Protein 8XAC (pdb70)

Nearest PDB structures (foldseek):
  8xac-assembly1_C  TM=1.002E+00  e=5.240E-97  Pseudonocardia acaciae
  5h6t-assembly1_A  TM=9.909E-01  e=1.345E-63  Microbacterium sp. HM58-2
  4wj3-assembly2_D  TM=8.767E-01  e=6.379E-31  Pseudomonas aeruginosa PAO1
  8wdw-assembly2_B  TM=7.937E-01  e=4.573E-30  uncultured bacterium
  8wv2-assembly1_D  TM=8.446E-01  e=4.466E-23  Candida parapsilosis

Foldseek 3Di:
DLLFDAQCRQLVCQLVVVDALLVSLVVLVVLCVAFCVLFLFFQWFPSVPLSVLSVVCCVPQRSHQQALAASFEEEEALQWADAQAFNQLLFPVRRVHGHHDGWPLRVLNVVRRYGYGHHTAFANLLAFFWRAGPRRGGGAQLAGSQFGQTGGNSSRLNCCQQSSGQKYKTKCLFLRFQGNLQQNLWKKKHAFWQFFAGDGPDHSDDVPVLCLQQMGMAMIHQALVSRVSSSVRRTAADPVGPRHDRDAFDADDLAAEEEDECLQPADADPLLVVVLVLLVVLLVVLVHHYYYPQDHRCNCLLLLSLLLVLLCCVVPVCVVCVVRHDPLVNVLSCQQSVVNHPHDPVVSNVVSLVVLVVSLVVRVVSCVVRFKYKYAQFRDHGHGSCQSGNPGNVSSNVRSSRRSVGNNCSSNRWMWMHHSNRIIMIGHHSHSVNRSVSCNSSQVVHDGRGHGHSSD/DLLFDALVRQLQCQLVVVAFLLRNLVVLVVLCVAFCVLQLFFQWFPNVPLSVVRVVVCVVQPSHFLASNASFEEEEELQWADAQAFNCLLFVVSVPHHHNHGWPLRCLCVSRNYRYGHYTAFANLQPFQFRAGPVRGGGAQLQDSQFGLTTGSSSRLSCCQASSGQKYKWKPLFLHFQSSLQQNLWKKKFAFWQFFAGGGPDHSDPPDVSCNQQMGMAMIHQALVSRVSSSVRRTDADPVRVRRDHDAQDADDQFAEEEDECLLPAQADVLLVVVLVLLLVLLVVLPHHYYYPLAHRCNCLLLLLLLLVLQCCLVPVCVPCVVRHDPLVSVLSCQQSVVSRPYDPVVVSVVSLVVLVVSLVVVVVSCVRRFKYKYAAQSDHRHGNCQSGVPGNVSSNNSSSSRSRGNNCSSNSWMWMHHSNRIIMIGHHSNSVVSSVSCNSSQVSDDHRGHGHNVD/DLLFAALVRVLVCQLVVVDFLLRSLVVLVVLCVPFCVLFLWFPWFDSVNLSVLRVVCCVVQGSHQQASAASFEEEEALQWADAQAFNCLLFVVRVPHGDNDGWVLVVLNVNRNYGHGHYTAFANLQPWQFRAGPRSGGGAALFGRLFGLTARNSSRLRCQQQSSGQKYKDKCLFLRFQSSLQQNLWKKKFAFWQFFAGGHPDGSDPPDVSCNQQMGMAMIHRDLVSRCSSSVRRTAHDPVRPRHDRDAQDADDAFAEEEDECLLPAAADPLQVVLLVLLQVLLVVLPHHYYYPQDHRNNCLLLLSLLQVLLCCVPPNCVPCVVSHDPLSNVLSCQQSVVSRPHDPVVSNVVSLVVLVVSLVVVLVVCVVHFKYKYAQQSDHRHRSCQSGVCGNVSSPNSSRRRSGTNSCSSNRWMWIRHSNRMIMIGHHSNVVHRSVSNNSSQVVDDHRGRGHD/DLLFDAQVGQLVCQLVVVDALLRLLVVLVVLCVVQCVLQLFFQFWPSVPLSVVSVVCCVPQRSHQQASRASFEEEEALQFADAQAWVCLLFPVGRVRGGHDGWVLQVLCVNRHHSYTGHTAFANLLAAFARAGPRRGGGAQLQGRQFGQTRGNSSRLSCCQQSSGQKYKFKPLFLSFQGSLLQNLWKKKFAFWQFFATDHPPHRDDPDVLCLHQMGMAMIHQALVSRVSSSVRRTDADPVRPRHDRDAFDADPQAAAEEDECLQQAQADVLVVVLLVLLQVLLVVVVHNYDYPLDHRPNCLLLLSLQLVLLCCVVPNCVPSVVRHPPLVVLLSCQQSVVSNLDPDVVSSVVSLVVLCVVLVVNQVSCVVRFKYKYAAQSDHRHGSCQRGNDHHVSSNNSCRSRRVRRSCSSRSWMWIHHSNRIIMTGHRSNNVNRSVSSNSVCVVDDRRGHRDSD

Sequence (1821 aa):
EPCHATIAELQAGIASGAYSREDVVAAHLGRTERINPVTNSYCELRGDQVLAEARAADREYGRELSGPLDGVPMSIKDSFAVRGLRRTDGLPVHADRVADEDDEVVARLRDAGGLVLGHANVPDICIRWNTISGLYGIARNPRDPSRTAGGSSGGDAANVAAGMATVGMGQDLGGSIRVPASFCGVYGLRPGAGTVPNLSVIPPFPASPTLDAMGTSGPFARSAADLRTMFSVIAGAHPHDPVSVPAPLAGTASPRVAVLRGETGAVLDAEIEARLDATVDALRRAGFEVAEDVVPDLRRAPEVWAAINGTELINIALPEVGAEMTGSGRQHIEDMFGIFDLGLDLRAYHAVWLERRALQDALVRFLEDYPIIVAPVAGMPAPPLDFDHLIGREASARLFDRMRCVPWVNLFGLPGLALPNGIQLVTRRFHEPDLLATAEAIEPLLPAVEVADPVLEPCHATIAELQAGIASGAYSREDVVAAHLGRTERINPVTNSYCELRGDQVLAEARAADREYGRELSGPLDGVPMSIKDSFAVRGLRRTDGLPVHADRVADEDDEVVARLRDAGGLVLGHANVPDICIRWNTISGLYGIARNPRDPSRTAGGSSGGDAANVAAGMATVGMGQDLGGSIRVPASFCGVYGLRPGAGTVPNLSVIPPFPASPTLDAMGTSGPFARSAADLRTMFSVIAGAHPHDPVSVPAPLAGTASPRVAVLRGETGAVLDAEIEARLDATVDALRRAGFEVAEDVVPDLRRAPEVWAAINGTELINIALPEVGAEMTGSGRQHIEDMFGIFDLGLDLRAYHAVWLERRALQDALVRFLEDYPIIVAPVAGMPAPPLDFDHLIGREASARLFDRMRCVPWVNLFGLPGLALPNGIQLVTRRFHEPDLLATAEAIEPLLPAVEVADPVLEPCHATIAELQAGIASGAYSREDVVAAHLGRTERINPVTNSYCELRGDQVLAEARAADREYGRELSGPLDGVPMSIKDSFAVRGLRRTDGLPVHADRVADEDDEVVARLRDAGGLVLGHANVPDICIRWNTISGLYGIARNPRDPSRTAGGSSGGDAANVAAGMATVGMGQDLGGSIRVPASFCGVYGLRPGAGTVPNLSVIPPFPASPTLDAMGTSGPFARSAADLRTMFSVIAGAHPHDPVSVPAPLAGTASPRVAVLRGETGAVLDAEIEARLDATVDALRRAGFEVAEDVVPDLRRAPEVWAAINGTELINIALPEVGAEMTGSGRQHIEDMFGIFDLGLDLRAYHAVWLERRALQDALVRFLEDYPIIVAPVAGMPAPPLDFDHLIGREASARLFDRMRCVPWVNLFGLPGLALPNGIQLVTRRFHEPDLLATAEAIEPLLPAVEVADPEPCHATIAELQAGIASGAYSREDVVAAHLGRTERINPVTNSYCELRGDQVLAEARAADREYGRELSGPLDGVPMSIKDSFAVRGLRRTDGLPVHADRVADEDDEVVARLRDAGGLVLGHANVPDICIRWNTISGLYGIARNPRDPSRTAGGSSGGDAANVAAGMATVGMGQDLGGSIRVPASFCGVYGLRPGAGTVPNLSVIPPFPASPTLDAMGTSGPFARSAADLRTMFSVIAGAHPHDPVSVPAPLAGTASPRVAVLRGETGAVLDAEIEARLDATVDALRRAGFEVAEDVVPDLRRAPEVWAAINGTELINIALPEVGAEMTGSGRQHIEDMFGIFDLGLDLRAYHAVWLERRALQDALVRFLEDYPIIVAPVAGMPAPPLDFDHLIGREASARLFDRMRCVPWVNLFGLPGLALPNGIQLVTRRFHEPDLLATAEAIEPLLPAVEVADPV

Solvent-accessible surface area: 56773 Å² total; per-residue (Å²): 160,16,7,98,8,40,7,69,94,0,29,53,8,4,43,90,42,74,55,35,0,54,69,0,0,48,35,0,30,39,23,4,142,83,0,24,101,38,0,40,0,7,21,33,65,6,16,122,91,0,38,44,41,0,98,43,19,38,174,139,92,15,155,123,54,72,12,70,0,8,0,0,0,0,0,0,4,1,1,3,0,0,121,47,5,78,0,0,15,0,4,60,86,50,22,113,67,79,6,122,98,31,6,43,6,1,30,41,0,39,125,10,21,4,8,0,0,0,0,0,0,1,1,4,21,15,44,13,12,0,0,23,4,42,60,48,26,63,0,84,3,3,100,66,35,64,65,0,0,0,0,1,0,0,0,0,0,0,0,0,0,0,0,0,0,1,0,0,1,0,21,0,39,7,0,12,0,0,0,0,0,14,11,0,15,0,4,0,0,0,0,1,8,6,10,16,1,39,42,28,56,33,65,28,36,77,17,6,31,4,20,29,18,0,20,18,7,0,0,0,0,27,16,0,53,5,0,86,36,0,4,72,23,0,18,38,41,45,62,61,6,19,42,10,6,66,21,76,71,36,55,41,93,108,15,101,0,0,2,0,23,40,35,0,31,13,39,7,6,27,70,3,17,45,66,0,51,45,0,4,87,7,0,115,201,39,69,33,90,12,15,60,109,49,13,40,82,1,128,93,0,0,40,0,10,0,4,0,6,0,0,17,18,29,21,36,24,1,88,130,34,12,113,70,13,30,50,20,2,63,74,7,0,66,18,1,7,20,71,30,49,55,28,66,55,0,103,37,11,10,53,13,17,50,55,22,21,54,26,14,43,29,0,18,120,22,1,66,88,44,9,0,0,0,0,0,0,2,0,8,58,15,7,48,37,95,24,1,98,103,53,28,122,98,23,0,29,62,14,2,45,16,0,23,0,0,0,0,0,0,0,4,4,7,0,0,0,0,2,28,19,3,0,0,0,0,0,40,59,6,33,0,29,7,0,5,44,2,0,61,37,0,58,106,84,24,105,87,34,126,27,13,40,38,65,162,116,12,2,98,10,43,15,59,95,0,22,62,9,3,35,69,42,73,80,30,2,50,74,0,0,45,30,0,29,41,20,5,141,87,0,22,101,39,0,36,0,5,24,29,66,2,13,119,88,0,49,57,45,0,105,45,21,28,170,132,92,27,158,102,63,45,20,59,0,2,0,0,0,0,0,0,1,1,1,1,0,0,114,42,6,94,0,0,15,0,5,50,90,44,24,120,62,75,1,113,102,38,1,39,0,0,43,40,0,40,128,9,12,4,8,0,0,0,0,0,0,1,0,4,21,5,27,14,12,0,0,21,3,45,58,55,26,66,0,88,2,2,97,66,37,60,63,0,0,0,0,1,0,0,0,0,0,0,0,0,0,0,0,0,0,2,0,0,0,0,20,0,23,7,0,10,0,0,0,0,0,12,14,0,14,0,7,0,0,0,0,2,9,8,9,16,0,49,39,36,47,35,72,20,31,73,31,9,27,4,29,30,22,0,17,13,4,0,0,0,0,30,16,0,46,5,0,91,24,0,4,69,25,0,18,39,47,47,63,55,8,20,41,10,11,65,18,80,75,30,60,46,95,105,12,102,0,0,1,0,20,40,32,0,27,15,39,8,9,28,72,4,20,44,67,0,56,46,0,3,71,1,0,117,157,38,65,32,99,12,18,56,102,48,13,44,86,2,126,98,0,0,39,0,10,0,6,0,8,0,0,18,16,37,24,41,32,14,94,150,36,14,108,64,16,31,29,15,2,93,47,6,0,66,15,5,6,19,110,35,49,58,24,56,49,0,125,33,8,12,52,9,12,48,49,20,18,61,28,6,41,47,0,18,88,24,1,57,80,45,8,0,0,0,0,0,0,3,0,8,53,13,7,49,37,97,27,1,96,90,50,29,98,105,22,0,42,66,14,3,48,16,2,24,0,0,0,0,0,0,0,3,0,9,0,0,0,0,3,28,22,4,0,0,0,0,0,37,58,3,30,0,30,8,0,4,50,2,0,53,43,1,58,115,73,26,106,86,36,126,28,16,39,38,65,168,154,18,11,70,9,42,22,63,99,8,22,54,14,7,30,76,52,61,113,31,0,57,64,2,0,47,36,0,25,25,28,2,137,130,4,27,105,51,0,36,0,7,20,32,68,9,17,128,85,0,34,45,53,0,93,37,15,33,178,134,99,23,156,111,69,51,15,75,0,1,0,0,0,0,0,0,0,1,1,2,0,0,148,31,2,90,1,1,11,0,3,56,77,43,27,119,64,82,3,116,110,34,6,48,2,0,31,42,0,62,124,9,14,6,6,0,0,0,0,0,1,1,0,6,26,4,34,16,15,1,0,35,2,40,64,56,21,68,0,81,2,3,102,63,34,63,87,0,0,0,0,0,0,0,0,0,0,0,0,0,0,0,0,0,0,1,0,0,0,0,16,0,25,6,0,11,0,0,0,0,0,13,14,0,15,0,5,0,0,0,0,1,7,6,6,14,0,52,42,32,60,58,77,18,22,66,39,3,31,3,24,30,19,0,17,15,3,0,0,0,0,30,13,0,50,4,0,79,26,0,4,74,24,0,15,36,40,38,68,57,5,18,40,9,8,63,16,81,67,31,56,38,114,100,16,97,0,0,0,0,55,38,30,0,26,17,70,34,46,86,94,4,61,58,73,0,58,40,0,3,67,0,0,113,140,39,72,34,106,13,21,66,138,44,11,46,83,2,124,93,0,0,36,0,11,0,4,0,7,0,0,16,18,36,28,42,28,5,93,143,33,8,105,84,15,28,51,20,5,82,73,9,3,50,14,4,9,17,108,35,38,64,25,65,50,0,114,31,11,10,52,7,13,46,54,26,19,64,26,12,40,40,1,21,132,22,2,66,88,48,10,1,0,0,0,0,0,4,0,20,45,18,6,57,31,97,26,2,102,106,55,26,131,132,23,1,41,156,13,4,41,57,2,25,0,0,1,0,0,0,0,5,2,8,0,0,0,0,3,27,22,4,0,0,0,0,1,44,66,4,26,0,34,10,0,3,50,4,0,63,41,2,62,109,70,22,105,90,36,126,30,8,86,63,116,23,0,85,10,48,6,72,92,0,19,55,7,4,40,88,28,73,52,37,0,58,66,0,0,43,42,0,28,21,11,8,132,152,14,16,103,52,0,41,0,6,27,33,64,13,16,122,88,0,40,52,54,0,112,37,20,31,166,126,94,22,160,111,67,53,16,74,0,2,0,0,0,0,0,0,2,1,2,4,0,0,126,46,4,81,0,1,13,1,11,75,78,42,28,121,61,81,3,117,101,16,4,49,2,0,37,44,0,52,124,10,10,6,8,0,0,0,0,0,1,1,0,1,13,5,30,11,11,0,0,25,4,45,61,62,13,75,0,88,2,1,104,64,38,57,79,0,0,0,0,0,0,0,0,0,0,0,0,0,1,0,0,0,0,0,0,0,0,0,21,0,26,8,0,11,0,0,0,0,0,16,11,0,13,0,2,0,0,0,0,2,11,5,7,16,0,71,33,33,66,48,74,15,67,62,35,3,28,6,32,26,23,0,20,14,4,0,0,0,0,24,13,2,56,5,0,79,35,0,4,78,24,0,18,36,41,41,71,52,9,20,44,12,10,64,16,78,72,36,54,42,108,82,9,88,0,0,3,0,63,46,30,0,17,19,58,28,58,75,89,2,61,58,82,0,67,50,0,1,70,3,0,108,183,38,61,27,81,11,25,64,143,56,11,56,101,2,137,93,0,0,38,0,10,0,4,0,12,0,0,18,16,37,20,48,32,12,103,140,39,19,86,84,17,23,40,22,0,75,46,13,1,54,10,0,10,34,125,28,44,52,25,79,47,0,121,30,8,12,59,6,18,45,53,26,27,62,25,16,41,33,2,20,126,20,1,58,88,30,8,1,0,0,0,0,0,4,0,24,37,25,2,54,26,89,25,5,99,112,56,40,158,138,47,4,30,107,10,4,33,63,2,28,0,0,0,0,0,0,0,5,4,7,0,0,1,0,0,26,22,4,0,0,0,0,0,41,62,2,31,0,30,9,0,2,48,5,0,64,36,2,49,105,79,21,107,80,24,130,33,4,101,27,179

Structure (mmCIF, N/CA/C/O backbone):
data_8XAC
#
_entry.id   8XAC
#
_cell.length_a   165.280
_cell.length_b   165.280
_cell.length_c   160.612
_cell.angle_alpha   90.000
_cell.angle_beta   90.000
_cell.angle_gamma   90.000
#
_symmetry.space_group_name_H-M   'I 41'
#
loop_
_entity.id
_entity.type
_entity.pdbx_description
1 polymer 'Amidase family protein'
2 water water
#
loop_
_atom_site.group_PDB
_atom_site.id
_atom_site.type_symbol
_atom_site.label_atom_id
_atom_site.label_alt_id
_atom_site.label_comp_id
_atom_site.label_asym_id
_atom_site.label_entity_id
_atom_site.label_seq_id
_atom_site.pdbx_PDB_ins_code
_atom_site.Cartn_x
_atom_site.Cartn_y
_atom_site.Cartn_z
_atom_site.occupancy
_atom_site.B_iso_or_equiv
_atom_site.auth_seq_id
_atom_site.auth_comp_id
_atom_site.auth_asym_id
_atom_site.auth_atom_id
_atom_site.pdbx_PDB_model_num
ATOM 1 N N . GLU A 1 5 ? -46.172 15.748 48.027 1.000 69.268 3 GLU A N 1
ATOM 2 C CA . GLU A 1 5 ? -45.520 14.759 47.130 1.000 68.529 3 GLU A CA 1
ATOM 3 C C . GLU A 1 5 ? -44.013 14.798 47.350 1.000 62.756 3 GLU A C 1
ATOM 4 O O . GLU A 1 5 ? -43.450 15.849 47.642 1.000 62.504 3 GLU A O 1
ATOM 10 N N . PRO A 1 6 ? -43.312 13.654 47.197 1.000 59.090 4 PRO A N 1
ATOM 11 C CA . PRO A 1 6 ? -41.850 13.641 47.258 1.000 57.427 4 PRO A CA 1
ATOM 12 C C . PRO A 1 6 ? -41.192 14.693 46.370 1.000 53.912 4 PRO A C 1
ATOM 13 O O . PRO A 1 6 ? -40.205 15.308 46.756 1.000 59.258 4 PRO A O 1
ATOM 17 N N . CYS A 1 7 ? -41.758 14.913 45.183 1.000 52.870 5 CYS A N 1
ATOM 18 C CA . CYS A 1 7 ? -41.157 15.809 44.212 1.000 53.291 5 CYS A CA 1
ATOM 19 C C . CYS A 1 7 ? -41.179 17.252 44.702 1.000 51.844 5 CYS A C 1
ATOM 20 O O . CYS A 1 7 ? -40.410 18.064 44.206 1.000 51.585 5 CYS A O 1
ATOM 23 N N . HIS A 1 8 ? -42.056 17.567 45.663 1.000 53.040 6 HIS A N 1
ATOM 24 C CA . HIS A 1 8 ? -42.111 18.901 46.240 1.000 55.065 6 HIS A CA 1
ATOM 25 C C . HIS A 1 8 ? -41.495 18.925 47.635 1.000 52.063 6 HIS A C 1
ATOM 26 O O . HIS A 1 8 ? -41.536 19.951 48.300 1.000 53.642 6 HIS A O 1
ATOM 33 N N . ALA A 1 9 ? -40.918 17.808 48.080 1.000 52.251 7 ALA A N 1
ATOM 34 C CA . ALA A 1 9 ? -40.530 17.671 49.476 1.000 52.818 7 ALA A CA 1
ATOM 35 C C . ALA A 1 9 ? -39.099 18.159 49.695 1.000 48.717 7 ALA A C 1
ATOM 36 O O . ALA A 1 9 ? -38.295 18.137 48.760 1.000 50.633 7 ALA A O 1
ATOM 38 N N . THR A 1 10 ? -38.800 18.574 50.940 1.000 42.884 8 THR A N 1
ATOM 39 C CA . THR A 1 10 ? -37.436 18.872 51.357 1.000 42.112 8 THR A CA 1
ATOM 40 C C . THR A 1 10 ? -36.795 17.589 51.877 1.000 42.579 8 THR A C 1
ATOM 41 O O . THR A 1 10 ? -37.473 16.588 52.107 1.000 40.479 8 THR A O 1
ATOM 45 N N . ILE A 1 11 ? -35.479 17.649 52.099 1.000 43.419 9 ILE A N 1
ATOM 46 C CA . ILE A 1 11 ? -34.742 16.485 52.557 1.000 42.564 9 ILE A CA 1
ATOM 47 C C . ILE A 1 11 ? -35.390 15.992 53.848 1.000 45.849 9 ILE A C 1
ATOM 48 O O . ILE A 1 11 ? -35.677 14.810 53.992 1.000 51.971 9 ILE A O 1
ATOM 53 N N . ALA A 1 12 ? -35.653 16.917 54.772 1.000 47.175 10 ALA A N 1
ATOM 54 C CA . ALA A 1 12 ? -36.223 16.564 56.060 1.000 47.811 10 ALA A CA 1
ATOM 55 C C . ALA A 1 12 ? -37.542 15.819 55.874 1.000 50.718 10 ALA A C 1
ATOM 56 O O . ALA A 1 12 ? -37.800 14.827 56.556 1.000 55.549 10 ALA A O 1
ATOM 58 N N . GLU A 1 13 ? -38.361 16.302 54.936 1.000 49.394 11 GLU A N 1
ATOM 59 C CA . GLU A 1 13 ? -39.686 15.747 54.704 1.000 48.750 11 GLU A CA 1
ATOM 60 C C . GLU A 1 13 ? -39.569 14.368 54.053 1.000 48.926 11 GLU A C 1
ATOM 61 O O . GLU A 1 13 ? -40.339 13.462 54.372 1.000 49.822 11 GLU A O 1
ATOM 67 N N . LEU A 1 14 ? -38.608 14.219 53.132 1.000 48.789 12 LEU A N 1
ATOM 68 C CA . LEU A 1 14 ? -38.354 12.940 52.490 1.000 51.385 12 LEU A CA 1
ATOM 69 C C . LEU A 1 14 ? -37.911 11.940 53.548 1.000 49.117 12 LEU A C 1
ATOM 70 O O . LEU A 1 14 ? -38.497 10.871 53.689 1.000 50.485 12 LEU A O 1
ATOM 75 N N . GLN A 1 15 ? -36.867 12.326 54.285 1.000 50.155 13 GLN A N 1
ATOM 76 C CA . GLN A 1 15 ? -36.263 11.479 55.297 1.000 50.425 13 GLN A CA 1
ATOM 77 C C . GLN A 1 15 ? -37.313 11.101 56.339 1.000 52.289 13 GLN A C 1
ATOM 78 O O . GLN A 1 15 ? -37.391 9.943 56.741 1.000 51.640 13 GLN A O 1
ATOM 84 N N . ALA A 1 16 ? -38.121 12.088 56.748 1.000 54.597 14 ALA A N 1
ATOM 85 C CA . ALA A 1 16 ? -39.226 11.867 57.669 1.000 56.459 14 ALA A CA 1
ATOM 86 C C . ALA A 1 16 ? -40.203 10.833 57.111 1.000 59.641 14 ALA A C 1
ATOM 87 O O . ALA A 1 16 ? -40.574 9.899 57.814 1.000 64.357 14 ALA A O 1
ATOM 89 N N . GLY A 1 17 ? -40.607 11.013 55.847 1.000 58.064 15 GLY A N 1
ATOM 90 C CA . GLY A 1 17 ? -41.513 10.093 55.181 1.000 58.169 15 GLY A CA 1
ATOM 91 C C . GLY A 1 17 ? -40.958 8.670 55.128 1.000 57.914 15 GLY A C 1
ATOM 92 O O . GLY A 1 17 ? -41.694 7.710 55.356 1.000 64.467 15 GLY A O 1
ATOM 93 N N . ILE A 1 18 ? -39.663 8.541 54.822 1.000 53.849 16 ILE A N 1
ATOM 94 C CA . ILE A 1 18 ? -39.030 7.235 54.741 1.000 53.491 16 ILE A CA 1
ATOM 95 C C . ILE A 1 18 ? -39.069 6.573 56.115 1.000 54.347 16 ILE A C 1
ATOM 96 O O . ILE A 1 18 ? -39.422 5.404 56.210 1.000 57.585 16 ILE A O 1
ATOM 101 N N . ALA A 1 19 ? -38.738 7.335 57.166 1.000 57.774 17 ALA A N 1
ATOM 102 C CA . ALA A 1 19 ? -38.683 6.829 58.532 1.000 58.520 17 ALA A CA 1
ATOM 103 C C . ALA A 1 19 ? -40.075 6.478 59.062 1.000 62.459 17 ALA A C 1
ATOM 104 O O . ALA A 1 19 ? -40.242 5.467 59.744 1.000 63.140 17 ALA A O 1
ATOM 106 N N . SER A 1 20 ? -41.075 7.318 58.754 1.000 65.362 18 SER A N 1
ATOM 107 C CA . SER A 1 20 ? -42.432 7.109 59.240 1.000 66.569 18 SER A CA 1
ATOM 108 C C . SER A 1 20 ? -43.038 5.881 58.572 1.000 64.151 18 SER A C 1
ATOM 109 O O . SER A 1 20 ? -44.010 5.322 59.066 1.000 64.202 18 SER A O 1
ATOM 112 N N . GLY A 1 21 ? -42.468 5.478 57.435 1.000 65.297 19 GLY A N 1
ATOM 113 C CA . GLY A 1 21 ? -43.052 4.421 56.632 1.000 66.878 19 GLY A CA 1
ATOM 114 C C . GLY A 1 21 ? -44.148 4.972 55.725 1.000 64.566 19 GLY A C 1
ATOM 115 O O . GLY A 1 21 ? -44.898 4.205 55.126 1.000 66.106 19 GLY A O 1
ATOM 116 N N . ALA A 1 22 ? -44.232 6.305 55.627 1.000 61.785 20 ALA A N 1
ATOM 117 C CA . ALA A 1 22 ? -45.152 6.932 54.695 1.000 61.509 20 ALA A CA 1
ATOM 118 C C . ALA A 1 22 ? -44.819 6.481 53.276 1.000 59.365 20 ALA A C 1
ATOM 119 O O . ALA A 1 22 ? -45.724 6.109 52.532 1.000 59.424 20 ALA A O 1
ATOM 121 N N . TYR A 1 23 ? -43.527 6.496 52.912 1.000 55.593 21 TYR A N 1
ATOM 122 C CA . TYR A 1 23 ? -43.120 5.989 51.609 1.000 56.548 21 TYR A CA 1
ATOM 123 C C . TYR A 1 23 ? -41.734 5.341 51.688 1.000 52.576 21 TYR A C 1
ATOM 124 O O . TYR A 1 23 ? -41.053 5.441 52.705 1.000 50.886 21 TYR A O 1
ATOM 133 N N . SER A 1 24 ? -41.378 4.617 50.614 1.000 50.335 22 SER A N 1
ATOM 134 C CA . SER A 1 24 ? -40.098 3.938 50.475 1.000 51.665 22 SER A CA 1
ATOM 135 C C . SER A 1 24 ? -39.125 4.839 49.725 1.000 50.541 22 SER A C 1
ATOM 136 O O . SER A 1 24 ? -39.541 5.797 49.094 1.000 54.341 22 SER A O 1
ATOM 139 N N . ARG A 1 25 ? -37.835 4.506 49.757 1.000 50.307 23 ARG A N 1
ATOM 140 C CA . ARG A 1 25 ? -36.847 5.258 48.999 1.000 54.678 23 ARG A CA 1
ATOM 141 C C . ARG A 1 25 ? -37.076 5.050 47.505 1.000 52.695 23 ARG A C 1
ATOM 142 O O . ARG A 1 25 ? -36.915 5.965 46.703 1.000 53.960 23 ARG A O 1
ATOM 150 N N . GLU A 1 26 ? -37.446 3.828 47.137 1.000 52.171 24 GLU A N 1
ATOM 151 C CA . GLU A 1 26 ? -37.760 3.517 45.756 1.000 55.299 24 GLU A CA 1
ATOM 152 C C . GLU A 1 26 ? -38.960 4.334 45.281 1.000 50.627 24 GLU A C 1
ATOM 153 O O . GLU A 1 26 ? -39.064 4.668 44.102 1.000 48.689 24 GLU A O 1
ATOM 159 N N . ASP A 1 27 ? -39.887 4.610 46.200 1.000 47.074 25 ASP A N 1
ATOM 160 C CA . ASP A 1 27 ? -41.051 5.417 45.886 1.000 48.642 25 ASP A CA 1
ATOM 161 C C . ASP A 1 27 ? -40.588 6.808 45.456 1.000 48.981 25 ASP A C 1
ATOM 162 O O . ASP A 1 27 ? -41.047 7.335 44.445 1.000 51.617 25 ASP A O 1
ATOM 167 N N . VAL A 1 28 ? -39.641 7.378 46.207 1.000 47.583 26 VAL A N 1
ATOM 168 C CA . VAL A 1 28 ? -39.179 8.732 45.961 1.000 45.397 26 VAL A CA 1
ATOM 169 C C . VAL A 1 28 ? -38.487 8.788 44.601 1.000 43.416 26 VAL A C 1
ATOM 170 O O . VAL A 1 28 ? -38.804 9.652 43.787 1.000 41.944 26 VAL A O 1
ATOM 174 N N . VAL A 1 29 ? -37.552 7.864 44.352 1.000 42.958 27 VAL A N 1
ATOM 175 C CA . VAL A 1 29 ? -36.819 7.853 43.093 1.000 44.304 27 VAL A CA 1
ATOM 176 C C . VAL A 1 29 ? -37.812 7.781 41.932 1.000 45.953 27 VAL A C 1
ATOM 177 O O . VAL A 1 29 ? -37.735 8.589 41.006 1.000 46.539 27 VAL A O 1
ATOM 181 N N . ALA A 1 30 ? -38.756 6.833 42.016 1.000 46.942 28 ALA A N 1
ATOM 182 C CA . ALA A 1 30 ? -39.679 6.527 40.932 1.000 45.456 28 ALA A CA 1
ATOM 183 C C . ALA A 1 30 ? -40.547 7.728 40.584 1.000 44.284 28 ALA A C 1
ATOM 184 O O . ALA A 1 30 ? -40.803 7.972 39.405 1.000 45.685 28 ALA A O 1
ATOM 186 N N . ALA A 1 31 ? -41.027 8.431 41.617 1.000 43.480 29 ALA A N 1
ATOM 187 C CA . ALA A 1 31 ? -41.778 9.663 41.425 1.000 45.496 29 ALA A CA 1
ATOM 188 C C . ALA A 1 31 ? -40.963 10.632 40.580 1.000 46.679 29 ALA A C 1
ATOM 189 O O . ALA A 1 31 ? -41.441 11.100 39.547 1.000 50.708 29 ALA A O 1
ATOM 191 N N . HIS A 1 32 ? -39.728 10.902 41.021 1.000 45.346 30 HIS A N 1
ATOM 192 C CA . HIS A 1 32 ? -38.869 11.865 40.353 1.000 46.812 30 HIS A CA 1
ATOM 193 C C . HIS A 1 32 ? -38.689 11.478 38.886 1.000 45.819 30 HIS A C 1
ATOM 194 O O . HIS A 1 32 ? -38.831 12.323 38.003 1.000 46.610 30 HIS A O 1
ATOM 201 N N . LEU A 1 33 ? -38.399 10.198 38.628 1.000 44.359 31 LEU A N 1
ATOM 202 C CA . LEU A 1 33 ? -38.190 9.716 37.270 1.000 42.304 31 LEU A CA 1
ATOM 203 C C . LEU A 1 33 ? -39.478 9.843 36.460 1.000 43.424 31 LEU A C 1
ATOM 204 O O . LEU A 1 33 ? -39.426 10.054 35.247 1.000 45.176 31 LEU A O 1
ATOM 209 N N . GLY A 1 34 ? -40.627 9.697 37.135 1.000 42.178 32 GLY A N 1
ATOM 210 C CA . GLY A 1 34 ? -41.925 9.900 36.510 1.000 40.895 32 GLY A CA 1
ATOM 211 C C . GLY A 1 34 ? -42.086 11.334 36.018 1.000 40.293 32 GLY A C 1
ATOM 212 O O . GLY A 1 34 ? -42.357 11.559 34.842 1.000 40.958 32 GLY A O 1
ATOM 213 N N . ARG A 1 35 ? -41.883 12.286 36.934 1.000 40.056 33 ARG A N 1
ATOM 214 C CA . ARG A 1 35 ? -41.884 13.705 36.619 1.000 39.299 33 ARG A CA 1
ATOM 215 C C . ARG A 1 35 ? -40.872 13.994 35.508 1.000 39.327 33 ARG A C 1
ATOM 216 O O . ARG A 1 35 ? -41.204 14.679 34.546 1.000 41.056 33 ARG A O 1
ATOM 224 N N . THR A 1 36 ? -39.647 13.461 35.650 1.000 38.980 34 THR A N 1
ATOM 225 C CA . THR A 1 36 ? -38.591 13.644 34.664 1.000 40.055 34 THR A CA 1
ATOM 226 C C . THR A 1 36 ? -39.130 13.263 33.287 1.000 43.001 34 THR A C 1
ATOM 227 O O . THR A 1 36 ? -38.940 13.997 32.316 1.000 43.423 34 THR A O 1
ATOM 231 N N . GLU A 1 37 ? -39.843 12.131 33.238 1.000 46.242 35 GLU A N 1
ATOM 232 C CA . GLU A 1 37 ? -40.394 11.611 31.998 1.000 46.765 35 GLU A CA 1
ATOM 233 C C . GLU A 1 37 ? -41.261 12.673 31.330 1.000 42.096 35 GLU A C 1
ATOM 234 O O . GLU A 1 37 ? -41.139 12.868 30.124 1.000 40.178 35 GLU A O 1
ATOM 240 N N . ARG A 1 38 ? -42.113 13.352 32.116 1.000 38.892 36 ARG A N 1
ATOM 241 C CA . ARG A 1 38 ? -43.041 14.340 31.584 1.000 39.247 36 ARG A CA 1
ATOM 242 C C . ARG A 1 38 ? -42.316 15.647 31.253 1.000 39.551 36 ARG A C 1
ATOM 243 O O . ARG A 1 38 ? -42.472 16.166 30.150 1.000 41.925 36 ARG A O 1
ATOM 251 N N . ILE A 1 39 ? -41.532 16.183 32.197 1.000 38.620 37 ILE A N 1
ATOM 252 C CA . ILE A 1 39 ? -41.032 17.545 32.079 1.000 38.472 37 ILE A CA 1
ATOM 253 C C . ILE A 1 39 ? -39.751 17.577 31.248 1.000 36.965 37 ILE A C 1
ATOM 254 O O . ILE A 1 39 ? -39.575 18.512 30.470 1.000 35.998 37 ILE A O 1
ATOM 259 N N . ASN A 1 40 ? -38.881 16.563 31.378 1.000 34.959 38 ASN A N 1
ATOM 260 C CA . ASN A 1 40 ? -37.560 16.652 30.769 1.000 35.284 38 ASN A CA 1
ATOM 261 C C . ASN A 1 40 ? -37.644 16.779 29.247 1.000 36.793 38 ASN A C 1
ATOM 262 O O . ASN A 1 40 ? -36.752 17.388 28.668 1.000 40.177 38 ASN A O 1
ATOM 267 N N . PRO A 1 41 ? -38.652 16.215 28.533 1.000 39.233 39 PRO A N 1
ATOM 268 C CA . PRO A 1 41 ? -38.878 16.548 27.119 1.000 38.562 39 PRO A CA 1
ATOM 269 C C . PRO A 1 41 ? -38.949 18.040 26.800 1.000 36.502 39 PRO A C 1
ATOM 270 O O . PRO A 1 41 ? -38.508 18.456 25.730 1.000 35.112 39 PRO A O 1
ATOM 274 N N . VAL A 1 42 ? -39.526 18.826 27.720 1.000 34.900 40 VAL A N 1
ATOM 275 C CA . VAL A 1 42 ? -39.599 20.267 27.553 1.000 35.230 40 VAL A CA 1
ATOM 276 C C . VAL A 1 42 ? -38.262 20.889 27.961 1.000 36.087 40 VAL A C 1
ATOM 277 O O . VAL A 1 42 ? -37.605 21.508 27.132 1.000 38.873 40 VAL A O 1
ATOM 281 N N . THR A 1 43 ? -37.838 20.686 29.217 1.000 36.157 41 THR A N 1
ATOM 282 C CA . THR A 1 43 ? -36.687 21.388 29.774 1.000 32.445 41 THR A CA 1
ATOM 283 C C . THR A 1 43 ? -35.377 20.990 29.096 1.000 31.115 41 THR A C 1
ATOM 284 O O . THR A 1 43 ? -34.541 21.866 28.905 1.000 31.204 41 THR A O 1
ATOM 288 N N . ASN A 1 44 ? -35.187 19.694 28.785 1.000 30.562 42 ASN A N 1
ATOM 289 C CA . ASN A 1 44 ? -33.926 19.172 28.260 1.000 31.118 42 ASN A CA 1
ATOM 290 C C . ASN A 1 44 ? -32.815 19.415 29.283 1.000 31.245 42 ASN A C 1
ATOM 291 O O . ASN A 1 44 ? -31.671 19.694 28.920 1.000 30.413 42 ASN A O 1
ATOM 296 N N . SER A 1 45 ? -33.174 19.286 30.568 1.000 31.312 43 SER A N 1
ATOM 297 C CA . SER A 1 45 ? -32.294 19.633 31.672 1.000 31.020 43 SER A CA 1
ATOM 298 C C . SER A 1 45 ? -31.431 18.439 32.097 1.000 32.282 43 SER A C 1
ATOM 299 O O . SER A 1 45 ? -30.317 18.630 32.583 1.000 31.590 43 SER A O 1
ATOM 302 N N . TYR A 1 46 ? -31.929 17.209 31.899 1.000 33.703 44 TYR A N 1
ATOM 303 C CA . TYR A 1 46 ? -31.158 15.997 32.158 1.000 34.969 44 TYR A CA 1
ATOM 304 C C . TYR A 1 46 ? -30.599 15.470 30.831 1.000 37.389 44 TYR A C 1
ATOM 305 O O . TYR A 1 46 ? -31.376 15.127 29.947 1.000 36.025 44 TYR A O 1
ATOM 314 N N . CYS A 1 47 ? -29.263 15.383 30.694 1.000 41.576 45 CYS A N 1
ATOM 315 C CA . CYS A 1 47 ? -28.620 14.932 29.459 1.000 43.058 45 CYS A CA 1
ATOM 316 C C . CYS A 1 47 ? -28.479 13.399 29.415 1.000 44.426 45 CYS A C 1
ATOM 317 O O . CYS A 1 47 ? -28.579 12.791 28.346 1.000 44.586 45 CYS A O 1
ATOM 320 N N . GLU A 1 48 ? -28.220 12.777 30.575 1.000 43.441 46 GLU A N 1
ATOM 321 C CA . GLU A 1 48 ? -28.058 11.335 30.696 1.000 43.173 46 GLU A CA 1
ATOM 322 C C . GLU A 1 48 ? -28.679 10.901 32.021 1.000 44.269 46 GLU A C 1
ATOM 323 O O . GLU A 1 48 ? -28.374 11.469 33.063 1.000 48.379 46 GLU A O 1
ATOM 329 N N . LEU A 1 49 ? -29.550 9.895 31.996 1.000 44.731 47 LEU A N 1
ATOM 330 C CA . LEU A 1 49 ? -30.252 9.472 33.200 1.000 44.763 47 LEU A CA 1
ATOM 331 C C . LEU A 1 49 ? -29.882 8.024 33.522 1.000 46.129 47 LEU A C 1
ATOM 332 O O . LEU A 1 49 ? -29.817 7.180 32.632 1.000 51.753 47 LEU A O 1
ATOM 337 N N . ARG A 1 50 ? -29.631 7.748 34.804 1.000 47.450 48 ARG A N 1
ATOM 338 C CA . ARG A 1 50 ? -29.306 6.407 35.272 1.000 48.874 48 ARG A CA 1
ATOM 339 C C . ARG A 1 50 ? -30.493 5.852 36.060 1.000 51.250 48 ARG A C 1
ATOM 340 O O . ARG A 1 50 ? -30.335 5.455 37.214 1.000 55.579 48 ARG A O 1
ATOM 348 N N . GLY A 1 51 ? -31.671 5.819 35.423 1.000 49.600 49 GLY A N 1
ATOM 349 C CA . GLY A 1 51 ? -32.925 5.527 36.101 1.000 52.157 49 GLY A CA 1
ATOM 350 C C . GLY A 1 51 ? -33.013 4.093 36.633 1.000 56.915 49 GLY A C 1
ATOM 351 O O . GLY A 1 51 ? -33.480 3.878 37.754 1.000 60.317 49 GLY A O 1
ATOM 352 N N . ASP A 1 52 ? -32.600 3.111 35.819 1.000 57.738 50 ASP A N 1
ATOM 353 C CA . ASP A 1 52 ? -32.689 1.709 36.206 1.000 58.039 50 ASP A CA 1
ATOM 354 C C . ASP A 1 52 ? -31.750 1.443 37.380 1.000 53.494 50 ASP A C 1
ATOM 355 O O . ASP A 1 52 ? -32.126 0.749 38.325 1.000 50.884 50 ASP A O 1
ATOM 360 N N . GLN A 1 53 ? -30.548 2.035 37.307 1.000 51.014 51 GLN A N 1
ATOM 361 C CA . GLN A 1 53 ? -29.494 1.851 38.297 1.000 48.195 51 GLN A CA 1
ATOM 362 C C . GLN A 1 53 ? -29.904 2.497 39.624 1.000 42.122 51 GLN A C 1
ATOM 363 O O . GLN A 1 53 ? -29.848 1.857 40.662 1.000 39.657 51 GLN A O 1
ATOM 369 N N . VAL A 1 54 ? -30.361 3.749 39.590 1.000 40.908 52 VAL A N 1
ATOM 370 C CA . VAL A 1 54 ? -30.708 4.475 40.803 1.000 43.461 52 VAL A CA 1
ATOM 371 C C . VAL A 1 54 ? -31.815 3.746 41.567 1.000 45.572 52 VAL A C 1
ATOM 372 O O . VAL A 1 54 ? -31.855 3.783 42.797 1.000 47.996 52 VAL A O 1
ATOM 376 N N . LEU A 1 55 ? -32.752 3.126 40.842 1.000 46.964 53 LEU A N 1
ATOM 377 C CA . LEU A 1 55 ? -33.859 2.426 41.480 1.000 47.351 53 LEU A CA 1
ATOM 378 C C . LEU A 1 55 ? -33.349 1.192 42.233 1.000 47.189 53 LEU A C 1
ATOM 379 O O . LEU A 1 55 ? -33.827 0.894 43.326 1.000 47.473 53 LEU A O 1
ATOM 384 N N . ALA A 1 56 ? -32.364 0.488 41.657 1.000 44.570 54 ALA A N 1
ATOM 385 C CA . ALA A 1 56 ? -31.703 -0.621 42.331 1.000 44.140 54 ALA A CA 1
ATOM 386 C C . ALA A 1 56 ? -31.050 -0.174 43.642 1.000 47.874 54 ALA A C 1
ATOM 387 O O . ALA A 1 56 ? -31.164 -0.868 44.655 1.000 53.413 54 ALA A O 1
ATOM 389 N N . GLU A 1 57 ? -30.357 0.975 43.595 1.000 45.337 55 GLU A N 1
ATOM 390 C CA . GLU A 1 57 ? -29.658 1.540 44.738 1.000 42.858 55 GLU A CA 1
ATOM 391 C C . GLU A 1 57 ? -30.647 1.904 45.843 1.000 43.972 55 GLU A C 1
ATOM 392 O O . GLU A 1 57 ? -30.374 1.655 47.012 1.000 46.366 55 GLU A O 1
ATOM 398 N N . ALA A 1 58 ? -31.784 2.509 45.480 1.000 46.118 56 ALA A N 1
ATOM 399 C CA . ALA A 1 58 ? -32.786 2.897 46.466 1.000 52.600 56 ALA A CA 1
ATOM 400 C C . ALA A 1 58 ? -33.517 1.666 47.010 1.000 53.806 56 ALA A C 1
ATOM 401 O O . ALA A 1 58 ? -33.967 1.659 48.156 1.000 53.858 56 ALA A O 1
ATOM 403 N N . ARG A 1 59 ? -33.661 0.639 46.164 1.000 53.319 57 ARG A N 1
ATOM 404 C CA . ARG A 1 59 ? -34.234 -0.628 46.584 1.000 54.335 57 ARG A CA 1
ATOM 405 C C . ARG A 1 59 ? -33.306 -1.267 47.609 1.000 51.557 57 ARG A C 1
ATOM 406 O O . ARG A 1 59 ? -33.748 -1.681 48.678 1.000 52.909 57 ARG A O 1
ATOM 414 N N . ALA A 1 60 ? -32.017 -1.327 47.264 1.000 48.387 58 ALA A N 1
ATOM 415 C CA . ALA A 1 60 ? -31.004 -1.896 48.134 1.000 46.750 58 ALA A CA 1
ATOM 41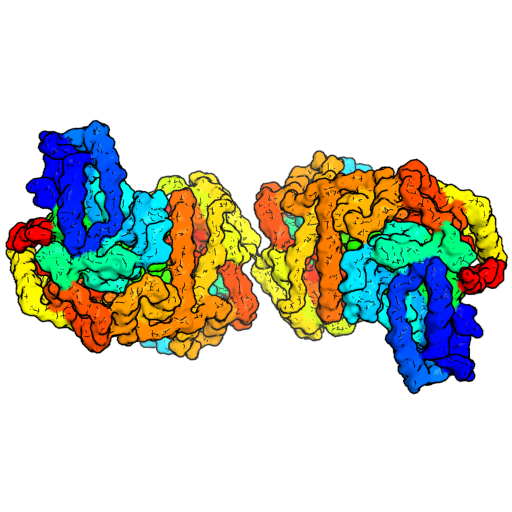6 C C . ALA A 1 60 ? -31.076 -1.265 49.522 1.000 48.576 58 ALA A C 1
ATOM 417 O O . ALA A 1 60 ? -31.127 -1.980 50.519 1.000 52.331 58 ALA A O 1
ATOM 419 N N . ALA A 1 61 ? -31.078 0.072 49.577 1.000 49.690 59 ALA A N 1
ATOM 420 C CA . ALA A 1 61 ? -31.078 0.799 50.838 1.000 53.114 59 ALA A CA 1
ATOM 421 C C . ALA A 1 61 ? -32.306 0.438 51.664 1.000 56.448 59 ALA A C 1
ATOM 422 O O . ALA A 1 61 ? -32.182 0.173 52.860 1.000 55.551 59 ALA A O 1
ATOM 424 N N . ASP A 1 62 ? -33.479 0.464 51.011 1.000 60.404 60 ASP A N 1
ATOM 425 C CA . ASP A 1 62 ? -34.726 0.017 51.615 1.000 62.058 60 ASP A CA 1
ATOM 426 C C . ASP A 1 62 ? -34.521 -1.351 52.268 1.000 62.707 60 ASP A C 1
ATOM 427 O O . ASP A 1 62 ? -35.007 -1.593 53.372 1.000 60.610 60 ASP A O 1
ATOM 432 N N . ARG A 1 63 ? -33.788 -2.236 51.580 1.000 61.614 61 ARG A N 1
ATOM 433 C CA . ARG A 1 63 ? -33.464 -3.545 52.123 1.000 62.123 61 ARG A CA 1
ATOM 434 C C . ARG A 1 63 ? -32.629 -3.405 53.394 1.000 61.781 61 ARG A C 1
ATOM 435 O O . ARG A 1 63 ? -33.072 -3.845 54.452 1.000 65.314 61 ARG A O 1
ATOM 443 N N . GLU A 1 64 ? -31.435 -2.802 53.292 1.000 59.744 62 GLU A N 1
ATOM 444 C CA . GLU A 1 64 ? -30.551 -2.678 54.444 1.000 62.435 62 GLU A CA 1
ATOM 445 C C . GLU A 1 64 ? -31.183 -1.792 55.526 1.000 62.483 62 GLU A C 1
ATOM 446 O O . GLU A 1 64 ? -31.551 -2.287 56.590 1.000 61.023 62 GLU A O 1
ATOM 452 N N . TYR A 1 65 ? -31.313 -0.484 55.263 1.000 61.978 63 TYR A N 1
ATOM 453 C CA . TYR A 1 65 ? -31.568 0.486 56.322 1.000 61.471 63 TYR A CA 1
ATOM 454 C C . TYR A 1 65 ? -33.060 0.653 56.617 1.000 58.151 63 TYR A C 1
ATOM 455 O O . TYR A 1 65 ? -33.414 1.129 57.692 1.000 58.420 63 TYR A O 1
ATOM 464 N N . GLY A 1 66 ? -33.937 0.288 55.676 1.000 55.524 64 GLY A N 1
ATOM 465 C CA . GLY A 1 66 ? -35.375 0.369 55.904 1.000 56.321 64 GLY A CA 1
ATOM 466 C C . GLY A 1 66 ? -35.830 1.756 56.371 1.000 57.440 64 GLY A C 1
ATOM 467 O O . GLY A 1 66 ? -35.620 2.749 55.678 1.000 63.437 64 GLY A O 1
ATOM 468 N N . ARG A 1 67 ? -36.492 1.815 57.534 1.000 57.770 65 ARG A N 1
ATOM 469 C CA . ARG A 1 67 ? -36.984 3.069 58.095 1.000 61.852 65 ARG A CA 1
ATOM 470 C C . ARG A 1 67 ? -35.864 3.789 58.849 1.000 62.898 65 ARG A C 1
ATOM 471 O O . ARG A 1 67 ? -36.001 4.961 59.204 1.000 63.479 65 ARG A O 1
ATOM 479 N N . GLU A 1 68 ? -34.762 3.079 59.110 1.000 62.170 66 GLU A N 1
ATOM 480 C CA . GLU A 1 68 ? -33.578 3.712 59.663 1.000 67.070 66 GLU A CA 1
ATOM 481 C C . GLU A 1 68 ? -32.819 4.407 58.529 1.000 65.390 66 GLU A C 1
ATOM 482 O O . GLU A 1 68 ? -32.543 3.796 57.496 1.000 60.114 66 GLU A O 1
ATOM 488 N N . LEU A 1 69 ? -32.483 5.690 58.740 1.000 64.252 67 LEU A N 1
ATOM 489 C CA . LEU A 1 69 ? -31.731 6.489 57.779 1.000 60.180 67 LEU A CA 1
ATOM 490 C C . LEU A 1 69 ? -30.283 6.555 58.246 1.000 57.520 67 LEU A C 1
ATOM 491 O O . LEU A 1 69 ? -30.046 6.919 59.392 1.000 56.472 67 LEU A O 1
ATOM 496 N N . SER A 1 70 ? -29.323 6.191 57.388 1.000 60.145 68 SER A N 1
ATOM 497 C CA . SER A 1 70 ? -27.929 6.201 57.814 1.000 67.729 68 SER A CA 1
ATOM 498 C C . SER A 1 70 ? -27.124 7.262 57.070 1.000 60.053 68 SER A C 1
ATOM 499 O O . SER A 1 70 ? -25.897 7.195 57.042 1.000 62.071 68 SER A O 1
ATOM 502 N N . GLY A 1 71 ? -27.807 8.252 56.494 1.000 50.318 69 GLY A N 1
ATOM 503 C CA . GLY A 1 71 ? -27.107 9.326 55.821 1.000 43.956 69 GLY A CA 1
ATOM 504 C C . GLY A 1 71 ? -27.845 10.642 55.990 1.000 39.986 69 GLY A C 1
ATOM 505 O O . GLY A 1 71 ? -29.062 10.642 56.161 1.000 38.347 69 GLY A O 1
ATOM 506 N N . PRO A 1 72 ? -27.137 11.794 55.939 1.000 36.804 70 PRO A N 1
ATOM 507 C CA . PRO A 1 72 ? -27.801 13.096 55.938 1.000 35.941 70 PRO A CA 1
ATOM 508 C C . PRO A 1 72 ? -28.632 13.243 54.664 1.000 38.545 70 PRO A C 1
ATOM 509 O O . PRO A 1 72 ? -29.677 13.899 54.678 1.000 36.704 70 PRO A O 1
ATOM 513 N N . LEU A 1 73 ? -28.145 12.616 53.573 1.000 38.814 71 LEU A N 1
ATOM 514 C CA . LEU A 1 73 ? -28.758 12.728 52.259 1.000 39.088 71 LEU A CA 1
ATOM 515 C C . LEU A 1 73 ? -29.392 11.412 51.813 1.000 39.512 71 LEU A C 1
ATOM 516 O O . LEU A 1 73 ? -29.614 11.207 50.627 1.000 41.593 71 LEU A O 1
ATOM 521 N N . ASP A 1 74 ? -29.706 10.523 52.752 1.000 38.990 72 ASP A N 1
ATOM 522 C CA . ASP A 1 74 ? -30.328 9.259 52.411 1.000 39.741 72 ASP A CA 1
ATOM 523 C C . ASP A 1 74 ? -31.741 9.517 51.896 1.000 38.534 72 ASP A C 1
ATOM 524 O O . ASP A 1 74 ? -32.493 10.260 52.512 1.000 38.101 72 ASP A O 1
ATOM 529 N N . GLY A 1 75 ? -32.093 8.898 50.764 1.000 40.680 73 GLY A N 1
ATOM 530 C CA . GLY A 1 75 ? -33.432 8.993 50.201 1.000 40.071 73 GLY A CA 1
ATOM 531 C C . GLY A 1 75 ? -33.633 10.256 49.366 1.000 41.029 73 GLY A C 1
ATOM 532 O O . GLY A 1 75 ? -34.773 10.602 49.054 1.000 42.607 73 GLY A O 1
ATOM 533 N N . VAL A 1 76 ? -32.528 10.934 49.014 1.000 39.824 74 VAL A N 1
ATOM 534 C CA . VAL A 1 76 ? -32.585 12.203 48.304 1.000 38.196 74 VAL A CA 1
ATOM 535 C C . VAL A 1 76 ? -32.109 11.997 46.862 1.000 39.466 74 VAL A C 1
ATOM 536 O O . VAL A 1 76 ? -30.944 11.682 46.611 1.000 34.549 74 VAL A O 1
ATOM 540 N N . PRO A 1 77 ? -33.003 12.186 45.862 1.000 41.660 75 PRO A N 1
ATOM 541 C CA . PRO A 1 77 ? -32.606 12.153 44.456 1.000 41.455 75 PRO A CA 1
ATOM 542 C C . PRO A 1 77 ? -31.852 13.438 44.110 1.000 39.655 75 PRO A C 1
ATOM 543 O O . PRO A 1 77 ? -32.240 14.536 44.527 1.000 34.133 75 PRO A O 1
ATOM 547 N N . MET A 1 78 ? -30.784 13.275 43.320 1.000 40.534 76 MET A N 1
ATOM 548 C CA . MET A 1 78 ? -29.838 14.343 43.049 1.000 40.525 76 MET A CA 1
ATOM 549 C C . MET A 1 78 ? -29.511 14.458 41.557 1.000 39.560 76 MET A C 1
ATOM 550 O O . MET A 1 78 ? -29.194 13.480 40.881 1.000 36.931 76 MET A O 1
ATOM 555 N N . SER A 1 79 ? -29.529 15.701 41.071 1.000 39.447 77 SER A N 1
ATOM 556 C CA . SER A 1 79 ? -29.034 16.048 39.748 1.000 38.269 77 SER A CA 1
ATOM 557 C C . SER A 1 79 ? -27.552 16.419 39.856 1.000 36.936 77 SER A C 1
ATOM 558 O O . SER A 1 79 ? -27.165 17.096 40.810 1.000 34.485 77 SER A O 1
ATOM 561 N N . ILE A 1 80 ? -26.732 15.948 38.901 1.000 35.876 78 ILE A N 1
ATOM 562 C CA . ILE A 1 80 ? -25.297 16.207 38.901 1.000 37.459 78 ILE A CA 1
ATOM 563 C C . ILE A 1 80 ? -24.887 16.744 37.529 1.000 38.364 78 ILE A C 1
ATOM 564 O O . ILE A 1 80 ? -25.289 16.199 36.509 1.000 41.795 78 ILE A O 1
ATOM 569 N N . LYS A 1 81 ? -24.070 17.805 37.508 1.000 38.557 79 LYS A N 1
ATOM 570 C CA . LYS A 1 81 ? -23.585 18.402 36.271 1.000 40.134 79 LYS A CA 1
ATOM 571 C C . LYS A 1 81 ? -22.639 17.433 35.554 1.000 40.149 79 LYS A C 1
ATOM 572 O O . LYS A 1 81 ? -21.841 16.752 36.202 1.000 38.216 79 LYS A O 1
ATOM 578 N N . ASP A 1 82 ? -22.716 17.417 34.211 1.000 39.014 80 ASP A N 1
ATOM 579 C CA . ASP A 1 82 ? -21.887 16.572 33.368 1.000 37.652 80 ASP A CA 1
ATOM 580 C C . ASP A 1 82 ? -20.421 16.796 33.728 1.000 38.794 80 ASP A C 1
ATOM 581 O O . ASP A 1 82 ? -19.596 15.916 33.539 1.000 41.065 80 ASP A O 1
ATOM 586 N N . SER A 1 83 ? -20.106 17.961 34.297 1.000 40.933 81 SER A N 1
ATOM 587 C CA . SER A 1 83 ? -18.735 18.320 34.619 1.000 41.086 81 SER A CA 1
ATOM 588 C C . SER A 1 83 ? -18.186 17.433 35.736 1.000 39.018 81 SER A C 1
ATOM 589 O O . SER A 1 83 ? -16.974 17.374 35.924 1.000 42.151 81 SER A O 1
ATOM 592 N N . PHE A 1 84 ? -19.080 16.743 36.459 1.000 38.457 82 PHE A N 1
ATOM 593 C CA . PHE A 1 84 ? -18.702 15.876 37.569 1.000 37.274 82 PHE A CA 1
ATOM 594 C C . PHE A 1 84 ? -18.776 14.418 37.124 1.000 35.753 82 PHE A C 1
ATOM 595 O O . PHE A 1 84 ? -19.833 13.942 36.717 1.000 36.153 82 PHE A O 1
ATOM 603 N N . ALA A 1 85 ? -17.656 13.706 37.238 1.000 36.138 83 ALA A N 1
ATOM 604 C CA . ALA A 1 85 ? -17.595 12.297 36.891 1.000 38.922 83 ALA A CA 1
ATOM 605 C C . ALA A 1 85 ? -18.510 11.476 37.793 1.000 43.480 83 ALA A C 1
ATOM 606 O O . ALA A 1 85 ? -18.341 11.471 39.014 1.000 44.310 83 ALA A O 1
ATOM 608 N N . VAL A 1 86 ? -19.470 10.780 37.169 1.000 46.437 84 VAL A N 1
ATOM 609 C CA . VAL A 1 86 ? -20.267 9.762 37.833 1.000 46.824 84 VAL A CA 1
ATOM 610 C C . VAL A 1 86 ? -19.949 8.458 37.116 1.000 47.793 84 VAL A C 1
ATOM 611 O O . VAL A 1 86 ? -19.815 8.469 35.899 1.000 50.696 84 VAL A O 1
ATOM 615 N N . ARG A 1 87 ? -19.782 7.360 37.862 1.000 49.274 85 ARG A N 1
ATOM 616 C CA . ARG A 1 87 ? -19.360 6.094 37.280 1.000 51.518 85 ARG A CA 1
ATOM 617 C C . ARG A 1 87 ? -20.444 5.565 36.347 1.000 46.015 85 ARG A C 1
ATOM 618 O O . ARG A 1 87 ? -21.591 5.413 36.754 1.000 43.710 85 ARG A O 1
ATOM 626 N N . GLY A 1 88 ? -20.068 5.303 35.090 1.000 45.446 86 GLY A N 1
ATOM 627 C CA . GLY A 1 88 ? -20.985 4.757 34.101 1.000 46.926 86 GLY A CA 1
ATOM 628 C C . GLY A 1 88 ? -21.750 5.839 33.339 1.000 46.462 86 GLY A C 1
ATOM 629 O O . GLY A 1 88 ? -22.521 5.525 32.442 1.000 46.572 86 GLY A O 1
ATOM 630 N N . LEU A 1 89 ? -21.529 7.107 33.700 1.000 47.174 87 LEU A N 1
ATOM 631 C CA . LEU A 1 89 ? -22.102 8.240 32.996 1.000 44.938 87 LEU A CA 1
ATOM 632 C C . LEU A 1 89 ? -20.975 8.947 32.252 1.000 46.728 87 LEU A C 1
ATOM 633 O O . LEU A 1 89 ? -19.849 9.013 32.738 1.000 48.487 87 LEU A O 1
ATOM 638 N N . ARG A 1 90 ? -21.292 9.464 31.062 1.000 47.722 88 ARG A N 1
ATOM 639 C CA . ARG A 1 90 ? -20.288 10.041 30.191 1.000 47.943 88 ARG A CA 1
ATOM 640 C C . ARG A 1 90 ? -19.946 11.460 30.635 1.000 43.297 88 ARG A C 1
ATOM 641 O O . ARG A 1 90 ? -20.807 12.215 31.089 1.000 39.863 88 ARG A O 1
ATOM 649 N N . ARG A 1 91 ? -18.663 11.796 30.487 1.000 39.722 89 ARG A N 1
ATOM 650 C CA . ARG A 1 91 ? -18.162 13.126 30.760 1.000 39.289 89 ARG A CA 1
ATOM 651 C C . ARG A 1 91 ? -17.966 13.836 29.426 1.000 38.917 89 ARG A C 1
ATOM 652 O O . ARG A 1 91 ? -16.843 13.927 28.941 1.000 41.294 89 ARG A O 1
ATOM 660 N N . THR A 1 92 ? -19.070 14.334 28.855 1.000 36.925 90 THR A N 1
ATOM 661 C CA . THR A 1 92 ? -19.091 14.847 27.495 1.000 35.140 90 THR A CA 1
ATOM 662 C C . THR A 1 92 ? -18.503 16.250 27.441 1.000 35.311 90 THR A C 1
ATOM 663 O O . THR A 1 92 ? -17.841 16.600 26.473 1.000 35.246 90 THR A O 1
ATOM 667 N N . ASP A 1 93 ? -18.795 17.063 28.458 1.000 38.079 91 ASP A N 1
ATOM 668 C CA . ASP A 1 93 ? -18.516 18.491 28.415 1.000 39.694 91 ASP A CA 1
ATOM 669 C C . ASP A 1 93 ? -19.408 19.171 27.386 1.000 36.563 91 ASP A C 1
ATOM 670 O O . ASP A 1 93 ? -19.093 20.267 26.955 1.000 31.171 91 ASP A O 1
ATOM 675 N N . GLY A 1 94 ? -20.502 18.504 26.999 1.000 39.292 92 GLY A N 1
ATOM 676 C CA . GLY A 1 94 ? -21.470 19.057 26.067 1.000 43.035 92 GLY A CA 1
ATOM 677 C C . GLY A 1 94 ? -21.017 18.940 24.613 1.000 43.036 92 GLY A C 1
ATOM 678 O O . GLY A 1 94 ? -21.735 19.356 23.703 1.000 45.796 92 GLY A O 1
ATOM 679 N N . LEU A 1 95 ? -19.839 18.345 24.404 1.000 42.726 93 LEU A N 1
ATOM 680 C CA . LEU A 1 95 ? -19.233 18.279 23.088 1.000 42.157 93 LEU A CA 1
ATOM 681 C C . LEU A 1 95 ? -19.565 16.927 22.476 1.000 40.868 93 LEU A C 1
ATOM 682 O O . LEU A 1 95 ? -19.517 15.906 23.154 1.000 40.635 93 LEU A O 1
ATOM 687 N N . PRO A 1 96 ? -19.925 16.869 21.180 1.000 41.260 94 PRO A N 1
ATOM 688 C CA . PRO A 1 96 ? -20.160 15.580 20.531 1.000 40.579 94 PRO A CA 1
ATOM 689 C C . PRO A 1 96 ? -18.909 14.696 20.483 1.000 40.787 94 PRO A C 1
ATOM 690 O O . PRO A 1 96 ? -19.001 13.469 20.554 1.000 39.268 94 PRO A O 1
ATOM 694 N N . VAL A 1 97 ? -17.731 15.323 20.411 1.000 40.771 95 VAL A N 1
ATOM 695 C CA . VAL A 1 97 ? -16.477 14.585 20.356 1.000 43.722 95 VAL A CA 1
ATOM 696 C C . VAL A 1 97 ? -16.330 13.658 21.566 1.000 43.478 95 VAL A C 1
ATOM 697 O O . VAL A 1 97 ? -15.713 12.604 21.438 1.000 47.102 95 VAL A O 1
ATOM 701 N N . HIS A 1 98 ? -16.844 14.067 22.737 1.000 41.705 96 HIS A N 1
ATOM 702 C CA . HIS A 1 98 ? -16.640 13.323 23.973 1.000 42.369 96 HIS A CA 1
ATOM 703 C C . HIS A 1 98 ? -17.904 12.560 24.363 1.000 43.692 96 HIS A C 1
ATOM 704 O O . HIS A 1 98 ? -18.180 12.378 25.550 1.000 45.286 96 HIS A O 1
ATOM 711 N N . ALA A 1 99 ? -18.658 12.093 23.364 1.000 42.563 97 ALA A N 1
ATOM 712 C CA . ALA A 1 99 ? -19.983 11.552 23.618 1.000 43.064 97 ALA A CA 1
ATOM 713 C C . ALA A 1 99 ? -19.900 10.143 24.193 1.000 41.999 97 ALA A C 1
ATOM 714 O O . ALA A 1 99 ? -20.825 9.710 24.876 1.000 38.230 97 ALA A O 1
ATOM 716 N N . ASP A 1 100 ? -18.813 9.428 23.868 1.000 45.090 98 ASP A N 1
ATOM 717 C CA . ASP A 1 100 ? -18.637 8.050 24.301 1.000 47.792 98 ASP A CA 1
ATOM 718 C C . ASP A 1 100 ? -17.528 7.965 25.350 1.000 46.716 98 ASP A C 1
ATOM 719 O O . ASP A 1 100 ? -16.993 6.887 25.589 1.000 45.926 98 ASP A O 1
ATOM 724 N N . ARG A 1 101 ? -17.223 9.103 25.994 1.000 45.378 99 ARG A N 1
ATOM 725 C CA . ARG A 1 101 ? -16.218 9.176 27.042 1.000 42.240 99 ARG A CA 1
ATOM 726 C C . ARG A 1 101 ? -16.856 8.820 28.379 1.000 41.149 99 ARG A C 1
ATOM 727 O O . ARG A 1 101 ? -17.493 9.668 28.993 1.000 42.879 99 ARG A O 1
ATOM 735 N N . VAL A 1 102 ? -16.658 7.584 28.846 1.000 41.482 100 VAL A N 1
ATOM 736 C CA . VAL A 1 102 ? -17.361 7.090 30.021 1.000 43.191 100 VAL A CA 1
ATOM 737 C C . VAL A 1 102 ? -16.430 7.192 31.227 1.000 44.866 100 VAL A C 1
ATOM 738 O O . VAL A 1 102 ? -15.209 7.205 31.078 1.000 45.637 100 VAL A O 1
ATOM 742 N N . ALA A 1 103 ? -17.018 7.255 32.427 1.000 46.029 101 ALA A N 1
ATOM 743 C CA . ALA A 1 103 ? -16.248 7.427 33.647 1.000 44.709 101 ALA A CA 1
ATOM 744 C C . ALA A 1 103 ? -16.180 6.101 34.394 1.000 45.756 101 ALA A C 1
ATOM 745 O O . ALA A 1 103 ? -17.194 5.415 34.500 1.000 45.999 101 ALA A O 1
ATOM 747 N N . ASP A 1 104 ? -14.979 5.750 34.879 1.000 48.953 102 ASP A N 1
ATOM 748 C CA . ASP A 1 104 ? -14.803 4.584 35.735 1.000 51.284 102 ASP A CA 1
ATOM 749 C C . ASP A 1 104 ? -15.179 4.934 37.173 1.000 53.726 102 ASP A C 1
ATOM 750 O O . ASP A 1 104 ? -15.865 4.141 37.811 1.000 57.838 102 ASP A O 1
ATOM 755 N N . GLU A 1 105 ? -14.792 6.132 37.648 1.000 55.878 103 GLU A N 1
ATOM 756 C CA . GLU A 1 105 ? -14.829 6.459 39.070 1.000 58.845 103 GLU A CA 1
ATOM 757 C C . GLU A 1 105 ? -15.613 7.744 39.314 1.000 58.002 103 GLU A C 1
ATOM 758 O O . GLU A 1 105 ? -15.700 8.593 38.429 1.000 59.912 103 GLU A O 1
ATOM 764 N N . ASP A 1 106 ? -16.160 7.868 40.536 1.000 54.462 104 ASP A N 1
ATOM 765 C CA . ASP A 1 106 ? -16.899 9.048 40.964 1.000 50.716 104 ASP A CA 1
ATOM 766 C C . ASP A 1 106 ? -15.907 10.109 41.446 1.000 45.513 104 ASP A C 1
ATOM 767 O O . ASP A 1 106 ? -14.940 9.772 42.113 1.000 41.926 104 ASP A O 1
ATOM 772 N N . ASP A 1 107 ? -16.152 11.387 41.116 1.000 45.045 105 ASP A N 1
ATOM 773 C CA . ASP A 1 107 ? -15.368 12.490 41.661 1.000 44.816 105 ASP A CA 1
ATOM 774 C C . ASP A 1 107 ? -15.582 12.577 43.172 1.000 43.333 105 ASP A C 1
ATOM 775 O O . ASP A 1 107 ? -16.574 12.075 43.702 1.000 44.491 105 ASP A O 1
ATOM 780 N N . GLU A 1 108 ? -14.643 13.222 43.871 1.000 39.931 106 GLU A N 1
ATOM 781 C CA . GLU A 1 108 ? -14.654 13.196 45.323 1.000 39.984 106 GLU A CA 1
ATOM 782 C C . GLU A 1 108 ? -16.020 13.653 45.821 1.000 40.661 106 GLU A C 1
ATOM 783 O O . GLU A 1 108 ? -16.623 13.007 46.674 1.000 39.920 106 GLU A O 1
ATOM 789 N N . VAL A 1 109 ? -16.484 14.776 45.267 1.000 42.337 107 VAL A N 1
ATOM 790 C CA . VAL A 1 109 ? -17.727 15.404 45.684 1.000 42.559 107 VAL A CA 1
ATOM 791 C C . VAL A 1 109 ? -18.903 14.462 45.424 1.000 38.681 107 VAL A C 1
ATOM 792 O O . VAL A 1 109 ? -19.860 14.432 46.200 1.000 33.195 107 VAL A O 1
ATOM 796 N N . VAL A 1 110 ? -18.816 13.697 44.331 1.000 38.499 108 VAL A N 1
ATOM 797 C CA . VAL A 1 110 ? -19.855 12.745 43.973 1.000 41.523 108 VAL A CA 1
ATOM 798 C C . VAL A 1 110 ? -19.884 11.644 45.030 1.000 37.851 108 VAL A C 1
ATOM 799 O O . VAL A 1 110 ? -20.929 11.389 45.629 1.000 33.610 108 VAL A O 1
ATOM 803 N N . ALA A 1 111 ? -18.712 11.036 45.262 1.000 36.920 109 ALA A N 1
ATOM 804 C CA . ALA A 1 111 ? -18.538 9.969 46.233 1.000 37.081 109 ALA A CA 1
ATOM 805 C C . ALA A 1 111 ? -19.053 10.386 47.602 1.000 35.537 109 ALA A C 1
ATOM 806 O O . ALA A 1 111 ? -19.811 9.657 48.228 1.000 38.225 109 ALA A O 1
ATOM 808 N N . ARG A 1 112 ? -18.609 11.551 48.065 1.000 34.302 110 ARG A N 1
ATOM 809 C CA . ARG A 1 112 ? -19.009 12.057 49.364 1.000 34.892 110 ARG A CA 1
ATOM 810 C C . ARG A 1 112 ? -20.529 12.087 49.481 1.000 34.836 110 ARG A C 1
ATOM 811 O O . ARG A 1 112 ? -21.076 11.615 50.474 1.000 36.440 110 ARG A O 1
ATOM 819 N N . LEU A 1 113 ? -21.189 12.640 48.457 1.000 35.594 111 LEU A N 1
ATOM 820 C CA . LEU A 1 113 ? -22.637 12.794 48.449 1.000 36.944 111 LEU A CA 1
ATOM 821 C C . LEU A 1 113 ? -23.305 11.426 48.468 1.000 37.075 111 LEU A C 1
ATOM 822 O O . LEU A 1 113 ? -24.263 11.233 49.208 1.000 37.481 111 LEU A O 1
ATOM 827 N N . ARG A 1 114 ? -22.786 10.497 47.655 1.000 40.337 112 ARG A N 1
ATOM 828 C CA . ARG A 1 114 ? -23.320 9.143 47.551 1.000 42.751 112 ARG A CA 1
ATOM 829 C C . ARG A 1 114 ? -23.141 8.371 48.858 1.000 43.964 112 ARG A C 1
ATOM 830 O O . ARG A 1 114 ? -24.056 7.652 49.253 1.000 44.765 112 ARG A O 1
ATOM 838 N N . ASP A 1 115 ? -21.984 8.544 49.519 1.000 45.252 113 ASP A N 1
ATOM 839 C CA . ASP A 1 115 ? -21.688 7.900 50.792 1.000 47.470 113 ASP A CA 1
ATOM 840 C C . ASP A 1 115 ? -22.524 8.494 51.920 1.000 43.139 113 ASP A C 1
ATOM 841 O O . ASP A 1 115 ? -22.618 7.891 52.982 1.000 45.987 113 ASP A O 1
ATOM 846 N N . ALA A 1 116 ? -23.118 9.670 51.699 1.000 39.703 114 ALA A N 1
ATOM 847 C CA . ALA A 1 116 ? -24.042 10.254 52.657 1.000 39.631 114 ALA A CA 1
ATOM 848 C C . ALA A 1 116 ? -25.465 9.770 52.396 1.000 38.493 114 ALA A C 1
ATOM 849 O O . ALA A 1 116 ? -26.400 10.219 53.056 1.000 38.123 114 ALA A O 1
ATOM 851 N N . GLY A 1 117 ? -25.626 8.895 51.399 1.000 41.200 115 GLY A N 1
ATOM 852 C CA . GLY A 1 117 ? -26.914 8.291 51.097 1.000 44.996 115 GLY A CA 1
ATOM 853 C C . GLY A 1 117 ? -27.564 8.861 49.836 1.000 44.881 115 GLY A C 1
ATOM 854 O O . GLY A 1 117 ? -28.599 8.356 49.403 1.000 47.538 115 GLY A O 1
ATOM 855 N N . GLY A 1 118 ? -26.966 9.912 49.263 1.000 43.762 116 GLY A N 1
ATOM 856 C CA . GLY A 1 118 ? -27.548 10.596 48.120 1.000 44.008 116 GLY A CA 1
ATOM 857 C C . GLY A 1 118 ? -27.674 9.644 46.936 1.000 44.891 116 GLY A C 1
ATOM 858 O O . GLY A 1 118 ? -26.813 8.789 46.754 1.000 45.678 116 GLY A O 1
ATOM 859 N N . LEU A 1 119 ? -28.758 9.799 46.162 1.000 46.259 117 LEU A N 1
ATOM 860 C CA . LEU A 1 119 ? -29.067 8.921 45.042 1.000 47.483 117 LEU A CA 1
ATOM 861 C C . LEU A 1 119 ? -29.077 9.731 43.747 1.000 46.044 117 LEU A C 1
ATOM 862 O O . LEU A 1 119 ? -29.968 10.556 43.553 1.000 47.795 117 LEU A O 1
ATOM 867 N N . VAL A 1 120 ? -28.103 9.465 42.865 1.000 43.126 118 VAL A N 1
ATOM 868 C CA . VAL A 1 120 ? -27.930 10.211 41.622 1.000 42.774 118 VAL A CA 1
ATOM 869 C C . VAL A 1 120 ? -28.994 9.796 40.604 1.000 42.305 118 VAL A C 1
ATOM 870 O O . VAL A 1 120 ? -28.951 8.675 40.098 1.000 46.709 118 VAL A O 1
ATOM 874 N N . LEU A 1 121 ? -29.919 10.709 40.271 1.000 37.699 119 LEU A N 1
ATOM 875 C CA . LEU A 1 121 ? -30.894 10.441 39.227 1.000 36.739 119 LEU A CA 1
ATOM 876 C C . LEU A 1 121 ? -30.214 10.387 37.863 1.000 35.601 119 LEU A C 1
ATOM 877 O O . LEU A 1 121 ? -30.520 9.510 37.067 1.000 34.811 119 LEU A O 1
ATOM 882 N N . GLY A 1 122 ? -29.326 11.343 37.577 1.000 35.758 120 GLY A N 1
ATOM 883 C CA . GLY A 1 122 ? -28.661 11.396 36.285 1.000 34.776 120 GLY A CA 1
ATOM 884 C C . GLY A 1 122 ? -27.878 12.694 36.102 1.000 33.937 120 GLY A C 1
ATOM 885 O O . GLY A 1 122 ? -27.907 13.565 36.971 1.000 32.676 120 GLY A O 1
ATOM 886 N N . HIS A 1 123 ? -27.172 12.788 34.967 1.000 34.568 121 HIS A N 1
ATOM 887 C CA . HIS A 1 123 ? -26.362 13.951 34.619 1.000 36.596 121 HIS A CA 1
ATOM 888 C C . HIS A 1 123 ? -27.242 15.066 34.047 1.000 35.932 121 HIS A C 1
ATOM 889 O O . HIS A 1 123 ? -28.321 14.798 33.520 1.000 36.333 121 HIS A O 1
ATOM 896 N N . ALA A 1 124 ? -26.753 16.313 34.138 1.000 34.802 122 ALA A N 1
ATOM 897 C CA . ALA A 1 124 ? -27.516 17.489 33.745 1.000 33.345 122 ALA A CA 1
ATOM 898 C C . ALA A 1 124 ? -26.812 18.193 32.590 1.000 32.725 122 ALA A C 1
ATOM 899 O O . ALA A 1 124 ? -25.585 18.168 32.518 1.000 31.419 122 ALA A O 1
ATOM 901 N N . ASN A 1 125 ? -27.603 18.807 31.695 1.000 33.587 123 ASN A N 1
ATOM 902 C CA . ASN A 1 125 ? -27.077 19.420 30.482 1.000 33.925 123 ASN A CA 1
ATOM 903 C C . ASN A 1 125 ? -26.187 20.604 30.858 1.000 32.422 123 ASN A C 1
ATOM 904 O O . ASN A 1 125 ? -26.412 21.265 31.872 1.000 30.480 123 ASN A O 1
ATOM 909 N N . VAL A 1 126 ? -25.168 20.843 30.028 1.000 31.238 124 VAL A N 1
ATOM 910 C CA . VAL A 1 126 ? -24.206 21.899 30.270 1.000 32.961 124 VAL A CA 1
ATOM 911 C C . VAL A 1 126 ? -23.904 22.570 28.935 1.000 34.878 124 VAL A C 1
ATOM 912 O O . VAL A 1 126 ? -24.047 21.937 27.896 1.000 34.176 124 VAL A O 1
ATOM 916 N N . PRO A 1 127 ? -23.459 23.851 28.930 1.000 37.525 125 PRO A N 1
ATOM 917 C CA . PRO A 1 127 ? -22.895 24.488 27.737 1.000 38.280 125 PRO A CA 1
ATOM 918 C C . PRO A 1 127 ? -21.685 23.737 27.194 1.000 42.551 125 PRO A C 1
ATOM 919 O O . PRO A 1 127 ? -21.151 22.871 27.882 1.000 42.229 125 PRO A O 1
ATOM 923 N N . ASP A 1 128 ? -21.205 24.154 26.011 1.000 47.132 126 ASP A N 1
ATOM 924 C CA . ASP A 1 128 ? -20.242 23.370 25.254 1.000 48.747 126 ASP A CA 1
ATOM 925 C C . ASP A 1 128 ? -18.898 23.273 25.964 1.000 48.859 126 ASP A C 1
ATOM 926 O O . ASP A 1 128 ? -18.340 22.184 26.051 1.000 61.945 126 ASP A O 1
ATOM 931 N N . ILE A 1 129 ? -18.338 24.359 26.475 1.000 43.106 127 ILE A N 1
ATOM 932 C CA . ILE A 1 129 ? -17.091 24.145 27.195 1.000 43.214 127 ILE A CA 1
ATOM 933 C C . ILE A 1 129 ? -17.332 24.434 28.670 1.000 42.207 127 ILE A C 1
ATOM 934 O O . ILE A 1 129 ? -16.378 24.601 29.424 1.000 41.127 127 ILE A O 1
ATOM 939 N N . CYS A 1 130 ? -18.614 24.416 29.068 1.000 39.955 128 CYS A N 1
ATOM 940 C CA . CYS A 1 130 ? -19.037 24.860 30.387 1.000 40.210 128 CYS A CA 1
ATOM 941 C C . CYS A 1 130 ? -18.693 26.339 30.580 1.000 40.397 128 CYS A C 1
ATOM 942 O O . CYS A 1 130 ? -18.406 26.767 31.694 1.000 42.749 128 CYS A O 1
ATOM 945 N N . ILE A 1 131 ? -18.714 27.124 29.493 1.000 39.525 129 ILE A N 1
ATOM 946 C CA . ILE A 1 131 ? -18.341 28.530 29.546 1.000 37.558 129 ILE A CA 1
ATOM 947 C C . ILE A 1 131 ? -19.412 29.347 28.823 1.000 35.405 129 ILE A C 1
ATOM 948 O O . ILE A 1 131 ? -19.153 29.905 27.758 1.000 33.761 129 ILE A O 1
ATOM 953 N N . ARG A 1 132 ? -20.621 29.393 29.401 1.000 35.161 130 ARG A N 1
ATOM 954 C CA . ARG A 1 132 ? -21.705 30.202 28.862 1.000 36.873 130 ARG A CA 1
ATOM 955 C C . ARG A 1 132 ? -22.815 30.348 29.895 1.000 34.029 130 ARG A C 1
ATOM 956 O O . ARG A 1 132 ? -22.956 29.481 30.741 1.000 31.556 130 ARG A O 1
ATOM 964 N N . TRP A 1 133 ? -23.604 31.430 29.790 1.000 36.063 131 TRP A N 1
ATOM 965 C CA . TRP A 1 133 ? -24.727 31.664 30.686 1.000 37.059 131 TRP A CA 1
ATOM 966 C C . TRP A 1 133 ? -26.036 31.124 30.119 1.000 38.046 131 TRP A C 1
ATOM 967 O O . TRP A 1 133 ? -27.097 31.419 30.656 1.000 40.690 131 TRP A O 1
ATOM 978 N N . ASN A 1 134 ? -25.945 30.309 29.066 1.000 37.485 132 ASN A N 1
ATOM 979 C CA . ASN A 1 134 ? -27.096 29.654 28.476 1.000 35.408 132 ASN A CA 1
ATOM 980 C C . ASN A 1 134 ? -26.661 28.217 28.242 1.000 35.377 132 ASN A C 1
ATOM 981 O O . ASN A 1 134 ? -25.576 28.007 27.713 1.000 35.275 132 ASN A O 1
ATOM 986 N N . THR A 1 135 ? -27.472 27.251 28.685 1.000 36.314 133 THR A N 1
ATOM 987 C CA . THR A 1 135 ? -27.098 25.848 28.586 1.000 37.307 133 THR A CA 1
ATOM 988 C C . THR A 1 135 ? -27.505 25.319 27.210 1.000 36.737 133 THR A C 1
ATOM 989 O O . THR A 1 135 ? -28.583 24.753 27.055 1.000 35.963 133 THR A O 1
ATOM 993 N N . ILE A 1 136 ? -26.623 25.539 26.222 1.000 35.700 134 ILE A N 1
ATOM 994 C CA . ILE A 1 136 ? -26.782 25.048 24.864 1.000 34.758 134 ILE A CA 1
ATOM 995 C C . ILE A 1 136 ? -25.570 24.175 24.527 1.000 34.747 134 ILE A C 1
ATOM 996 O O . ILE A 1 136 ? -24.439 24.661 24.462 1.000 30.644 134 ILE A O 1
ATOM 1001 N N . SER A 1 137 ? -25.833 22.876 24.308 1.000 37.873 135 SER A N 1
ATOM 1002 C CA . SER A 1 137 ? -24.819 21.885 23.970 1.000 36.387 135 SER A CA 1
ATOM 1003 C C . SER A 1 137 ? -25.027 21.364 22.546 1.000 37.002 135 SER A C 1
ATOM 1004 O O . SER A 1 137 ? -26.164 21.196 22.111 1.000 39.450 135 SER A O 1
ATOM 1007 N N . GLY A 1 138 ? -23.926 21.100 21.829 1.000 35.230 136 GLY A N 1
ATOM 1008 C CA . GLY A 1 138 ? -23.985 20.495 20.508 1.000 35.582 136 GLY A CA 1
ATOM 1009 C C . GLY A 1 138 ? -24.478 19.050 20.566 1.000 36.215 136 GLY A C 1
ATOM 1010 O O . GLY A 1 138 ? -25.127 18.590 19.629 1.000 38.285 136 GLY A O 1
ATOM 1011 N N . LEU A 1 139 ? -24.168 18.346 21.663 1.000 34.249 137 LEU A N 1
ATOM 1012 C CA . LEU A 1 139 ? -24.667 17.000 21.873 1.000 36.114 137 LEU A CA 1
ATOM 1013 C C . LEU A 1 139 ? -26.129 16.992 22.314 1.000 36.695 137 LEU A C 1
ATOM 1014 O O . LEU A 1 139 ? -26.914 16.243 21.738 1.000 42.067 137 LEU A O 1
ATOM 1019 N N . TYR A 1 140 ? -26.491 17.760 23.353 1.000 36.154 138 TYR A N 1
ATOM 1020 C CA . TYR A 1 140 ? -27.780 17.561 24.012 1.000 37.629 138 TYR A CA 1
ATOM 1021 C C . TYR A 1 140 ? -28.769 18.707 23.776 1.000 38.190 138 TYR A C 1
ATOM 1022 O O . TYR A 1 140 ? -29.936 18.576 24.149 1.000 35.842 138 TYR A O 1
ATOM 1031 N N . GLY A 1 141 ? -28.332 19.826 23.182 1.000 38.839 139 GLY A N 1
ATOM 1032 C CA . GLY A 1 141 ? -29.246 20.909 22.844 1.000 36.527 139 GLY A CA 1
ATOM 1033 C C . GLY A 1 141 ? -29.363 21.936 23.970 1.000 35.711 139 GLY A C 1
ATOM 1034 O O . GLY A 1 141 ? -28.420 22.132 24.726 1.000 33.098 139 GLY A O 1
ATOM 1035 N N . ILE A 1 142 ? -30.534 22.584 24.056 1.000 36.955 140 ILE A N 1
ATOM 1036 C CA . ILE A 1 142 ? -30.761 23.718 24.939 1.000 36.966 140 ILE A CA 1
ATOM 1037 C C . ILE A 1 142 ? -31.652 23.283 26.097 1.000 35.364 140 ILE A C 1
ATOM 1038 O O . ILE A 1 142 ? -32.604 22.539 25.902 1.000 34.997 140 ILE A O 1
ATOM 1043 N N . ALA A 1 143 ? -31.370 23.828 27.282 1.000 34.529 141 ALA A N 1
ATOM 1044 C CA . ALA A 1 143 ? -32.182 23.598 28.459 1.000 33.548 141 ALA A CA 1
ATOM 1045 C C . ALA A 1 143 ? -33.026 24.837 28.684 1.000 33.455 141 ALA A C 1
ATOM 1046 O O . ALA A 1 143 ? -32.508 25.945 28.566 1.000 33.040 141 ALA A O 1
ATOM 1048 N N . ARG A 1 144 ? -34.304 24.637 29.024 1.000 33.674 142 ARG A N 1
ATOM 1049 C CA . ARG A 1 144 ? -35.238 25.743 29.118 1.000 32.278 142 ARG A CA 1
ATOM 1050 C C . ARG A 1 144 ? -35.766 25.827 30.546 1.000 31.987 142 ARG A C 1
ATOM 1051 O O . ARG A 1 144 ? -36.008 24.809 31.190 1.000 30.986 142 ARG A O 1
ATOM 1059 N N . ASN A 1 145 ? -35.918 27.069 31.014 1.000 31.964 143 ASN A N 1
ATOM 1060 C CA . ASN A 1 145 ? -36.434 27.371 32.336 1.000 32.704 143 ASN A CA 1
ATOM 1061 C C . ASN A 1 145 ? -37.807 26.707 32.506 1.000 32.223 143 ASN A C 1
ATOM 1062 O O . ASN A 1 145 ? -38.716 26.959 31.716 1.000 32.066 143 ASN A O 1
ATOM 1067 N N . PRO A 1 146 ? -38.019 25.833 33.522 1.000 31.224 144 PRO A N 1
ATOM 1068 C CA . PRO A 1 146 ? -39.334 25.222 33.740 1.000 31.566 144 PRO A CA 1
ATOM 1069 C C . PRO A 1 146 ? -40.444 26.235 34.009 1.000 31.149 144 PRO A C 1
ATOM 1070 O O . PRO A 1 146 ? -41.615 25.942 33.800 1.000 31.443 144 PRO A O 1
ATOM 1074 N N . ARG A 1 147 ? -40.063 27.414 34.503 1.000 31.573 145 ARG A N 1
ATOM 1075 C CA . ARG A 1 147 ? -41.027 28.427 34.893 1.000 32.591 145 ARG A CA 1
ATOM 1076 C C . ARG A 1 147 ? -41.517 29.141 33.639 1.000 35.350 145 ARG A C 1
ATOM 1077 O O . ARG A 1 147 ? -42.694 29.492 33.557 1.000 39.614 145 ARG A O 1
ATOM 1085 N N . ASP A 1 148 ? -40.601 29.356 32.685 1.000 35.706 146 ASP A N 1
ATOM 1086 C CA . ASP A 1 148 ? -40.966 29.818 31.358 1.000 35.888 146 ASP A CA 1
ATOM 1087 C C . ASP A 1 148 ? -39.994 29.236 30.334 1.000 36.149 146 ASP A C 1
ATOM 1088 O O . ASP A 1 148 ? -38.908 29.772 30.131 1.000 37.917 146 ASP A O 1
ATOM 1093 N N . PRO A 1 149 ? -40.343 28.134 29.632 1.000 35.472 147 PRO A N 1
ATOM 1094 C CA . PRO A 1 149 ? -39.441 27.541 28.637 1.000 33.420 147 PRO A CA 1
ATOM 1095 C C . PRO A 1 149 ? -39.048 28.486 27.504 1.000 31.943 147 PRO A C 1
ATOM 1096 O O . PRO A 1 149 ? -38.225 28.147 26.657 1.000 30.705 147 PRO A O 1
ATOM 1100 N N . SER A 1 150 ? -39.665 29.670 27.480 1.000 32.212 148 SER A N 1
ATOM 1101 C CA . SER A 1 150 ? -39.303 30.698 26.523 1.000 31.572 148 SER A CA 1
ATOM 1102 C C . SER A 1 150 ? -38.035 31.411 26.992 1.000 31.622 148 SER A C 1
ATOM 1103 O O . SER A 1 150 ? -37.480 32.241 26.273 1.000 32.671 148 SER A O 1
ATOM 1106 N N . ARG A 1 151 ? -37.560 31.050 28.189 1.000 30.722 149 ARG A N 1
ATOM 1107 C CA . ARG A 1 151 ? -36.469 31.754 28.832 1.000 31.290 149 ARG A CA 1
ATOM 1108 C C . ARG A 1 151 ? -35.301 30.802 29.065 1.000 29.575 149 ARG A C 1
ATOM 1109 O O . ARG A 1 151 ? -35.448 29.590 29.032 1.000 28.419 149 ARG A O 1
ATOM 1117 N N . THR A 1 152 ? -34.127 31.383 29.287 1.000 30.956 150 THR A N 1
ATOM 1118 C CA . THR A 1 152 ? -32.928 30.615 29.564 1.000 33.030 150 THR A CA 1
ATOM 1119 C C . THR A 1 152 ? -33.004 30.048 30.983 1.000 34.635 150 THR A C 1
ATOM 1120 O O . THR A 1 152 ? -33.644 30.613 31.873 1.000 34.451 150 THR A O 1
ATOM 1124 N N . ALA A 1 153 ? -32.337 28.908 31.168 1.000 36.199 151 ALA A N 1
ATOM 1125 C CA . ALA A 1 153 ? -32.249 28.268 32.466 1.000 37.781 151 ALA A CA 1
ATOM 1126 C C . ALA A 1 153 ? -31.007 28.751 33.206 1.000 38.134 151 ALA A C 1
ATOM 1127 O O . ALA A 1 153 ? -30.979 28.652 34.431 1.000 38.922 151 ALA A O 1
ATOM 1129 N N . GLY A 1 154 ? -29.967 29.206 32.479 1.000 36.535 152 GLY A N 1
ATOM 1130 C CA . GLY A 1 154 ? -28.788 29.753 33.139 1.000 36.763 152 GLY A CA 1
ATOM 1131 C C . GLY A 1 154 ? -27.450 29.134 32.710 1.000 35.167 152 GLY A C 1
ATOM 1132 O O . GLY A 1 154 ? -27.386 28.215 31.901 1.000 33.177 152 GLY A O 1
ATOM 1133 N N . GLY A 1 155 ? -26.377 29.656 33.317 1.000 34.706 153 GLY A N 1
ATOM 1134 C CA . GLY A 1 155 ? -25.037 29.587 32.773 1.000 35.868 153 GLY A CA 1
ATOM 1135 C C . GLY A 1 155 ? -24.134 28.547 33.410 1.000 37.552 153 GLY A C 1
ATOM 1136 O O . GLY A 1 155 ? -23.672 28.737 34.525 1.000 40.074 153 GLY A O 1
ATOM 1137 N N . SER A 1 156 ? -23.768 27.560 32.586 1.000 41.789 154 SER A N 1
ATOM 1138 C CA . SER A 1 156 ? -23.003 26.383 32.960 1.000 40.916 154 SER A CA 1
ATOM 1139 C C . SER A 1 156 ? -23.932 25.354 33.594 1.000 39.932 154 SER A C 1
ATOM 1140 O O . SER A 1 156 ? -24.237 24.352 32.960 1.000 45.376 154 SER A O 1
ATOM 1143 N N . SER A 1 157 ? -24.430 25.633 34.800 1.000 37.416 155 SER A N 1
ATOM 1144 C CA . SER A 1 157 ? -25.171 24.653 35.574 1.000 37.919 155 SER A CA 1
ATOM 1145 C C . SER A 1 157 ? -26.675 24.892 35.440 1.000 37.148 155 SER A C 1
ATOM 1146 O O . SER A 1 157 ? -27.413 24.857 36.428 1.000 37.862 155 SER A O 1
ATOM 1149 N N . GLY A 1 158 ? -27.124 25.125 34.203 1.000 35.024 156 GLY A N 1
ATOM 1150 C CA . GLY A 1 158 ? -28.511 25.478 33.954 1.000 35.329 156 GLY A CA 1
ATOM 1151 C C . GLY A 1 158 ? -29.407 24.252 34.059 1.000 34.708 156 GLY A C 1
ATOM 1152 O O . GLY A 1 158 ? -30.541 24.361 34.523 1.000 36.398 156 GLY A O 1
ATOM 1153 N N . GLY A 1 159 ? -28.866 23.098 33.640 1.000 32.887 157 GLY A N 1
ATOM 1154 C CA . GLY A 1 159 ? -29.542 21.821 33.787 1.000 32.259 157 GLY A CA 1
ATOM 1155 C C . GLY A 1 159 ? -29.888 21.541 35.247 1.000 32.740 157 GLY A C 1
ATOM 1156 O O . GLY A 1 159 ? -31.060 21.347 35.575 1.000 34.298 157 GLY A O 1
ATOM 1157 N N . ASP A 1 160 ? -28.865 21.573 36.113 1.000 31.602 158 ASP A N 1
ATOM 1158 C CA . ASP A 1 160 ? -29.036 21.242 37.518 1.000 32.773 158 ASP A CA 1
ATOM 1159 C C . ASP A 1 160 ? -30.090 22.164 38.139 1.000 32.130 158 ASP A C 1
ATOM 1160 O O . ASP A 1 160 ? -30.999 21.711 38.830 1.000 33.398 158 ASP A O 1
ATOM 1165 N N . ALA A 1 161 ? -29.988 23.460 37.863 1.000 30.787 159 ALA A N 1
ATOM 1166 C CA . ALA A 1 161 ? -30.944 24.420 38.383 1.000 31.494 159 ALA A CA 1
ATOM 1167 C C . ALA A 1 161 ? -32.351 24.117 37.871 1.000 30.328 159 ALA A C 1
ATOM 1168 O O . ALA A 1 161 ? -33.320 24.144 38.629 1.000 27.753 159 ALA A O 1
ATOM 1170 N N . ALA A 1 162 ? -32.443 23.829 36.572 1.000 30.767 160 ALA A N 1
ATOM 1171 C CA . ALA A 1 162 ? -33.718 23.541 35.946 1.000 32.486 160 ALA A CA 1
ATOM 1172 C C . ALA A 1 162 ? -34.334 22.288 36.562 1.000 34.587 160 ALA A C 1
ATOM 1173 O O . ALA A 1 162 ? -35.533 22.269 36.838 1.000 37.642 160 ALA A O 1
ATOM 1175 N N . ASN A 1 163 ? -33.511 21.258 36.794 1.000 33.964 161 ASN A N 1
ATOM 1176 C CA . ASN A 1 163 ? -33.993 20.016 37.382 1.000 35.684 161 ASN A CA 1
ATOM 1177 C C . ASN A 1 163 ? -34.613 20.274 38.762 1.000 37.685 161 ASN A C 1
ATOM 1178 O O . ASN A 1 163 ? -35.738 19.858 39.032 1.000 38.855 161 ASN A O 1
ATOM 1183 N N . VAL A 1 164 ? -33.889 20.991 39.629 1.000 39.980 162 VAL A N 1
ATOM 1184 C CA . VAL A 1 164 ? -34.319 21.232 41.000 1.000 41.875 162 VAL A CA 1
ATOM 1185 C C . VAL A 1 164 ? -35.559 22.124 41.037 1.000 41.089 162 VAL A C 1
ATOM 1186 O O . VAL A 1 164 ? -36.384 21.995 41.938 1.000 40.970 162 VAL A O 1
ATOM 1190 N N . ALA A 1 165 ? -35.666 23.049 40.079 1.000 40.934 163 ALA A N 1
ATOM 1191 C CA . ALA A 1 165 ? -36.777 23.986 40.032 1.000 39.844 163 ALA A CA 1
ATOM 1192 C C . ALA A 1 165 ? -38.066 23.300 39.589 1.000 38.204 163 ALA A C 1
ATOM 1193 O O . ALA A 1 165 ? -39.148 23.807 39.886 1.000 36.686 163 ALA A O 1
ATOM 1195 N N . ALA A 1 166 ? -37.935 22.182 38.855 1.000 36.554 164 ALA A N 1
ATOM 1196 C CA . ALA A 1 166 ? -39.080 21.480 38.300 1.000 36.772 164 ALA A CA 1
ATOM 1197 C C . ALA A 1 166 ? -39.389 20.218 39.101 1.000 35.266 164 ALA A C 1
ATOM 1198 O O . ALA A 1 166 ? -40.244 19.435 38.699 1.000 38.975 164 ALA A O 1
ATOM 1200 N N . GLY A 1 167 ? -38.686 20.008 40.217 1.000 32.399 165 GLY A N 1
ATOM 1201 C CA . GLY A 1 167 ? -38.981 18.884 41.086 1.000 32.353 165 GLY A CA 1
ATOM 1202 C C . GLY A 1 167 ? -38.558 17.549 40.476 1.000 32.247 165 GLY A C 1
ATOM 1203 O O . GLY A 1 167 ? -39.005 16.504 40.946 1.000 36.093 165 GLY A O 1
ATOM 1204 N N . MET A 1 168 ? -37.718 17.599 39.431 1.000 31.332 166 MET A N 1
ATOM 1205 C CA . MET A 1 168 ? -37.065 16.427 38.862 1.000 31.050 166 MET A CA 1
ATOM 1206 C C . MET A 1 168 ? -35.804 16.080 39.660 1.000 31.107 166 MET A C 1
ATOM 1207 O O . MET A 1 168 ? -35.154 15.063 39.419 1.000 29.401 166 MET A O 1
ATOM 1212 N N . ALA A 1 169 ? -35.454 16.947 40.613 1.000 32.253 167 ALA A N 1
ATOM 1213 C CA . ALA A 1 169 ? -34.458 16.616 41.616 1.000 34.454 167 ALA A CA 1
ATOM 1214 C C . ALA A 1 169 ? -34.664 17.503 42.839 1.000 36.521 167 ALA A C 1
ATOM 1215 O O . ALA A 1 169 ? -35.052 18.657 42.690 1.000 39.475 167 ALA A O 1
ATOM 1217 N N . THR A 1 170 ? -34.438 16.946 44.041 1.000 38.246 168 THR A N 1
ATOM 1218 C CA . THR A 1 170 ? -34.593 17.690 45.286 1.000 37.842 168 THR A CA 1
ATOM 1219 C C . THR A 1 170 ? -33.394 18.618 45.427 1.000 35.006 168 THR A C 1
ATOM 1220 O O . THR A 1 170 ? -33.489 19.728 45.941 1.000 33.409 168 THR A O 1
ATOM 1224 N N . VAL A 1 171 ? -32.268 18.127 44.922 1.000 36.047 169 VAL A N 1
ATOM 1225 C CA . VAL A 1 171 ? -30.983 18.763 45.087 1.000 35.463 169 VAL A CA 1
ATOM 1226 C C . VAL A 1 171 ? -30.219 18.616 43.773 1.000 35.592 169 VAL A C 1
ATOM 1227 O O . VAL A 1 171 ? -30.500 17.699 43.005 1.000 36.869 169 VAL A O 1
ATOM 1231 N N . GLY A 1 172 ? -29.298 19.551 43.508 1.000 35.455 170 GLY A N 1
ATOM 1232 C CA . GLY A 1 172 ? -28.419 19.494 42.353 1.000 35.480 170 GLY A CA 1
ATOM 1233 C C . GLY A 1 172 ? -27.033 19.987 42.738 1.000 36.531 170 GLY A C 1
ATOM 1234 O O . GLY A 1 172 ? -26.883 20.586 43.796 1.000 39.233 170 GLY A O 1
ATOM 1235 N N . MET A 1 173 ? -26.040 19.710 41.884 1.000 37.777 171 MET A N 1
ATOM 1236 C CA . MET A 1 173 ? -24.653 20.095 42.111 1.000 37.431 171 MET A CA 1
ATOM 1237 C C . MET A 1 173 ? -24.088 20.766 40.853 1.000 35.701 171 MET A C 1
ATOM 1238 O O . MET A 1 173 ? -24.302 20.270 39.751 1.000 34.388 171 MET A O 1
ATOM 1243 N N . GLY A 1 174 ? -23.357 21.885 41.020 1.000 33.952 172 GLY A N 1
ATOM 1244 C CA . GLY A 1 174 ? -22.774 22.614 39.900 1.000 32.729 172 GLY A CA 1
ATOM 1245 C C . GLY A 1 174 ? -21.405 23.208 40.237 1.000 33.434 172 GLY A C 1
ATOM 1246 O O . GLY A 1 174 ? -20.821 22.881 41.268 1.000 32.383 172 GLY A O 1
ATOM 1247 N N . GLN A 1 175 ? -20.905 24.079 39.343 1.000 34.071 173 GLN A N 1
ATOM 1248 C CA . GLN A 1 175 ? -19.624 24.759 39.497 1.000 33.844 173 GLN A CA 1
ATOM 1249 C C . GLN A 1 175 ? -19.779 26.233 39.109 1.000 33.513 173 GLN A C 1
ATOM 1250 O O . GLN A 1 175 ? -20.680 26.553 38.341 1.000 33.096 173 GLN A O 1
ATOM 1256 N N . ASP A 1 176 ? -18.911 27.124 39.628 1.000 33.894 174 ASP A N 1
ATOM 1257 C CA . ASP A 1 176 ? -19.073 28.569 39.462 1.000 34.053 174 ASP A CA 1
ATOM 1258 C C . ASP A 1 176 ? -17.726 29.277 39.219 1.000 35.531 174 ASP A C 1
ATOM 1259 O O . ASP A 1 176 ? -17.065 29.690 40.176 1.000 36.064 174 ASP A O 1
ATOM 1264 N N . LEU A 1 177 ? -17.316 29.447 37.945 1.000 34.764 175 LEU A N 1
ATOM 1265 C CA . LEU A 1 177 ? -16.125 30.232 37.624 1.000 34.123 175 LEU A CA 1
ATOM 1266 C C . LEU A 1 177 ? -16.530 31.672 37.312 1.000 34.105 175 LEU A C 1
ATOM 1267 O O . LEU A 1 177 ? -15.786 32.595 37.637 1.000 29.301 175 LEU A O 1
ATOM 1272 N N . GLY A 1 178 ? -17.680 31.822 36.624 1.000 37.904 176 GLY A N 1
ATOM 1273 C CA . GLY A 1 178 ? -18.324 33.105 36.365 1.000 37.672 176 GLY A CA 1
ATOM 1274 C C . GLY A 1 178 ? -19.499 33.261 37.318 1.000 37.941 176 GLY A C 1
ATOM 1275 O O . GLY A 1 178 ? -19.292 33.299 38.522 1.000 44.025 176 GLY A O 1
ATOM 1276 N N . GLY A 1 179 ? -20.729 33.263 36.810 1.000 35.474 177 GLY A N 1
ATOM 1277 C CA . GLY A 1 179 ? -21.873 33.148 37.702 1.000 34.657 177 GLY A CA 1
ATOM 1278 C C . GLY A 1 179 ? -22.463 31.738 37.710 1.000 32.545 177 GLY A C 1
ATOM 1279 O O . GLY A 1 179 ? -23.647 31.576 37.979 1.000 36.041 177 GLY A O 1
ATOM 1280 N N . SER A 1 180 ? -21.632 30.720 37.475 1.000 29.680 178 SER A N 1
ATOM 1281 C CA . SER A 1 180 ? -22.095 29.489 36.850 1.000 29.537 178 SER A CA 1
ATOM 1282 C C . SER A 1 180 ? -22.989 28.635 37.779 1.000 30.367 178 SER A C 1
ATOM 1283 O O . SER A 1 180 ? -23.667 27.721 37.316 1.000 30.915 178 SER A O 1
ATOM 1286 N N . ILE A 1 181 ? -23.043 28.919 39.092 1.000 31.500 179 ILE A N 1
ATOM 1287 C CA . ILE A 1 181 ? -24.092 28.383 39.961 1.000 29.679 179 ILE A CA 1
ATOM 1288 C C . ILE A 1 181 ? -25.139 29.464 40.220 1.000 28.876 179 ILE A C 1
ATOM 1289 O O . ILE A 1 181 ? -26.336 29.217 40.120 1.000 27.145 179 ILE A O 1
ATOM 1294 N N . ARG A 1 182 ? -24.674 30.673 40.548 1.000 29.468 180 ARG A N 1
ATOM 1295 C CA . ARG A 1 182 ? -25.549 31.719 41.042 1.000 28.975 180 ARG A CA 1
ATOM 1296 C C . ARG A 1 182 ? -26.478 32.212 39.938 1.000 29.020 180 ARG A C 1
ATOM 1297 O O . ARG A 1 182 ? -27.657 32.421 40.210 1.000 29.473 180 ARG A O 1
ATOM 1305 N N . VAL A 1 183 ? -25.945 32.384 38.717 1.000 28.536 181 VAL A N 1
ATOM 1306 C CA . VAL A 1 183 ? -26.732 32.842 37.582 1.000 29.009 181 VAL A CA 1
ATOM 1307 C C . VAL A 1 183 ? -27.872 31.850 37.304 1.000 31.087 181 VAL A C 1
ATOM 1308 O O . VAL A 1 183 ? -29.046 32.228 37.321 1.000 33.986 181 VAL A O 1
ATOM 1312 N N . PRO A 1 184 ? -27.607 30.551 37.048 1.000 30.451 182 PRO A N 1
ATOM 1313 C CA . PRO A 1 184 ? -28.687 29.568 36.897 1.000 30.657 182 PRO A CA 1
ATOM 1314 C C . PRO A 1 184 ? -29.779 29.538 37.964 1.000 30.195 182 PRO A C 1
ATOM 1315 O O . PRO A 1 184 ? -30.955 29.373 37.651 1.000 30.480 182 PRO A O 1
ATOM 1319 N N . ALA A 1 185 ? -29.364 29.618 39.231 1.000 28.390 183 ALA A N 1
ATOM 1320 C CA . ALA A 1 185 ? -30.289 29.528 40.350 1.000 27.325 183 ALA A CA 1
ATOM 1321 C C . ALA A 1 185 ? -31.235 30.723 40.356 1.000 26.925 183 ALA A C 1
ATOM 1322 O O . ALA A 1 185 ? -32.432 30.581 40.597 1.000 25.432 183 ALA A O 1
ATOM 1324 N N . SER A 1 186 ? -30.652 31.902 40.114 1.000 26.496 184 SER A N 1
ATOM 1325 C CA . SER A 1 186 ? -31.384 33.147 40.036 1.000 25.143 184 SER A CA 1
ATOM 1326 C C . SER A 1 186 ? -32.354 33.090 38.869 1.000 24.611 184 SER A C 1
ATOM 1327 O O . SER A 1 186 ? -33.512 33.467 39.014 1.000 25.792 184 SER A O 1
ATOM 1330 N N . PHE A 1 187 ? -31.866 32.619 37.717 1.000 23.754 185 PHE A N 1
ATOM 1331 C CA . PHE A 1 187 ? -32.696 32.559 36.523 1.000 23.812 185 PHE A CA 1
ATOM 1332 C C . PHE A 1 187 ? -33.816 31.548 36.738 1.000 24.571 185 PHE A C 1
ATOM 1333 O O . PHE A 1 187 ? -34.957 31.835 36.398 1.000 24.905 185 PHE A O 1
ATOM 1341 N N . CYS A 1 188 ? -33.482 30.393 37.333 1.000 26.407 186 CYS A N 1
ATOM 1342 C CA . CYS A 1 188 ? -34.412 29.284 37.491 1.000 27.431 186 CYS A CA 1
ATOM 1343 C C . CYS A 1 188 ? -35.200 29.383 38.798 1.000 27.824 186 CYS A C 1
ATOM 1344 O O . CYS A 1 188 ? -36.028 28.517 39.081 1.000 29.444 186 CYS A O 1
ATOM 1347 N N . GLY A 1 189 ? -34.955 30.431 39.594 1.000 27.527 187 GLY A N 1
ATOM 1348 C CA . GLY A 1 189 ? -35.704 30.653 40.824 1.000 27.253 187 GLY A CA 1
ATOM 1349 C C . GLY A 1 189 ? -35.492 29.565 41.879 1.000 26.766 187 GLY A C 1
ATOM 1350 O O . GLY A 1 189 ? -36.459 29.080 42.459 1.000 25.062 187 GLY A O 1
ATOM 1351 N N . VAL A 1 190 ? -34.221 29.231 42.150 1.000 28.001 188 VAL A N 1
ATOM 1352 C CA . VAL A 1 190 ? -33.847 28.233 43.144 1.000 27.690 188 VAL A CA 1
ATOM 1353 C C . VAL A 1 190 ? -32.648 28.751 43.939 1.000 26.816 188 VAL A C 1
ATOM 1354 O O . VAL A 1 190 ? -32.057 29.761 43.586 1.000 26.478 188 VAL A O 1
ATOM 1358 N N . TYR A 1 191 ? -32.316 28.069 45.037 1.000 27.613 189 TYR A N 1
ATOM 1359 C CA . TYR A 1 191 ? -31.130 28.376 45.827 1.000 29.307 189 TYR A CA 1
ATOM 1360 C C . TYR A 1 191 ? -29.882 27.788 45.159 1.000 28.961 189 TYR A C 1
ATOM 1361 O O . TYR A 1 191 ? -29.910 26.673 44.637 1.000 30.217 189 TYR A O 1
ATOM 1370 N N . GLY A 1 192 ? -28.765 28.524 45.210 1.000 28.143 190 GLY A N 1
ATOM 1371 C CA . GLY A 1 192 ? -27.476 27.969 44.810 1.000 28.249 190 GLY A CA 1
ATOM 1372 C C . GLY A 1 192 ? -26.327 28.560 45.628 1.000 26.388 190 GLY A C 1
ATOM 1373 O O . GLY A 1 192 ? -26.281 29.767 45.837 1.000 26.495 190 GLY A O 1
ATOM 1374 N N . LEU A 1 193 ? -25.393 27.719 46.082 1.000 24.746 191 LEU A N 1
ATOM 1375 C CA . LEU A 1 193 ? -24.298 28.196 46.912 1.000 25.993 191 LEU A CA 1
ATOM 1376 C C . LEU A 1 193 ? -22.976 28.005 46.176 1.000 26.277 191 LEU A C 1
ATOM 1377 O O . LEU A 1 193 ? -22.594 26.875 45.909 1.000 26.723 191 LEU A O 1
ATOM 1382 N N . ARG A 1 194 ? -22.277 29.106 45.877 1.000 26.333 192 ARG A N 1
ATOM 1383 C CA . ARG A 1 194 ? -20.898 29.032 45.429 1.000 27.108 192 ARG A CA 1
ATOM 1384 C C . ARG A 1 194 ? -20.020 29.006 46.672 1.000 27.820 192 ARG A C 1
ATOM 1385 O O . ARG A 1 194 ? -19.889 30.023 47.345 1.000 26.258 192 ARG A O 1
ATOM 1393 N N . PRO A 1 195 ? -19.401 27.856 47.025 1.000 30.439 193 PRO A N 1
ATOM 1394 C CA . PRO A 1 195 ? -18.455 27.816 48.137 1.000 30.739 193 PRO A CA 1
ATOM 1395 C C . PRO A 1 195 ? -17.280 28.726 47.807 1.000 30.745 193 PRO A C 1
ATOM 1396 O O . PRO A 1 195 ? -16.977 28.969 46.647 1.000 29.983 193 PRO A O 1
ATOM 1400 N N . GLY A 1 196 ? -16.645 29.269 48.837 1.000 34.214 194 GLY A N 1
ATOM 1401 C CA . GLY A 1 196 ? -15.428 30.038 48.642 1.000 36.278 194 GLY A CA 1
ATOM 1402 C C . GLY A 1 196 ? -14.251 29.111 48.354 1.000 35.610 194 GLY A C 1
ATOM 1403 O O . GLY A 1 196 ? -14.413 27.899 48.228 1.000 38.182 194 GLY A O 1
ATOM 1404 N N . ALA A 1 197 ? -13.059 29.682 48.257 1.000 34.336 195 ALA A N 1
ATOM 1405 C CA . ALA A 1 197 ? -11.904 28.891 47.881 1.000 36.641 195 ALA A CA 1
ATOM 1406 C C . ALA A 1 197 ? -11.393 28.076 49.069 1.000 36.562 195 ALA A C 1
ATOM 1407 O O . ALA A 1 197 ? -11.245 28.600 50.170 1.000 37.747 195 ALA A O 1
ATOM 1409 N N . GLY A 1 198 ? -11.155 26.778 48.840 1.000 36.999 196 GLY A N 1
ATOM 1410 C CA . GLY A 1 198 ? -10.524 25.926 49.839 1.000 37.289 196 GLY A CA 1
ATOM 1411 C C . GLY A 1 198 ? -11.497 25.009 50.579 1.000 38.031 196 GLY A C 1
ATOM 1412 O O . GLY A 1 198 ? -11.056 24.005 51.131 1.000 39.695 196 GLY A O 1
ATOM 1413 N N . THR A 1 199 ? -12.796 25.349 50.596 1.000 36.663 197 THR A N 1
ATOM 1414 C CA . THR A 1 199 ? -13.757 24.668 51.451 1.000 37.049 197 THR A CA 1
ATOM 1415 C C . THR A 1 199 ? -14.171 23.319 50.876 1.000 36.876 197 THR A C 1
ATOM 1416 O O . THR A 1 199 ? -14.446 22.403 51.642 1.000 36.520 197 THR A O 1
ATOM 1420 N N . VAL A 1 200 ? -14.302 23.223 49.550 1.000 37.066 198 VAL A N 1
ATOM 1421 C CA . VAL A 1 200 ? -14.810 22.012 48.925 1.000 37.714 198 VAL A CA 1
ATOM 1422 C C . VAL A 1 200 ? -13.739 21.538 47.949 1.000 40.515 198 VAL A C 1
ATOM 1423 O O . VAL A 1 200 ? -13.229 22.349 47.183 1.000 42.871 198 VAL A O 1
ATOM 1427 N N . PRO A 1 201 ? -13.351 20.241 47.945 1.000 41.196 199 PRO A N 1
ATOM 1428 C CA . PRO A 1 201 ? -12.229 19.782 47.124 1.000 40.025 199 PRO A CA 1
ATOM 1429 C C . PRO A 1 201 ? -12.620 19.538 45.672 1.000 42.452 199 PRO A C 1
ATOM 1430 O O . PRO A 1 201 ? -13.763 19.183 45.389 1.000 44.035 199 PRO A O 1
ATOM 1434 N N . ASN A 1 202 ? -11.663 19.761 44.763 1.000 45.541 200 ASN A N 1
ATOM 1435 C CA . ASN A 1 202 ? -11.856 19.496 43.346 1.000 47.781 200 ASN A CA 1
ATOM 1436 C C . ASN A 1 202 ? -10.882 18.413 42.895 1.000 47.749 200 ASN A C 1
ATOM 1437 O O . ASN A 1 202 ? -9.727 18.708 42.600 1.000 47.430 200 ASN A O 1
ATOM 1442 N N . LEU A 1 203 ? -11.370 17.166 42.859 1.000 49.096 201 LEU A N 1
ATOM 1443 C CA . LEU A 1 203 ? -10.594 16.025 42.399 1.000 50.138 201 LEU A CA 1
ATOM 1444 C C . LEU A 1 203 ? -11.309 15.421 41.190 1.000 56.369 201 LEU A C 1
ATOM 1445 O O . LEU A 1 203 ? -12.088 14.476 41.322 1.000 55.668 201 LEU A O 1
ATOM 1450 N N . SER A 1 204 ? -11.038 16.001 40.010 1.000 59.215 202 SER A N 1
ATOM 1451 C CA . SER A 1 204 ? -11.699 15.613 38.774 1.000 58.426 202 SER A CA 1
ATOM 1452 C C . SER A 1 204 ? -10.875 14.562 38.029 1.000 58.922 202 SER A C 1
ATOM 1453 O O . SER A 1 204 ? -9.715 14.798 37.700 1.000 61.815 202 SER A O 1
ATOM 1456 N N . VAL A 1 205 ? -11.491 13.404 37.759 1.000 59.419 203 VAL A N 1
ATOM 1457 C CA . VAL A 1 205 ? -10.850 12.333 37.008 1.000 57.431 203 VAL A CA 1
ATOM 1458 C C . VAL A 1 205 ? -10.747 12.747 35.538 1.000 51.916 203 VAL A C 1
ATOM 1459 O O . VAL A 1 205 ? -9.652 12.752 34.986 1.000 51.188 203 VAL A O 1
ATOM 1463 N N . ILE A 1 206 ? -11.869 13.134 34.910 1.000 50.036 204 ILE A N 1
ATOM 1464 C CA . ILE A 1 206 ? -11.830 13.690 33.563 1.000 51.718 204 ILE A CA 1
ATOM 1465 C C . ILE A 1 206 ? -12.178 15.177 33.659 1.000 55.464 204 ILE A C 1
ATOM 1466 O O . ILE A 1 206 ? -13.342 15.572 33.585 1.000 50.153 204 ILE A O 1
ATOM 1471 N N . PRO A 1 207 ? -11.170 16.061 33.826 1.000 61.551 205 PRO A N 1
ATOM 1472 C CA . PRO A 1 207 ? -11.439 17.468 34.126 1.000 62.619 205 PRO A CA 1
ATOM 1473 C C . PRO A 1 207 ? -12.038 18.253 32.958 1.000 67.628 205 PRO A C 1
ATOM 1474 O O . PRO A 1 207 ? -11.615 18.102 31.814 1.000 69.909 205 PRO A O 1
ATOM 1478 N N . PRO A 1 208 ? -13.035 19.132 33.210 1.000 71.768 206 PRO A N 1
ATOM 1479 C CA . PRO A 1 208 ? -13.527 20.053 32.184 1.000 70.877 206 PRO A CA 1
ATOM 1480 C C . PRO A 1 208 ? -12.665 21.307 32.012 1.000 71.748 206 PRO A C 1
ATOM 1481 O O . PRO A 1 208 ? -12.937 22.129 31.148 1.000 70.018 206 PRO A O 1
ATOM 1485 N N . PHE A 1 209 ? -11.600 21.412 32.818 1.000 81.988 207 PHE A N 1
ATOM 1486 C CA . PHE A 1 209 ? -10.745 22.589 32.947 1.000 90.891 207 PHE A CA 1
ATOM 1487 C C . PHE A 1 209 ? -9.316 22.060 33.063 1.000 79.800 207 PHE A C 1
ATOM 1488 O O . PHE A 1 209 ? -9.169 20.846 33.158 1.000 73.145 207 PHE A O 1
ATOM 1496 N N . PRO A 1 210 ? -8.209 22.847 33.071 1.000 72.405 208 PRO A N 1
ATOM 1497 C CA . PRO A 1 210 ? -6.905 22.237 33.314 1.000 73.439 208 PRO A CA 1
ATOM 1498 C C . PRO A 1 210 ? -6.215 22.600 34.628 1.000 71.168 208 PRO A C 1
ATOM 1499 O O . PRO A 1 210 ? -5.000 22.445 34.752 1.000 76.038 208 PRO A O 1
ATOM 1503 N N . ALA A 1 211 ? -6.989 23.021 35.634 1.000 61.261 209 ALA A N 1
ATOM 1504 C CA . ALA A 1 211 ? -6.388 23.369 36.909 1.000 55.370 209 ALA A CA 1
ATOM 1505 C C . ALA A 1 211 ? -5.462 24.560 36.700 1.000 56.321 209 ALA A C 1
ATOM 1506 O O . ALA A 1 211 ? -4.367 24.612 37.263 1.000 57.996 209 ALA A O 1
ATOM 1508 N N . SER A 1 212 ? -5.910 25.484 35.841 1.000 55.937 210 SER A N 1
ATOM 1509 C CA . SER A 1 212 ? -5.265 26.772 35.672 1.000 55.327 210 SER A CA 1
ATOM 1510 C C . SER A 1 212 ? -5.095 27.395 37.057 1.000 54.032 210 SER A C 1
ATOM 1511 O O . SER A 1 212 ? -5.907 27.145 37.949 1.000 54.583 210 SER A O 1
ATOM 1514 N N . PRO A 1 213 ? -4.036 28.193 37.323 1.000 50.047 211 PRO A N 1
ATOM 1515 C CA . PRO A 1 213 ? -3.978 28.952 38.570 1.000 47.492 211 PRO A CA 1
ATOM 1516 C C . PRO A 1 213 ? -5.217 29.838 38.757 1.000 44.414 211 PRO A C 1
ATOM 1517 O O . PRO A 1 213 ? -5.535 30.223 39.883 1.000 41.808 211 PRO A O 1
ATOM 1521 N N . THR A 1 214 ? -5.949 30.121 37.665 1.000 40.674 212 THR A N 1
ATOM 1522 C CA . THR A 1 214 ? -7.172 30.906 37.757 1.000 41.155 212 THR A CA 1
ATOM 1523 C C . THR A 1 214 ? -8.304 30.047 38.315 1.000 42.808 212 THR A C 1
ATOM 1524 O O . THR A 1 214 ? -8.976 30.488 39.237 1.000 54.597 212 THR A O 1
ATOM 1528 N N . LEU A 1 215 ? -8.536 28.846 37.769 1.000 40.843 213 LEU A N 1
ATOM 1529 C CA . LEU A 1 215 ? -9.597 27.983 38.277 1.000 41.427 213 LEU A CA 1
ATOM 1530 C C . LEU A 1 215 ? -9.369 27.709 39.765 1.000 39.434 213 LEU A C 1
ATOM 1531 O O . LEU A 1 215 ? -10.314 27.564 40.540 1.000 41.809 213 LEU A O 1
ATOM 1536 N N . ASP A 1 216 ? -8.093 27.627 40.146 1.000 37.187 214 ASP A N 1
ATOM 1537 C CA . ASP A 1 216 ? -7.691 27.431 41.528 1.000 35.822 214 ASP A CA 1
ATOM 1538 C C . ASP A 1 216 ? -8.153 28.598 42.400 1.000 34.142 214 ASP A C 1
ATOM 1539 O O . ASP A 1 216 ? -8.465 28.401 43.570 1.000 34.965 214 ASP A O 1
ATOM 1544 N N . ALA A 1 217 ? -8.196 29.809 41.838 1.000 33.044 215 ALA A N 1
ATOM 1545 C CA . ALA A 1 217 ? -8.650 30.982 42.570 1.000 33.925 215 ALA A CA 1
ATOM 1546 C C . ALA A 1 217 ? -10.161 31.197 42.450 1.000 35.930 215 ALA A C 1
ATOM 1547 O O . ALA A 1 217 ? -10.816 31.492 43.449 1.000 41.098 215 ALA A O 1
ATOM 1549 N N . MET A 1 218 ? -10.724 31.058 41.242 1.000 34.370 216 MET A N 1
ATOM 1550 C CA . MET A 1 218 ? -12.030 31.638 40.972 1.000 34.099 216 MET A CA 1
ATOM 1551 C C . MET A 1 218 ? -13.114 30.580 40.747 1.000 35.425 216 MET A C 1
ATOM 1552 O O . MET A 1 218 ? -14.282 30.942 40.594 1.000 37.335 216 MET A O 1
ATOM 1557 N N . GLY A 1 219 ? -12.750 29.289 40.740 1.000 35.498 217 GLY A N 1
ATOM 1558 C CA . GLY A 1 219 ? -13.694 28.225 40.413 1.000 35.136 217 GLY A CA 1
ATOM 1559 C C . GLY A 1 219 ? -13.941 27.282 41.596 1.000 36.535 217 GLY A C 1
ATOM 1560 O O . GLY A 1 219 ? -12.988 26.767 42.181 1.000 38.321 217 GLY A O 1
ATOM 1561 N N . THR A 1 220 ? -15.222 27.041 41.931 1.000 34.218 218 THR A N 1
ATOM 1562 C CA . THR A 1 220 ? -15.590 26.161 43.033 1.000 32.852 218 THR A CA 1
ATOM 1563 C C . THR A 1 220 ? -16.794 25.310 42.630 1.000 32.189 218 THR A C 1
ATOM 1564 O O . THR A 1 220 ? -17.441 25.588 41.627 1.000 31.290 218 THR A O 1
ATOM 1568 N N . SER A 1 221 ? -17.068 24.273 43.435 1.000 32.258 219 SER A N 1
ATOM 1569 C CA . SER A 1 221 ? -18.145 23.316 43.214 1.000 31.718 219 SER A CA 1
ATOM 1570 C C . SER A 1 221 ? -19.148 23.427 44.353 1.000 31.990 219 SER A C 1
ATOM 1571 O O . SER A 1 221 ? -18.718 23.447 45.499 1.000 33.278 219 SER A O 1
ATOM 1574 N N . GLY A 1 222 ? -20.461 23.444 44.063 1.000 31.181 220 GLY A N 1
ATOM 1575 C CA . GLY A 1 222 ? -21.436 23.726 45.111 1.000 29.454 220 GLY A CA 1
ATOM 1576 C C . GLY A 1 222 ? -22.863 23.263 44.807 1.000 29.285 220 GLY A C 1
ATOM 1577 O O . GLY A 1 222 ? -23.199 22.893 43.688 1.000 28.730 220 GLY A O 1
ATOM 1578 N N . PRO A 1 223 ? -23.762 23.318 45.814 1.000 30.489 221 PRO A N 1
ATOM 1579 C CA . PRO A 1 223 ? -25.134 22.818 45.683 1.000 30.014 221 PRO A CA 1
ATOM 1580 C C . PRO A 1 223 ? -26.222 23.759 45.161 1.000 29.527 221 PRO A C 1
ATOM 1581 O O . PRO A 1 223 ? -26.118 24.981 45.286 1.000 28.059 221 PRO A O 1
ATOM 1585 N N . PHE A 1 224 ? -27.279 23.138 44.610 1.000 30.104 222 PHE A N 1
ATOM 1586 C CA . PHE A 1 224 ? -28.536 23.774 44.232 1.000 29.905 222 PHE A CA 1
ATOM 1587 C C . PHE A 1 224 ? -29.629 23.216 45.145 1.000 31.095 222 PHE A C 1
ATOM 1588 O O . PHE A 1 224 ? -29.506 22.077 45.594 1.000 32.848 222 PHE A O 1
ATOM 1596 N N . ALA A 1 225 ? -30.682 23.990 45.448 1.000 30.778 223 ALA A N 1
ATOM 1597 C CA . ALA A 1 225 ? -31.736 23.474 46.320 1.000 31.029 223 ALA A CA 1
ATOM 1598 C C . ALA A 1 225 ? -32.959 24.392 46.364 1.000 30.334 223 ALA A C 1
ATOM 1599 O O . ALA A 1 225 ? -32.964 25.482 45.805 1.000 29.226 223 ALA A O 1
ATOM 1601 N N . ARG A 1 226 ? -34.012 23.933 47.047 1.000 31.467 224 ARG A N 1
ATOM 1602 C CA . ARG A 1 226 ? -35.228 24.721 47.179 1.000 32.836 224 ARG A CA 1
ATOM 1603 C C . ARG A 1 226 ? -35.393 25.243 48.604 1.000 33.558 224 ARG A C 1
ATOM 1604 O O . ARG A 1 226 ? -36.374 25.926 48.877 1.000 34.907 224 ARG A O 1
ATOM 1612 N N . SER A 1 227 ? -34.436 24.941 49.494 1.000 33.706 225 SER A N 1
ATOM 1613 C CA . SER A 1 227 ? -34.502 25.390 50.876 1.000 33.439 225 SER A CA 1
ATOM 1614 C C . SER A 1 227 ? -33.096 25.704 51.392 1.000 36.394 225 SER A C 1
ATOM 1615 O O . SER A 1 227 ? -32.101 25.149 50.908 1.000 38.278 225 SER A O 1
ATOM 1618 N N . ALA A 1 228 ? -33.019 26.588 52.396 1.000 35.950 226 ALA A N 1
ATOM 1619 C CA . ALA A 1 228 ? -31.743 26.979 52.976 1.000 35.832 226 ALA A CA 1
ATOM 1620 C C . ALA A 1 228 ? -31.139 25.828 53.782 1.000 36.718 226 ALA A C 1
ATOM 1621 O O . ALA A 1 228 ? -29.926 25.627 53.775 1.000 42.046 226 ALA A O 1
ATOM 1623 N N . ALA A 1 229 ? -31.993 25.072 54.475 1.000 36.571 227 ALA A N 1
ATOM 1624 C CA . ALA A 1 229 ? -31.551 23.905 55.223 1.000 35.723 227 ALA A CA 1
ATOM 1625 C C . ALA A 1 229 ? -30.985 22.850 54.276 1.000 35.899 227 ALA A C 1
ATOM 1626 O O . ALA A 1 229 ? -29.989 22.204 54.596 1.000 37.915 227 ALA A O 1
ATOM 1628 N N . ASP A 1 230 ? -31.629 22.682 53.114 1.000 35.051 228 ASP A N 1
ATOM 1629 C CA . ASP A 1 230 ? -31.203 21.689 52.144 1.000 35.890 228 ASP A CA 1
ATOM 1630 C C . ASP A 1 230 ? -29.847 22.095 51.568 1.000 36.809 228 ASP A C 1
ATOM 1631 O O . ASP A 1 230 ? -28.990 21.242 51.331 1.000 36.139 228 ASP A O 1
ATOM 1636 N N . LEU A 1 231 ? -29.649 23.404 51.365 1.000 36.365 229 LEU A N 1
ATOM 1637 C CA . LEU A 1 231 ? -28.351 23.906 50.945 1.000 37.448 229 LEU A CA 1
ATOM 1638 C C . LEU A 1 231 ? -27.310 23.616 52.016 1.000 36.503 229 LEU A C 1
ATOM 1639 O O . LEU A 1 231 ? -26.198 23.213 51.694 1.000 38.203 229 LEU A O 1
ATOM 1644 N N . ARG A 1 232 ? -27.686 23.836 53.278 1.000 35.937 230 ARG A N 1
ATOM 1645 C CA . ARG A 1 232 ? -26.809 23.567 54.407 1.000 39.133 230 ARG A CA 1
ATOM 1646 C C . ARG A 1 232 ? -26.388 22.093 54.431 1.000 39.543 230 ARG A C 1
ATOM 1647 O O . ARG A 1 232 ? -25.192 21.792 54.509 1.000 39.541 230 ARG A O 1
ATOM 1655 N N . THR A 1 233 ? -27.370 21.180 54.367 1.000 36.322 231 THR A N 1
ATOM 1656 C CA . THR A 1 233 ? -27.091 19.757 54.474 1.000 35.507 231 THR A CA 1
ATOM 1657 C C . THR A 1 233 ? -26.106 19.337 53.386 1.000 34.978 231 THR A C 1
ATOM 1658 O O . THR A 1 233 ? -25.149 18.611 53.644 1.000 34.673 231 THR A O 1
ATOM 1662 N N . MET A 1 234 ? -26.356 19.801 52.163 1.000 34.618 232 MET A N 1
ATOM 1663 C CA . MET A 1 234 ? -25.546 19.411 51.024 1.000 34.761 232 MET A CA 1
ATOM 1664 C C . MET A 1 234 ? -24.113 19.902 51.214 1.000 36.605 232 MET A C 1
ATOM 1665 O O . MET A 1 234 ? -23.162 19.153 50.988 1.000 39.181 232 MET A O 1
ATOM 1670 N N . PHE A 1 235 ? -23.969 21.157 51.649 1.000 35.592 233 PHE A N 1
ATOM 1671 C CA . PHE A 1 235 ? -22.658 21.758 51.817 1.000 33.836 233 PHE A CA 1
ATOM 1672 C C . PHE A 1 235 ? -21.877 20.972 52.860 1.000 34.198 233 PHE A C 1
ATOM 1673 O O . PHE A 1 235 ? -20.681 20.770 52.705 1.000 33.987 233 PHE A O 1
ATOM 1681 N N . SER A 1 236 ? -22.575 20.536 53.912 1.000 35.568 234 SER A N 1
ATOM 1682 C CA . SER A 1 236 ? -21.941 19.845 55.016 1.000 37.296 234 SER A CA 1
ATOM 1683 C C . SER A 1 236 ? -21.259 18.572 54.518 1.000 38.354 234 SER A C 1
ATOM 1684 O O . SER A 1 236 ? -20.209 18.216 55.044 1.000 44.226 234 SER A O 1
ATOM 1687 N N . VAL A 1 237 ? -21.841 17.903 53.505 1.000 34.483 235 VAL A N 1
ATOM 1688 C CA . VAL A 1 237 ? -21.323 16.634 53.012 1.000 32.361 235 VAL A CA 1
ATOM 1689 C C . VAL A 1 237 ? -20.094 16.837 52.121 1.000 31.701 235 VAL A C 1
ATOM 1690 O O . VAL A 1 237 ? -19.118 16.109 52.255 1.000 29.719 235 VAL A O 1
ATOM 1694 N N . ILE A 1 238 ? -20.186 17.775 51.167 1.000 32.943 236 ILE A N 1
ATOM 1695 C CA . ILE A 1 238 ? -19.165 17.988 50.149 1.000 31.846 236 ILE A CA 1
ATOM 1696 C C . ILE A 1 238 ? -18.000 18.754 50.762 1.000 31.812 236 ILE A C 1
ATOM 1697 O O . ILE A 1 238 ? -16.873 18.648 50.284 1.000 30.501 236 ILE A O 1
ATOM 1702 N N . ALA A 1 239 ? -18.298 19.544 51.802 1.000 33.255 237 ALA A N 1
ATOM 1703 C CA . ALA A 1 239 ? -17.296 20.367 52.461 1.000 34.514 237 ALA A CA 1
ATOM 1704 C C . ALA A 1 239 ? -16.282 19.462 53.148 1.000 35.286 237 ALA A C 1
ATOM 1705 O O . ALA A 1 239 ? -16.609 18.324 53.485 1.000 38.240 237 ALA A O 1
ATOM 1707 N N . GLY A 1 240 ? -15.082 20.005 53.393 1.000 34.837 238 GLY A N 1
ATOM 1708 C CA . GLY A 1 240 ? -13.975 19.222 53.916 1.000 34.744 238 GLY A CA 1
ATOM 1709 C C . GLY A 1 240 ? -12.833 19.204 52.913 1.000 34.963 238 GLY A C 1
ATOM 1710 O O . GLY A 1 240 ? -13.056 19.383 51.720 1.000 43.067 238 GLY A O 1
ATOM 1711 N N . ALA A 1 241 ? -11.618 18.953 53.391 1.000 34.476 239 ALA A N 1
ATOM 1712 C CA . ALA A 1 241 ? -10.444 19.108 52.551 1.000 33.841 239 ALA A CA 1
ATOM 1713 C C . ALA A 1 241 ? -9.905 17.733 52.169 1.000 33.091 239 ALA A C 1
ATOM 1714 O O . ALA A 1 241 ? -10.102 16.766 52.899 1.000 33.289 239 ALA A O 1
ATOM 1716 N N . HIS A 1 242 ? -9.255 17.648 51.009 1.000 32.389 240 HIS A N 1
ATOM 1717 C CA . HIS A 1 242 ? -8.577 16.425 50.641 1.000 34.167 240 HIS A CA 1
ATOM 1718 C C . HIS A 1 242 ? -7.112 16.766 50.406 1.000 35.292 240 HIS A C 1
ATOM 1719 O O . HIS A 1 242 ? -6.806 17.797 49.805 1.000 36.203 240 HIS A O 1
ATOM 1726 N N . PRO A 1 243 ? -6.186 15.914 50.901 1.000 35.825 241 PRO A N 1
ATOM 1727 C CA . PRO A 1 243 ? -4.756 16.041 50.607 1.000 35.913 241 PRO A CA 1
ATOM 1728 C C . PRO A 1 243 ? -4.384 16.153 49.136 1.000 35.205 241 PRO A C 1
ATOM 1729 O O . PRO A 1 243 ? -3.397 16.794 48.800 1.000 36.231 241 PRO A O 1
ATOM 1733 N N . HIS A 1 244 ? -5.154 15.463 48.293 1.000 35.391 242 HIS A N 1
ATOM 1734 C CA . HIS A 1 244 ? -4.865 15.339 46.879 1.000 38.705 242 HIS A CA 1
ATOM 1735 C C . HIS A 1 244 ? -5.332 16.577 46.131 1.000 40.612 242 HIS A C 1
ATOM 1736 O O . HIS A 1 244 ? -4.989 16.723 44.957 1.000 43.611 242 HIS A O 1
ATOM 1743 N N . ASP A 1 245 ? -6.161 17.413 46.781 1.000 40.341 243 ASP A N 1
ATOM 1744 C CA . ASP A 1 245 ? -6.460 18.735 46.249 1.000 40.017 243 ASP A CA 1
ATOM 1745 C C . ASP A 1 245 ? -5.587 19.737 46.986 1.000 39.308 243 ASP A C 1
ATOM 1746 O O . ASP A 1 245 ? -5.814 19.983 48.173 1.000 40.710 243 ASP A O 1
ATOM 1751 N N . PRO A 1 246 ? -4.576 20.331 46.308 1.000 38.077 244 PRO A N 1
ATOM 1752 C CA . PRO A 1 246 ? -3.701 21.316 46.943 1.000 36.973 244 PRO A CA 1
ATOM 1753 C C . PRO A 1 246 ? -4.452 22.611 47.239 1.000 34.986 244 PRO A C 1
ATOM 1754 O O . PRO A 1 246 ? -4.110 23.315 48.181 1.000 34.959 244 PRO A O 1
ATOM 1758 N N . VAL A 1 247 ? -5.498 22.902 46.458 1.000 33.849 245 VAL A N 1
ATOM 1759 C CA . VAL A 1 247 ? -6.257 24.127 46.641 1.000 34.366 245 VAL A CA 1
ATOM 1760 C C . VAL A 1 247 ? -7.173 24.002 47.857 1.000 33.841 245 VAL A C 1
ATOM 1761 O O . VAL A 1 247 ? -7.658 25.003 48.373 1.000 31.933 245 VAL A O 1
ATOM 1765 N N . SER A 1 248 ? -7.363 22.766 48.319 1.000 34.295 246 SER A N 1
ATOM 1766 C CA . SER A 1 248 ? -8.131 22.467 49.511 1.000 35.216 246 SER A CA 1
ATOM 1767 C C . SER A 1 248 ? -7.332 22.890 50.740 1.000 35.686 246 SER A C 1
ATOM 1768 O O . SER A 1 248 ? -6.160 22.554 50.827 1.000 41.520 246 SER A O 1
ATOM 1771 N N . VAL A 1 249 ? -7.941 23.597 51.696 1.000 34.430 247 VAL A N 1
ATOM 1772 C CA . VAL A 1 249 ? -7.221 23.988 52.902 1.000 36.638 247 VAL A CA 1
ATOM 1773 C C . VAL A 1 249 ? -7.871 23.289 54.096 1.000 38.848 247 VAL A C 1
ATOM 1774 O O . VAL A 1 249 ? -9.097 23.202 54.135 1.000 41.931 247 VAL A O 1
ATOM 1778 N N . PRO A 1 250 ? -7.092 22.767 55.085 1.000 38.361 248 PRO A N 1
ATOM 1779 C CA . PRO A 1 250 ? -7.647 22.148 56.296 1.000 36.555 248 PRO A CA 1
ATOM 1780 C C . PRO A 1 250 ? -8.150 23.147 57.336 1.000 38.124 248 PRO A C 1
ATOM 1781 O O . PRO A 1 250 ? -7.694 23.135 58.469 1.000 44.027 248 PRO A O 1
ATOM 1785 N N . ALA A 1 251 ? -9.102 24.001 56.970 1.000 37.900 249 ALA A N 1
ATOM 1786 C CA . ALA A 1 251 ? -9.496 25.097 57.838 1.000 37.695 249 ALA A CA 1
ATOM 1787 C C . ALA A 1 251 ? -10.897 24.842 58.370 1.000 35.679 249 ALA A C 1
ATOM 1788 O O . ALA A 1 251 ? -11.753 24.375 57.636 1.000 35.240 249 ALA A O 1
ATOM 1790 N N . PRO A 1 252 ? -11.192 25.165 59.643 1.000 35.442 250 PRO A N 1
ATOM 1791 C CA . PRO A 1 252 ? -12.553 25.045 60.155 1.000 34.788 250 PRO A CA 1
ATOM 1792 C C . PRO A 1 252 ? -13.462 26.056 59.465 1.000 36.848 250 PRO A C 1
ATOM 1793 O O . PRO A 1 252 ? -13.013 27.096 58.988 1.000 40.243 250 PRO A O 1
ATOM 1797 N N . LEU A 1 253 ? -14.743 25.712 59.368 1.000 37.730 251 LEU A N 1
ATOM 1798 C CA . LEU A 1 253 ? -15.742 26.642 58.880 1.000 37.422 251 LEU A CA 1
ATOM 1799 C C . LEU A 1 253 ? -16.170 27.538 60.039 1.000 37.768 251 LEU A C 1
ATOM 1800 O O . LEU A 1 253 ? -16.086 27.131 61.188 1.000 38.469 251 LEU A O 1
ATOM 1805 N N . ALA A 1 254 ? -16.628 28.751 59.733 1.000 38.676 252 ALA A N 1
ATOM 1806 C CA . ALA A 1 254 ? -16.744 29.788 60.743 1.000 40.255 252 ALA A CA 1
ATOM 1807 C C . ALA A 1 254 ? -18.032 30.574 60.555 1.000 41.616 252 ALA A C 1
ATOM 1808 O O . ALA A 1 254 ? -18.584 30.625 59.456 1.000 42.781 252 ALA A O 1
ATOM 1810 N N . GLY A 1 255 ? -18.485 31.182 61.658 1.000 42.549 253 GLY A N 1
ATOM 1811 C CA . GLY A 1 255 ? -19.693 31.986 61.675 1.000 42.119 253 GLY A CA 1
ATOM 1812 C C . GLY A 1 255 ? -19.570 33.133 62.677 1.000 41.908 253 GLY A C 1
ATOM 1813 O O . GLY A 1 255 ? -19.482 32.898 63.876 1.000 43.560 253 GLY A O 1
ATOM 1814 N N . THR A 1 256 ? -19.548 34.372 62.174 1.000 39.621 254 THR A N 1
ATOM 1815 C CA . THR A 1 256 ? -19.574 35.556 63.018 1.000 38.647 254 THR A CA 1
ATOM 1816 C C . THR A 1 256 ? -20.942 35.712 63.694 1.000 36.341 254 THR A C 1
ATOM 1817 O O . THR A 1 256 ? -21.955 35.201 63.226 1.000 37.790 254 THR A O 1
ATOM 1821 N N . ALA A 1 257 ? -20.958 36.467 64.797 1.000 34.056 255 ALA A N 1
ATOM 1822 C CA . ALA A 1 257 ? -22.173 36.774 65.537 1.000 32.532 255 ALA A CA 1
ATOM 1823 C C . ALA A 1 257 ? -22.724 38.115 65.069 1.000 33.152 255 ALA A C 1
ATOM 1824 O O . ALA A 1 257 ? -21.960 39.040 64.800 1.000 34.620 255 ALA A O 1
ATOM 1826 N N . SER A 1 258 ? -24.056 38.216 65.010 1.000 32.888 256 SER A N 1
ATOM 1827 C CA . SER A 1 258 ? -24.723 39.414 64.532 1.000 32.793 256 SER A CA 1
ATOM 1828 C C . SER A 1 258 ? -23.937 40.034 63.374 1.000 32.114 256 SER A C 1
ATOM 1829 O O . SER A 1 258 ? -23.545 41.193 63.426 1.000 32.705 256 SER A O 1
ATOM 1832 N N . PRO A 1 259 ? -23.699 39.293 62.270 1.000 31.948 257 PRO A N 1
ATOM 1833 C CA . PRO A 1 259 ? -22.977 39.823 61.114 1.000 30.656 257 PRO A CA 1
ATOM 1834 C C . PRO A 1 259 ? -23.637 41.101 60.616 1.000 30.303 257 PRO A C 1
ATOM 1835 O O . PRO A 1 259 ? -24.821 41.309 60.837 1.000 31.640 257 PRO A O 1
ATOM 1839 N N . ARG A 1 260 ? -22.863 41.941 59.932 1.000 30.885 258 ARG A N 1
ATOM 1840 C CA . ARG A 1 260 ? -23.361 43.186 59.366 1.000 32.556 258 ARG A CA 1
ATOM 1841 C C . ARG A 1 260 ? -23.435 43.086 57.845 1.000 31.645 258 ARG A C 1
ATOM 1842 O O . ARG A 1 260 ? -22.560 42.488 57.225 1.000 33.568 258 ARG A O 1
ATOM 1850 N N . VAL A 1 261 ? -24.440 43.727 57.242 1.000 29.850 259 VAL A N 1
ATOM 1851 C CA . VAL A 1 261 ? -24.671 43.585 55.813 1.000 29.285 259 VAL A CA 1
ATOM 1852 C C . VAL A 1 261 ? -24.548 44.952 55.139 1.000 27.960 259 VAL A C 1
ATOM 1853 O O . VAL A 1 261 ? -25.094 45.947 55.596 1.000 26.120 259 VAL A O 1
ATOM 1857 N N . ALA A 1 262 ? -23.827 44.977 54.022 1.000 28.488 260 ALA A N 1
ATOM 1858 C CA . ALA A 1 262 ? -23.692 46.160 53.196 1.000 28.677 260 ALA A CA 1
ATOM 1859 C C . ALA A 1 262 ? -24.410 45.909 51.873 1.000 28.391 260 ALA A C 1
ATOM 1860 O O . ALA A 1 262 ? -24.345 44.793 51.355 1.000 27.792 260 ALA A O 1
ATOM 1862 N N . VAL A 1 263 ? -25.088 46.934 51.337 1.000 27.088 261 VAL A N 1
ATOM 1863 C CA . VAL A 1 263 ? -25.855 46.773 50.112 1.000 26.526 261 VAL A CA 1
ATOM 1864 C C . VAL A 1 263 ? -24.968 47.206 48.951 1.000 27.566 261 VAL A C 1
ATOM 1865 O O . VAL A 1 263 ? -24.456 48.323 48.953 1.000 28.126 261 VAL A O 1
ATOM 1869 N N . LEU A 1 264 ? -24.776 46.296 47.988 1.000 28.502 262 LEU A N 1
ATOM 1870 C CA . LEU A 1 264 ? -23.987 46.573 46.805 1.000 30.605 262 LEU A CA 1
ATOM 1871 C C . LEU A 1 264 ? -24.943 46.736 45.633 1.000 32.523 262 LEU A C 1
ATOM 1872 O O . LEU A 1 264 ? -25.662 45.790 45.305 1.000 32.728 262 LEU A O 1
ATOM 1877 N N . ARG A 1 265 ? -24.930 47.933 45.021 1.000 34.256 263 ARG A N 1
ATOM 1878 C CA . ARG A 1 265 ? -25.690 48.201 43.810 1.000 36.029 263 ARG A CA 1
ATOM 1879 C C . ARG A 1 265 ? -24.723 48.436 42.645 1.000 40.363 263 ARG A C 1
ATOM 1880 O O . ARG A 1 265 ? -24.286 47.479 41.996 1.000 50.949 263 ARG A O 1
ATOM 1888 N N . GLY A 1 266 ? -24.367 49.700 42.377 1.000 37.607 264 GLY A N 1
ATOM 1889 C CA . GLY A 1 266 ? -23.613 50.018 41.174 1.000 37.212 264 GLY A CA 1
ATOM 1890 C C . GLY A 1 266 ? -22.106 50.084 41.413 1.000 36.806 264 GLY A C 1
ATOM 1891 O O . GLY A 1 266 ? -21.373 50.544 40.539 1.000 38.280 264 GLY A O 1
ATOM 1892 N N . GLU A 1 267 ? -21.638 49.582 42.565 1.000 35.497 265 GLU A N 1
ATOM 1893 C CA . GLU A 1 267 ? -20.232 49.664 42.931 1.000 33.315 265 GLU A CA 1
ATOM 1894 C C . GLU A 1 267 ? -19.349 48.802 42.022 1.000 33.999 265 GLU A C 1
ATOM 1895 O O . GLU A 1 267 ? -18.122 48.890 42.111 1.000 33.251 265 GLU A O 1
ATOM 1901 N N . THR A 1 268 ? -19.975 47.957 41.183 1.000 34.630 266 THR A N 1
ATOM 1902 C CA . THR A 1 268 ? -19.276 47.168 40.178 1.000 32.997 266 THR A CA 1
ATOM 1903 C C . THR A 1 268 ? -19.628 47.655 38.776 1.000 32.200 266 THR A C 1
ATOM 1904 O O . THR A 1 268 ? -19.102 47.122 37.804 1.000 31.562 266 THR A O 1
ATOM 1908 N N . GLY A 1 269 ? -20.532 48.640 38.680 1.000 31.420 267 GLY A N 1
ATOM 1909 C CA . GLY A 1 269 ? -20.929 49.212 37.402 1.000 31.371 267 GLY A CA 1
ATOM 1910 C C . GLY A 1 269 ? -22.135 48.510 36.779 1.000 31.811 267 GLY A C 1
ATOM 1911 O O . GLY A 1 269 ? -22.454 48.771 35.630 1.000 33.162 267 GLY A O 1
ATOM 1912 N N . ALA A 1 270 ? -22.835 47.663 37.544 1.000 32.945 268 ALA A N 1
ATOM 1913 C CA . ALA A 1 270 ? -23.888 46.819 36.996 1.000 31.255 268 ALA A CA 1
ATOM 1914 C C . ALA A 1 270 ? -25.067 47.657 36.502 1.000 30.615 268 ALA A C 1
ATOM 1915 O O . ALA A 1 270 ? -25.509 48.574 37.189 1.000 31.912 268 ALA A O 1
ATOM 1917 N N . VAL A 1 271 ? -25.582 47.323 35.311 1.000 29.182 269 VAL A N 1
ATOM 1918 C CA . VAL A 1 271 ? -26.839 47.866 34.837 1.000 27.528 269 VAL A CA 1
ATOM 1919 C C . VAL A 1 271 ? -27.943 46.956 35.353 1.000 28.880 269 VAL A C 1
ATOM 1920 O O . VAL A 1 271 ? -28.107 45.861 34.831 1.000 29.045 269 VAL A O 1
ATOM 1924 N N . LEU A 1 272 ? -28.679 47.415 36.375 1.000 30.920 270 LEU A N 1
ATOM 1925 C CA . LEU A 1 272 ? -29.700 46.607 37.030 1.000 31.236 270 LEU A CA 1
ATOM 1926 C C . LEU A 1 272 ? -31.094 47.009 36.540 1.000 31.589 270 LEU A C 1
ATOM 1927 O O . LEU A 1 272 ? -31.409 48.190 36.395 1.000 30.350 270 LEU A O 1
ATOM 1932 N N . ASP A 1 273 ? -31.936 46.007 36.272 1.000 33.033 271 ASP A N 1
ATOM 1933 C CA . ASP A 1 273 ? -33.328 46.256 35.929 1.000 34.583 271 ASP A CA 1
ATOM 1934 C C . ASP A 1 273 ? -34.075 46.674 37.194 1.000 35.500 271 ASP A C 1
ATOM 1935 O O . ASP A 1 273 ? -33.639 46.374 38.303 1.000 36.038 271 ASP A O 1
ATOM 1940 N N . ALA A 1 274 ? -35.228 47.326 37.020 1.000 36.302 272 ALA A N 1
ATOM 1941 C CA . ALA A 1 274 ? -35.972 47.886 38.140 1.000 36.328 272 ALA A CA 1
ATOM 1942 C C . ALA A 1 274 ? -36.517 46.811 39.085 1.000 36.655 272 ALA A C 1
ATOM 1943 O O . ALA A 1 274 ? -36.662 47.093 40.268 1.000 38.929 272 ALA A O 1
ATOM 1945 N N . GLU A 1 275 ? -36.830 45.607 38.576 1.000 37.779 273 GLU A N 1
ATOM 1946 C CA . GLU A 1 275 ? -37.362 44.524 39.398 1.000 39.658 273 GLU A CA 1
ATOM 1947 C C . GLU A 1 275 ? -36.270 43.942 40.292 1.000 39.194 273 GLU A C 1
ATOM 1948 O O . GLU A 1 275 ? -36.522 43.592 41.446 1.000 38.837 273 GLU A O 1
ATOM 1954 N N . ILE A 1 276 ? -35.059 43.816 39.742 1.000 38.477 274 ILE A N 1
ATOM 1955 C CA . ILE A 1 276 ? -33.945 43.267 40.496 1.000 38.019 274 ILE A CA 1
ATOM 1956 C C . ILE A 1 276 ? -33.600 44.208 41.647 1.000 34.909 274 ILE A C 1
ATOM 1957 O O . ILE A 1 276 ? -33.289 43.733 42.737 1.000 36.209 274 ILE A O 1
ATOM 1962 N N . GLU A 1 277 ? -33.670 45.524 41.402 1.000 32.337 275 GLU A N 1
ATOM 1963 C CA . GLU A 1 277 ? -33.384 46.507 42.439 1.000 33.258 275 GLU A CA 1
ATOM 1964 C C . GLU A 1 277 ? -34.488 46.476 43.496 1.000 31.424 275 GLU A C 1
ATOM 1965 O O . GLU A 1 277 ? -34.214 46.521 44.695 1.000 30.693 275 GLU A O 1
ATOM 1971 N N . ALA A 1 278 ? -35.738 46.370 43.038 1.000 29.550 276 ALA A N 1
ATOM 1972 C CA . ALA A 1 278 ? -36.882 46.213 43.921 1.000 27.902 276 ALA A CA 1
ATOM 1973 C C . ALA A 1 278 ? -36.726 44.968 44.801 1.000 27.229 276 ALA A C 1
ATOM 1974 O O . ALA A 1 278 ? -37.002 45.006 46.003 1.000 26.308 276 ALA A O 1
ATOM 1976 N N . ARG A 1 279 ? -36.302 43.857 44.189 1.000 26.311 277 ARG A N 1
ATOM 1977 C CA . ARG A 1 279 ? -36.093 42.619 44.916 1.000 27.104 277 ARG A CA 1
ATOM 1978 C C . ARG A 1 279 ? -34.948 42.784 45.908 1.000 27.719 277 ARG A C 1
ATOM 1979 O O . ARG A 1 279 ? -34.961 42.184 46.984 1.000 26.882 277 ARG A O 1
ATOM 1987 N N . LEU A 1 280 ? -33.950 43.586 45.517 1.000 28.752 278 LEU A N 1
ATOM 1988 C CA . LEU A 1 280 ? -32.824 43.877 46.386 1.000 29.635 278 LEU A CA 1
ATOM 1989 C C . LEU A 1 280 ? -33.352 44.601 47.617 1.000 28.498 278 LEU A C 1
ATOM 1990 O O . LEU A 1 280 ? -33.041 44.224 48.743 1.000 26.766 278 LEU A O 1
ATOM 1995 N N . ASP A 1 281 ? -34.194 45.605 47.371 1.000 29.082 279 ASP A N 1
ATOM 1996 C CA . ASP A 1 281 ? -34.793 46.372 48.446 1.000 32.328 279 ASP A CA 1
ATOM 1997 C C . ASP A 1 281 ? -35.620 45.456 49.353 1.000 33.505 279 ASP A C 1
ATOM 1998 O O . ASP A 1 281 ? -35.669 45.657 50.567 1.000 35.598 279 ASP A O 1
ATOM 2003 N N . ALA A 1 282 ? -36.241 44.426 48.772 1.000 34.007 280 ALA A N 1
ATOM 2004 C CA . ALA A 1 282 ? -37.023 43.468 49.542 1.000 34.105 280 ALA A CA 1
ATOM 2005 C C . ALA A 1 282 ? -36.133 42.616 50.438 1.000 34.948 280 ALA A C 1
ATOM 2006 O O . ALA A 1 282 ? -36.505 42.304 51.569 1.000 37.969 280 ALA A O 1
ATOM 2008 N N . THR A 1 283 ? -34.986 42.188 49.904 1.000 34.268 281 THR A N 1
ATOM 2009 C CA . THR A 1 283 ? -34.109 41.314 50.660 1.000 32.721 281 THR A CA 1
ATOM 2010 C C . THR A 1 283 ? -33.482 42.113 51.804 1.000 33.603 281 THR A C 1
ATOM 2011 O O . THR A 1 283 ? -33.390 41.604 52.921 1.000 34.705 281 THR A O 1
ATOM 2015 N N . VAL A 1 284 ? -33.108 43.375 51.532 1.000 33.306 282 VAL A N 1
ATOM 2016 C CA . VAL A 1 284 ? -32.625 44.293 52.557 1.000 34.202 282 VAL A CA 1
ATOM 2017 C C . VAL A 1 284 ? -33.648 44.370 53.686 1.000 36.464 282 VAL A C 1
ATOM 2018 O O . VAL A 1 284 ? -33.282 44.255 54.854 1.000 38.102 282 VAL A O 1
ATOM 2022 N N . ASP A 1 285 ? -34.921 44.586 53.330 1.000 37.342 283 ASP A N 1
ATOM 2023 C CA . ASP A 1 285 ? -35.945 44.843 54.329 1.000 40.984 283 ASP A CA 1
ATOM 2024 C C . ASP A 1 285 ? -36.180 43.569 55.135 1.000 36.698 283 ASP A C 1
ATOM 2025 O O . ASP A 1 285 ? -36.371 43.635 56.345 1.000 39.437 283 ASP A O 1
ATOM 2030 N N . ALA A 1 286 ? -36.113 42.412 54.476 1.000 33.912 284 ALA A N 1
ATOM 2031 C CA . ALA A 1 286 ? -36.278 41.143 55.167 1.000 35.350 284 ALA A CA 1
ATOM 2032 C C . ALA A 1 286 ? -35.171 40.960 56.195 1.000 34.289 284 ALA A C 1
ATOM 2033 O O . ALA A 1 286 ? -35.414 40.504 57.308 1.000 34.944 284 ALA A O 1
ATOM 2035 N N . LEU A 1 287 ? -33.951 41.307 55.780 1.000 32.762 285 LEU A N 1
ATOM 2036 C CA . LEU A 1 287 ? -32.792 41.236 56.646 1.000 31.271 285 LEU A CA 1
ATOM 2037 C C . LEU A 1 287 ? -33.033 42.116 57.870 1.000 29.975 285 LEU A C 1
ATOM 2038 O O . LEU A 1 287 ? -32.965 41.624 58.992 1.000 29.148 285 LEU A O 1
ATOM 2043 N N . ARG A 1 288 ? -33.356 43.396 57.633 1.000 30.042 286 ARG A N 1
ATOM 2044 C CA . ARG A 1 288 ? -33.554 44.372 58.697 1.000 31.606 286 ARG A CA 1
ATOM 2045 C C . ARG A 1 288 ? -34.614 43.892 59.692 1.000 33.280 286 ARG A C 1
ATOM 2046 O O . ARG A 1 288 ? -34.476 44.090 60.901 1.000 31.262 286 ARG A O 1
ATOM 2054 N N . ARG A 1 289 ? -35.659 43.243 59.171 1.000 36.008 287 ARG A N 1
ATOM 2055 C CA . ARG A 1 289 ? -36.716 42.682 59.991 1.000 39.693 287 ARG A CA 1
ATOM 2056 C C . ARG A 1 289 ? -36.178 41.512 60.820 1.000 37.634 287 ARG A C 1
ATOM 2057 O O . ARG A 1 289 ? -36.577 41.339 61.967 1.000 39.998 287 ARG A O 1
ATOM 2065 N N . ALA A 1 290 ? -35.259 40.723 60.255 1.000 35.002 288 ALA A N 1
ATOM 2066 C CA . ALA A 1 290 ? -34.672 39.589 60.955 1.000 33.135 288 ALA A CA 1
ATOM 2067 C C . ALA A 1 290 ? -33.505 40.012 61.857 1.000 33.740 288 ALA A C 1
ATOM 2068 O O . ALA A 1 290 ? -32.780 39.149 62.367 1.000 36.875 288 ALA A O 1
ATOM 2070 N N . GLY A 1 291 ? -33.304 41.327 62.046 1.000 30.351 289 GLY A N 1
ATOM 2071 C CA . GLY A 1 291 ? -32.379 41.810 63.055 1.000 28.733 289 GLY A CA 1
ATOM 2072 C C . GLY A 1 291 ? -30.990 42.123 62.513 1.000 27.447 289 GLY A C 1
ATOM 2073 O O . GLY A 1 291 ? -30.116 42.482 63.294 1.000 28.292 289 GLY A O 1
ATOM 2074 N N . PHE A 1 292 ? -30.798 42.009 61.196 1.000 27.090 290 PHE A N 1
ATOM 2075 C CA . PHE A 1 292 ? -29.506 42.288 60.585 1.000 26.926 290 PHE A CA 1
ATOM 2076 C C . PHE A 1 292 ? -29.328 43.799 60.473 1.000 27.476 290 PHE A C 1
ATOM 2077 O O . PHE A 1 292 ? -30.298 44.546 60.347 1.000 27.033 290 PHE A O 1
ATOM 2085 N N . GLU A 1 293 ? -28.071 44.238 60.554 1.000 29.032 291 GLU A N 1
ATOM 2086 C CA . GLU A 1 293 ? -27.739 45.636 60.339 1.000 30.419 291 GLU A CA 1
ATOM 2087 C C . GLU A 1 293 ? -27.342 45.783 58.873 1.000 31.042 291 GLU A C 1
ATOM 2088 O O . GLU A 1 293 ? -26.435 45.091 58.410 1.000 32.350 291 GLU A O 1
ATOM 2094 N N . VAL A 1 294 ? -28.045 46.653 58.141 1.000 29.489 292 VAL A N 1
ATOM 2095 C CA . VAL A 1 294 ? -27.755 46.812 56.729 1.000 29.669 292 VAL A CA 1
ATOM 2096 C C . VAL A 1 294 ? -27.370 48.271 56.476 1.000 29.931 292 VAL A C 1
ATOM 2097 O O . VAL A 1 294 ? -27.999 49.198 56.972 1.000 30.212 292 VAL A O 1
ATOM 2101 N N . ALA A 1 295 ? -26.286 48.468 55.729 1.000 30.723 293 ALA A N 1
ATOM 2102 C CA . ALA A 1 295 ? -25.786 49.797 55.427 1.000 31.291 293 ALA A CA 1
ATOM 2103 C C . ALA A 1 295 ? -25.704 49.973 53.915 1.000 31.725 293 ALA A C 1
ATOM 2104 O O . ALA A 1 295 ? -25.446 49.019 53.185 1.000 31.483 293 ALA A O 1
ATOM 2106 N N . GLU A 1 296 ? -25.887 51.211 53.459 1.000 32.173 294 GLU A N 1
ATOM 2107 C CA . GLU A 1 296 ? -25.850 51.509 52.041 1.000 32.559 294 GLU A CA 1
ATOM 2108 C C . GLU A 1 296 ? -24.739 52.516 51.779 1.000 32.640 294 GLU A C 1
ATOM 2109 O O . GLU A 1 296 ? -24.330 53.221 52.687 1.000 32.103 294 GLU A O 1
ATOM 2115 N N . ASP A 1 297 ? -24.249 52.557 50.537 1.000 35.811 295 ASP A N 1
ATOM 2116 C CA . ASP A 1 297 ? -23.248 53.528 50.121 1.000 38.087 295 ASP A CA 1
ATOM 2117 C C . ASP A 1 297 ? -21.965 53.355 50.932 1.000 38.411 295 ASP A C 1
ATOM 2118 O O . ASP A 1 297 ? -21.274 54.338 51.188 1.000 40.862 295 ASP A O 1
ATOM 2123 N N . VAL A 1 298 ? -21.651 52.109 51.315 1.000 37.165 296 VAL A N 1
ATOM 2124 C CA . VAL A 1 298 ? -20.477 51.818 52.128 1.000 36.873 296 VAL A CA 1
ATOM 2125 C C . VAL A 1 298 ? -19.449 51.003 51.337 1.000 36.166 296 VAL A C 1
ATOM 2126 O O . VAL A 1 298 ? -18.279 50.980 51.711 1.000 35.025 296 VAL A O 1
ATOM 2130 N N . VAL A 1 299 ? -19.877 50.325 50.263 1.000 35.397 297 VAL A N 1
ATOM 2131 C CA . VAL A 1 299 ? -19.017 49.375 49.569 1.000 34.246 297 VAL A CA 1
ATOM 2132 C C . VAL A 1 299 ? -17.998 50.164 48.746 1.000 31.728 297 VAL A C 1
ATOM 2133 O O . VAL A 1 299 ? -18.375 51.127 48.090 1.000 30.205 297 VAL A O 1
ATOM 2137 N N . PRO A 1 300 ? -16.688 49.803 48.769 1.000 31.226 298 PRO A N 1
ATOM 2138 C CA . PRO A 1 300 ? -15.656 50.461 47.956 1.000 30.136 298 PRO A CA 1
ATOM 2139 C C . PRO A 1 300 ? -15.941 50.365 46.463 1.000 30.604 298 PRO A C 1
ATOM 2140 O O . PRO A 1 300 ? -16.947 49.780 46.066 1.000 32.554 298 PRO A O 1
ATOM 2144 N N . ASP A 1 301 ? -15.033 50.903 45.640 1.000 30.895 299 ASP A N 1
ATOM 2145 C CA . ASP A 1 301 ? -15.277 50.980 44.208 1.000 33.235 299 ASP A CA 1
ATOM 2146 C C . ASP A 1 301 ? -14.668 49.789 43.470 1.000 36.353 299 ASP A C 1
ATOM 2147 O O . ASP A 1 301 ? -13.475 49.809 43.137 1.000 34.114 299 ASP A O 1
ATOM 2152 N N . LEU A 1 302 ? -15.519 48.800 43.140 1.000 36.635 300 LEU A N 1
ATOM 2153 C CA . LEU A 1 302 ? -15.036 47.525 42.635 1.000 35.876 300 LEU A CA 1
ATOM 2154 C C . LEU A 1 302 ? -15.364 47.408 41.152 1.000 34.919 300 LEU A C 1
ATOM 2155 O O . LEU A 1 302 ? -15.435 46.312 40.609 1.000 36.510 300 LEU A O 1
ATOM 2160 N N . ARG A 1 303 ? -15.477 48.560 40.487 1.000 33.748 301 ARG A N 1
ATOM 2161 C CA . ARG A 1 303 ? -15.870 48.603 39.091 1.000 32.299 301 ARG A CA 1
ATOM 2162 C C . ARG A 1 303 ? -14.864 47.881 38.212 1.000 32.350 301 ARG A C 1
ATOM 2163 O O . ARG A 1 303 ? -15.255 47.385 37.165 1.000 34.575 301 ARG A O 1
ATOM 2171 N N . ARG A 1 304 ? -13.590 47.849 38.620 1.000 33.214 302 ARG A N 1
ATOM 2172 C CA . ARG A 1 304 ? -12.552 47.225 37.810 1.000 34.419 302 ARG A CA 1
ATOM 2173 C C . ARG A 1 304 ? -12.504 45.715 38.027 1.000 32.524 302 ARG A C 1
ATOM 2174 O O . ARG A 1 304 ? -11.927 44.998 37.216 1.000 32.500 302 ARG A O 1
ATOM 2182 N N . ALA A 1 305 ? -13.084 45.245 39.131 1.000 31.140 303 ALA A N 1
ATOM 2183 C CA . ALA A 1 305 ? -12.995 43.841 39.491 1.000 32.723 303 ALA A CA 1
ATOM 2184 C C . ALA A 1 305 ? -13.652 42.968 38.424 1.000 32.999 303 ALA A C 1
ATOM 2185 O O . ALA A 1 305 ? -13.038 42.017 37.948 1.000 32.740 303 ALA A O 1
ATOM 2187 N N . PRO A 1 306 ? -14.908 43.235 37.997 1.000 34.640 304 PRO A N 1
ATOM 2188 C CA . PRO A 1 306 ? -15.501 42.460 36.911 1.000 35.159 304 PRO A CA 1
ATOM 2189 C C . PRO A 1 306 ? -14.561 42.437 35.704 1.000 34.817 304 PRO A C 1
ATOM 2190 O O . PRO A 1 306 ? -14.321 41.378 35.136 1.000 35.405 304 PRO A O 1
ATOM 2194 N N . GLU A 1 307 ? -13.966 43.589 35.377 1.000 34.287 305 GLU A N 1
ATOM 2195 C CA . GLU A 1 307 ? -13.164 43.740 34.171 1.000 35.893 305 GLU A CA 1
ATOM 2196 C C . GLU A 1 307 ? -11.817 43.010 34.281 1.000 34.842 305 GLU A C 1
ATOM 2197 O O . GLU A 1 307 ? -11.279 42.553 33.272 1.000 35.295 305 GLU A O 1
ATOM 2203 N N . VAL A 1 308 ? -11.251 42.937 35.491 1.000 32.527 306 VAL A N 1
ATOM 2204 C CA . VAL A 1 308 ? -10.037 42.177 35.731 1.000 30.600 306 VAL A CA 1
ATOM 2205 C C . VAL A 1 308 ? -10.300 40.679 35.589 1.000 30.851 306 VAL A C 1
ATOM 2206 O O . VAL A 1 308 ? -9.446 39.934 35.109 1.000 31.011 306 VAL A O 1
ATOM 2210 N N . TRP A 1 309 ? -11.473 40.236 36.047 1.000 30.135 307 TRP A N 1
ATOM 2211 C CA . TRP A 1 309 ? -11.903 38.863 35.847 1.000 30.436 307 TRP A CA 1
ATOM 2212 C C . TRP A 1 309 ? -12.038 38.578 34.355 1.000 29.606 307 TRP A C 1
ATOM 2213 O O . TRP A 1 309 ? -11.596 37.542 33.877 1.000 31.770 307 TRP A O 1
ATOM 2224 N N . ALA A 1 310 ? -12.655 39.497 33.616 1.000 29.964 308 ALA A N 1
ATOM 2225 C CA . ALA A 1 310 ? -12.893 39.277 32.200 1.000 32.488 308 ALA A CA 1
ATOM 2226 C C . ALA A 1 310 ? -11.565 39.174 31.449 1.000 35.661 308 ALA A C 1
ATOM 2227 O O . ALA A 1 310 ? -11.396 38.336 30.561 1.000 35.736 308 ALA A O 1
ATOM 2229 N N . ALA A 1 311 ? -10.611 40.023 31.832 1.000 36.491 309 ALA A N 1
ATOM 2230 C CA . ALA A 1 311 ? -9.318 40.052 31.177 1.000 37.271 309 ALA A CA 1
ATOM 2231 C C . ALA A 1 311 ? -8.575 38.736 31.386 1.000 36.196 309 ALA A C 1
ATOM 2232 O O . ALA A 1 311 ? -8.057 38.167 30.431 1.000 41.040 309 ALA A O 1
ATOM 2234 N N . ILE A 1 312 ? -8.521 38.269 32.636 1.000 32.592 310 ILE A N 1
ATOM 2235 C CA . ILE A 1 312 ? -7.815 37.042 32.956 1.000 30.947 310 ILE A CA 1
ATOM 2236 C C . ILE A 1 312 ? -8.476 35.860 32.254 1.000 29.772 310 ILE A C 1
ATOM 2237 O O . ILE A 1 312 ? -7.785 35.084 31.605 1.000 30.914 310 ILE A O 1
ATOM 2242 N N . ASN A 1 313 ? -9.798 35.729 32.385 1.000 28.912 311 ASN A N 1
ATOM 2243 C CA . ASN A 1 313 ? -10.508 34.577 31.859 1.000 31.273 311 ASN A CA 1
ATOM 2244 C C . ASN A 1 313 ? -10.561 34.646 30.330 1.000 33.889 311 ASN A C 1
ATOM 2245 O O . ASN A 1 313 ? -10.374 33.633 29.648 1.000 32.924 311 ASN A O 1
ATOM 2250 N N . GLY A 1 314 ? -10.803 35.855 29.805 1.000 36.768 312 GLY A N 1
ATOM 2251 C CA . GLY A 1 314 ? -10.975 36.070 28.375 1.000 38.414 312 GLY A CA 1
ATOM 2252 C C . GLY A 1 314 ? -9.676 35.862 27.603 1.000 40.318 312 GLY A C 1
ATOM 2253 O O . GLY A 1 314 ? -9.680 35.169 26.584 1.000 42.142 312 GLY A O 1
ATOM 2254 N N . THR A 1 315 ? -8.582 36.460 28.103 1.000 39.566 313 THR A N 1
ATOM 2255 C CA . THR A 1 315 ? -7.272 36.312 27.490 1.000 38.907 313 THR A CA 1
ATOM 2256 C C . THR A 1 315 ? -6.994 34.828 27.285 1.000 36.599 313 THR A C 1
ATOM 2257 O O . THR A 1 315 ? -6.545 34.423 26.215 1.000 35.444 313 THR A O 1
ATOM 2261 N N . GLU A 1 316 ? -7.293 34.035 28.316 1.000 35.402 314 GLU A N 1
ATOM 2262 C CA . GLU A 1 316 ? -6.993 32.615 28.301 1.000 36.130 314 GLU A CA 1
ATOM 2263 C C . GLU A 1 316 ? -7.971 31.858 27.411 1.000 35.642 314 GLU A C 1
ATOM 2264 O O . GLU A 1 316 ? -7.564 30.975 26.668 1.000 38.317 314 GLU A O 1
ATOM 2270 N N . LEU A 1 317 ? -9.262 32.166 27.496 1.000 36.055 315 LEU A N 1
ATOM 2271 C CA . LEU A 1 317 ? -10.221 31.468 26.655 1.000 37.440 315 LEU A CA 1
ATOM 2272 C C . LEU A 1 317 ? -9.857 31.649 25.181 1.000 38.900 315 LEU A C 1
ATOM 2273 O O . LEU A 1 317 ? -9.671 30.673 24.460 1.000 39.271 315 LEU A O 1
ATOM 2278 N N . ILE A 1 318 ? -9.723 32.909 24.757 1.000 39.402 316 ILE A N 1
ATOM 2279 C CA . ILE A 1 318 ? -9.511 33.258 23.362 1.000 38.511 316 ILE A CA 1
ATOM 2280 C C . ILE A 1 318 ? -8.174 32.725 22.860 1.000 39.621 316 ILE A C 1
ATOM 2281 O O . ILE A 1 318 ? -8.123 32.183 21.762 1.000 41.942 316 ILE A O 1
ATOM 2286 N N . ASN A 1 319 ? -7.101 32.921 23.638 1.000 41.382 317 ASN A N 1
ATOM 2287 C CA . ASN A 1 319 ? -5.747 32.626 23.178 1.000 42.236 317 ASN A CA 1
ATOM 2288 C C . ASN A 1 319 ? -5.303 31.186 23.474 1.000 42.587 317 ASN A C 1
ATOM 2289 O O . ASN A 1 319 ? -4.471 30.650 22.733 1.000 41.029 317 ASN A O 1
ATOM 2294 N N . ILE A 1 320 ? -5.804 30.580 24.566 1.000 40.973 318 ILE A N 1
ATOM 2295 C CA . ILE A 1 320 ? -5.390 29.235 24.951 1.000 40.213 318 ILE A CA 1
ATOM 2296 C C . ILE A 1 320 ? -6.482 28.211 24.622 1.000 39.244 318 ILE A C 1
ATOM 2297 O O . ILE A 1 320 ? -6.240 27.292 23.843 1.000 39.929 318 ILE A O 1
ATOM 2302 N N . ALA A 1 321 ? -7.672 28.346 25.221 1.000 39.130 319 ALA A N 1
ATOM 2303 C CA . ALA A 1 321 ? -8.698 27.311 25.153 1.000 37.532 319 ALA A CA 1
ATOM 2304 C C . ALA A 1 321 ? -9.344 27.237 23.767 1.000 37.927 319 ALA A C 1
ATOM 2305 O O . ALA A 1 321 ? -9.340 26.183 23.143 1.000 35.558 319 ALA A O 1
ATOM 2307 N N . LEU A 1 322 ? -9.920 28.353 23.299 1.000 39.426 320 LEU A N 1
ATOM 2308 C CA . LEU A 1 322 ? -10.669 28.381 22.052 1.000 38.720 320 LEU A CA 1
ATOM 2309 C C . LEU A 1 322 ? -9.858 27.767 20.912 1.000 42.102 320 LEU A C 1
ATOM 2310 O O . LEU A 1 322 ? -10.418 27.033 20.101 1.000 45.124 320 LEU A O 1
ATOM 2315 N N . PRO A 1 323 ? -8.541 28.054 20.775 1.000 43.757 321 PRO A N 1
ATOM 2316 C CA . PRO A 1 323 ? -7.697 27.376 19.782 1.000 44.474 321 PRO A CA 1
ATOM 2317 C C . PRO A 1 323 ? -7.553 25.857 19.835 1.000 45.356 321 PRO A C 1
ATOM 2318 O O . PRO A 1 323 ? -7.242 25.260 18.811 1.000 45.640 321 PRO A O 1
ATOM 2322 N N . GLU A 1 324 ? -7.744 25.242 21.012 1.000 50.340 322 GLU A N 1
ATOM 2323 C CA . GLU A 1 324 ? -7.649 23.793 21.127 1.000 54.451 322 GLU A CA 1
ATOM 2324 C C . GLU A 1 324 ? -9.002 23.143 20.820 1.000 56.109 322 GLU A C 1
ATOM 2325 O O . GLU A 1 324 ? -9.031 22.070 20.231 1.000 59.897 322 GLU A O 1
ATOM 2331 N N . VAL A 1 325 ? -10.121 23.790 21.181 1.000 61.234 323 VAL A N 1
ATOM 2332 C CA . VAL A 1 325 ? -11.435 23.159 21.113 1.000 64.953 323 VAL A CA 1
ATOM 2333 C C . VAL A 1 325 ? -12.396 23.974 20.257 1.000 67.318 323 VAL A C 1
ATOM 2334 O O . VAL A 1 325 ? -13.591 23.968 20.543 1.000 67.816 323 VAL A O 1
ATOM 2338 N N . GLY A 1 326 ? -11.883 24.666 19.232 1.000 70.878 324 GLY A N 1
ATOM 2339 C CA . GLY A 1 326 ? -12.660 25.679 18.528 1.000 71.059 324 GLY A CA 1
ATOM 2340 C C . GLY A 1 326 ? -13.717 25.097 17.587 1.000 68.184 324 GLY A C 1
ATOM 2341 O O . GLY A 1 326 ? -14.861 25.570 17.570 1.000 63.994 324 GLY A O 1
ATOM 2342 N N . ALA A 1 327 ? -13.311 24.100 16.786 1.000 62.154 325 ALA A N 1
ATOM 2343 C CA . ALA A 1 327 ? -14.177 23.500 15.776 1.000 61.074 325 ALA A CA 1
ATOM 2344 C C . ALA A 1 327 ? -15.242 22.602 16.403 1.000 59.180 325 ALA A C 1
ATOM 2345 O O . ALA A 1 327 ? -16.287 22.379 15.795 1.000 54.457 325 ALA A O 1
ATOM 2347 N N . GLU A 1 328 ? -14.948 22.059 17.593 1.000 60.630 326 GLU A N 1
ATOM 2348 C CA . GLU A 1 328 ? -15.841 21.124 18.258 1.000 61.473 326 GLU A CA 1
ATOM 2349 C C . GLU A 1 328 ? -16.953 21.847 19.018 1.000 54.764 326 GLU A C 1
ATOM 2350 O O . GLU A 1 328 ? -17.989 21.255 19.317 1.000 54.626 326 GLU A O 1
ATOM 2356 N N . MET A 1 329 ? -16.765 23.122 19.348 1.000 50.821 327 MET A N 1
ATOM 2357 C CA . MET A 1 329 ? -17.796 23.781 20.127 1.000 50.625 327 MET A CA 1
ATOM 2358 C C . MET A 1 329 ? -18.818 24.388 19.163 1.000 46.997 327 MET A C 1
ATOM 2359 O O . MET A 1 329 ? -18.538 24.546 17.979 1.000 49.963 327 MET A O 1
ATOM 2364 N N . THR A 1 330 ? -20.033 24.652 19.656 1.000 42.390 328 THR A N 1
ATOM 2365 C CA . THR A 1 330 ? -21.055 25.337 18.875 1.000 39.533 328 THR A CA 1
ATOM 2366 C C . THR A 1 330 ? -20.510 26.682 18.403 1.000 38.845 328 THR A C 1
ATOM 2367 O O . THR A 1 330 ? -19.676 27.287 19.075 1.000 41.768 328 THR A O 1
ATOM 2371 N N . GLY A 1 331 ? -21.014 27.162 17.263 1.000 36.926 329 GLY A N 1
ATOM 2372 C CA . GLY A 1 331 ? -20.642 28.476 16.762 1.000 36.850 329 GLY A CA 1
ATOM 2373 C C . GLY A 1 331 ? -21.257 29.590 17.605 1.000 37.304 329 GLY A C 1
ATOM 2374 O O . GLY A 1 331 ? -20.634 30.633 17.808 1.000 38.602 329 GLY A O 1
ATOM 2375 N N . SER A 1 332 ? -22.483 29.337 18.083 1.000 37.700 330 SER A N 1
ATOM 2376 C CA . SER A 1 332 ? -23.201 30.224 18.985 1.000 37.728 330 SER A CA 1
ATOM 2377 C C . SER A 1 332 ? -22.382 30.484 20.247 1.000 40.988 330 SER A C 1
ATOM 2378 O O . SER A 1 332 ? -22.225 31.638 20.658 1.000 47.055 330 SER A O 1
ATOM 2381 N N . GLY A 1 333 ? -21.895 29.394 20.858 1.000 38.661 331 GLY A N 1
ATOM 2382 C CA . GLY A 1 333 ? -21.071 29.465 22.052 1.000 40.431 331 GLY A CA 1
ATOM 2383 C C . GLY A 1 333 ? -19.711 30.096 21.772 1.000 40.819 331 GLY A C 1
ATOM 2384 O O . GLY A 1 333 ? -19.231 30.890 22.576 1.000 43.179 331 GLY A O 1
ATOM 2385 N N . ARG A 1 334 ? -19.095 29.717 20.646 1.000 42.334 332 ARG A N 1
ATOM 2386 C CA . ARG A 1 334 ? -17.785 30.225 20.264 1.000 45.050 332 ARG A CA 1
ATOM 2387 C C . ARG A 1 334 ? -17.852 31.733 20.025 1.000 43.255 332 ARG A C 1
ATOM 2388 O O . ARG A 1 334 ? -16.950 32.468 20.430 1.000 42.054 332 ARG A O 1
ATOM 2396 N N . GLN A 1 335 ? -18.913 32.182 19.346 1.000 42.459 333 GLN A N 1
ATOM 2397 C CA . GLN A 1 335 ? -19.057 33.588 19.003 1.000 45.866 333 GLN A CA 1
ATOM 2398 C C . GLN A 1 335 ? -19.430 34.407 20.242 1.000 45.693 333 GLN A C 1
ATOM 2399 O O . GLN A 1 335 ? -19.061 35.579 20.325 1.000 48.700 333 GLN A O 1
ATOM 2405 N N . HIS A 1 336 ? -20.153 33.806 21.201 1.000 41.471 334 HIS A N 1
ATOM 2406 C CA . HIS A 1 336 ? -20.421 34.476 22.467 1.000 37.189 334 HIS A CA 1
ATOM 2407 C C . HIS A 1 336 ? -19.108 34.853 23.151 1.000 35.305 334 HIS A C 1
ATOM 2408 O O . HIS A 1 336 ? -18.966 35.968 23.637 1.000 34.992 334 HIS A O 1
ATOM 2415 N N . ILE A 1 337 ? -18.155 33.921 23.191 1.000 35.495 335 ILE A N 1
ATOM 2416 C CA . ILE A 1 337 ? -16.900 34.165 23.876 1.000 38.987 335 ILE A CA 1
ATOM 2417 C C . ILE A 1 337 ? -16.113 35.236 23.124 1.000 41.468 335 ILE A C 1
ATOM 2418 O O . ILE A 1 337 ? -15.557 36.157 23.725 1.000 42.200 335 ILE A O 1
ATOM 2423 N N . GLU A 1 338 ? -16.090 35.123 21.797 1.000 44.382 336 GLU A N 1
ATOM 2424 C CA . GLU A 1 338 ? -15.340 36.062 20.976 1.000 47.973 336 GLU A CA 1
ATOM 2425 C C . GLU A 1 338 ? -15.947 37.459 21.070 1.000 41.874 336 GLU A C 1
ATOM 2426 O O . GLU A 1 338 ? -15.209 38.433 21.199 1.000 38.317 336 GLU A O 1
ATOM 2432 N N . ASP A 1 339 ? -17.282 37.532 21.020 1.000 39.142 337 ASP A N 1
ATOM 2433 C CA . ASP A 1 339 ? -17.999 38.799 21.034 1.000 39.808 337 ASP A CA 1
ATOM 2434 C C . ASP A 1 339 ? -17.794 39.524 22.371 1.000 39.836 337 ASP A C 1
ATOM 2435 O O . ASP A 1 339 ? -17.368 40.676 22.389 1.000 43.100 337 ASP A O 1
ATOM 2440 N N . MET A 1 340 ? -18.077 38.848 23.490 1.000 38.273 338 MET A N 1
ATOM 2441 C CA . MET A 1 340 ? -17.993 39.455 24.810 1.000 35.983 338 MET A CA 1
ATOM 2442 C C . MET A 1 340 ? -16.548 39.593 25.273 1.000 35.418 338 MET A C 1
ATOM 2443 O O . MET A 1 340 ? -16.136 40.690 25.642 1.000 39.236 338 MET A O 1
ATOM 2448 N N . PHE A 1 341 ? -15.803 38.478 25.309 1.000 33.859 339 PHE A N 1
ATOM 2449 C CA . PHE A 1 341 ? -14.480 38.475 25.922 1.000 33.048 339 PHE A CA 1
ATOM 2450 C C . PHE A 1 341 ? -13.454 39.103 24.980 1.000 35.885 339 PHE A C 1
ATOM 2451 O O . PHE A 1 341 ? -12.328 39.388 25.387 1.000 35.994 339 PHE A O 1
ATOM 2459 N N . GLY A 1 342 ? -13.845 39.333 23.721 1.000 38.044 340 GLY A N 1
ATOM 2460 C CA . GLY A 1 342 ? -12.977 40.001 22.769 1.000 39.533 340 GLY A CA 1
ATOM 2461 C C . GLY A 1 342 ? -12.584 41.399 23.236 1.000 42.498 340 GLY A C 1
ATOM 2462 O O . GLY A 1 342 ? -11.538 41.891 22.830 1.000 46.821 340 GLY A O 1
ATOM 2463 N N . ILE A 1 343 ? -13.419 42.010 24.093 1.000 44.239 341 ILE A N 1
ATOM 2464 C CA . ILE A 1 343 ? -13.233 43.383 24.541 1.000 45.436 341 ILE A CA 1
ATOM 2465 C C . ILE A 1 343 ? -12.074 43.441 25.527 1.000 41.966 341 ILE A C 1
ATOM 2466 O O . ILE A 1 343 ? -11.303 44.394 25.492 1.000 42.674 341 ILE A O 1
ATOM 2471 N N . PHE A 1 344 ? -11.989 42.439 26.410 1.000 39.459 342 PHE A N 1
ATOM 2472 C CA . PHE A 1 344 ? -11.027 42.441 27.501 1.000 40.732 342 PHE A CA 1
ATOM 2473 C C . PHE A 1 344 ? -9.807 41.579 27.166 1.000 40.388 342 PHE A C 1
ATOM 2474 O O . PHE A 1 344 ? -8.968 41.359 28.042 1.000 40.112 342 PHE A O 1
ATOM 2482 N N . ASP A 1 345 ? -9.703 41.100 25.914 1.000 39.402 343 ASP A N 1
ATOM 2483 C CA . ASP A 1 345 ? -8.556 40.307 25.493 1.000 40.459 343 ASP A CA 1
ATOM 2484 C C . ASP A 1 345 ? -7.299 41.171 25.577 1.000 39.267 343 ASP A C 1
ATOM 2485 O O . ASP A 1 345 ? -7.229 42.203 24.918 1.000 39.016 343 ASP A O 1
ATOM 2490 N N . LEU A 1 346 ? -6.313 40.738 26.378 1.000 37.724 344 LEU A N 1
ATOM 2491 C CA . LEU A 1 346 ? -5.097 41.507 26.580 1.000 38.929 344 LEU A CA 1
ATOM 2492 C C . LEU A 1 346 ? -4.026 41.090 25.571 1.000 39.266 344 LEU A C 1
ATOM 2493 O O . LEU A 1 346 ? -2.943 41.675 25.554 1.000 37.433 344 LEU A O 1
ATOM 2498 N N . GLY A 1 347 ? -4.329 40.076 24.743 1.000 37.707 345 GLY A N 1
ATOM 2499 C CA . GLY A 1 347 ? -3.355 39.494 23.835 1.000 37.327 345 GLY A CA 1
ATOM 2500 C C . GLY A 1 347 ? -2.325 38.634 24.572 1.000 39.490 345 GLY A C 1
ATOM 2501 O O . GLY A 1 347 ? -2.434 38.396 25.778 1.000 42.301 345 GLY A O 1
ATOM 2502 N N . LEU A 1 348 ? -1.267 38.236 23.853 1.000 39.692 346 LEU A N 1
ATOM 2503 C CA . LEU A 1 348 ? -0.368 37.195 24.330 1.000 39.827 346 LEU A CA 1
ATOM 2504 C C . LEU A 1 348 ? 0.785 37.736 25.170 1.000 39.361 346 LEU A C 1
ATOM 2505 O O . LEU A 1 348 ? 1.521 36.945 25.752 1.000 38.728 346 LEU A O 1
ATOM 2510 N N . ASP A 1 349 ? 0.921 39.064 25.269 1.000 40.751 347 ASP A N 1
ATOM 2511 C CA . ASP A 1 349 ? 1.989 39.660 26.052 1.000 41.566 347 ASP A CA 1
ATOM 2512 C C . ASP A 1 349 ? 1.769 39.351 27.529 1.000 45.056 347 ASP A C 1
ATOM 2513 O O . ASP A 1 349 ? 0.802 39.824 28.126 1.000 49.692 347 ASP A O 1
ATOM 2518 N N . LEU A 1 350 ? 2.697 38.578 28.104 1.000 45.224 348 LEU A N 1
ATOM 2519 C CA . LEU A 1 350 ? 2.649 38.198 29.506 1.000 44.913 348 LEU A CA 1
ATOM 2520 C C . LEU A 1 350 ? 2.611 39.443 30.397 1.000 46.186 348 LEU A C 1
ATOM 2521 O O . LEU A 1 350 ? 1.990 39.425 31.457 1.000 51.617 348 LEU A O 1
ATOM 2526 N N . ARG A 1 351 ? 3.279 40.521 29.978 1.000 45.568 349 ARG A N 1
ATOM 2527 C CA . ARG A 1 351 ? 3.437 41.692 30.828 1.000 46.197 349 ARG A CA 1
ATOM 2528 C C . ARG A 1 351 ? 2.086 42.310 31.175 1.000 44.208 349 ARG A C 1
ATOM 2529 O O . ARG A 1 351 ? 1.904 42.789 32.291 1.000 42.550 349 ARG A O 1
ATOM 2537 N N . ALA A 1 352 ? 1.149 42.292 30.218 1.000 43.042 350 ALA A N 1
ATOM 2538 C CA . ALA A 1 352 ? -0.201 42.789 30.444 1.000 39.019 350 ALA A CA 1
ATOM 2539 C C . ALA A 1 352 ? -0.931 41.943 31.487 1.000 39.444 350 ALA A C 1
ATOM 2540 O O . ALA A 1 352 ? -1.433 42.488 32.465 1.000 43.046 350 ALA A O 1
ATOM 2542 N N . TYR A 1 353 ? -0.960 40.617 31.264 1.000 37.758 351 TYR A N 1
ATOM 2543 C CA . TYR A 1 353 ? -1.678 39.649 32.086 1.000 35.528 351 TYR A CA 1
ATOM 2544 C C . TYR A 1 353 ? -1.195 39.705 33.534 1.000 33.297 351 TYR A C 1
ATOM 2545 O O . TYR A 1 353 ? -2.007 39.740 34.454 1.000 32.340 351 TYR A O 1
ATOM 2554 N N . HIS A 1 354 ? 0.128 39.719 33.724 1.000 32.767 352 HIS A N 1
ATOM 2555 C CA . HIS A 1 354 ? 0.723 39.835 35.046 1.000 34.129 352 HIS A CA 1
ATOM 2556 C C . HIS A 1 354 ? 0.100 41.003 35.812 1.000 33.170 352 HIS A C 1
ATOM 2557 O O . HIS A 1 354 ? -0.267 40.881 36.976 1.000 33.175 352 HIS A O 1
ATOM 2564 N N . ALA A 1 355 ? -0.014 42.141 35.134 1.000 32.552 353 ALA A N 1
ATOM 2565 C CA . ALA A 1 355 ? -0.459 43.369 35.757 1.000 33.699 353 ALA A CA 1
ATOM 2566 C C . ALA A 1 355 ? -1.914 43.242 36.200 1.000 34.184 353 ALA A C 1
ATOM 2567 O O . ALA A 1 355 ? -2.286 43.661 37.303 1.000 35.434 353 ALA A O 1
ATOM 2569 N N . VAL A 1 356 ? -2.731 42.650 35.331 1.000 32.828 354 VAL A N 1
ATOM 2570 C CA . VAL A 1 356 ? -4.140 42.508 35.632 1.000 34.636 354 VAL A CA 1
ATOM 2571 C C . VAL A 1 356 ? -4.293 41.659 36.896 1.000 32.463 354 VAL A C 1
ATOM 2572 O O . VAL A 1 356 ? -5.225 41.871 37.669 1.000 32.739 354 VAL A O 1
ATOM 2576 N N . TRP A 1 357 ? -3.360 40.728 37.121 1.000 30.479 355 TRP A N 1
ATOM 2577 C CA . TRP A 1 357 ? -3.377 39.895 38.314 1.000 31.140 355 TRP A CA 1
ATOM 2578 C C . TRP A 1 357 ? -2.996 40.695 39.557 1.000 30.417 355 TRP A C 1
ATOM 2579 O O . TRP A 1 357 ? -3.483 40.403 40.649 1.000 28.812 355 TRP A O 1
ATOM 2590 N N . LEU A 1 358 ? -2.113 41.683 39.377 1.000 31.946 356 LEU A N 1
ATOM 2591 C CA . LEU A 1 358 ? -1.683 42.556 40.458 1.000 35.537 356 LEU A CA 1
ATOM 2592 C C . LEU A 1 358 ? -2.794 43.535 40.823 1.000 36.237 356 LEU A C 1
ATOM 2593 O O . LEU A 1 358 ? -2.903 43.924 41.987 1.000 35.872 356 LEU A O 1
ATOM 2598 N N . GLU A 1 359 ? -3.588 43.931 39.819 1.000 35.621 357 GLU A N 1
ATOM 2599 C CA . GLU A 1 359 ? -4.742 44.791 40.035 1.000 35.570 357 GLU A CA 1
ATOM 2600 C C . GLU A 1 359 ? -5.798 44.080 40.879 1.000 34.682 357 GLU A C 1
ATOM 2601 O O . GLU A 1 359 ? -6.472 44.709 41.688 1.000 34.918 357 GLU A O 1
ATOM 2607 N N . ARG A 1 360 ? -5.941 42.767 40.670 1.000 33.658 358 ARG A N 1
ATOM 2608 C CA . ARG A 1 360 ? -6.820 41.953 41.486 1.000 33.060 358 ARG A CA 1
ATOM 2609 C C . ARG A 1 360 ? -6.404 42.108 42.946 1.000 34.895 358 ARG A C 1
ATOM 2610 O O . ARG A 1 360 ? -7.222 42.492 43.778 1.000 37.886 358 ARG A O 1
ATOM 2618 N N . ARG A 1 361 ? -5.128 41.835 43.245 1.000 35.015 359 ARG A N 1
ATOM 2619 C CA . ARG A 1 361 ? -4.680 41.761 44.627 1.000 37.344 359 ARG A CA 1
ATOM 2620 C C . ARG A 1 361 ? -4.857 43.118 45.291 1.000 38.549 359 ARG A C 1
ATOM 2621 O O . ARG A 1 361 ? -5.092 43.187 46.495 1.000 45.653 359 ARG A O 1
ATOM 2629 N N . ALA A 1 362 ? -4.726 44.178 44.489 1.000 36.836 360 ALA A N 1
ATOM 2630 C CA . ALA A 1 362 ? -5.002 45.532 44.935 1.000 35.396 360 ALA A CA 1
ATOM 2631 C C . ALA A 1 362 ? -6.456 45.656 45.374 1.000 34.962 360 ALA A C 1
ATOM 2632 O O . ALA A 1 362 ? -6.727 46.094 46.487 1.000 37.870 360 ALA A O 1
ATOM 2634 N N . LEU A 1 363 ? -7.382 45.268 44.493 1.000 33.197 361 LEU A N 1
ATOM 2635 C CA . LEU A 1 363 ? -8.803 45.341 44.794 1.000 33.126 361 LEU A CA 1
ATOM 2636 C C . LEU A 1 363 ? -9.151 44.379 45.921 1.000 32.417 361 LEU A C 1
ATOM 2637 O O . LEU A 1 363 ? -9.999 44.705 46.745 1.000 33.353 361 LEU A O 1
ATOM 2642 N N . GLN A 1 364 ? -8.498 43.210 45.930 1.000 32.326 362 GLN A N 1
ATOM 2643 C CA . GLN A 1 364 ? -8.757 42.178 46.917 1.000 33.567 362 GLN A CA 1
ATOM 2644 C C . GLN A 1 364 ? -8.353 42.667 48.307 1.000 35.410 362 GLN A C 1
ATOM 2645 O O . GLN A 1 364 ? -9.055 42.415 49.286 1.000 35.150 362 GLN A O 1
ATOM 2651 N N . ASP A 1 365 ? -7.227 43.376 48.405 1.000 37.595 363 ASP A N 1
ATOM 2652 C CA . ASP A 1 365 ? -6.739 43.746 49.722 1.000 44.642 363 ASP A CA 1
ATOM 2653 C C . ASP A 1 365 ? -7.628 44.852 50.313 1.000 41.964 363 ASP A C 1
ATOM 2654 O O . ASP A 1 365 ? -7.643 45.041 51.526 1.000 39.599 363 ASP A O 1
ATOM 2659 N N . ALA A 1 366 ? -8.403 45.554 49.467 1.000 40.664 364 ALA A N 1
ATOM 2660 C CA . ALA A 1 366 ? -9.394 46.532 49.917 1.000 38.248 364 ALA A CA 1
ATOM 2661 C C . ALA A 1 366 ? -10.665 45.852 50.427 1.000 37.420 364 ALA A C 1
ATOM 2662 O O . ALA A 1 366 ? -11.239 46.275 51.427 1.000 38.692 364 ALA A O 1
ATOM 2664 N N . LEU A 1 367 ? -11.138 44.843 49.689 1.000 35.843 365 LEU A N 1
ATOM 2665 C CA . LEU A 1 367 ? -12.367 44.150 50.029 1.000 35.324 365 LEU A CA 1
ATOM 2666 C C . LEU A 1 367 ? -12.188 43.390 51.334 1.000 35.382 365 LEU A C 1
ATOM 2667 O O . LEU A 1 367 ? -13.116 43.304 52.130 1.000 35.271 365 LEU A O 1
ATOM 2672 N N . VAL A 1 368 ? -11.007 42.802 51.526 1.000 35.436 366 VAL A N 1
ATOM 2673 C CA . VAL A 1 368 ? -10.796 41.971 52.698 1.000 36.997 366 VAL A CA 1
ATOM 2674 C C . VAL A 1 368 ? -10.795 42.870 53.934 1.000 36.799 366 VAL A C 1
ATOM 2675 O O . VAL A 1 368 ? -11.266 42.469 54.998 1.000 34.919 366 VAL A O 1
ATOM 2679 N N . ARG A 1 369 ? -10.303 44.103 53.765 1.000 37.700 367 ARG A N 1
ATOM 2680 C CA . ARG A 1 369 ? -10.280 45.083 54.837 1.000 37.952 367 ARG A CA 1
ATOM 2681 C C . ARG A 1 369 ? -11.698 45.551 55.162 1.000 36.747 367 ARG A C 1
ATOM 2682 O O . ARG A 1 369 ? -12.040 45.663 56.340 1.000 40.683 367 ARG A O 1
ATOM 2690 N N . PHE A 1 370 ? -12.496 45.835 54.122 1.000 33.780 368 PHE A N 1
ATOM 2691 C CA . PHE A 1 370 ? -13.869 46.301 54.272 1.000 35.586 368 PHE A CA 1
ATOM 2692 C C . PHE A 1 370 ? -14.772 45.219 54.874 1.000 36.813 368 PHE A C 1
ATOM 2693 O O . PHE A 1 370 ? -15.645 45.518 55.691 1.000 35.772 368 PHE A O 1
ATOM 2701 N N . LEU A 1 371 ? -14.562 43.962 54.462 1.000 36.615 369 LEU A N 1
ATOM 2702 C CA . LEU A 1 371 ? -15.364 42.844 54.934 1.000 36.036 369 LEU A CA 1
ATOM 2703 C C . LEU A 1 371 ? -15.231 42.670 56.442 1.000 34.291 369 LEU A C 1
ATOM 2704 O O . LEU A 1 371 ? -16.103 42.085 57.071 1.000 33.524 369 LEU A O 1
ATOM 2709 N N . GLU A 1 372 ? -14.135 43.167 57.015 1.000 34.313 370 GLU A N 1
ATOM 2710 C CA . GLU A 1 372 ? -13.945 43.107 58.453 1.000 34.072 370 GLU A CA 1
ATOM 2711 C C . GLU A 1 372 ? -14.953 44.026 59.131 1.000 31.843 370 GLU A C 1
ATOM 2712 O O . GLU A 1 372 ? -15.460 43.691 60.195 1.000 35.632 370 GLU A O 1
ATOM 2718 N N . ASP A 1 373 ? -15.233 45.173 58.509 1.000 28.483 371 ASP A N 1
ATOM 2719 C CA . ASP A 1 373 ? -16.262 46.080 58.982 1.000 28.039 371 ASP A CA 1
ATOM 2720 C C . ASP A 1 373 ? -17.634 45.464 58.696 1.000 27.864 371 ASP A C 1
ATOM 2721 O O . ASP A 1 373 ? -18.390 45.180 59.620 1.000 26.192 371 ASP A O 1
ATOM 2726 N N . TYR A 1 374 ? -17.927 45.243 57.407 1.000 29.632 372 TYR A N 1
ATOM 2727 C CA . TYR A 1 374 ? -19.203 44.720 56.943 1.000 30.491 372 TYR A CA 1
ATOM 2728 C C . TYR A 1 374 ? -18.997 43.317 56.378 1.000 28.580 372 TYR A C 1
ATOM 2729 O O . TYR A 1 374 ? -18.841 43.138 55.182 1.000 28.455 372 TYR A O 1
ATOM 2738 N N . PRO A 1 375 ? -19.052 42.255 57.200 1.000 31.085 373 PRO A N 1
ATOM 2739 C CA . PRO A 1 375 ? -18.726 40.899 56.742 1.000 33.120 373 PRO A CA 1
ATOM 2740 C C . PRO A 1 375 ? -19.537 40.315 55.587 1.000 34.174 373 PRO A C 1
ATOM 2741 O O . PRO A 1 375 ? -19.035 39.446 54.870 1.000 34.345 373 PRO A O 1
ATOM 2745 N N . ILE A 1 376 ? -20.809 40.726 55.482 1.000 32.446 374 ILE A N 1
ATOM 2746 C CA . ILE A 1 376 ? -21.731 40.159 54.511 1.000 30.224 374 ILE A CA 1
ATOM 2747 C C . ILE A 1 376 ? -22.116 41.272 53.546 1.000 29.868 374 ILE A C 1
ATOM 2748 O O . ILE A 1 376 ? -22.412 42.382 53.972 1.000 29.864 374 ILE A O 1
ATOM 2753 N N . ILE A 1 377 ? -22.085 40.960 52.247 1.000 30.095 375 ILE A N 1
ATOM 2754 C CA . ILE A 1 377 ? -22.540 41.871 51.213 1.000 30.158 375 ILE A CA 1
ATOM 2755 C C . ILE A 1 377 ? -23.794 41.269 50.584 1.000 30.562 375 ILE A C 1
ATOM 2756 O O . ILE A 1 377 ? -23.773 40.125 50.143 1.000 29.271 375 ILE A O 1
ATOM 2761 N N . VAL A 1 378 ? -24.885 42.041 50.558 1.000 31.033 376 VAL A N 1
ATOM 2762 C CA . VAL A 1 378 ? -26.069 41.649 49.816 1.000 31.225 376 VAL A CA 1
ATOM 2763 C C . VAL A 1 378 ? -25.992 42.387 48.485 1.000 31.685 376 VAL A C 1
ATOM 2764 O O . VAL A 1 378 ? -25.664 43.569 48.450 1.000 30.648 376 VAL A O 1
ATOM 2768 N N . ALA A 1 379 ? -26.236 41.663 47.387 1.000 34.139 377 ALA A N 1
ATOM 2769 C CA . ALA A 1 379 ? -26.087 42.230 46.056 1.000 32.746 377 ALA A CA 1
ATOM 2770 C C . ALA A 1 379 ? -26.935 41.453 45.063 1.000 29.699 377 ALA A C 1
ATOM 2771 O O . ALA A 1 379 ? -27.291 40.315 45.312 1.000 29.534 377 ALA A O 1
ATOM 2773 N N . PRO A 1 380 ? -27.289 42.041 43.910 1.000 29.790 378 PRO A N 1
ATOM 2774 C CA . PRO A 1 380 ? -27.936 41.285 42.842 1.000 30.793 378 PRO A CA 1
ATOM 2775 C C . PRO A 1 380 ? -26.951 40.269 42.279 1.000 30.316 378 PRO A C 1
ATOM 2776 O O . PRO A 1 380 ? -25.744 40.479 42.345 1.000 31.429 378 PRO A O 1
ATOM 2780 N N . VAL A 1 381 ? -27.468 39.153 41.763 1.000 31.222 379 VAL A N 1
ATOM 2781 C CA . VAL A 1 381 ? -26.655 38.255 40.966 1.000 32.625 379 VAL A CA 1
ATOM 2782 C C . VAL A 1 381 ? -26.624 38.842 39.555 1.000 31.908 379 VAL A C 1
ATOM 2783 O O . VAL A 1 381 ? -25.682 39.517 39.160 1.000 30.366 379 VAL A O 1
ATOM 2787 N N . ALA A 1 382 ? -27.706 38.626 38.818 1.000 32.942 380 ALA A N 1
ATOM 2788 C CA . ALA A 1 382 ? -27.840 39.161 37.480 1.000 33.083 380 ALA A CA 1
ATOM 2789 C C . ALA A 1 382 ? -28.698 40.408 37.573 1.000 34.177 380 ALA A C 1
ATOM 2790 O O . ALA A 1 382 ? -29.508 40.521 38.489 1.000 35.228 380 ALA A O 1
ATOM 2792 N N . GLY A 1 383 ? -28.526 41.330 36.627 1.000 35.672 381 GLY A N 1
ATOM 2793 C CA . GLY A 1 383 ? -29.282 42.573 36.666 1.000 37.445 381 GLY A CA 1
ATOM 2794 C C . GLY A 1 383 ? -30.683 42.406 36.084 1.000 36.319 381 GLY A C 1
ATOM 2795 O O . GLY A 1 383 ? -31.472 43.347 36.115 1.000 34.862 381 GLY A O 1
ATOM 2796 N N . MET A 1 384 ? -30.975 41.204 35.569 1.000 35.497 382 MET A N 1
ATOM 2797 C CA . MET A 1 384 ? -32.187 40.965 34.810 1.000 33.865 382 MET A CA 1
ATOM 2798 C C . MET A 1 384 ? -32.831 39.663 35.277 1.000 32.614 382 MET A C 1
ATOM 2799 O O . MET A 1 384 ? -32.145 38.712 35.656 1.000 32.265 382 MET A O 1
ATOM 2804 N N . PRO A 1 385 ? -34.176 39.571 35.254 1.000 32.019 383 PRO A N 1
ATOM 2805 C CA . PRO A 1 385 ? -34.850 38.278 35.324 1.000 31.269 383 PRO A CA 1
ATOM 2806 C C . PRO A 1 385 ? -34.372 37.436 34.147 1.000 31.320 383 PRO A C 1
ATOM 2807 O O . PRO A 1 385 ? -33.774 37.961 33.209 1.000 32.708 383 PRO A O 1
ATOM 2811 N N . ALA A 1 386 ? -34.653 36.133 34.191 1.000 30.722 384 ALA A N 1
ATOM 2812 C CA . ALA A 1 386 ? -34.206 35.230 33.146 1.000 31.162 384 ALA A CA 1
ATOM 2813 C C . ALA A 1 386 ? -34.457 35.853 31.776 1.000 30.861 384 ALA A C 1
ATOM 2814 O O . ALA A 1 386 ? -35.612 36.045 31.390 1.000 28.252 384 ALA A O 1
ATOM 2816 N N . PRO A 1 387 ? -33.387 36.166 31.004 1.000 31.741 385 PRO A N 1
ATOM 2817 C CA . PRO A 1 387 ? -33.535 36.669 29.635 1.000 31.197 385 PRO A CA 1
ATOM 2818 C C . PRO A 1 387 ? -34.161 35.643 28.693 1.000 30.456 385 PRO A C 1
ATOM 2819 O O . PRO A 1 387 ? -34.353 34.501 29.079 1.000 30.900 385 PRO A O 1
ATOM 2823 N N . PRO A 1 388 ? -34.513 36.014 27.442 1.000 31.178 386 PRO A N 1
ATOM 2824 C CA . PRO A 1 388 ? -34.982 35.057 26.432 1.000 31.533 386 PRO A CA 1
ATOM 2825 C C . PRO A 1 388 ? -33.902 34.068 26.006 1.000 31.917 386 PRO A C 1
ATOM 2826 O O . PRO A 1 388 ? -32.719 34.354 26.150 1.000 34.795 386 PRO A O 1
ATOM 2830 N N . LEU A 1 389 ? -34.319 32.947 25.410 1.000 30.879 387 LEU A N 1
ATOM 2831 C CA . LEU A 1 389 ? -33.402 31.885 25.028 1.000 31.489 387 LEU A CA 1
ATOM 2832 C C . LEU A 1 389 ? -32.361 32.356 24.018 1.000 33.300 387 LEU A C 1
ATOM 2833 O O . LEU A 1 389 ? -31.335 31.701 23.880 1.000 34.164 387 LEU A O 1
ATOM 2838 N N . ASP A 1 390 ? -32.619 33.473 23.322 1.000 35.826 388 ASP A N 1
ATOM 2839 C CA . ASP A 1 390 ? -31.749 33.958 22.258 1.000 36.983 388 ASP A CA 1
ATOM 2840 C C . ASP A 1 390 ? -30.826 35.066 22.772 1.000 35.639 388 ASP A C 1
ATOM 2841 O O . ASP A 1 390 ? -30.238 35.797 21.978 1.000 37.899 388 ASP A O 1
ATOM 2846 N N . PHE A 1 391 ? -30.671 35.192 24.094 1.000 32.757 389 PHE A N 1
ATOM 2847 C CA . PHE A 1 391 ? -30.072 36.394 24.640 1.000 32.076 389 PHE A CA 1
ATOM 2848 C C . PHE A 1 391 ? -28.613 36.460 24.195 1.000 34.325 389 PHE A C 1
ATOM 2849 O O . PHE A 1 391 ? -28.115 37.549 23.954 1.000 35.514 389 PHE A O 1
ATOM 2857 N N . ASP A 1 392 ? -27.944 35.312 24.029 1.000 36.952 390 ASP A N 1
ATOM 2858 C CA . ASP A 1 392 ? -26.542 35.311 23.626 1.000 38.713 390 ASP A CA 1
ATOM 2859 C C . ASP A 1 392 ? -26.360 34.837 22.179 1.000 38.587 390 ASP A C 1
ATOM 2860 O O . ASP A 1 392 ? -25.228 34.681 21.713 1.000 39.005 390 ASP A O 1
ATOM 2865 N N . HIS A 1 393 ? -27.458 34.624 21.444 1.000 37.690 391 HIS A N 1
ATOM 2866 C CA . HIS A 1 393 ? -27.343 34.112 20.085 1.000 37.934 391 HIS A CA 1
ATOM 2867 C C . HIS A 1 393 ? -26.816 35.166 19.106 1.000 38.631 391 HIS A C 1
ATOM 2868 O O . HIS A 1 393 ? -27.560 36.015 18.612 1.000 39.083 391 HIS A O 1
ATOM 2875 N N . LEU A 1 394 ? -25.524 35.070 18.783 1.000 39.888 392 LEU A N 1
ATOM 2876 C CA . LEU A 1 394 ? -24.922 35.925 17.773 1.000 41.048 392 LEU A CA 1
ATOM 2877 C C . LEU A 1 394 ? -25.388 37.373 17.920 1.000 40.496 392 LEU A C 1
ATOM 2878 O O . LEU A 1 394 ? -25.934 37.934 16.975 1.000 41.575 392 LEU A O 1
ATOM 2883 N N . ILE A 1 395 ? -25.176 37.970 19.099 1.000 38.664 393 ILE A N 1
ATOM 2884 C CA . ILE A 1 395 ? -25.702 39.298 19.378 1.000 38.492 393 ILE A CA 1
ATOM 2885 C C . ILE A 1 395 ? -24.713 40.379 18.937 1.000 39.594 393 ILE A C 1
ATOM 2886 O O . ILE A 1 395 ? -25.108 41.537 18.805 1.000 43.121 393 ILE A O 1
ATOM 2891 N N . GLY A 1 396 ? -23.439 40.023 18.721 1.000 38.016 394 GLY A N 1
ATOM 2892 C CA . GLY A 1 396 ? -22.429 41.009 18.362 1.000 38.519 394 GLY A CA 1
ATOM 2893 C C . GLY A 1 396 ? -21.714 41.600 19.579 1.000 40.891 394 GLY A C 1
ATOM 2894 O O . GLY A 1 396 ? -22.153 41.466 20.718 1.000 41.775 394 GLY A O 1
ATOM 2895 N N . ARG A 1 397 ? -20.606 42.292 19.313 1.000 44.142 395 ARG A N 1
ATOM 2896 C CA . ARG A 1 397 ? -19.745 42.817 20.355 1.000 49.175 395 ARG A CA 1
ATOM 2897 C C . ARG A 1 397 ? -20.475 43.853 21.214 1.000 48.754 395 ARG A C 1
ATOM 2898 O O . ARG A 1 397 ? -20.339 43.859 22.437 1.000 47.132 395 ARG A O 1
ATOM 2906 N N . GLU A 1 398 ? -21.215 44.755 20.563 1.000 50.603 396 GLU A N 1
ATOM 2907 C CA . GLU A 1 398 ? -21.841 45.879 21.244 1.000 50.882 396 GLU A CA 1
ATOM 2908 C C . GLU A 1 398 ? -22.914 45.393 22.215 1.000 44.945 396 GLU A C 1
ATOM 2909 O O . GLU A 1 398 ? -22.967 45.858 23.346 1.000 46.838 396 GLU A O 1
ATOM 2915 N N . ALA A 1 399 ? -23.757 44.457 21.775 1.000 40.762 397 ALA A N 1
ATOM 2916 C CA . ALA A 1 399 ? -24.804 43.898 22.619 1.000 38.012 397 ALA A CA 1
ATOM 2917 C C . ALA A 1 399 ? -24.227 43.002 23.712 1.000 37.006 397 ALA A C 1
ATOM 2918 O O . ALA A 1 399 ? -24.829 42.875 24.778 1.000 35.416 397 ALA A O 1
ATOM 2920 N N . SER A 1 400 ? -23.107 42.331 23.401 1.000 37.139 398 SER A N 1
ATOM 2921 C CA . SER A 1 400 ? -22.417 41.469 24.348 1.000 36.368 398 SER A CA 1
ATOM 2922 C C . SER A 1 400 ? -21.794 42.306 25.464 1.000 36.654 398 SER A C 1
ATOM 2923 O O . SER A 1 400 ? -21.772 41.882 26.618 1.000 39.603 398 SER A O 1
ATOM 2926 N N . ALA A 1 401 ? -21.295 43.498 25.110 1.000 34.467 399 ALA A N 1
ATOM 2927 C CA . ALA A 1 401 ? -20.800 44.449 26.093 1.000 31.735 399 ALA A CA 1
ATOM 2928 C C . ALA A 1 401 ? -21.940 44.899 27.002 1.000 29.873 399 ALA A C 1
ATOM 2929 O O . ALA A 1 401 ? -21.801 44.921 28.218 1.000 29.852 399 ALA A O 1
ATOM 2931 N N . ARG A 1 402 ? -23.075 45.250 26.401 1.000 28.697 400 ARG A N 1
ATOM 2932 C CA . ARG A 1 402 ? -24.235 45.661 27.167 1.000 29.496 400 ARG A CA 1
ATOM 2933 C C . ARG A 1 402 ? -24.641 44.562 28.146 1.000 30.401 400 ARG A C 1
ATOM 2934 O O . ARG A 1 402 ? -24.951 44.841 29.300 1.000 34.703 400 ARG A O 1
ATOM 2942 N N . LEU A 1 403 ? -24.623 43.311 27.691 1.000 30.365 401 LEU A N 1
ATOM 2943 C CA . LEU A 1 403 ? -24.989 42.195 28.546 1.000 32.378 401 LEU A CA 1
ATOM 2944 C C . LEU A 1 403 ? -23.980 42.050 29.694 1.000 33.403 401 LEU A C 1
ATOM 2945 O O . LEU A 1 403 ? -24.378 41.887 30.851 1.000 34.790 401 LEU A O 1
ATOM 2950 N N . PHE A 1 404 ? -22.679 42.149 29.386 1.000 31.822 402 PHE A N 1
ATOM 2951 C CA . PHE A 1 404 ? -21.642 42.024 30.399 1.000 32.485 402 PHE A CA 1
ATOM 2952 C C . PHE A 1 404 ? -21.922 42.999 31.539 1.000 35.107 402 PHE A C 1
ATOM 2953 O O . PHE A 1 404 ? -21.727 42.662 32.713 1.000 36.574 402 PHE A O 1
ATOM 2961 N N . ASP A 1 405 ? -22.386 44.202 31.168 1.000 34.525 403 ASP A N 1
ATOM 2962 C CA . ASP A 1 405 ? -22.618 45.266 32.126 1.000 34.166 403 ASP A CA 1
ATOM 2963 C C . ASP A 1 405 ? -23.754 44.846 33.052 1.000 32.333 403 ASP A C 1
ATOM 2964 O O . ASP A 1 405 ? -23.729 45.153 34.239 1.000 31.631 403 ASP A O 1
ATOM 2969 N N . ARG A 1 406 ? -24.709 44.080 32.523 1.000 31.219 404 ARG A N 1
ATOM 2970 C CA . ARG A 1 406 ? -25.843 43.647 33.324 1.000 34.152 404 ARG A CA 1
ATOM 2971 C C . ARG A 1 406 ? -25.441 42.568 34.337 1.000 32.489 404 ARG A C 1
ATOM 2972 O O . ARG A 1 406 ? -26.160 42.315 35.307 1.000 29.795 404 ARG A O 1
ATOM 2980 N N . MET A 1 407 ? -24.299 41.914 34.104 1.000 30.953 405 MET A N 1
ATOM 2981 C CA . MET A 1 407 ? -23.918 40.770 34.907 1.000 31.284 405 MET A CA 1
ATOM 2982 C C . MET A 1 407 ? -22.667 41.094 35.725 1.000 30.376 405 MET A C 1
ATOM 2983 O O . MET A 1 407 ? -21.949 40.206 36.168 1.000 30.258 405 MET A O 1
ATOM 2988 N N . ARG A 1 408 ? -22.447 42.377 35.999 1.000 30.782 406 ARG A N 1
ATOM 2989 C CA . ARG A 1 408 ? -21.235 42.824 36.669 1.000 31.364 406 ARG A CA 1
ATOM 2990 C C . ARG A 1 408 ? -21.254 42.535 38.170 1.000 30.486 406 ARG A C 1
ATOM 2991 O O . ARG A 1 408 ? -20.275 42.787 38.858 1.000 33.335 406 ARG A O 1
ATOM 2999 N N . CYS A 1 409 ? -22.351 42.022 38.714 1.000 30.922 407 CYS A N 1
ATOM 3000 C CA . CYS A 1 409 ? -22.355 41.707 40.132 1.000 33.529 407 CYS A CA 1
ATOM 3001 C C . CYS A 1 409 ? -22.028 40.233 40.369 1.000 34.603 407 CYS A C 1
ATOM 3002 O O . CYS A 1 409 ? -21.971 39.804 41.523 1.000 34.560 407 CYS A O 1
ATOM 3005 N N . VAL A 1 410 ? -21.842 39.445 39.297 1.000 34.584 408 VAL A N 1
ATOM 3006 C CA . VAL A 1 410 ? -21.574 38.025 39.481 1.000 35.489 408 VAL A CA 1
ATOM 3007 C C . VAL A 1 410 ? -20.055 37.785 39.546 1.000 35.130 408 VAL A C 1
ATOM 3008 O O . VAL A 1 410 ? -19.597 37.185 40.513 1.000 35.092 408 VAL A O 1
ATOM 3012 N N . PRO A 1 411 ? -19.202 38.284 38.611 1.000 34.994 409 PRO A N 1
ATOM 3013 C CA . PRO A 1 411 ? -17.796 37.859 38.516 1.000 33.445 409 PRO A CA 1
ATOM 3014 C C . PRO A 1 411 ? -16.813 38.232 39.629 1.000 31.886 409 PRO A C 1
ATOM 3015 O O . PRO A 1 411 ? -15.745 37.631 39.731 1.000 33.595 409 PRO A O 1
ATOM 3019 N N . TRP A 1 412 ? -17.133 39.241 40.442 1.000 29.735 410 TRP A N 1
ATOM 3020 C CA . TRP A 1 412 ? -16.182 39.723 41.433 1.000 29.663 410 TRP A CA 1
ATOM 3021 C C . TRP A 1 412 ? -16.026 38.716 42.572 1.000 30.912 410 TRP A C 1
ATOM 3022 O O . TRP A 1 412 ? -14.960 38.657 43.186 1.000 33.369 410 TRP A O 1
ATOM 3033 N N . VAL A 1 413 ? -17.092 37.940 42.841 1.000 30.376 411 VAL A N 1
ATOM 3034 C CA . VAL A 1 413 ? -17.113 36.934 43.896 1.000 29.174 411 VAL A CA 1
ATOM 3035 C C . VAL A 1 413 ? -16.071 35.865 43.572 1.000 27.786 411 VAL A C 1
ATOM 3036 O O . VAL A 1 413 ? -15.369 35.377 44.452 1.000 28.774 411 VAL A O 1
ATOM 3040 N N . ASN A 1 414 ? -15.966 35.531 42.288 1.000 27.278 412 ASN A N 1
ATOM 3041 C CA . ASN A 1 414 ? -15.009 34.544 41.822 1.000 28.081 412 ASN A CA 1
ATOM 3042 C C . ASN A 1 414 ? -13.598 35.115 41.884 1.000 28.109 412 ASN A C 1
ATOM 3043 O O . ASN A 1 414 ? -12.679 34.437 42.342 1.000 29.176 412 ASN A O 1
ATOM 3048 N N . LEU A 1 415 ? -13.428 36.367 41.441 1.000 27.158 413 LEU A N 1
ATOM 3049 C CA . LEU A 1 415 ? -12.100 36.945 41.355 1.000 27.505 413 LEU A CA 1
ATOM 3050 C C . LEU A 1 415 ? -11.403 36.883 42.706 1.000 26.924 413 LEU A C 1
ATOM 3051 O O . LEU A 1 415 ? -10.194 36.710 42.728 1.000 26.763 413 LEU A O 1
ATOM 3056 N N . PHE A 1 416 ? -12.167 37.011 43.802 1.000 27.565 414 PHE A N 1
ATOM 3057 C CA . PHE A 1 416 ? -11.600 37.157 45.133 1.000 28.266 414 PHE A CA 1
ATOM 3058 C C . PHE A 1 416 ? -11.762 35.898 45.977 1.000 28.215 414 PHE A C 1
ATOM 3059 O O . PHE A 1 416 ? -11.435 35.912 47.159 1.000 29.594 414 PHE A O 1
ATOM 3067 N N . GLY A 1 417 ? -12.242 34.814 45.370 1.000 28.888 415 GLY A N 1
ATOM 3068 C CA . GLY A 1 417 ? -12.296 33.521 46.039 1.000 30.686 415 GLY A CA 1
ATOM 3069 C C . GLY A 1 417 ? -13.320 33.467 47.173 1.000 29.988 415 GLY A C 1
ATOM 3070 O O . GLY A 1 417 ? -13.142 32.701 48.120 1.000 28.348 415 GLY A O 1
ATOM 3071 N N . LEU A 1 418 ? -14.407 34.238 47.028 1.000 30.210 416 LEU A N 1
ATOM 3072 C CA . LEU A 1 418 ? -15.332 34.501 48.119 1.000 30.532 416 LEU A CA 1
ATOM 3073 C C . LEU A 1 418 ? -16.544 33.592 47.965 1.000 29.925 416 LEU A C 1
ATOM 3074 O O . LEU A 1 418 ? -16.920 33.236 46.854 1.000 29.007 416 LEU A O 1
ATOM 3079 N N . PRO A 1 419 ? -17.161 33.151 49.079 1.000 29.394 417 PRO A N 1
ATOM 3080 C CA . PRO A 1 419 ? -18.428 32.429 48.984 1.000 29.188 417 PRO A CA 1
ATOM 3081 C C . PRO A 1 419 ? -19.601 33.338 48.596 1.000 29.573 417 PRO A C 1
ATOM 3082 O O . PRO A 1 419 ? -19.711 34.476 49.049 1.000 27.816 417 PRO A O 1
ATOM 3086 N N . GLY A 1 420 ? -20.476 32.825 47.726 1.000 30.606 418 GLY A N 1
ATOM 3087 C CA . GLY A 1 420 ? -21.688 33.527 47.341 1.000 31.210 418 GLY A CA 1
ATOM 3088 C C . GLY A 1 420 ? -22.901 32.600 47.363 1.000 31.321 418 GLY A C 1
ATOM 3089 O O . GLY A 1 420 ? -22.935 31.604 46.648 1.000 31.405 418 GLY A O 1
ATOM 3090 N N . LEU A 1 421 ? -23.895 32.938 48.190 1.000 31.482 419 LEU A N 1
ATOM 3091 C CA . LEU A 1 421 ? -25.142 32.195 48.239 1.000 31.375 419 LEU A CA 1
ATOM 3092 C C . LEU A 1 421 ? -26.209 32.957 47.455 1.000 29.877 419 LEU A C 1
ATOM 3093 O O . LEU A 1 421 ? -26.571 34.076 47.797 1.000 29.544 419 LEU A O 1
ATOM 3098 N N . ALA A 1 422 ? -26.729 32.322 46.405 1.000 30.032 420 ALA A N 1
ATOM 3099 C CA . ALA A 1 422 ? -27.777 32.908 45.589 1.000 30.128 420 ALA A CA 1
ATOM 3100 C C . ALA A 1 422 ? -29.132 32.528 46.161 1.000 28.740 420 ALA A C 1
ATOM 3101 O O . ALA A 1 422 ? -29.424 31.341 46.272 1.000 27.553 420 ALA A O 1
ATOM 3103 N N . LEU A 1 423 ? -29.931 33.541 46.518 1.000 29.720 421 LEU A N 1
ATOM 3104 C CA . LEU A 1 423 ? -31.293 33.322 46.984 1.000 29.488 421 LEU A CA 1
ATOM 3105 C C . LEU A 1 423 ? -32.154 33.076 45.752 1.000 29.289 421 LEU A C 1
ATOM 3106 O O . LEU A 1 423 ? -31.784 33.493 44.661 1.000 28.837 421 LEU A O 1
ATOM 3111 N N . PRO A 1 424 ? -33.323 32.414 45.886 1.000 30.592 422 PRO A N 1
ATOM 3112 C CA . PRO A 1 424 ? -34.217 32.207 44.749 1.000 29.542 422 PRO A CA 1
ATOM 3113 C C . PRO A 1 424 ? -34.733 33.472 44.063 1.000 28.964 422 PRO A C 1
ATOM 3114 O O . PRO A 1 424 ? -35.249 33.364 42.962 1.000 28.088 422 PRO A O 1
ATOM 3118 N N . ASN A 1 425 ? -34.586 34.659 44.681 1.000 30.313 423 ASN A N 1
ATOM 3119 C CA . ASN A 1 425 ? -35.086 35.899 44.088 1.000 31.254 423 ASN A CA 1
ATOM 3120 C C . ASN A 1 425 ? -34.051 36.520 43.141 1.000 29.684 423 ASN A C 1
ATOM 3121 O O . ASN A 1 425 ? -34.317 37.562 42.548 1.000 30.541 423 ASN A O 1
ATOM 3126 N N . GLY A 1 426 ? -32.868 35.908 43.013 1.000 27.160 424 GLY A N 1
ATOM 3127 C CA . GLY A 1 426 ? -31.800 36.484 42.216 1.000 27.712 424 GLY A CA 1
ATOM 3128 C C . GLY A 1 426 ? -31.023 37.566 42.966 1.000 29.085 424 GLY A C 1
ATOM 3129 O O . GLY A 1 426 ? -30.348 38.380 42.334 1.000 28.110 424 GLY A O 1
ATOM 3130 N N . ILE A 1 427 ? -31.122 37.549 44.306 1.000 30.372 425 ILE A N 1
ATOM 3131 C CA . ILE A 1 427 ? -30.313 38.377 45.189 1.000 30.231 425 ILE A CA 1
ATOM 3132 C C . ILE A 1 427 ? -29.331 37.435 45.877 1.000 31.468 425 ILE A C 1
ATOM 3133 O O . ILE A 1 427 ? -29.687 36.300 46.184 1.000 32.995 425 ILE A O 1
ATOM 3138 N N . GLN A 1 428 ? -28.084 37.886 46.063 1.000 31.874 426 GLN A N 1
ATOM 3139 C CA . GLN A 1 428 ? -27.038 37.021 46.586 1.000 30.941 426 GLN A CA 1
ATOM 3140 C C . GLN A 1 428 ? -26.517 37.598 47.900 1.000 30.457 426 GLN A C 1
ATOM 3141 O O . GLN A 1 428 ? -26.550 38.807 48.122 1.000 28.088 426 GLN A O 1
ATOM 3147 N N . LEU A 1 429 ? -26.058 36.690 48.767 1.000 31.532 427 LEU A N 1
ATOM 3148 C CA . LEU A 1 429 ? -25.293 37.030 49.953 1.000 31.821 427 LEU A CA 1
ATOM 3149 C C . LEU A 1 429 ? -23.853 36.570 49.732 1.000 31.106 427 LEU A C 1
ATOM 3150 O O . LEU A 1 429 ? -23.632 35.462 49.251 1.000 29.201 427 LEU A O 1
ATOM 3155 N N . VAL A 1 430 ? -22.887 37.444 50.045 1.000 31.549 428 VAL A N 1
ATOM 3156 C CA . VAL A 1 430 ? -21.475 37.183 49.801 1.000 32.127 428 VAL A CA 1
ATOM 3157 C C . VAL A 1 430 ? -20.760 37.417 51.129 1.000 34.757 428 VAL A C 1
ATOM 3158 O O . VAL A 1 430 ? -21.146 38.338 51.849 1.000 35.421 428 VAL A O 1
ATOM 3162 N N . THR A 1 431 ? -19.754 36.581 51.458 1.000 35.342 429 THR A N 1
ATOM 3163 C CA . THR A 1 431 ? -19.026 36.720 52.716 1.000 35.493 429 THR A CA 1
ATOM 3164 C C . THR A 1 431 ? -17.532 36.467 52.512 1.000 33.371 429 THR A C 1
ATOM 3165 O O . THR A 1 431 ? -17.025 36.445 51.395 1.000 31.214 429 THR A O 1
ATOM 3169 N N . ARG A 1 432 ? -16.816 36.332 53.629 1.000 33.736 430 ARG A N 1
ATOM 3170 C CA . ARG A 1 432 ? -15.391 36.058 53.626 1.000 32.019 430 ARG A CA 1
ATOM 3171 C C . ARG A 1 432 ? -15.179 34.555 53.463 1.000 31.027 430 ARG A C 1
ATOM 3172 O O . ARG A 1 432 ? -16.060 33.746 53.737 1.000 27.692 430 ARG A O 1
ATOM 3180 N N . ARG A 1 433 ? -13.978 34.190 53.027 1.000 32.965 431 ARG A N 1
ATOM 3181 C CA . ARG A 1 433 ? -13.643 32.794 52.827 1.000 33.966 431 ARG A CA 1
ATOM 3182 C C . ARG A 1 433 ? -13.791 32.056 54.152 1.000 33.008 431 ARG A C 1
ATOM 3183 O O . ARG A 1 433 ? -13.410 32.584 55.192 1.000 33.018 431 ARG A O 1
ATOM 3191 N N . PHE A 1 434 ? -14.367 30.850 54.093 1.000 32.576 432 PHE A N 1
ATOM 3192 C CA . PHE A 1 434 ? -14.486 29.968 55.244 1.000 31.272 432 PHE A CA 1
ATOM 3193 C C . PHE A 1 434 ? -15.625 30.415 56.147 1.000 30.844 432 PHE A C 1
ATOM 3194 O O . PHE A 1 434 ? -15.775 29.854 57.220 1.000 30.468 432 PHE A O 1
ATOM 3202 N N . HIS A 1 435 ? -16.417 31.402 55.708 1.000 33.470 433 HIS A N 1
ATOM 3203 C CA . HIS A 1 435 ? -17.543 31.912 56.482 1.000 35.404 433 HIS A CA 1
ATOM 3204 C C . HIS A 1 435 ? -18.856 31.521 55.799 1.000 34.509 433 HIS A C 1
ATOM 3205 O O . HIS A 1 435 ? -19.901 32.106 56.079 1.000 31.891 433 HIS A O 1
ATOM 3212 N N . GLU A 1 436 ? -18.796 30.498 54.931 1.000 33.836 434 GLU A N 1
ATOM 3213 C CA . GLU A 1 436 ? -19.976 29.990 54.248 1.000 34.761 434 GLU A CA 1
ATOM 3214 C C . GLU A 1 436 ? -21.118 29.774 55.244 1.000 35.476 434 GLU A C 1
ATOM 3215 O O . GLU A 1 436 ? -22.270 30.058 54.918 1.000 36.299 434 GLU A O 1
ATOM 3221 N N . PRO A 1 437 ? -20.856 29.245 56.468 1.000 34.509 435 PRO A N 1
ATOM 3222 C CA . PRO A 1 437 ? -21.899 29.082 57.485 1.000 32.439 435 PRO A CA 1
ATOM 3223 C C . PRO A 1 437 ? -22.743 30.316 57.781 1.000 33.006 435 PRO A C 1
ATOM 3224 O O . PRO A 1 437 ? -23.933 30.189 58.052 1.000 36.157 435 PRO A O 1
ATOM 3228 N N . ASP A 1 438 ? -22.124 31.501 57.735 1.000 31.983 436 ASP A N 1
ATOM 3229 C CA . ASP A 1 438 ? -22.842 32.746 57.964 1.000 31.786 436 ASP A CA 1
ATOM 3230 C C . ASP A 1 438 ? -23.847 33.032 56.849 1.000 33.646 436 ASP A C 1
ATOM 3231 O O . ASP A 1 438 ? -24.908 33.601 57.095 1.000 35.465 436 ASP A O 1
ATOM 3236 N N . LEU A 1 439 ? -23.505 32.669 55.611 1.000 34.693 437 LEU A N 1
ATOM 3237 C CA . LEU A 1 439 ? -24.420 32.849 54.494 1.000 34.349 437 LEU A CA 1
ATOM 3238 C C . LEU A 1 439 ? -25.657 31.976 54.681 1.000 35.504 437 LEU A C 1
ATOM 3239 O O . LEU A 1 439 ? -26.789 32.463 54.555 1.000 33.593 437 LEU A O 1
ATOM 3244 N N . LEU A 1 440 ? -25.408 30.695 55.007 1.000 35.065 438 LEU A N 1
ATOM 3245 C CA . LEU A 1 440 ? -26.456 29.705 55.193 1.000 34.095 438 LEU A CA 1
ATOM 3246 C C . LEU A 1 440 ? -27.440 30.134 56.283 1.000 37.550 438 LEU A C 1
ATOM 3247 O O . LEU A 1 440 ? -28.650 30.011 56.101 1.000 40.885 438 LEU A O 1
ATOM 3252 N N . ALA A 1 441 ? -26.920 30.676 57.391 1.000 36.702 439 ALA A N 1
ATOM 3253 C CA . ALA A 1 441 ? -27.751 31.167 58.478 1.000 34.402 439 ALA A CA 1
ATOM 3254 C C . ALA A 1 441 ? -28.525 32.423 58.082 1.000 36.226 439 ALA A C 1
ATOM 3255 O O . ALA A 1 441 ? -29.692 32.542 58.443 1.000 42.246 439 ALA A O 1
ATOM 3257 N N . THR A 1 442 ? -27.883 33.377 57.392 1.000 34.520 440 THR A N 1
ATOM 3258 C CA . THR A 1 442 ? -28.553 34.628 57.052 1.000 35.790 440 THR A CA 1
ATOM 3259 C C . THR A 1 442 ? -29.720 34.326 56.106 1.000 36.695 440 THR A C 1
ATOM 3260 O O . THR A 1 442 ? -30.809 34.890 56.227 1.000 34.638 440 THR A O 1
ATOM 3264 N N . ALA A 1 443 ? -29.480 33.410 55.163 1.000 37.016 441 ALA A N 1
ATOM 3265 C CA . ALA A 1 443 ? -30.483 33.023 54.187 1.000 37.379 441 ALA A CA 1
ATOM 3266 C C . ALA A 1 443 ? -31.688 32.373 54.864 1.000 37.131 441 ALA A C 1
ATOM 3267 O O . ALA A 1 443 ? -32.818 32.648 54.475 1.000 38.651 441 ALA A O 1
ATOM 3269 N N . GLU A 1 444 ? -31.431 31.507 55.855 1.000 36.367 442 GLU A N 1
ATOM 3270 C CA . GLU A 1 444 ? -32.468 30.839 56.623 1.000 37.801 442 GLU A CA 1
ATOM 3271 C C . GLU A 1 444 ? -33.350 31.830 57.377 1.000 37.952 442 GLU A C 1
ATOM 3272 O O . GLU A 1 444 ? -34.550 31.614 57.514 1.000 40.966 442 GLU A O 1
ATOM 3278 N N . ALA A 1 445 ? -32.746 32.897 57.896 1.000 38.347 443 ALA A N 1
ATOM 3279 C CA . ALA A 1 445 ? -33.472 33.920 58.634 1.000 39.045 443 ALA A CA 1
ATOM 3280 C C . ALA A 1 445 ? -34.447 34.687 57.740 1.000 39.628 443 ALA A C 1
ATOM 3281 O O . ALA A 1 445 ? -35.570 34.954 58.157 1.000 41.730 443 ALA A O 1
ATOM 3283 N N . ILE A 1 446 ? -34.009 35.079 56.535 1.000 37.840 444 ILE A N 1
ATOM 3284 C CA . ILE A 1 446 ? -34.856 35.856 55.638 1.000 37.357 444 ILE A CA 1
ATOM 3285 C C . ILE A 1 446 ? -35.755 34.947 54.800 1.000 35.361 444 ILE A C 1
ATOM 3286 O O . ILE A 1 446 ? -36.629 35.451 54.103 1.000 36.351 444 ILE A O 1
ATOM 3291 N N . GLU A 1 447 ? -35.545 33.625 54.863 1.000 34.051 445 GLU A N 1
ATOM 3292 C CA . GLU A 1 447 ? -36.291 32.679 54.042 1.000 33.673 445 GLU A CA 1
ATOM 3293 C C . GLU A 1 447 ? -37.798 32.807 54.290 1.000 35.792 445 GLU A C 1
ATOM 3294 O O . GLU A 1 447 ? -38.584 32.860 53.341 1.000 34.218 445 GLU A O 1
ATOM 3300 N N . PRO A 1 448 ? -38.258 32.855 55.562 1.000 37.671 446 PRO A N 1
ATOM 3301 C CA . PRO A 1 448 ? -39.682 33.021 55.859 1.000 37.012 446 PRO A CA 1
ATOM 3302 C C . PRO A 1 448 ? -40.310 34.312 55.356 1.000 36.885 446 PRO A C 1
ATOM 3303 O O . PRO A 1 448 ? -41.519 34.356 55.151 1.000 37.791 446 PRO A O 1
ATOM 3307 N N . LEU A 1 449 ? -39.494 35.353 55.175 1.000 38.357 447 LEU A N 1
ATOM 3308 C CA . LEU A 1 449 ? -40.023 36.690 54.953 1.000 43.805 447 LEU A CA 1
ATOM 3309 C C . LEU A 1 449 ? -39.940 37.069 53.478 1.000 43.888 447 LEU A C 1
ATOM 3310 O O . LEU A 1 449 ? -40.267 38.195 53.110 1.000 49.186 447 LEU A O 1
ATOM 3315 N N . LEU A 1 450 ? -39.488 36.139 52.639 1.000 41.693 448 LEU A N 1
ATOM 3316 C CA . LEU A 1 450 ? -39.361 36.399 51.217 1.000 37.962 448 LEU A CA 1
ATOM 3317 C C . LEU A 1 450 ? -40.219 35.374 50.487 1.000 41.435 448 LEU A C 1
ATOM 3318 O O . LEU A 1 450 ? -40.584 34.350 51.072 1.000 41.772 448 LEU A O 1
ATOM 3323 N N . PRO A 1 451 ? -40.554 35.602 49.195 1.000 40.885 449 PRO A N 1
ATOM 3324 C CA . PRO A 1 451 ? -41.458 34.705 48.483 1.000 37.303 449 PRO A CA 1
ATOM 3325 C C . PRO A 1 451 ? -40.900 33.289 48.575 1.000 36.579 449 PRO A C 1
ATOM 3326 O O . PRO A 1 451 ? -39.688 33.096 48.624 1.000 34.846 449 PRO A O 1
ATOM 3330 N N . ALA A 1 452 ? -41.803 32.307 48.588 1.000 37.739 450 ALA A N 1
ATOM 3331 C CA . ALA A 1 452 ? -41.437 30.908 48.758 1.000 40.422 450 ALA A CA 1
ATOM 3332 C C . ALA A 1 452 ? -41.050 30.253 47.429 1.000 40.159 450 ALA A C 1
ATOM 3333 O O . ALA A 1 452 ? -41.479 30.685 46.360 1.000 42.873 450 ALA A O 1
ATOM 3335 N N . VAL A 1 453 ? -40.255 29.179 47.520 1.000 37.131 451 VAL A N 1
ATOM 3336 C CA . VAL A 1 453 ? -39.835 28.415 46.357 1.000 36.578 451 VAL A CA 1
ATOM 3337 C C . VAL A 1 453 ? -40.881 27.336 46.107 1.000 36.286 451 VAL A C 1
ATOM 3338 O O . VAL A 1 453 ? -41.216 26.592 47.016 1.000 35.899 451 VAL A O 1
ATOM 3342 N N . GLU A 1 454 ? -41.352 27.224 44.865 1.000 38.382 452 GLU A N 1
ATOM 3343 C CA . GLU A 1 454 ? -42.273 26.167 44.486 1.000 40.602 452 GLU A CA 1
ATOM 3344 C C . GLU A 1 454 ? -41.709 25.446 43.266 1.000 38.222 452 GLU A C 1
ATOM 3345 O O . GLU A 1 454 ? -40.976 26.051 42.489 1.000 38.062 452 GLU A O 1
ATOM 3351 N N . VAL A 1 455 ? -42.044 24.158 43.101 1.000 38.667 453 VAL A N 1
ATOM 3352 C CA . VAL A 1 455 ? -41.595 23.395 41.941 1.000 40.561 453 VAL A CA 1
ATOM 3353 C C . VAL A 1 455 ? -42.460 23.812 40.750 1.000 39.627 453 VAL A C 1
ATOM 3354 O O . VAL A 1 455 ? -43.517 24.400 40.940 1.000 41.351 453 VAL A O 1
ATOM 3358 N N . ALA A 1 456 ? -42.033 23.490 39.524 1.000 39.977 454 ALA A N 1
ATOM 3359 C CA . ALA A 1 456 ? -42.679 24.016 38.327 1.000 41.027 454 ALA A CA 1
ATOM 3360 C C . ALA A 1 456 ? -42.912 22.923 37.285 1.000 42.307 454 ALA A C 1
ATOM 3361 O O . ALA A 1 456 ? -42.056 22.063 37.069 1.000 41.721 454 ALA A O 1
ATOM 3363 N N . ASP A 1 457 ? -44.072 22.993 36.618 1.000 41.636 455 ASP A N 1
ATOM 3364 C CA . ASP A 1 457 ? -44.447 22.014 35.610 1.000 39.319 455 ASP A CA 1
ATOM 3365 C C . ASP A 1 457 ? -44.801 22.753 34.322 1.000 37.846 455 ASP A C 1
ATOM 3366 O O . ASP A 1 457 ? -45.883 23.318 34.206 1.000 37.576 455 ASP A O 1
ATOM 3371 N N . PRO A 1 458 ? -43.914 22.764 33.303 1.000 38.203 456 PRO A N 1
ATOM 3372 C CA . PRO A 1 458 ? -44.230 23.405 32.026 1.000 38.426 456 PRO A CA 1
ATOM 3373 C C . PRO A 1 458 ? -45.337 22.678 31.266 1.000 40.020 456 PRO A C 1
ATOM 3374 O O . PRO A 1 458 ? -46.106 23.305 30.548 1.000 42.290 456 PRO A O 1
ATOM 3378 N N . VAL A 1 459 ? -45.413 21.354 31.450 1.000 41.800 457 VAL A N 1
ATOM 3379 C CA . VAL A 1 459 ? -46.352 20.500 30.738 1.000 41.580 457 VAL A CA 1
ATOM 3380 C C . VAL A 1 459 ? -47.776 20.778 31.222 1.000 44.349 457 VAL A C 1
ATOM 3381 O O . VAL A 1 459 ? -48.712 20.703 30.432 1.000 49.150 457 VAL A O 1
ATOM 3385 N N . LEU A 1 460 ? -47.941 21.085 32.517 1.000 44.117 458 LEU A N 1
ATOM 3386 C CA . LEU A 1 460 ? -49.259 21.245 33.116 1.000 43.268 458 LEU A CA 1
ATOM 3387 C C . LEU A 1 460 ? -49.287 22.578 33.885 1.000 41.395 458 LEU A C 1
ATOM 3388 O O . LEU A 1 460 ? -50.326 22.858 34.508 1.000 38.370 458 LEU A O 1
ATOM 3393 N N . GLU B 1 5 ? -67.485 46.238 18.812 1.000 67.641 3 GLU B N 1
ATOM 3394 C CA . GLU B 1 5 ? -68.024 47.010 19.966 1.000 72.070 3 GLU B CA 1
ATOM 3395 C C . GLU B 1 5 ? -67.421 48.417 19.946 1.000 71.620 3 GLU B C 1
ATOM 3396 O O . GLU B 1 5 ? -66.227 48.569 19.692 1.000 76.385 3 GLU B O 1
ATOM 3402 N N . PRO B 1 6 ? -68.213 49.489 20.201 1.000 66.630 4 PRO B N 1
ATOM 3403 C CA . PRO B 1 6 ? -67.712 50.870 20.145 1.000 64.729 4 PRO B CA 1
ATOM 3404 C C . PRO B 1 6 ? -66.455 51.169 20.955 1.000 67.013 4 PRO B C 1
ATOM 3405 O O . PRO B 1 6 ? -65.607 51.962 20.547 1.000 68.409 4 PRO B O 1
ATOM 3409 N N . CYS B 1 7 ? -66.380 50.560 22.140 1.000 70.591 5 CYS B N 1
ATOM 3410 C CA . CYS B 1 7 ? -65.326 50.865 23.092 1.000 69.429 5 CYS B CA 1
ATOM 3411 C C . CYS B 1 7 ? -63.983 50.348 22.587 1.000 71.407 5 CYS B C 1
ATOM 3412 O O . CYS B 1 7 ? -62.948 50.863 23.012 1.000 71.988 5 CYS B O 1
ATOM 3415 N N . HIS B 1 8 ? -64.025 49.361 21.671 1.000 68.863 6 HIS B N 1
ATOM 3416 C CA . HIS B 1 8 ? -62.828 48.746 21.111 1.000 65.510 6 HIS B CA 1
ATOM 3417 C C . HIS B 1 8 ? -62.538 49.274 19.703 1.000 62.201 6 HIS B C 1
ATOM 3418 O O . HIS B 1 8 ? -61.692 48.723 19.000 1.000 65.855 6 HIS B O 1
ATOM 3425 N N . ALA B 1 9 ? -63.182 50.376 19.307 1.000 60.753 7 ALA B N 1
ATOM 3426 C CA . ALA B 1 9 ? -63.187 50.773 17.908 1.000 62.679 7 ALA B CA 1
ATOM 3427 C C . ALA B 1 9 ? -62.348 52.033 17.690 1.000 63.302 7 ALA B C 1
ATOM 3428 O O . ALA B 1 9 ? -62.275 52.896 18.567 1.000 65.426 7 ALA B O 1
ATOM 3430 N N . THR B 1 10 ? -61.739 52.124 16.497 1.000 58.673 8 THR B N 1
ATOM 3431 C CA . THR B 1 10 ? -60.953 53.280 16.091 1.000 58.798 8 THR B CA 1
ATOM 3432 C C . THR B 1 10 ? -61.907 54.443 15.823 1.000 59.436 8 THR B C 1
ATOM 3433 O O . THR B 1 10 ? -63.115 54.241 15.803 1.000 58.489 8 THR B O 1
ATOM 3437 N N . ILE B 1 11 ? -61.362 55.647 15.588 1.000 62.159 9 ILE B N 1
ATOM 3438 C CA . ILE B 1 11 ? -62.176 56.800 15.227 1.000 67.596 9 ILE B CA 1
ATOM 3439 C C . ILE B 1 11 ? -62.856 56.520 13.889 1.000 69.635 9 ILE B C 1
ATOM 3440 O O . ILE B 1 11 ? -63.933 57.047 13.618 1.000 73.643 9 ILE B O 1
ATOM 3445 N N . ALA B 1 12 ? -62.187 55.717 13.051 1.000 69.248 10 ALA B N 1
ATOM 3446 C CA . ALA B 1 12 ? -62.696 55.353 11.739 1.000 70.177 10 ALA B CA 1
ATOM 3447 C C . ALA B 1 12 ? -63.793 54.294 11.855 1.000 69.966 10 ALA B C 1
ATOM 3448 O O . ALA B 1 12 ? -64.808 54.386 11.170 1.000 77.560 10 ALA B O 1
ATOM 3450 N N . GLU B 1 13 ? -63.584 53.290 12.714 1.000 65.581 11 GLU B N 1
ATOM 3451 C CA . GLU B 1 13 ? -64.549 52.213 12.882 1.000 63.523 11 GLU B CA 1
ATOM 3452 C C . GLU B 1 13 ? -65.853 52.767 13.460 1.000 66.508 11 GLU B C 1
ATOM 3453 O O . GLU B 1 13 ? -66.929 52.253 13.156 1.000 73.763 11 GLU B O 1
ATOM 3459 N N . LEU B 1 14 ? -65.749 53.814 14.294 1.000 66.605 12 LEU B N 1
ATOM 3460 C CA . LEU B 1 14 ? -66.906 54.467 14.893 1.000 65.041 12 LEU B CA 1
ATOM 3461 C C . LEU B 1 14 ? -67.675 55.246 13.829 1.000 66.204 12 LEU B C 1
ATOM 3462 O O . LEU B 1 14 ? -68.897 55.130 13.744 1.000 71.541 12 LEU B O 1
ATOM 3467 N N . GLN B 1 15 ? -66.945 56.038 13.031 1.000 66.259 13 GLN B N 1
ATOM 3468 C CA . GLN B 1 15 ? -67.541 56.885 12.006 1.000 66.274 13 GLN B CA 1
ATOM 3469 C C . GLN B 1 15 ? -68.170 56.050 10.885 1.000 69.415 13 GLN B C 1
ATOM 3470 O O . GLN B 1 15 ? -69.114 56.497 10.228 1.000 66.053 13 GLN B O 1
ATOM 3476 N N . ALA B 1 16 ? -67.623 54.847 10.657 1.000 70.842 14 ALA B N 1
ATOM 3477 C CA . ALA B 1 16 ? -68.189 53.887 9.720 1.000 73.070 14 ALA B CA 1
ATOM 3478 C C . ALA B 1 16 ? -69.562 53.415 10.190 1.000 79.106 14 ALA B C 1
ATOM 3479 O O . ALA B 1 16 ? -70.541 53.544 9.460 1.000 90.332 14 ALA B O 1
ATOM 3481 N N . GLY B 1 17 ? -69.615 52.852 11.404 1.000 79.066 15 GLY B N 1
ATOM 3482 C CA . GLY B 1 17 ? -70.828 52.258 11.945 1.000 78.465 15 GLY B CA 1
ATOM 3483 C C . GLY B 1 17 ? -71.891 53.294 12.317 1.000 76.503 15 GLY B C 1
ATOM 3484 O O . GLY B 1 17 ? -73.076 52.962 12.361 1.000 74.082 15 GLY B O 1
ATOM 3485 N N . ILE B 1 18 ? -71.472 54.532 12.621 1.000 73.004 16 ILE B N 1
ATOM 3486 C CA . ILE B 1 18 ? -72.419 55.620 12.813 1.000 75.599 16 ILE B CA 1
ATOM 3487 C C . ILE B 1 18 ? -73.159 55.859 11.499 1.000 82.869 16 ILE B C 1
ATOM 3488 O O . ILE B 1 18 ? -74.380 56.019 11.493 1.000 85.311 16 ILE B O 1
ATOM 3493 N N . ALA B 1 19 ? -72.396 55.867 10.395 1.000 87.769 17 ALA B N 1
ATOM 3494 C CA . ALA B 1 19 ? -72.919 56.086 9.053 1.000 82.393 17 ALA B CA 1
ATOM 3495 C C . ALA B 1 19 ? -73.725 54.885 8.553 1.000 78.041 17 ALA B C 1
ATOM 3496 O O . ALA B 1 19 ? -74.728 55.061 7.866 1.000 77.207 17 ALA B O 1
ATOM 3498 N N . SER B 1 20 ? -73.278 53.669 8.892 1.000 74.687 18 SER B N 1
ATOM 3499 C CA . SER B 1 20 ? -73.985 52.447 8.539 1.000 73.847 18 SER B CA 1
ATOM 3500 C C . SER B 1 20 ? -75.293 52.322 9.324 1.000 76.401 18 SER B C 1
ATOM 3501 O O . SER B 1 20 ? -76.103 51.449 9.018 1.000 78.920 18 SER B O 1
ATOM 3504 N N . GLY B 1 21 ? -75.463 53.148 10.370 1.000 77.869 19 GLY B N 1
ATOM 3505 C CA . GLY B 1 21 ? -76.666 53.150 11.187 1.000 75.339 19 GLY B CA 1
ATOM 3506 C C . GLY B 1 21 ? -76.706 52.000 12.198 1.000 76.190 19 GLY B C 1
ATOM 3507 O O . GLY B 1 21 ? -77.694 51.865 12.917 1.000 75.790 19 GLY B O 1
ATOM 3508 N N . ALA B 1 22 ? -75.640 51.180 12.252 1.000 76.987 20 ALA B N 1
ATOM 3509 C CA . ALA B 1 22 ? -75.551 50.067 13.190 1.000 75.132 20 ALA B CA 1
ATOM 3510 C C . ALA B 1 22 ? -75.315 50.566 14.619 1.000 75.854 20 ALA B C 1
ATOM 3511 O O . ALA B 1 22 ? -75.650 49.866 15.573 1.000 73.674 20 ALA B O 1
ATOM 3513 N N . TYR B 1 23 ? -74.720 51.762 14.759 1.000 77.057 21 TYR B N 1
ATOM 3514 C CA . TYR B 1 23 ? -74.555 52.424 16.046 1.000 77.340 21 TYR B CA 1
ATOM 3515 C C . TYR B 1 23 ? -75.018 53.875 15.900 1.000 69.113 21 TYR B C 1
ATOM 3516 O O . TYR B 1 23 ? -75.308 54.327 14.798 1.000 66.135 21 TYR B O 1
ATOM 3525 N N . SER B 1 24 ? -75.084 54.600 17.020 1.000 64.501 22 SER B N 1
ATOM 3526 C CA . SER B 1 24 ? -75.337 56.031 17.013 1.000 62.379 22 SER B CA 1
ATOM 3527 C C . SER B 1 24 ? -74.309 56.697 17.921 1.000 64.217 22 SER B C 1
ATOM 3528 O O . SER B 1 24 ? -73.626 56.009 18.666 1.000 64.189 22 SER B O 1
ATOM 3531 N N . ARG B 1 25 ? -74.211 58.030 17.871 1.000 69.288 23 ARG B N 1
ATOM 3532 C CA . ARG B 1 25 ? -73.319 58.766 18.757 1.000 74.759 23 ARG B CA 1
ATOM 3533 C C . ARG B 1 25 ? -73.702 58.512 20.216 1.000 72.809 23 ARG B C 1
ATOM 3534 O O . ARG B 1 25 ? -72.834 58.364 21.076 1.000 74.290 23 ARG B O 1
ATOM 3542 N N . GLU B 1 26 ? -75.011 58.479 20.481 1.000 69.980 24 GLU B N 1
ATOM 3543 C CA . GLU B 1 26 ? -75.525 58.217 21.811 1.000 72.790 24 GLU B CA 1
ATOM 3544 C C . GLU B 1 26 ? -75.082 56.834 22.276 1.000 71.565 24 GLU B C 1
ATOM 3545 O O . GLU B 1 26 ? -74.630 56.689 23.409 1.000 71.658 24 GLU B O 1
ATOM 3551 N N . ASP B 1 27 ? -75.218 55.828 21.399 1.000 70.264 25 ASP B N 1
ATOM 3552 C CA . ASP B 1 27 ? -74.869 54.454 21.739 1.000 72.760 25 ASP B CA 1
ATOM 3553 C C . ASP B 1 27 ? -73.386 54.366 22.098 1.000 77.518 25 ASP B C 1
ATOM 3554 O O . ASP B 1 27 ? -73.011 53.649 23.027 1.000 77.868 25 ASP B O 1
ATOM 3559 N N . VAL B 1 28 ? -72.556 55.104 21.343 1.000 79.729 26 VAL B N 1
ATOM 3560 C CA . VAL B 1 28 ? -71.126 55.192 21.589 1.000 74.875 26 VAL B CA 1
ATOM 3561 C C . VAL B 1 28 ? -70.895 55.851 22.949 1.000 71.539 26 VAL B C 1
ATOM 3562 O O . VAL B 1 28 ? -70.254 55.252 23.812 1.000 73.540 26 VAL B O 1
ATOM 3566 N N . VAL B 1 29 ? -71.442 57.059 23.154 1.000 64.993 27 VAL B N 1
ATOM 3567 C CA . VAL B 1 29 ? -71.244 57.781 24.405 1.000 63.618 27 VAL B CA 1
ATOM 3568 C C . VAL B 1 29 ? -71.706 56.938 25.600 1.000 61.928 27 VAL B C 1
ATOM 3569 O O . VAL B 1 29 ? -71.072 56.956 26.651 1.000 62.457 27 VAL B O 1
ATOM 3573 N N . ALA B 1 30 ? -72.821 56.220 25.451 1.000 60.902 28 ALA B N 1
ATOM 3574 C CA . ALA B 1 30 ? -73.378 55.438 26.544 1.000 63.202 28 ALA B CA 1
ATOM 3575 C C . ALA B 1 30 ? -72.523 54.206 26.830 1.000 61.180 28 ALA B C 1
ATOM 3576 O O . ALA B 1 30 ? -72.294 53.865 27.987 1.000 66.545 28 ALA B O 1
ATOM 3578 N N . ALA B 1 31 ? -72.078 53.524 25.771 1.000 56.914 29 ALA B N 1
ATOM 3579 C CA . ALA B 1 31 ? -71.201 52.375 25.925 1.000 55.155 29 ALA B CA 1
ATOM 3580 C C . ALA B 1 31 ? -70.007 52.744 26.800 1.000 53.083 29 ALA B C 1
ATOM 3581 O O . ALA B 1 31 ? -69.663 52.008 27.715 1.000 52.866 29 ALA B O 1
ATOM 3583 N N . HIS B 1 32 ? -69.379 53.887 26.504 1.000 53.514 30 HIS B N 1
ATOM 3584 C CA . HIS B 1 32 ? -68.205 54.336 27.235 1.000 56.861 30 HIS B CA 1
ATOM 3585 C C . HIS B 1 32 ? -68.586 54.676 28.676 1.000 57.384 30 HIS B C 1
ATOM 3586 O O . HIS B 1 32 ? -67.937 54.205 29.612 1.000 57.589 30 HIS B O 1
ATOM 3593 N N . LEU B 1 33 ? -69.657 55.467 28.841 1.000 56.127 31 LEU B N 1
ATOM 3594 C CA . LEU B 1 33 ? -70.107 55.914 30.153 1.000 53.742 31 LEU B CA 1
ATOM 3595 C C . LEU B 1 33 ? -70.448 54.717 31.036 1.000 53.856 31 LEU B C 1
ATOM 3596 O O . LEU B 1 33 ? -70.304 54.790 32.255 1.000 55.134 31 LEU B O 1
ATOM 3601 N N . GLY B 1 34 ? -70.912 53.626 30.418 1.000 53.435 32 GLY B N 1
ATOM 3602 C CA . GLY B 1 34 ? -71.133 52.374 31.123 1.000 53.977 32 GLY B CA 1
ATOM 3603 C C . GLY B 1 34 ? -69.825 51.769 31.631 1.000 56.763 32 GLY B C 1
ATOM 3604 O O . GLY B 1 34 ? -69.662 51.517 32.825 1.000 61.935 32 GLY B O 1
ATOM 3605 N N . ARG B 1 35 ? -68.889 51.550 30.705 1.000 58.206 33 ARG B N 1
ATOM 3606 C CA . ARG B 1 35 ? -67.589 50.983 31.027 1.000 59.477 33 ARG B CA 1
ATOM 3607 C C . ARG B 1 35 ? -66.896 51.841 32.085 1.000 58.080 33 ARG B C 1
ATOM 3608 O O . ARG B 1 35 ? -66.301 51.311 33.021 1.000 55.912 33 ARG B O 1
ATOM 3616 N N . THR B 1 36 ? -66.986 53.169 31.925 1.000 53.688 34 THR B N 1
ATOM 3617 C CA . THR B 1 36 ? -66.422 54.097 32.890 1.000 53.154 34 THR B CA 1
ATOM 3618 C C . THR B 1 36 ? -66.933 53.731 34.280 1.000 55.866 34 THR B C 1
ATOM 3619 O O . THR B 1 36 ? -66.154 53.692 35.230 1.000 57.841 34 THR B O 1
ATOM 3623 N N . GLU B 1 37 ? -68.233 53.424 34.378 1.000 58.447 35 GLU B N 1
ATOM 3624 C CA . GLU B 1 37 ? -68.875 53.176 35.661 1.000 61.855 35 GLU B CA 1
ATOM 3625 C C . GLU B 1 37 ? -68.324 51.900 36.293 1.000 55.750 35 GLU B C 1
ATOM 3626 O O . GLU B 1 37 ? -68.264 51.800 37.519 1.000 51.790 35 GLU B O 1
ATOM 3632 N N . ARG B 1 38 ? -67.944 50.935 35.446 1.000 51.860 36 ARG B N 1
ATOM 3633 C CA . ARG B 1 38 ? -67.357 49.689 35.909 1.000 50.953 36 ARG B CA 1
ATOM 3634 C C . ARG B 1 38 ? -65.886 49.888 36.283 1.000 47.407 36 ARG B C 1
ATOM 3635 O O . ARG B 1 38 ? -65.488 49.568 37.398 1.000 46.550 36 ARG B O 1
ATOM 3643 N N . ILE B 1 39 ? -65.080 50.411 35.354 1.000 46.868 37 ILE B N 1
ATOM 3644 C CA . ILE B 1 39 ? -63.634 50.381 35.504 1.000 46.508 37 ILE B CA 1
ATOM 3645 C C . ILE B 1 39 ? -63.152 51.567 36.339 1.000 46.727 37 ILE B C 1
ATOM 3646 O O . ILE B 1 39 ? -62.211 51.403 37.113 1.000 50.475 37 ILE B O 1
ATOM 3651 N N . ASN B 1 40 ? -63.794 52.741 36.230 1.000 43.879 38 ASN B N 1
ATOM 3652 C CA . ASN B 1 40 ? -63.213 53.943 36.816 1.000 44.908 38 ASN B CA 1
ATOM 3653 C C . ASN B 1 40 ? -63.093 53.836 38.337 1.000 46.787 38 ASN B C 1
ATOM 3654 O O . ASN B 1 40 ? -62.217 54.469 38.917 1.000 49.408 38 ASN B O 1
ATOM 3659 N N . PRO B 1 41 ? -63.957 53.084 39.059 1.000 49.696 39 PRO B N 1
ATOM 3660 C CA . PRO B 1 41 ? -63.694 52.767 40.467 1.000 48.455 39 PRO B CA 1
ATOM 3661 C C . PRO B 1 41 ? -62.304 52.202 40.743 1.000 45.851 39 PRO B C 1
ATOM 3662 O O . PRO B 1 41 ? -61.715 52.488 41.784 1.000 46.727 39 PRO B O 1
ATOM 3666 N N . VAL B 1 42 ? -61.811 51.361 39.828 1.000 42.026 40 VAL B N 1
ATOM 3667 C CA . VAL B 1 42 ? -60.500 50.763 39.987 1.000 40.759 40 VAL B CA 1
ATOM 3668 C C . VAL B 1 42 ? -59.440 51.767 39.538 1.000 38.550 40 VAL B C 1
ATOM 3669 O O . VAL B 1 42 ? -58.556 52.092 40.316 1.000 40.298 40 VAL B O 1
ATOM 3673 N N . THR B 1 43 ? -59.530 52.265 38.302 1.000 37.703 41 THR B N 1
ATOM 3674 C CA . THR B 1 43 ? -58.444 53.043 37.719 1.000 38.774 41 THR B CA 1
ATOM 3675 C C . THR B 1 43 ? -58.362 54.439 38.332 1.000 39.630 41 THR B C 1
ATOM 3676 O O . THR B 1 43 ? -57.279 55.015 38.365 1.000 41.023 41 THR B O 1
ATOM 3680 N N . ASN B 1 44 ? -59.498 54.997 38.763 1.000 40.281 42 ASN B N 1
ATOM 3681 C CA . ASN B 1 44 ? -59.546 56.378 39.227 1.000 41.187 42 ASN B CA 1
ATOM 3682 C C . ASN B 1 44 ? -58.964 57.286 38.143 1.000 41.498 42 ASN B C 1
ATOM 3683 O O . ASN B 1 44 ? -58.410 58.336 38.457 1.000 45.555 42 ASN B O 1
ATOM 3688 N N . SER B 1 45 ? -59.099 56.879 36.871 1.000 41.095 43 SER B N 1
ATOM 3689 C CA . SER B 1 45 ? -58.515 57.607 35.752 1.000 40.329 43 SER B CA 1
ATOM 3690 C C . SER B 1 45 ? -59.282 58.897 35.437 1.000 39.667 43 SER B C 1
ATOM 3691 O O . SER B 1 45 ? -58.659 59.880 35.048 1.000 39.545 43 SER B O 1
ATOM 3694 N N . TYR B 1 46 ? -60.610 58.913 35.642 1.000 40.247 44 TYR B N 1
ATOM 3695 C CA . TYR B 1 46 ? -61.452 60.071 35.353 1.000 43.411 44 TYR B CA 1
ATOM 3696 C C . TYR B 1 46 ? -61.833 60.797 36.647 1.000 44.990 44 TYR B C 1
ATOM 3697 O O . TYR B 1 46 ? -62.489 60.202 37.490 1.000 48.604 44 TYR B O 1
ATOM 3706 N N . CYS B 1 47 ? -61.484 62.086 36.787 1.000 44.975 45 CYS B N 1
ATOM 3707 C CA . CYS B 1 47 ? -61.848 62.852 37.971 1.000 45.549 45 CYS B CA 1
ATOM 3708 C C . CYS B 1 47 ? -63.255 63.444 37.886 1.000 45.662 45 CYS B C 1
ATOM 3709 O O . CYS B 1 47 ? -63.978 63.409 38.877 1.000 46.708 45 CYS B O 1
ATOM 3712 N N . GLU B 1 48 ? -63.613 64.051 36.748 1.000 48.151 46 GLU B N 1
ATOM 3713 C CA . GLU B 1 48 ? -64.916 64.687 36.580 1.000 51.167 46 GLU B CA 1
ATOM 3714 C C . GLU B 1 48 ? -65.534 64.220 35.265 1.000 52.085 46 GLU B C 1
ATOM 3715 O O . GLU B 1 48 ? -64.863 64.262 34.238 1.000 52.813 46 GLU B O 1
ATOM 3721 N N . LEU B 1 49 ? -66.803 63.792 35.297 1.000 53.427 47 LEU B N 1
ATOM 3722 C CA . LEU B 1 49 ? -67.452 63.218 34.124 1.000 57.787 47 LEU B CA 1
ATOM 3723 C C . LEU B 1 49 ? -68.744 63.967 33.803 1.000 61.272 47 LEU B C 1
ATOM 3724 O O . LEU B 1 49 ? -69.700 63.907 34.569 1.000 62.411 47 LEU B O 1
ATOM 3729 N N . ARG B 1 50 ? -68.768 64.620 32.633 1.000 65.575 48 ARG B N 1
ATOM 3730 C CA . ARG B 1 50 ? -69.917 65.375 32.146 1.000 65.412 48 ARG B CA 1
ATOM 3731 C C . ARG B 1 50 ? -70.818 64.457 31.317 1.000 63.750 48 ARG B C 1
ATOM 3732 O O . ARG B 1 50 ? -71.024 64.694 30.127 1.000 63.556 48 ARG B O 1
ATOM 3740 N N . GLY B 1 51 ? -71.357 63.416 31.969 1.000 62.742 49 GLY B N 1
ATOM 3741 C CA . GLY B 1 51 ? -72.145 62.380 31.315 1.000 63.225 49 GLY B CA 1
ATOM 3742 C C . GLY B 1 51 ? -73.401 62.934 30.645 1.000 64.521 49 GLY B C 1
ATOM 3743 O O . GLY B 1 51 ? -73.468 62.988 29.420 1.000 70.986 49 GLY B O 1
ATOM 3744 N N . ASP B 1 52 ? -74.398 63.322 31.454 1.000 64.757 50 ASP B N 1
ATOM 3745 C CA . ASP B 1 52 ? -75.652 63.873 30.954 1.000 64.721 50 ASP B CA 1
ATOM 3746 C C . ASP B 1 52 ? -75.369 64.828 29.799 1.000 66.373 50 ASP B C 1
ATOM 3747 O O . ASP B 1 52 ? -75.906 64.654 28.707 1.000 72.268 50 ASP B O 1
ATOM 3752 N N . GLN B 1 53 ? -74.519 65.831 30.067 1.000 66.351 51 GLN B N 1
ATOM 3753 C CA . GLN B 1 53 ? -74.117 66.827 29.080 1.000 66.486 51 GLN B CA 1
ATOM 3754 C C . GLN B 1 53 ? -73.758 66.139 27.759 1.000 64.502 51 GLN B C 1
ATOM 3755 O O . GLN B 1 53 ? -74.482 66.267 26.773 1.000 62.072 51 GLN B O 1
ATOM 3761 N N . VAL B 1 54 ? -72.664 65.370 27.754 1.000 64.109 52 VAL B N 1
ATOM 3762 C CA . VAL B 1 54 ? -72.155 64.766 26.533 1.000 65.250 52 VAL B CA 1
ATOM 3763 C C . VAL B 1 54 ? -73.212 63.846 25.908 1.000 67.453 52 VAL B C 1
ATOM 3764 O O . VAL B 1 54 ? -73.306 63.764 24.683 1.000 68.235 52 VAL B O 1
ATOM 3768 N N . LEU B 1 55 ? -73.991 63.135 26.737 1.000 65.499 53 LEU B N 1
ATOM 3769 C CA . LEU B 1 55 ? -75.014 62.229 26.233 1.000 63.408 53 LEU B CA 1
ATOM 3770 C C . LEU B 1 55 ? -75.973 63.007 25.334 1.000 67.821 53 LEU B C 1
ATOM 3771 O O . LEU B 1 55 ? -76.284 62.548 24.240 1.000 71.850 53 LEU B O 1
ATOM 3776 N N . ALA B 1 56 ? -76.420 64.181 25.804 1.000 71.778 54 ALA B N 1
ATOM 3777 C CA . ALA B 1 56 ? -77.342 65.041 25.071 1.000 74.809 54 ALA B CA 1
ATOM 3778 C C . ALA B 1 56 ? -76.688 65.652 23.829 1.000 77.527 54 ALA B C 1
ATOM 3779 O O . ALA B 1 56 ? -77.376 65.936 22.846 1.000 82.991 54 ALA B O 1
ATOM 3781 N N . GLU B 1 57 ? -75.372 65.901 23.901 1.000 74.204 55 GLU B N 1
ATOM 3782 C CA . GLU B 1 57 ? -74.602 66.378 22.762 1.000 67.890 55 GLU B CA 1
ATOM 3783 C C . GLU B 1 57 ? -74.659 65.363 21.622 1.000 63.432 55 GLU B C 1
ATOM 3784 O O . GLU B 1 57 ? -74.744 65.744 20.459 1.000 62.104 55 GLU B O 1
ATOM 3790 N N . ALA B 1 58 ? -74.585 64.073 21.962 1.000 66.302 56 ALA B N 1
ATOM 3791 C CA . ALA B 1 58 ? -74.619 63.013 20.966 1.000 77.363 56 ALA B CA 1
ATOM 3792 C C . ALA B 1 58 ? -76.011 62.891 20.347 1.000 88.289 56 ALA B C 1
ATOM 3793 O O . ALA B 1 58 ? -76.125 62.642 19.150 1.000 94.005 56 ALA B O 1
ATOM 3795 N N . ARG B 1 59 ? -77.059 63.058 21.167 1.000 92.152 57 ARG B N 1
ATOM 3796 C CA . ARG B 1 59 ? -78.436 62.963 20.705 1.000 85.919 57 ARG B CA 1
ATOM 3797 C C . ARG B 1 59 ? -78.740 64.160 19.809 1.000 79.858 57 ARG B C 1
ATOM 3798 O O . ARG B 1 59 ? -79.384 64.008 18.775 1.000 81.777 57 ARG B O 1
ATOM 3806 N N . ALA B 1 60 ? -78.271 65.344 20.226 1.000 72.713 58 ALA B N 1
ATOM 3807 C CA . ALA B 1 60 ? -78.359 66.552 19.422 1.000 73.178 58 ALA B CA 1
ATOM 3808 C C . ALA B 1 60 ? -77.680 66.351 18.066 1.000 77.387 58 ALA B C 1
ATOM 3809 O O . ALA B 1 60 ? -78.284 66.584 17.017 1.000 86.340 58 ALA B O 1
ATOM 3811 N N . ALA B 1 61 ? -76.410 65.938 18.096 1.000 78.254 59 ALA B N 1
ATOM 3812 C CA . ALA B 1 61 ? -75.645 65.736 16.877 1.000 88.067 59 ALA B CA 1
ATOM 3813 C C . ALA B 1 61 ? -76.093 64.467 16.148 1.000 94.366 59 ALA B C 1
ATOM 3814 O O . ALA B 1 61 ? -75.912 64.371 14.935 1.000 105.019 59 ALA B O 1
ATOM 3816 N N . ASP B 1 62 ? -76.651 63.484 16.873 1.000 91.100 60 ASP B N 1
ATOM 3817 C CA . ASP B 1 62 ? -77.282 62.342 16.224 1.000 88.841 60 ASP B CA 1
ATOM 3818 C C . ASP B 1 62 ? -78.414 62.846 15.336 1.000 91.074 60 ASP B C 1
ATOM 3819 O O . ASP B 1 62 ? -78.589 62.370 14.215 1.000 90.807 60 ASP B O 1
ATOM 3824 N N . ARG B 1 63 ? -79.183 63.806 15.867 1.000 90.368 61 ARG B N 1
ATOM 3825 C CA . ARG B 1 63 ? -80.318 64.371 15.157 1.000 88.779 61 ARG B CA 1
ATOM 3826 C C . ARG B 1 63 ? -79.847 65.233 13.985 1.000 88.345 61 ARG B C 1
ATOM 3827 O O . ARG B 1 63 ? -80.298 65.016 12.865 1.000 94.034 61 ARG B O 1
ATOM 3835 N N . GLU B 1 64 ? -78.945 66.194 14.233 1.000 80.817 62 GLU B N 1
ATOM 3836 C CA . GLU B 1 64 ? -78.509 67.100 13.181 1.000 77.346 62 GLU B CA 1
ATOM 3837 C C . GLU B 1 64 ? -77.933 66.323 11.994 1.000 74.738 62 GLU B C 1
ATOM 3838 O O . GLU B 1 64 ? -78.526 66.331 10.922 1.000 80.630 62 GLU B O 1
ATOM 3844 N N . TYR B 1 65 ? -76.781 65.662 12.170 1.000 75.518 63 TYR B N 1
ATOM 3845 C CA . TYR B 1 65 ? -76.037 65.110 11.041 1.000 73.063 63 TYR B CA 1
ATOM 3846 C C . TYR B 1 65 ? -76.472 63.676 10.737 1.000 68.587 63 TYR B C 1
ATOM 3847 O O . TYR B 1 65 ? -76.227 63.187 9.639 1.000 69.473 63 TYR B O 1
ATOM 3856 N N . GLY B 1 66 ? -77.106 62.991 11.692 1.000 65.657 64 GLY B N 1
ATOM 3857 C CA . GLY B 1 66 ? -77.608 61.646 11.442 1.000 68.804 64 GLY B CA 1
ATOM 3858 C C . GLY B 1 66 ? -76.501 60.663 11.053 1.000 69.753 64 GLY B C 1
ATOM 3859 O O . GLY B 1 66 ? -75.564 60.438 11.817 1.000 79.905 64 GLY B O 1
ATOM 3860 N N . ARG B 1 67 ? -76.630 60.047 9.872 1.000 65.687 65 ARG B N 1
ATOM 3861 C CA . ARG B 1 67 ? -75.648 59.079 9.405 1.000 72.423 65 ARG B CA 1
ATOM 3862 C C . ARG B 1 67 ? -74.449 59.773 8.749 1.000 73.904 65 ARG B C 1
ATOM 3863 O O . ARG B 1 67 ? -73.436 59.131 8.474 1.000 70.457 65 ARG B O 1
ATOM 3871 N N . GLU B 1 68 ? -74.566 61.082 8.494 1.000 75.905 66 GLU B N 1
ATOM 3872 C CA . GLU B 1 68 ? -73.462 61.881 7.981 1.000 80.031 66 GLU B CA 1
ATOM 3873 C C . GLU B 1 68 ? -72.557 62.273 9.152 1.000 80.328 66 GLU B C 1
ATOM 3874 O O . GLU B 1 68 ? -72.972 62.184 10.305 1.000 87.126 66 GLU B O 1
ATOM 3880 N N . LEU B 1 69 ? -71.317 62.692 8.856 1.000 75.821 67 LEU B N 1
ATOM 3881 C CA . LEU B 1 69 ? -70.327 62.994 9.881 1.000 68.858 67 LEU B CA 1
ATOM 3882 C C . LEU B 1 69 ? -70.027 64.489 9.906 1.000 64.799 67 LEU B C 1
ATOM 3883 O O . LEU B 1 69 ? -69.687 65.062 8.879 1.000 62.029 67 LEU B O 1
ATOM 3888 N N . SER B 1 70 ? -70.157 65.113 11.084 1.000 67.839 68 SER B N 1
ATOM 3889 C CA . SER B 1 70 ? -69.842 66.525 11.267 1.000 67.479 68 SER B CA 1
ATOM 3890 C C . SER B 1 70 ? -68.432 66.811 10.758 1.000 69.158 68 SER B C 1
ATOM 3891 O O . SER B 1 70 ? -68.200 67.787 10.045 1.000 66.160 68 SER B O 1
ATOM 3894 N N . GLY B 1 71 ? -67.489 65.967 11.189 1.000 70.662 69 GLY B N 1
ATOM 3895 C CA . GLY B 1 71 ? -66.102 66.097 10.789 1.000 67.313 69 GLY B CA 1
ATOM 3896 C C . GLY B 1 71 ? -65.247 64.956 11.336 1.000 64.168 69 GLY B C 1
ATOM 3897 O O . GLY B 1 71 ? -65.757 63.864 11.594 1.000 57.411 69 GLY B O 1
ATOM 3898 N N . PRO B 1 72 ? -63.927 65.194 11.531 1.000 59.293 70 PRO B N 1
ATOM 3899 C CA . PRO B 1 72 ? -62.981 64.129 11.865 1.000 58.569 70 PRO B CA 1
ATOM 3900 C C . PRO B 1 72 ? -63.330 63.314 13.106 1.000 62.341 70 PRO B C 1
ATOM 3901 O O . PRO B 1 72 ? -63.172 62.096 13.098 1.000 68.731 70 PRO B O 1
ATOM 3905 N N . LEU B 1 73 ? -63.775 63.993 14.172 1.000 63.499 71 LEU B N 1
ATOM 3906 C CA . LEU B 1 73 ? -63.944 63.347 15.466 1.000 64.802 71 LEU B CA 1
ATOM 3907 C C . LEU B 1 73 ? -65.424 63.182 15.814 1.000 65.778 71 LEU B C 1
ATOM 3908 O O . LEU B 1 73 ? -65.747 63.000 16.986 1.000 67.352 71 LEU B O 1
ATOM 3913 N N . ASP B 1 74 ? -66.324 63.239 14.821 1.000 65.331 72 ASP B N 1
ATOM 3914 C CA . ASP B 1 74 ? -67.744 63.063 15.092 1.000 65.537 72 ASP B CA 1
ATOM 3915 C C . ASP B 1 74 ? -67.965 61.677 15.685 1.000 64.042 72 ASP B C 1
ATOM 3916 O O . ASP B 1 74 ? -67.507 60.689 15.117 1.000 60.543 72 ASP B O 1
ATOM 3921 N N . GLY B 1 75 ? -68.677 61.622 16.818 1.000 67.926 73 GLY B N 1
ATOM 3922 C CA . GLY B 1 75 ? -68.956 60.370 17.502 1.000 69.346 73 GLY B CA 1
ATOM 3923 C C . GLY B 1 75 ? -67.699 59.773 18.131 1.000 70.716 73 GLY B C 1
ATOM 3924 O O . GLY B 1 75 ? -67.586 58.554 18.250 1.000 72.436 73 GLY B O 1
ATOM 3925 N N . VAL B 1 76 ? -66.761 60.643 18.527 1.000 70.031 74 VAL B N 1
ATOM 3926 C CA . VAL B 1 76 ? -65.539 60.205 19.179 1.000 72.450 74 VAL B CA 1
ATOM 3927 C C . VAL B 1 76 ? -65.531 60.750 20.607 1.000 73.229 74 VAL B C 1
ATOM 3928 O O . VAL B 1 76 ? -65.389 61.955 20.829 1.000 67.645 74 VAL B O 1
ATOM 3932 N N . PRO B 1 77 ? -65.692 59.875 21.627 1.000 73.369 75 PRO B N 1
ATOM 3933 C CA . PRO B 1 77 ? -65.583 60.302 23.019 1.000 69.777 75 PRO B CA 1
ATOM 3934 C C . PRO B 1 77 ? -64.112 60.580 23.304 1.000 63.035 75 PRO B C 1
ATOM 3935 O O . PRO B 1 77 ? -63.248 59.862 22.797 1.000 58.094 75 PRO B O 1
ATOM 3939 N N . MET B 1 78 ? -63.847 61.611 24.121 1.000 58.085 76 MET B N 1
ATOM 3940 C CA . MET B 1 78 ? -62.486 62.037 24.399 1.000 53.780 76 MET B CA 1
ATOM 3941 C C . MET B 1 78 ? -62.274 62.257 25.893 1.000 47.820 76 MET B C 1
ATOM 3942 O O . MET B 1 78 ? -63.141 62.782 26.588 1.000 41.738 76 MET B O 1
ATOM 3947 N N . SER B 1 79 ? -61.077 61.876 26.350 1.000 45.738 77 SER B N 1
ATOM 3948 C CA . SER B 1 79 ? -60.618 62.160 27.698 1.000 44.198 77 SER B CA 1
ATOM 3949 C C . SER B 1 79 ? -59.720 63.390 27.643 1.000 42.751 77 SER B C 1
ATOM 3950 O O . SER B 1 79 ? -58.840 63.462 26.791 1.000 39.198 77 SER B O 1
ATOM 3953 N N . ILE B 1 80 ? -59.971 64.355 28.536 1.000 44.444 78 ILE B N 1
ATOM 3954 C CA . ILE B 1 80 ? -59.249 65.614 28.529 1.000 45.742 78 ILE B CA 1
ATOM 3955 C C . ILE B 1 80 ? -58.639 65.841 29.906 1.000 46.652 78 ILE B C 1
ATOM 3956 O O . ILE B 1 80 ? -59.363 65.855 30.895 1.000 51.874 78 ILE B O 1
ATOM 3961 N N . LYS B 1 81 ? -57.317 66.055 29.937 1.000 45.821 79 LYS B N 1
ATOM 3962 C CA . LYS B 1 81 ? -56.573 66.337 31.157 1.000 46.995 79 LYS B CA 1
ATOM 3963 C C . LYS B 1 81 ? -57.214 67.497 31.922 1.000 49.955 79 LYS B C 1
ATOM 3964 O O . LYS B 1 81 ? -57.717 68.435 31.307 1.000 52.934 79 LYS B O 1
ATOM 3970 N N . ASP B 1 82 ? -57.145 67.459 33.262 1.000 49.564 80 ASP B N 1
ATOM 3971 C CA . ASP B 1 82 ? -57.649 68.536 34.101 1.000 47.427 80 ASP B CA 1
ATOM 3972 C C . ASP B 1 82 ? -56.926 69.841 33.782 1.000 45.221 80 ASP B C 1
ATOM 3973 O O . ASP B 1 82 ? -57.434 70.905 34.100 1.000 49.005 80 ASP B O 1
ATOM 3978 N N . SER B 1 83 ? -55.749 69.754 33.156 1.000 46.717 81 SER B N 1
ATOM 3979 C CA . SER B 1 83 ? -54.950 70.925 32.823 1.000 50.301 81 SER B CA 1
ATOM 3980 C C . SER B 1 83 ? -55.552 71.697 31.642 1.000 51.329 81 SER B C 1
ATOM 3981 O O . SER B 1 83 ? -55.176 72.842 31.387 1.000 53.238 81 SER B O 1
ATOM 3984 N N . PHE B 1 84 ? -56.494 71.073 30.925 1.000 50.407 82 PHE B N 1
ATOM 3985 C CA . PHE B 1 84 ? -57.183 71.715 29.818 1.000 49.807 82 PHE B CA 1
ATOM 3986 C C . PHE B 1 84 ? -58.557 72.152 30.321 1.000 51.384 82 PHE B C 1
ATOM 3987 O O . PHE B 1 84 ? -59.362 71.323 30.735 1.000 55.044 82 PHE B O 1
ATOM 3995 N N . ALA B 1 85 ? -58.816 73.460 30.296 1.000 51.657 83 ALA B N 1
ATOM 3996 C CA . ALA B 1 85 ? -60.121 73.992 30.654 1.000 51.229 83 ALA B CA 1
ATOM 3997 C C . ALA B 1 85 ? -61.197 73.470 29.702 1.000 51.001 83 ALA B C 1
ATOM 3998 O O . ALA B 1 85 ? -61.120 73.714 28.505 1.000 46.683 83 ALA B O 1
ATOM 4000 N N . VAL B 1 86 ? -62.182 72.737 30.241 1.000 54.401 84 VAL B N 1
ATOM 4001 C CA . VAL B 1 86 ? -63.393 72.380 29.517 1.000 58.064 84 VAL B CA 1
ATOM 4002 C C . VAL B 1 86 ? -64.536 73.116 30.207 1.000 64.352 84 VAL B C 1
ATOM 4003 O O . VAL B 1 86 ? -64.478 73.317 31.419 1.000 65.646 84 VAL B O 1
ATOM 4007 N N . ARG B 1 87 ? -65.549 73.534 29.433 1.000 68.413 85 ARG B N 1
ATOM 4008 C CA . ARG B 1 87 ? -66.633 74.358 29.951 1.000 69.720 85 ARG B CA 1
ATOM 4009 C C . ARG B 1 87 ? -67.403 73.586 31.019 1.000 66.579 85 ARG B C 1
ATOM 4010 O O . ARG B 1 87 ? -67.960 72.523 30.739 1.000 60.538 85 ARG B O 1
ATOM 4018 N N . GLY B 1 88 ? -67.425 74.144 32.238 1.000 69.428 86 GLY B N 1
ATOM 4019 C CA . GLY B 1 88 ? -68.218 73.612 33.339 1.000 68.448 86 GLY B CA 1
ATOM 4020 C C . GLY B 1 88 ? -67.470 72.565 34.164 1.000 63.922 86 GLY B C 1
ATOM 4021 O O . GLY B 1 88 ? -68.018 72.022 35.118 1.000 68.096 86 GLY B O 1
ATOM 4022 N N . LEU B 1 89 ? -66.214 72.295 33.806 1.000 57.134 87 LEU B N 1
ATOM 4023 C CA . LEU B 1 89 ? -65.416 71.311 34.508 1.000 53.947 87 LEU B CA 1
ATOM 4024 C C . LEU B 1 89 ? -64.396 72.078 35.333 1.000 54.566 87 LEU B C 1
ATOM 4025 O O . LEU B 1 89 ? -63.910 73.117 34.894 1.000 56.887 87 LEU B O 1
ATOM 4030 N N . ARG B 1 90 ? -64.103 71.574 36.534 1.000 54.767 88 ARG B N 1
ATOM 4031 C CA . ARG B 1 90 ? -63.193 72.257 37.435 1.000 54.795 88 ARG B CA 1
ATOM 4032 C C . ARG B 1 90 ? -61.757 72.124 36.930 1.000 51.372 88 ARG B C 1
ATOM 4033 O O . ARG B 1 90 ? -61.364 71.087 36.386 1.000 46.715 88 ARG B O 1
ATOM 4041 N N . ARG B 1 91 ? -60.994 73.210 37.110 1.000 47.600 89 ARG B N 1
ATOM 4042 C CA . ARG B 1 91 ? -59.563 73.209 36.872 1.000 46.224 89 ARG B CA 1
ATOM 4043 C C . ARG B 1 91 ? -58.847 73.059 38.211 1.000 46.478 89 ARG B C 1
ATOM 4044 O O . ARG B 1 91 ? -58.381 74.046 38.773 1.000 43.515 89 ARG B O 1
ATOM 4052 N N . THR B 1 92 ? -58.750 71.812 38.700 1.000 47.265 90 THR B N 1
ATOM 4053 C CA . THR B 1 92 ? -58.309 71.532 40.061 1.000 45.143 90 THR B CA 1
ATOM 4054 C C . THR B 1 92 ? -56.789 71.671 40.168 1.000 45.572 90 THR B C 1
ATOM 4055 O O . THR B 1 92 ? -56.272 72.076 41.205 1.000 43.481 90 THR B O 1
ATOM 4059 N N . ASP B 1 93 ? -56.067 71.322 39.097 1.000 47.900 91 ASP B N 1
ATOM 4060 C CA . ASP B 1 93 ? -54.619 71.180 39.162 1.000 47.761 91 ASP B CA 1
ATOM 4061 C C . ASP B 1 93 ? -54.243 70.048 40.119 1.000 45.548 91 ASP B C 1
ATOM 4062 O O . ASP B 1 93 ? -53.067 69.871 40.410 1.000 39.052 91 ASP B O 1
ATOM 4067 N N . GLY B 1 94 ? -55.239 69.253 40.543 1.000 47.199 92 GLY B N 1
ATOM 4068 C CA . GLY B 1 94 ? -55.041 68.157 41.478 1.000 49.815 92 GLY B CA 1
ATOM 4069 C C . GLY B 1 94 ? -55.203 68.613 42.927 1.000 51.566 92 GLY B C 1
ATOM 4070 O O . GLY B 1 94 ? -55.523 67.807 43.805 1.000 49.380 92 GLY B O 1
ATOM 4071 N N . LEU B 1 95 ? -54.987 69.919 43.142 1.000 52.094 93 LEU B N 1
ATOM 4072 C CA . LEU B 1 95 ? -55.029 70.539 44.454 1.000 49.117 93 LEU B CA 1
ATOM 4073 C C . LEU B 1 95 ? -56.480 70.628 44.925 1.000 51.090 93 LEU B C 1
ATOM 4074 O O . LEU B 1 95 ? -57.377 70.914 44.139 1.000 49.822 93 LEU B O 1
ATOM 4079 N N . PRO B 1 96 ? -56.782 70.336 46.209 1.000 57.172 94 PRO B N 1
ATOM 4080 C CA . PRO B 1 96 ? -58.137 70.528 46.733 1.000 56.359 94 PRO B CA 1
ATOM 4081 C C . PRO B 1 96 ? -58.616 71.981 46.818 1.000 54.006 94 PRO B C 1
ATOM 4082 O O . PRO B 1 96 ? -59.817 72.245 46.744 1.000 48.472 94 PRO B O 1
ATOM 4086 N N . VAL B 1 97 ? -57.676 72.927 46.936 1.000 52.607 95 VAL B N 1
ATOM 4087 C CA . VAL B 1 97 ? -58.020 74.342 47.008 1.000 53.284 95 VAL B CA 1
ATOM 4088 C C . VAL B 1 97 ? -58.827 74.754 45.773 1.000 51.001 95 VAL B C 1
ATOM 4089 O O . VAL B 1 97 ? -59.757 75.551 45.891 1.000 53.282 95 VAL B O 1
ATOM 4093 N N . HIS B 1 98 ? -58.471 74.216 44.599 1.000 48.002 96 HIS B N 1
ATOM 4094 C CA . HIS B 1 98 ? -59.093 74.611 43.345 1.000 48.914 96 HIS B CA 1
ATOM 4095 C C . HIS B 1 98 ? -60.248 73.672 42.994 1.000 49.899 96 HIS B C 1
ATOM 4096 O O . HIS B 1 98 ? -60.567 73.496 41.820 1.000 47.543 96 HIS B O 1
ATOM 4103 N N . ALA B 1 99 ? -60.877 73.073 44.012 1.000 53.149 97 ALA B N 1
ATOM 4104 C CA . ALA B 1 99 ? -61.883 72.043 43.796 1.000 53.881 97 ALA B CA 1
ATOM 4105 C C . ALA B 1 99 ? -63.148 72.639 43.200 1.000 55.351 97 ALA B C 1
ATOM 4106 O O . ALA B 1 99 ? -63.873 71.935 42.505 1.000 56.833 97 ALA B O 1
ATOM 4108 N N . ASP B 1 100 ? -63.427 73.908 43.536 1.000 60.504 98 ASP B N 1
ATOM 4109 C CA . ASP B 1 100 ? -64.625 74.587 43.068 1.000 64.102 98 ASP B CA 1
ATOM 4110 C C . ASP B 1 100 ? -64.247 75.767 42.176 1.000 64.581 98 ASP B C 1
ATOM 4111 O O . ASP B 1 100 ? -65.009 76.723 42.070 1.000 68.491 98 ASP B O 1
ATOM 4116 N N . ARG B 1 101 ? -63.074 75.681 41.540 1.000 61.230 99 ARG B N 1
ATOM 4117 C CA . ARG B 1 101 ? -62.696 76.593 40.473 1.000 59.394 99 ARG B CA 1
ATOM 4118 C C . ARG B 1 101 ? -63.166 75.997 39.147 1.000 58.874 99 ARG B C 1
ATOM 4119 O O . ARG B 1 101 ? -62.570 75.051 38.636 1.000 53.417 99 ARG B O 1
ATOM 4127 N N . VAL B 1 102 ? -64.245 76.560 38.596 1.000 63.530 100 VAL B N 1
ATOM 4128 C CA . VAL B 1 102 ? -64.853 76.010 37.395 1.000 65.873 100 VAL B CA 1
ATOM 4129 C C . VAL B 1 102 ? -64.351 76.818 36.198 1.000 70.414 100 VAL B C 1
ATOM 4130 O O . VAL B 1 102 ? -63.934 77.967 36.345 1.000 67.616 100 VAL B O 1
ATOM 4134 N N . ALA B 1 103 ? -64.343 76.172 35.025 1.000 73.392 101 ALA B N 1
ATOM 4135 C CA . ALA B 1 103 ? -63.911 76.793 33.785 1.000 70.741 101 ALA B CA 1
ATOM 4136 C C . ALA B 1 103 ? -65.137 77.281 33.021 1.000 70.854 101 ALA B C 1
ATOM 4137 O O . ALA B 1 103 ? -66.011 76.486 32.675 1.000 65.248 101 ALA B O 1
ATOM 4139 N N . ASP B 1 104 ? -65.176 78.594 32.761 1.000 75.437 102 ASP B N 1
ATOM 4140 C CA . ASP B 1 104 ? -66.235 79.207 31.970 1.000 74.705 102 ASP B CA 1
ATOM 4141 C C . ASP B 1 104 ? -66.132 78.746 30.515 1.000 74.826 102 ASP B C 1
ATOM 4142 O O . ASP B 1 104 ? -67.144 78.385 29.918 1.000 72.792 102 ASP B O 1
ATOM 4147 N N . GLU B 1 105 ? -64.905 78.714 29.971 1.000 77.493 103 GLU B N 1
ATOM 4148 C CA . GLU B 1 105 ? -64.689 78.513 28.543 1.000 75.416 103 GLU B CA 1
ATOM 4149 C C . GLU B 1 105 ? -63.854 77.258 28.295 1.000 69.734 103 GLU B C 1
ATOM 4150 O O . GLU B 1 105 ? -63.202 76.741 29.207 1.000 67.288 103 GLU B O 1
ATOM 4156 N N . ASP B 1 106 ? -63.920 76.775 27.045 1.000 61.589 104 ASP B N 1
ATOM 4157 C CA . ASP B 1 106 ? -63.051 75.721 26.550 1.000 57.943 104 ASP B CA 1
ATOM 4158 C C . ASP B 1 106 ? -61.669 76.322 26.284 1.000 56.105 104 ASP B C 1
ATOM 4159 O O . ASP B 1 106 ? -61.561 77.512 26.008 1.000 55.628 104 ASP B O 1
ATOM 4164 N N . ASP B 1 107 ? -60.607 75.516 26.430 1.000 57.331 105 ASP B N 1
ATOM 4165 C CA . ASP B 1 107 ? -59.281 75.895 25.960 1.000 57.122 105 ASP B CA 1
ATOM 4166 C C . ASP B 1 107 ? -59.276 75.780 24.438 1.000 58.830 105 ASP B C 1
ATOM 4167 O O . ASP B 1 107 ? -60.104 75.071 23.864 1.000 54.608 105 ASP B O 1
ATOM 4172 N N . GLU B 1 108 ? -58.338 76.483 23.794 1.000 62.648 106 GLU B N 1
ATOM 4173 C CA . GLU B 1 108 ? -58.273 76.514 22.343 1.000 67.133 106 GLU B CA 1
ATOM 4174 C C . GLU B 1 108 ? -58.355 75.093 21.795 1.000 68.677 106 GLU B C 1
ATOM 4175 O O . GLU B 1 108 ? -59.206 74.795 20.959 1.000 72.544 106 GLU B O 1
ATOM 4181 N N . VAL B 1 109 ? -57.464 74.232 22.293 1.000 64.289 107 VAL B N 1
ATOM 4182 C CA . VAL B 1 109 ? -57.370 72.853 21.846 1.000 63.461 107 VAL B CA 1
ATOM 4183 C C . VAL B 1 109 ? -58.720 72.158 22.023 1.000 57.277 107 VAL B C 1
ATOM 4184 O O . VAL B 1 109 ? -59.147 71.435 21.127 1.000 54.266 107 VAL B O 1
ATOM 4188 N N . VAL B 1 110 ? -59.385 72.373 23.166 1.000 56.757 108 VAL B N 1
ATOM 4189 C CA . VAL B 1 110 ? -60.636 71.683 23.464 1.000 60.496 108 VAL B CA 1
ATOM 4190 C C . VAL B 1 110 ? -61.702 72.102 22.449 1.000 59.057 108 VAL B C 1
ATOM 4191 O O . VAL B 1 110 ? -62.443 71.264 21.936 1.000 58.490 108 VAL B O 1
ATOM 4195 N N . ALA B 1 111 ? -61.779 73.409 22.179 1.000 57.383 109 ALA B N 1
ATOM 4196 C CA . ALA B 1 111 ? -62.678 73.942 21.168 1.000 53.213 109 ALA B CA 1
ATOM 4197 C C . ALA B 1 111 ? -62.457 73.233 19.830 1.000 51.274 109 ALA B C 1
ATOM 4198 O O . ALA B 1 111 ? -63.413 72.718 19.241 1.000 48.072 109 ALA B O 1
ATOM 4200 N N . ARG B 1 112 ? -61.188 73.206 19.386 1.000 47.017 110 ARG B N 1
ATOM 4201 C CA . ARG B 1 112 ? -60.809 72.656 18.097 1.000 47.417 110 ARG B CA 1
ATOM 4202 C C . ARG B 1 112 ? -61.339 71.233 17.966 1.000 53.372 110 ARG B C 1
ATOM 4203 O O . ARG B 1 112 ? -61.945 70.890 16.950 1.000 57.491 110 ARG B O 1
ATOM 4211 N N . LEU B 1 113 ? -61.097 70.424 19.006 1.000 57.619 111 LEU B N 1
ATOM 4212 C CA . LEU B 1 113 ? -61.496 69.022 19.028 1.000 59.160 111 LEU B CA 1
ATOM 4213 C C . LEU B 1 113 ? -63.019 68.907 18.986 1.000 56.923 111 LEU B C 1
ATOM 4214 O O . LEU B 1 113 ? -63.571 68.138 18.204 1.000 52.914 111 LEU B O 1
ATOM 4219 N N . ARG B 1 114 ? -63.692 69.681 19.839 1.000 60.432 112 ARG B N 1
ATOM 4220 C CA . ARG B 1 114 ? -65.140 69.622 19.937 1.000 61.834 112 ARG B CA 1
ATOM 4221 C C . ARG B 1 114 ? -65.765 70.066 18.620 1.000 62.848 112 ARG B C 1
ATOM 4222 O O . ARG B 1 114 ? -66.738 69.465 18.174 1.000 57.349 112 ARG B O 1
ATOM 4230 N N . ASP B 1 115 ? -65.165 71.096 18.005 1.000 68.554 113 ASP B N 1
ATOM 4231 C CA . ASP B 1 115 ? -65.598 71.618 16.718 1.000 73.219 113 ASP B CA 1
ATOM 4232 C C . ASP B 1 115 ? -65.568 70.516 15.653 1.000 67.250 113 ASP B C 1
ATOM 4233 O O . ASP B 1 115 ? -66.408 70.514 14.759 1.000 69.868 113 ASP B O 1
ATOM 4238 N N . ALA B 1 116 ? -64.622 69.574 15.758 1.000 63.678 114 ALA B N 1
ATOM 4239 C CA . ALA B 1 116 ? -64.485 68.492 14.791 1.000 62.010 114 ALA B CA 1
ATOM 4240 C C . ALA B 1 116 ? -65.388 67.306 15.126 1.000 59.680 114 ALA B C 1
ATOM 4241 O O . ALA B 1 116 ? -65.177 66.222 14.582 1.000 55.563 114 ALA B O 1
ATOM 4243 N N . GLY B 1 117 ? -66.384 67.521 16.004 1.000 61.381 115 GLY B N 1
ATOM 4244 C CA . GLY B 1 117 ? -67.372 66.506 16.345 1.000 61.529 115 GLY B CA 1
ATOM 4245 C C . GLY B 1 117 ? -67.047 65.794 17.657 1.000 59.665 115 GLY B C 1
ATOM 4246 O O . GLY B 1 117 ? -67.792 64.911 18.083 1.000 56.751 115 GLY B O 1
ATOM 4247 N N . GLY B 1 118 ? -65.936 66.195 18.288 1.000 59.739 116 GLY B N 1
ATOM 4248 C CA . GLY B 1 118 ? -65.458 65.551 19.499 1.000 60.727 116 GLY B CA 1
ATOM 4249 C C . GLY B 1 118 ? -66.409 65.786 20.667 1.000 59.465 116 GLY B C 1
ATOM 4250 O O . GLY B 1 118 ? -66.807 66.923 20.928 1.000 59.603 116 GLY B O 1
ATOM 4251 N N . LEU B 1 119 ? -66.758 64.692 21.354 1.000 57.795 117 LEU B N 1
ATOM 4252 C CA . LEU B 1 119 ? -67.643 64.739 22.506 1.000 57.982 117 LEU B CA 1
ATOM 4253 C C . LEU B 1 119 ? -66.802 64.477 23.759 1.000 58.190 117 LEU B C 1
ATOM 4254 O O . LEU B 1 119 ? -66.276 63.377 23.933 1.000 60.620 117 LEU B O 1
ATOM 4259 N N . VAL B 1 120 ? -66.653 65.501 24.614 1.000 55.149 118 VAL B N 1
ATOM 4260 C CA . VAL B 1 120 ? -65.834 65.402 25.817 1.000 53.905 118 VAL B CA 1
ATOM 4261 C C . VAL B 1 120 ? -66.545 64.557 26.882 1.000 54.981 118 VAL B C 1
ATOM 4262 O O . VAL B 1 120 ? -67.473 65.046 27.527 1.000 55.311 118 VAL B O 1
ATOM 4266 N N . LEU B 1 121 ? -66.071 63.316 27.099 1.000 52.050 119 LEU B N 1
ATOM 4267 C CA . LEU B 1 121 ? -66.648 62.418 28.093 1.000 50.924 119 LEU B CA 1
ATOM 4268 C C . LEU B 1 121 ? -66.480 62.981 29.501 1.000 49.651 119 LEU B C 1
ATOM 4269 O O . LEU B 1 121 ? -67.407 62.927 30.305 1.000 49.226 119 LEU B O 1
ATOM 4274 N N . GLY B 1 122 ? -65.274 63.451 29.820 1.000 49.543 120 GLY B N 1
ATOM 4275 C CA . GLY B 1 122 ? -65.013 63.998 31.140 1.000 51.193 120 GLY B CA 1
ATOM 4276 C C . GLY B 1 122 ? -63.554 64.424 31.320 1.000 51.007 120 GLY B C 1
ATOM 4277 O O . GLY B 1 122 ? -62.728 64.288 30.413 1.000 49.374 120 GLY B O 1
ATOM 4278 N N . HIS B 1 123 ? -63.261 64.955 32.513 1.000 47.669 121 HIS B N 1
ATOM 4279 C CA . HIS B 1 123 ? -61.914 65.348 32.890 1.000 46.554 121 HIS B CA 1
ATOM 4280 C C . HIS B 1 123 ? -61.154 64.152 33.463 1.000 45.431 121 HIS B C 1
ATOM 4281 O O . HIS B 1 123 ? -61.743 63.283 34.099 1.000 42.911 121 HIS B O 1
ATOM 4288 N N . ALA B 1 124 ? -59.830 64.151 33.250 1.000 45.275 122 ALA B N 1
ATOM 4289 C CA . ALA B 1 124 ? -58.963 63.047 33.632 1.000 44.146 122 ALA B CA 1
ATOM 4290 C C . ALA B 1 124 ? -58.105 63.473 34.818 1.000 42.088 122 ALA B C 1
ATOM 4291 O O . ALA B 1 124 ? -57.781 64.656 34.946 1.000 40.321 122 ALA B O 1
ATOM 4293 N N . ASN B 1 125 ? -57.730 62.496 35.656 1.000 39.629 123 ASN B N 1
ATOM 4294 C CA . ASN B 1 125 ? -56.987 62.770 36.875 1.000 39.559 123 ASN B CA 1
ATOM 4295 C C . ASN B 1 125 ? -55.569 63.230 36.526 1.000 39.545 123 ASN B C 1
ATOM 4296 O O . ASN B 1 125 ? -55.029 62.875 35.482 1.000 39.563 123 ASN B O 1
ATOM 4301 N N . VAL B 1 126 ? -54.976 64.036 37.410 1.000 39.664 124 VAL B N 1
ATOM 4302 C CA . VAL B 1 126 ? -53.622 64.529 37.217 1.000 42.873 124 VAL B CA 1
ATOM 4303 C C . VAL B 1 126 ? -52.904 64.473 38.564 1.000 45.443 124 VAL B C 1
ATOM 4304 O O . VAL B 1 126 ? -53.557 64.373 39.598 1.000 42.330 124 VAL B O 1
ATOM 4308 N N . PRO B 1 127 ? -51.550 64.493 38.597 1.000 50.724 125 PRO B N 1
ATOM 4309 C CA . PRO B 1 127 ? -50.802 64.693 39.841 1.000 54.910 125 PRO B CA 1
ATOM 4310 C C . PRO B 1 127 ? -51.071 66.076 40.426 1.000 60.421 125 PRO B C 1
ATOM 4311 O O . PRO B 1 127 ? -51.654 66.924 39.749 1.000 64.863 125 PRO B O 1
ATOM 4315 N N . ASP B 1 128 ? -50.599 66.307 41.660 1.000 62.078 126 ASP B N 1
ATOM 4316 C CA . ASP B 1 128 ? -51.005 67.478 42.422 1.000 64.745 126 ASP B CA 1
ATOM 4317 C C . ASP B 1 128 ? -50.550 68.773 41.760 1.000 69.478 126 ASP B C 1
ATOM 4318 O O . ASP B 1 128 ? -51.269 69.765 41.815 1.000 86.590 126 ASP B O 1
ATOM 4323 N N . ILE B 1 129 ? -49.373 68.800 41.145 1.000 62.720 127 ILE B N 1
ATOM 4324 C CA . ILE B 1 129 ? -48.966 70.055 40.538 1.000 61.592 127 ILE B CA 1
ATOM 4325 C C . ILE B 1 129 ? -48.669 69.824 39.059 1.000 56.348 127 ILE B C 1
ATOM 4326 O O . ILE B 1 129 ? -48.049 70.669 38.423 1.000 50.611 127 ILE B O 1
ATOM 4331 N N . CYS B 1 130 ? -49.163 68.700 38.516 1.000 53.754 128 CYS B N 1
ATOM 4332 C CA . CYS B 1 130 ? -48.857 68.278 37.157 1.000 53.684 128 CYS B CA 1
ATOM 4333 C C . CYS B 1 130 ? -47.342 68.144 36.965 1.000 51.598 128 CYS B C 1
ATOM 4334 O O . CYS B 1 130 ? -46.851 68.216 35.836 1.000 51.821 128 CYS B O 1
ATOM 4337 N N . ILE B 1 131 ? -46.610 67.946 38.073 1.000 45.528 129 ILE B N 1
ATOM 4338 C CA . ILE B 1 131 ? -45.166 67.770 38.032 1.000 44.903 129 ILE B CA 1
ATOM 4339 C C . ILE B 1 131 ? -44.806 66.505 38.811 1.000 40.958 129 ILE B C 1
ATOM 4340 O O . ILE B 1 131 ? -44.255 66.573 39.915 1.000 39.582 129 ILE B O 1
ATOM 4345 N N . ARG B 1 132 ? -45.148 65.358 38.205 1.000 37.953 130 ARG B N 1
ATOM 4346 C CA . ARG B 1 132 ? -44.816 64.047 38.732 1.000 38.160 130 ARG B CA 1
ATOM 4347 C C . ARG B 1 132 ? -45.102 62.973 37.676 1.000 37.253 130 ARG B C 1
ATOM 4348 O O . ARG B 1 132 ? -45.975 63.141 36.831 1.000 35.185 130 ARG B O 1
ATOM 4356 N N . TRP B 1 133 ? -44.372 61.849 37.752 1.000 39.181 131 TRP B N 1
ATOM 4357 C CA . TRP B 1 133 ? -44.545 60.712 36.855 1.000 37.705 131 TRP B CA 1
ATOM 4358 C C . TRP B 1 133 ? -45.513 59.678 37.433 1.000 37.609 131 TRP B C 1
ATOM 4359 O O . TRP B 1 133 ? -45.594 58.558 36.939 1.000 36.374 131 TRP B O 1
ATOM 4370 N N . ASN B 1 134 ? -46.246 60.057 38.483 1.000 38.397 132 ASN B N 1
ATOM 4371 C CA . ASN B 1 134 ? -47.278 59.217 39.059 1.000 38.410 132 ASN B CA 1
ATOM 4372 C C . ASN B 1 134 ? -48.488 60.103 39.353 1.000 40.290 132 ASN B C 1
ATOM 4373 O O . ASN B 1 134 ? -48.357 61.144 40.004 1.000 38.093 132 ASN B O 1
ATOM 4378 N N . THR B 1 135 ? -49.657 59.691 38.847 1.000 41.083 133 THR B N 1
ATOM 4379 C CA . THR B 1 135 ? -50.861 60.500 38.922 1.000 41.774 133 THR B CA 1
ATOM 4380 C C . THR B 1 135 ? -51.516 60.268 40.280 1.000 41.246 133 THR B C 1
ATOM 4381 O O . THR B 1 135 ? -52.380 59.408 40.426 1.000 40.878 133 THR B O 1
ATOM 4385 N N . ILE B 1 136 ? -51.068 61.039 41.273 1.000 42.063 134 ILE B N 1
ATOM 4386 C CA . ILE B 1 136 ? -51.640 61.015 42.608 1.000 41.177 134 ILE B CA 1
ATOM 4387 C C . ILE B 1 136 ? -51.993 62.448 42.995 1.000 39.385 134 ILE B C 1
ATOM 4388 O O . ILE B 1 136 ? -51.097 63.285 43.118 1.000 35.330 134 ILE B O 1
ATOM 4393 N N . SER B 1 137 ? -53.300 62.705 43.174 1.000 39.645 135 SER B N 1
ATOM 4394 C CA . SER B 1 137 ? -53.804 64.013 43.568 1.000 40.982 135 SER B CA 1
ATOM 4395 C C . SER B 1 137 ? -54.402 63.930 44.967 1.000 40.547 135 SER B C 1
ATOM 4396 O O . SER B 1 137 ? -55.015 62.927 45.315 1.000 42.749 135 SER B O 1
ATOM 4399 N N . GLY B 1 138 ? -54.235 64.996 45.751 1.000 39.513 136 GLY B N 1
ATOM 4400 C CA . GLY B 1 138 ? -54.828 65.079 47.075 1.000 42.114 136 GLY B CA 1
ATOM 4401 C C . GLY B 1 138 ? -56.346 65.233 47.013 1.000 43.653 136 GLY B C 1
ATOM 4402 O O . GLY B 1 138 ? -57.036 64.956 47.996 1.000 44.356 136 GLY B O 1
ATOM 4403 N N . LEU B 1 139 ? -56.853 65.685 45.860 1.000 44.207 137 LEU B N 1
ATOM 4404 C CA . LEU B 1 139 ? -58.286 65.779 45.661 1.000 47.701 137 LEU B CA 1
ATOM 4405 C C . LEU B 1 139 ? -58.864 64.435 45.225 1.000 48.301 137 LEU B C 1
ATOM 4406 O O . LEU B 1 139 ? -59.810 63.960 45.848 1.000 53.833 137 LEU B O 1
ATOM 4411 N N . TYR B 1 140 ? -58.331 63.845 44.145 1.000 44.672 138 TYR B N 1
ATOM 4412 C CA . TYR B 1 140 ? -58.989 62.715 43.506 1.000 41.518 138 TYR B CA 1
ATOM 4413 C C . TYR B 1 140 ? -58.293 61.384 43.796 1.000 38.855 138 TYR B C 1
ATOM 4414 O O . TYR B 1 140 ? -58.865 60.327 43.539 1.000 34.787 138 TYR B O 1
ATOM 4423 N N . GLY B 1 141 ? -57.050 61.415 44.285 1.000 40.874 139 GLY B N 1
ATOM 4424 C CA . GLY B 1 141 ? -56.368 60.187 44.677 1.000 41.119 139 GLY B CA 1
ATOM 4425 C C . GLY B 1 141 ? -55.462 59.645 43.576 1.000 40.610 139 GLY B C 1
ATOM 4426 O O . GLY B 1 141 ? -55.053 60.389 42.690 1.000 42.947 139 GLY B O 1
ATOM 4427 N N . ILE B 1 142 ? -55.151 58.345 43.661 1.000 40.614 140 ILE B N 1
ATOM 4428 C CA . ILE B 1 142 ? -54.181 57.701 42.784 1.000 43.057 140 ILE B CA 1
ATOM 4429 C C . ILE B 1 142 ? -54.908 57.075 41.593 1.000 41.401 140 ILE B C 1
ATOM 4430 O O . ILE B 1 142 ? -55.948 56.433 41.752 1.000 37.447 140 ILE B O 1
ATOM 4435 N N . ALA B 1 143 ? -54.297 57.208 40.409 1.000 42.239 141 ALA B N 1
ATOM 4436 C CA . ALA B 1 143 ? -54.792 56.573 39.197 1.000 42.772 141 ALA B CA 1
ATOM 4437 C C . ALA B 1 143 ? -53.963 55.327 38.908 1.000 41.271 141 ALA B C 1
ATOM 4438 O O . ALA B 1 143 ? -52.734 55.390 38.924 1.000 39.589 141 ALA B O 1
ATOM 4440 N N . ARG B 1 144 ? -54.638 54.208 38.629 1.000 41.013 142 ARG B N 1
ATOM 4441 C CA . ARG B 1 144 ? -53.950 52.933 38.498 1.000 42.642 142 ARG B CA 1
ATOM 4442 C C . ARG B 1 144 ? -53.961 52.491 37.036 1.000 40.695 142 ARG B C 1
ATOM 4443 O O . ARG B 1 144 ? -54.795 52.917 36.241 1.000 37.563 142 ARG B O 1
ATOM 4451 N N . ASN B 1 145 ? -52.983 51.648 36.701 1.000 40.645 143 ASN B N 1
ATOM 4452 C CA . ASN B 1 145 ? -52.828 51.107 35.364 1.000 39.270 143 ASN B CA 1
ATOM 4453 C C . ASN B 1 145 ? -53.951 50.105 35.106 1.000 37.703 143 ASN B C 1
ATOM 4454 O O . ASN B 1 145 ? -54.094 49.136 35.848 1.000 36.766 143 ASN B O 1
ATOM 4459 N N . PRO B 1 146 ? -54.788 50.287 34.061 1.000 36.988 144 PRO B N 1
ATOM 4460 C CA . PRO B 1 146 ? -55.814 49.293 33.741 1.000 37.706 144 PRO B CA 1
ATOM 4461 C C . PRO B 1 146 ? -55.226 47.915 33.450 1.000 38.512 144 PRO B C 1
ATOM 4462 O O . PRO B 1 146 ? -55.846 46.890 33.728 1.000 37.366 144 PRO B O 1
ATOM 4466 N N . ARG B 1 147 ? -54.018 47.911 32.885 1.000 40.642 145 ARG B N 1
ATOM 4467 C CA . ARG B 1 147 ? -53.360 46.676 32.498 1.000 42.505 145 ARG B CA 1
ATOM 4468 C C . ARG B 1 147 ? -52.975 45.902 33.753 1.000 43.150 145 ARG B C 1
ATOM 4469 O O . ARG B 1 147 ? -53.200 44.694 33.809 1.000 43.437 145 ARG B O 1
ATOM 4477 N N . ASP B 1 148 ? -52.366 46.608 34.720 1.000 44.163 146 ASP B N 1
ATOM 4478 C CA . ASP B 1 148 ? -52.104 46.075 36.049 1.000 42.244 146 ASP B CA 1
ATOM 4479 C C . ASP B 1 148 ? -52.312 47.194 37.064 1.000 38.332 146 ASP B C 1
ATOM 4480 O O . ASP B 1 148 ? -51.465 48.072 37.204 1.000 37.361 146 ASP B O 1
ATOM 4485 N N . PRO B 1 149 ? -53.437 47.204 37.811 1.000 37.728 147 PRO B N 1
ATOM 4486 C CA . PRO B 1 149 ? -53.673 48.237 38.824 1.000 38.432 147 PRO B CA 1
ATOM 4487 C C . PRO B 1 149 ? -52.626 48.291 39.935 1.000 38.297 147 PRO B C 1
ATOM 4488 O O . PRO B 1 149 ? -52.657 49.202 40.763 1.000 39.748 147 PRO B O 1
ATOM 4492 N N . SER B 1 150 ? -51.737 47.286 39.964 1.000 36.272 148 SER B N 1
ATOM 4493 C CA . SER B 1 150 ? -50.616 47.262 40.889 1.000 35.075 148 SER B CA 1
ATOM 4494 C C . SER B 1 150 ? -49.542 48.259 40.461 1.000 34.078 148 SER B C 1
ATOM 4495 O O . SER B 1 150 ? -48.762 48.717 41.299 1.000 31.084 148 SER B O 1
ATOM 4498 N N . ARG B 1 151 ? -49.481 48.541 39.149 1.000 34.901 149 ARG B N 1
ATOM 4499 C CA . ARG B 1 151 ? -48.456 49.405 38.584 1.000 34.698 149 ARG B CA 1
ATOM 4500 C C . ARG B 1 151 ? -49.027 50.817 38.443 1.000 34.373 149 ARG B C 1
ATOM 4501 O O . ARG B 1 151 ? -50.235 51.014 38.578 1.000 32.120 149 ARG B O 1
ATOM 4509 N N . THR B 1 152 ? -48.138 51.792 38.205 1.000 35.498 150 THR B N 1
ATOM 4510 C CA . THR B 1 152 ? -48.528 53.182 38.010 1.000 38.440 150 THR B CA 1
ATOM 4511 C C . THR B 1 152 ? -49.158 53.378 36.628 1.000 42.550 150 THR B C 1
ATOM 4512 O O . THR B 1 152 ? -48.838 52.660 35.679 1.000 47.234 150 THR B O 1
ATOM 4516 N N . ALA B 1 153 ? -50.045 54.379 36.524 1.000 43.659 151 ALA B N 1
ATOM 4517 C CA . ALA B 1 153 ? -50.598 54.810 35.247 1.000 43.987 151 ALA B CA 1
ATOM 4518 C C . ALA B 1 153 ? -49.637 55.748 34.517 1.000 43.796 151 ALA B C 1
ATOM 4519 O O . ALA B 1 153 ? -49.711 55.879 33.294 1.000 42.704 151 ALA B O 1
ATOM 4521 N N . GLY B 1 154 ? -48.755 56.412 35.277 1.000 41.003 152 GLY B N 1
ATOM 4522 C CA . GLY B 1 154 ? -47.800 57.354 34.718 1.000 37.929 152 GLY B CA 1
ATOM 4523 C C . GLY B 1 154 ? -48.223 58.775 35.055 1.000 36.183 152 GLY B C 1
ATOM 4524 O O . GLY B 1 154 ? -49.342 58.988 35.510 1.000 37.585 152 GLY B O 1
ATOM 4525 N N . GLY B 1 155 ? -47.307 59.724 34.871 1.000 35.241 153 GLY B N 1
ATOM 4526 C CA . GLY B 1 155 ? -47.607 61.126 35.086 1.000 35.704 153 GLY B CA 1
ATOM 4527 C C . GLY B 1 155 ? -47.006 61.965 33.965 1.000 36.282 153 GLY B C 1
ATOM 4528 O O . GLY B 1 155 ? -46.060 61.521 33.317 1.000 34.817 153 GLY B O 1
ATOM 4529 N N . SER B 1 156 ? -47.546 63.172 33.740 1.000 38.116 154 SER B N 1
ATOM 4530 C CA . SER B 1 156 ? -48.629 63.751 34.523 1.000 38.127 154 SER B CA 1
ATOM 4531 C C . SER B 1 156 ? -49.977 63.342 33.935 1.000 37.819 154 SER B C 1
ATOM 4532 O O . SER B 1 156 ? -50.947 63.187 34.664 1.000 37.016 154 SER B O 1
ATOM 4535 N N . SER B 1 157 ? -50.027 63.157 32.611 1.000 40.505 155 SER B N 1
ATOM 4536 C CA . SER B 1 157 ? -51.262 62.855 31.898 1.000 40.920 155 SER B CA 1
ATOM 4537 C C . SER B 1 157 ? -51.591 61.357 31.984 1.000 39.770 155 SER B C 1
ATOM 4538 O O . SER B 1 157 ? -51.876 60.715 30.972 1.000 40.206 155 SER B O 1
ATOM 4541 N N . GLY B 1 158 ? -51.590 60.798 33.201 1.000 37.619 156 GLY B N 1
ATOM 4542 C CA . GLY B 1 158 ? -51.716 59.361 33.390 1.000 36.240 156 GLY B CA 1
ATOM 4543 C C . GLY B 1 158 ? -53.168 58.896 33.378 1.000 34.556 156 GLY B C 1
ATOM 4544 O O . GLY B 1 158 ? -53.434 57.727 33.085 1.000 31.559 156 GLY B O 1
ATOM 4545 N N . GLY B 1 159 ? -54.080 59.821 33.719 1.000 34.839 157 GLY B N 1
ATOM 4546 C CA . GLY B 1 159 ? -55.513 59.583 33.650 1.000 34.278 157 GLY B CA 1
ATOM 4547 C C . GLY B 1 159 ? -55.961 59.331 32.213 1.000 33.783 157 GLY B C 1
ATOM 4548 O O . GLY B 1 159 ? -56.569 58.304 31.925 1.000 33.326 157 GLY B O 1
ATOM 4549 N N . ASP B 1 160 ? -55.618 60.253 31.308 1.000 33.964 158 ASP B N 1
ATOM 4550 C CA . ASP B 1 160 ? -56.060 60.160 29.927 1.000 35.541 158 ASP B CA 1
ATOM 4551 C C . ASP B 1 160 ? -55.579 58.842 29.331 1.000 34.796 158 ASP B C 1
ATOM 4552 O O . ASP B 1 160 ? -56.360 58.112 28.730 1.000 35.936 158 ASP B O 1
ATOM 4557 N N . ALA B 1 161 ? -54.299 58.531 29.533 1.000 34.869 159 ALA B N 1
ATOM 4558 C CA . ALA B 1 161 ? -53.705 57.320 28.991 1.000 34.969 159 ALA B CA 1
ATOM 4559 C C . ALA B 1 161 ? -54.397 56.066 29.531 1.000 35.962 159 ALA B C 1
ATOM 4560 O O . ALA B 1 161 ? -54.656 55.128 28.777 1.000 34.697 159 ALA B O 1
ATOM 4562 N N . ALA B 1 162 ? -54.687 56.053 30.841 1.000 37.389 160 ALA B N 1
ATOM 4563 C CA . ALA B 1 162 ? -55.397 54.948 31.467 1.000 37.731 160 ALA B CA 1
ATOM 4564 C C . ALA B 1 162 ? -56.798 54.820 30.871 1.000 40.485 160 ALA B C 1
ATOM 4565 O O . ALA B 1 162 ? -57.247 53.704 30.612 1.000 39.870 160 ALA B O 1
ATOM 4567 N N . ASN B 1 163 ? -57.464 55.971 30.658 1.000 43.096 161 ASN B N 1
ATOM 4568 C CA . ASN B 1 163 ? -58.786 56.023 30.045 1.000 44.766 161 ASN B CA 1
ATOM 4569 C C . ASN B 1 163 ? -58.741 55.354 28.666 1.000 50.033 161 ASN B C 1
ATOM 4570 O O . ASN B 1 163 ? -59.512 54.428 28.389 1.000 52.666 161 ASN B O 1
ATOM 4575 N N . VAL B 1 164 ? -57.808 55.813 27.820 1.000 50.123 162 VAL B N 1
ATOM 4576 C CA . VAL B 1 164 ? -57.639 55.289 26.473 1.000 49.669 162 VAL B CA 1
ATOM 4577 C C . VAL B 1 164 ? -57.338 53.794 26.517 1.000 51.149 162 VAL B C 1
ATOM 4578 O O . VAL B 1 164 ? -57.888 53.021 25.736 1.000 54.247 162 VAL B O 1
ATOM 4582 N N . ALA B 1 165 ? -56.447 53.392 27.425 1.000 50.283 163 ALA B N 1
ATOM 4583 C CA . ALA B 1 165 ? -56.015 52.007 27.485 1.000 50.993 163 ALA B CA 1
ATOM 4584 C C . ALA B 1 165 ? -57.150 51.100 27.950 1.000 53.455 163 ALA B C 1
ATOM 4585 O O . ALA B 1 165 ? -57.102 49.896 27.713 1.000 55.783 163 ALA B O 1
ATOM 4587 N N . ALA B 1 166 ? -58.157 51.681 28.617 1.000 55.328 164 ALA B N 1
ATOM 4588 C CA . ALA B 1 166 ? -59.211 50.898 29.243 1.000 57.373 164 ALA B CA 1
ATOM 4589 C C . ALA B 1 166 ? -60.553 51.118 28.549 1.000 57.830 164 ALA B C 1
ATOM 4590 O O . ALA B 1 166 ? -61.602 50.904 29.156 1.000 61.462 164 ALA B O 1
ATOM 4592 N N . GLY B 1 167 ? -60.523 51.554 27.285 1.000 52.034 165 GLY B N 1
ATOM 4593 C CA . GLY B 1 167 ? -61.746 51.709 26.517 1.000 51.407 165 GLY B CA 1
ATOM 4594 C C . GLY B 1 167 ? -62.740 52.633 27.215 1.000 49.480 165 GLY B C 1
ATOM 4595 O O . GLY B 1 167 ? -63.943 52.419 27.132 1.000 51.077 165 GLY B O 1
ATOM 4596 N N . MET B 1 168 ? -62.228 53.638 27.930 1.000 49.693 166 MET B N 1
ATOM 4597 C CA . MET B 1 168 ? -63.078 54.665 28.511 1.000 53.874 166 MET B CA 1
ATOM 4598 C C . MET B 1 168 ? -62.971 55.958 27.700 1.000 50.491 166 MET B C 1
ATOM 4599 O O . MET B 1 168 ? -63.656 56.937 27.994 1.000 52.053 166 MET B O 1
ATOM 4604 N N . ALA B 1 169 ? -62.087 55.960 26.700 1.000 47.336 167 ALA B N 1
ATOM 4605 C CA . ALA B 1 169 ? -62.038 57.024 25.716 1.000 47.555 167 ALA B CA 1
ATOM 4606 C C . ALA B 1 169 ? -61.299 56.502 24.494 1.000 49.280 167 ALA B C 1
ATOM 4607 O O . ALA B 1 169 ? -60.293 55.814 24.632 1.000 51.390 167 ALA B O 1
ATOM 4609 N N . THR B 1 170 ? -61.808 56.805 23.300 1.000 50.534 168 THR B N 1
ATOM 4610 C CA . THR B 1 170 ? -61.115 56.389 22.094 1.000 50.343 168 THR B CA 1
ATOM 4611 C C . THR B 1 170 ? -59.792 57.151 22.023 1.000 44.085 168 THR B C 1
ATOM 4612 O O . THR B 1 170 ? -58.750 56.566 21.750 1.000 38.189 168 THR B O 1
ATOM 4616 N N . VAL B 1 171 ? -59.845 58.446 22.352 1.000 45.031 169 VAL B N 1
ATOM 4617 C CA . VAL B 1 171 ? -58.683 59.321 22.315 1.000 46.585 169 VAL B CA 1
ATOM 4618 C C . VAL B 1 171 ? -58.547 60.022 23.665 1.000 50.794 169 VAL B C 1
ATOM 4619 O O . VAL B 1 171 ? -59.434 59.917 24.514 1.000 48.802 169 VAL B O 1
ATOM 4623 N N . GLY B 1 172 ? -57.419 60.732 23.834 1.000 54.057 170 GLY B N 1
ATOM 4624 C CA . GLY B 1 172 ? -57.146 61.548 25.009 1.000 51.533 170 GLY B CA 1
ATOM 4625 C C . GLY B 1 172 ? -56.278 62.759 24.666 1.000 50.187 170 GLY B C 1
ATOM 4626 O O . GLY B 1 172 ? -55.704 62.850 23.589 1.000 58.379 170 GLY B O 1
ATOM 4627 N N . MET B 1 173 ? -56.172 63.695 25.600 1.000 47.494 171 MET B N 1
ATOM 4628 C CA . MET B 1 173 ? -55.374 64.888 25.392 1.000 48.815 171 MET B CA 1
ATOM 4629 C C . MET B 1 173 ? -54.469 65.092 26.616 1.000 51.005 171 MET B C 1
ATOM 4630 O O . MET B 1 173 ? -54.909 64.878 27.745 1.000 51.586 171 MET B O 1
ATOM 4635 N N . GLY B 1 174 ? -53.198 65.483 26.404 1.000 48.662 172 GLY B N 1
ATOM 4636 C CA . GLY B 1 174 ? -52.264 65.666 27.508 1.000 47.197 172 GLY B CA 1
ATOM 4637 C C . GLY B 1 174 ? -51.253 66.786 27.260 1.000 47.650 172 GLY B C 1
ATOM 4638 O O . GLY B 1 174 ? -51.322 67.469 26.246 1.000 50.268 172 GLY B O 1
ATOM 4639 N N . GLN B 1 175 ? -50.328 66.967 28.217 1.000 48.477 173 GLN B N 1
ATOM 4640 C CA . GLN B 1 175 ? -49.196 67.882 28.099 1.000 47.423 173 GLN B CA 1
ATOM 4641 C C . GLN B 1 175 ? -47.899 67.126 28.418 1.000 45.535 173 GLN B C 1
ATOM 4642 O O . GLN B 1 175 ? -47.932 66.074 29.063 1.000 42.277 173 GLN B O 1
ATOM 4648 N N . ASP B 1 176 ? -46.755 67.640 27.934 1.000 43.997 174 ASP B N 1
ATOM 4649 C CA . ASP B 1 176 ? -45.489 66.923 28.047 1.000 42.441 174 ASP B CA 1
ATOM 4650 C C . ASP B 1 176 ? -44.337 67.903 28.270 1.000 41.663 174 ASP B C 1
ATOM 4651 O O . ASP B 1 176 ? -43.598 68.230 27.342 1.000 40.497 174 ASP B O 1
ATOM 4656 N N . LEU B 1 177 ? -44.179 68.364 29.515 1.000 41.535 175 LEU B N 1
ATOM 4657 C CA . LEU B 1 177 ? -43.037 69.192 29.861 1.000 42.767 175 LEU B CA 1
ATOM 4658 C C . LEU B 1 177 ? -41.832 68.301 30.148 1.000 41.250 175 LEU B C 1
ATOM 4659 O O . LEU B 1 177 ? -40.794 68.456 29.523 1.000 36.682 175 LEU B O 1
ATOM 4664 N N . GLY B 1 178 ? -41.965 67.418 31.145 1.000 47.407 176 GLY B N 1
ATOM 4665 C CA . GLY B 1 178 ? -41.120 66.240 31.284 1.000 49.563 176 GLY B CA 1
ATOM 4666 C C . GLY B 1 178 ? -41.705 65.156 30.389 1.000 51.761 176 GLY B C 1
ATOM 4667 O O . GLY B 1 178 ? -42.417 65.484 29.445 1.000 66.473 176 GLY B O 1
ATOM 4668 N N . GLY B 1 179 ? -41.484 63.879 30.684 1.000 44.864 177 GLY B N 1
ATOM 4669 C CA . GLY B 1 179 ? -42.069 62.850 29.836 1.000 44.094 177 GLY B CA 1
ATOM 4670 C C . GLY B 1 179 ? -43.589 62.728 29.993 1.000 39.456 177 GLY B C 1
ATOM 4671 O O . GLY B 1 179 ? -44.130 61.630 29.948 1.000 38.471 177 GLY B O 1
ATOM 4672 N N . SER B 1 180 ? -44.296 63.852 30.096 1.000 39.055 178 SER B N 1
ATOM 4673 C CA . SER B 1 180 ? -45.626 63.860 30.694 1.000 40.686 178 SER B CA 1
ATOM 4674 C C . SER B 1 180 ? -46.735 63.338 29.752 1.000 42.119 178 SER B C 1
ATOM 4675 O O . SER B 1 180 ? -47.852 63.117 30.242 1.000 44.384 178 SER B O 1
ATOM 4678 N N . ILE B 1 181 ? -46.477 63.154 28.429 1.000 41.479 179 ILE B N 1
ATOM 4679 C CA . ILE B 1 181 ? -47.357 62.382 27.542 1.000 38.049 179 ILE B CA 1
ATOM 4680 C C . ILE B 1 181 ? -46.750 61.001 27.270 1.000 37.011 179 ILE B C 1
ATOM 4681 O O . ILE B 1 181 ? -47.421 59.975 27.418 1.000 34.731 179 ILE B O 1
ATOM 4686 N N . ARG B 1 182 ? -45.467 60.978 26.887 1.000 36.768 180 ARG B N 1
ATOM 4687 C CA . ARG B 1 182 ? -44.816 59.773 26.382 1.000 33.806 180 ARG B CA 1
ATOM 4688 C C . ARG B 1 182 ? -44.716 58.697 27.467 1.000 32.095 180 ARG B C 1
ATOM 4689 O O . ARG B 1 182 ? -44.964 57.532 27.178 1.000 31.444 180 ARG B O 1
ATOM 4697 N N . VAL B 1 183 ? -44.374 59.087 28.708 1.000 30.389 181 VAL B N 1
ATOM 4698 C CA . VAL B 1 183 ? -44.195 58.141 29.802 1.000 29.192 181 VAL B CA 1
ATOM 4699 C C . VAL B 1 183 ? -45.510 57.412 30.096 1.000 29.966 181 VAL B C 1
ATOM 4700 O O . VAL B 1 183 ? -45.562 56.179 30.071 1.000 29.055 181 VAL B O 1
ATOM 4704 N N . PRO B 1 184 ? -46.617 58.121 30.404 1.000 30.456 182 PRO B N 1
ATOM 4705 C CA . PRO B 1 184 ? -47.884 57.445 30.690 1.000 32.274 182 PRO B CA 1
ATOM 4706 C C . PRO B 1 184 ? -48.298 56.488 29.575 1.000 33.273 182 PRO B C 1
ATOM 4707 O O . PRO B 1 184 ? -48.744 55.373 29.828 1.000 31.198 182 PRO B O 1
ATOM 4711 N N . ALA B 1 185 ? -48.143 56.962 28.333 1.000 35.681 183 ALA B N 1
ATOM 4712 C CA . ALA B 1 185 ? -48.511 56.212 27.142 1.000 35.585 183 ALA B CA 1
ATOM 4713 C C . ALA B 1 185 ? -47.737 54.906 27.051 1.000 33.971 183 ALA B C 1
ATOM 4714 O O . ALA B 1 185 ? -48.304 53.873 26.708 1.000 33.180 183 ALA B O 1
ATOM 4716 N N . SER B 1 186 ? -46.430 55.006 27.307 1.000 33.499 184 SER B N 1
ATOM 4717 C CA . SER B 1 186 ? -45.545 53.858 27.362 1.000 35.229 184 SER B CA 1
ATOM 4718 C C . SER B 1 186 ? -45.957 52.910 28.487 1.000 34.169 184 SER B C 1
ATOM 4719 O O . SER B 1 186 ? -45.998 51.693 28.297 1.000 36.537 184 SER B O 1
ATOM 4722 N N . PHE B 1 187 ? -46.243 53.465 29.669 1.000 31.573 185 PHE B N 1
ATOM 4723 C CA . PHE B 1 187 ? -46.580 52.643 30.821 1.000 31.399 185 PHE B CA 1
ATOM 4724 C C . PHE B 1 187 ? -47.943 51.985 30.622 1.000 31.124 185 PHE B C 1
ATOM 4725 O O . PHE B 1 187 ? -48.137 50.844 31.030 1.000 32.208 185 PHE B O 1
ATOM 4733 N N . CYS B 1 188 ? -48.892 52.715 30.023 1.000 31.523 186 CYS B N 1
ATOM 4734 C CA . CYS B 1 188 ? -50.262 52.242 29.896 1.000 31.462 186 CYS B CA 1
ATOM 4735 C C . CYS B 1 188 ? -50.486 51.529 28.563 1.000 32.967 186 CYS B C 1
ATOM 4736 O O . CYS B 1 188 ? -51.604 51.102 28.281 1.000 35.180 186 CYS B O 1
ATOM 4739 N N . GLY B 1 189 ? -49.429 51.402 27.749 1.000 32.959 187 GLY B N 1
ATOM 4740 C CA . GLY B 1 189 ? -49.490 50.636 26.515 1.000 32.874 187 GLY B CA 1
ATOM 4741 C C . GLY B 1 189 ? -50.447 51.245 25.499 1.000 32.982 187 GLY B C 1
ATOM 4742 O O . GLY B 1 189 ? -51.312 50.552 24.973 1.000 32.173 187 GLY B O 1
ATOM 4743 N N . VAL B 1 190 ? -50.264 52.541 25.234 1.000 35.549 188 VAL B N 1
ATOM 4744 C CA . VAL B 1 190 ? -51.038 53.264 24.236 1.000 36.995 188 VAL B CA 1
ATOM 4745 C C . VAL B 1 190 ? -50.107 54.218 23.478 1.000 38.842 188 VAL B C 1
ATOM 4746 O O . VAL B 1 190 ? -48.956 54.422 23.861 1.000 40.355 188 VAL B O 1
ATOM 4750 N N . TYR B 1 191 ? -50.601 54.790 22.374 1.000 39.574 189 TYR B N 1
ATOM 4751 C CA . TYR B 1 191 ? -49.848 55.785 21.623 1.000 38.561 189 TYR B CA 1
ATOM 4752 C C . TYR B 1 191 ? -49.960 57.125 22.343 1.000 38.449 189 TYR B C 1
ATOM 4753 O O . TYR B 1 191 ? -50.958 57.406 23.004 1.000 40.215 189 TYR B O 1
ATOM 4762 N N . GLY B 1 192 ? -48.924 57.954 22.206 1.000 38.549 190 GLY B N 1
ATOM 4763 C CA . GLY B 1 192 ? -48.978 59.330 22.676 1.000 37.612 190 GLY B CA 1
ATOM 4764 C C . GLY B 1 192 ? -48.020 60.211 21.880 1.000 35.550 190 GLY B C 1
ATOM 4765 O O . GLY B 1 192 ? -46.919 59.784 21.562 1.000 35.877 190 GLY B O 1
ATOM 4766 N N . LEU B 1 193 ? -48.445 61.432 21.545 1.000 34.977 191 LEU B N 1
ATOM 4767 C CA . LEU B 1 193 ? -47.635 62.305 20.715 1.000 37.333 191 LEU B CA 1
ATOM 4768 C C . LEU B 1 193 ? -47.345 63.605 21.455 1.000 37.261 191 LEU B C 1
ATOM 4769 O O . LEU B 1 193 ? -48.272 64.324 21.803 1.000 37.567 191 LEU B O 1
ATOM 4774 N N . ARG B 1 194 ? -46.058 63.900 21.667 1.000 37.910 192 ARG B N 1
ATOM 4775 C CA . ARG B 1 194 ? -45.628 65.224 22.076 1.000 41.069 192 ARG B CA 1
ATOM 4776 C C . ARG B 1 194 ? -45.319 65.997 20.798 1.000 45.269 192 ARG B C 1
ATOM 4777 O O . ARG B 1 194 ? -44.377 65.650 20.081 1.000 48.279 192 ARG B O 1
ATOM 4785 N N . PRO B 1 195 ? -46.126 67.019 20.427 1.000 46.400 193 PRO B N 1
ATOM 4786 C CA . PRO B 1 195 ? -45.766 67.895 19.313 1.000 46.014 193 PRO B CA 1
ATOM 4787 C C . PRO B 1 195 ? -44.437 68.583 19.615 1.000 47.766 193 PRO B C 1
ATOM 4788 O O . PRO B 1 195 ? -43.943 68.528 20.739 1.000 46.918 193 PRO B O 1
ATOM 4792 N N . GLY B 1 196 ? -43.832 69.191 18.592 1.000 50.694 194 GLY B N 1
ATOM 4793 C CA . GLY B 1 196 ? -42.678 70.055 18.800 1.000 50.591 194 GLY B CA 1
ATOM 4794 C C . GLY B 1 196 ? -43.116 71.456 19.226 1.000 48.107 194 GLY B C 1
ATOM 4795 O O . GLY B 1 196 ? -44.291 71.703 19.496 1.000 47.703 194 GLY B O 1
ATOM 4796 N N . ALA B 1 197 ? -42.164 72.384 19.268 1.000 45.641 195 ALA B N 1
ATOM 4797 C CA . ALA B 1 197 ? -42.489 73.769 19.557 1.000 46.414 195 ALA B CA 1
ATOM 4798 C C . ALA B 1 197 ? -43.168 74.420 18.349 1.000 48.234 195 ALA B C 1
ATOM 4799 O O . ALA B 1 197 ? -42.702 74.277 17.225 1.000 52.271 195 ALA B O 1
ATOM 4801 N N . GLY B 1 198 ? -44.292 75.112 18.586 1.000 48.851 196 GLY B N 1
ATOM 4802 C CA . GLY B 1 198 ? -44.920 75.971 17.592 1.000 48.274 196 GLY B CA 1
ATOM 4803 C C . GLY B 1 198 ? -46.092 75.307 16.869 1.000 50.527 196 GLY B C 1
ATOM 4804 O O . GLY B 1 198 ? -46.958 75.997 16.336 1.000 51.434 196 GLY B O 1
ATOM 4805 N N . THR B 1 199 ? -46.126 73.973 16.843 1.000 51.131 197 THR B N 1
ATOM 4806 C CA . THR B 1 199 ? -47.059 73.266 15.980 1.000 53.520 197 THR B CA 1
ATOM 4807 C C . THR B 1 199 ? -48.492 73.297 16.524 1.000 54.066 197 THR B C 1
ATOM 4808 O O . THR B 1 199 ? -49.427 73.344 15.727 1.000 55.692 197 THR B O 1
ATOM 4812 N N . VAL B 1 200 ? -48.668 73.258 17.858 1.000 54.405 198 VAL B N 1
ATOM 4813 C CA . VAL B 1 200 ? -49.986 73.198 18.486 1.000 52.864 198 VAL B CA 1
ATOM 4814 C C . VAL B 1 200 ? -50.071 74.347 19.489 1.000 53.350 198 VAL B C 1
ATOM 4815 O O . VAL B 1 200 ? -49.205 74.488 20.349 1.000 52.346 198 VAL B O 1
ATOM 4819 N N . PRO B 1 201 ? -51.123 75.193 19.441 1.000 58.283 199 PRO B N 1
ATOM 4820 C CA . PRO B 1 201 ? -51.152 76.400 20.265 1.000 60.333 199 PRO B CA 1
ATOM 4821 C C . PRO B 1 201 ? -51.691 76.123 21.663 1.000 62.260 199 PRO B C 1
ATOM 4822 O O . PRO B 1 201 ? -52.570 75.274 21.828 1.000 60.815 199 PRO B O 1
ATOM 4826 N N . ASN B 1 202 ? -51.166 76.855 22.656 1.000 67.041 200 ASN B N 1
ATOM 4827 C CA . ASN B 1 202 ? -51.667 76.773 24.018 1.000 69.636 200 ASN B CA 1
ATOM 4828 C C . ASN B 1 202 ? -52.305 78.098 24.416 1.000 70.155 200 ASN B C 1
ATOM 4829 O O . ASN B 1 202 ? -51.598 79.078 24.650 1.000 67.337 200 ASN B O 1
ATOM 4834 N N . LEU B 1 203 ? -53.643 78.099 24.490 1.000 73.649 201 LEU B N 1
ATOM 4835 C CA . LEU B 1 203 ? -54.409 79.259 24.917 1.000 75.507 201 LEU B CA 1
ATOM 4836 C C . LEU B 1 203 ? -55.275 78.855 26.108 1.000 73.657 201 LEU B C 1
ATOM 4837 O O . LEU B 1 203 ? -56.440 78.495 25.935 1.000 67.442 201 LEU B O 1
ATOM 4842 N N . SER B 1 204 ? -54.676 78.912 27.308 1.000 75.454 202 SER B N 1
ATOM 4843 C CA . SER B 1 204 ? -55.300 78.417 28.527 1.000 75.121 202 SER B CA 1
ATOM 4844 C C . SER B 1 204 ? -56.136 79.507 29.199 1.000 68.374 202 SER B C 1
ATOM 4845 O O . SER B 1 204 ? -55.639 80.603 29.461 1.000 62.180 202 SER B O 1
ATOM 4848 N N . VAL B 1 205 ? -57.398 79.170 29.497 1.000 63.484 203 VAL B N 1
ATOM 4849 C CA . VAL B 1 205 ? -58.291 80.034 30.253 1.000 64.628 203 VAL B CA 1
ATOM 4850 C C . VAL B 1 205 ? -57.734 80.181 31.673 1.000 65.930 203 VAL B C 1
ATOM 4851 O O . VAL B 1 205 ? -57.440 81.286 32.119 1.000 63.960 203 VAL B O 1
ATOM 4855 N N . ILE B 1 206 ? -57.595 79.052 32.380 1.000 69.509 204 ILE B N 1
ATOM 4856 C CA . ILE B 1 206 ? -56.942 79.009 33.682 1.000 70.128 204 ILE B CA 1
ATOM 4857 C C . ILE B 1 206 ? -55.667 78.175 33.542 1.000 71.173 204 ILE B C 1
ATOM 4858 O O . ILE B 1 206 ? -55.732 76.958 33.372 1.000 60.606 204 ILE B O 1
ATOM 4863 N N . PRO B 1 207 ? -54.469 78.803 33.601 1.000 81.521 205 PRO B N 1
ATOM 4864 C CA . PRO B 1 207 ? -53.206 78.112 33.299 1.000 86.988 205 PRO B CA 1
ATOM 4865 C C . PRO B 1 207 ? -52.733 77.019 34.258 1.000 83.484 205 PRO B C 1
ATOM 4866 O O . PRO B 1 207 ? -52.689 77.246 35.461 1.000 85.328 205 PRO B O 1
ATOM 4870 N N . PRO B 1 208 ? -52.296 75.830 33.773 1.000 83.627 206 PRO B N 1
ATOM 4871 C CA . PRO B 1 208 ? -51.664 74.836 34.644 1.000 80.800 206 PRO B CA 1
ATOM 4872 C C . PRO B 1 208 ? -50.362 75.358 35.236 1.000 83.445 206 PRO B C 1
ATOM 4873 O O . PRO B 1 208 ? -50.073 75.098 36.404 1.000 79.879 206 PRO B O 1
ATOM 4877 N N . PHE B 1 209 ? -49.595 76.082 34.407 1.000 87.712 207 PHE B N 1
ATOM 4878 C CA . PHE B 1 209 ? -48.268 76.554 34.775 1.000 89.093 207 PHE B CA 1
ATOM 4879 C C . PHE B 1 209 ? -48.093 77.998 34.315 1.000 85.399 207 PHE B C 1
ATOM 4880 O O . PHE B 1 209 ? -48.815 78.462 33.434 1.000 79.750 207 PHE B O 1
ATOM 4888 N N . PRO B 1 210 ? -47.120 78.738 34.897 1.000 82.759 208 PRO B N 1
ATOM 4889 C CA . PRO B 1 210 ? -46.690 80.030 34.357 1.000 78.836 208 PRO B CA 1
ATOM 4890 C C . PRO B 1 210 ? -46.217 79.919 32.912 1.000 74.339 208 PRO B C 1
ATOM 4891 O O . PRO B 1 210 ? -45.691 78.878 32.517 1.000 74.716 208 PRO B O 1
ATOM 4895 N N . ALA B 1 211 ? -46.356 81.009 32.147 1.000 63.773 209 ALA B N 1
ATOM 4896 C CA . ALA B 1 211 ? -45.807 81.052 30.805 1.000 53.889 209 ALA B CA 1
ATOM 4897 C C . ALA B 1 211 ? -44.314 81.354 30.890 1.000 52.883 209 ALA B C 1
ATOM 4898 O O . ALA B 1 211 ? -43.848 82.383 30.404 1.000 51.173 209 ALA B O 1
ATOM 4900 N N . SER B 1 212 ? -43.577 80.439 31.529 1.000 54.121 210 SER B N 1
ATOM 4901 C CA . SER B 1 212 ? -42.133 80.549 31.643 1.000 55.054 210 SER B CA 1
ATOM 4902 C C . SER B 1 212 ? -41.501 80.350 30.271 1.000 55.292 210 SER B C 1
ATOM 4903 O O . SER B 1 212 ? -42.095 79.731 29.392 1.000 54.506 210 SER B O 1
ATOM 4906 N N . PRO B 1 213 ? -40.279 80.867 30.031 1.000 58.262 211 PRO B N 1
ATOM 4907 C CA . PRO B 1 213 ? -39.537 80.514 28.822 1.000 59.584 211 PRO B CA 1
ATOM 4908 C C . PRO B 1 213 ? -39.249 79.012 28.792 1.000 57.340 211 PRO B C 1
ATOM 4909 O O . PRO B 1 213 ? -39.088 78.431 27.720 1.000 56.819 211 PRO B O 1
ATOM 4913 N N . THR B 1 214 ? -39.195 78.391 29.978 1.000 54.232 212 THR B N 1
ATOM 4914 C CA . THR B 1 214 ? -39.087 76.947 30.094 1.000 54.215 212 THR B CA 1
ATOM 4915 C C . THR B 1 214 ? -40.308 76.279 29.467 1.000 55.900 212 THR B C 1
ATOM 4916 O O . THR B 1 214 ? -40.160 75.396 28.626 1.000 65.342 212 THR B O 1
ATOM 4920 N N . LEU B 1 215 ? -41.509 76.676 29.894 1.000 51.939 213 LEU B N 1
ATOM 4921 C CA . LEU B 1 215 ? -42.722 76.082 29.353 1.000 53.234 213 LEU B CA 1
ATOM 4922 C C . LEU B 1 215 ? -42.799 76.344 27.855 1.000 53.315 213 LEU B C 1
ATOM 4923 O O . LEU B 1 215 ? -43.158 75.458 27.084 1.000 54.706 213 LEU B O 1
ATOM 4928 N N . ASP B 1 216 ? -42.491 77.580 27.458 1.000 53.067 214 ASP B N 1
ATOM 4929 C CA . ASP B 1 216 ? -42.539 77.952 26.056 1.000 52.209 214 ASP B CA 1
ATOM 4930 C C . ASP B 1 216 ? -41.655 77.007 25.256 1.000 45.553 214 ASP B C 1
ATOM 4931 O O . ASP B 1 216 ? -42.120 76.397 24.299 1.000 43.576 214 ASP B O 1
ATOM 4936 N N . ALA B 1 217 ? -40.401 76.865 25.692 1.000 42.617 215 ALA B N 1
ATOM 4937 C CA . ALA B 1 217 ? -39.427 76.057 24.979 1.000 44.520 215 ALA B CA 1
ATOM 4938 C C . ALA B 1 217 ? -39.708 74.557 25.105 1.000 46.136 215 ALA B C 1
ATOM 4939 O O . ALA B 1 217 ? -39.635 73.853 24.097 1.000 49.560 215 ALA B O 1
ATOM 4941 N N . MET B 1 218 ? -40.033 74.066 26.316 1.000 42.073 216 MET B N 1
ATOM 4942 C CA . MET B 1 218 ? -39.958 72.634 26.572 1.000 38.332 216 MET B CA 1
ATOM 4943 C C . MET B 1 218 ? -41.328 71.961 26.696 1.000 37.997 216 MET B C 1
ATOM 4944 O O . MET B 1 218 ? -41.379 70.737 26.750 1.000 39.135 216 MET B O 1
ATOM 4949 N N . GLY B 1 219 ? -42.437 72.714 26.713 1.000 38.525 217 GLY B N 1
ATOM 4950 C CA . GLY B 1 219 ? -43.745 72.130 27.001 1.000 38.830 217 GLY B CA 1
ATOM 4951 C C . GLY B 1 219 ? -44.711 72.232 25.818 1.000 40.855 217 GLY B C 1
ATOM 4952 O O . GLY B 1 219 ? -44.875 73.311 25.251 1.000 45.204 217 GLY B O 1
ATOM 4953 N N . THR B 1 220 ? -45.351 71.108 25.451 1.000 40.313 218 THR B N 1
ATOM 4954 C CA . THR B 1 220 ? -46.332 71.084 24.373 1.000 39.993 218 THR B CA 1
ATOM 4955 C C . THR B 1 220 ? -47.539 70.242 24.796 1.000 43.633 218 THR B C 1
ATOM 4956 O O . THR B 1 220 ? -47.461 69.497 25.773 1.000 48.727 218 THR B O 1
ATOM 4960 N N . SER B 1 221 ? -48.650 70.377 24.049 1.000 42.668 219 SER B N 1
ATOM 4961 C CA . SER B 1 221 ? -49.905 69.676 24.307 1.000 38.824 219 SER B CA 1
ATOM 4962 C C . SER B 1 221 ? -50.179 68.679 23.182 1.000 37.736 219 SER B C 1
ATOM 4963 O O . SER B 1 221 ? -50.161 69.063 22.021 1.000 40.744 219 SER B O 1
ATOM 4966 N N . GLY B 1 222 ? -50.482 67.416 23.499 1.000 36.093 220 GLY B N 1
ATOM 4967 C CA . GLY B 1 222 ? -50.544 66.393 22.466 1.000 34.786 220 GLY B CA 1
ATOM 4968 C C . GLY B 1 222 ? -51.602 65.329 22.744 1.000 35.433 220 GLY B C 1
ATOM 4969 O O . GLY B 1 222 ? -52.182 65.286 23.823 1.000 35.561 220 GLY B O 1
ATOM 4970 N N . PRO B 1 223 ? -51.896 64.450 21.761 1.000 37.250 221 PRO B N 1
ATOM 4971 C CA . PRO B 1 223 ? -52.915 63.407 21.922 1.000 37.304 221 PRO B CA 1
ATOM 4972 C C . PRO B 1 223 ? -52.447 62.032 22.403 1.000 38.023 221 PRO B C 1
ATOM 4973 O O . PRO B 1 223 ? -51.270 61.696 22.304 1.000 39.254 221 PRO B O 1
ATOM 4977 N N . PHE B 1 224 ? -53.398 61.246 22.925 1.000 38.007 222 PHE B N 1
ATOM 4978 C CA . PHE B 1 224 ? -53.204 59.843 23.258 1.000 38.874 222 PHE B CA 1
ATOM 4979 C C . PHE B 1 224 ? -54.151 59.017 22.394 1.000 39.008 222 PHE B C 1
ATOM 4980 O O . PHE B 1 224 ? -55.268 59.466 22.151 1.000 40.155 222 PHE B O 1
ATOM 4988 N N . ALA B 1 225 ? -53.736 57.816 21.960 1.000 39.481 223 ALA B N 1
ATOM 4989 C CA . ALA B 1 225 ? -54.579 57.007 21.084 1.000 41.497 223 ALA B CA 1
ATOM 4990 C C . ALA B 1 225 ? -54.167 55.536 21.086 1.000 41.401 223 ALA B C 1
ATOM 4991 O O . ALA B 1 225 ? -53.131 55.177 21.638 1.000 38.862 223 ALA B O 1
ATOM 4993 N N . ARG B 1 226 ? -55.016 54.694 20.476 1.000 42.317 224 ARG B N 1
ATOM 4994 C CA . ARG B 1 226 ? -54.742 53.269 20.353 1.000 45.176 224 ARG B CA 1
ATOM 4995 C C . ARG B 1 226 ? -54.297 52.926 18.927 1.000 46.663 224 ARG B C 1
ATOM 4996 O O . ARG B 1 226 ? -53.964 51.779 18.638 1.000 43.335 224 ARG B O 1
ATOM 5004 N N . SER B 1 227 ? -54.264 53.927 18.040 1.000 50.499 225 SER B N 1
ATOM 5005 C CA . SER B 1 227 ? -53.906 53.712 16.645 1.000 51.061 225 SER B CA 1
ATOM 5006 C C . SER B 1 227 ? -53.086 54.899 16.139 1.000 51.515 225 SER B C 1
ATOM 5007 O O . SER B 1 227 ? -53.358 56.056 16.472 1.000 51.445 225 SER B O 1
ATOM 5010 N N . ALA B 1 228 ? -52.077 54.606 15.317 1.000 49.856 226 ALA B N 1
ATOM 5011 C CA . ALA B 1 228 ? -51.229 55.654 14.776 1.000 51.894 226 ALA B CA 1
ATOM 5012 C C . ALA B 1 228 ? -52.062 56.589 13.906 1.000 51.492 226 ALA B C 1
ATOM 5013 O O . ALA B 1 228 ? -51.781 57.783 13.819 1.000 57.364 226 ALA B O 1
ATOM 5015 N N . ALA B 1 229 ? -53.071 56.022 13.242 1.000 50.278 227 ALA B N 1
ATOM 5016 C CA . ALA B 1 229 ? -53.972 56.795 12.406 1.000 51.019 227 ALA B CA 1
ATOM 5017 C C . ALA B 1 229 ? -54.781 57.780 13.254 1.000 52.352 227 ALA B C 1
ATOM 5018 O O . ALA B 1 229 ? -54.909 58.960 12.905 1.000 50.294 227 ALA B O 1
ATOM 5020 N N . ASP B 1 230 ? -55.312 57.281 14.381 1.000 49.273 228 ASP B N 1
ATOM 5021 C CA . ASP B 1 230 ? -56.158 58.081 15.251 1.000 46.092 228 ASP B CA 1
ATOM 5022 C C . ASP B 1 230 ? -55.327 59.200 15.872 1.000 44.384 228 ASP B C 1
ATOM 5023 O O . ASP B 1 230 ? -55.853 60.267 16.180 1.000 43.133 228 ASP B O 1
ATOM 5028 N N . LEU B 1 231 ? -54.024 58.947 16.041 1.000 42.414 229 LEU B N 1
ATOM 5029 C CA . LEU B 1 231 ? -53.101 59.975 16.489 1.000 43.106 229 LEU B CA 1
ATOM 5030 C C . LEU B 1 231 ? -53.138 61.164 15.532 1.000 47.240 229 LEU B C 1
ATOM 5031 O O . LEU B 1 231 ? -53.291 62.303 15.974 1.000 48.480 229 LEU B O 1
ATOM 5036 N N . ARG B 1 232 ? -52.974 60.889 14.230 1.000 51.034 230 ARG B N 1
ATOM 5037 C CA . ARG B 1 232 ? -52.801 61.946 13.240 1.000 52.961 230 ARG B CA 1
ATOM 5038 C C . ARG B 1 232 ? -54.093 62.754 13.121 1.000 48.931 230 ARG B C 1
ATOM 5039 O O . ARG B 1 232 ? -54.037 63.980 13.025 1.000 41.594 230 ARG B O 1
ATOM 5047 N N . THR B 1 233 ? -55.243 62.058 13.148 1.000 47.564 231 THR B N 1
ATOM 5048 C CA . THR B 1 233 ? -56.540 62.714 13.102 1.00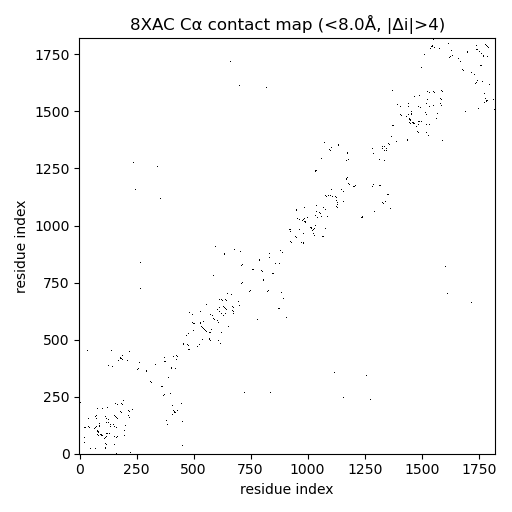0 48.552 231 THR B CA 1
ATOM 5049 C C . THR B 1 233 ? -56.594 63.780 14.193 1.000 50.184 231 THR B C 1
ATOM 5050 O O . THR B 1 233 ? -57.041 64.900 13.950 1.000 52.133 231 THR B O 1
ATOM 5054 N N . MET B 1 234 ? -56.129 63.405 15.390 1.000 50.508 232 MET B N 1
ATOM 5055 C CA . MET B 1 234 ? -56.139 64.272 16.555 1.000 49.927 232 MET B CA 1
ATOM 5056 C C . MET B 1 234 ? -55.084 65.364 16.419 1.000 49.565 232 MET B C 1
ATOM 5057 O O . MET B 1 234 ? -55.356 66.512 16.763 1.000 49.004 232 MET B O 1
ATOM 5062 N N . PHE B 1 235 ? -53.889 65.006 15.925 1.000 47.255 233 PHE B N 1
ATOM 5063 C CA . PHE B 1 235 ? -52.855 65.998 15.689 1.000 45.821 233 PHE B CA 1
ATOM 5064 C C . PHE B 1 235 ? -53.333 66.966 14.609 1.000 46.661 233 PHE B C 1
ATOM 5065 O O . PHE B 1 235 ? -53.052 68.156 14.694 1.000 46.241 233 PHE B O 1
ATOM 5073 N N . SER B 1 236 ? -54.057 66.444 13.606 1.000 48.184 234 SER B N 1
ATOM 5074 C CA . SER B 1 236 ? -54.585 67.259 12.521 1.000 48.583 234 SER B CA 1
ATOM 5075 C C . SER B 1 236 ? -55.450 68.386 13.078 1.000 49.385 234 SER B C 1
ATOM 5076 O O . SER B 1 236 ? -55.241 69.542 12.715 1.000 49.487 234 SER B O 1
ATOM 5079 N N . VAL B 1 237 ? -56.415 68.036 13.945 1.000 47.652 235 VAL B N 1
ATOM 5080 C CA . VAL B 1 237 ? -57.370 69.007 14.455 1.000 48.687 235 VAL B CA 1
ATOM 5081 C C . VAL B 1 237 ? -56.625 70.037 15.309 1.000 52.540 235 VAL B C 1
ATOM 5082 O O . VAL B 1 237 ? -56.713 71.236 15.049 1.000 54.960 235 VAL B O 1
ATOM 5086 N N . ILE B 1 238 ? -55.863 69.560 16.302 1.000 54.433 236 ILE B N 1
ATOM 5087 C CA . ILE B 1 238 ? -55.283 70.426 17.321 1.000 54.512 236 ILE B CA 1
ATOM 5088 C C . ILE B 1 238 ? -54.175 71.286 16.709 1.000 50.613 236 ILE B C 1
ATOM 5089 O O . ILE B 1 238 ? -53.908 72.384 17.194 1.000 43.318 236 ILE B O 1
ATOM 5094 N N . ALA B 1 239 ? -53.524 70.767 15.658 1.000 55.217 237 ALA B N 1
ATOM 5095 C CA . ALA B 1 239 ? -52.457 71.481 14.966 1.000 58.292 237 ALA B CA 1
ATOM 5096 C C . ALA B 1 239 ? -53.023 72.723 14.285 1.000 60.427 237 ALA B C 1
ATOM 5097 O O . ALA B 1 239 ? -54.230 72.817 14.059 1.000 65.730 237 ALA B O 1
ATOM 5099 N N . GLY B 1 240 ? -52.129 73.645 13.916 1.000 58.304 238 GLY B N 1
ATOM 5100 C CA . GLY B 1 240 ? -52.521 74.962 13.442 1.000 60.605 238 GLY B CA 1
ATOM 5101 C C . GLY B 1 240 ? -52.016 76.021 14.414 1.000 61.739 238 GLY B C 1
ATOM 5102 O O . GLY B 1 240 ? -51.696 75.696 15.553 1.000 72.408 238 GLY B O 1
ATOM 5103 N N . ALA B 1 241 ? -51.963 77.280 13.979 1.000 57.056 239 ALA B N 1
ATOM 5104 C CA . ALA B 1 241 ? -51.336 78.312 14.783 1.000 56.271 239 ALA B CA 1
ATOM 5105 C C . ALA B 1 241 ? -52.373 79.374 15.125 1.000 58.058 239 ALA B C 1
ATOM 5106 O O . ALA B 1 241 ? -53.262 79.639 14.323 1.000 60.093 239 ALA B O 1
ATOM 5108 N N . HIS B 1 242 ? -52.276 79.939 16.334 1.000 60.002 240 HIS B N 1
ATOM 5109 C CA . HIS B 1 242 ? -53.137 81.040 16.729 1.000 59.980 240 HIS B CA 1
ATOM 5110 C C . HIS B 1 242 ? -52.256 82.256 16.983 1.000 60.647 240 HIS B C 1
ATOM 5111 O O . HIS B 1 242 ? -51.195 82.121 17.592 1.000 56.980 240 HIS B O 1
ATOM 5118 N N . PRO B 1 243 ? -52.666 83.466 16.525 1.000 63.430 241 PRO B N 1
ATOM 5119 C CA . PRO B 1 243 ? -51.871 84.681 16.718 1.000 58.675 241 PRO B CA 1
ATOM 5120 C C . PRO B 1 243 ? -51.707 85.047 18.188 1.000 56.574 241 PRO B C 1
ATOM 5121 O O . PRO B 1 243 ? -50.740 85.712 18.551 1.000 54.143 241 PRO B O 1
ATOM 5125 N N . HIS B 1 244 ? -52.675 84.615 19.008 1.000 59.118 242 HIS B N 1
ATOM 5126 C CA . HIS B 1 244 ? -52.704 84.937 20.424 1.000 63.060 242 HIS B CA 1
ATOM 5127 C C . HIS B 1 244 ? -51.731 84.064 21.211 1.000 64.564 242 HIS B C 1
ATOM 5128 O O . HIS B 1 244 ? -51.412 84.422 22.338 1.000 71.658 242 HIS B O 1
ATOM 5135 N N . ASP B 1 245 ? -51.284 82.929 20.645 1.000 63.535 243 ASP B N 1
ATOM 5136 C CA . ASP B 1 245 ? -50.179 82.176 21.229 1.000 59.391 243 ASP B CA 1
ATOM 5137 C C . ASP B 1 245 ? -48.877 82.641 20.581 1.000 56.963 243 ASP B C 1
ATOM 5138 O O . ASP B 1 245 ? -48.601 82.304 19.431 1.000 57.133 243 ASP B O 1
ATOM 5143 N N . PRO B 1 246 ? -48.032 83.424 21.290 1.000 55.421 244 PRO B N 1
ATOM 5144 C CA . PRO B 1 246 ? -46.783 83.916 20.709 1.000 58.024 244 PRO B CA 1
ATOM 5145 C C . PRO B 1 246 ? -45.820 82.797 20.311 1.000 56.451 244 PRO B C 1
ATOM 5146 O O . PRO B 1 246 ? -45.044 82.946 19.375 1.000 55.786 244 PRO B O 1
ATOM 5150 N N . VAL B 1 247 ? -45.874 81.678 21.038 1.000 57.351 245 VAL B N 1
ATOM 5151 C CA . VAL B 1 247 ? -44.955 80.575 20.816 1.000 59.141 245 VAL B CA 1
ATOM 5152 C C . VAL B 1 247 ? -45.345 79.846 19.536 1.000 58.453 245 VAL B C 1
ATOM 5153 O O . VAL B 1 247 ? -44.487 79.267 18.874 1.000 57.389 245 VAL B O 1
ATOM 5157 N N . SER B 1 248 ? -46.650 79.849 19.240 1.000 58.233 246 SER B N 1
ATOM 5158 C CA . SER B 1 248 ? -47.196 79.171 18.078 1.000 57.894 246 SER B CA 1
ATOM 5159 C C . SER B 1 248 ? -46.587 79.807 16.837 1.000 61.318 246 SER B C 1
ATOM 5160 O O . SER B 1 248 ? -46.752 81.005 16.644 1.000 74.156 246 SER B O 1
ATOM 5163 N N . VAL B 1 249 ? -45.873 79.023 16.023 1.000 59.178 247 VAL B N 1
ATOM 5164 C CA . VAL B 1 249 ? -45.241 79.553 14.826 1.000 57.783 247 VAL B CA 1
ATOM 5165 C C . VAL B 1 249 ? -46.097 79.157 13.625 1.000 59.619 247 VAL B C 1
ATOM 5166 O O . VAL B 1 249 ? -46.581 78.030 13.580 1.000 59.649 247 VAL B O 1
ATOM 5170 N N . PRO B 1 250 ? -46.331 80.059 12.636 1.000 64.908 248 PRO B N 1
ATOM 5171 C CA . PRO B 1 250 ? -47.059 79.704 11.411 1.000 65.776 248 PRO B CA 1
ATOM 5172 C C . PRO B 1 250 ? -46.185 79.078 10.320 1.000 63.852 248 PRO B C 1
ATOM 5173 O O . PRO B 1 250 ? -45.995 79.671 9.260 1.000 62.032 248 PRO B O 1
ATOM 5177 N N . ALA B 1 251 ? -45.668 77.871 10.591 1.000 61.125 249 ALA B N 1
ATOM 5178 C CA . ALA B 1 251 ? -44.814 77.147 9.662 1.000 58.623 249 ALA B CA 1
ATOM 5179 C C . ALA B 1 251 ? -45.576 75.944 9.107 1.000 56.167 249 ALA B C 1
ATOM 5180 O O . ALA B 1 251 ? -46.345 75.320 9.831 1.000 52.904 249 ALA B O 1
ATOM 5182 N N . PRO B 1 252 ? -45.406 75.567 7.818 1.000 56.528 250 PRO B N 1
ATOM 5183 C CA . PRO B 1 252 ? -46.133 74.43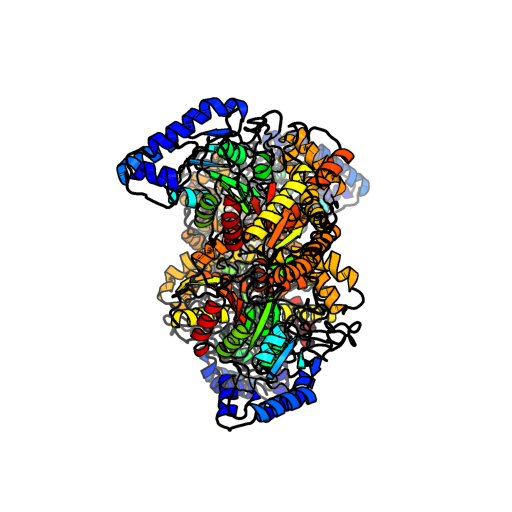3 7.255 1.000 55.445 250 PRO B CA 1
ATOM 5184 C C . PRO B 1 252 ? -45.548 73.203 7.931 1.000 57.576 250 PRO B C 1
ATOM 5185 O O . PRO B 1 252 ? -44.354 73.177 8.231 1.000 63.876 250 PRO B O 1
ATOM 5189 N N . LEU B 1 253 ? -46.405 72.219 8.215 1.000 54.057 251 LEU B N 1
ATOM 5190 C CA . LEU B 1 253 ? -45.931 70.936 8.699 1.000 50.206 251 LEU B CA 1
ATOM 5191 C C . LEU B 1 253 ? -45.127 70.267 7.598 1.000 44.745 251 LEU B C 1
ATOM 5192 O O . LEU B 1 253 ? -45.550 70.285 6.452 1.000 44.910 251 LEU B O 1
ATOM 5197 N N . ALA B 1 254 ? -44.011 69.635 7.960 1.000 43.517 252 ALA B N 1
ATOM 5198 C CA . ALA B 1 254 ? -43.071 69.141 6.967 1.000 43.710 252 ALA B CA 1
ATOM 5199 C C . ALA B 1 254 ? -42.992 67.609 6.955 1.000 46.236 252 ALA B C 1
ATOM 5200 O O . ALA B 1 254 ? -43.406 66.933 7.892 1.000 47.440 252 ALA B O 1
ATOM 5202 N N . GLY B 1 255 ? -42.454 67.065 5.858 1.000 49.188 253 GLY B N 1
ATOM 5203 C CA . GLY B 1 255 ? -42.208 65.638 5.717 1.000 49.484 253 GLY B CA 1
ATOM 5204 C C . GLY B 1 255 ? -40.908 65.392 4.955 1.000 49.659 253 GLY B C 1
ATOM 5205 O O . GLY B 1 255 ? -40.495 66.223 4.150 1.000 47.519 253 GLY B O 1
ATOM 5206 N N . THR B 1 256 ? -40.259 64.259 5.245 1.000 50.170 254 THR B N 1
ATOM 5207 C CA . THR B 1 256 ? -38.980 63.919 4.643 1.000 48.403 254 THR B CA 1
ATOM 5208 C C . THR B 1 256 ? -39.143 62.618 3.869 1.000 47.418 254 THR B C 1
ATOM 5209 O O . THR B 1 256 ? -39.900 61.743 4.278 1.000 52.589 254 THR B O 1
ATOM 5213 N N . ALA B 1 257 ? -38.406 62.496 2.762 1.000 45.939 255 ALA B N 1
ATOM 5214 C CA . ALA B 1 257 ? -38.420 61.290 1.951 1.000 43.442 255 ALA B CA 1
ATOM 5215 C C . ALA B 1 257 ? -37.379 60.312 2.481 1.000 40.909 255 ALA B C 1
ATOM 5216 O O . ALA B 1 257 ? -36.229 60.690 2.707 1.000 40.129 255 ALA B O 1
ATOM 5218 N N . SER B 1 258 ? -37.808 59.059 2.663 1.000 39.033 256 SER B N 1
ATOM 5219 C CA . SER B 1 258 ? -36.947 58.000 3.160 1.000 39.061 256 SER B CA 1
ATOM 5220 C C . SER B 1 258 ? -36.007 58.528 4.251 1.000 39.686 256 SER B C 1
ATOM 5221 O O . SER B 1 258 ? -34.784 58.540 4.090 1.000 40.574 256 SER B O 1
ATOM 5224 N N . PRO B 1 259 ? -36.543 58.958 5.418 1.000 38.377 257 PRO B N 1
ATOM 5225 C CA . PRO B 1 259 ? -35.717 59.490 6.500 1.000 38.254 257 PRO B CA 1
ATOM 5226 C C . PRO B 1 259 ? -34.836 58.396 7.100 1.000 41.362 257 PRO B C 1
ATOM 5227 O O . PRO B 1 259 ? -35.282 57.263 7.265 1.000 44.699 257 PRO B O 1
ATOM 5231 N N . ARG B 1 260 ? -33.582 58.734 7.418 1.000 41.470 258 ARG B N 1
ATOM 5232 C CA . ARG B 1 260 ? -32.721 57.825 8.158 1.000 41.361 258 ARG B CA 1
ATOM 5233 C C . ARG B 1 260 ? -33.099 57.818 9.641 1.000 42.464 258 ARG B C 1
ATOM 5234 O O . ARG B 1 260 ? -33.559 58.833 10.168 1.000 43.621 258 ARG B O 1
ATOM 5242 N N . VAL B 1 261 ? -32.879 56.662 10.300 1.000 40.672 259 VAL B N 1
ATOM 5243 C CA . VAL B 1 261 ? -33.172 56.463 11.714 1.000 37.325 259 VAL B CA 1
ATOM 5244 C C . VAL B 1 261 ? -31.860 56.159 12.440 1.000 35.812 259 VAL B C 1
ATOM 5245 O O . VAL B 1 261 ? -31.015 55.428 11.928 1.000 35.518 259 VAL B O 1
ATOM 5249 N N . ALA B 1 262 ? -31.694 56.748 13.631 1.000 34.642 260 ALA B N 1
ATOM 5250 C CA . ALA B 1 262 ? -30.528 56.524 14.468 1.000 33.460 260 ALA B CA 1
ATOM 5251 C C . ALA B 1 262 ? -30.973 55.958 15.819 1.000 34.009 260 ALA B C 1
ATOM 5252 O O . ALA B 1 262 ? -31.778 56.568 16.526 1.000 33.131 260 ALA B O 1
ATOM 5254 N N . VAL B 1 263 ? -30.451 54.774 16.168 1.000 33.850 261 VAL B N 1
ATOM 5255 C CA . VAL B 1 263 ? -30.789 54.115 17.421 1.000 33.250 261 VAL B CA 1
ATOM 5256 C C . VAL B 1 263 ? -29.998 54.773 18.551 1.000 35.263 261 VAL B C 1
ATOM 5257 O O . VAL B 1 263 ? -28.767 54.769 18.532 1.000 35.731 261 VAL B O 1
ATOM 5261 N N . LEU B 1 264 ? -30.724 55.313 19.539 1.000 37.898 262 LEU B N 1
ATOM 5262 C CA . LEU B 1 264 ? -30.127 55.873 20.741 1.000 38.630 262 LEU B CA 1
ATOM 5263 C C . LEU B 1 264 ? -30.389 54.927 21.908 1.000 37.811 262 LEU B C 1
ATOM 5264 O O . LEU B 1 264 ? -31.538 54.535 22.131 1.000 35.498 262 LEU B O 1
ATOM 5269 N N . ARG B 1 265 ? -29.314 54.579 22.637 1.000 36.602 263 ARG B N 1
ATOM 5270 C CA . ARG B 1 265 ? -29.426 53.752 23.829 1.000 35.798 263 ARG B CA 1
ATOM 5271 C C . ARG B 1 265 ? -28.905 54.518 25.036 1.000 34.182 263 ARG B C 1
ATOM 5272 O O . ARG B 1 265 ? -29.703 55.077 25.791 1.000 34.496 263 ARG B O 1
ATOM 5280 N N . GLY B 1 266 ? -27.573 54.549 25.186 1.000 33.634 264 GLY B N 1
ATOM 5281 C CA . GLY B 1 266 ? -26.952 55.089 26.383 1.000 35.697 264 GLY B CA 1
ATOM 5282 C C . GLY B 1 266 ? -26.390 56.496 26.180 1.000 36.743 264 GLY B C 1
ATOM 5283 O O . GLY B 1 266 ? -25.737 57.025 27.075 1.000 38.690 264 GLY B O 1
ATOM 5284 N N . GLU B 1 267 ? -26.687 57.128 25.041 1.000 37.675 265 GLU B N 1
ATOM 5285 C CA . GLU B 1 267 ? -26.106 58.423 24.717 1.000 38.926 265 GLU B CA 1
ATOM 5286 C C . GLU B 1 267 ? -26.683 59.546 25.581 1.000 40.360 265 GLU B C 1
ATOM 5287 O O . GLU B 1 267 ? -26.228 60.688 25.478 1.000 38.944 265 GLU B O 1
ATOM 5293 N N . THR B 1 268 ? -27.712 59.233 26.385 1.000 40.468 266 THR B N 1
ATOM 5294 C CA . THR B 1 268 ? -28.236 60.157 27.380 1.000 35.977 266 THR B CA 1
ATOM 5295 C C . THR B 1 268 ? -27.863 59.678 28.774 1.000 35.078 266 THR B C 1
ATOM 5296 O O . THR B 1 268 ? -28.206 60.335 29.744 1.000 36.946 266 THR B O 1
ATOM 5300 N N . GLY B 1 269 ? -27.195 58.523 28.867 1.000 34.428 267 GLY B N 1
ATOM 5301 C CA . GLY B 1 269 ? -26.790 57.960 30.146 1.000 33.617 267 GLY B CA 1
ATOM 5302 C C . GLY B 1 269 ? -27.905 57.154 30.814 1.000 32.877 267 GLY B C 1
ATOM 5303 O O . GLY B 1 269 ? -27.858 56.917 32.011 1.000 36.725 267 GLY B O 1
ATOM 5304 N N . ALA B 1 270 ? -28.896 56.695 30.049 1.000 31.294 268 ALA B N 1
ATOM 5305 C CA . ALA B 1 270 ? -30.043 56.026 30.641 1.000 30.838 268 ALA B CA 1
ATOM 5306 C C . ALA B 1 270 ? -29.690 54.612 31.098 1.000 30.431 268 ALA B C 1
ATOM 5307 O O . ALA B 1 270 ? -28.850 53.954 30.497 1.000 29.808 268 ALA B O 1
ATOM 5309 N N . VAL B 1 271 ? -30.367 54.158 32.160 1.000 31.725 269 VAL B N 1
ATOM 5310 C CA . VAL B 1 271 ? -30.316 52.777 32.601 1.000 32.706 269 VAL B CA 1
ATOM 5311 C C . VAL B 1 271 ? -31.573 52.088 32.074 1.000 34.894 269 VAL B C 1
ATOM 5312 O O . VAL B 1 271 ? -32.683 52.420 32.493 1.000 38.349 269 VAL B O 1
ATOM 5316 N N . LEU B 1 272 ? -31.387 51.120 31.167 1.000 33.679 270 LEU B N 1
ATOM 5317 C CA . LEU B 1 272 ? -32.506 50.496 30.485 1.000 32.666 270 LEU B CA 1
ATOM 5318 C C . LEU B 1 272 ? -32.688 49.070 31.008 1.000 34.047 270 LEU B C 1
ATOM 5319 O O . LEU B 1 272 ? -31.730 48.350 31.265 1.000 32.026 270 LEU B O 1
ATOM 5324 N N . ASP B 1 273 ? -33.946 48.686 31.230 1.000 37.649 271 ASP B N 1
ATOM 5325 C CA . ASP B 1 273 ? -34.278 47.301 31.499 1.000 37.088 271 ASP B CA 1
ATOM 5326 C C . ASP B 1 273 ? -34.067 46.539 30.197 1.000 35.822 271 ASP B C 1
ATOM 5327 O O . ASP B 1 273 ? -34.331 47.083 29.124 1.000 36.005 271 ASP B O 1
ATOM 5332 N N . ALA B 1 274 ? -33.612 45.287 30.318 1.000 34.609 272 ALA B N 1
ATOM 5333 C CA . ALA B 1 274 ? -33.436 44.387 29.191 1.000 35.784 272 ALA B CA 1
ATOM 5334 C C . ALA B 1 274 ? -34.663 44.336 28.279 1.000 38.306 272 ALA B C 1
ATOM 5335 O O . ALA B 1 274 ? -34.489 44.301 27.058 1.000 37.247 272 ALA B O 1
ATOM 5337 N N . GLU B 1 275 ? -35.873 44.282 28.875 1.000 39.876 273 GLU B N 1
ATOM 5338 C CA . GLU B 1 275 ? -37.126 44.220 28.133 1.000 41.401 273 GLU B CA 1
ATOM 5339 C C . GLU B 1 275 ? -37.227 45.454 27.245 1.000 40.783 273 GLU B C 1
ATOM 5340 O O . GLU B 1 275 ? -37.498 45.343 26.053 1.000 45.178 273 GLU B O 1
ATOM 5346 N N . ILE B 1 276 ? -36.978 46.630 27.821 1.000 39.684 274 ILE B N 1
ATOM 5347 C CA . ILE B 1 276 ? -37.190 47.857 27.076 1.000 41.019 274 ILE B CA 1
ATOM 5348 C C . ILE B 1 276 ? -36.128 47.942 25.988 1.000 38.285 274 ILE B C 1
ATOM 5349 O O . ILE B 1 276 ? -36.400 48.415 24.892 1.000 40.609 274 ILE B O 1
ATOM 5354 N N . GLU B 1 277 ? -34.936 47.435 26.286 1.000 36.473 275 GLU B N 1
ATOM 5355 C CA . GLU B 1 277 ? -33.906 47.299 25.274 1.000 36.856 275 GLU B CA 1
ATOM 5356 C C . GLU B 1 277 ? -34.308 46.278 24.212 1.000 36.582 275 GLU B C 1
ATOM 5357 O O . GLU B 1 277 ? -34.020 46.479 23.035 1.000 38.572 275 GLU B O 1
ATOM 5363 N N . ALA B 1 278 ? -34.955 45.182 24.628 1.000 35.305 276 ALA B N 1
ATOM 5364 C CA . ALA B 1 278 ? -35.419 44.159 23.698 1.000 33.678 276 ALA B CA 1
ATOM 5365 C C . ALA B 1 278 ? -36.463 44.741 22.746 1.000 35.253 276 ALA B C 1
ATOM 5366 O O . ALA B 1 278 ? -36.469 44.430 21.554 1.000 35.981 276 ALA B O 1
ATOM 5368 N N . ARG B 1 279 ? -37.342 45.595 23.285 1.000 34.466 277 ARG B N 1
ATOM 5369 C CA . ARG B 1 279 ? -38.387 46.223 22.496 1.000 34.179 277 ARG B CA 1
ATOM 5370 C C . ARG B 1 279 ? -37.777 47.246 21.539 1.000 34.293 277 ARG B C 1
ATOM 5371 O O . ARG B 1 279 ? -38.325 47.508 20.465 1.000 31.651 277 ARG B O 1
ATOM 5379 N N . LEU B 1 280 ? -36.658 47.857 21.951 1.000 34.357 278 LEU B N 1
ATOM 5380 C CA . LEU B 1 280 ? -35.966 48.796 21.089 1.000 35.498 278 LEU B CA 1
ATOM 5381 C C . LEU B 1 280 ? -35.465 48.022 19.870 1.000 37.636 278 LEU B C 1
ATOM 5382 O O . LEU B 1 280 ? -35.655 48.444 18.722 1.000 36.763 278 LEU B O 1
ATOM 5387 N N . ASP B 1 281 ? -34.876 46.853 20.146 1.000 36.659 279 ASP B N 1
ATOM 5388 C CA . ASP B 1 281 ? -34.327 46.008 19.105 1.000 38.246 279 ASP B CA 1
ATOM 5389 C C . ASP B 1 281 ? -35.460 45.549 18.191 1.000 37.585 279 ASP B C 1
ATOM 5390 O O . ASP B 1 281 ? -35.312 45.502 16.973 1.000 39.628 279 ASP B O 1
ATOM 5395 N N . ALA B 1 282 ? -36.607 45.231 18.782 1.000 36.685 280 ALA B N 1
ATOM 5396 C CA . ALA B 1 282 ? -37.734 44.743 18.008 1.000 38.084 280 ALA B CA 1
ATOM 5397 C C . ALA B 1 282 ? -38.281 45.834 17.089 1.000 40.348 280 ALA B C 1
ATOM 5398 O O . ALA B 1 282 ? -38.704 45.546 15.969 1.000 46.463 280 ALA B O 1
ATOM 5400 N N . THR B 1 283 ? -38.281 47.081 17.580 1.000 40.644 281 THR B N 1
ATOM 5401 C CA . THR B 1 283 ? -38.745 48.233 16.819 1.000 38.003 281 THR B CA 1
ATOM 5402 C C . THR B 1 283 ? -37.742 48.559 15.710 1.000 36.518 281 THR B C 1
ATOM 5403 O O . THR B 1 283 ? -38.136 48.881 14.590 1.000 35.730 281 THR B O 1
ATOM 5407 N N . VAL B 1 284 ? -36.444 48.469 16.026 1.000 33.743 282 VAL B N 1
ATOM 5408 C CA . VAL B 1 284 ? -35.412 48.686 15.029 1.000 33.933 282 VAL B CA 1
ATOM 5409 C C . VAL B 1 284 ? -35.595 47.684 13.897 1.000 35.225 282 VAL B C 1
ATOM 5410 O O . VAL B 1 284 ? -35.444 48.045 12.739 1.000 36.757 282 VAL B O 1
ATOM 5414 N N . ASP B 1 285 ? -35.928 46.436 14.234 1.000 38.166 283 ASP B N 1
ATOM 5415 C CA . ASP B 1 285 ? -36.060 45.386 13.236 1.000 44.244 283 ASP B CA 1
ATOM 5416 C C . ASP B 1 285 ? -37.254 45.680 12.339 1.000 40.038 283 ASP B C 1
ATOM 5417 O O . ASP B 1 285 ? -37.165 45.526 11.125 1.000 40.941 283 ASP B O 1
ATOM 5422 N N . ALA B 1 286 ? -38.359 46.121 12.941 1.000 37.076 284 ALA B N 1
ATOM 5423 C CA . ALA B 1 286 ? -39.565 46.396 12.181 1.000 37.968 284 ALA B CA 1
ATOM 5424 C C . ALA B 1 286 ? -39.340 47.579 11.239 1.000 37.470 284 ALA B C 1
ATOM 5425 O O . ALA B 1 286 ? -39.764 47.551 10.090 1.000 37.866 284 ALA B O 1
ATOM 5427 N N . LEU B 1 287 ? -38.660 48.616 11.731 1.000 36.640 285 LEU B N 1
ATOM 5428 C CA . LEU B 1 287 ? -38.248 49.730 10.892 1.000 36.736 285 LEU B CA 1
ATOM 5429 C C . LEU B 1 287 ? -37.458 49.210 9.689 1.000 34.144 285 LEU B C 1
ATOM 5430 O O . LEU B 1 287 ? -37.717 49.602 8.552 1.000 32.104 285 LEU B O 1
ATOM 5435 N N . ARG B 1 288 ? -36.485 48.332 9.948 1.000 34.474 286 ARG B N 1
ATOM 5436 C CA . ARG B 1 288 ? -35.609 47.840 8.896 1.000 37.922 286 ARG B CA 1
ATOM 5437 C C . ARG B 1 288 ? -36.398 47.012 7.876 1.000 42.137 286 ARG B C 1
ATOM 5438 O O . ARG B 1 288 ? -36.153 47.102 6.666 1.000 46.297 286 ARG B O 1
ATOM 5446 N N . ARG B 1 289 ? -37.352 46.210 8.363 1.000 40.079 287 ARG B N 1
ATOM 5447 C CA . ARG B 1 289 ? -38.231 45.469 7.473 1.000 39.801 287 ARG B CA 1
ATOM 5448 C C . ARG B 1 289 ? -39.174 46.430 6.748 1.000 37.287 287 ARG B C 1
ATOM 5449 O O . ARG B 1 289 ? -39.569 46.152 5.627 1.000 40.770 287 ARG B O 1
ATOM 5457 N N . ALA B 1 290 ? -39.539 47.558 7.369 1.000 35.154 288 ALA B N 1
ATOM 5458 C CA . ALA B 1 290 ? -40.407 48.531 6.723 1.000 33.683 288 ALA B CA 1
ATOM 5459 C C . ALA B 1 290 ? -39.617 49.407 5.748 1.000 35.697 288 ALA B C 1
ATOM 5460 O O . ALA B 1 290 ? -40.193 50.304 5.131 1.000 37.322 288 ALA B O 1
ATOM 5462 N N . GLY B 1 291 ? -38.311 49.126 5.590 1.000 35.173 289 GLY B N 1
ATOM 5463 C CA . GLY B 1 291 ? -37.492 49.760 4.571 1.000 33.955 289 GLY B CA 1
ATOM 5464 C C . GLY B 1 291 ? -36.871 51.057 5.066 1.000 33.654 289 GLY B C 1
ATOM 5465 O O . GLY B 1 291 ? -36.744 51.999 4.290 1.000 36.998 289 GLY B O 1
ATOM 5466 N N . PHE B 1 292 ? -36.470 51.088 6.343 1.000 31.736 290 PHE B N 1
ATOM 5467 C CA . PHE B 1 292 ? -35.793 52.254 6.889 1.000 31.487 290 PHE B CA 1
ATOM 5468 C C . PHE B 1 292 ? -34.295 51.977 7.030 1.000 32.474 290 PHE B C 1
ATOM 5469 O O . PHE B 1 292 ? -33.878 50.846 7.267 1.000 31.658 290 PHE B O 1
ATOM 5477 N N . GLU B 1 293 ? -33.487 53.028 6.864 1.000 34.965 291 GLU B N 1
ATOM 5478 C CA . GLU B 1 293 ? -32.066 52.946 7.144 1.000 37.738 291 GLU B CA 1
ATOM 5479 C C . GLU B 1 293 ? -31.872 53.239 8.631 1.000 40.503 291 GLU B C 1
ATOM 5480 O O . GLU B 1 293 ? -32.092 54.365 9.071 1.000 43.876 291 GLU B O 1
ATOM 5486 N N . VAL B 1 294 ? -31.507 52.215 9.412 1.000 40.275 292 VAL B N 1
ATOM 5487 C CA . VAL B 1 294 ? -31.355 52.387 10.847 1.000 39.210 292 VAL B CA 1
ATOM 5488 C C . VAL B 1 294 ? -29.881 52.166 11.182 1.000 39.104 292 VAL B C 1
ATOM 5489 O O . VAL B 1 294 ? -29.298 51.140 10.845 1.000 38.823 292 VAL B O 1
ATOM 5493 N N . ALA B 1 295 ? -29.269 53.165 11.816 1.000 39.867 293 ALA B N 1
ATOM 5494 C CA . ALA B 1 295 ? -27.861 53.101 12.163 1.000 41.443 293 ALA B CA 1
ATOM 5495 C C . ALA B 1 295 ? -27.718 53.111 13.678 1.000 42.851 293 ALA B C 1
ATOM 5496 O O . ALA B 1 295 ? -28.557 53.685 14.366 1.000 43.166 293 ALA B O 1
ATOM 5498 N N . GLU B 1 296 ? -26.621 52.525 14.171 1.000 44.274 294 GLU B N 1
ATOM 5499 C CA . GLU B 1 296 ? -26.349 52.456 15.599 1.000 44.358 294 GLU B CA 1
ATOM 5500 C C . GLU B 1 296 ? -25.109 53.288 15.909 1.000 43.559 294 GLU B C 1
ATOM 5501 O O . GLU B 1 296 ? -24.369 53.659 15.011 1.000 43.712 294 GLU B O 1
ATOM 5507 N N . ASP B 1 297 ? -24.924 53.637 17.180 1.000 47.095 295 ASP B N 1
ATOM 5508 C CA . ASP B 1 297 ? -23.677 54.233 17.633 1.000 48.630 295 ASP B CA 1
ATOM 5509 C C . ASP B 1 297 ? -23.348 55.491 16.832 1.000 45.304 295 ASP B C 1
ATOM 5510 O O . ASP B 1 297 ? -22.176 55.788 16.614 1.000 47.121 295 ASP B O 1
ATOM 5515 N N . VAL B 1 298 ? -24.376 56.236 16.420 1.000 41.995 296 VAL B N 1
ATOM 5516 C CA . VAL B 1 298 ? -24.163 57.433 15.622 1.000 41.635 296 VAL B CA 1
ATOM 5517 C C . VAL B 1 298 ? -24.457 58.698 16.438 1.000 43.232 296 VAL B C 1
ATOM 5518 O O . VAL B 1 298 ? -23.981 59.777 16.098 1.000 40.462 296 VAL B O 1
ATOM 5522 N N . VAL B 1 299 ? -25.223 58.562 17.529 1.000 45.748 297 VAL B N 1
ATOM 5523 C CA . VAL B 1 299 ? -25.791 59.703 18.234 1.000 43.173 297 VAL B CA 1
ATOM 5524 C C . VAL B 1 299 ? -24.680 60.320 19.074 1.000 41.241 297 VAL B C 1
ATOM 5525 O O . VAL B 1 299 ? -23.940 59.582 19.714 1.000 43.379 297 VAL B O 1
ATOM 5529 N N . PRO B 1 300 ? -24.529 61.666 19.119 1.000 39.174 298 PRO B N 1
ATOM 5530 C CA . PRO B 1 300 ? -23.468 62.301 19.913 1.000 36.443 298 PRO B CA 1
ATOM 5531 C C . PRO B 1 300 ? -23.732 62.200 21.414 1.000 36.140 298 PRO B C 1
ATOM 5532 O O . PRO B 1 300 ? -24.808 61.755 21.806 1.000 39.003 298 PRO B O 1
ATOM 5536 N N . ASP B 1 301 ? -22.773 62.645 22.240 1.000 34.507 299 ASP B N 1
ATOM 5537 C CA . ASP B 1 301 ? -22.895 62.562 23.691 1.000 34.673 299 ASP B CA 1
ATOM 5538 C C . ASP B 1 301 ? -23.883 63.598 24.226 1.000 35.458 299 ASP B C 1
ATOM 5539 O O . ASP B 1 301 ? -23.518 64.747 24.420 1.000 35.612 299 ASP B O 1
ATOM 5544 N N . LEU B 1 302 ? -25.120 63.177 24.514 1.000 36.677 300 LEU B N 1
ATOM 5545 C CA . LEU B 1 302 ? -26.147 64.074 25.016 1.000 37.473 300 LEU B CA 1
ATOM 5546 C C . LEU B 1 302 ? -26.443 63.733 26.472 1.000 37.661 300 LEU B C 1
ATOM 5547 O O . LEU B 1 302 ? -27.592 63.758 26.906 1.000 39.692 300 LEU B O 1
ATOM 5552 N N . ARG B 1 303 ? -25.392 63.434 27.239 1.000 36.443 301 ARG B N 1
ATOM 5553 C CA . ARG B 1 303 ? -25.588 62.949 28.595 1.000 36.061 301 ARG B CA 1
ATOM 5554 C C . ARG B 1 303 ? -25.885 64.103 29.547 1.000 34.296 301 ARG B C 1
ATOM 5555 O O . ARG B 1 303 ? -26.466 63.878 30.609 1.000 33.818 301 ARG B O 1
ATOM 5563 N N . ARG B 1 304 ? -25.465 65.320 29.177 1.000 33.566 302 ARG B N 1
ATOM 5564 C CA . ARG B 1 304 ? -25.737 66.499 29.985 1.000 34.508 302 ARG B CA 1
ATOM 5565 C C . ARG B 1 304 ? -27.160 66.991 29.723 1.000 33.581 302 ARG B C 1
ATOM 5566 O O . ARG B 1 304 ? -27.764 67.653 30.556 1.000 34.080 302 ARG B O 1
ATOM 5574 N N . ALA B 1 305 ? -27.714 66.628 28.572 1.000 33.111 303 ALA B N 1
ATOM 5575 C CA . ALA B 1 305 ? -29.003 67.145 28.165 1.000 34.557 303 ALA B CA 1
ATOM 5576 C C . ALA B 1 305 ? -30.066 66.840 29.215 1.000 35.941 303 ALA B C 1
ATOM 5577 O O . ALA B 1 305 ? -30.705 67.758 29.716 1.000 41.124 303 ALA B O 1
ATOM 5579 N N . PRO B 1 306 ? -30.323 65.569 29.592 1.000 35.764 304 PRO B N 1
ATOM 5580 C CA . PRO B 1 306 ? -31.322 65.307 30.625 1.000 35.176 304 PRO B CA 1
ATOM 5581 C C . PRO B 1 306 ? -30.950 66.102 31.875 1.000 34.304 304 PRO B C 1
ATOM 5582 O O . PRO B 1 306 ? -31.835 66.610 32.553 1.000 33.610 304 PRO B O 1
ATOM 5586 N N . GLU B 1 307 ? -29.641 66.257 32.128 1.000 34.881 305 GLU B N 1
ATOM 5587 C CA . GLU B 1 307 ? -29.151 66.936 33.323 1.000 37.713 305 GLU B CA 1
ATOM 5588 C C . GLU B 1 307 ? -29.505 68.426 33.292 1.000 38.991 305 GLU B C 1
ATOM 5589 O O . GLU B 1 307 ? -29.995 68.976 34.276 1.000 40.547 305 GLU B O 1
ATOM 5595 N N . VAL B 1 308 ? -29.273 69.080 32.154 1.000 39.090 306 VAL B N 1
ATOM 5596 C CA . VAL B 1 308 ? -29.522 70.505 32.028 1.000 37.580 306 VAL B CA 1
ATOM 5597 C C . VAL B 1 308 ? -31.024 70.785 32.130 1.000 36.731 306 VAL B C 1
ATOM 5598 O O . VAL B 1 308 ? -31.432 71.808 32.682 1.000 36.314 306 VAL B O 1
ATOM 5602 N N . TRP B 1 309 ? -31.847 69.855 31.635 1.000 36.415 307 TRP B N 1
ATOM 5603 C CA . TRP B 1 309 ? -33.294 69.956 31.776 1.000 38.011 307 TRP B CA 1
ATOM 5604 C C . TRP B 1 309 ? -33.679 69.893 33.256 1.000 38.286 307 TRP B C 1
ATOM 5605 O O . TRP B 1 309 ? -34.648 70.520 33.688 1.000 39.951 307 TRP B O 1
ATOM 5616 N N . ALA B 1 310 ? -32.926 69.109 34.030 1.000 35.650 308 ALA B N 1
ATOM 5617 C CA . ALA B 1 310 ? -33.230 68.947 35.436 1.000 36.572 308 ALA B CA 1
ATOM 5618 C C . ALA B 1 310 ? -32.833 70.197 36.213 1.000 39.047 308 ALA B C 1
ATOM 5619 O O . ALA B 1 310 ? -33.475 70.528 37.205 1.000 40.990 308 ALA B O 1
ATOM 5621 N N . ALA B 1 311 ? -31.775 70.881 35.760 1.000 40.371 309 ALA B N 1
ATOM 5622 C CA . ALA B 1 311 ? -31.270 72.061 36.445 1.000 40.612 309 ALA B CA 1
ATOM 5623 C C . ALA B 1 311 ? -32.201 73.247 36.216 1.000 43.330 309 ALA B C 1
ATOM 5624 O O . ALA B 1 311 ? -32.574 73.920 37.172 1.000 49.180 309 ALA B O 1
ATOM 5626 N N . ILE B 1 312 ? -32.563 73.494 34.949 1.000 42.141 310 ILE B N 1
ATOM 5627 C CA . ILE B 1 312 ? -33.499 74.555 34.615 1.000 41.532 310 ILE B CA 1
ATOM 5628 C C . ILE B 1 312 ? -34.807 74.334 35.376 1.000 42.200 310 ILE B C 1
ATOM 5629 O O . ILE B 1 312 ? -35.217 75.182 36.166 1.000 46.077 310 ILE B O 1
ATOM 5634 N N . ASN B 1 313 ? -35.435 73.175 35.160 1.000 40.419 311 ASN B N 1
ATOM 5635 C CA . ASN B 1 313 ? -36.753 72.897 35.711 1.000 41.663 311 ASN B CA 1
ATOM 5636 C C . ASN B 1 313 ? -36.678 72.729 37.229 1.000 41.656 311 ASN B C 1
ATOM 5637 O O . ASN B 1 313 ? -37.624 73.077 37.934 1.000 38.507 311 ASN B O 1
ATOM 5642 N N . GLY B 1 314 ? -35.566 72.166 37.717 1.000 43.803 312 GLY B N 1
ATOM 5643 C CA . GLY B 1 314 ? -35.442 71.801 39.120 1.000 44.703 312 GLY B CA 1
ATOM 5644 C C . GLY B 1 314 ? -35.218 73.036 39.978 1.000 43.754 312 GLY B C 1
ATOM 5645 O O . GLY B 1 314 ? -35.821 73.157 41.048 1.000 42.042 312 GLY B O 1
ATOM 5646 N N . THR B 1 315 ? -34.365 73.939 39.465 1.000 42.929 313 THR B N 1
ATOM 5647 C CA . THR B 1 315 ? -34.096 75.206 40.125 1.000 44.114 313 THR B CA 1
ATOM 5648 C C . THR B 1 315 ? -35.419 75.949 40.278 1.000 43.422 313 THR B C 1
ATOM 5649 O O . THR B 1 315 ? -35.789 76.336 41.386 1.000 43.644 313 THR B O 1
ATOM 5653 N N . GLU B 1 316 ? -36.149 76.074 39.167 1.000 42.218 314 GLU B N 1
ATOM 5654 C CA . GLU B 1 316 ? -37.413 76.792 39.153 1.000 43.621 314 GLU B CA 1
ATOM 5655 C C . GLU B 1 316 ? -38.411 76.173 40.126 1.000 42.856 314 GLU B C 1
ATOM 5656 O O . GLU B 1 316 ? -39.016 76.884 40.916 1.000 43.733 314 GLU B O 1
ATOM 5662 N N . LEU B 1 317 ? -38.604 74.856 40.045 1.000 45.070 315 LEU B N 1
ATOM 5663 C CA . LEU B 1 317 ? -39.606 74.172 40.848 1.000 46.466 315 LEU B CA 1
ATOM 5664 C C . LEU B 1 317 ? -39.348 74.391 42.335 1.000 46.835 315 LEU B C 1
ATOM 5665 O O . LEU B 1 317 ? -40.261 74.754 43.071 1.000 46.254 315 LEU B O 1
ATOM 5670 N N . ILE B 1 318 ? -38.109 74.120 42.761 1.000 47.121 316 ILE B N 1
ATOM 5671 C CA . ILE B 1 318 ? -37.743 74.172 44.169 1.000 48.985 316 ILE B CA 1
ATOM 5672 C C . ILE B 1 318 ? -37.798 75.616 44.669 1.000 50.860 316 ILE B C 1
ATOM 5673 O O . ILE B 1 318 ? -38.400 75.880 45.705 1.000 51.339 316 ILE B O 1
ATOM 5678 N N . ASN B 1 319 ? -37.147 76.541 43.948 1.000 48.650 317 ASN B N 1
ATOM 5679 C CA . ASN B 1 319 ? -36.999 77.907 44.426 1.000 45.849 317 ASN B CA 1
ATOM 5680 C C . ASN B 1 319 ? -38.235 78.756 44.128 1.000 47.727 317 ASN B C 1
ATOM 5681 O O . ASN B 1 319 ? -38.577 79.631 44.921 1.000 52.198 317 ASN B O 1
ATOM 5686 N N . ILE B 1 320 ? -38.878 78.567 42.970 1.000 47.310 318 ILE B N 1
ATOM 5687 C CA . ILE B 1 320 ? -40.015 79.408 42.629 1.000 46.832 318 ILE B CA 1
ATOM 5688 C C . ILE B 1 320 ? -41.318 78.704 43.012 1.000 43.200 318 ILE B C 1
ATOM 5689 O O . ILE B 1 320 ? -41.972 79.115 43.960 1.000 44.943 318 ILE B O 1
ATOM 5694 N N . ALA B 1 321 ? -41.701 77.645 42.298 1.000 42.514 319 ALA B N 1
ATOM 5695 C CA . ALA B 1 321 ? -43.044 77.093 42.414 1.000 44.065 319 ALA B CA 1
ATOM 5696 C C . ALA B 1 321 ? -43.350 76.585 43.826 1.000 47.350 319 ALA B C 1
ATOM 5697 O O . ALA B 1 321 ? -44.363 76.961 44.408 1.000 50.822 319 ALA B O 1
ATOM 5699 N N . LEU B 1 322 ? -42.507 75.690 44.355 1.000 49.330 320 LEU B N 1
ATOM 5700 C CA . LEU B 1 322 ? -42.813 74.980 45.591 1.000 49.914 320 LEU B CA 1
ATOM 5701 C C . LEU B 1 322 ? -43.039 75.936 46.762 1.000 50.772 320 LEU B C 1
ATOM 5702 O O . LEU B 1 322 ? -43.963 75.726 47.544 1.000 52.996 320 LEU B O 1
ATOM 5707 N N . PRO B 1 323 ? -42.210 76.984 46.962 1.000 49.285 321 PRO B N 1
ATOM 5708 C CA . PRO B 1 323 ? -42.481 77.977 48.002 1.000 51.257 321 PRO B CA 1
ATOM 5709 C C . PRO B 1 323 ? -43.869 78.605 47.940 1.000 56.243 321 PRO B C 1
ATOM 5710 O O . PRO B 1 323 ? -44.419 78.957 48.982 1.000 60.058 321 PRO B O 1
ATOM 5714 N N . GLU B 1 324 ? -44.418 78.740 46.725 1.000 63.974 322 GLU B N 1
ATOM 5715 C CA . GLU B 1 324 ? -45.785 79.209 46.552 1.000 73.206 322 GLU B CA 1
ATOM 5716 C C . GLU B 1 324 ? -46.767 78.116 46.970 1.000 78.194 322 GLU B C 1
ATOM 5717 O O . GLU B 1 324 ? -47.226 78.131 48.108 1.000 88.491 322 GLU B O 1
ATOM 5723 N N . VAL B 1 325 ? -47.084 77.172 46.069 1.000 84.122 323 VAL B N 1
ATOM 5724 C CA . VAL B 1 325 ? -48.168 76.228 46.316 1.000 90.769 323 VAL B CA 1
ATOM 5725 C C . VAL B 1 325 ? -47.644 74.937 46.955 1.000 89.414 323 VAL B C 1
ATOM 5726 O O . VAL B 1 325 ? -48.304 73.901 46.878 1.000 89.182 323 VAL B O 1
ATOM 5730 N N . GLY B 1 326 ? -46.490 75.009 47.634 1.000 84.017 324 GLY B N 1
ATOM 5731 C CA . GLY B 1 326 ? -45.865 73.842 48.239 1.000 77.632 324 GLY B CA 1
ATOM 5732 C C . GLY B 1 326 ? -46.656 73.282 49.420 1.000 71.132 324 GLY B C 1
ATOM 5733 O O . GLY B 1 326 ? -46.544 72.091 49.722 1.000 70.346 324 GLY B O 1
ATOM 5734 N N . ALA B 1 327 ? -47.426 74.138 50.105 1.000 61.892 325 ALA B N 1
ATOM 5735 C CA . ALA B 1 327 ? -48.145 73.691 51.287 1.000 59.371 325 ALA B CA 1
ATOM 5736 C C . ALA B 1 327 ? -49.465 73.040 50.895 1.000 56.992 325 ALA B C 1
ATOM 5737 O O . ALA B 1 327 ? -49.999 72.264 51.683 1.000 54.899 325 ALA B O 1
ATOM 5739 N N . GLU B 1 328 ? -49.982 73.339 49.693 1.000 52.213 326 GLU B N 1
ATOM 5740 C CA . GLU B 1 328 ? -51.291 72.829 49.327 1.000 54.686 326 GLU B CA 1
ATOM 5741 C C . GLU B 1 328 ? -51.161 71.533 48.512 1.000 53.156 326 GLU B C 1
ATOM 5742 O O . GLU B 1 328 ? -52.168 70.991 48.062 1.000 52.158 326 GLU B O 1
ATOM 5748 N N . MET B 1 329 ? -49.946 70.982 48.370 1.000 49.967 327 MET B N 1
ATOM 5749 C CA . MET B 1 329 ? -49.756 69.809 47.528 1.000 49.754 327 MET B CA 1
ATOM 5750 C C . MET B 1 329 ? -49.392 68.604 48.395 1.000 47.778 327 MET B C 1
ATOM 5751 O O . MET B 1 329 ? -48.908 68.784 49.505 1.000 49.230 327 MET B O 1
ATOM 5756 N N . THR B 1 330 ? -49.621 67.383 47.880 1.000 46.802 328 THR B N 1
ATOM 5757 C CA . THR B 1 330 ? -49.368 66.150 48.623 1.000 43.624 328 THR B CA 1
ATOM 5758 C C . THR B 1 330 ? -47.908 66.109 49.061 1.000 42.282 328 THR B C 1
ATOM 5759 O O . THR B 1 330 ? -47.019 66.523 48.320 1.000 45.725 328 THR B O 1
ATOM 5763 N N . GLY B 1 331 ? -47.663 65.576 50.258 1.000 40.587 329 GLY B N 1
ATOM 5764 C CA . GLY B 1 331 ? -46.316 65.535 50.804 1.000 42.107 329 GLY B CA 1
ATOM 5765 C C . GLY B 1 331 ? -45.414 64.614 49.989 1.000 44.304 329 GLY B C 1
ATOM 5766 O O . GLY B 1 331 ? -44.228 64.906 49.811 1.000 44.230 329 GLY B O 1
ATOM 5767 N N . SER B 1 332 ? -46.004 63.513 49.497 1.000 45.125 330 SER B N 1
ATOM 5768 C CA . SER B 1 332 ? -45.332 62.627 48.560 1.000 45.657 330 SER B CA 1
ATOM 5769 C C . SER B 1 332 ? -44.788 63.441 47.385 1.000 45.700 330 SER B C 1
ATOM 5770 O O . SER B 1 332 ? -43.593 63.360 47.073 1.000 45.654 330 SER B O 1
ATOM 5773 N N . GLY B 1 333 ? -45.677 64.250 46.784 1.000 41.164 331 GLY B N 1
ATOM 5774 C CA . GLY B 1 333 ? -45.358 65.050 45.614 1.000 44.432 331 GLY B CA 1
ATOM 5775 C C . GLY B 1 333 ? -44.268 66.086 45.889 1.000 45.881 331 GLY B C 1
ATOM 5776 O O . GLY B 1 333 ? -43.349 66.254 45.089 1.000 46.324 331 GLY B O 1
ATOM 5777 N N . ARG B 1 334 ? -44.404 66.801 47.008 1.000 48.172 332 ARG B N 1
ATOM 5778 C CA . ARG B 1 334 ? -43.436 67.813 47.398 1.000 51.319 332 ARG B CA 1
ATOM 5779 C C . ARG B 1 334 ? -42.065 67.159 47.564 1.000 48.468 332 ARG B C 1
ATOM 5780 O O . ARG B 1 334 ? -41.069 67.702 47.086 1.000 46.676 332 ARG B O 1
ATOM 5788 N N . GLN B 1 335 ? -42.023 66.000 48.244 1.000 47.647 333 GLN B N 1
ATOM 5789 C CA . GLN B 1 335 ? -40.765 65.325 48.555 1.000 47.944 333 GLN B CA 1
ATOM 5790 C C . GLN B 1 335 ? -40.100 64.787 47.288 1.000 43.242 333 GLN B C 1
ATOM 5791 O O . GLN B 1 335 ? -38.880 64.843 47.145 1.000 37.462 333 GLN B O 1
ATOM 5797 N N . HIS B 1 336 ? -40.912 64.259 46.371 1.000 40.740 334 HIS B N 1
ATOM 5798 C CA . HIS B 1 336 ? -40.401 63.801 45.093 1.000 39.302 334 HIS B CA 1
ATOM 5799 C C . HIS B 1 336 ? -39.539 64.900 44.481 1.000 37.035 334 HIS B C 1
ATOM 5800 O O . HIS B 1 336 ? -38.349 64.705 44.240 1.000 34.852 334 HIS B O 1
ATOM 5807 N N . ILE B 1 337 ? -40.163 66.057 44.257 1.000 37.798 335 ILE B N 1
ATOM 5808 C CA . ILE B 1 337 ? -39.494 67.185 43.636 1.000 39.071 335 ILE B CA 1
ATOM 5809 C C . ILE B 1 337 ? -38.204 67.466 44.407 1.000 38.659 335 ILE B C 1
ATOM 5810 O O . ILE B 1 337 ? -37.132 67.554 43.811 1.000 38.148 335 ILE B O 1
ATOM 5815 N N . GLU B 1 338 ? -38.302 67.527 45.738 1.000 38.685 336 GLU B N 1
ATOM 5816 C CA . GLU B 1 338 ? -37.149 67.838 46.569 1.000 41.876 336 GLU B CA 1
ATOM 5817 C C . GLU B 1 338 ? -36.098 66.729 46.498 1.000 41.628 336 GLU B C 1
ATOM 5818 O O . GLU B 1 338 ? -34.903 67.008 46.531 1.000 40.267 336 GLU B O 1
ATOM 5824 N N . ASP B 1 339 ? -36.546 65.471 46.408 1.000 42.750 337 ASP B N 1
ATOM 5825 C CA . ASP B 1 339 ? -35.640 64.334 46.395 1.000 40.945 337 ASP B CA 1
ATOM 5826 C C . ASP B 1 339 ? -34.936 64.237 45.043 1.000 39.743 337 ASP B C 1
ATOM 5827 O O . ASP B 1 339 ? -33.712 64.170 45.003 1.000 39.780 337 ASP B O 1
ATOM 5832 N N . MET B 1 340 ? -35.708 64.245 43.945 1.000 38.828 338 MET B N 1
ATOM 5833 C CA . MET B 1 340 ? -35.150 64.041 42.616 1.000 37.868 338 MET B CA 1
ATOM 5834 C C . MET B 1 340 ? -34.404 65.284 42.135 1.000 37.818 338 MET B C 1
ATOM 5835 O O . MET B 1 340 ? -33.274 65.177 41.664 1.000 39.561 338 MET B O 1
ATOM 5840 N N . PHE B 1 341 ? -35.047 66.454 42.245 1.000 37.735 339 PHE B N 1
ATOM 5841 C CA . PHE B 1 341 ? -34.523 67.669 41.640 1.000 38.907 339 PHE B CA 1
ATOM 5842 C C . PHE B 1 341 ? -33.548 68.397 42.563 1.000 41.303 339 PHE B C 1
ATOM 5843 O O . PHE B 1 341 ? -32.970 69.404 42.159 1.000 42.111 339 PHE B O 1
ATOM 5851 N N . GLY B 1 342 ? -33.336 67.876 43.777 1.000 44.051 340 GLY B N 1
ATOM 5852 C CA . GLY B 1 342 ? -32.501 68.548 44.762 1.000 45.114 340 GLY B CA 1
ATOM 5853 C C . GLY B 1 342 ? -31.038 68.667 44.328 1.000 45.371 340 GLY B C 1
ATOM 5854 O O . GLY B 1 342 ? -30.408 69.695 44.576 1.000 41.473 340 GLY B O 1
ATOM 5855 N N . ILE B 1 343 ? -30.507 67.609 43.695 1.000 47.238 341 ILE B N 1
ATOM 5856 C CA . ILE B 1 343 ? -29.103 67.564 43.311 1.000 48.416 341 ILE B CA 1
ATOM 5857 C C . ILE B 1 343 ? -28.822 68.524 42.150 1.000 48.157 341 ILE B C 1
ATOM 5858 O O . ILE B 1 343 ? -27.721 69.071 42.058 1.000 43.704 341 ILE B O 1
ATOM 5863 N N . PHE B 1 344 ? -29.816 68.705 41.265 1.000 48.909 342 PHE B N 1
ATOM 5864 C CA . PHE B 1 344 ? -29.680 69.539 40.077 1.000 49.676 342 PHE B CA 1
ATOM 5865 C C . PHE B 1 344 ? -29.949 71.012 40.396 1.000 51.287 342 PHE B C 1
ATOM 5866 O O . PHE B 1 344 ? -29.652 71.885 39.574 1.000 48.516 342 PHE B O 1
ATOM 5874 N N . ASP B 1 345 ? -30.528 71.276 41.580 1.000 51.139 343 ASP B N 1
ATOM 5875 C CA . ASP B 1 345 ? -30.887 72.621 42.001 1.000 51.040 343 ASP B CA 1
ATOM 5876 C C . ASP B 1 345 ? -29.659 73.525 41.940 1.000 51.281 343 ASP B C 1
ATOM 5877 O O . ASP B 1 345 ? -28.717 73.328 42.702 1.000 50.755 343 ASP B O 1
ATOM 5882 N N . LEU B 1 346 ? -29.689 74.523 41.044 1.000 51.119 344 LEU B N 1
ATOM 5883 C CA . LEU B 1 346 ? -28.543 75.395 40.833 1.000 52.505 344 LEU B CA 1
ATOM 5884 C C . LEU B 1 346 ? -28.447 76.464 41.922 1.000 51.953 344 LEU B C 1
ATOM 5885 O O . LEU B 1 346 ? -27.416 77.122 42.044 1.000 49.733 344 LEU B O 1
ATOM 5890 N N . GLY B 1 347 ? -29.509 76.633 42.717 1.000 50.714 345 GLY B N 1
ATOM 5891 C CA . GLY B 1 347 ? -29.556 77.694 43.708 1.000 51.450 345 GLY B CA 1
ATOM 5892 C C . GLY B 1 347 ? -30.148 78.958 43.100 1.000 55.785 345 GLY B C 1
ATOM 5893 O O . GLY B 1 347 ? -30.625 78.932 41.962 1.000 59.796 345 GLY B O 1
ATOM 5894 N N . LEU B 1 348 ? -30.090 80.063 43.854 1.000 54.603 346 LEU B N 1
ATOM 5895 C CA . LEU B 1 348 ? -30.792 81.274 43.456 1.000 53.949 346 LEU B CA 1
ATOM 5896 C C . LEU B 1 348 ? -29.908 82.180 42.603 1.000 51.299 346 LEU B C 1
ATOM 5897 O O . LEU B 1 348 ? -30.405 83.115 41.981 1.000 48.519 346 LEU B O 1
ATOM 5902 N N . ASP B 1 349 ? -28.618 81.851 42.511 1.000 52.233 347 ASP B N 1
ATOM 5903 C CA . ASP B 1 349 ? -27.685 82.664 41.753 1.000 54.482 347 ASP B CA 1
ATOM 5904 C C . ASP B 1 349 ? -28.001 82.582 40.263 1.000 56.993 347 ASP B C 1
ATOM 5905 O O . ASP B 1 349 ? -27.828 81.533 39.647 1.000 59.879 347 ASP B O 1
ATOM 5910 N N . LEU B 1 350 ? -28.413 83.717 39.688 1.000 61.164 348 LEU B N 1
ATOM 5911 C CA . LEU B 1 350 ? -28.855 83.793 38.301 1.000 63.785 348 LEU B CA 1
ATOM 5912 C C . LEU B 1 350 ? -27.736 83.390 37.343 1.000 64.252 348 LEU B C 1
ATOM 5913 O O . LEU B 1 350 ? -28.003 82.861 36.266 1.000 66.960 348 LEU B O 1
ATOM 5918 N N . ARG B 1 351 ? -26.485 83.640 37.735 1.000 65.083 349 ARG B N 1
ATOM 5919 C CA . ARG B 1 351 ? -25.353 83.439 36.844 1.000 65.542 349 ARG B CA 1
ATOM 5920 C C . ARG B 1 351 ? -25.289 81.973 36.403 1.000 64.101 349 ARG B C 1
ATOM 5921 O O . ARG B 1 351 ? -24.927 81.689 35.261 1.000 64.160 349 ARG B O 1
ATOM 5929 N N . ALA B 1 352 ? -25.662 81.049 37.306 1.000 59.824 350 ALA B N 1
ATOM 5930 C CA . ALA B 1 352 ? -25.648 79.619 37.018 1.000 52.447 350 ALA B CA 1
ATOM 5931 C C . ALA B 1 352 ? -26.850 79.206 36.164 1.000 47.861 350 ALA B C 1
ATOM 5932 O O . ALA B 1 352 ? -26.715 78.361 35.285 1.000 49.742 350 ALA B O 1
ATOM 5934 N N . TYR B 1 353 ? -28.025 79.786 36.421 1.000 43.088 351 TYR B N 1
ATOM 5935 C CA . TYR B 1 353 ? -29.194 79.532 35.593 1.000 43.720 351 TYR B CA 1
ATOM 5936 C C . TYR B 1 353 ? -28.908 79.958 34.149 1.000 46.289 351 TYR B C 1
ATOM 5937 O O . TYR B 1 353 ? -29.294 79.262 33.218 1.000 49.421 351 TYR B O 1
ATOM 5946 N N . HIS B 1 354 ? -28.214 81.088 33.957 1.000 46.704 352 HIS B N 1
ATOM 5947 C CA . HIS B 1 354 ? -27.861 81.578 32.628 1.000 47.487 352 HIS B CA 1
ATOM 5948 C C . HIS B 1 354 ? -26.934 80.597 31.910 1.000 45.817 352 HIS B C 1
ATOM 5949 O O . HIS B 1 354 ? -27.095 80.342 30.715 1.000 42.909 352 HIS B O 1
ATOM 5956 N N . ALA B 1 355 ? -25.953 80.076 32.658 1.000 47.125 353 ALA B N 1
ATOM 5957 C CA . ALA B 1 355 ? -24.963 79.146 32.140 1.000 50.355 353 ALA B CA 1
ATOM 5958 C C . ALA B 1 355 ? -25.628 77.891 31.568 1.000 55.012 353 ALA B C 1
ATOM 5959 O O . ALA B 1 355 ? -25.297 77.476 30.456 1.000 61.745 353 ALA B O 1
ATOM 5961 N N . VAL B 1 356 ? -26.561 77.284 32.316 1.000 50.503 354 VAL B N 1
ATOM 5962 C CA . VAL B 1 356 ? -27.153 76.025 31.887 1.000 52.535 354 VAL B CA 1
ATOM 5963 C C . VAL B 1 356 ? -27.942 76.227 30.588 1.000 52.967 354 VAL B C 1
ATOM 5964 O O . VAL B 1 356 ? -27.942 75.347 29.723 1.000 53.969 354 VAL B O 1
ATOM 5968 N N . TRP B 1 357 ? -28.607 77.382 30.436 1.000 50.079 355 TRP B N 1
ATOM 5969 C CA . TRP B 1 357 ? -29.311 77.695 29.198 1.000 46.251 355 TRP B CA 1
ATOM 5970 C C . TRP B 1 357 ? -28.323 77.802 28.037 1.000 44.140 355 TRP B C 1
ATOM 5971 O O . TRP B 1 357 ? -28.648 77.473 26.893 1.000 41.215 355 TRP B O 1
ATOM 5982 N N . LEU B 1 358 ? -27.111 78.274 28.345 1.000 42.983 356 LEU B N 1
ATOM 5983 C CA . LEU B 1 358 ? -26.055 78.361 27.350 1.000 45.599 356 LEU B CA 1
ATOM 5984 C C . LEU B 1 358 ? -25.591 76.964 26.950 1.000 43.992 356 LEU B C 1
ATOM 5985 O O . LEU B 1 358 ? -25.294 76.726 25.780 1.000 39.249 356 LEU B O 1
ATOM 5990 N N . GLU B 1 359 ? -25.566 76.053 27.929 1.000 46.495 357 GLU B N 1
ATOM 5991 C CA . GLU B 1 359 ? -25.238 74.658 27.686 1.000 46.270 357 GLU B CA 1
ATOM 5992 C C . GLU B 1 359 ? -26.339 73.981 26.868 1.000 43.386 357 GLU B C 1
ATOM 5993 O O . GLU B 1 359 ? -26.056 73.084 26.075 1.000 41.404 357 GLU B O 1
ATOM 5999 N N . ARG B 1 360 ? -27.589 74.412 27.061 1.000 40.673 358 ARG B N 1
ATOM 6000 C CA . ARG B 1 360 ? -28.672 73.940 26.224 1.000 41.836 358 ARG B CA 1
ATOM 6001 C C . ARG B 1 360 ? -28.312 74.213 24.766 1.000 45.979 358 ARG B C 1
ATOM 6002 O O . ARG B 1 360 ? -28.401 73.310 23.937 1.000 50.600 358 ARG B O 1
ATOM 6010 N N . ARG B 1 361 ? -27.867 75.442 24.469 1.000 48.671 359 ARG B N 1
ATOM 6011 C CA . ARG B 1 361 ? -27.662 75.877 23.092 1.000 52.435 359 ARG B CA 1
ATOM 6012 C C . ARG B 1 361 ? -26.491 75.148 22.446 1.000 48.598 359 ARG B C 1
ATOM 6013 O O . ARG B 1 361 ? -26.515 74.873 21.250 1.000 48.323 359 ARG B O 1
ATOM 6021 N N . ALA B 1 362 ? -25.458 74.874 23.243 1.000 45.315 360 ALA B N 1
ATOM 6022 C CA . ALA B 1 362 ? -24.329 74.081 22.793 1.000 44.063 360 ALA B CA 1
ATOM 6023 C C . ALA B 1 362 ? -24.809 72.707 22.350 1.000 47.498 360 ALA B C 1
ATOM 6024 O O . ALA B 1 362 ? -24.415 72.212 21.300 1.000 52.062 360 ALA B O 1
ATOM 6026 N N . LEU B 1 363 ? -25.643 72.097 23.192 1.000 50.230 361 LEU B N 1
ATOM 6027 C CA . LEU B 1 363 ? -26.213 70.794 22.907 1.000 53.926 361 LEU B CA 1
ATOM 6028 C C . LEU B 1 363 ? -27.163 70.891 21.714 1.000 53.199 361 LEU B C 1
ATOM 6029 O O . LEU B 1 363 ? -27.048 70.113 20.770 1.000 54.369 361 LEU B O 1
ATOM 6034 N N . GLN B 1 364 ? -28.077 71.865 21.751 1.000 51.449 362 GLN B N 1
ATOM 6035 C CA . GLN B 1 364 ? -29.062 72.030 20.696 1.000 50.855 362 GLN B CA 1
ATOM 6036 C C . GLN B 1 364 ? -28.354 72.167 19.350 1.000 48.971 362 GLN B C 1
ATOM 6037 O O . GLN B 1 364 ? -28.701 71.498 18.383 1.000 51.051 362 GLN B O 1
ATOM 6043 N N . ASP B 1 365 ? -27.343 73.031 19.298 1.000 47.432 363 ASP B N 1
ATOM 6044 C CA . ASP B 1 365 ? -26.583 73.220 18.076 1.000 48.289 363 ASP B CA 1
ATOM 6045 C C . ASP B 1 365 ? -26.116 71.858 17.562 1.000 46.725 363 ASP B C 1
ATOM 6046 O O . ASP B 1 365 ? -26.357 71.491 16.418 1.000 46.506 363 ASP B O 1
ATOM 6051 N N . ALA B 1 366 ? -25.477 71.084 18.432 1.000 45.800 364 ALA B N 1
ATOM 6052 C CA . ALA B 1 366 ? -24.951 69.788 18.047 1.000 46.502 364 ALA B CA 1
ATOM 6053 C C . ALA B 1 366 ? -26.030 68.912 17.411 1.000 47.358 364 ALA B C 1
ATOM 6054 O O . ALA B 1 366 ? -25.805 68.347 16.342 1.000 49.874 364 ALA B O 1
ATOM 6056 N N . LEU B 1 367 ? -27.175 68.778 18.097 1.000 45.027 365 LEU B N 1
ATOM 6057 C CA . LEU B 1 367 ? -28.210 67.832 17.704 1.000 44.016 365 LEU B CA 1
ATOM 6058 C C . LEU B 1 367 ? -28.855 68.259 16.389 1.000 41.268 365 LEU B C 1
ATOM 6059 O O . LEU B 1 367 ? -29.149 67.406 15.557 1.000 39.800 365 LEU B O 1
ATOM 6064 N N . VAL B 1 368 ? -29.092 69.565 16.219 1.000 39.135 366 VAL B N 1
ATOM 6065 C CA . VAL B 1 368 ? -29.782 70.047 15.038 1.000 39.569 366 VAL B CA 1
ATOM 6066 C C . VAL B 1 368 ? -28.933 69.705 13.813 1.000 41.335 366 VAL B C 1
ATOM 6067 O O . VAL B 1 368 ? -29.483 69.361 12.764 1.000 39.611 366 VAL B O 1
ATOM 6071 N N . ARG B 1 369 ? -27.597 69.773 13.977 1.000 43.224 367 ARG B N 1
ATOM 6072 C CA . ARG B 1 369 ? -26.639 69.418 12.938 1.000 43.972 367 ARG B CA 1
ATOM 6073 C C . ARG B 1 369 ? -26.711 67.924 12.617 1.000 42.922 367 ARG B C 1
ATOM 6074 O O . ARG B 1 369 ? -26.725 67.544 11.446 1.000 45.248 367 ARG B O 1
ATOM 6082 N N . PHE B 1 370 ? -26.726 67.088 13.665 1.000 41.011 368 PHE B N 1
ATOM 6083 C CA . PHE B 1 370 ? -26.789 65.642 13.517 1.000 39.255 368 PHE B CA 1
ATOM 6084 C C . PHE B 1 370 ? -28.102 65.229 12.863 1.000 39.834 368 PHE B C 1
ATOM 6085 O O . PHE B 1 370 ? -28.121 64.297 12.072 1.000 44.949 368 PHE B O 1
ATOM 6093 N N . LEU B 1 371 ? -29.194 65.922 13.197 1.000 40.181 369 LEU B N 1
ATOM 6094 C CA . LEU B 1 371 ? -30.518 65.541 12.732 1.000 40.151 369 LEU B CA 1
ATOM 6095 C C . LEU B 1 371 ? -30.652 65.767 11.226 1.000 40.392 369 LEU B C 1
ATOM 6096 O O . LEU B 1 371 ? -31.564 65.237 10.597 1.000 42.020 369 LEU B O 1
ATOM 6101 N N . GLU B 1 372 ? -29.735 66.525 10.625 1.000 39.777 370 GLU B N 1
ATOM 6102 C CA . GLU B 1 372 ? -29.763 66.663 9.179 1.000 42.330 370 GLU B CA 1
ATOM 6103 C C . GLU B 1 372 ? -29.333 65.355 8.518 1.000 43.632 370 GLU B C 1
ATOM 6104 O O . GLU B 1 372 ? -29.911 64.970 7.507 1.000 48.275 370 GLU B O 1
ATOM 6110 N N . ASP B 1 373 ? -28.333 64.681 9.097 1.000 42.478 371 ASP B N 1
ATOM 6111 C CA . ASP B 1 373 ? -27.874 63.390 8.613 1.000 42.033 371 ASP B CA 1
ATOM 6112 C C . ASP B 1 373 ? -28.860 62.290 8.989 1.000 38.171 371 ASP B C 1
ATOM 6113 O O . ASP B 1 373 ? -29.307 61.561 8.111 1.000 37.779 371 ASP B O 1
ATOM 6118 N N . TYR B 1 374 ? -29.143 62.148 10.291 1.000 37.375 372 TYR B N 1
ATOM 6119 C CA . TYR B 1 374 ? -30.117 61.184 10.788 1.000 39.422 372 TYR B CA 1
ATOM 6120 C C . TYR B 1 374 ? -31.334 61.930 11.342 1.000 38.555 372 TYR B C 1
ATOM 6121 O O . TYR B 1 374 ? -31.364 62.273 12.520 1.000 37.846 372 TYR B O 1
ATOM 6130 N N . PRO B 1 375 ? -32.387 62.181 10.525 1.000 38.659 373 PRO B N 1
ATOM 6131 C CA . PRO B 1 375 ? -33.528 63.003 10.939 1.000 38.424 373 PRO B CA 1
ATOM 6132 C C . PRO B 1 375 ? -34.398 62.440 12.055 1.000 38.819 373 PRO B C 1
ATOM 6133 O O . PRO B 1 375 ? -35.057 63.210 12.752 1.000 37.439 373 PRO B O 1
ATOM 6137 N N . ILE B 1 376 ? -34.445 61.105 12.168 1.000 38.211 374 ILE B N 1
ATOM 6138 C CA . ILE B 1 376 ? -35.305 60.454 13.141 1.000 36.909 374 ILE B CA 1
ATOM 6139 C C . ILE B 1 376 ? -34.436 59.619 14.076 1.000 34.503 374 ILE B C 1
ATOM 6140 O O . ILE B 1 376 ? -33.554 58.907 13.620 1.000 32.869 374 ILE B O 1
ATOM 6145 N N . ILE B 1 377 ? -34.712 59.718 15.382 1.000 34.133 375 ILE B N 1
ATOM 6146 C CA . ILE B 1 377 ? -34.054 58.921 16.405 1.000 33.927 375 ILE B CA 1
ATOM 6147 C C . ILE B 1 377 ? -35.068 57.946 17.003 1.000 34.867 375 ILE B C 1
ATOM 6148 O O . ILE B 1 377 ? -36.141 58.360 17.457 1.000 33.316 375 ILE B O 1
ATOM 6153 N N . VAL B 1 378 ? -34.708 56.658 17.034 1.000 33.925 376 VAL B N 1
ATOM 6154 C CA . VAL B 1 378 ? -35.518 55.680 17.737 1.000 34.459 376 VAL B CA 1
ATOM 6155 C C . VAL B 1 378 ? -34.893 55.524 19.120 1.000 35.779 376 VAL B C 1
ATOM 6156 O O . VAL B 1 378 ? -33.687 55.308 19.220 1.000 34.893 376 VAL B O 1
ATOM 6160 N N . ALA B 1 379 ? -35.704 55.716 20.174 1.000 38.208 377 ALA B N 1
ATOM 6161 C CA . ALA B 1 379 ? -35.206 55.741 21.548 1.000 38.296 377 ALA B CA 1
ATOM 6162 C C . ALA B 1 379 ? -36.201 55.084 22.499 1.000 35.305 377 ALA B C 1
ATOM 6163 O O . ALA B 1 379 ? -37.397 55.070 22.239 1.000 34.689 377 ALA B O 1
ATOM 6165 N N . PRO B 1 380 ? -35.743 54.534 23.643 1.000 34.096 378 PRO B N 1
ATOM 6166 C CA . PRO B 1 380 ? -36.659 54.075 24.686 1.000 34.731 378 PRO B CA 1
ATOM 6167 C C . PRO B 1 380 ? -37.272 55.334 25.294 1.000 35.028 378 PRO B C 1
ATOM 6168 O O . PRO B 1 380 ? -36.671 56.412 25.223 1.000 39.048 378 PRO B O 1
ATOM 6172 N N . VAL B 1 381 ? -38.489 55.228 25.835 1.000 34.781 379 VAL B N 1
ATOM 6173 C CA . VAL B 1 381 ? -39.014 56.308 26.659 1.000 35.632 379 VAL B CA 1
ATOM 6174 C C . VAL B 1 381 ? -38.520 56.097 28.093 1.000 36.401 379 VAL B C 1
ATOM 6175 O O . VAL B 1 381 ? -37.493 56.647 28.486 1.000 34.566 379 VAL B O 1
ATOM 6179 N N . ALA B 1 382 ? -39.231 55.271 28.866 1.000 38.088 380 ALA B N 1
ATOM 6180 C CA . ALA B 1 382 ? -38.969 55.177 30.291 1.000 38.839 380 ALA B CA 1
ATOM 6181 C C . ALA B 1 382 ? -37.821 54.213 30.598 1.000 38.558 380 ALA B C 1
ATOM 6182 O O . ALA B 1 382 ? -37.159 54.352 31.619 1.000 42.513 380 ALA B O 1
ATOM 6184 N N . GLY B 1 383 ? -37.547 53.234 29.745 1.000 37.611 381 GLY B N 1
ATOM 6185 C CA . GLY B 1 383 ? -36.437 52.343 30.053 1.000 39.165 381 GLY B CA 1
ATOM 6186 C C . GLY B 1 383 ? -36.774 51.367 31.182 1.000 39.359 381 GLY B C 1
ATOM 6187 O O . GLY B 1 383 ? -35.907 50.626 31.645 1.000 41.522 381 GLY B O 1
ATOM 6188 N N . MET B 1 384 ? -38.043 51.372 31.611 1.000 37.601 382 MET B N 1
ATOM 6189 C CA . MET B 1 384 ? -38.557 50.435 32.594 1.000 35.567 382 MET B CA 1
ATOM 6190 C C . MET B 1 384 ? -40.043 50.250 32.330 1.000 33.921 382 MET B C 1
ATOM 6191 O O . MET B 1 384 ? -40.749 51.208 32.022 1.000 31.410 382 MET B O 1
ATOM 6196 N N . PRO B 1 385 ? -40.563 49.009 32.413 1.000 34.351 383 PRO B N 1
ATOM 6197 C CA . PRO B 1 385 ? -42.009 48.785 32.453 1.000 33.214 383 PRO B CA 1
ATOM 6198 C C . PRO B 1 385 ? -42.644 49.537 33.617 1.000 34.588 383 PRO B C 1
ATOM 6199 O O . PRO B 1 385 ? -41.983 49.847 34.598 1.000 36.792 383 PRO B O 1
ATOM 6203 N N . ALA B 1 386 ? -43.943 49.806 33.508 1.000 38.248 384 ALA B N 1
ATOM 6204 C CA . ALA B 1 386 ? -44.651 50.565 34.525 1.000 38.587 384 ALA B CA 1
ATOM 6205 C C . ALA B 1 386 ? -44.214 50.075 35.893 1.000 38.836 384 ALA B C 1
ATOM 6206 O O . ALA B 1 386 ? -44.517 48.944 36.252 1.000 41.084 384 ALA B O 1
ATOM 6208 N N . PRO B 1 387 ? -43.500 50.897 36.689 1.000 40.577 385 PRO B N 1
ATOM 6209 C CA . PRO B 1 387 ? -43.104 50.489 38.037 1.000 38.976 385 PRO B CA 1
ATOM 6210 C C . PRO B 1 387 ? -44.337 50.277 38.918 1.000 36.086 385 PRO B C 1
ATOM 6211 O O . PRO B 1 387 ? -45.463 50.479 38.470 1.000 35.329 385 PRO B O 1
ATOM 6215 N N . PRO B 1 388 ? -44.181 49.846 40.190 1.000 34.861 386 PRO B N 1
ATOM 6216 C CA . PRO B 1 388 ? -45.294 49.841 41.149 1.000 35.689 386 PRO B CA 1
ATOM 6217 C C . PRO B 1 388 ? -45.781 51.241 41.545 1.000 38.086 386 PRO B C 1
ATOM 6218 O O . PRO B 1 388 ? -45.138 52.239 41.229 1.000 38.013 386 PRO B O 1
ATOM 6222 N N . LEU B 1 389 ? -46.900 51.305 42.281 1.000 39.745 387 LEU B N 1
ATOM 6223 C CA . LEU B 1 389 ? -47.537 52.564 42.654 1.000 40.647 387 LEU B CA 1
ATOM 6224 C C . LEU B 1 389 ? -46.685 53.396 43.608 1.000 43.833 387 LEU B C 1
ATOM 6225 O O . LEU B 1 389 ? -46.779 54.623 43.590 1.000 44.512 387 LEU B O 1
ATOM 6230 N N . ASP B 1 390 ? -45.905 52.714 44.461 1.000 45.743 388 ASP B N 1
ATOM 6231 C CA . ASP B 1 390 ? -45.102 53.349 45.500 1.000 44.747 388 ASP B CA 1
ATOM 6232 C C . ASP B 1 390 ? -43.725 53.760 44.966 1.000 42.371 388 ASP B C 1
ATOM 6233 O O . ASP B 1 390 ? -42.855 54.128 45.753 1.000 44.247 388 ASP B O 1
ATOM 6238 N N . PHE B 1 391 ? -43.534 53.752 43.637 1.000 38.664 389 PHE B N 1
ATOM 6239 C CA . PHE B 1 391 ? -42.204 53.857 43.057 1.000 34.994 389 PHE B CA 1
ATOM 6240 C C . PHE B 1 391 ? -41.589 55.222 43.359 1.000 34.145 389 PHE B C 1
ATOM 6241 O O . PHE B 1 391 ? -40.373 55.305 43.451 1.000 34.273 389 PHE B O 1
ATOM 6249 N N . ASP B 1 392 ? -42.408 56.273 43.516 1.000 35.037 390 ASP B N 1
ATOM 6250 C CA . ASP B 1 392 ? -41.906 57.596 43.862 1.000 35.628 390 ASP B CA 1
ATOM 6251 C C . ASP B 1 392 ? -42.366 58.013 45.257 1.000 37.092 390 ASP B C 1
ATOM 6252 O O . ASP B 1 392 ? -42.444 59.200 45.554 1.000 42.471 390 ASP B O 1
ATOM 6257 N N . HIS B 1 393 ? -42.615 57.053 46.147 1.000 37.604 391 HIS B N 1
ATOM 6258 C CA . HIS B 1 393 ? -43.135 57.409 47.453 1.000 40.579 391 HIS B CA 1
ATOM 6259 C C . HIS B 1 393 ? -42.026 57.506 48.495 1.000 41.596 391 HIS B C 1
ATOM 6260 O O . HIS B 1 393 ? -41.551 56.483 48.994 1.000 41.499 391 HIS B O 1
ATOM 6267 N N . LEU B 1 394 ? -41.643 58.745 48.832 1.000 40.535 392 LEU B N 1
ATOM 6268 C CA . LEU B 1 394 ? -40.720 58.975 49.929 1.000 40.631 392 LEU B CA 1
ATOM 6269 C C . LEU B 1 394 ? -39.533 58.029 49.786 1.000 40.118 392 LEU B C 1
ATOM 6270 O O . LEU B 1 394 ? -39.191 57.327 50.731 1.000 38.768 392 LEU B O 1
ATOM 6275 N N . ILE B 1 395 ? -38.946 57.994 48.585 1.000 41.750 393 ILE B N 1
ATOM 6276 C CA . ILE B 1 395 ? -37.928 57.011 48.249 1.000 41.126 393 ILE B CA 1
ATOM 6277 C C . ILE B 1 395 ? -36.561 57.479 48.747 1.000 39.963 393 ILE B C 1
ATOM 6278 O O . ILE B 1 395 ? -35.689 56.654 49.012 1.000 40.754 393 ILE B O 1
ATOM 6283 N N . GLY B 1 396 ? -36.360 58.795 48.862 1.000 38.114 394 GLY B N 1
ATOM 6284 C CA . GLY B 1 396 ? -35.058 59.316 49.245 1.000 40.323 394 GLY B CA 1
ATOM 6285 C C . GLY B 1 396 ? -34.251 59.771 48.034 1.000 42.811 394 GLY B C 1
ATOM 6286 O O . GLY B 1 396 ? -34.546 59.388 46.911 1.000 45.613 394 GLY B O 1
ATOM 6287 N N . ARG B 1 397 ? -33.218 60.577 48.283 1.000 48.476 395 ARG B N 1
ATOM 6288 C CA . ARG B 1 397 ? -32.467 61.231 47.226 1.000 54.716 395 ARG B CA 1
ATOM 6289 C C . ARG B 1 397 ? -31.720 60.201 46.387 1.000 51.409 395 ARG B C 1
ATOM 6290 O O . ARG B 1 397 ? -31.639 60.331 45.166 1.000 49.352 395 ARG B O 1
ATOM 6298 N N . GLU B 1 398 ? -31.158 59.197 47.064 1.000 51.528 396 GLU B N 1
ATOM 6299 C CA . GLU B 1 398 ? -30.277 58.237 46.419 1.000 51.597 396 GLU B CA 1
ATOM 6300 C C . GLU B 1 398 ? -31.120 57.430 45.442 1.000 44.776 396 GLU B C 1
ATOM 6301 O O . GLU B 1 398 ? -30.778 57.321 44.272 1.000 47.883 396 GLU B O 1
ATOM 6307 N N . ALA B 1 399 ? -32.244 56.907 45.928 1.000 39.956 397 ALA B N 1
ATOM 6308 C CA . ALA B 1 399 ? -33.173 56.179 45.078 1.000 40.481 397 ALA B CA 1
ATOM 6309 C C . ALA B 1 399 ? -33.718 57.068 43.957 1.000 39.971 397 ALA B C 1
ATOM 6310 O O . ALA B 1 399 ? -33.998 56.579 42.861 1.000 39.580 397 ALA B O 1
ATOM 6312 N N . SER B 1 400 ? -33.885 58.367 44.247 1.000 38.023 398 SER B N 1
ATOM 6313 C CA . SER B 1 400 ? -34.461 59.305 43.301 1.000 37.090 398 SER B CA 1
ATOM 6314 C C . SER B 1 400 ? -33.519 59.531 42.127 1.000 35.469 398 SER B C 1
ATOM 6315 O O . SER B 1 400 ? -33.979 59.728 41.006 1.000 38.525 398 SER B O 1
ATOM 6318 N N . ALA B 1 401 ? -32.212 59.503 42.391 1.000 33.571 399 ALA B N 1
ATOM 6319 C CA . ALA B 1 401 ? -31.224 59.600 41.331 1.000 34.460 399 ALA B CA 1
ATOM 6320 C C . ALA B 1 401 ? -31.306 58.394 40.401 1.000 34.263 399 ALA B C 1
ATOM 6321 O O . ALA B 1 401 ? -31.160 58.535 39.185 1.000 36.220 399 ALA B O 1
ATOM 6323 N N . ARG B 1 402 ? -31.527 57.216 40.996 1.000 30.911 400 ARG B N 1
ATOM 6324 C CA . ARG B 1 402 ? -31.559 55.974 40.253 1.000 30.064 400 ARG B CA 1
ATOM 6325 C C . ARG B 1 402 ? -32.744 55.978 39.296 1.000 29.732 400 ARG B C 1
ATOM 6326 O O . ARG B 1 402 ? -32.584 55.616 38.135 1.000 32.943 400 ARG B O 1
ATOM 6334 N N . LEU B 1 403 ? -33.917 56.395 39.787 1.000 28.310 401 LEU B N 1
ATOM 6335 C CA . LEU B 1 403 ? -35.097 56.545 38.948 1.000 28.254 401 LEU B CA 1
ATOM 6336 C C . LEU B 1 403 ? -34.824 57.540 37.820 1.000 29.263 401 LEU B C 1
ATOM 6337 O O . LEU B 1 403 ? -35.200 57.299 36.675 1.000 30.900 401 LEU B O 1
ATOM 6342 N N . PHE B 1 404 ? -34.184 58.663 38.149 1.000 29.196 402 PHE B N 1
ATOM 6343 C CA . PHE B 1 404 ? -3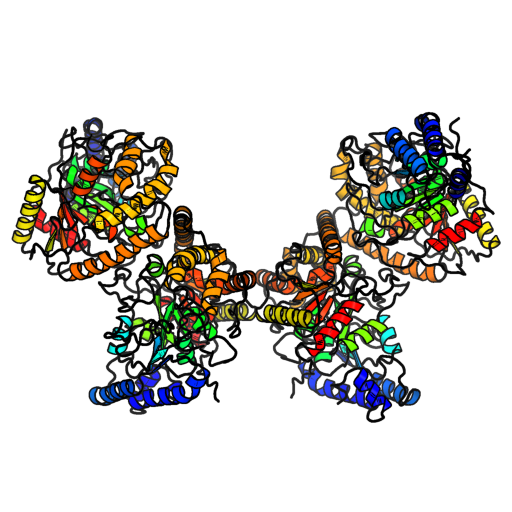3.885 59.684 37.161 1.000 32.452 402 PHE B CA 1
ATOM 6344 C C . PHE B 1 404 ? -33.098 59.079 36.002 1.000 33.805 402 PHE B C 1
ATOM 6345 O O . PHE B 1 404 ? -33.382 59.354 34.832 1.000 33.227 402 PHE B O 1
ATOM 6353 N N . ASP B 1 405 ? -32.104 58.262 36.361 1.000 33.922 403 ASP B N 1
ATOM 6354 C CA . ASP B 1 405 ? -31.227 57.651 35.385 1.000 36.452 403 ASP B CA 1
ATOM 6355 C C . ASP B 1 405 ? -32.025 56.751 34.452 1.000 35.806 403 ASP B C 1
ATOM 6356 O O . ASP B 1 405 ? -31.710 56.674 33.273 1.000 37.562 403 ASP B O 1
ATOM 6361 N N . ARG B 1 406 ? -33.071 56.110 34.977 1.000 35.807 404 ARG B N 1
ATOM 6362 C CA . ARG B 1 406 ? -33.931 55.249 34.180 1.000 36.616 404 ARG B CA 1
ATOM 6363 C C . ARG B 1 406 ? -34.787 56.045 33.190 1.000 34.894 404 ARG B C 1
ATOM 6364 O O . ARG B 1 406 ? -35.154 55.524 32.138 1.000 33.508 404 ARG B O 1
ATOM 6372 N N . MET B 1 407 ? -35.076 57.311 33.507 1.000 34.185 405 MET B N 1
ATOM 6373 C CA . MET B 1 407 ? -35.961 58.126 32.693 1.000 34.388 405 MET B CA 1
ATOM 6374 C C . MET B 1 407 ? -35.183 59.192 31.919 1.000 34.304 405 MET B C 1
ATOM 6375 O O . MET B 1 407 ? -35.726 60.246 31.617 1.000 34.032 405 MET B O 1
ATOM 6380 N N . ARG B 1 408 ? -33.925 58.906 31.573 1.000 34.295 406 ARG B N 1
ATOM 6381 C CA . ARG B 1 408 ? -33.031 59.903 31.006 1.000 35.168 406 ARG B CA 1
ATOM 6382 C C . ARG B 1 408 ? -33.152 60.002 29.486 1.000 34.974 406 ARG B C 1
ATOM 6383 O O . ARG B 1 408 ? -32.419 60.776 28.881 1.000 35.479 406 ARG B O 1
ATOM 6391 N N . CYS B 1 409 ? -34.032 59.209 28.862 1.000 36.431 407 CYS B N 1
ATOM 6392 C CA . CYS B 1 409 ? -34.288 59.332 27.431 1.000 37.087 407 CYS B CA 1
ATOM 6393 C C . CYS B 1 409 ? -35.516 60.204 27.170 1.000 37.628 407 CYS B C 1
ATOM 6394 O O . CYS B 1 409 ? -35.808 60.507 26.012 1.000 37.738 407 CYS B O 1
ATOM 6397 N N . VAL B 1 410 ? -36.231 60.596 28.241 1.000 36.104 408 VAL B N 1
ATOM 6398 C CA . VAL B 1 410 ? -37.456 61.370 28.094 1.000 35.663 408 VAL B CA 1
ATOM 6399 C C . VAL B 1 410 ? -37.117 62.872 28.059 1.000 33.977 408 VAL B C 1
ATOM 6400 O O . VAL B 1 410 ? -37.554 63.558 27.137 1.000 33.607 408 VAL B O 1
ATOM 6404 N N . PRO B 1 411 ? -36.295 63.452 28.973 1.000 33.405 409 PRO B N 1
ATOM 6405 C CA . PRO B 1 411 ? -36.193 64.910 29.116 1.000 33.986 409 PRO B CA 1
ATOM 6406 C C . PRO B 1 411 ? -35.534 65.694 27.982 1.000 34.706 409 PRO B C 1
ATOM 6407 O O . PRO B 1 411 ? -35.756 66.897 27.871 1.000 38.625 409 PRO B O 1
ATOM 6411 N N . TRP B 1 412 ? -34.720 65.020 27.165 1.000 32.521 410 TRP B N 1
ATOM 6412 C CA . TRP B 1 412 ? -33.921 65.689 26.152 1.000 31.885 410 TRP B CA 1
ATOM 6413 C C . TRP B 1 412 ? -34.771 66.142 24.963 1.000 30.947 410 TRP B C 1
ATOM 6414 O O . TRP B 1 412 ? -34.424 67.110 24.288 1.000 30.931 410 TRP B O 1
ATOM 6425 N N . VAL B 1 413 ? -35.884 65.447 24.709 1.000 30.953 411 VAL B N 1
ATOM 6426 C CA . VAL B 1 413 ? -36.799 65.811 23.638 1.000 32.169 411 VAL B CA 1
ATOM 6427 C C . VAL B 1 413 ? -37.432 67.162 23.966 1.000 34.719 411 VAL B C 1
ATOM 6428 O O . VAL B 1 413 ? -37.699 67.966 23.076 1.000 40.395 411 VAL B O 1
ATOM 6432 N N . ASN B 1 414 ? -37.674 67.397 25.257 1.000 34.930 412 ASN B N 1
ATOM 6433 C CA . ASN B 1 414 ? -38.317 68.615 25.716 1.000 33.846 412 ASN B CA 1
ATOM 6434 C C . ASN B 1 414 ? -37.322 69.771 25.686 1.000 34.658 412 ASN B C 1
ATOM 6435 O O . ASN B 1 414 ? -37.667 70.873 25.274 1.000 36.546 412 ASN B O 1
ATOM 6440 N N . LEU B 1 415 ? -36.084 69.512 26.112 1.000 35.797 413 LEU B N 1
ATOM 6441 C CA . LEU B 1 415 ? -35.076 70.552 26.193 1.000 36.968 413 LEU B CA 1
ATOM 6442 C C . LEU B 1 415 ? -34.853 71.192 24.826 1.000 41.039 413 LEU B C 1
ATOM 6443 O O . LEU B 1 415 ? -34.638 72.397 24.757 1.000 45.340 413 LEU B O 1
ATOM 6448 N N . PHE B 1 416 ? -34.914 70.390 23.749 1.000 42.766 414 PHE B N 1
ATOM 6449 C CA . PHE B 1 416 ? -34.641 70.871 22.401 1.000 40.788 414 PHE B CA 1
ATOM 6450 C C . PHE B 1 416 ? -35.940 71.048 21.613 1.000 40.791 414 PHE B C 1
ATOM 6451 O O . PHE B 1 416 ? -35.931 71.103 20.388 1.000 40.353 414 PHE B O 1
ATOM 6459 N N . GLY B 1 417 ? -37.065 71.144 22.324 1.000 42.171 415 GLY B N 1
ATOM 6460 C CA . GLY B 1 417 ? -38.341 71.512 21.733 1.000 43.161 415 GLY B CA 1
ATOM 6461 C C . GLY B 1 417 ? -38.721 70.621 20.556 1.000 44.614 415 GLY B C 1
ATOM 6462 O O . GLY B 1 417 ? -39.399 71.080 19.633 1.000 51.710 415 GLY B O 1
ATOM 6463 N N . LEU B 1 418 ? -38.321 69.343 20.628 1.000 41.543 416 LEU B N 1
ATOM 6464 C CA . LEU B 1 418 ? -38.467 68.428 19.509 1.000 38.423 416 LEU B CA 1
ATOM 6465 C C . LEU B 1 418 ? -39.757 67.627 19.672 1.000 37.465 416 LEU B C 1
ATOM 6466 O O . LEU B 1 418 ? -40.273 67.496 20.774 1.000 34.941 416 LEU B O 1
ATOM 6471 N N . PRO B 1 419 ? -40.379 67.150 18.573 1.000 38.713 417 PRO B N 1
ATOM 6472 C CA . PRO B 1 419 ? -41.500 66.211 18.686 1.000 40.212 417 PRO B CA 1
ATOM 6473 C C . PRO B 1 419 ? -41.083 64.791 19.080 1.000 41.270 417 PRO B C 1
ATOM 6474 O O . PRO B 1 419 ? -40.075 64.280 18.592 1.000 42.990 417 PRO B O 1
ATOM 6478 N N . GLY B 1 420 ? -41.882 64.144 19.942 1.000 37.259 418 GLY B N 1
ATOM 6479 C CA . GLY B 1 420 ? -41.664 62.749 20.288 1.000 34.943 418 GLY B CA 1
ATOM 6480 C C . GLY B 1 420 ? -42.966 61.955 20.264 1.000 33.849 418 GLY B C 1
ATOM 6481 O O . GLY B 1 420 ? -43.928 62.325 20.919 1.000 32.514 418 GLY B O 1
ATOM 6482 N N . LEU B 1 421 ? -42.978 60.861 19.496 1.000 36.035 419 LEU B N 1
ATOM 6483 C CA . LEU B 1 421 ? -44.124 59.967 19.401 1.000 36.173 419 LEU B CA 1
ATOM 6484 C C . LEU B 1 421 ? -43.806 58.684 20.160 1.000 35.223 419 LEU B C 1
ATOM 6485 O O . LEU B 1 421 ? -42.888 57.959 19.786 1.000 36.653 419 LEU B O 1
ATOM 6490 N N . ALA B 1 422 ? -44.605 58.384 21.186 1.000 33.579 420 ALA B N 1
ATOM 6491 C CA . ALA B 1 422 ? -44.369 57.221 22.017 1.000 33.767 420 ALA B CA 1
ATOM 6492 C C . ALA B 1 422 ? -45.265 56.086 21.536 1.000 35.645 420 ALA B C 1
ATOM 6493 O O . ALA B 1 422 ? -46.491 56.199 21.580 1.000 35.513 420 ALA B O 1
ATOM 6495 N N . LEU B 1 423 ? -44.625 55.007 21.062 1.000 36.534 421 LEU B N 1
ATOM 6496 C CA . LEU B 1 423 ? -45.327 53.810 20.630 1.000 34.121 421 LEU B CA 1
ATOM 6497 C C . LEU B 1 423 ? -45.811 53.083 21.883 1.000 33.130 421 LEU B C 1
ATOM 6498 O O . LEU B 1 423 ? -45.263 53.258 22.965 1.000 32.223 421 LEU B O 1
ATOM 6503 N N . PRO B 1 424 ? -46.879 52.268 21.796 1.000 34.966 422 PRO B N 1
ATOM 6504 C CA . PRO B 1 424 ? -47.360 51.518 22.956 1.000 34.165 422 PRO B CA 1
ATOM 6505 C C . PRO B 1 424 ? -46.361 50.544 23.571 1.000 33.203 422 PRO B C 1
ATOM 6506 O O . PRO B 1 424 ? -46.583 50.090 24.684 1.000 34.666 422 PRO B O 1
ATOM 6510 N N . ASN B 1 425 ? -45.271 50.225 22.861 1.000 32.865 423 ASN B N 1
ATOM 6511 C CA . ASN B 1 425 ? -44.260 49.323 23.389 1.000 32.311 423 ASN B CA 1
ATOM 6512 C C . ASN B 1 425 ? -43.326 50.061 24.343 1.000 32.415 423 ASN B C 1
ATOM 6513 O O . ASN B 1 425 ? -42.460 49.428 24.931 1.000 34.445 423 ASN B O 1
ATOM 6518 N N . GLY B 1 426 ? -43.471 51.392 24.458 1.000 32.862 424 GLY B N 1
ATOM 6519 C CA . GLY B 1 426 ? -42.597 52.222 25.277 1.000 33.718 424 GLY B CA 1
ATOM 6520 C C . GLY B 1 426 ? -41.374 52.746 24.519 1.000 35.877 424 GLY B C 1
ATOM 6521 O O . GLY B 1 426 ? -40.487 53.332 25.142 1.000 38.706 424 GLY B O 1
ATOM 6522 N N . ILE B 1 427 ? -41.354 52.546 23.187 1.000 35.482 425 ILE B N 1
ATOM 6523 C CA . ILE B 1 427 ? -40.301 53.037 22.313 1.000 34.272 425 ILE B CA 1
ATOM 6524 C C . ILE B 1 427 ? -40.773 54.329 21.658 1.000 34.504 425 ILE B C 1
ATOM 6525 O O . ILE B 1 427 ? -41.932 54.420 21.275 1.000 34.929 425 ILE B O 1
ATOM 6530 N N . GLN B 1 428 ? -39.876 55.319 21.541 1.000 35.227 426 GLN B N 1
ATOM 6531 C CA . GLN B 1 428 ? -40.244 56.613 20.982 1.000 34.679 426 GLN B CA 1
ATOM 6532 C C . GLN B 1 428 ? -39.444 56.866 19.709 1.000 32.163 426 GLN B C 1
ATOM 6533 O O . GLN B 1 428 ? -38.287 56.465 19.590 1.000 29.070 426 GLN B O 1
ATOM 6539 N N . LEU B 1 429 ? -40.118 57.517 18.757 1.000 33.372 427 LEU B N 1
ATOM 6540 C CA . LEU B 1 429 ? -39.488 58.099 17.582 1.000 35.467 427 LEU B CA 1
ATOM 6541 C C . LEU B 1 429 ? -39.441 59.613 17.803 1.000 36.327 427 LEU B C 1
ATOM 6542 O O . LEU B 1 429 ? -40.416 60.195 18.279 1.000 34.949 427 LEU B O 1
ATOM 6547 N N . VAL B 1 430 ? -38.281 60.230 17.534 1.000 36.127 428 VAL B N 1
ATOM 6548 C CA . VAL B 1 430 ? -38.101 61.659 17.736 1.000 36.107 428 VAL B CA 1
ATOM 6549 C C . VAL B 1 430 ? -37.566 62.255 16.435 1.000 40.654 428 VAL B C 1
ATOM 6550 O O . VAL B 1 430 ? -36.767 61.608 15.760 1.000 42.102 428 VAL B O 1
ATOM 6554 N N . THR B 1 431 ? -38.023 63.468 16.072 1.000 42.980 429 THR B N 1
ATOM 6555 C CA . THR B 1 431 ? -37.568 64.132 14.853 1.000 44.633 429 THR B CA 1
ATOM 6556 C C . THR B 1 431 ? -37.480 65.631 15.085 1.000 44.008 429 THR B C 1
ATOM 6557 O O . THR B 1 431 ? -37.681 66.095 16.201 1.000 45.431 429 THR B O 1
ATOM 6561 N N . ARG B 1 432 ? -37.178 66.366 14.008 1.000 43.477 430 ARG B N 1
ATOM 6562 C CA . ARG B 1 432 ? -36.923 67.794 14.073 1.000 41.460 430 ARG B CA 1
ATOM 6563 C C . ARG B 1 432 ? -38.271 68.493 14.153 1.000 41.921 430 ARG B C 1
ATOM 6564 O O . ARG B 1 432 ? -39.305 67.879 13.876 1.000 39.595 430 ARG B O 1
ATOM 6572 N N . ARG B 1 433 ? -38.238 69.772 14.538 1.000 43.214 431 ARG B N 1
ATOM 6573 C CA . ARG B 1 433 ? -39.462 70.531 14.726 1.000 46.518 431 ARG B CA 1
ATOM 6574 C C . ARG B 1 433 ? -40.192 70.676 13.386 1.000 45.516 431 ARG B C 1
ATOM 6575 O O . ARG B 1 433 ? -39.564 70.772 12.332 1.000 44.099 431 ARG B O 1
ATOM 6583 N N . PHE B 1 434 ? -41.532 70.624 13.429 1.000 43.865 432 PHE B N 1
ATOM 6584 C CA . PHE B 1 434 ? -42.374 70.867 12.264 1.00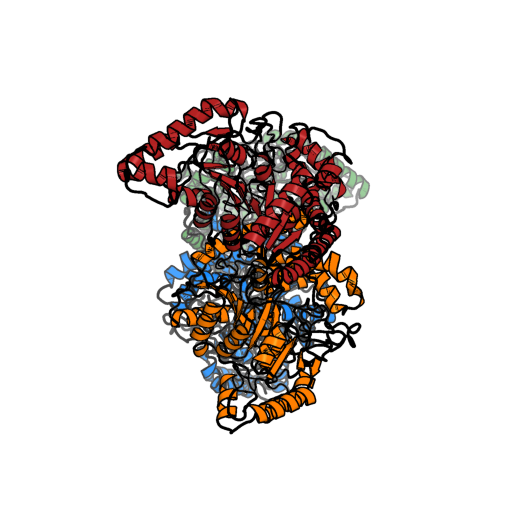0 42.422 432 PHE B CA 1
ATOM 6585 C C . PHE B 1 434 ? -42.422 69.626 11.378 1.000 40.467 432 PHE B C 1
ATOM 6586 O O . PHE B 1 434 ? -43.209 69.608 10.438 1.000 39.276 432 PHE B O 1
ATOM 6594 N N . HIS B 1 435 ? -41.635 68.587 11.713 1.000 41.937 433 HIS B N 1
ATOM 6595 C CA . HIS B 1 435 ? -41.599 67.330 10.967 1.000 42.371 433 HIS B CA 1
ATOM 6596 C C . HIS B 1 435 ? -42.444 66.251 11.659 1.000 41.377 433 HIS B C 1
ATOM 6597 O O . HIS B 1 435 ? -42.334 65.063 11.348 1.000 35.162 433 HIS B O 1
ATOM 6604 N N . GLU B 1 436 ? -43.341 66.682 12.558 1.000 44.835 434 GLU B N 1
ATOM 6605 C CA . GLU B 1 436 ? -44.271 65.793 13.244 1.000 46.748 434 GLU B CA 1
ATOM 6606 C C . GLU B 1 436 ? -44.881 64.782 12.269 1.000 46.287 434 GLU B C 1
ATOM 6607 O O . GLU B 1 436 ? -45.039 63.621 12.627 1.000 47.725 434 GLU B O 1
ATOM 6613 N N . PRO B 1 437 ? -45.301 65.172 11.041 1.000 46.020 435 PRO B N 1
ATOM 6614 C CA . PRO B 1 437 ? -45.848 64.215 10.073 1.000 46.293 435 PRO B CA 1
ATOM 6615 C C . PRO B 1 437 ? -45.100 62.906 9.841 1.000 46.953 435 PRO B C 1
ATOM 6616 O O . PRO B 1 437 ? -45.716 61.850 9.735 1.000 46.598 435 PRO B O 1
ATOM 6620 N N . ASP B 1 438 ? -43.774 62.973 9.742 1.000 48.566 436 ASP B N 1
ATOM 6621 C CA . ASP B 1 438 ? -43.020 61.787 9.368 1.000 52.619 436 ASP B CA 1
ATOM 6622 C C . ASP B 1 438 ? -42.805 60.860 10.571 1.000 50.395 436 ASP B C 1
ATOM 6623 O O . ASP B 1 438 ? -42.317 59.743 10.402 1.000 52.016 436 ASP B O 1
ATOM 6628 N N . LEU B 1 439 ? -43.157 61.305 11.787 1.000 47.359 437 LEU B N 1
ATOM 6629 C CA . LEU B 1 439 ? -43.230 60.403 12.930 1.000 45.580 437 LEU B CA 1
ATOM 6630 C C . LEU B 1 439 ? -44.524 59.590 12.845 1.000 44.025 437 LEU B C 1
ATOM 6631 O O . LEU B 1 439 ? -44.554 58.414 13.201 1.000 43.277 437 LEU B O 1
ATOM 6636 N N . LEU B 1 440 ? -45.601 60.237 12.383 1.000 44.060 438 LEU B N 1
ATOM 6637 C CA . LEU B 1 440 ? -46.894 59.590 12.216 1.000 43.989 438 LEU B CA 1
ATOM 6638 C C . LEU B 1 440 ? -46.813 58.576 11.080 1.000 44.528 438 LEU B C 1
ATOM 6639 O O . LEU B 1 440 ? -47.398 57.496 11.160 1.000 42.900 438 LEU B O 1
ATOM 6644 N N . ALA B 1 441 ? -46.073 58.945 10.026 1.000 44.880 439 ALA B N 1
ATOM 6645 C CA . ALA B 1 441 ? -45.839 58.068 8.890 1.000 43.178 439 ALA B CA 1
ATOM 6646 C C . ALA B 1 441 ? -45.002 56.852 9.294 1.000 43.848 439 ALA B C 1
ATOM 6647 O O . ALA B 1 441 ? -45.351 55.736 8.920 1.000 45.340 439 ALA B O 1
ATOM 6649 N N . THR B 1 442 ? -43.902 57.061 10.038 1.000 42.748 440 THR B N 1
ATOM 6650 C CA . THR B 1 442 ? -43.032 55.961 10.446 1.000 44.607 440 THR B CA 1
ATOM 6651 C C . THR B 1 442 ? -43.782 55.027 11.400 1.000 45.589 440 THR B C 1
ATOM 6652 O O . THR B 1 442 ? -43.647 53.808 11.316 1.000 44.380 440 THR B O 1
ATOM 6656 N N . ALA B 1 443 ? -44.562 55.606 12.320 1.000 45.632 441 ALA B N 1
ATOM 6657 C CA . ALA B 1 443 ? -45.276 54.833 13.324 1.000 46.016 441 ALA B CA 1
ATOM 6658 C C . ALA B 1 443 ? -46.374 53.984 12.687 1.000 49.380 441 ALA B C 1
ATOM 6659 O O . ALA B 1 443 ? -46.654 52.889 13.167 1.000 49.215 441 ALA B O 1
ATOM 6661 N N . GLU B 1 444 ? -47.008 54.518 11.631 1.000 52.164 442 GLU B N 1
ATOM 6662 C CA . GLU B 1 444 ? -47.990 53.784 10.845 1.000 53.858 442 GLU B CA 1
ATOM 6663 C C . GLU B 1 444 ? -47.346 52.625 10.086 1.000 50.825 442 GLU B C 1
ATOM 6664 O O . GLU B 1 444 ? -47.958 51.567 9.957 1.000 52.866 442 GLU B O 1
ATOM 6670 N N . ALA B 1 445 ? -46.132 52.846 9.563 1.000 46.408 443 ALA B N 1
ATOM 6671 C CA . ALA B 1 445 ? -45.433 51.872 8.733 1.000 44.330 443 ALA B CA 1
ATOM 6672 C C . ALA B 1 445 ? -44.986 50.667 9.546 1.000 45.578 443 ALA B C 1
ATOM 6673 O O . ALA B 1 445 ? -44.899 49.556 9.031 1.000 45.766 443 ALA B O 1
ATOM 6675 N N . ILE B 1 446 ? -44.643 50.928 10.805 1.000 48.165 444 ILE B N 1
ATOM 6676 C CA . ILE B 1 446 ? -44.112 49.907 11.686 1.000 48.144 444 ILE B CA 1
ATOM 6677 C C . ILE B 1 446 ? -45.260 49.234 12.455 1.000 42.400 444 ILE B C 1
ATOM 6678 O O . ILE B 1 446 ? -45.083 48.136 12.977 1.000 37.849 444 ILE B O 1
ATOM 6683 N N . GLU B 1 447 ? -46.449 49.863 12.462 1.000 40.100 445 GLU B N 1
ATOM 6684 C CA . GLU B 1 447 ? -47.584 49.443 13.277 1.000 41.098 445 GLU B CA 1
ATOM 6685 C C . GLU B 1 447 ? -47.998 47.988 13.032 1.000 43.796 445 GLU B C 1
ATOM 6686 O O . GLU B 1 447 ? -48.225 47.249 13.989 1.000 45.522 445 GLU B O 1
ATOM 6692 N N . PRO B 1 448 ? -48.176 47.529 11.772 1.000 43.154 446 PRO B N 1
ATOM 6693 C CA . PRO B 1 448 ? -48.568 46.138 11.527 1.000 44.107 446 PRO B CA 1
ATOM 6694 C C . PRO B 1 448 ? -47.588 45.068 12.012 1.000 47.577 446 PRO B C 1
ATOM 6695 O O . PRO B 1 448 ? -48.003 43.935 12.268 1.000 50.021 446 PRO B O 1
ATOM 6699 N N . LEU B 1 449 ? -46.296 45.430 12.123 1.000 48.025 447 LEU B N 1
ATOM 6700 C CA . LEU B 1 449 ? -45.228 44.479 12.417 1.000 48.218 447 LEU B CA 1
ATOM 6701 C C . LEU B 1 449 ? -45.043 44.303 13.919 1.000 44.917 447 LEU B C 1
ATOM 6702 O O . LEU B 1 449 ? -44.603 43.238 14.350 1.000 46.181 447 LEU B O 1
ATOM 6707 N N . LEU B 1 450 ? -45.305 45.368 14.690 1.000 43.208 448 LEU B N 1
ATOM 6708 C CA . LEU B 1 450 ? -45.146 45.334 16.137 1.000 39.897 448 LEU B CA 1
ATOM 6709 C C . LEU B 1 450 ? -46.427 44.826 16.802 1.000 40.936 448 LEU B C 1
ATOM 6710 O O . LEU B 1 450 ? -47.484 44.787 16.171 1.000 40.375 448 LEU B O 1
ATOM 6715 N N . PRO B 1 451 ? -46.367 44.401 18.090 1.000 42.104 449 PRO B N 1
ATOM 6716 C CA . PRO B 1 451 ? -47.549 43.914 18.808 1.000 40.443 449 PRO B CA 1
ATOM 6717 C C . PRO B 1 451 ? -48.741 44.853 18.665 1.000 41.303 449 PRO B C 1
ATOM 6718 O O . PRO B 1 451 ? -48.567 46.043 18.441 1.000 43.425 449 PRO B O 1
ATOM 6722 N N . ALA B 1 452 ? -49.950 44.317 18.832 1.000 45.418 450 ALA B N 1
ATOM 6723 C CA . ALA B 1 452 ? -51.176 45.093 18.674 1.000 48.916 450 ALA B CA 1
ATOM 6724 C C . ALA B 1 452 ? -51.580 45.766 19.989 1.000 49.086 450 ALA B C 1
ATOM 6725 O O . ALA B 1 452 ? -51.116 45.366 21.053 1.000 56.260 450 ALA B O 1
ATOM 6727 N N . VAL B 1 453 ? -52.460 46.778 19.911 1.000 46.138 451 VAL B N 1
ATOM 6728 C CA . VAL B 1 453 ? -52.985 47.473 21.083 1.000 45.586 451 VAL B CA 1
ATOM 6729 C C . VAL B 1 453 ? -54.415 47.009 21.338 1.000 44.588 451 VAL B C 1
ATOM 6730 O O . VAL B 1 453 ? -55.249 47.142 20.453 1.000 46.165 451 VAL B O 1
ATOM 6734 N N . GLU B 1 454 ? -54.708 46.541 22.560 1.000 45.733 452 GLU B N 1
ATOM 6735 C CA . GLU B 1 454 ? -56.051 46.103 22.925 1.000 49.016 452 GLU B CA 1
ATOM 6736 C C . GLU B 1 454 ? -56.486 46.782 24.222 1.000 47.631 452 GLU B C 1
ATOM 6737 O O . GLU B 1 454 ? -55.660 47.078 25.078 1.000 50.111 452 GLU B O 1
ATOM 6743 N N . VAL B 1 455 ? -57.794 47.021 24.371 1.000 49.062 453 VAL B N 1
ATOM 6744 C CA . VAL B 1 455 ? -58.312 47.671 25.566 1.000 50.955 453 VAL B CA 1
ATOM 6745 C C . VAL B 1 455 ? -58.219 46.678 26.721 1.000 48.188 453 VAL B C 1
ATOM 6746 O O . VAL B 1 455 ? -58.191 45.475 26.499 1.000 48.106 453 VAL B O 1
ATOM 6750 N N . ALA B 1 456 ? -58.188 47.182 27.956 1.000 48.967 454 ALA B N 1
ATOM 6751 C CA . ALA B 1 456 ? -57.995 46.330 29.120 1.000 48.732 454 ALA B CA 1
ATOM 6752 C C . ALA B 1 456 ? -59.105 46.573 30.132 1.000 45.698 454 ALA B C 1
ATOM 6753 O O . ALA B 1 456 ? -59.445 47.723 30.399 1.000 46.310 454 ALA B O 1
ATOM 6755 N N . ASP B 1 457 ? -59.641 45.485 30.698 1.000 42.729 455 ASP B N 1
ATOM 6756 C CA . ASP B 1 457 ? -60.675 45.581 31.712 1.000 40.530 455 ASP B CA 1
ATOM 6757 C C . ASP B 1 457 ? -60.144 44.982 33.007 1.000 37.699 455 ASP B C 1
ATOM 6758 O O . ASP B 1 457 ? -60.040 43.763 33.115 1.000 33.729 455 ASP B O 1
ATOM 6763 N N . PRO B 1 458 ? -59.810 45.819 34.021 1.000 39.255 456 PRO B N 1
ATOM 6764 C CA . PRO B 1 458 ? -59.324 45.340 35.314 1.000 40.536 456 PRO B CA 1
ATOM 6765 C C . PRO B 1 458 ? -60.347 44.500 36.071 1.000 43.446 456 PRO B C 1
ATOM 6766 O O . PRO B 1 458 ? -59.967 43.566 36.765 1.000 49.820 456 PRO B O 1
ATOM 6770 N N . VAL B 1 459 ? -61.636 44.821 35.940 1.000 44.535 457 VAL B N 1
ATOM 6771 C CA . VAL B 1 459 ? -62.643 44.146 36.749 1.000 48.301 457 VAL B CA 1
ATOM 6772 C C . VAL B 1 459 ? -62.894 42.735 36.191 1.000 52.117 457 VAL B C 1
ATOM 6773 O O . VAL B 1 459 ? -63.181 41.813 36.952 1.000 51.634 457 VAL B O 1
ATOM 6777 N N . LEU B 1 460 ? -62.759 42.559 34.865 1.000 56.914 458 LEU B N 1
ATOM 6778 C CA . LEU B 1 460 ? -63.039 41.297 34.186 1.000 56.496 458 LEU B CA 1
ATOM 6779 C C . LEU B 1 460 ? -61.859 40.914 33.272 1.000 51.639 458 LEU B C 1
ATOM 6780 O O . LEU B 1 460 ? -61.143 39.951 33.621 1.000 49.355 458 LEU B O 1
ATOM 6785 N N . GLU C 1 5 ? 26.372 34.372 79.601 1.000 78.988 3 GLU C N 1
ATOM 6786 C CA . GLU C 1 5 ? 26.783 35.110 78.377 1.000 76.581 3 GLU C CA 1
ATOM 6787 C C . GLU C 1 5 ? 25.568 35.293 77.478 1.000 76.573 3 GLU C C 1
ATOM 6788 O O . GLU C 1 5 ? 25.256 34.406 76.689 1.000 79.729 3 GLU C O 1
ATOM 6794 N N . PRO C 1 6 ? 24.846 36.436 77.566 1.000 77.508 4 PRO C N 1
ATOM 6795 C CA . PRO C 1 6 ? 23.648 36.662 76.748 1.000 73.231 4 PRO C CA 1
ATOM 6796 C C . PRO C 1 6 ? 23.843 36.508 75.240 1.000 68.861 4 PRO C C 1
ATOM 6797 O O . PRO C 1 6 ? 22.942 36.034 74.542 1.000 72.841 4 PRO C O 1
ATOM 6801 N N . CYS C 1 7 ? 25.021 36.911 74.746 1.000 59.690 5 CYS C N 1
ATOM 6802 C CA . CYS C 1 7 ? 25.275 36.901 73.317 1.000 57.266 5 CYS C CA 1
ATOM 6803 C C . CYS C 1 7 ? 25.342 35.475 72.787 1.000 54.432 5 CYS C C 1
ATOM 6804 O O . CYS C 1 7 ? 25.240 35.273 71.582 1.000 56.427 5 CYS C O 1
ATOM 6807 N N . HIS C 1 8 ? 25.485 34.498 73.687 1.000 53.172 6 HIS C N 1
ATOM 6808 C CA . HIS C 1 8 ? 25.467 33.095 73.302 1.000 57.495 6 HIS C CA 1
ATOM 6809 C C . HIS C 1 8 ? 24.286 32.379 73.965 1.000 57.523 6 HIS C C 1
ATOM 6810 O O . HIS C 1 8 ? 24.356 31.173 74.204 1.000 53.906 6 HIS C O 1
ATOM 6817 N N . ALA C 1 9 ? 23.192 33.112 74.234 1.000 59.574 7 ALA C N 1
ATOM 6818 C CA . ALA C 1 9 ? 22.132 32.607 75.098 1.000 57.596 7 ALA C CA 1
ATOM 6819 C C . ALA C 1 9 ? 20.850 32.351 74.305 1.000 56.469 7 ALA C C 1
ATOM 6820 O O . ALA C 1 9 ? 20.535 33.102 73.385 1.000 52.948 7 ALA C O 1
ATOM 6822 N N . THR C 1 10 ? 20.135 31.281 74.694 1.000 56.274 8 THR C N 1
ATOM 6823 C CA . THR C 1 10 ? 18.841 30.909 74.136 1.000 57.003 8 THR C CA 1
ATOM 6824 C C . THR C 1 10 ? 17.765 31.807 74.738 1.000 59.255 8 THR C C 1
ATOM 6825 O O . THR C 1 10 ? 17.959 32.328 75.832 1.000 59.122 8 THR C O 1
ATOM 6829 N N . ILE C 1 11 ? 16.614 31.917 74.051 1.000 61.201 9 ILE C N 1
ATOM 6830 C CA . ILE C 1 11 ? 15.515 32.754 74.509 1.000 61.633 9 ILE C CA 1
ATOM 6831 C C . ILE C 1 11 ? 15.223 32.411 75.967 1.000 65.184 9 ILE C C 1
ATOM 6832 O O . ILE C 1 11 ? 14.997 33.319 76.762 1.000 71.547 9 ILE C O 1
ATOM 6837 N N . ALA C 1 12 ? 15.283 31.113 76.311 1.000 62.335 10 ALA C N 1
ATOM 6838 C CA . ALA C 1 12 ? 14.987 30.647 77.657 1.000 60.863 10 ALA C CA 1
ATOM 6839 C C . ALA C 1 12 ? 16.134 30.955 78.619 1.000 61.269 10 ALA C C 1
ATOM 6840 O O . ALA C 1 12 ? 15.888 31.244 79.789 1.000 62.155 10 ALA C O 1
ATOM 6842 N N . GLU C 1 13 ? 17.380 30.856 78.135 1.000 61.166 11 GLU C N 1
ATOM 6843 C CA . GLU C 1 13 ? 18.549 31.137 78.955 1.000 63.527 11 GLU C CA 1
ATOM 6844 C C . GLU C 1 13 ? 18.512 32.590 79.429 1.000 67.441 11 GLU C C 1
ATOM 6845 O O . GLU C 1 13 ? 18.651 32.851 80.623 1.000 77.991 11 GLU C O 1
ATOM 6851 N N . LEU C 1 14 ? 18.332 33.530 78.490 1.000 63.895 12 LEU C N 1
ATOM 6852 C CA . LEU C 1 14 ? 18.312 34.952 78.813 1.000 62.704 12 LEU C CA 1
ATOM 6853 C C . LEU C 1 14 ? 16.982 35.330 79.486 1.000 62.027 12 LEU C C 1
ATOM 6854 O O . LEU C 1 14 ? 16.891 36.336 80.192 1.000 58.780 12 LEU C O 1
ATOM 6859 N N . GLN C 1 15 ? 15.946 34.501 79.293 1.000 59.289 13 GLN C N 1
ATOM 6860 C CA . GLN C 1 15 ? 14.686 34.659 80.004 1.000 56.465 13 GLN C CA 1
ATOM 6861 C C . GLN C 1 15 ? 14.895 34.336 81.480 1.000 52.234 13 GLN C C 1
ATOM 6862 O O . GLN C 1 15 ? 14.177 34.857 82.326 1.000 52.323 13 GLN C O 1
ATOM 6868 N N . ALA C 1 16 ? 15.860 33.451 81.765 1.000 53.917 14 ALA C N 1
ATOM 6869 C CA . ALA C 1 16 ? 16.238 33.087 83.124 1.000 56.006 14 ALA C CA 1
ATOM 6870 C C . ALA C 1 16 ? 16.988 34.225 83.816 1.000 56.401 14 ALA C C 1
ATOM 6871 O O . ALA C 1 16 ? 16.733 34.507 84.985 1.000 54.113 14 ALA C O 1
ATOM 6873 N N . GLY C 1 17 ? 17.921 34.857 83.093 1.000 58.404 15 GLY C N 1
ATOM 6874 C CA . GLY C 1 17 ? 18.815 35.853 83.665 1.000 62.184 15 GLY C CA 1
ATOM 6875 C C . GLY C 1 17 ? 18.109 37.162 84.008 1.000 64.553 15 GLY C C 1
ATOM 6876 O O . GLY C 1 17 ? 18.362 37.751 85.058 1.000 72.871 15 GLY C O 1
ATOM 6877 N N . ILE C 1 18 ? 17.252 37.634 83.099 1.000 64.100 16 ILE C N 1
ATOM 6878 C CA . ILE C 1 18 ? 16.385 38.760 83.393 1.000 60.883 16 ILE C CA 1
ATOM 6879 C C . ILE C 1 18 ? 15.629 38.462 84.684 1.000 60.851 16 ILE C C 1
ATOM 6880 O O . ILE C 1 18 ? 15.663 39.257 85.622 1.000 65.146 16 ILE C O 1
ATOM 6885 N N . ALA C 1 19 ? 15.011 37.278 84.742 1.000 57.030 17 ALA C N 1
ATOM 6886 C CA . ALA C 1 19 ? 14.152 36.908 85.856 1.000 62.254 17 ALA C CA 1
ATOM 6887 C C . ALA C 1 19 ? 14.940 36.508 87.110 1.000 66.628 17 ALA C C 1
ATOM 6888 O O . ALA C 1 19 ? 14.337 36.318 88.168 1.000 64.321 17 ALA C O 1
ATOM 6890 N N . SER C 1 20 ? 16.265 36.333 86.992 1.000 70.503 18 SER C N 1
ATOM 6891 C CA . SER C 1 20 ? 17.093 35.989 88.139 1.000 68.759 18 SER C CA 1
ATOM 6892 C C . SER C 1 20 ? 17.732 37.232 88.742 1.000 69.528 18 SER C C 1
ATOM 6893 O O . SER C 1 20 ? 18.346 37.143 89.795 1.000 76.166 18 SER C O 1
ATOM 6896 N N . GLY C 1 21 ? 17.575 38.384 88.083 1.000 72.274 19 GLY C N 1
ATOM 6897 C CA . GLY C 1 21 ? 18.322 39.573 88.446 1.000 72.873 19 GLY C CA 1
ATOM 6898 C C . GLY C 1 21 ? 19.753 39.488 87.922 1.000 74.232 19 GLY C C 1
ATOM 6899 O O . GLY C 1 21 ? 20.558 40.378 88.180 1.000 75.080 19 GLY C O 1
ATOM 6900 N N . ALA C 1 22 ? 20.050 38.409 87.186 1.000 73.851 20 ALA C N 1
ATOM 6901 C CA . ALA C 1 22 ? 21.377 38.191 86.645 1.000 73.848 20 ALA C CA 1
ATOM 6902 C C . ALA C 1 22 ? 21.734 39.348 85.719 1.000 75.131 20 ALA C C 1
ATOM 6903 O O . ALA C 1 22 ? 22.829 39.892 85.806 1.000 83.847 20 ALA C O 1
ATOM 6905 N N . TYR C 1 23 ? 20.796 39.724 84.844 1.000 78.245 21 TYR C N 1
ATOM 6906 C CA . TYR C 1 23 ? 20.998 40.851 83.947 1.000 79.280 21 TYR C CA 1
ATOM 6907 C C . TYR C 1 23 ? 19.671 41.578 83.769 1.000 67.772 21 TYR C C 1
ATOM 6908 O O . TYR C 1 23 ? 18.651 41.186 84.332 1.000 61.970 21 TYR C O 1
ATOM 6917 N N . SER C 1 24 ? 19.725 42.649 82.981 1.000 59.786 22 SER C N 1
ATOM 6918 C CA . SER C 1 24 ? 18.549 43.393 82.587 1.000 59.677 22 SER C CA 1
ATOM 6919 C C . SER C 1 24 ? 18.434 43.346 81.069 1.000 58.317 22 SER C C 1
ATOM 6920 O O . SER C 1 24 ? 19.443 43.193 80.384 1.000 56.761 22 SER C O 1
ATOM 6923 N N . ARG C 1 25 ? 17.212 43.517 80.556 1.000 56.689 23 ARG C N 1
ATOM 6924 C CA . ARG C 1 25 ? 17.001 43.615 79.121 1.000 57.367 23 ARG C CA 1
ATOM 6925 C C . ARG C 1 25 ? 18.018 44.601 78.558 1.000 57.081 23 ARG C C 1
ATOM 6926 O O . ARG C 1 25 ? 18.571 44.379 77.481 1.000 56.417 23 ARG C O 1
ATOM 6934 N N . GLU C 1 26 ? 18.275 45.675 79.312 1.000 58.813 24 GLU C N 1
ATOM 6935 C CA . GLU C 1 26 ? 19.212 46.692 78.871 1.000 63.588 24 GLU C CA 1
ATOM 6936 C C . GLU C 1 26 ? 20.586 46.057 78.666 1.000 63.020 24 GLU C C 1
ATOM 6937 O O . GLU C 1 26 ? 21.204 46.238 77.614 1.000 53.634 24 GLU C O 1
ATOM 6943 N N . ASP C 1 27 ? 21.036 45.305 79.685 1.000 65.951 25 ASP C N 1
ATOM 6944 C CA . ASP C 1 27 ? 22.329 44.638 79.641 1.000 65.544 25 ASP C CA 1
ATOM 6945 C C . ASP C 1 27 ? 22.407 43.857 78.328 1.000 63.331 25 ASP C C 1
ATOM 6946 O O . ASP C 1 27 ? 23.299 44.095 77.511 1.000 65.075 25 ASP C O 1
ATOM 6951 N N . VAL C 1 28 ? 21.412 42.985 78.110 1.000 54.305 26 VAL C N 1
ATOM 6952 C CA . VAL C 1 28 ? 21.389 42.091 76.966 1.000 48.562 26 VAL C CA 1
ATOM 6953 C C . VAL C 1 28 ? 21.502 42.912 75.688 1.000 48.939 26 VAL C C 1
ATOM 6954 O O . VAL C 1 28 ? 22.318 42.600 74.827 1.000 52.767 26 VAL C O 1
ATOM 6958 N N . VAL C 1 29 ? 20.670 43.947 75.558 1.000 48.814 27 VAL C N 1
ATOM 6959 C CA . VAL C 1 29 ? 20.679 44.759 74.354 1.000 50.350 27 VAL C CA 1
ATOM 6960 C C . VAL C 1 29 ? 22.058 45.397 74.187 1.000 53.177 27 VAL C C 1
ATOM 6961 O O . VAL C 1 29 ? 22.636 45.355 73.101 1.000 52.368 27 VAL C O 1
ATOM 6965 N N . ALA C 1 30 ? 22.573 46.005 75.262 1.000 57.123 28 ALA C N 1
ATOM 6966 C CA . ALA C 1 30 ? 23.850 46.702 75.197 1.000 58.926 28 ALA C CA 1
ATOM 6967 C C . ALA C 1 30 ? 24.955 45.718 74.818 1.000 57.607 28 ALA C C 1
ATOM 6968 O O . ALA C 1 30 ? 25.807 46.016 73.972 1.000 51.275 28 ALA C O 1
ATOM 6970 N N . ALA C 1 31 ? 24.905 44.538 75.453 1.000 53.237 29 ALA C N 1
ATOM 6971 C CA . ALA C 1 31 ? 25.811 43.452 75.132 1.000 52.271 29 ALA C CA 1
ATOM 6972 C C . ALA C 1 31 ? 25.783 43.198 73.624 1.000 53.382 29 ALA C C 1
ATOM 6973 O O . ALA C 1 31 ? 26.787 43.384 72.935 1.000 55.392 29 ALA C O 1
ATOM 6975 N N . HIS C 1 32 ? 24.608 42.818 73.112 1.000 52.837 30 HIS C N 1
ATOM 6976 C CA . HIS C 1 32 ? 24.462 42.494 71.705 1.000 52.828 30 HIS C CA 1
ATOM 6977 C C . HIS C 1 32 ? 24.956 43.666 70.862 1.000 54.238 30 HIS C C 1
ATOM 6978 O O . HIS C 1 32 ? 25.601 43.453 69.833 1.000 51.831 30 HIS C O 1
ATOM 6985 N N . LEU C 1 33 ? 24.651 44.890 71.315 1.000 55.999 31 LEU C N 1
ATOM 6986 C CA . LEU C 1 33 ? 24.990 46.090 70.566 1.000 57.198 31 LEU C CA 1
ATOM 6987 C C . LEU C 1 33 ? 26.505 46.241 70.533 1.000 57.361 31 LEU C C 1
ATOM 6988 O O . LEU C 1 33 ? 27.080 46.568 69.498 1.000 55.376 31 LEU C O 1
ATOM 6993 N N . GLY C 1 34 ? 27.141 45.996 71.681 1.000 57.491 32 GLY C N 1
ATOM 6994 C CA . GLY C 1 34 ? 28.578 46.167 71.792 1.000 60.772 32 GLY C CA 1
ATOM 6995 C C . GLY C 1 34 ? 29.315 45.230 70.843 1.000 60.311 32 GLY C C 1
ATOM 6996 O O . GLY C 1 34 ? 30.081 45.683 69.986 1.000 55.748 32 GLY C O 1
ATOM 6997 N N . ARG C 1 35 ? 29.041 43.928 71.009 1.000 58.955 33 ARG C N 1
ATOM 6998 C CA . ARG C 1 35 ? 29.582 42.891 70.147 1.000 61.101 33 ARG C CA 1
ATOM 6999 C C . ARG C 1 35 ? 29.411 43.279 68.677 1.000 60.545 33 ARG C C 1
ATOM 7000 O O . ARG C 1 35 ? 30.308 43.063 67.862 1.000 56.895 33 ARG C O 1
ATOM 7008 N N . THR C 1 36 ? 28.245 43.851 68.348 1.000 60.372 34 THR C N 1
ATOM 7009 C CA . THR C 1 36 ? 27.951 44.300 66.996 1.000 59.055 34 THR C CA 1
ATOM 7010 C C . THR C 1 36 ? 29.019 45.289 66.533 1.000 64.615 34 THR C C 1
ATOM 7011 O O . THR C 1 36 ? 29.450 45.220 65.382 1.000 60.231 34 THR C O 1
ATOM 7015 N N . GLU C 1 37 ? 29.446 46.189 67.436 1.000 71.813 35 GLU C N 1
ATOM 7016 C CA . GLU C 1 37 ? 30.374 47.257 67.087 1.000 76.244 35 GLU C CA 1
ATOM 7017 C C . GLU C 1 37 ? 31.653 46.658 66.508 1.000 70.196 35 GLU C C 1
ATOM 7018 O O . GLU C 1 37 ? 32.147 47.129 65.483 1.000 61.308 35 GLU C O 1
ATOM 7024 N N . ARG C 1 38 ? 32.150 45.600 67.164 1.000 68.704 36 ARG C N 1
ATOM 7025 C CA . ARG C 1 38 ? 33.337 44.880 66.722 1.000 66.218 36 ARG C CA 1
ATOM 7026 C C . ARG C 1 38 ? 33.008 44.087 65.457 1.000 64.118 36 ARG C C 1
ATOM 7027 O O . ARG C 1 38 ? 33.524 44.407 64.389 1.000 62.970 36 ARG C O 1
ATOM 7035 N N . ILE C 1 39 ? 32.116 43.094 65.568 1.000 60.236 37 ILE C N 1
ATOM 7036 C CA . ILE C 1 39 ? 32.010 42.058 64.550 1.000 54.509 37 ILE C CA 1
ATOM 7037 C C . ILE C 1 39 ? 31.448 42.622 63.243 1.000 54.825 37 ILE C C 1
ATOM 7038 O O . ILE C 1 39 ? 31.799 42.131 62.175 1.000 51.296 37 ILE C O 1
ATOM 7043 N N . ASN C 1 40 ? 30.613 43.668 63.309 1.000 61.757 38 ASN C N 1
ATOM 7044 C CA . ASN C 1 40 ? 29.856 44.119 62.142 1.000 65.702 38 ASN C CA 1
ATOM 7045 C C . ASN C 1 40 ? 30.749 44.622 61.000 1.000 61.059 38 ASN C C 1
ATOM 7046 O O . ASN C 1 40 ? 30.411 44.438 59.833 1.000 59.693 38 ASN C O 1
ATOM 7051 N N . PRO C 1 41 ? 31.862 45.346 61.251 1.000 61.159 39 PRO C N 1
ATOM 7052 C CA . PRO C 1 41 ? 32.789 45.712 60.174 1.000 60.474 39 PRO C CA 1
ATOM 7053 C C . PRO C 1 41 ? 33.256 44.555 59.296 1.000 58.596 39 PRO C C 1
ATOM 7054 O O . PRO C 1 41 ? 33.515 44.746 58.111 1.000 54.272 39 PRO C O 1
ATOM 7058 N N . VAL C 1 42 ? 33.373 43.367 59.899 1.000 60.440 40 VAL C N 1
ATOM 7059 C CA . VAL C 1 42 ? 33.722 42.160 59.166 1.000 65.241 40 VAL C CA 1
ATOM 7060 C C . VAL C 1 42 ? 32.487 41.676 58.403 1.000 63.879 40 VAL C C 1
ATOM 7061 O O . VAL C 1 42 ? 32.530 41.582 57.177 1.000 60.824 40 VAL C O 1
ATOM 7065 N N . THR C 1 43 ? 31.397 41.388 59.143 1.000 59.997 41 THR C N 1
ATOM 7066 C CA . THR C 1 43 ? 30.209 40.744 58.593 1.000 54.138 41 THR C CA 1
ATOM 7067 C C . THR C 1 43 ? 29.463 41.679 57.637 1.000 54.455 41 THR C C 1
ATOM 7068 O O . THR C 1 43 ? 28.965 41.219 56.611 1.000 57.861 41 THR C O 1
ATOM 7072 N N . ASN C 1 44 ? 29.381 42.976 57.977 1.000 51.659 42 ASN C N 1
ATOM 7073 C CA . ASN C 1 44 ? 28.579 43.935 57.228 1.000 47.037 42 ASN C CA 1
ATOM 7074 C C . ASN C 1 44 ? 27.150 43.401 57.126 1.000 47.135 42 ASN C C 1
ATOM 7075 O O . ASN C 1 44 ? 26.480 43.557 56.104 1.000 43.434 42 ASN C O 1
ATOM 7080 N N . SER C 1 45 ? 26.713 42.739 58.205 1.000 48.229 43 SER C N 1
ATOM 7081 C CA . SER C 1 45 ? 25.418 42.082 58.260 1.000 48.912 43 SER C CA 1
ATOM 7082 C C . SER C 1 45 ? 24.295 43.102 58.480 1.000 51.207 43 SER C C 1
ATOM 7083 O O . SER C 1 45 ? 23.292 43.068 57.769 1.000 48.636 43 SER C O 1
ATOM 7086 N N . TYR C 1 46 ? 24.471 44.011 59.453 1.000 52.851 44 TYR C N 1
ATOM 7087 C CA . TYR C 1 46 ? 23.469 45.014 59.790 1.000 51.320 44 TYR C CA 1
ATOM 7088 C C . TYR C 1 46 ? 23.651 46.243 58.899 1.000 54.433 44 TYR C C 1
ATOM 7089 O O . TYR C 1 46 ? 24.725 46.831 58.891 1.000 59.870 44 TYR C O 1
ATOM 7098 N N . CYS C 1 47 ? 22.614 46.630 58.143 1.000 58.063 45 CYS C N 1
ATOM 7099 C CA . CYS C 1 47 ? 22.659 47.854 57.351 1.000 58.768 45 CYS C CA 1
ATOM 7100 C C . CYS C 1 47 ? 22.256 49.074 58.183 1.000 59.352 45 CYS C C 1
ATOM 7101 O O . CYS C 1 47 ? 22.852 50.135 58.035 1.000 60.156 45 CYS C O 1
ATOM 7104 N N . GLU C 1 48 ? 21.204 48.934 59.004 1.000 60.377 46 GLU C N 1
ATOM 7105 C CA . GLU C 1 48 ? 20.697 50.010 59.848 1.000 60.746 46 GLU C CA 1
ATOM 7106 C C . GLU C 1 48 ? 20.515 49.499 61.274 1.000 64.042 46 GLU C C 1
ATOM 7107 O O . GLU C 1 48 ? 20.003 48.401 61.474 1.000 74.976 46 GLU C O 1
ATOM 7113 N N . LEU C 1 49 ? 20.891 50.317 62.264 1.000 61.487 47 LEU C N 1
ATOM 7114 C CA . LEU C 1 49 ? 20.764 49.942 63.664 1.000 59.992 47 LEU C CA 1
ATOM 7115 C C . LEU C 1 49 ? 19.929 50.983 64.401 1.000 57.707 47 LEU C C 1
ATOM 7116 O O . LEU C 1 49 ? 19.781 52.106 63.931 1.000 58.478 47 LEU C O 1
ATOM 7121 N N . ARG C 1 50 ? 19.363 50.583 65.542 1.000 55.756 48 ARG C N 1
ATOM 7122 C CA . ARG C 1 50 ? 18.483 51.450 66.309 1.000 56.985 48 ARG C CA 1
ATOM 7123 C C . ARG C 1 50 ? 18.802 51.276 67.786 1.000 57.273 48 ARG C C 1
ATOM 7124 O O . ARG C 1 50 ? 17.944 50.857 68.561 1.000 53.394 48 ARG C O 1
ATOM 7132 N N . GLY C 1 51 ? 20.053 51.597 68.145 1.000 61.657 49 GLY C N 1
ATOM 7133 C CA . GLY C 1 51 ? 20.592 51.281 69.459 1.000 66.154 49 GLY C CA 1
ATOM 7134 C C . GLY C 1 51 ? 19.955 52.124 70.561 1.000 68.417 49 GLY C C 1
ATOM 7135 O O . GLY C 1 51 ? 19.545 51.594 71.595 1.000 64.528 49 GLY C O 1
ATOM 7136 N N . ASP C 1 52 ? 19.890 53.441 70.328 1.000 68.705 50 ASP C N 1
ATOM 7137 C CA . ASP C 1 52 ? 19.275 54.351 71.278 1.000 66.039 50 ASP C CA 1
ATOM 7138 C C . ASP C 1 52 ? 17.830 53.912 71.476 1.000 62.947 50 ASP C C 1
ATOM 7139 O O . ASP C 1 52 ? 17.378 53.755 72.613 1.000 61.128 50 ASP C O 1
ATOM 7144 N N . GLN C 1 53 ? 17.159 53.649 70.346 1.000 58.950 51 GLN C N 1
ATOM 7145 C CA . GLN C 1 53 ? 15.746 53.307 70.330 1.000 55.257 51 GLN C CA 1
ATOM 7146 C C . GLN C 1 53 ? 15.497 52.005 71.092 1.000 51.314 51 GLN C C 1
ATOM 7147 O O . GLN C 1 53 ? 14.593 51.947 71.920 1.000 52.815 51 GLN C O 1
ATOM 7153 N N . VAL C 1 54 ? 16.297 50.966 70.835 1.000 49.835 52 VAL C N 1
ATOM 7154 C CA . VAL C 1 54 ? 16.016 49.654 71.406 1.000 52.086 52 VAL C CA 1
ATOM 7155 C C . VAL C 1 54 ? 16.359 49.640 72.895 1.000 49.050 52 VAL C C 1
ATOM 7156 O O . VAL C 1 54 ? 15.651 49.024 73.690 1.000 42.267 52 VAL C O 1
ATOM 7160 N N . LEU C 1 55 ? 17.457 50.312 73.259 1.000 55.324 53 LEU C N 1
ATOM 7161 C CA . LEU C 1 55 ? 17.919 50.365 74.642 1.000 56.344 53 LEU C CA 1
ATOM 7162 C C . LEU C 1 55 ? 16.866 51.064 75.494 1.000 51.051 53 LEU C C 1
ATOM 7163 O O . LEU C 1 55 ? 16.558 50.615 76.598 1.000 44.511 53 LEU C O 1
ATOM 7168 N N . ALA C 1 56 ? 16.332 52.161 74.941 1.000 50.107 54 ALA C N 1
ATOM 7169 C CA . ALA C 1 56 ? 15.201 52.854 75.528 1.000 50.301 54 ALA C CA 1
ATOM 7170 C C . ALA C 1 56 ? 14.079 51.858 75.820 1.000 51.340 54 ALA C C 1
ATOM 7171 O O . ALA C 1 56 ? 13.544 51.827 76.930 1.000 50.351 54 ALA C O 1
ATOM 7173 N N . GLU C 1 57 ? 13.777 51.008 74.826 1.000 51.269 55 GLU C N 1
ATOM 7174 C CA . GLU C 1 57 ? 12.680 50.053 74.918 1.000 49.708 55 GLU C CA 1
ATOM 7175 C C . GLU C 1 57 ? 12.961 49.004 75.993 1.000 47.138 55 GLU C C 1
ATOM 7176 O O . GLU C 1 57 ? 12.044 48.555 76.675 1.000 44.458 55 GLU C O 1
ATOM 7182 N N . ALA C 1 58 ? 14.229 48.598 76.112 1.000 49.292 56 ALA C N 1
ATOM 7183 C CA . ALA C 1 58 ? 14.624 47.582 77.073 1.000 52.845 56 ALA C CA 1
ATOM 7184 C C . ALA C 1 58 ? 14.520 48.124 78.495 1.000 56.122 56 ALA C C 1
ATOM 7185 O O . ALA C 1 58 ? 14.076 47.414 79.403 1.000 54.622 56 ALA C O 1
ATOM 7187 N N . ARG C 1 59 ? 14.955 49.381 78.664 1.000 57.329 57 ARG C N 1
ATOM 7188 C CA . ARG C 1 59 ? 14.910 50.061 79.948 1.000 54.919 57 ARG C CA 1
ATOM 7189 C C . ARG C 1 59 ? 13.466 50.149 80.431 1.000 52.936 57 ARG C C 1
ATOM 7190 O O . ARG C 1 59 ? 13.163 49.768 81.564 1.000 52.164 57 ARG C O 1
ATOM 7198 N N . ALA C 1 60 ? 12.593 50.630 79.536 1.000 49.563 58 ALA C N 1
ATOM 7199 C CA . ALA C 1 60 ? 11.167 50.758 79.798 1.000 46.684 58 ALA C CA 1
ATOM 7200 C C . ALA C 1 60 ? 10.591 49.464 80.368 1.000 45.768 58 ALA C C 1
ATOM 7201 O O . ALA C 1 60 ? 9.919 49.467 81.398 1.000 47.564 58 ALA C O 1
ATOM 7203 N N . ALA C 1 61 ? 10.853 48.360 79.671 1.000 46.120 59 ALA C N 1
ATOM 7204 C CA . ALA C 1 61 ? 10.394 47.051 80.095 1.000 46.953 59 ALA C CA 1
ATOM 7205 C C . ALA C 1 61 ? 11.022 46.667 81.431 1.000 48.389 59 ALA C C 1
ATOM 7206 O O . ALA C 1 61 ? 10.358 46.045 82.261 1.000 45.879 59 ALA C O 1
ATOM 7208 N N . ASP C 1 62 ? 12.302 47.028 81.614 1.000 50.956 60 ASP C N 1
ATOM 7209 C CA . ASP C 1 62 ? 12.995 46.791 82.872 1.000 53.850 60 ASP C CA 1
ATOM 7210 C C . ASP C 1 62 ? 12.236 47.479 84.009 1.000 56.150 60 ASP C C 1
ATOM 7211 O O . ASP C 1 62 ? 11.961 46.852 85.034 1.000 49.808 60 ASP C O 1
ATOM 7216 N N . ARG C 1 63 ? 11.855 48.747 83.788 1.000 60.075 61 ARG C N 1
ATOM 7217 C CA . ARG C 1 63 ? 11.115 49.534 84.767 1.000 59.813 61 ARG C CA 1
ATOM 7218 C C . ARG C 1 63 ? 9.685 49.020 84.938 1.000 56.233 61 ARG C C 1
ATOM 7219 O O . ARG C 1 63 ? 9.179 49.017 86.056 1.000 52.836 61 ARG C O 1
ATOM 7227 N N . GLU C 1 64 ? 9.037 48.605 83.837 1.000 58.219 62 GLU C N 1
ATOM 7228 C CA . GLU C 1 64 ? 7.663 48.124 83.888 1.000 59.710 62 GLU C CA 1
ATOM 7229 C C . GLU C 1 64 ? 7.577 46.761 84.572 1.000 60.416 62 GLU C C 1
ATOM 7230 O O . GLU C 1 64 ? 7.021 46.664 85.666 1.000 63.083 62 GLU C O 1
ATOM 7236 N N . TYR C 1 65 ? 8.103 45.716 83.919 1.000 63.316 63 TYR C N 1
ATOM 7237 C CA . TYR C 1 65 ? 7.910 44.347 84.386 1.000 66.862 63 TYR C CA 1
ATOM 7238 C C . TYR C 1 65 ? 9.081 43.895 85.263 1.000 69.655 63 TYR C C 1
ATOM 7239 O O . TYR C 1 65 ? 8.866 43.152 86.220 1.000 67.828 63 TYR C O 1
ATOM 7248 N N . GLY C 1 66 ? 10.312 44.319 84.930 1.000 69.602 64 GLY C N 1
ATOM 7249 C CA . GLY C 1 66 ? 11.501 43.918 85.674 1.000 67.453 64 GLY C CA 1
ATOM 7250 C C . GLY C 1 66 ? 11.797 42.424 85.540 1.000 63.482 64 GLY C C 1
ATOM 7251 O O . GLY C 1 66 ? 12.051 41.940 84.443 1.000 65.757 64 GLY C O 1
ATOM 7252 N N . ARG C 1 67 ? 11.764 41.696 86.661 1.000 60.747 65 ARG C N 1
ATOM 7253 C CA . ARG C 1 67 ? 12.039 40.268 86.656 1.000 67.836 65 ARG C CA 1
ATOM 7254 C C . ARG C 1 67 ? 10.817 39.476 86.190 1.000 74.214 65 ARG C C 1
ATOM 7255 O O . ARG C 1 67 ? 10.897 38.261 86.004 1.000 79.281 65 ARG C O 1
ATOM 7263 N N . GLU C 1 68 ? 9.681 40.161 86.022 1.000 77.770 66 GLU C N 1
ATOM 7264 C CA . GLU C 1 68 ? 8.529 39.588 85.339 1.000 81.417 66 GLU C CA 1
ATOM 7265 C C . GLU C 1 68 ? 8.825 39.532 83.838 1.000 74.377 66 GLU C C 1
ATOM 7266 O O . GLU C 1 68 ? 9.538 40.394 83.324 1.000 75.790 66 GLU C O 1
ATOM 7272 N N . LEU C 1 69 ? 8.282 38.527 83.132 1.000 63.066 67 LEU C N 1
ATOM 7273 C CA . LEU C 1 69 ? 8.470 38.438 81.689 1.000 58.902 67 LEU C CA 1
ATOM 7274 C C . LEU C 1 69 ? 7.165 38.769 80.971 1.000 55.969 67 LEU C C 1
ATOM 7275 O O . LEU C 1 69 ? 6.171 38.073 81.151 1.000 52.779 67 LEU C O 1
ATOM 7280 N N . SER C 1 70 ? 7.204 39.837 80.162 1.000 55.240 68 SER C N 1
ATOM 7281 C CA . SER C 1 70 ? 6.062 40.353 79.424 1.000 54.356 68 SER C CA 1
ATOM 7282 C C . SER C 1 70 ? 5.480 39.301 78.484 1.000 56.752 68 SER C C 1
ATOM 7283 O O . SER C 1 70 ? 4.283 39.028 78.530 1.000 57.737 68 SER C O 1
ATOM 7286 N N . GLY C 1 71 ? 6.319 38.750 77.599 1.000 56.697 69 GLY C N 1
ATOM 7287 C CA . GLY C 1 71 ? 5.852 37.811 76.595 1.000 55.028 69 GLY C CA 1
ATOM 7288 C C . GLY C 1 71 ? 6.919 36.780 76.261 1.000 55.483 69 GLY C C 1
ATOM 7289 O O . GLY C 1 71 ? 8.051 36.897 76.726 1.000 57.917 69 GLY C O 1
ATOM 7290 N N . PRO C 1 72 ? 6.618 35.804 75.373 1.000 56.390 70 PRO C N 1
ATOM 7291 C CA . PRO C 1 72 ? 7.545 34.710 75.083 1.000 54.385 70 PRO C CA 1
ATOM 7292 C C . PRO C 1 72 ? 8.824 35.174 74.383 1.000 53.310 70 PRO C C 1
ATOM 7293 O O . PRO C 1 72 ? 9.750 34.384 74.225 1.000 55.750 70 PRO C O 1
ATOM 7297 N N . LEU C 1 73 ? 8.859 36.448 73.957 1.000 50.247 71 LEU C N 1
ATOM 7298 C CA . LEU C 1 73 ? 10.045 37.048 73.371 1.000 47.880 71 LEU C CA 1
ATOM 7299 C C . LEU C 1 73 ? 10.475 38.273 74.171 1.000 48.573 71 LEU C C 1
ATOM 7300 O O . LEU C 1 73 ? 10.942 39.239 73.578 1.000 49.756 71 LEU C O 1
ATOM 7305 N N . ASP C 1 74 ? 10.322 38.253 75.500 1.000 50.259 72 ASP C N 1
ATOM 7306 C CA . ASP C 1 74 ? 10.748 39.390 76.305 1.000 53.488 72 ASP C CA 1
ATOM 7307 C C . ASP C 1 74 ? 12.247 39.314 76.589 1.000 51.765 72 ASP C C 1
ATOM 7308 O O . ASP C 1 74 ? 12.715 38.364 77.216 1.000 51.946 72 ASP C O 1
ATOM 7313 N N . GLY C 1 75 ? 12.982 40.344 76.155 1.000 48.978 73 GLY C N 1
ATOM 7314 C CA . GLY C 1 75 ? 14.417 40.408 76.380 1.000 48.581 73 GLY C CA 1
ATOM 7315 C C . GLY C 1 75 ? 15.225 39.789 75.241 1.000 45.680 73 GLY C C 1
ATOM 7316 O O . GLY C 1 75 ? 16.420 39.563 75.399 1.000 47.473 73 GLY C O 1
ATOM 7317 N N . VAL C 1 76 ? 14.591 39.550 74.089 1.000 43.711 74 VAL C N 1
ATOM 7318 C CA . VAL C 1 76 ? 15.261 38.878 72.989 1.000 45.597 74 VAL C CA 1
ATOM 7319 C C . VAL C 1 76 ? 15.670 39.929 71.962 1.000 44.065 74 VAL C C 1
ATOM 7320 O O . VAL C 1 76 ? 14.817 40.551 71.339 1.000 41.768 74 VAL C O 1
ATOM 7324 N N . PRO C 1 77 ? 16.984 40.178 71.769 1.000 44.041 75 PRO C N 1
ATOM 7325 C CA . PRO C 1 77 ? 17.442 41.048 70.690 1.000 45.056 75 PRO C CA 1
ATOM 7326 C C . PRO C 1 77 ? 17.212 40.293 69.383 1.000 45.430 75 PRO C C 1
ATOM 7327 O O . PRO C 1 77 ? 17.408 39.081 69.346 1.000 45.243 75 PRO C O 1
ATOM 7331 N N . MET C 1 78 ? 16.766 41.003 68.338 1.000 44.283 76 MET C N 1
ATOM 7332 C CA . MET C 1 78 ? 16.363 40.362 67.096 1.000 45.168 76 MET C CA 1
ATOM 7333 C C . MET C 1 78 ? 16.798 41.195 65.899 1.000 46.993 76 MET C C 1
ATOM 7334 O O . MET C 1 78 ? 16.691 42.417 65.920 1.000 49.871 76 MET C O 1
ATOM 7339 N N . SER C 1 79 ? 17.201 40.502 64.829 1.000 48.656 77 SER C N 1
ATOM 7340 C CA . SER C 1 79 ? 17.576 41.127 63.571 1.000 48.115 77 SER C CA 1
ATOM 7341 C C . SER C 1 79 ? 16.437 40.971 62.562 1.000 46.548 77 SER C C 1
ATOM 7342 O O . SER C 1 79 ? 15.941 39.869 62.357 1.000 46.950 77 SER C O 1
ATOM 7345 N N . ILE C 1 80 ? 16.027 42.077 61.932 1.000 44.784 78 ILE C N 1
ATOM 7346 C CA . ILE C 1 80 ? 14.910 42.070 61.000 1.000 44.947 78 ILE C CA 1
ATOM 7347 C C . ILE C 1 80 ? 15.436 42.480 59.627 1.000 45.892 78 ILE C C 1
ATOM 7348 O O . ILE C 1 80 ? 16.041 43.529 59.483 1.000 52.917 78 ILE C O 1
ATOM 7353 N N . LYS C 1 81 ? 15.208 41.649 58.613 1.000 46.968 79 LYS C N 1
ATOM 7354 C CA . LYS C 1 81 ? 15.683 41.928 57.268 1.000 48.705 79 LYS C CA 1
ATOM 7355 C C . LYS C 1 81 ? 15.077 43.235 56.753 1.000 46.827 79 LYS C C 1
ATOM 7356 O O . LYS C 1 81 ? 13.977 43.617 57.137 1.000 47.417 79 LYS C O 1
ATOM 7362 N N . ASP C 1 82 ? 15.794 43.905 55.850 1.000 46.538 80 ASP C N 1
ATOM 7363 C CA . ASP C 1 82 ? 15.367 45.180 55.302 1.000 48.269 80 ASP C CA 1
ATOM 7364 C C . ASP C 1 82 ? 13.986 45.057 54.667 1.000 52.244 80 ASP C C 1
ATOM 7365 O O . ASP C 1 82 ? 13.216 46.014 54.659 1.000 52.807 80 ASP C O 1
ATOM 7370 N N . SER C 1 83 ? 13.697 43.880 54.104 1.000 55.897 81 SER C N 1
ATOM 7371 C CA . SER C 1 83 ? 12.431 43.625 53.435 1.000 54.808 81 SER C CA 1
ATOM 7372 C C . SER C 1 83 ? 11.247 43.865 54.375 1.000 50.478 81 SER C C 1
ATOM 7373 O O . SER C 1 83 ? 10.217 44.400 53.956 1.000 44.928 81 SER C O 1
ATOM 7376 N N . PHE C 1 84 ? 11.405 43.456 55.641 1.000 46.664 82 PHE C N 1
ATOM 7377 C CA . PHE C 1 84 ? 10.423 43.747 56.668 1.000 44.682 82 PHE C CA 1
ATOM 7378 C C . PHE C 1 84 ? 10.602 45.193 57.095 1.000 47.446 82 PHE C C 1
ATOM 7379 O O . PHE C 1 84 ? 11.716 45.704 57.062 1.000 50.992 82 PHE C O 1
ATOM 7387 N N . ALA C 1 85 ? 9.499 45.824 57.505 1.000 49.004 83 ALA C N 1
ATOM 7388 C CA . ALA C 1 85 ? 9.493 47.238 57.829 1.000 48.273 83 ALA C CA 1
ATOM 7389 C C . ALA C 1 85 ? 9.484 47.401 59.340 1.000 51.814 83 ALA C C 1
ATOM 7390 O O . ALA C 1 85 ? 8.658 46.796 60.017 1.000 52.894 83 ALA C O 1
ATOM 7392 N N . VAL C 1 86 ? 10.440 48.189 59.845 1.000 53.798 84 VAL C N 1
ATOM 7393 C CA . VAL C 1 86 ? 10.439 48.632 61.226 1.000 53.067 84 VAL C CA 1
ATOM 7394 C C . VAL C 1 86 ? 10.269 50.143 61.173 1.000 55.665 84 VAL C C 1
ATOM 7395 O O . VAL C 1 86 ? 10.723 50.779 60.218 1.000 53.209 84 VAL C O 1
ATOM 7399 N N . ARG C 1 87 ? 9.572 50.692 62.175 1.000 59.482 85 ARG C N 1
ATOM 7400 C CA . ARG C 1 87 ? 9.283 52.116 62.211 1.000 62.711 85 ARG C CA 1
ATOM 7401 C C . ARG C 1 87 ? 10.597 52.884 62.345 1.000 60.245 85 ARG C C 1
ATOM 7402 O O . ARG C 1 87 ? 11.425 52.567 63.200 1.000 57.731 85 ARG C O 1
ATOM 7410 N N . GLY C 1 88 ? 10.789 53.893 61.489 1.000 54.803 86 GLY C N 1
ATOM 7411 C CA . GLY C 1 88 ? 11.987 54.705 61.573 1.000 55.848 86 GLY C CA 1
ATOM 7412 C C . GLY C 1 88 ? 13.137 54.092 60.783 1.000 59.513 86 GLY C C 1
ATOM 7413 O O . GLY C 1 88 ? 13.818 54.809 60.056 1.000 69.220 86 GLY C O 1
ATOM 7414 N N . LEU C 1 89 ? 13.362 52.779 60.928 1.000 57.415 87 LEU C N 1
ATOM 7415 C CA . LEU C 1 89 ? 14.334 52.092 60.090 1.000 56.672 87 LEU C CA 1
ATOM 7416 C C . LEU C 1 89 ? 13.885 52.171 58.632 1.000 56.829 87 LEU C C 1
ATOM 7417 O O . LEU C 1 89 ? 12.694 52.131 58.337 1.000 54.527 87 LEU C O 1
ATOM 7422 N N . ARG C 1 90 ? 14.862 52.267 57.726 1.000 58.840 88 ARG C N 1
ATOM 7423 C CA . ARG C 1 90 ? 14.594 52.532 56.325 1.000 62.784 88 ARG C CA 1
ATOM 7424 C C . ARG C 1 90 ? 14.467 51.217 55.563 1.000 65.657 88 ARG C C 1
ATOM 7425 O O . ARG C 1 90 ? 15.093 50.214 55.916 1.000 68.170 88 ARG C O 1
ATOM 7433 N N . ARG C 1 91 ? 13.654 51.259 54.503 1.000 64.651 89 ARG C N 1
ATOM 7434 C CA . ARG C 1 91 ? 13.439 50.123 53.624 1.000 68.036 89 ARG C CA 1
ATOM 7435 C C . ARG C 1 91 ? 14.157 50.371 52.303 1.000 58.169 89 ARG C C 1
ATOM 7436 O O . ARG C 1 91 ? 13.559 50.844 51.342 1.000 48.741 89 ARG C O 1
ATOM 7444 N N . THR C 1 92 ? 15.444 50.027 52.275 1.000 58.216 90 THR C N 1
ATOM 7445 C CA . THR C 1 92 ? 16.303 50.304 51.139 1.000 57.716 90 THR C CA 1
ATOM 7446 C C . THR C 1 92 ? 16.099 49.280 50.028 1.000 55.572 90 THR C C 1
ATOM 7447 O O . THR C 1 92 ? 16.164 49.650 48.862 1.000 56.621 90 THR C O 1
ATOM 7451 N N . ASP C 1 93 ? 15.905 48.003 50.398 1.000 55.697 91 ASP C N 1
ATOM 7452 C CA . ASP C 1 93 ? 15.883 46.889 49.458 1.000 54.917 91 ASP C CA 1
ATOM 7453 C C . ASP C 1 93 ? 17.248 46.744 48.795 1.000 52.918 91 ASP C C 1
ATOM 7454 O O . ASP C 1 93 ? 17.366 46.090 47.770 1.000 49.711 91 ASP C O 1
ATOM 7459 N N . GLY C 1 94 ? 18.276 47.359 49.390 1.000 56.858 92 GLY C N 1
ATOM 7460 C CA . GLY C 1 94 ? 19.630 47.315 48.864 1.000 58.194 92 GLY C CA 1
ATOM 7461 C C . GLY C 1 94 ? 19.872 48.375 47.790 1.000 58.380 92 GLY C C 1
ATOM 7462 O O . GLY C 1 94 ? 21.003 48.561 47.348 1.000 58.938 92 GLY C O 1
ATOM 7463 N N . LEU C 1 95 ? 18.808 49.080 47.389 1.000 59.612 93 LEU C N 1
ATOM 7464 C CA . LEU C 1 95 ? 18.904 50.066 46.330 1.000 57.258 93 LEU C CA 1
ATOM 7465 C C . LEU C 1 95 ? 19.248 51.413 46.954 1.000 60.981 93 LEU C C 1
ATOM 7466 O O . LEU C 1 95 ? 18.638 51.806 47.946 1.000 61.220 93 LEU C O 1
ATOM 7471 N N . PRO C 1 96 ? 20.256 52.144 46.417 1.000 65.918 94 PRO C N 1
ATOM 7472 C CA . PRO C 1 96 ? 20.626 53.450 46.959 1.000 62.993 94 PRO C CA 1
ATOM 7473 C C . PRO C 1 96 ? 19.524 54.488 46.775 1.000 58.685 94 PRO C C 1
ATOM 7474 O O . PRO C 1 96 ? 19.391 55.389 47.596 1.000 55.679 94 PRO C O 1
ATOM 7478 N N . VAL C 1 97 ? 18.723 54.320 45.715 1.000 54.644 95 VAL C N 1
ATOM 7479 C CA . VAL C 1 97 ? 17.606 55.205 45.417 1.000 51.736 95 VAL C CA 1
ATOM 7480 C C . VAL C 1 97 ? 16.685 55.324 46.634 1.000 52.590 95 VAL C C 1
ATOM 7481 O O . VAL C 1 97 ? 16.115 56.390 46.872 1.000 51.477 95 VAL C O 1
ATOM 7485 N N . HIS C 1 98 ? 16.536 54.234 47.401 1.000 54.405 96 HIS C N 1
ATOM 7486 C CA . HIS C 1 98 ? 15.604 54.204 48.521 1.000 56.088 96 HIS C CA 1
ATOM 7487 C C . HIS C 1 98 ? 16.366 54.311 49.842 1.000 56.082 96 HIS C C 1
ATOM 7488 O O . HIS C 1 98 ? 15.930 53.769 50.852 1.000 58.007 96 HIS C O 1
ATOM 7495 N N . ALA C 1 99 ? 17.501 55.018 49.842 1.000 57.737 97 ALA C N 1
ATOM 7496 C CA . ALA C 1 99 ? 18.295 55.175 51.054 1.000 61.502 97 ALA C CA 1
ATOM 7497 C C . ALA C 1 99 ? 17.576 56.061 52.069 1.000 65.126 97 ALA C C 1
ATOM 7498 O O . ALA C 1 99 ? 17.831 55.948 53.266 1.000 59.834 97 ALA C O 1
ATOM 7500 N N . ASP C 1 100 ? 16.717 56.962 51.566 1.000 70.717 98 ASP C N 1
ATOM 7501 C CA . ASP C 1 100 ? 15.939 57.865 52.401 1.000 75.995 98 ASP C CA 1
ATOM 7502 C C . ASP C 1 100 ? 14.451 57.522 52.286 1.000 77.048 98 ASP C C 1
ATOM 7503 O O . ASP C 1 100 ? 13.601 58.408 52.233 1.000 78.202 98 ASP C O 1
ATOM 7508 N N . ARG C 1 101 ? 14.142 56.222 52.233 1.000 73.766 99 ARG C N 1
ATOM 7509 C CA . ARG C 1 101 ? 12.779 55.744 52.374 1.000 67.143 99 ARG C CA 1
ATOM 7510 C C . ARG C 1 101 ? 12.569 55.251 53.801 1.000 68.172 99 ARG C C 1
ATOM 7511 O O . ARG C 1 101 ? 13.037 54.171 54.153 1.000 72.686 99 ARG C O 1
ATOM 7519 N N . VAL C 1 102 ? 11.850 56.041 54.607 1.000 67.272 100 VAL C N 1
ATOM 7520 C CA . VAL C 1 102 ? 11.621 55.709 56.005 1.000 65.633 100 VAL C CA 1
ATOM 7521 C C . VAL C 1 102 ? 10.201 55.172 56.152 1.000 63.108 100 VAL C C 1
ATOM 7522 O O . VAL C 1 102 ? 9.296 55.602 55.444 1.000 59.474 100 VAL C O 1
ATOM 7526 N N . ALA C 1 103 ? 10.018 54.266 57.116 1.000 64.393 101 ALA C N 1
ATOM 7527 C CA . ALA C 1 103 ? 8.752 53.589 57.322 1.000 65.210 101 ALA C CA 1
ATOM 7528 C C . ALA C 1 103 ? 8.033 54.190 58.526 1.000 66.339 101 ALA C C 1
ATOM 7529 O O . ALA C 1 103 ? 8.618 54.290 59.606 1.000 63.275 101 ALA C O 1
ATOM 7531 N N . ASP C 1 104 ? 6.760 54.561 58.327 1.000 67.419 102 ASP C N 1
ATOM 7532 C CA . ASP C 1 104 ? 5.934 55.098 59.397 1.000 66.533 102 ASP C CA 1
ATOM 7533 C C . ASP C 1 104 ? 5.368 53.973 60.258 1.000 64.245 102 ASP C C 1
ATOM 7534 O O . ASP C 1 104 ? 5.017 54.231 61.405 1.000 63.554 102 ASP C O 1
ATOM 7539 N N . GLU C 1 105 ? 5.270 52.752 59.702 1.000 60.286 103 GLU C N 1
ATOM 7540 C CA . GLU C 1 105 ? 4.606 51.640 60.371 1.000 57.467 103 GLU C CA 1
ATOM 7541 C C . GLU C 1 105 ? 5.513 50.412 60.372 1.000 53.890 103 GLU C C 1
ATOM 7542 O O . GLU C 1 105 ? 6.457 50.350 59.592 1.000 54.658 103 GLU C O 1
ATOM 7548 N N . ASP C 1 106 ? 5.211 49.439 61.245 1.000 52.609 104 ASP C N 1
ATOM 7549 C CA . ASP C 1 106 ? 5.875 48.141 61.226 1.000 56.296 104 ASP C CA 1
ATOM 7550 C C . ASP C 1 106 ? 4.970 47.130 60.512 1.000 57.815 104 ASP C C 1
ATOM 7551 O O . ASP C 1 106 ? 3.749 47.244 60.575 1.000 62.129 104 ASP C O 1
ATOM 7556 N N . ASP C 1 107 ? 5.568 46.143 59.825 1.000 54.815 105 ASP C N 1
ATOM 7557 C CA . ASP C 1 107 ? 4.825 45.039 59.234 1.000 52.016 105 ASP C CA 1
ATOM 7558 C C . ASP C 1 107 ? 4.247 44.192 60.367 1.000 49.464 105 ASP C C 1
ATOM 7559 O O . ASP C 1 107 ? 4.766 44.225 61.482 1.000 51.298 105 ASP C O 1
ATOM 7564 N N . GLU C 1 108 ? 3.171 43.443 60.083 1.000 45.748 106 GLU C N 1
ATOM 7565 C CA . GLU C 1 108 ? 2.444 42.716 61.117 1.000 45.273 106 GLU C CA 1
ATOM 7566 C C . GLU C 1 108 ? 3.373 41.746 61.847 1.000 42.115 106 GLU C C 1
ATOM 7567 O O . GLU C 1 108 ? 3.303 41.601 63.064 1.000 40.082 106 GLU C O 1
ATOM 7573 N N . VAL C 1 109 ? 4.235 41.078 61.086 1.000 41.883 107 VAL C N 1
ATOM 7574 C CA . VAL C 1 109 ? 5.158 40.103 61.640 1.000 46.277 107 VAL C CA 1
ATOM 7575 C C . VAL C 1 109 ? 5.993 40.768 62.737 1.000 45.010 107 VAL C C 1
ATOM 7576 O O . VAL C 1 109 ? 6.068 40.268 63.865 1.000 39.866 107 VAL C O 1
ATOM 7580 N N . VAL C 1 110 ? 6.596 41.914 62.380 1.000 45.442 108 VAL C N 1
ATOM 7581 C CA . VAL C 1 110 ? 7.452 42.690 63.267 1.000 45.503 108 VAL C CA 1
ATOM 7582 C C . VAL C 1 110 ? 6.629 43.144 64.474 1.000 43.462 108 VAL C C 1
ATOM 7583 O O . VAL C 1 110 ? 7.025 42.943 65.619 1.000 42.150 108 VAL C O 1
ATOM 7587 N N . ALA C 1 111 ? 5.462 43.734 64.200 1.000 42.218 109 ALA C N 1
ATOM 7588 C CA . ALA C 1 111 ? 4.512 44.098 65.237 1.000 42.313 109 ALA C CA 1
ATOM 7589 C C . ALA C 1 111 ? 4.323 42.949 66.231 1.000 43.985 109 ALA C C 1
ATOM 7590 O O . ALA C 1 111 ? 4.500 43.128 67.434 1.000 45.975 109 ALA C O 1
ATOM 7592 N N . ARG C 1 112 ? 3.982 41.762 65.721 1.000 43.798 110 ARG C N 1
ATOM 7593 C CA . ARG C 1 112 ? 3.695 40.613 66.565 1.000 45.030 110 ARG C CA 1
ATOM 7594 C C . ARG C 1 112 ? 4.909 40.243 67.404 1.000 43.879 110 ARG C C 1
ATOM 7595 O O . ARG C 1 112 ? 4.760 39.920 68.580 1.000 41.902 110 ARG C O 1
ATOM 7603 N N . LEU C 1 113 ? 6.088 40.251 66.766 1.000 43.312 111 LEU C N 1
ATOM 7604 C CA . LEU C 1 113 ? 7.329 39.929 67.450 1.000 44.270 111 LEU C CA 1
ATOM 7605 C C . LEU C 1 113 ? 7.536 40.904 68.605 1.000 45.194 111 LEU C C 1
ATOM 7606 O O . LEU C 1 113 ? 7.684 40.487 69.755 1.000 43.447 111 LEU C O 1
ATOM 7611 N N . ARG C 1 114 ? 7.488 42.203 68.279 1.000 43.132 112 ARG C N 1
ATOM 7612 C CA . ARG C 1 114 ? 7.722 43.255 69.249 1.000 42.820 112 ARG C CA 1
ATOM 7613 C C . ARG C 1 114 ? 6.690 43.176 70.367 1.000 44.150 112 ARG C C 1
ATOM 7614 O O . ARG C 1 114 ? 7.048 43.261 71.540 1.000 45.627 112 ARG C O 1
ATOM 7622 N N . ASP C 1 115 ? 5.422 42.962 69.996 1.000 46.089 113 ASP C N 1
ATOM 7623 C CA . ASP C 1 115 ? 4.342 42.851 70.965 1.000 47.216 113 ASP C CA 1
ATOM 7624 C C . ASP C 1 115 ? 4.545 41.649 71.875 1.000 43.968 113 ASP C C 1
ATOM 7625 O O . ASP C 1 115 ? 3.883 41.547 72.896 1.000 44.547 113 ASP C O 1
ATOM 7630 N N . ALA C 1 116 ? 5.432 40.729 71.490 1.000 44.910 114 ALA C N 1
ATOM 7631 C CA . ALA C 1 116 ? 5.751 39.591 72.334 1.000 46.544 114 ALA C CA 1
ATOM 7632 C C . ALA C 1 116 ? 6.914 39.917 73.267 1.000 45.515 114 ALA C C 1
ATOM 7633 O O . ALA C 1 116 ? 7.347 39.041 74.018 1.000 43.412 114 ALA C O 1
ATOM 7635 N N . GLY C 1 117 ? 7.397 41.171 73.217 1.000 45.253 115 GLY C N 1
ATOM 7636 C CA . GLY C 1 117 ? 8.470 41.637 74.083 1.000 46.816 115 GLY C CA 1
ATOM 7637 C C . GLY C 1 117 ? 9.828 41.645 73.384 1.000 46.326 115 GLY C C 1
ATOM 7638 O O . GLY C 1 117 ? 10.846 41.923 74.020 1.000 46.652 115 GLY C O 1
ATOM 7639 N N . GLY C 1 118 ? 9.824 41.335 72.082 1.000 45.908 116 GLY C N 1
ATOM 7640 C CA . GLY C 1 118 ? 11.043 41.262 71.298 1.000 47.404 116 GLY C CA 1
ATOM 7641 C C . GLY C 1 118 ? 11.658 42.647 71.143 1.000 49.851 116 GLY C C 1
ATOM 7642 O O . GLY C 1 118 ? 10.941 43.643 71.185 1.000 51.190 116 GLY C O 1
ATOM 7643 N N . LEU C 1 119 ? 12.986 42.686 70.977 1.000 51.878 117 LEU C N 1
ATOM 7644 C CA . LEU C 1 119 ? 13.724 43.931 70.858 1.000 50.613 117 LEU C CA 1
ATOM 7645 C C . LEU C 1 119 ? 14.457 43.940 69.522 1.000 46.936 117 LEU C C 1
ATOM 7646 O O . LEU C 1 119 ? 15.524 43.347 69.391 1.000 48.313 117 LEU C O 1
ATOM 7651 N N . VAL C 1 120 ? 13.874 44.616 68.534 1.000 44.301 118 VAL C N 1
ATOM 7652 C CA . VAL C 1 120 ? 14.502 44.749 67.231 1.000 48.796 118 VAL C CA 1
ATOM 7653 C C . VAL C 1 120 ? 15.775 45.584 67.378 1.000 52.468 118 VAL C C 1
ATOM 7654 O O . VAL C 1 120 ? 15.703 46.787 67.633 1.000 54.370 118 VAL C O 1
ATOM 7658 N N . LEU C 1 121 ? 16.934 44.945 67.180 1.000 53.422 119 LEU C N 1
ATOM 7659 C CA . LEU C 1 121 ? 18.214 45.621 67.313 1.000 51.040 119 LEU C CA 1
ATOM 7660 C C . LEU C 1 121 ? 18.471 46.497 66.087 1.000 46.604 119 LEU C C 1
ATOM 7661 O O . LEU C 1 121 ? 19.071 47.565 66.213 1.000 46.795 119 LEU C O 1
ATOM 7666 N N . GLY C 1 122 ? 18.046 46.025 64.905 1.000 42.921 120 GLY C N 1
ATOM 7667 C CA . GLY C 1 122 ? 18.232 46.781 63.673 1.000 41.915 120 GLY C CA 1
ATOM 7668 C C . GLY C 1 122 ? 17.934 45.958 62.417 1.000 41.650 120 GLY C C 1
ATOM 7669 O O . GLY C 1 122 ? 17.678 44.760 62.491 1.000 40.389 120 GLY C O 1
ATOM 7670 N N . HIS C 1 123 ? 17.993 46.620 61.257 1.000 44.366 121 HIS C N 1
ATOM 7671 C CA . HIS C 1 123 ? 17.793 45.983 59.961 1.000 49.806 121 HIS C CA 1
ATOM 7672 C C . HIS C 1 123 ? 19.076 45.304 59.471 1.000 51.739 121 HIS C C 1
ATOM 7673 O O . HIS C 1 123 ? 20.173 45.682 59.876 1.000 53.001 121 HIS C O 1
ATOM 7680 N N . ALA C 1 124 ? 18.922 44.336 58.551 1.000 51.010 122 ALA C N 1
ATOM 7681 C CA . ALA C 1 124 ? 20.016 43.497 58.081 1.000 48.674 122 ALA C CA 1
ATOM 7682 C C . ALA C 1 124 ? 20.209 43.675 56.578 1.000 47.179 122 ALA C C 1
ATOM 7683 O O . ALA C 1 124 ? 19.235 43.771 55.845 1.000 50.156 122 ALA C O 1
ATOM 7685 N N . ASN C 1 125 ? 21.466 43.682 56.121 1.000 46.012 123 ASN C N 1
ATOM 7686 C CA . ASN C 1 125 ? 21.787 43.889 54.714 1.000 47.748 123 ASN C CA 1
ATOM 7687 C C . ASN C 1 125 ? 21.153 42.772 53.870 1.000 47.459 123 ASN C C 1
ATOM 7688 O O . ASN C 1 125 ? 20.908 41.663 54.359 1.000 47.436 123 ASN C O 1
ATOM 7693 N N . VAL C 1 126 ? 20.864 43.097 52.602 1.000 44.177 124 VAL C N 1
ATOM 7694 C CA . VAL C 1 126 ? 20.201 42.189 51.683 1.000 44.898 124 VAL C CA 1
ATOM 7695 C C . VAL C 1 126 ? 20.742 42.446 50.277 1.000 46.907 124 VAL C C 1
ATOM 7696 O O . VAL C 1 126 ? 21.284 43.512 50.019 1.000 50.006 124 VAL C O 1
ATOM 7700 N N . PRO C 1 127 ? 20.599 41.511 49.309 1.000 46.764 125 PRO C N 1
ATOM 7701 C CA . PRO C 1 127 ? 20.874 41.805 47.901 1.000 47.220 125 PRO C CA 1
ATOM 7702 C C . PRO C 1 127 ? 19.993 42.909 47.315 1.000 50.579 125 PRO C C 1
ATOM 7703 O O . PRO C 1 127 ? 19.091 43.396 47.984 1.000 52.108 125 PRO C O 1
ATOM 7707 N N . ASP C 1 128 ? 20.216 43.264 46.043 1.000 54.823 126 ASP C N 1
ATOM 7708 C CA . ASP C 1 128 ? 19.664 44.501 45.513 1.000 61.204 126 ASP C CA 1
ATOM 7709 C C . ASP C 1 128 ? 18.142 44.450 45.374 1.000 65.122 126 ASP C C 1
ATOM 7710 O O . ASP C 1 128 ? 17.501 45.487 45.517 1.000 76.796 126 ASP C O 1
ATOM 7715 N N . ILE C 1 129 ? 17.539 43.294 45.087 1.000 63.391 127 ILE C N 1
ATOM 7716 C CA . ILE C 1 129 ? 16.082 43.244 45.105 1.000 61.723 127 ILE C CA 1
ATOM 7717 C C . ILE C 1 129 ? 15.641 42.085 45.992 1.000 60.057 127 ILE C C 1
ATOM 7718 O O . ILE C 1 129 ? 14.492 41.660 45.927 1.000 55.752 127 ILE C O 1
ATOM 7723 N N . CYS C 1 130 ? 16.557 41.639 46.860 1.000 59.716 128 CYS C N 1
ATOM 7724 C CA . CYS C 1 130 ? 16.383 40.433 47.649 1.000 59.554 128 CYS C CA 1
ATOM 7725 C C . CYS C 1 130 ? 16.265 39.230 46.712 1.000 55.195 128 CYS C C 1
ATOM 7726 O O . CYS C 1 130 ? 15.611 38.253 47.060 1.000 58.638 128 CYS C O 1
ATOM 7729 N N . ILE C 1 131 ? 16.913 39.311 45.537 1.000 51.436 129 ILE C N 1
ATOM 7730 C CA . ILE C 1 131 ? 16.858 38.266 44.521 1.000 51.550 129 ILE C CA 1
ATOM 7731 C C . ILE C 1 131 ? 18.285 37.815 44.196 1.000 48.682 129 ILE C C 1
ATOM 7732 O O . ILE C 1 131 ? 18.726 37.928 43.053 1.000 48.465 129 ILE C O 1
ATOM 7737 N N . ARG C 1 132 ? 19.007 37.302 45.200 1.000 47.018 130 ARG C N 1
ATOM 7738 C CA . ARG C 1 132 ? 20.355 36.800 44.988 1.000 47.262 130 ARG C CA 1
ATOM 7739 C C . ARG C 1 132 ? 20.763 35.894 46.145 1.000 48.428 130 ARG C C 1
ATOM 7740 O O . ARG C 1 132 ? 20.303 36.056 47.275 1.000 45.499 130 ARG C O 1
ATOM 7748 N N . TRP C 1 133 ? 21.655 34.945 45.847 1.000 51.156 131 TRP C N 1
ATOM 7749 C CA . TRP C 1 133 ? 22.134 34.022 46.857 1.000 53.778 131 TRP C CA 1
ATOM 7750 C C . TRP C 1 133 ? 23.409 34.538 47.520 1.000 56.850 131 TRP C C 1
ATOM 7751 O O . TRP C 1 133 ? 24.051 33.796 48.257 1.000 59.664 131 TRP C O 1
ATOM 7762 N N . ASN C 1 134 ? 23.765 35.803 47.277 1.000 56.041 132 ASN C N 1
ATOM 7763 C CA . ASN C 1 134 ? 24.858 36.435 47.995 1.000 56.808 132 ASN C CA 1
ATOM 7764 C C . ASN C 1 134 ? 24.383 37.817 48.429 1.000 56.318 132 ASN C C 1
ATOM 7765 O O . ASN C 1 134 ? 23.778 38.521 47.625 1.000 56.252 132 ASN C O 1
ATOM 7770 N N . THR C 1 135 ? 24.640 38.189 49.691 1.000 54.339 133 THR C N 1
ATOM 7771 C CA . THR C 1 135 ? 24.096 39.421 50.245 1.000 54.712 133 THR C CA 1
ATOM 7772 C C . THR C 1 135 ? 25.033 40.589 49.933 1.000 51.921 133 THR C C 1
ATOM 7773 O O . THR C 1 135 ? 25.830 40.990 50.779 1.000 50.939 133 THR C O 1
ATOM 7777 N N . ILE C 1 136 ? 24.897 41.133 48.714 1.000 52.400 134 ILE C N 1
ATOM 7778 C CA . ILE C 1 136 ? 25.663 42.279 48.240 1.000 55.907 134 ILE C CA 1
ATOM 7779 C C . ILE C 1 136 ? 24.694 43.372 47.768 1.000 50.412 134 ILE C C 1
ATOM 7780 O O . ILE C 1 136 ? 23.937 43.175 46.820 1.000 44.868 134 ILE C O 1
ATOM 7785 N N . SER C 1 137 ? 24.737 44.539 48.428 1.000 49.493 135 SER C N 1
ATOM 7786 C CA . SER C 1 137 ? 23.856 45.652 48.103 1.000 51.978 135 SER C CA 1
ATOM 7787 C C . SER C 1 137 ? 24.667 46.848 47.609 1.000 58.699 135 SER C C 1
ATOM 7788 O O . SER C 1 137 ? 25.811 47.036 48.019 1.000 66.470 135 SER C O 1
ATOM 7791 N N . GLY C 1 138 ? 24.044 47.671 46.755 1.000 58.686 136 GLY C N 1
ATOM 7792 C CA . GLY C 1 138 ? 24.639 48.914 46.291 1.000 56.962 136 GLY C CA 1
ATOM 7793 C C . GLY C 1 138 ? 24.901 49.897 47.432 1.000 56.291 136 GLY C C 1
ATOM 7794 O O . GLY C 1 138 ? 25.887 50.625 47.384 1.000 60.909 136 GLY C O 1
ATOM 7795 N N . LEU C 1 139 ? 24.015 49.940 48.436 1.000 55.688 137 LEU C N 1
ATOM 7796 C CA . LEU C 1 139 ? 24.201 50.846 49.558 1.000 58.205 137 LEU C CA 1
ATOM 7797 C C . LEU C 1 139 ? 25.260 50.284 50.504 1.000 59.672 137 LEU C C 1
ATOM 7798 O O . LEU C 1 139 ? 26.370 50.798 50.549 1.000 64.371 137 LEU C O 1
ATOM 7803 N N . TYR C 1 140 ? 24.929 49.211 51.231 1.000 63.219 138 TYR C N 1
ATOM 7804 C CA . TYR C 1 140 ? 25.732 48.787 52.372 1.000 63.548 138 TYR C CA 1
ATOM 7805 C C . TYR C 1 140 ? 26.869 47.842 51.966 1.000 60.084 138 TYR C C 1
ATOM 7806 O O . TYR C 1 140 ? 27.722 47.555 52.809 1.000 55.268 138 TYR C O 1
ATOM 7815 N N . GLY C 1 141 ? 26.885 47.357 50.708 1.000 58.049 139 GLY C N 1
ATOM 7816 C CA . GLY C 1 141 ? 27.978 46.533 50.190 1.000 57.374 139 GLY C CA 1
ATOM 7817 C C . GLY C 1 141 ? 27.797 45.032 50.447 1.000 57.788 139 GLY C C 1
ATOM 7818 O O . GLY C 1 141 ? 26.675 44.534 50.458 1.000 58.393 139 GLY C O 1
ATOM 7819 N N . ILE C 1 142 ? 28.917 44.317 50.661 1.000 62.032 140 ILE C N 1
ATOM 7820 C CA . ILE C 1 142 ? 28.939 42.853 50.723 1.000 64.921 140 ILE C CA 1
ATOM 7821 C C . ILE C 1 142 ? 28.828 42.421 52.180 1.000 59.647 140 ILE C C 1
ATOM 7822 O O . ILE C 1 142 ? 29.319 43.117 53.064 1.000 56.151 140 ILE C O 1
ATOM 7827 N N . ALA C 1 143 ? 28.245 41.235 52.397 1.000 56.757 141 ALA C N 1
ATOM 7828 C CA . ALA C 1 143 ? 28.116 40.650 53.721 1.000 55.595 141 ALA C CA 1
ATOM 7829 C C . ALA C 1 143 ? 29.001 39.416 53.790 1.000 54.714 141 ALA C C 1
ATOM 7830 O O . ALA C 1 143 ? 29.050 38.658 52.822 1.000 59.858 141 ALA C O 1
ATOM 7832 N N . ARG C 1 144 ? 29.666 39.209 54.930 1.000 51.853 142 ARG C N 1
ATOM 7833 C CA . ARG C 1 144 ? 30.677 38.170 55.030 1.000 54.933 142 ARG C CA 1
ATOM 7834 C C . ARG C 1 144 ? 30.288 37.168 56.115 1.000 52.182 142 ARG C C 1
ATOM 7835 O O . ARG C 1 144 ? 29.758 37.546 57.159 1.000 53.051 142 ARG C O 1
ATOM 7843 N N . ASN C 1 145 ? 30.573 35.886 55.847 1.000 50.326 143 ASN C N 1
ATOM 7844 C CA . ASN C 1 145 ? 30.248 34.804 56.761 1.000 50.505 143 ASN C CA 1
ATOM 7845 C C . ASN C 1 145 ? 31.029 35.008 58.055 1.000 53.009 143 ASN C C 1
ATOM 7846 O O . ASN C 1 145 ? 32.238 35.208 58.018 1.000 54.038 143 ASN C O 1
ATOM 7851 N N . PRO C 1 146 ? 30.386 34.979 59.242 1.000 54.405 144 PRO C N 1
ATOM 7852 C CA . PRO C 1 146 ? 31.133 35.111 60.489 1.000 55.734 144 PRO C CA 1
ATOM 7853 C C . PRO C 1 146 ? 32.060 33.924 60.760 1.000 55.887 144 PRO C C 1
ATOM 7854 O O . PRO C 1 146 ? 33.051 34.058 61.477 1.000 63.901 144 PRO C O 1
ATOM 7858 N N . ARG C 1 147 ? 31.733 32.761 60.188 1.000 54.411 145 ARG C N 1
ATOM 7859 C CA . ARG C 1 147 ? 32.564 31.569 60.319 1.000 58.161 145 ARG C CA 1
ATOM 7860 C C . ARG C 1 147 ? 33.853 31.678 59.488 1.000 57.751 145 ARG C C 1
ATOM 7861 O O . ARG C 1 147 ? 34.945 31.503 60.028 1.000 63.537 145 ARG C O 1
ATOM 7869 N N . ASP C 1 148 ? 33.738 31.918 58.172 1.000 53.482 146 ASP C N 1
ATOM 7870 C CA . ASP C 1 148 ? 34.883 32.289 57.351 1.000 53.747 146 ASP C CA 1
ATOM 7871 C C . ASP C 1 148 ? 34.483 33.395 56.380 1.000 52.656 146 ASP C C 1
ATOM 7872 O O . ASP C 1 148 ? 33.817 33.129 55.383 1.000 53.615 146 ASP C O 1
ATOM 7877 N N . PRO C 1 149 ? 34.905 34.659 56.609 1.000 53.384 147 PRO C N 1
ATOM 7878 C CA . PRO C 1 149 ? 34.471 35.782 55.771 1.000 55.320 147 PRO C CA 1
ATOM 7879 C C . PRO C 1 149 ? 35.017 35.813 54.344 1.000 58.128 147 PRO C C 1
ATOM 7880 O O . PRO C 1 149 ? 34.680 36.719 53.581 1.000 57.992 147 PRO C O 1
ATOM 7884 N N . SER C 1 150 ? 35.891 34.858 53.999 1.000 59.657 148 SER C N 1
ATOM 7885 C CA . SER C 1 150 ? 36.269 34.669 52.608 1.000 60.598 148 SER C CA 1
ATOM 7886 C C . SER C 1 150 ? 35.057 34.132 51.846 1.000 65.102 148 SER C C 1
ATOM 7887 O O . SER C 1 150 ? 34.873 34.438 50.668 1.000 60.214 148 SER C O 1
ATOM 7890 N N . ARG C 1 151 ? 34.225 33.361 52.568 1.000 72.924 149 ARG C N 1
ATOM 7891 C CA . ARG C 1 151 ? 33.011 32.749 52.047 1.000 74.789 149 ARG C CA 1
ATOM 7892 C C . ARG C 1 151 ? 31.807 33.653 52.340 1.000 72.171 149 ARG C C 1
ATOM 7893 O O . ARG C 1 151 ? 31.780 34.371 53.336 1.000 71.013 149 ARG C O 1
ATOM 7901 N N . THR C 1 152 ? 30.800 33.602 51.458 1.000 66.866 150 THR C N 1
ATOM 7902 C CA . THR C 1 152 ? 29.596 34.412 51.583 1.000 63.598 150 THR C CA 1
ATOM 7903 C C . THR C 1 152 ? 28.705 33.911 52.722 1.000 65.718 150 THR C C 1
ATOM 7904 O O . THR C 1 152 ? 28.792 32.759 53.146 1.000 61.766 150 THR C O 1
ATOM 7908 N N . ALA C 1 153 ? 27.853 34.823 53.211 1.000 71.225 151 ALA C N 1
ATOM 7909 C CA . ALA C 1 153 ? 26.683 34.490 54.007 1.000 70.864 151 ALA C CA 1
ATOM 7910 C C . ALA C 1 153 ? 25.466 34.539 53.091 1.000 71.828 151 ALA C C 1
ATOM 7911 O O . ALA C 1 153 ? 24.708 35.501 53.128 1.000 84.614 151 ALA C O 1
ATOM 7913 N N . GLY C 1 154 ? 25.313 33.518 52.246 1.000 67.153 152 GLY C N 1
ATOM 7914 C CA . GLY C 1 154 ? 24.506 33.628 51.040 1.000 66.977 152 GLY C CA 1
ATOM 7915 C C . GLY C 1 154 ? 23.050 34.011 51.303 1.000 70.304 152 GLY C C 1
ATOM 7916 O O . GLY C 1 154 ? 22.712 34.462 52.392 1.000 71.934 152 GLY C O 1
ATOM 7917 N N . GLY C 1 155 ? 22.212 33.820 50.267 1.000 77.100 153 GLY C N 1
ATOM 7918 C CA . GLY C 1 155 ? 20.762 33.996 50.297 1.000 71.188 153 GLY C CA 1
ATOM 7919 C C . GLY C 1 155 ? 20.378 35.467 50.250 1.000 71.893 153 GLY C C 1
ATOM 7920 O O . GLY C 1 155 ? 21.254 36.323 50.336 1.000 88.665 153 GLY C O 1
ATOM 7921 N N . SER C 1 156 ? 19.078 35.754 50.107 1.000 66.440 154 SER C N 1
ATOM 7922 C CA . SER C 1 156 ? 18.609 37.124 50.256 1.000 62.032 154 SER C CA 1
ATOM 7923 C C . SER C 1 156 ? 18.765 37.562 51.708 1.000 56.348 154 SER C C 1
ATOM 7924 O O . SER C 1 156 ? 19.265 38.651 51.960 1.000 57.287 154 SER C O 1
ATOM 7927 N N . SER C 1 157 ? 18.369 36.703 52.657 1.000 50.779 155 SER C N 1
ATOM 7928 C CA . SER C 1 157 ? 18.390 37.067 54.067 1.000 50.301 155 SER C CA 1
ATOM 7929 C C . SER C 1 157 ? 19.715 36.659 54.719 1.000 47.172 155 SER C C 1
ATOM 7930 O O . SER C 1 157 ? 19.731 36.090 55.814 1.000 45.028 155 SER C O 1
ATOM 7933 N N . GLY C 1 158 ? 20.828 37.038 54.070 1.000 45.463 156 GLY C N 1
ATOM 7934 C CA . GLY C 1 158 ? 22.171 36.652 54.486 1.000 45.200 156 GLY C CA 1
ATOM 7935 C C . GLY C 1 158 ? 22.622 37.316 55.786 1.000 45.413 156 GLY C C 1
ATOM 7936 O O . GLY C 1 158 ? 23.256 36.682 56.633 1.000 42.208 156 GLY C O 1
ATOM 7937 N N . GLY C 1 159 ? 22.298 38.603 55.933 1.000 47.456 157 GLY C N 1
ATOM 7938 C CA . GLY C 1 159 ? 22.665 39.345 57.124 1.000 48.224 157 GLY C CA 1
ATOM 7939 C C . GLY C 1 159 ? 22.090 38.704 58.383 1.000 50.556 157 GLY C C 1
ATOM 7940 O O . GLY C 1 159 ? 22.813 38.488 59.351 1.000 52.626 157 GLY C O 1
ATOM 7941 N N . ASP C 1 160 ? 20.791 38.384 58.352 1.000 55.896 158 ASP C N 1
ATOM 7942 C CA . ASP C 1 160 ? 20.089 37.927 59.543 1.000 56.477 158 ASP C CA 1
ATOM 7943 C C . ASP C 1 160 ? 20.698 36.606 60.005 1.000 54.939 158 ASP C C 1
ATOM 7944 O O . ASP C 1 160 ? 20.814 36.369 61.207 1.000 48.513 158 ASP C O 1
ATOM 7949 N N . ALA C 1 161 ? 21.109 35.776 59.035 1.000 56.876 159 ALA C N 1
ATOM 7950 C CA . ALA C 1 161 ? 21.808 34.534 59.327 1.000 59.306 159 ALA C CA 1
ATOM 7951 C C . ALA C 1 161 ? 23.136 34.844 60.014 1.000 56.643 159 ALA C C 1
ATOM 7952 O O . ALA C 1 161 ? 23.432 34.293 61.077 1.000 57.219 159 ALA C O 1
ATOM 7954 N N . ALA C 1 162 ? 23.905 35.753 59.400 1.000 50.457 160 ALA C N 1
ATOM 7955 C CA . ALA C 1 162 ? 25.159 36.207 59.969 1.000 47.574 160 ALA C CA 1
ATOM 7956 C C . ALA C 1 162 ? 24.939 36.711 61.394 1.000 51.053 160 ALA C C 1
ATOM 7957 O O . ALA C 1 162 ? 25.621 36.269 62.318 1.000 56.690 160 ALA C O 1
ATOM 7959 N N . ASN C 1 163 ? 23.961 37.609 61.569 1.000 50.260 161 ASN C N 1
ATOM 7960 C CA . ASN C 1 163 ? 23.737 38.258 62.852 1.000 50.074 161 ASN C CA 1
ATOM 7961 C C . ASN C 1 163 ? 23.446 37.223 63.935 1.000 50.297 161 ASN C C 1
ATOM 7962 O O . ASN C 1 163 ? 23.914 37.378 65.061 1.000 49.177 161 ASN C O 1
ATOM 7967 N N . VAL C 1 164 ? 22.668 36.184 63.596 1.000 49.680 162 VAL C N 1
ATOM 7968 C CA . VAL C 1 164 ? 22.283 35.167 64.564 1.000 49.996 162 VAL C CA 1
ATOM 7969 C C . VAL C 1 164 ? 23.473 34.245 64.830 1.000 47.102 162 VAL C C 1
ATOM 7970 O O . VAL C 1 164 ? 23.734 33.864 65.973 1.000 41.893 162 VAL C O 1
ATOM 7974 N N . ALA C 1 165 ? 24.196 33.897 63.763 1.000 49.061 163 ALA C N 1
ATOM 7975 C CA . ALA C 1 165 ? 25.398 33.085 63.884 1.000 52.439 163 ALA C CA 1
ATOM 7976 C C . ALA C 1 165 ? 26.471 33.801 64.709 1.000 51.524 163 ALA C C 1
ATOM 7977 O O . ALA C 1 165 ? 27.085 33.170 65.571 1.000 50.919 163 ALA C O 1
ATOM 7979 N N . ALA C 1 166 ? 26.654 35.112 64.458 1.000 47.611 164 ALA C N 1
ATOM 7980 C CA . ALA C 1 166 ? 27.738 35.894 65.041 1.000 47.735 164 ALA C CA 1
ATOM 7981 C C . ALA C 1 166 ? 27.503 36.257 66.512 1.000 48.507 164 ALA C C 1
ATOM 7982 O O . ALA C 1 166 ? 28.425 36.738 67.161 1.000 51.339 164 ALA C O 1
ATOM 7984 N N . GLY C 1 167 ? 26.284 36.056 67.033 1.000 48.934 165 GLY C N 1
ATOM 7985 C CA . GLY C 1 167 ? 25.946 36.451 68.392 1.000 47.424 165 GLY C CA 1
ATOM 7986 C C . GLY C 1 167 ? 25.370 37.866 68.464 1.000 47.610 165 GLY C C 1
ATOM 7987 O O . GLY C 1 167 ? 24.893 38.283 69.516 1.000 53.536 165 GLY C O 1
ATOM 7988 N N . MET C 1 168 ? 25.401 38.591 67.338 1.000 46.511 166 MET C N 1
ATOM 7989 C CA . MET C 1 168 ? 24.924 39.965 67.252 1.000 48.795 166 MET C CA 1
ATOM 7990 C C . MET C 1 168 ? 23.390 40.030 67.293 1.000 54.280 166 MET C C 1
ATOM 7991 O O . MET C 1 168 ? 22.805 41.110 67.401 1.000 50.188 166 MET C O 1
ATOM 7996 N N . ALA C 1 169 ? 22.731 38.866 67.195 1.000 58.540 167 ALA C N 1
ATOM 7997 C CA . ALA C 1 169 ? 21.294 38.764 67.407 1.000 53.027 167 ALA C CA 1
ATOM 7998 C C . ALA C 1 169 ? 20.965 37.361 67.900 1.000 48.369 167 ALA C C 1
ATOM 7999 O O . ALA C 1 169 ? 21.561 36.399 67.442 1.000 50.901 167 ALA C O 1
ATOM 8001 N N . THR C 1 170 ? 20.033 37.241 68.847 1.000 47.494 168 THR C N 1
ATOM 8002 C CA . THR C 1 170 ? 19.632 35.927 69.333 1.000 48.844 168 THR C CA 1
ATOM 8003 C C . THR C 1 170 ? 18.789 35.215 68.275 1.000 49.904 168 THR C C 1
ATOM 8004 O O . THR C 1 170 ? 18.839 33.989 68.169 1.000 48.631 168 THR C O 1
ATOM 8008 N N . VAL C 1 171 ? 18.033 36.011 67.503 1.000 50.382 169 VAL C N 1
ATOM 8009 C CA . VAL C 1 171 ? 17.015 35.531 66.585 1.000 44.385 169 VAL C CA 1
ATOM 8010 C C . VAL C 1 171 ? 16.957 36.457 65.375 1.000 43.038 169 VAL C C 1
ATOM 8011 O O . VAL C 1 171 ? 17.412 37.594 65.444 1.000 44.474 169 VAL C O 1
ATOM 8015 N N . GLY C 1 172 ? 16.387 35.961 64.272 1.000 42.596 170 GLY C N 1
ATOM 8016 C CA . GLY C 1 172 ? 16.295 36.737 63.047 1.000 43.324 170 GLY C CA 1
ATOM 8017 C C . GLY C 1 172 ? 15.053 36.373 62.239 1.000 44.578 170 GLY C C 1
ATOM 8018 O O . GLY C 1 172 ? 14.440 35.342 62.483 1.000 46.416 170 GLY C O 1
ATOM 8019 N N . MET C 1 173 ? 14.697 37.242 61.287 1.000 46.018 171 MET C N 1
ATOM 8020 C CA . MET C 1 173 ? 13.563 37.033 60.405 1.000 46.328 171 MET C CA 1
ATOM 8021 C C . MET C 1 173 ? 14.019 37.252 58.960 1.000 46.542 171 MET C C 1
ATOM 8022 O O . MET C 1 173 ? 14.765 38.188 58.687 1.000 45.511 171 MET C O 1
ATOM 8027 N N . GLY C 1 174 ? 13.562 36.386 58.042 1.000 47.184 172 GLY C N 1
ATOM 8028 C CA . GLY C 1 174 ? 13.882 36.482 56.622 1.000 47.407 172 GLY C CA 1
ATOM 8029 C C . GLY C 1 174 ? 12.707 36.014 55.759 1.000 48.879 172 GLY C C 1
ATOM 8030 O O . GLY C 1 174 ? 11.677 35.617 56.302 1.000 52.839 172 GLY C O 1
ATOM 8031 N N . GLN C 1 175 ? 12.872 36.066 54.425 1.000 47.835 173 GLN C N 1
ATOM 8032 C CA . GLN C 1 175 ? 11.828 35.685 53.479 1.000 48.188 173 GLN C CA 1
ATOM 8033 C C . GLN C 1 175 ? 12.410 34.732 52.431 1.000 47.888 173 GLN C C 1
ATOM 8034 O O . GLN C 1 175 ? 13.562 34.889 52.045 1.000 49.495 173 GLN C O 1
ATOM 8040 N N . ASP C 1 176 ? 11.612 33.750 51.974 1.000 47.237 174 ASP C N 1
ATOM 8041 C CA . ASP C 1 176 ? 12.109 32.644 51.163 1.000 46.082 174 ASP C CA 1
ATOM 8042 C C . ASP C 1 176 ? 11.242 32.451 49.913 1.000 46.312 174 ASP C C 1
ATOM 8043 O O . ASP C 1 176 ? 10.273 31.686 49.945 1.000 46.549 174 ASP C O 1
ATOM 8048 N N . LEU C 1 177 ? 11.577 33.149 48.813 1.000 43.878 175 LEU C N 1
ATOM 8049 C CA . LEU C 1 177 ? 10.955 32.870 47.525 1.000 45.614 175 LEU C CA 1
ATOM 8050 C C . LEU C 1 177 ? 11.708 31.732 46.852 1.000 44.785 175 LEU C C 1
ATOM 8051 O O . LEU C 1 177 ? 11.109 30.716 46.546 1.000 43.980 175 LEU C O 1
ATOM 8056 N N . GLY C 1 178 ? 13.003 31.944 46.578 1.000 52.690 176 GLY C N 1
ATOM 8057 C CA . GLY C 1 178 ? 13.951 30.866 46.327 1.000 52.481 176 GLY C CA 1
ATOM 8058 C C . GLY C 1 178 ? 14.416 30.331 47.673 1.000 51.386 176 GLY C C 1
ATOM 8059 O O . GLY C 1 178 ? 13.661 30.390 48.639 1.000 56.658 176 GLY C O 1
ATOM 8060 N N . GLY C 1 179 ? 15.660 29.875 47.784 1.000 44.760 177 GLY C N 1
ATOM 8061 C CA . GLY C 1 179 ? 16.093 29.324 49.060 1.000 43.538 177 GLY C CA 1
ATOM 8062 C C . GLY C 1 179 ? 16.475 30.403 50.072 1.000 42.186 177 GLY C C 1
ATOM 8063 O O . GLY C 1 179 ? 17.337 30.172 50.925 1.000 39.933 177 GLY C O 1
ATOM 8064 N N . SER C 1 180 ? 15.772 31.543 50.027 1.000 43.077 178 SER C N 1
ATOM 8065 C CA . SER C 1 180 ? 16.315 32.807 50.503 1.000 42.178 178 SER C CA 1
ATOM 8066 C C . SER C 1 180 ? 16.401 32.890 52.037 1.000 42.567 178 SER C C 1
ATOM 8067 O O . SER C 1 180 ? 16.989 33.847 52.526 1.000 50.691 178 SER C O 1
ATOM 8070 N N . ILE C 1 181 ? 15.883 31.914 52.807 1.000 44.655 179 ILE C N 1
ATOM 8071 C CA . ILE C 1 181 ? 16.216 31.812 54.230 1.000 47.738 179 ILE C CA 1
ATOM 8072 C C . ILE C 1 181 ? 16.940 30.495 54.513 1.000 48.385 179 ILE C C 1
ATOM 8073 O O . ILE C 1 181 ? 17.716 30.417 55.464 1.000 47.657 179 ILE C O 1
ATOM 8078 N N . ARG C 1 182 ? 16.657 29.445 53.731 1.000 49.684 180 ARG C N 1
ATOM 8079 C CA . ARG C 1 182 ? 17.230 28.136 53.999 1.000 48.031 180 ARG C CA 1
ATOM 8080 C C . ARG C 1 182 ? 18.703 28.134 53.610 1.000 49.090 180 ARG C C 1
ATOM 8081 O O . ARG C 1 182 ? 19.515 27.585 54.351 1.000 52.914 180 ARG C O 1
ATOM 8089 N N . VAL C 1 183 ? 19.023 28.756 52.463 1.000 46.879 181 VAL C N 1
ATOM 8090 C CA . VAL C 1 183 ? 20.389 28.823 51.958 1.000 45.906 181 VAL C CA 1
ATOM 8091 C C . VAL C 1 183 ? 21.281 29.553 52.965 1.000 44.670 181 VAL C C 1
ATOM 8092 O O . VAL C 1 183 ? 22.287 29.014 53.410 1.000 43.976 181 VAL C O 1
ATOM 8096 N N . PRO C 1 184 ? 20.974 30.808 53.355 1.000 45.482 182 PRO C N 1
ATOM 8097 C CA . PRO C 1 184 ? 21.755 31.493 54.382 1.000 45.802 182 PRO C CA 1
ATOM 8098 C C . PRO C 1 184 ? 21.959 30.615 55.607 1.000 45.515 182 PRO C C 1
ATOM 8099 O O . PRO C 1 184 ? 23.073 30.471 56.094 1.000 47.159 182 PRO C O 1
ATOM 8103 N N . ALA C 1 185 ? 20.859 30.046 56.102 1.000 46.099 183 ALA C N 1
ATOM 8104 C CA . ALA C 1 185 ? 20.887 29.246 57.313 1.000 47.822 183 ALA C CA 1
ATOM 8105 C C . ALA C 1 185 ? 21.981 28.194 57.203 1.000 47.988 183 ALA C C 1
ATOM 8106 O O . ALA C 1 185 ? 22.783 28.034 58.117 1.000 48.807 183 ALA C O 1
ATOM 8108 N N . SER C 1 186 ? 21.979 27.492 56.065 1.000 47.385 184 SER C N 1
ATOM 8109 C CA . SER C 1 186 ? 22.916 26.417 55.804 1.000 46.835 184 SER C CA 1
ATOM 8110 C C . SER C 1 186 ? 24.342 26.955 55.681 1.000 43.420 184 SER C C 1
ATOM 8111 O O . SER C 1 186 ? 25.261 26.399 56.274 1.000 45.769 184 SER C O 1
ATOM 8114 N N . PHE C 1 187 ? 24.520 28.070 54.972 1.000 41.336 185 PHE C N 1
ATOM 8115 C CA . PHE C 1 187 ? 25.846 28.639 54.777 1.000 41.595 185 PHE C CA 1
ATOM 8116 C C . PHE C 1 187 ? 26.430 29.195 56.075 1.000 45.027 185 PHE C C 1
ATOM 8117 O O . PHE C 1 187 ? 27.642 29.131 56.263 1.000 49.003 185 PHE C O 1
ATOM 8125 N N . CYS C 1 188 ? 25.590 29.739 56.962 1.000 46.598 186 CYS C N 1
ATOM 8126 C CA . CYS C 1 188 ? 26.073 30.393 58.170 1.000 44.200 186 CYS C CA 1
ATOM 8127 C C . CYS C 1 188 ? 25.928 29.476 59.383 1.000 43.458 186 CYS C C 1
ATOM 8128 O O . CYS C 1 188 ? 26.213 29.896 60.502 1.000 46.597 186 CYS C O 1
ATOM 8131 N N . GLY C 1 189 ? 25.498 28.227 59.161 1.000 41.504 187 GLY C N 1
ATOM 8132 C CA . GLY C 1 189 ? 25.498 27.209 60.202 1.000 43.081 187 GLY C CA 1
ATOM 8133 C C . GLY C 1 189 ? 24.569 27.532 61.373 1.000 46.739 187 GLY C C 1
ATOM 8134 O O . GLY C 1 189 ? 24.992 27.452 62.526 1.000 49.025 187 GLY C O 1
ATOM 8135 N N . VAL C 1 190 ? 23.305 27.868 61.058 1.000 51.593 188 VAL C N 1
ATOM 8136 C CA . VAL C 1 190 ? 22.255 28.118 62.041 1.000 48.531 188 VAL C CA 1
ATOM 8137 C C . VAL C 1 190 ? 20.929 27.565 61.510 1.000 47.381 188 VAL C C 1
ATOM 8138 O O . VAL C 1 190 ? 20.787 27.342 60.308 1.000 47.864 188 VAL C O 1
ATOM 8142 N N . TYR C 1 191 ? 19.967 27.336 62.418 1.000 46.813 189 TYR C N 1
ATOM 8143 C CA . TYR C 1 191 ? 18.616 26.921 62.056 1.000 45.861 189 TYR C CA 1
ATOM 8144 C C . TYR C 1 191 ? 17.925 28.026 61.243 1.000 46.369 189 TYR C C 1
ATOM 8145 O O . TYR C 1 191 ? 18.111 29.219 61.507 1.000 45.972 189 TYR C O 1
ATOM 8154 N N . GLY C 1 192 ? 17.135 27.628 60.233 1.000 44.359 190 GLY C N 1
ATOM 8155 C CA . GLY C 1 192 ? 16.302 28.569 59.495 1.000 44.682 190 GLY C CA 1
ATOM 8156 C C . GLY C 1 192 ? 14.997 27.926 59.018 1.000 45.430 190 GLY C C 1
ATOM 8157 O O . GLY C 1 192 ? 15.031 26.977 58.241 1.000 51.678 190 GLY C O 1
ATOM 8158 N N . LEU C 1 193 ? 13.846 28.475 59.443 1.000 42.754 191 LEU C N 1
ATOM 8159 C CA . LEU C 1 193 ? 12.546 27.924 59.086 1.000 38.744 191 LEU C CA 1
ATOM 8160 C C . LEU C 1 193 ? 11.885 28.744 57.981 1.000 36.635 191 LEU C C 1
ATOM 8161 O O . LEU C 1 193 ? 11.725 29.948 58.133 1.000 34.488 191 LEU C O 1
ATOM 8166 N N . ARG C 1 194 ? 11.489 28.079 56.886 1.000 36.230 192 ARG C N 1
ATOM 8167 C CA . ARG C 1 194 ? 10.636 28.680 55.872 1.000 36.135 192 ARG C CA 1
ATOM 8168 C C . ARG C 1 194 ? 9.223 28.161 56.109 1.000 36.332 192 ARG C C 1
ATOM 8169 O O . ARG C 1 194 ? 8.946 26.992 55.847 1.000 33.092 192 ARG C O 1
ATOM 8177 N N . PRO C 1 195 ? 8.291 28.999 56.619 1.000 38.189 193 PRO C N 1
ATOM 8178 C CA . PRO C 1 195 ? 6.909 28.569 56.797 1.000 38.478 193 PRO C CA 1
ATOM 8179 C C . PRO C 1 195 ? 6.296 28.193 55.445 1.000 39.298 193 PRO C C 1
ATOM 8180 O O . PRO C 1 195 ? 6.793 28.584 54.386 1.000 37.668 193 PRO C O 1
ATOM 8184 N N . GLY C 1 196 ? 5.236 27.380 55.498 1.000 38.011 194 GLY C N 1
ATOM 8185 C CA . GLY C 1 196 ? 4.476 27.035 54.311 1.000 35.047 194 GLY C CA 1
ATOM 8186 C C . GLY C 1 196 ? 3.452 28.119 53.991 1.000 32.697 194 GLY C C 1
ATOM 8187 O O . GLY C 1 196 ? 3.314 29.109 54.713 1.000 30.538 194 GLY C O 1
ATOM 8188 N N . ALA C 1 197 ? 2.732 27.910 52.891 1.000 31.090 195 ALA C N 1
ATOM 8189 C CA . ALA C 1 197 ? 1.850 28.935 52.374 1.000 31.727 195 ALA C CA 1
ATOM 8190 C C . ALA C 1 197 ? 0.619 29.024 53.262 1.000 30.888 195 ALA C C 1
ATOM 8191 O O . ALA C 1 197 ? 0.008 28.000 53.540 1.000 31.436 195 ALA C O 1
ATOM 8193 N N . GLY C 1 198 ? 0.301 30.238 53.732 1.000 31.167 196 GLY C N 1
ATOM 8194 C CA . GLY C 1 198 ? -0.912 30.482 54.502 1.000 32.459 196 GLY C CA 1
ATOM 8195 C C . GLY C 1 198 ? -0.681 30.609 56.007 1.000 32.869 196 GLY C C 1
ATOM 8196 O O . GLY C 1 198 ? -1.556 31.106 56.700 1.000 33.589 196 GLY C O 1
ATOM 8197 N N . THR C 1 199 ? 0.488 30.176 56.495 1.000 35.997 197 THR C N 1
ATOM 8198 C CA . THR C 1 199 ? 0.752 30.052 57.920 1.000 38.127 197 THR C CA 1
ATOM 8199 C C . THR C 1 199 ? 1.050 31.417 58.541 1.000 36.588 197 THR C C 1
ATOM 8200 O O . THR C 1 199 ? 0.554 31.725 59.622 1.000 35.256 197 THR C O 1
ATOM 8204 N N . VAL C 1 200 ? 1.883 32.220 57.872 1.000 36.669 198 VAL C N 1
ATOM 8205 C CA . VAL C 1 200 ? 2.327 33.489 58.422 1.000 38.004 198 VAL C CA 1
ATOM 8206 C C . VAL C 1 200 ? 1.912 34.603 57.469 1.000 38.718 198 VAL C C 1
ATOM 8207 O O . VAL C 1 200 ? 2.183 34.505 56.277 1.000 41.664 198 VAL C O 1
ATOM 8211 N N . PRO C 1 201 ? 1.292 35.705 57.960 1.000 39.546 199 PRO C N 1
ATOM 8212 C CA . PRO C 1 201 ? 0.788 36.762 57.085 1.000 38.955 199 PRO C CA 1
ATOM 8213 C C . PRO C 1 201 ? 1.914 37.603 56.499 1.000 38.266 199 PRO C C 1
ATOM 8214 O O . PRO C 1 201 ? 2.916 37.877 57.146 1.000 34.561 199 PRO C O 1
ATOM 8218 N N . ASN C 1 202 ? 1.749 37.971 55.235 1.000 44.004 200 ASN C N 1
ATOM 8219 C CA . ASN C 1 202 ? 2.637 38.931 54.611 1.000 50.973 200 ASN C CA 1
ATOM 8220 C C . ASN C 1 202 ? 1.868 40.231 54.400 1.000 48.254 200 ASN C C 1
ATOM 8221 O O . ASN C 1 202 ? 1.255 40.439 53.352 1.000 44.509 200 ASN C O 1
ATOM 8226 N N . LEU C 1 203 ? 1.904 41.094 55.419 1.000 47.649 201 LEU C N 1
ATOM 8227 C CA . LEU C 1 203 ? 1.365 42.437 55.294 1.000 47.445 201 LEU C CA 1
ATOM 8228 C C . LEU C 1 203 ? 2.503 43.460 55.280 1.000 48.629 201 LEU C C 1
ATOM 8229 O O . LEU C 1 203 ? 3.078 43.772 56.322 1.000 45.908 201 LEU C O 1
ATOM 8234 N N . SER C 1 204 ? 2.792 43.996 54.086 1.000 49.637 202 SER C N 1
ATOM 8235 C CA . SER C 1 204 ? 3.953 44.843 53.867 1.000 52.776 202 SER C CA 1
ATOM 8236 C C . SER C 1 204 ? 3.518 46.292 53.628 1.000 51.561 202 SER C C 1
ATOM 8237 O O . SER C 1 204 ? 2.712 46.562 52.746 1.000 49.160 202 SER C O 1
ATOM 8240 N N . VAL C 1 205 ? 4.067 47.220 54.421 1.000 54.248 203 VAL C N 1
ATOM 8241 C CA . VAL C 1 205 ? 3.792 48.643 54.285 1.000 58.176 203 VAL C CA 1
ATOM 8242 C C . VAL C 1 205 ? 4.352 49.143 52.950 1.000 60.752 203 VAL C C 1
ATOM 8243 O O . VAL C 1 205 ? 3.616 49.726 52.156 1.000 56.055 203 VAL C O 1
ATOM 8247 N N . ILE C 1 206 ? 5.665 48.953 52.732 1.000 63.602 204 ILE C N 1
ATOM 8248 C CA . ILE C 1 206 ? 6.281 49.182 51.431 1.000 66.679 204 ILE C CA 1
ATOM 8249 C C . ILE C 1 206 ? 6.817 47.846 50.922 1.000 64.755 204 ILE C C 1
ATOM 8250 O O . ILE C 1 206 ? 7.821 47.343 51.422 1.000 64.366 204 ILE C O 1
ATOM 8255 N N . PRO C 1 207 ? 6.165 47.231 49.911 1.000 66.816 205 PRO C N 1
ATOM 8256 C CA . PRO C 1 207 ? 6.504 45.867 49.492 1.000 68.649 205 PRO C CA 1
ATOM 8257 C C . PRO C 1 207 ? 7.876 45.697 48.847 1.000 69.028 205 PRO C C 1
ATOM 8258 O O . PRO C 1 207 ? 8.261 46.506 48.010 1.000 67.910 205 PRO C O 1
ATOM 8262 N N . PRO C 1 208 ? 8.633 44.624 49.180 1.000 73.932 206 PRO C N 1
ATOM 8263 C CA . PRO C 1 208 ? 9.889 44.314 48.494 1.000 73.911 206 PRO C CA 1
ATOM 8264 C C . PRO C 1 208 ? 9.684 43.893 47.041 1.000 76.757 206 PRO C C 1
ATOM 8265 O O . PRO C 1 208 ? 10.358 44.404 46.150 1.000 72.400 206 PRO C O 1
ATOM 8269 N N . PHE C 1 209 ? 8.764 42.937 46.831 1.000 85.755 207 PHE C N 1
ATOM 8270 C CA . PHE C 1 209 ? 8.447 42.408 45.510 1.000 83.650 207 PHE C CA 1
ATOM 8271 C C . PHE C 1 209 ? 6.974 42.726 45.217 1.000 81.202 207 PHE C C 1
ATOM 8272 O O . PHE C 1 209 ? 6.239 43.136 46.119 1.000 74.687 207 PHE C O 1
ATOM 8280 N N . PRO C 1 210 ? 6.486 42.562 43.960 1.000 80.374 208 PRO C N 1
ATOM 8281 C CA . PRO C 1 210 ? 5.055 42.694 43.664 1.000 76.075 208 PRO C CA 1
ATOM 8282 C C . PRO C 1 210 ? 4.236 41.661 44.433 1.000 71.017 208 PRO C C 1
ATOM 8283 O O . PRO C 1 210 ? 4.754 40.594 44.762 1.000 70.481 208 PRO C O 1
ATOM 8287 N N . ALA C 1 211 ? 2.951 41.953 44.675 1.000 62.053 209 ALA C N 1
ATOM 8288 C CA . ALA C 1 211 ? 2.060 40.957 45.249 1.000 56.267 209 ALA C CA 1
ATOM 8289 C C . ALA C 1 211 ? 1.629 39.967 44.171 1.000 57.717 209 ALA C C 1
ATOM 8290 O O . ALA C 1 211 ? 0.438 39.717 44.014 1.000 61.452 209 ALA C O 1
ATOM 8292 N N . SER C 1 212 ? 2.600 39.397 43.439 1.000 58.454 210 SER C N 1
ATOM 8293 C CA . SER C 1 212 ? 2.307 38.501 42.331 1.000 52.925 210 SER C CA 1
ATOM 8294 C C . SER C 1 212 ? 1.721 37.204 42.887 1.000 50.729 210 SER C C 1
ATOM 8295 O O . SER C 1 212 ? 1.937 36.873 44.051 1.000 52.959 210 SER C O 1
ATOM 8298 N N . PRO C 1 213 ? 0.937 36.436 42.099 1.000 45.858 211 PRO C N 1
ATOM 8299 C CA . PRO C 1 213 ? 0.571 35.074 42.490 1.000 42.889 211 PRO C CA 1
ATOM 8300 C C . PRO C 1 213 ? 1.741 34.148 42.813 1.000 40.036 211 PRO C C 1
ATOM 8301 O O . PRO C 1 213 ? 1.589 33.226 43.604 1.000 41.264 211 PRO C O 1
ATOM 8305 N N . THR C 1 214 ? 2.900 34.389 42.196 1.000 40.490 212 THR C N 1
ATOM 8306 C CA . THR C 1 214 ? 4.071 33.549 42.403 1.000 42.855 212 THR C CA 1
ATOM 8307 C C . THR C 1 214 ? 4.631 33.821 43.800 1.000 43.530 212 THR C C 1
ATOM 8308 O O . THR C 1 214 ? 5.174 32.909 44.427 1.000 46.929 212 THR C O 1
ATOM 8312 N N . LEU C 1 215 ? 4.492 35.068 44.278 1.000 42.739 213 LEU C N 1
ATOM 8313 C CA . LEU C 1 215 ? 4.907 35.430 45.628 1.000 45.978 213 LEU C CA 1
ATOM 8314 C C . LEU C 1 215 ? 3.942 34.796 46.624 1.000 42.002 213 LEU C C 1
ATOM 8315 O O . LEU C 1 215 ? 4.359 34.294 47.660 1.000 40.256 213 LEU C O 1
ATOM 8320 N N . ASP C 1 216 ? 2.651 34.838 46.280 1.000 41.353 214 ASP C N 1
ATOM 8321 C CA . ASP C 1 216 ? 1.588 34.227 47.066 1.000 40.526 214 ASP C CA 1
ATOM 8322 C C . ASP C 1 216 ? 1.828 32.721 47.209 1.000 35.511 214 ASP C C 1
ATOM 8323 O O . ASP C 1 216 ? 1.635 32.153 48.282 1.000 32.576 214 ASP C O 1
ATOM 8328 N N . ALA C 1 217 ? 2.239 32.080 46.110 1.000 33.037 215 ALA C N 1
ATOM 8329 C CA . ALA C 1 217 ? 2.388 30.640 46.061 1.000 32.416 215 ALA C CA 1
ATOM 8330 C C . ALA C 1 217 ? 3.686 30.216 46.738 1.000 35.920 215 ALA C C 1
ATOM 8331 O O . ALA C 1 217 ? 3.679 29.302 47.560 1.000 38.084 215 ALA C O 1
ATOM 8333 N N . MET C 1 218 ? 4.792 30.891 46.394 1.000 39.466 216 MET C N 1
ATOM 8334 C CA . MET C 1 218 ? 6.121 30.383 46.714 1.000 41.846 216 MET C CA 1
ATOM 8335 C C . MET C 1 218 ? 6.850 31.243 47.759 1.000 42.059 216 MET C C 1
ATOM 8336 O O . MET C 1 218 ? 7.921 30.847 48.224 1.000 38.832 216 MET C O 1
ATOM 8341 N N . GLY C 1 219 ? 6.270 32.389 48.162 1.000 42.000 217 GLY C N 1
ATOM 8342 C CA . GLY C 1 219 ? 6.949 33.326 49.053 1.000 40.113 217 GLY C CA 1
ATOM 8343 C C . GLY C 1 219 ? 6.389 33.317 50.481 1.000 37.674 217 GLY C C 1
ATOM 8344 O O . GLY C 1 219 ? 5.183 33.465 50.684 1.000 35.807 217 GLY C O 1
ATOM 8345 N N . THR C 1 220 ? 7.278 33.169 51.474 1.000 35.756 218 THR C N 1
ATOM 8346 C CA . THR C 1 220 ? 6.878 33.175 52.874 1.000 36.552 218 THR C CA 1
ATOM 8347 C C . THR C 1 220 ? 7.919 33.951 53.679 1.000 37.952 218 THR C C 1
ATOM 8348 O O . THR C 1 220 ? 8.993 34.257 53.167 1.000 38.266 218 THR C O 1
ATOM 8352 N N . SER C 1 221 ? 7.578 34.274 54.936 1.000 39.579 219 SER C N 1
ATOM 8353 C CA . SER C 1 221 ? 8.462 34.968 55.867 1.000 37.865 219 SER C CA 1
ATOM 8354 C C . SER C 1 221 ? 8.732 34.072 57.072 1.000 35.078 219 SER C C 1
ATOM 8355 O O . SER C 1 221 ? 7.809 33.497 57.636 1.000 31.056 219 SER C O 1
ATOM 8358 N N . GLY C 1 222 ? 9.995 33.962 57.485 1.000 36.405 220 GLY C N 1
ATOM 8359 C CA . GLY C 1 222 ? 10.334 32.976 58.493 1.000 36.803 220 GLY C CA 1
ATOM 8360 C C . GLY C 1 222 ? 11.444 33.430 59.429 1.000 36.835 220 GLY C C 1
ATOM 8361 O O . GLY C 1 222 ? 12.118 34.419 59.179 1.000 39.310 220 GLY C O 1
ATOM 8362 N N . PRO C 1 223 ? 11.671 32.679 60.525 1.000 37.661 221 PRO C N 1
ATOM 8363 C CA . PRO C 1 223 ? 12.712 32.984 61.505 1.000 38.524 221 PRO C CA 1
ATOM 8364 C C . PRO C 1 223 ? 14.052 32.259 61.380 1.000 38.058 221 PRO C C 1
ATOM 8365 O O . PRO C 1 223 ? 14.129 31.149 60.869 1.000 36.027 221 PRO C O 1
ATOM 8369 N N . PHE C 1 224 ? 15.095 32.906 61.905 1.000 41.511 222 PHE C N 1
ATOM 8370 C CA . PHE C 1 224 ? 16.418 32.327 62.074 1.000 42.695 222 PHE C CA 1
ATOM 8371 C C . PHE C 1 224 ? 16.670 32.197 63.573 1.000 43.828 222 PHE C C 1
ATOM 8372 O O . PHE C 1 224 ? 16.273 33.072 64.343 1.000 44.300 222 PHE C O 1
ATOM 8380 N N . ALA C 1 225 ? 17.318 31.102 63.985 1.000 44.309 223 ALA C N 1
ATOM 8381 C CA . ALA C 1 225 ? 17.749 30.951 65.366 1.000 43.866 223 ALA C CA 1
ATOM 8382 C C . ALA C 1 225 ? 18.900 29.954 65.436 1.000 45.262 223 ALA C C 1
ATOM 8383 O O . ALA C 1 225 ? 19.253 29.358 64.426 1.000 49.189 223 ALA C O 1
ATOM 8385 N N . ARG C 1 226 ? 19.489 29.796 66.627 1.000 46.320 224 ARG C N 1
ATOM 8386 C CA . ARG C 1 226 ? 20.565 28.839 66.832 1.000 45.968 224 ARG C CA 1
ATOM 8387 C C . ARG C 1 226 ? 20.058 27.655 67.646 1.000 44.866 224 ARG C C 1
ATOM 8388 O O . ARG C 1 226 ? 20.836 26.761 67.965 1.000 45.606 224 ARG C O 1
ATOM 8396 N N . SER C 1 227 ? 18.764 27.669 67.987 1.000 43.981 225 SER C N 1
ATOM 8397 C CA . SER C 1 227 ? 18.134 26.566 68.690 1.000 45.417 225 SER C CA 1
ATOM 8398 C C . SER C 1 227 ? 16.834 26.213 67.978 1.000 47.841 225 SER C C 1
ATOM 8399 O O . SER C 1 227 ? 16.112 27.105 67.531 1.000 47.826 225 SER C O 1
ATOM 8402 N N . ALA C 1 228 ? 16.548 24.907 67.890 1.000 47.419 226 ALA C N 1
ATOM 8403 C CA . ALA C 1 228 ? 15.284 24.425 67.358 1.000 47.419 226 ALA C CA 1
ATOM 8404 C C . ALA C 1 228 ? 14.137 24.930 68.228 1.000 47.538 226 ALA C C 1
ATOM 8405 O O . ALA C 1 228 ? 13.036 25.185 67.739 1.000 49.382 226 ALA C O 1
ATOM 8407 N N . ALA C 1 229 ? 14.433 25.062 69.526 1.000 47.575 227 ALA C N 1
ATOM 8408 C CA . ALA C 1 229 ? 13.488 25.535 70.525 1.000 44.397 227 ALA C CA 1
ATOM 8409 C C . ALA C 1 229 ? 13.146 27.010 70.327 1.000 43.301 227 ALA C C 1
ATOM 8410 O O . ALA C 1 229 ? 11.997 27.403 70.479 1.000 47.468 227 ALA C O 1
ATOM 8412 N N . ASP C 1 230 ? 14.153 27.834 70.033 1.000 43.306 228 ASP C N 1
ATOM 8413 C CA . ASP C 1 230 ? 13.944 29.257 69.835 1.000 45.050 228 ASP C CA 1
ATOM 8414 C C . ASP C 1 230 ? 13.207 29.478 68.516 1.000 47.744 228 ASP C C 1
ATOM 8415 O O . ASP C 1 230 ? 12.522 30.486 68.349 1.000 51.060 228 ASP C O 1
ATOM 8420 N N . LEU C 1 231 ? 13.352 28.532 67.577 1.000 46.969 229 LEU C N 1
ATOM 8421 C CA . LEU C 1 231 ? 12.653 28.617 66.304 1.000 44.348 229 LEU C CA 1
ATOM 8422 C C . LEU C 1 231 ? 11.157 28.490 66.542 1.000 42.173 229 LEU C C 1
ATOM 8423 O O . LEU C 1 231 ? 10.374 29.244 65.967 1.000 43.013 229 LEU C O 1
ATOM 8428 N N . ARG C 1 232 ? 10.783 27.510 67.368 1.000 37.903 230 ARG C N 1
ATOM 8429 C CA . ARG C 1 232 ? 9.380 27.253 67.630 1.000 39.705 230 ARG C CA 1
ATOM 8430 C C . ARG C 1 232 ? 8.761 28.486 68.275 1.000 38.386 230 ARG C C 1
ATOM 8431 O O . ARG C 1 232 ? 7.698 28.928 67.853 1.000 40.540 230 ARG C O 1
ATOM 8439 N N . THR C 1 233 ? 9.448 29.023 69.287 1.000 38.268 231 THR C N 1
ATOM 8440 C CA . THR C 1 233 ? 9.011 30.220 69.985 1.000 39.217 231 THR C CA 1
ATOM 8441 C C . THR C 1 233 ? 8.690 31.322 68.973 1.000 37.946 231 THR C C 1
ATOM 8442 O O . THR C 1 233 ? 7.625 31.939 69.029 1.000 36.743 231 THR C O 1
ATOM 8446 N N . MET C 1 234 ? 9.624 31.542 68.046 1.000 35.693 232 MET C N 1
ATOM 8447 C CA . MET C 1 234 ? 9.480 32.568 67.033 1.000 36.479 232 MET C CA 1
ATOM 8448 C C . MET C 1 234 ? 8.250 32.289 66.176 1.000 36.039 232 MET C C 1
ATOM 8449 O O . MET C 1 234 ? 7.324 33.092 66.125 1.000 36.617 232 MET C O 1
ATOM 8454 N N . PHE C 1 235 ? 8.257 31.130 65.515 1.000 37.066 233 PHE C N 1
ATOM 8455 C CA . PHE C 1 235 ? 7.213 30.762 64.578 1.000 36.094 233 PHE C CA 1
ATOM 8456 C C . PHE C 1 235 ? 5.855 30.854 65.270 1.000 36.802 233 PHE C C 1
ATOM 8457 O O . PHE C 1 235 ? 4.911 31.369 64.683 1.000 43.903 233 PHE C O 1
ATOM 8465 N N . SER C 1 236 ? 5.773 30.412 66.528 1.000 35.169 234 SER C N 1
ATOM 8466 C CA . SER C 1 236 ? 4.541 30.508 67.302 1.000 36.942 234 SER C CA 1
ATOM 8467 C C . SER C 1 236 ? 4.004 31.940 67.400 1.000 37.204 234 SER C C 1
ATOM 8468 O O . SER C 1 236 ? 2.793 32.118 67.549 1.000 37.410 234 SER C O 1
ATOM 8471 N N . VAL C 1 237 ? 4.891 32.948 67.351 1.000 34.756 235 VAL C N 1
ATOM 8472 C CA . VAL C 1 237 ? 4.477 34.335 67.476 1.000 34.227 235 VAL C CA 1
ATOM 8473 C C . VAL C 1 237 ? 4.052 34.880 66.119 1.000 33.652 235 VAL C C 1
ATOM 8474 O O . VAL C 1 237 ? 3.044 35.565 66.016 1.000 35.022 235 VAL C O 1
ATOM 8478 N N . ILE C 1 238 ? 4.856 34.632 65.092 1.000 34.352 236 ILE C N 1
ATOM 8479 C CA . ILE C 1 238 ? 4.594 35.209 63.785 1.000 35.962 236 ILE C CA 1
ATOM 8480 C C . ILE C 1 238 ? 3.449 34.454 63.110 1.000 36.710 236 ILE C C 1
ATOM 8481 O O . ILE C 1 238 ? 2.771 35.018 62.248 1.000 36.336 236 ILE C O 1
ATOM 8486 N N . ALA C 1 239 ? 3.251 33.184 63.503 1.000 37.075 237 ALA C N 1
ATOM 8487 C CA . ALA C 1 239 ? 2.249 32.315 62.896 1.000 38.557 237 ALA C CA 1
ATOM 8488 C C . ALA C 1 239 ? 0.842 32.817 63.199 1.000 39.260 237 ALA C C 1
ATOM 8489 O O . ALA C 1 239 ? 0.649 33.540 64.170 1.000 42.157 237 ALA C O 1
ATOM 8491 N N . GLY C 1 240 ? -0.133 32.376 62.391 1.000 39.844 238 GLY C N 1
ATOM 8492 C CA . GLY C 1 240 ? -1.525 32.786 62.542 1.000 40.375 238 GLY C CA 1
ATOM 8493 C C . GLY C 1 240 ? -1.993 33.686 61.396 1.000 39.617 238 GLY C C 1
ATOM 8494 O O . GLY C 1 240 ? -1.263 34.578 60.966 1.000 41.267 238 GLY C O 1
ATOM 8495 N N . ALA C 1 241 ? -3.236 33.476 60.938 1.000 37.112 239 ALA C N 1
ATOM 8496 C CA . ALA C 1 241 ? -3.761 34.198 59.785 1.000 36.492 239 ALA C CA 1
ATOM 8497 C C . ALA C 1 241 ? -4.162 35.626 60.166 1.000 34.391 239 ALA C C 1
ATOM 8498 O O . ALA C 1 241 ? -4.418 35.929 61.328 1.000 31.408 239 ALA C O 1
ATOM 8500 N N . HIS C 1 242 ? -4.185 36.508 59.165 1.000 33.526 240 HIS C N 1
ATOM 8501 C CA . HIS C 1 242 ? -4.675 37.861 59.342 1.000 34.778 240 HIS C CA 1
ATOM 8502 C C . HIS C 1 242 ? -5.650 38.157 58.206 1.000 35.513 240 HIS C C 1
ATOM 8503 O O . HIS C 1 242 ? -5.316 37.910 57.044 1.000 36.733 240 HIS C O 1
ATOM 8510 N N . PRO C 1 243 ? -6.854 38.717 58.487 1.000 32.318 241 PRO C N 1
ATOM 8511 C CA . PRO C 1 243 ? -7.857 38.956 57.445 1.000 30.623 241 PRO C CA 1
ATOM 8512 C C . PRO C 1 243 ? -7.373 39.808 56.273 1.000 31.047 241 PRO C C 1
ATOM 8513 O O . PRO C 1 243 ? -7.913 39.728 55.171 1.000 31.054 241 PRO C O 1
ATOM 8517 N N . HIS C 1 244 ? -6.370 40.650 56.537 1.000 31.645 242 HIS C N 1
ATOM 8518 C CA . HIS C 1 244 ? -5.893 41.619 55.569 1.000 32.371 242 HIS C CA 1
ATOM 8519 C C . HIS C 1 244 ? -4.898 40.983 54.604 1.000 35.033 242 HIS C C 1
ATOM 8520 O O . HIS C 1 244 ? -4.546 41.616 53.607 1.000 38.143 242 HIS C O 1
ATOM 8527 N N . ASP C 1 245 ? -4.419 39.768 54.917 1.000 33.546 243 ASP C N 1
ATOM 8528 C CA . ASP C 1 245 ? -3.623 39.007 53.972 1.000 33.077 243 ASP C CA 1
ATOM 8529 C C . ASP C 1 245 ? -4.511 37.939 53.353 1.000 33.488 243 ASP C C 1
ATOM 8530 O O . ASP C 1 245 ? -4.824 36.947 54.010 1.000 34.484 243 ASP C O 1
ATOM 8535 N N . PRO C 1 246 ? -4.929 38.078 52.072 1.000 33.942 244 PRO C N 1
ATOM 8536 C CA . PRO C 1 246 ? -5.825 37.096 51.461 1.000 32.658 244 PRO C CA 1
ATOM 8537 C C . PRO C 1 246 ? -5.168 35.718 51.369 1.000 32.288 244 PRO C C 1
ATOM 8538 O O . PRO C 1 246 ? -5.876 34.717 51.299 1.000 33.861 244 PRO C O 1
ATOM 8542 N N . VAL C 1 247 ? -3.825 35.681 51.406 1.000 31.521 245 VAL C N 1
ATOM 8543 C CA . VAL C 1 247 ? -3.067 34.454 51.220 1.000 31.581 245 VAL C CA 1
ATOM 8544 C C . VAL C 1 247 ? -2.986 33.707 52.548 1.000 31.282 245 VAL C C 1
ATOM 8545 O O . VAL C 1 247 ? -2.741 32.504 52.554 1.000 32.217 245 VAL C O 1
ATOM 8549 N N . SER C 1 248 ? -3.175 34.410 53.667 1.000 30.699 246 SER C N 1
ATOM 8550 C CA . SER C 1 248 ? -3.146 33.751 54.963 1.000 32.982 246 SER C CA 1
ATOM 8551 C C . SER C 1 248 ? -4.456 32.991 55.145 1.000 35.052 246 SER C C 1
ATOM 8552 O O . SER C 1 248 ? -5.519 33.522 54.843 1.000 37.964 246 SER C O 1
ATOM 8555 N N . VAL C 1 249 ? -4.375 31.734 55.592 1.000 35.909 247 VAL C N 1
ATOM 8556 C CA . VAL C 1 249 ? -5.557 30.897 55.717 1.000 35.962 247 VAL C CA 1
ATOM 8557 C C . VAL C 1 249 ? -5.774 30.580 57.194 1.000 35.573 247 VAL C C 1
ATOM 8558 O O . VAL C 1 249 ? -4.845 30.133 57.865 1.000 34.842 247 VAL C O 1
ATOM 8562 N N . PRO C 1 250 ? -7.001 30.768 57.740 1.000 35.302 248 PRO C N 1
ATOM 8563 C CA . PRO C 1 250 ? -7.291 30.413 59.135 1.000 34.176 248 PRO C CA 1
ATOM 8564 C C . PRO C 1 250 ? -7.367 28.912 59.423 1.000 33.415 248 PRO C C 1
ATOM 8565 O O . PRO C 1 250 ? -8.390 28.408 59.896 1.000 31.568 248 PRO C O 1
ATOM 8569 N N . ALA C 1 251 ? -6.266 28.202 59.143 1.000 33.527 249 ALA C N 1
ATOM 8570 C CA . ALA C 1 251 ? -6.228 26.757 59.283 1.000 32.688 249 ALA C CA 1
ATOM 8571 C C . ALA C 1 251 ? -5.371 26.399 60.488 1.000 33.111 249 ALA C C 1
ATOM 8572 O O . ALA C 1 251 ? -4.274 26.927 60.654 1.000 32.435 249 ALA C O 1
ATOM 8574 N N . PRO C 1 252 ? -5.822 25.463 61.345 1.000 34.092 250 PRO C N 1
ATOM 8575 C CA . PRO C 1 252 ? -5.060 25.068 62.523 1.000 34.344 250 PRO C CA 1
ATOM 8576 C C . PRO C 1 252 ? -3.803 24.364 62.039 1.000 37.798 250 PRO C C 1
ATOM 8577 O O . PRO C 1 252 ? -3.871 23.568 61.102 1.000 42.190 250 PRO C O 1
ATOM 8581 N N . LEU C 1 253 ? -2.671 24.682 62.678 1.000 39.915 251 LEU C N 1
ATOM 8582 C CA . LEU C 1 253 ? -1.415 23.988 62.434 1.000 38.297 251 LEU C CA 1
ATOM 8583 C C . LEU C 1 253 ? -1.537 22.550 62.921 1.000 36.696 251 LEU C C 1
ATOM 8584 O O . LEU C 1 253 ? -2.172 22.304 63.940 1.000 33.173 251 LEU C O 1
ATOM 8589 N N . ALA C 1 254 ? -0.923 21.615 62.186 1.000 39.034 252 ALA C N 1
ATOM 8590 C CA . ALA C 1 254 ? -1.183 20.194 62.378 1.000 41.115 252 ALA C CA 1
ATOM 8591 C C . ALA C 1 254 ? 0.104 19.433 62.676 1.000 40.817 252 ALA C C 1
ATOM 8592 O O . ALA C 1 254 ? 1.190 19.881 62.328 1.000 42.195 252 ALA C O 1
ATOM 8594 N N . GLY C 1 255 ? -0.046 18.260 63.297 1.000 43.645 253 GLY C N 1
ATOM 8595 C CA . GLY C 1 255 ? 1.073 17.366 63.564 1.000 48.543 253 GLY C CA 1
ATOM 8596 C C . GLY C 1 255 ? 0.681 15.897 63.384 1.000 52.276 253 GLY C C 1
ATOM 8597 O O . GLY C 1 255 ? -0.500 15.560 63.451 1.000 58.429 253 GLY C O 1
ATOM 8598 N N . THR C 1 256 ? 1.679 15.025 63.171 1.000 52.005 254 THR C N 1
ATOM 8599 C CA . THR C 1 256 ? 1.436 13.606 62.954 1.000 50.489 254 THR C CA 1
ATOM 8600 C C . THR C 1 256 ? 2.065 12.819 64.097 1.000 49.166 254 THR C C 1
ATOM 8601 O O . THR C 1 256 ? 3.093 13.225 64.628 1.000 52.472 254 THR C O 1
ATOM 8605 N N . ALA C 1 257 ? 1.448 11.679 64.431 1.000 49.993 255 ALA C N 1
ATOM 8606 C CA . ALA C 1 257 ? 1.909 10.810 65.504 1.000 50.237 255 ALA C CA 1
ATOM 8607 C C . ALA C 1 257 ? 3.256 10.184 65.140 1.000 50.818 255 ALA C C 1
ATOM 8608 O O . ALA C 1 257 ? 4.259 10.393 65.820 1.000 53.684 255 ALA C O 1
ATOM 8610 N N . SER C 1 258 ? 3.258 9.400 64.064 1.000 47.536 256 SER C N 1
ATOM 8611 C CA . SER C 1 258 ? 4.460 8.755 63.579 1.000 49.155 256 SER C CA 1
ATOM 8612 C C . SER C 1 258 ? 4.643 9.144 62.120 1.000 48.636 256 SER C C 1
ATOM 8613 O O . SER C 1 258 ? 3.952 8.633 61.252 1.000 53.344 256 SER C O 1
ATOM 8616 N N . PRO C 1 259 ? 5.553 10.074 61.787 1.000 49.080 257 PRO C N 1
ATOM 8617 C CA . PRO C 1 259 ? 5.791 10.421 60.391 1.000 49.554 257 PRO C CA 1
ATOM 8618 C C . PRO C 1 259 ? 6.909 9.578 59.793 1.000 48.725 257 PRO C C 1
ATOM 8619 O O . PRO C 1 259 ? 7.931 9.336 60.434 1.000 47.622 257 PRO C O 1
ATOM 8623 N N . ARG C 1 260 ? 6.680 9.113 58.565 1.000 51.090 258 ARG C N 1
ATOM 8624 C CA . ARG C 1 260 ? 7.700 8.408 57.808 1.000 52.100 258 ARG C CA 1
ATOM 8625 C C . ARG C 1 260 ? 8.528 9.425 57.025 1.000 47.309 258 ARG C C 1
ATOM 8626 O O . ARG C 1 260 ? 8.004 10.44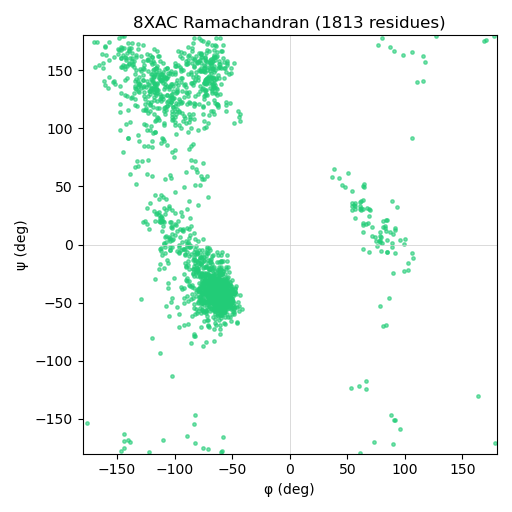2 56.584 1.000 47.585 258 ARG C O 1
ATOM 8634 N N . VAL C 1 261 ? 9.822 9.137 56.846 1.000 44.731 259 VAL C N 1
ATOM 8635 C CA . VAL C 1 261 ? 10.743 10.087 56.244 1.000 42.898 259 VAL C CA 1
ATOM 8636 C C . VAL C 1 261 ? 11.348 9.499 54.971 1.000 39.916 259 VAL C C 1
ATOM 8637 O O . VAL C 1 261 ? 11.704 8.328 54.913 1.000 37.881 259 VAL C O 1
ATOM 8641 N N . ALA C 1 262 ? 11.481 10.349 53.956 1.000 39.872 260 ALA C N 1
ATOM 8642 C CA . ALA C 1 262 ? 12.016 9.962 52.666 1.000 39.586 260 ALA C CA 1
ATOM 8643 C C . ALA C 1 262 ? 13.237 10.819 52.384 1.000 40.179 260 ALA C C 1
ATOM 8644 O O . ALA C 1 262 ? 13.176 12.031 52.542 1.000 40.581 260 ALA C O 1
ATOM 8646 N N . VAL C 1 263 ? 14.335 10.194 51.964 1.000 42.447 261 VAL C N 1
ATOM 8647 C CA . VAL C 1 263 ? 15.564 10.930 51.724 1.000 43.255 261 VAL C CA 1
ATOM 8648 C C . VAL C 1 263 ? 15.582 11.344 50.254 1.000 45.913 261 VAL C C 1
ATOM 8649 O O . VAL C 1 263 ? 15.412 10.491 49.389 1.000 50.741 261 VAL C O 1
ATOM 8653 N N . LEU C 1 264 ? 15.778 12.644 49.980 1.000 44.618 262 LEU C N 1
ATOM 8654 C CA . LEU C 1 264 ? 15.810 13.143 48.616 1.000 45.479 262 LEU C CA 1
ATOM 8655 C C . LEU C 1 264 ? 17.238 13.538 48.257 1.000 45.663 262 LEU C C 1
ATOM 8656 O O . LEU C 1 264 ? 17.699 14.605 48.655 1.000 45.127 262 LEU C O 1
ATOM 8661 N N . ARG C 1 265 ? 17.915 12.678 47.486 1.000 47.774 263 ARG C N 1
ATOM 8662 C CA . ARG C 1 265 ? 19.286 12.928 47.067 1.000 47.663 263 ARG C CA 1
ATOM 8663 C C . ARG C 1 265 ? 19.304 13.658 45.727 1.000 47.584 263 ARG C C 1
ATOM 8664 O O . ARG C 1 265 ? 19.685 14.829 45.675 1.000 49.877 263 ARG C O 1
ATOM 8672 N N . GLY C 1 266 ? 18.900 12.971 44.648 1.000 43.861 264 GLY C N 1
ATOM 8673 C CA . GLY C 1 266 ? 19.112 13.510 43.312 1.000 42.909 264 GLY C CA 1
ATOM 8674 C C . GLY C 1 266 ? 17.839 13.596 42.473 1.000 42.933 264 GLY C C 1
ATOM 8675 O O . GLY C 1 266 ? 17.936 13.712 41.250 1.000 43.289 264 GLY C O 1
ATOM 8676 N N . GLU C 1 267 ? 16.665 13.591 43.121 1.000 42.845 265 GLU C N 1
ATOM 8677 C CA . GLU C 1 267 ? 15.402 13.488 42.402 1.000 41.967 265 GLU C CA 1
ATOM 8678 C C . GLU C 1 267 ? 15.023 14.828 41.778 1.000 44.601 265 GLU C C 1
ATOM 8679 O O . GLU C 1 267 ? 14.171 14.859 40.891 1.000 46.652 265 GLU C O 1
ATOM 8685 N N . THR C 1 268 ? 15.674 15.912 42.227 1.000 47.185 266 THR C N 1
ATOM 8686 C CA . THR C 1 268 ? 15.489 17.233 41.643 1.000 48.575 266 THR C CA 1
ATOM 8687 C C . THR C 1 268 ? 16.587 17.511 40.622 1.000 45.732 266 THR C C 1
ATOM 8688 O O . THR C 1 268 ? 16.587 18.581 40.025 1.000 47.625 266 THR C O 1
ATOM 8692 N N . GLY C 1 269 ? 17.502 16.552 40.430 1.000 43.656 267 GLY C N 1
ATOM 8693 C CA . GLY C 1 269 ? 18.600 16.693 39.487 1.000 45.523 267 GLY C CA 1
ATOM 8694 C C . GLY C 1 269 ? 19.797 17.437 40.075 1.000 46.158 267 GLY C C 1
ATOM 8695 O O . GLY C 1 269 ? 20.625 17.945 39.320 1.000 48.433 267 GLY C O 1
ATOM 8696 N N . ALA C 1 270 ? 19.899 17.477 41.411 1.000 46.771 268 ALA C N 1
ATOM 8697 C CA . ALA C 1 270 ? 20.908 18.286 42.082 1.000 49.221 268 ALA C CA 1
ATOM 8698 C C . ALA C 1 270 ? 22.294 17.661 41.952 1.000 49.402 268 ALA C C 1
ATOM 8699 O O . ALA C 1 270 ? 22.425 16.449 41.816 1.000 53.017 268 ALA C O 1
ATOM 8701 N N . VAL C 1 271 ? 23.320 18.517 42.019 1.000 48.727 269 VAL C N 1
ATOM 8702 C CA . VAL C 1 271 ? 24.710 18.099 42.069 1.000 47.128 269 VAL C CA 1
ATOM 8703 C C . VAL C 1 271 ? 25.215 18.340 43.488 1.000 47.548 269 VAL C C 1
ATOM 8704 O O . VAL C 1 271 ? 25.281 19.489 43.915 1.000 46.293 269 VAL C O 1
ATOM 8708 N N . LEU C 1 272 ? 25.573 17.267 44.208 1.000 53.152 270 LEU C N 1
ATOM 8709 C CA . LEU C 1 272 ? 25.875 17.364 45.632 1.000 57.383 270 LEU C CA 1
ATOM 8710 C C . LEU C 1 272 ? 27.337 16.997 45.893 1.000 58.633 270 LEU C C 1
ATOM 8711 O O . LEU C 1 272 ? 27.838 15.993 45.391 1.000 61.536 270 LEU C O 1
ATOM 8716 N N . ASP C 1 273 ? 28.011 17.818 46.709 1.000 59.398 271 ASP C N 1
ATOM 8717 C CA . ASP C 1 273 ? 29.352 17.517 47.178 1.000 59.425 271 ASP C CA 1
ATOM 8718 C C . ASP C 1 273 ? 29.313 16.351 48.161 1.000 59.627 271 ASP C C 1
ATOM 8719 O O . ASP C 1 273 ? 28.262 15.947 48.651 1.000 55.773 271 ASP C O 1
ATOM 8724 N N . ALA C 1 274 ? 30.497 15.804 48.431 1.000 62.184 272 ALA C N 1
ATOM 8725 C CA . ALA C 1 274 ? 30.632 14.690 49.348 1.000 58.110 272 ALA C CA 1
ATOM 8726 C C . ALA C 1 274 ? 30.360 15.156 50.772 1.000 57.321 272 ALA C C 1
ATOM 8727 O O . ALA C 1 274 ? 29.830 14.404 51.584 1.000 55.694 272 ALA C O 1
ATOM 8729 N N . GLU C 1 275 ? 30.743 16.399 51.073 1.000 59.443 273 GLU C N 1
ATOM 8730 C CA . GLU C 1 275 ? 30.580 16.906 52.420 1.000 62.132 273 GLU C CA 1
ATOM 8731 C C . GLU C 1 275 ? 29.088 16.904 52.744 1.000 59.567 273 GLU C C 1
ATOM 8732 O O . GLU C 1 275 ? 28.680 16.329 53.748 1.000 63.074 273 GLU C O 1
ATOM 8738 N N . ILE C 1 276 ? 28.291 17.488 51.840 1.000 55.964 274 ILE C N 1
ATOM 8739 C CA . ILE C 1 276 ? 26.862 17.693 52.045 1.000 55.969 274 ILE C CA 1
ATOM 8740 C C . ILE C 1 276 ? 26.154 16.343 52.127 1.000 54.169 274 ILE C C 1
ATOM 8741 O O . ILE C 1 276 ? 25.231 16.169 52.919 1.000 48.877 274 ILE C O 1
ATOM 8746 N N . GLU C 1 277 ? 26.587 15.397 51.287 1.000 58.070 275 GLU C N 1
ATOM 8747 C CA . GLU C 1 277 ? 25.959 14.086 51.212 1.000 60.297 275 GLU C CA 1
ATOM 8748 C C . GLU C 1 277 ? 26.185 13.316 52.513 1.000 55.501 275 GLU C C 1
ATOM 8749 O O . GLU C 1 277 ? 25.313 12.560 52.930 1.000 54.268 275 GLU C O 1
ATOM 8755 N N . ALA C 1 278 ? 27.352 13.507 53.145 1.000 53.417 276 ALA C N 1
ATOM 8756 C CA . ALA C 1 278 ? 27.670 12.843 54.404 1.000 52.629 276 ALA C CA 1
ATOM 8757 C C . ALA C 1 278 ? 26.856 13.440 55.547 1.000 50.284 276 ALA C C 1
ATOM 8758 O O . ALA C 1 278 ? 26.501 12.730 56.486 1.000 48.523 276 ALA C O 1
ATOM 8760 N N . ARG C 1 279 ? 26.593 14.751 55.462 1.000 48.234 277 ARG C N 1
ATOM 8761 C CA . ARG C 1 279 ? 25.739 15.430 56.420 1.000 45.200 277 ARG C CA 1
ATOM 8762 C C . ARG C 1 279 ? 24.315 14.914 56.270 1.000 40.183 277 ARG C C 1
ATOM 8763 O O . ARG C 1 279 ? 23.657 14.658 57.268 1.000 37.506 277 ARG C O 1
ATOM 8771 N N . LEU C 1 280 ? 23.855 14.767 55.022 1.000 39.153 278 LEU C N 1
ATOM 8772 C CA . LEU C 1 280 ? 22.571 14.142 54.771 1.000 40.595 278 LEU C CA 1
ATOM 8773 C C . LEU C 1 280 ? 22.566 12.779 55.465 1.000 45.220 278 LEU C C 1
ATOM 8774 O O . LEU C 1 280 ? 21.670 12.490 56.266 1.000 47.149 278 LEU C O 1
ATOM 8779 N N . ASP C 1 281 ? 23.614 11.985 55.197 1.000 46.952 279 ASP C N 1
ATOM 8780 C CA . ASP C 1 281 ? 23.723 10.630 55.717 1.000 50.092 279 ASP C CA 1
ATOM 8781 C C . ASP C 1 281 ? 23.741 10.670 57.244 1.000 49.324 279 ASP C C 1
ATOM 8782 O O . ASP C 1 281 ? 23.081 9.862 57.895 1.000 49.298 279 ASP C O 1
ATOM 8787 N N . ALA C 1 282 ? 24.481 11.632 57.804 1.000 47.056 280 ALA C N 1
ATOM 8788 C CA . ALA C 1 282 ? 24.535 11.815 59.244 1.000 47.912 280 ALA C CA 1
ATOM 8789 C C . ALA C 1 282 ? 23.147 12.135 59.784 1.000 53.283 280 ALA C C 1
ATOM 8790 O O . ALA C 1 282 ? 22.726 11.548 60.780 1.000 58.285 280 ALA C O 1
ATOM 8792 N N . THR C 1 283 ? 22.465 13.085 59.126 1.000 53.153 281 THR C N 1
ATOM 8793 C CA . THR C 1 283 ? 21.126 13.491 59.520 1.000 49.225 281 THR C CA 1
ATOM 8794 C C . THR C 1 283 ? 20.209 12.280 59.424 1.000 49.601 281 THR C C 1
ATOM 8795 O O . THR C 1 283 ? 19.419 12.029 60.335 1.000 51.056 281 THR C O 1
ATOM 8799 N N . VAL C 1 284 ? 20.356 11.506 58.345 1.000 48.917 282 VAL C N 1
ATOM 8800 C CA . VAL C 1 284 ? 19.542 10.315 58.184 1.000 52.316 282 VAL C CA 1
ATOM 8801 C C . VAL C 1 284 ? 19.754 9.382 59.378 1.000 57.303 282 VAL C C 1
ATOM 8802 O O . VAL C 1 284 ? 18.782 8.846 59.908 1.000 56.796 282 VAL C O 1
ATOM 8806 N N . ASP C 1 285 ? 21.015 9.190 59.798 1.000 61.781 283 ASP C N 1
ATOM 8807 C CA . ASP C 1 285 ? 21.331 8.256 60.871 1.000 65.395 283 ASP C CA 1
ATOM 8808 C C . ASP C 1 285 ? 20.802 8.786 62.200 1.000 61.352 283 ASP C C 1
ATOM 8809 O O . ASP C 1 285 ? 20.284 8.014 63.001 1.000 59.890 283 ASP C O 1
ATOM 8814 N N . ALA C 1 286 ? 20.924 10.102 62.410 1.000 60.393 284 ALA C N 1
ATOM 8815 C CA . ALA C 1 286 ? 20.379 10.754 63.593 1.000 58.296 284 ALA C CA 1
ATOM 8816 C C . ALA C 1 286 ? 18.876 10.516 63.678 1.000 56.346 284 ALA C C 1
ATOM 8817 O O . ALA C 1 286 ? 18.363 10.214 64.754 1.000 53.861 284 ALA C O 1
ATOM 8819 N N . LEU C 1 287 ? 18.196 10.654 62.530 1.000 52.804 285 LEU C N 1
ATOM 8820 C CA . LEU C 1 287 ? 16.765 10.416 62.444 1.000 53.722 285 LEU C CA 1
ATOM 8821 C C . LEU C 1 287 ? 16.442 8.991 62.880 1.000 50.972 285 LEU C C 1
ATOM 8822 O O . LEU C 1 287 ? 15.523 8.777 63.666 1.000 51.969 285 LEU C O 1
ATOM 8827 N N . ARG C 1 288 ? 17.200 8.023 62.360 1.000 49.033 286 ARG C N 1
ATOM 8828 C CA . ARG C 1 288 ? 16.956 6.621 62.663 1.000 48.591 286 ARG C CA 1
ATOM 8829 C C . ARG C 1 288 ? 17.195 6.367 64.151 1.000 49.706 286 ARG C C 1
ATOM 8830 O O . ARG C 1 288 ? 16.428 5.654 64.798 1.000 49.339 286 ARG C O 1
ATOM 8838 N N . ARG C 1 289 ? 18.244 6.992 64.694 1.000 53.684 287 ARG C N 1
ATOM 8839 C CA . ARG C 1 289 ? 18.568 6.871 66.107 1.000 57.503 287 ARG C CA 1
ATOM 8840 C C . ARG C 1 289 ? 17.462 7.477 66.968 1.000 57.094 287 ARG C C 1
ATOM 8841 O O . ARG C 1 289 ? 17.316 7.096 68.124 1.000 58.298 287 ARG C O 1
ATOM 8849 N N . ALA C 1 290 ? 16.697 8.424 66.408 1.000 56.216 288 ALA C N 1
ATOM 8850 C CA . ALA C 1 290 ? 15.609 9.065 67.129 1.000 52.154 288 ALA C CA 1
ATOM 8851 C C . ALA C 1 290 ? 14.315 8.256 67.027 1.000 51.250 288 ALA C C 1
ATOM 8852 O O . ALA C 1 290 ? 13.314 8.660 67.608 1.000 51.923 288 ALA C O 1
ATOM 8854 N N . GLY C 1 291 ? 14.336 7.130 66.291 1.000 52.237 289 GLY C N 1
ATOM 8855 C CA . GLY C 1 291 ? 13.199 6.220 66.199 1.000 53.719 289 GLY C CA 1
ATOM 8856 C C . GLY C 1 291 ? 12.271 6.504 65.013 1.000 51.483 289 GLY C C 1
ATOM 8857 O O . GLY C 1 291 ? 11.075 6.234 65.083 1.000 50.178 289 GLY C O 1
ATOM 8858 N N . PHE C 1 292 ? 12.829 6.992 63.903 1.000 50.183 290 PHE C N 1
ATOM 8859 C CA . PHE C 1 292 ? 12.032 7.384 62.754 1.000 52.128 290 PHE C CA 1
ATOM 8860 C C . PHE C 1 292 ? 12.194 6.350 61.646 1.000 51.040 290 PHE C C 1
ATOM 8861 O O . PHE C 1 292 ? 13.313 5.944 61.360 1.000 49.403 290 PHE C O 1
ATOM 8869 N N . GLU C 1 293 ? 11.090 5.965 60.999 1.000 52.067 291 GLU C N 1
ATOM 8870 C CA . GLU C 1 293 ? 11.168 5.203 59.763 1.000 53.825 291 GLU C CA 1
ATOM 8871 C C . GLU C 1 293 ? 11.696 6.128 58.665 1.000 50.921 291 GLU C C 1
ATOM 8872 O O . GLU C 1 293 ? 11.020 7.089 58.310 1.000 54.778 291 GLU C O 1
ATOM 8878 N N . VAL C 1 294 ? 12.920 5.877 58.177 1.000 45.087 292 VAL C N 1
ATOM 8879 C CA . VAL C 1 294 ? 13.512 6.712 57.143 1.000 44.210 292 VAL C CA 1
ATOM 8880 C C . VAL C 1 294 ? 13.737 5.846 55.911 1.000 44.863 292 VAL C C 1
ATOM 8881 O O . VAL C 1 294 ? 14.377 4.810 56.015 1.000 48.749 292 VAL C O 1
ATOM 8885 N N . ALA C 1 295 ? 13.228 6.290 54.754 1.000 45.551 293 ALA C N 1
ATOM 8886 C CA . ALA C 1 295 ? 13.216 5.489 53.538 1.000 45.155 293 ALA C CA 1
ATOM 8887 C C . ALA C 1 295 ? 13.988 6.180 52.411 1.000 48.382 293 ALA C C 1
ATOM 8888 O O . ALA C 1 295 ? 13.948 7.403 52.280 1.000 50.031 293 ALA C O 1
ATOM 8890 N N . GLU C 1 296 ? 14.635 5.369 51.558 1.000 50.180 294 GLU C N 1
ATOM 8891 C CA . GLU C 1 296 ? 15.483 5.852 50.476 1.000 51.267 294 GLU C CA 1
ATOM 8892 C C . GLU C 1 296 ? 14.930 5.411 49.121 1.000 49.594 294 GLU C C 1
ATOM 8893 O O . GLU C 1 296 ? 14.197 4.431 49.028 1.000 48.254 294 GLU C O 1
ATOM 8899 N N . ASP C 1 297 ? 15.287 6.161 48.073 1.000 50.168 295 ASP C N 1
ATOM 8900 C CA . ASP C 1 297 ? 14.897 5.854 46.705 1.000 51.967 295 ASP C CA 1
ATOM 8901 C C . ASP C 1 297 ? 13.376 5.755 46.568 1.000 50.377 295 ASP C C 1
ATOM 8902 O O . ASP C 1 297 ? 12.884 4.968 45.763 1.000 53.451 295 ASP C O 1
ATOM 8907 N N . VAL C 1 298 ? 12.648 6.590 47.321 1.000 47.568 296 VAL C N 1
ATOM 8908 C CA . VAL C 1 298 ? 11.194 6.609 47.310 1.000 43.730 296 VAL C CA 1
ATOM 8909 C C . VAL C 1 298 ? 10.678 7.837 46.560 1.000 41.912 296 VAL C C 1
ATOM 8910 O O . VAL C 1 298 ? 9.643 7.742 45.904 1.000 39.161 296 VAL C O 1
ATOM 8914 N N . VAL C 1 299 ? 11.402 8.967 46.630 1.000 42.402 297 VAL C N 1
ATOM 8915 C CA . VAL C 1 299 ? 10.894 10.245 46.140 1.000 41.216 297 VAL C CA 1
ATOM 8916 C C . VAL C 1 299 ? 10.732 10.175 44.623 1.000 39.439 297 VAL C C 1
ATOM 8917 O O . VAL C 1 299 ? 11.621 9.698 43.924 1.000 37.450 297 VAL C O 1
ATOM 8921 N N . PRO C 1 300 ? 9.591 10.651 44.072 1.000 38.556 298 PRO C N 1
ATOM 8922 C CA . PRO C 1 300 ? 9.338 10.595 42.631 1.000 38.238 298 PRO C CA 1
ATOM 8923 C C . PRO C 1 300 ? 10.236 11.579 41.894 1.000 39.921 298 PRO C C 1
ATOM 8924 O O . PRO C 1 300 ? 11.060 12.241 42.513 1.000 39.116 298 PRO C O 1
ATOM 8928 N N . ASP C 1 301 ? 10.047 11.697 40.576 1.000 43.500 299 ASP C N 1
ATOM 8929 C CA . ASP C 1 301 ? 10.947 12.487 39.750 1.000 46.510 299 ASP C CA 1
ATOM 8930 C C . ASP C 1 301 ? 10.519 13.953 39.686 1.000 48.583 299 ASP C C 1
ATOM 8931 O O . ASP C 1 301 ? 9.715 14.340 38.840 1.000 46.882 299 ASP C O 1
ATOM 8936 N N . LEU C 1 302 ? 11.140 14.786 40.528 1.000 50.952 300 LEU C N 1
ATOM 8937 C CA . LEU C 1 302 ? 10.810 16.201 40.601 1.000 50.286 300 LEU C CA 1
ATOM 8938 C C . LEU C 1 302 ? 11.932 17.020 39.965 1.000 47.280 300 LEU C C 1
ATOM 8939 O O . LEU C 1 302 ? 12.275 18.088 40.460 1.000 46.977 300 LEU C O 1
ATOM 8944 N N . ARG C 1 303 ? 12.483 16.518 38.856 1.000 44.581 301 ARG C N 1
ATOM 8945 C CA . ARG C 1 303 ? 13.600 17.164 38.191 1.000 43.124 301 ARG C CA 1
ATOM 8946 C C . ARG C 1 303 ? 13.129 18.388 37.413 1.000 40.023 301 ARG C C 1
ATOM 8947 O O . ARG C 1 303 ? 13.928 19.276 37.149 1.000 37.899 301 ARG C O 1
ATOM 8955 N N . ARG C 1 304 ? 11.849 18.419 37.022 1.000 39.164 302 ARG C N 1
ATOM 8956 C CA . ARG C 1 304 ? 11.293 19.573 36.333 1.000 39.914 302 ARG C CA 1
ATOM 8957 C C . ARG C 1 304 ? 10.919 20.670 37.329 1.000 40.875 302 ARG C C 1
ATOM 8958 O O . ARG C 1 304 ? 10.793 21.829 36.943 1.000 41.578 302 ARG C O 1
ATOM 8966 N N . ALA C 1 305 ? 10.753 20.302 38.604 1.000 41.849 303 ALA C N 1
ATOM 8967 C CA . ALA C 1 305 ? 10.302 21.231 39.629 1.000 45.852 303 ALA C CA 1
ATOM 8968 C C . ALA C 1 305 ? 11.225 22.442 39.740 1.000 45.287 303 ALA C C 1
ATOM 8969 O O . ALA C 1 305 ? 10.754 23.569 39.604 1.000 45.256 303 ALA C O 1
ATOM 8971 N N . PRO C 1 306 ? 12.541 22.277 40.016 1.000 46.827 304 PRO C N 1
ATOM 8972 C CA . PRO C 1 306 ? 13.441 23.427 40.088 1.000 48.364 304 PRO C CA 1
ATOM 8973 C C . PRO C 1 306 ? 13.367 24.211 38.779 1.000 48.973 304 PRO C C 1
ATOM 8974 O O . PRO C 1 306 ? 13.470 25.437 38.791 1.000 48.099 304 PRO C O 1
ATOM 8978 N N . GLU C 1 307 ? 13.128 23.501 37.667 1.000 50.316 305 GLU C N 1
ATOM 8979 C CA . GLU C 1 307 ? 13.101 24.113 36.344 1.000 52.642 305 GLU C CA 1
ATOM 8980 C C . GLU C 1 307 ? 11.848 24.983 36.186 1.000 49.732 305 GLU C C 1
ATOM 8981 O O . GLU C 1 307 ? 11.945 26.139 35.764 1.000 50.313 305 GLU C O 1
ATOM 8987 N N . VAL C 1 308 ? 10.679 24.433 36.543 1.000 44.743 306 VAL C N 1
ATOM 8988 C CA . VAL C 1 308 ? 9.429 25.177 36.495 1.000 42.895 306 VAL C CA 1
ATOM 8989 C C . VAL C 1 308 ? 9.531 26.430 37.369 1.000 40.944 306 VAL C C 1
ATOM 8990 O O . VAL C 1 308 ? 9.018 27.490 37.013 1.000 37.179 306 VAL C O 1
ATOM 8994 N N . TRP C 1 309 ? 10.180 26.313 38.528 1.000 42.162 307 TRP C N 1
ATOM 8995 C CA . TRP C 1 309 ? 10.277 27.449 39.425 1.000 44.604 307 TRP C CA 1
ATOM 8996 C C . TRP C 1 309 ? 11.040 28.580 38.748 1.000 49.756 307 TRP C C 1
ATOM 8997 O O . TRP C 1 309 ? 10.628 29.732 38.819 1.000 62.376 307 TRP C O 1
ATOM 9008 N N . ALA C 1 310 ? 12.138 28.233 38.074 1.000 49.229 308 ALA C N 1
ATOM 9009 C CA . ALA C 1 310 ? 13.000 29.219 37.447 1.000 45.650 308 ALA C CA 1
ATOM 9010 C C . ALA C 1 310 ? 12.296 29.844 36.258 1.000 41.708 308 ALA C C 1
ATOM 9011 O O . ALA C 1 310 ? 12.428 31.038 36.026 1.000 39.999 308 ALA C O 1
ATOM 9013 N N . ALA C 1 311 ? 11.571 29.016 35.507 1.000 42.033 309 ALA C N 1
ATOM 9014 C CA . ALA C 1 311 ? 10.806 29.501 34.370 1.000 44.539 309 ALA C CA 1
ATOM 9015 C C . ALA C 1 311 ? 9.871 30.623 34.810 1.000 45.850 309 ALA C C 1
ATOM 9016 O O . ALA C 1 311 ? 9.917 31.719 34.259 1.000 50.283 309 ALA C O 1
ATOM 9018 N N . ILE C 1 312 ? 9.036 30.336 35.816 1.000 44.867 310 ILE C N 1
ATOM 9019 C CA . ILE C 1 312 ? 8.050 31.293 36.282 1.000 43.836 310 ILE C CA 1
ATOM 9020 C C . ILE C 1 312 ? 8.791 32.526 36.798 1.000 40.925 310 ILE C C 1
ATOM 9021 O O . ILE C 1 312 ? 8.708 33.593 36.194 1.000 39.784 310 ILE C O 1
ATOM 9026 N N . ASN C 1 313 ? 9.561 32.348 37.874 1.000 39.101 311 ASN C N 1
ATOM 9027 C CA . ASN C 1 313 ? 10.258 33.449 38.515 1.000 41.225 311 ASN C CA 1
ATOM 9028 C C . ASN C 1 313 ? 11.170 34.150 37.511 1.000 44.907 311 ASN C C 1
ATOM 9029 O O . ASN C 1 313 ? 11.087 35.365 37.338 1.000 50.029 311 ASN C O 1
ATOM 9034 N N . GLY C 1 314 ? 12.030 33.378 36.840 1.000 47.137 312 GLY C N 1
ATOM 9035 C CA . GLY C 1 314 ? 12.986 33.924 35.886 1.000 47.268 312 GLY C CA 1
ATOM 9036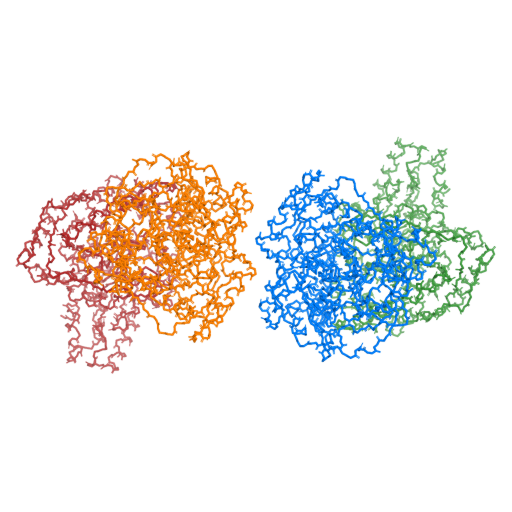 C C . GLY C 1 314 ? 12.319 34.733 34.773 1.000 47.865 312 GLY C C 1
ATOM 9037 O O . GLY C 1 314 ? 12.650 35.904 34.581 1.000 50.853 312 GLY C O 1
ATOM 9038 N N . THR C 1 315 ? 11.386 34.105 34.043 1.000 46.185 313 THR C N 1
ATOM 9039 C CA . THR C 1 315 ? 10.701 34.775 32.945 1.000 46.664 313 THR C CA 1
ATOM 9040 C C . THR C 1 315 ? 10.213 36.149 33.415 1.000 48.250 313 THR C C 1
ATOM 9041 O O . THR C 1 315 ? 10.334 37.136 32.691 1.000 51.322 313 THR C O 1
ATOM 9045 N N . GLU C 1 316 ? 9.673 36.218 34.637 1.000 47.240 314 GLU C N 1
ATOM 9046 C CA . GLU C 1 316 ? 9.170 37.469 35.186 1.000 47.321 314 GLU C CA 1
ATOM 9047 C C . GLU C 1 316 ? 10.305 38.443 35.457 1.000 48.433 314 GLU C C 1
ATOM 9048 O O . GLU C 1 316 ? 10.270 39.576 34.984 1.000 52.425 314 GLU C O 1
ATOM 9054 N N . LEU C 1 317 ? 11.278 37.994 36.256 1.000 48.007 315 LEU C N 1
ATOM 9055 C CA . LEU C 1 317 ? 12.421 38.817 36.606 1.000 48.000 315 LEU C CA 1
ATOM 9056 C C . LEU C 1 317 ? 12.935 39.537 35.361 1.000 51.630 315 LEU C C 1
ATOM 9057 O O . LEU C 1 317 ? 13.022 40.761 35.350 1.000 55.822 315 LEU C O 1
ATOM 9062 N N . ILE C 1 318 ? 13.209 38.788 34.288 1.000 52.482 316 ILE C N 1
ATOM 9063 C CA . ILE C 1 318 ? 13.838 39.384 33.119 1.000 56.052 316 ILE C CA 1
ATOM 9064 C C . ILE C 1 318 ? 12.853 40.316 32.421 1.000 53.336 316 ILE C C 1
ATOM 9065 O O . ILE C 1 318 ? 13.188 41.456 32.131 1.000 59.661 316 ILE C O 1
ATOM 9070 N N . ASN C 1 319 ? 11.640 39.846 32.150 1.000 52.480 317 ASN C N 1
ATOM 9071 C CA . ASN C 1 319 ? 10.729 40.632 31.333 1.000 54.730 317 ASN C CA 1
ATOM 9072 C C . ASN C 1 319 ? 10.025 41.726 32.145 1.000 53.574 317 ASN C C 1
ATOM 9073 O O . ASN C 1 319 ? 9.802 42.818 31.622 1.000 52.316 317 ASN C O 1
ATOM 9078 N N . ILE C 1 320 ? 9.630 41.439 33.396 1.000 53.273 318 ILE C N 1
ATOM 9079 C CA . ILE C 1 320 ? 8.858 42.406 34.174 1.000 50.696 318 ILE C CA 1
ATOM 9080 C C . ILE C 1 320 ? 9.773 43.183 35.124 1.000 49.581 318 ILE C C 1
ATOM 9081 O O . ILE C 1 320 ? 9.757 44.413 35.103 1.000 51.230 318 ILE C O 1
ATOM 9086 N N . ALA C 1 321 ? 10.551 42.477 35.959 1.000 46.716 319 ALA C N 1
ATOM 9087 C CA . ALA C 1 321 ? 11.251 43.106 37.073 1.000 46.990 319 ALA C CA 1
ATOM 9088 C C . ALA C 1 321 ? 12.425 43.972 36.603 1.000 48.702 319 ALA C C 1
ATOM 9089 O O . ALA C 1 321 ? 12.425 45.184 36.806 1.000 46.777 319 ALA C O 1
ATOM 9091 N N . LEU C 1 322 ? 13.438 43.330 36.005 1.000 51.883 320 LEU C N 1
ATOM 9092 C CA . LEU C 1 322 ? 14.702 43.967 35.662 1.000 51.561 320 LEU C CA 1
ATOM 9093 C C . LEU C 1 322 ? 14.470 45.262 34.888 1.000 52.175 320 LEU C C 1
ATOM 9094 O O . LEU C 1 322 ? 15.091 46.278 35.194 1.000 57.620 320 LEU C O 1
ATOM 9099 N N . PRO C 1 323 ? 13.603 45.289 33.852 1.000 47.488 321 PRO C N 1
ATOM 9100 C CA . PRO C 1 323 ? 13.349 46.531 33.128 1.000 49.611 321 PRO C CA 1
ATOM 9101 C C . PRO C 1 323 ? 12.910 47.651 34.071 1.000 56.752 321 PRO C C 1
ATOM 9102 O O . PRO C 1 323 ? 13.284 48.800 33.865 1.000 58.990 321 PRO C O 1
ATOM 9106 N N . GLU C 1 324 ? 12.165 47.304 35.129 1.000 61.892 322 GLU C N 1
ATOM 9107 C CA . GLU C 1 324 ? 11.689 48.284 36.094 1.000 66.456 322 GLU C CA 1
ATOM 9108 C C . GLU C 1 324 ? 12.856 48.859 36.903 1.000 65.327 322 GLU C C 1
ATOM 9109 O O . GLU C 1 324 ? 13.025 50.072 36.955 1.000 64.892 322 GLU C O 1
ATOM 9115 N N . VAL C 1 325 ? 13.656 48.004 37.547 1.000 67.514 323 VAL C N 1
ATOM 9116 C CA . VAL C 1 325 ? 14.623 48.488 38.525 1.000 72.982 323 VAL C CA 1
ATOM 9117 C C . VAL C 1 325 ? 16.047 48.310 38.006 1.000 76.434 323 VAL C C 1
ATOM 9118 O O . VAL C 1 325 ? 16.981 48.291 38.805 1.000 82.884 323 VAL C O 1
ATOM 9122 N N . GLY C 1 326 ? 16.210 48.230 36.678 1.000 73.398 324 GLY C N 1
ATOM 9123 C CA . GLY C 1 326 ? 17.450 47.757 36.079 1.000 69.676 324 GLY C CA 1
ATOM 9124 C C . GLY C 1 326 ? 18.671 48.558 36.527 1.000 64.174 324 GLY C C 1
ATOM 9125 O O . GLY C 1 326 ? 19.611 47.993 37.085 1.000 64.279 324 GLY C O 1
ATOM 9126 N N . ALA C 1 327 ? 18.633 49.872 36.273 1.000 59.169 325 ALA C N 1
ATOM 9127 C CA . ALA C 1 327 ? 19.785 50.747 36.429 1.000 58.470 325 ALA C CA 1
ATOM 9128 C C . ALA C 1 327 ? 20.191 50.891 37.895 1.000 57.874 325 ALA C C 1
ATOM 9129 O O . ALA C 1 327 ? 21.367 51.116 38.185 1.000 56.498 325 ALA C O 1
ATOM 9131 N N . GLU C 1 328 ? 19.222 50.765 38.811 1.000 55.849 326 GLU C N 1
ATOM 9132 C CA . GLU C 1 328 ? 19.481 51.011 40.221 1.000 56.906 326 GLU C CA 1
ATOM 9133 C C . GLU C 1 328 ? 20.098 49.784 40.886 1.000 56.086 326 GLU C C 1
ATOM 9134 O O . GLU C 1 328 ? 20.517 49.866 42.039 1.000 56.058 326 GLU C O 1
ATOM 9140 N N . MET C 1 329 ? 20.141 48.659 40.163 1.000 58.109 327 MET C N 1
ATOM 9141 C CA . MET C 1 329 ? 20.649 47.408 40.704 1.000 62.581 327 MET C CA 1
ATOM 9142 C C . MET C 1 329 ? 22.158 47.321 40.462 1.000 59.663 327 MET C C 1
ATOM 9143 O O . MET C 1 329 ? 22.673 47.943 39.532 1.000 61.236 327 MET C O 1
ATOM 9148 N N . THR C 1 330 ? 22.864 46.546 41.298 1.000 52.783 328 THR C N 1
ATOM 9149 C CA . THR C 1 330 ? 24.265 46.233 41.052 1.000 51.051 328 THR C CA 1
ATOM 9150 C C . THR C 1 330 ? 24.363 45.451 39.749 1.000 51.700 328 THR C C 1
ATOM 9151 O O . THR C 1 330 ? 23.616 44.494 39.556 1.000 57.990 328 THR C O 1
ATOM 9155 N N . GLY C 1 331 ? 25.311 45.825 38.887 1.000 50.368 329 GLY C N 1
ATOM 9156 C CA . GLY C 1 331 ? 25.528 45.116 37.632 1.000 51.066 329 GLY C CA 1
ATOM 9157 C C . GLY C 1 331 ? 25.917 43.650 37.851 1.000 51.200 329 GLY C C 1
ATOM 9158 O O . GLY C 1 331 ? 25.793 42.821 36.949 1.000 44.003 329 GLY C O 1
ATOM 9159 N N . SER C 1 332 ? 26.414 43.342 39.053 1.000 52.078 330 SER C N 1
ATOM 9160 C CA . SER C 1 332 ? 26.660 41.970 39.453 1.000 55.107 330 SER C CA 1
ATOM 9161 C C . SER C 1 332 ? 25.346 41.186 39.515 1.000 58.455 330 SER C C 1
ATOM 9162 O O . SER C 1 332 ? 25.233 40.121 38.902 1.000 59.383 330 SER C O 1
ATOM 9165 N N . GLY C 1 333 ? 24.371 41.727 40.268 1.000 59.862 331 GLY C N 1
ATOM 9166 C CA . GLY C 1 333 ? 23.074 41.101 40.490 1.000 57.716 331 GLY C CA 1
ATOM 9167 C C . GLY C 1 333 ? 22.209 41.116 39.235 1.000 54.781 331 GLY C C 1
ATOM 9168 O O . GLY C 1 333 ? 21.527 40.133 38.946 1.000 54.098 331 GLY C O 1
ATOM 9169 N N . ARG C 1 334 ? 22.234 42.243 38.513 1.000 53.016 332 ARG C N 1
ATOM 9170 C CA . ARG C 1 334 ? 21.584 42.330 37.218 1.000 54.800 332 ARG C CA 1
ATOM 9171 C C . ARG C 1 334 ? 22.001 41.108 36.410 1.000 55.624 332 ARG C C 1
ATOM 9172 O O . ARG C 1 334 ? 21.159 40.303 36.012 1.000 58.684 332 ARG C O 1
ATOM 9180 N N . GLN C 1 335 ? 23.321 40.965 36.233 1.000 56.878 333 GLN C N 1
ATOM 9181 C CA . GLN C 1 335 ? 23.897 39.925 35.394 1.000 57.555 333 GLN C CA 1
ATOM 9182 C C . GLN C 1 335 ? 23.604 38.547 35.972 1.000 51.364 333 GLN C C 1
ATOM 9183 O O . GLN C 1 335 ? 23.322 37.620 35.218 1.000 48.389 333 GLN C O 1
ATOM 9189 N N . HIS C 1 336 ? 23.674 38.418 37.299 1.000 49.631 334 HIS C N 1
ATOM 9190 C CA . HIS C 1 336 ? 23.377 37.138 37.915 1.000 50.533 334 HIS C CA 1
ATOM 9191 C C . HIS C 1 336 ? 22.074 36.616 37.321 1.000 51.257 334 HIS C C 1
ATOM 9192 O O . HIS C 1 336 ? 22.049 35.516 36.779 1.000 57.648 334 HIS C O 1
ATOM 9199 N N . ILE C 1 337 ? 21.016 37.431 37.382 1.000 49.024 335 ILE C N 1
ATOM 9200 C CA . ILE C 1 337 ? 19.699 36.989 36.957 1.000 50.067 335 ILE C CA 1
ATOM 9201 C C . ILE C 1 337 ? 19.703 36.666 35.466 1.000 53.004 335 ILE C C 1
ATOM 9202 O O . ILE C 1 337 ? 19.133 35.652 35.063 1.000 55.703 335 ILE C O 1
ATOM 9207 N N . GLU C 1 338 ? 20.329 37.532 34.658 1.000 54.319 336 GLU C N 1
ATOM 9208 C CA . GLU C 1 338 ? 20.372 37.324 33.215 1.000 58.170 336 GLU C CA 1
ATOM 9209 C C . GLU C 1 338 ? 21.153 36.053 32.887 1.000 60.603 336 GLU C C 1
ATOM 9210 O O . GLU C 1 338 ? 20.737 35.269 32.032 1.000 59.227 336 GLU C O 1
ATOM 9216 N N . ASP C 1 339 ? 22.283 35.870 33.584 1.000 60.444 337 ASP C N 1
ATOM 9217 C CA . ASP C 1 339 ? 23.156 34.724 33.391 1.000 59.120 337 ASP C CA 1
ATOM 9218 C C . ASP C 1 339 ? 22.414 33.439 33.754 1.000 54.123 337 ASP C C 1
ATOM 9219 O O . ASP C 1 339 ? 22.235 32.581 32.894 1.000 53.922 337 ASP C O 1
ATOM 9224 N N . MET C 1 340 ? 21.973 33.330 35.016 1.000 52.993 338 MET C N 1
ATOM 9225 C CA . MET C 1 340 ? 21.304 32.135 35.510 1.000 52.679 338 MET C CA 1
ATOM 9226 C C . MET C 1 340 ? 19.923 31.972 34.868 1.000 55.698 338 MET C C 1
ATOM 9227 O O . MET C 1 340 ? 19.670 30.945 34.239 1.000 60.212 338 MET C O 1
ATOM 9232 N N . PHE C 1 341 ? 19.037 32.974 35.011 1.000 54.283 339 PHE C N 1
ATOM 9233 C CA . PHE C 1 341 ? 17.627 32.808 34.660 1.000 52.297 339 PHE C CA 1
ATOM 9234 C C . PHE C 1 341 ? 17.363 32.957 33.159 1.000 50.833 339 PHE C C 1
ATOM 9235 O O . PHE C 1 341 ? 16.251 32.684 32.710 1.000 46.980 339 PHE C O 1
ATOM 9243 N N . GLY C 1 342 ? 18.376 33.362 32.383 1.000 54.372 340 GLY C N 1
ATOM 9244 C CA . GLY C 1 342 ? 18.232 33.580 30.948 1.000 56.270 340 GLY C CA 1
ATOM 9245 C C . GLY C 1 342 ? 17.833 32.322 30.173 1.000 54.303 340 GLY C C 1
ATOM 9246 O O . GLY C 1 342 ? 17.040 32.397 29.235 1.000 51.952 340 GLY C O 1
ATOM 9247 N N . ILE C 1 343 ? 18.404 31.173 30.547 1.000 53.896 341 ILE C N 1
ATOM 9248 C CA . ILE C 1 343 ? 18.047 29.908 29.924 1.000 55.954 341 ILE C CA 1
ATOM 9249 C C . ILE C 1 343 ? 16.565 29.619 30.148 1.000 51.741 341 ILE C C 1
ATOM 9250 O O . ILE C 1 343 ? 15.888 29.211 29.211 1.000 51.628 341 ILE C O 1
ATOM 9255 N N . PHE C 1 344 ? 16.084 29.833 31.382 1.000 48.864 342 PHE C N 1
ATOM 9256 C CA . PHE C 1 344 ? 14.736 29.449 31.770 1.000 45.909 342 PHE C CA 1
ATOM 9257 C C . PHE C 1 344 ? 13.706 30.467 31.283 1.000 43.737 342 PHE C C 1
ATOM 9258 O O . PHE C 1 344 ? 12.521 30.147 31.265 1.000 42.230 342 PHE C O 1
ATOM 9266 N N . ASP C 1 345 ? 14.152 31.666 30.880 1.000 42.000 343 ASP C N 1
ATOM 9267 C CA . ASP C 1 345 ? 13.244 32.685 30.381 1.000 42.597 343 ASP C CA 1
ATOM 9268 C C . ASP C 1 345 ? 12.435 32.118 29.215 1.000 42.584 343 ASP C C 1
ATOM 9269 O O . ASP C 1 345 ? 13.021 31.710 28.216 1.000 40.179 343 ASP C O 1
ATOM 9274 N N . LEU C 1 346 ? 11.096 32.102 29.361 1.000 43.412 344 LEU C N 1
ATOM 9275 C CA . LEU C 1 346 ? 10.190 31.561 28.356 1.000 43.523 344 LEU C CA 1
ATOM 9276 C C . LEU C 1 346 ? 9.756 32.661 27.392 1.000 42.626 344 LEU C C 1
ATOM 9277 O O . LEU C 1 346 ? 9.061 32.363 26.425 1.000 44.727 344 LEU C O 1
ATOM 9282 N N . GLY C 1 347 ? 10.106 33.923 27.689 1.000 41.712 345 GLY C N 1
ATOM 9283 C CA . GLY C 1 347 ? 9.743 35.063 26.853 1.000 42.312 345 GLY C CA 1
ATOM 9284 C C . GLY C 1 347 ? 8.407 35.710 27.243 1.000 43.322 345 GLY C C 1
ATOM 9285 O O . GLY C 1 347 ? 7.995 35.680 28.405 1.000 48.023 345 GLY C O 1
ATOM 9286 N N . LEU C 1 348 ? 7.725 36.306 26.255 1.000 39.355 346 LEU C N 1
ATOM 9287 C CA . LEU C 1 348 ? 6.552 37.115 26.538 1.000 41.133 346 LEU C CA 1
ATOM 9288 C C . LEU C 1 348 ? 5.251 36.456 26.092 1.000 41.176 346 LEU C C 1
ATOM 9289 O O . LEU C 1 348 ? 4.182 37.031 26.272 1.000 41.252 346 LEU C O 1
ATOM 9294 N N . ASP C 1 349 ? 5.310 35.256 25.528 1.000 42.797 347 ASP C N 1
ATOM 9295 C CA . ASP C 1 349 ? 4.079 34.566 25.195 1.000 44.570 347 ASP C CA 1
ATOM 9296 C C . ASP C 1 349 ? 3.462 34.010 26.476 1.000 44.735 347 ASP C C 1
ATOM 9297 O O . ASP C 1 349 ? 4.064 33.181 27.152 1.000 46.203 347 ASP C O 1
ATOM 9302 N N . LEU C 1 350 ? 2.249 34.474 26.789 1.000 44.652 348 LEU C N 1
ATOM 9303 C CA . LEU C 1 350 ? 1.537 34.018 27.968 1.000 47.092 348 LEU C CA 1
ATOM 9304 C C . LEU C 1 350 ? 1.318 32.507 27.876 1.000 47.196 348 LEU C C 1
ATOM 9305 O O . LEU C 1 350 ? 1.446 31.811 28.883 1.000 52.082 348 LEU C O 1
ATOM 9310 N N . ARG C 1 351 ? 1.035 31.998 26.668 1.000 43.774 349 ARG C N 1
ATOM 9311 C CA . ARG C 1 351 ? 0.705 30.590 26.493 1.000 43.226 349 ARG C CA 1
ATOM 9312 C C . ARG C 1 351 ? 1.813 29.709 27.071 1.000 44.296 349 ARG C C 1
ATOM 9313 O O . ARG C 1 351 ? 1.553 28.602 27.544 1.000 44.818 349 ARG C O 1
ATOM 9321 N N . ALA C 1 352 ? 3.049 30.216 27.030 1.000 42.212 350 ALA C N 1
ATOM 9322 C CA . ALA C 1 352 ? 4.190 29.505 27.572 1.000 41.042 350 ALA C CA 1
ATOM 9323 C C . ALA C 1 352 ? 4.177 29.578 29.092 1.000 40.166 350 ALA C C 1
ATOM 9324 O O . ALA C 1 352 ? 4.372 28.570 29.766 1.000 43.007 350 ALA C O 1
ATOM 9326 N N . TYR C 1 353 ? 3.977 30.792 29.611 1.000 38.059 351 TYR C N 1
ATOM 9327 C CA . TYR C 1 353 ? 3.910 31.029 31.043 1.000 38.170 351 TYR C CA 1
ATOM 9328 C C . TYR C 1 353 ? 2.760 30.206 31.635 1.000 36.982 351 TYR C C 1
ATOM 9329 O O . TYR C 1 353 ? 2.924 29.575 32.676 1.000 33.896 351 TYR C O 1
ATOM 9338 N N . HIS C 1 354 ? 1.609 30.195 30.949 1.000 36.399 352 HIS C N 1
ATOM 9339 C CA . HIS C 1 354 ? 0.464 29.400 31.362 1.000 38.043 352 HIS C CA 1
ATOM 9340 C C . HIS C 1 354 ? 0.839 27.918 31.421 1.000 41.355 352 HIS C C 1
ATOM 9341 O O . HIS C 1 354 ? 0.401 27.201 32.325 1.000 44.681 352 HIS C O 1
ATOM 9348 N N . ALA C 1 355 ? 1.668 27.473 30.466 1.000 40.732 353 ALA C N 1
ATOM 9349 C CA . ALA C 1 355 ? 2.007 26.066 30.328 1.000 40.142 353 ALA C CA 1
ATOM 9350 C C . ALA C 1 355 ? 2.755 25.544 31.555 1.000 42.402 353 ALA C C 1
ATOM 9351 O O . ALA C 1 355 ? 2.416 24.482 32.074 1.000 46.309 353 ALA C O 1
ATOM 9353 N N . VAL C 1 356 ? 3.770 26.291 32.009 1.000 42.471 354 VAL C N 1
ATOM 9354 C CA . VAL C 1 356 ? 4.603 25.873 33.129 1.000 44.283 354 VAL C CA 1
ATOM 9355 C C . VAL C 1 356 ? 3.789 25.876 34.425 1.000 42.445 354 VAL C C 1
ATOM 9356 O O . VAL C 1 356 ? 4.066 25.087 35.330 1.000 43.151 354 VAL C O 1
ATOM 9360 N N . TRP C 1 357 ? 2.788 26.765 34.512 1.000 38.495 355 TRP C N 1
ATOM 9361 C CA . TRP C 1 357 ? 1.923 26.826 35.679 1.000 36.049 355 TRP C CA 1
ATOM 9362 C C . TRP C 1 357 ? 1.071 25.571 35.778 1.000 33.800 355 TRP C C 1
ATOM 9363 O O . TRP C 1 357 ? 0.910 25.028 36.867 1.000 34.608 355 TRP C O 1
ATOM 9374 N N . LEU C 1 358 ? 0.540 25.122 34.642 1.000 32.655 356 LEU C N 1
ATOM 9375 C CA . LEU C 1 358 ? -0.189 23.868 34.614 1.000 35.476 356 LEU C CA 1
ATOM 9376 C C . LEU C 1 358 ? 0.742 22.729 35.022 1.000 38.853 356 LEU C C 1
ATOM 9377 O O . LEU C 1 358 ? 0.359 21.850 35.804 1.000 41.758 356 LEU C O 1
ATOM 9382 N N . GLU C 1 359 ? 1.977 22.775 34.510 1.000 38.906 357 GLU C N 1
ATOM 9383 C CA . GLU C 1 359 ? 2.966 21.757 34.808 1.000 39.449 357 GLU C CA 1
ATOM 9384 C C . GLU C 1 359 ? 3.203 21.661 36.314 1.000 39.468 357 GLU C C 1
ATOM 9385 O O . GLU C 1 359 ? 3.337 20.561 36.846 1.000 42.827 357 GLU C O 1
ATOM 9391 N N . ARG C 1 360 ? 3.269 22.816 36.981 1.000 36.894 358 ARG C N 1
ATOM 9392 C CA . ARG C 1 360 ? 3.391 22.869 38.424 1.000 37.009 358 ARG C CA 1
ATOM 9393 C C . ARG C 1 360 ? 2.295 22.042 39.085 1.000 37.439 358 ARG C C 1
ATOM 9394 O O . ARG C 1 360 ? 2.572 21.318 40.036 1.000 41.070 358 ARG C O 1
ATOM 9402 N N . ARG C 1 361 ? 1.052 22.161 38.608 1.000 35.730 359 ARG C N 1
ATOM 9403 C CA . ARG C 1 361 ? -0.040 21.473 39.275 1.000 40.302 359 ARG C CA 1
ATOM 9404 C C . ARG C 1 361 ? 0.160 19.961 39.174 1.000 41.582 359 ARG C C 1
ATOM 9405 O O . ARG C 1 361 ? -0.020 19.241 40.155 1.000 41.008 359 ARG C O 1
ATOM 9413 N N . ALA C 1 362 ? 0.539 19.496 37.978 1.000 41.997 360 ALA C N 1
ATOM 9414 C CA . ALA C 1 362 ? 0.755 18.080 37.734 1.000 38.526 360 ALA C CA 1
ATOM 9415 C C . ALA C 1 362 ? 1.747 17.545 38.756 1.000 37.743 360 ALA C C 1
ATOM 9416 O O . ALA C 1 362 ? 1.407 16.669 39.556 1.000 39.229 360 ALA C O 1
ATOM 9418 N N . LEU C 1 363 ? 2.952 18.126 38.741 1.000 36.378 361 LEU C N 1
ATOM 9419 C CA . LEU C 1 363 ? 4.001 17.767 39.678 1.000 38.134 361 LEU C CA 1
ATOM 9420 C C . LEU C 1 363 ? 3.461 17.833 41.106 1.000 39.279 361 LEU C C 1
ATOM 9421 O O . LEU C 1 363 ? 3.636 16.902 41.893 1.000 38.118 361 LEU C O 1
ATOM 9426 N N . GLN C 1 364 ? 2.771 18.939 41.411 1.000 39.610 362 GLN C N 1
ATOM 9427 C CA . GLN C 1 364 ? 2.241 19.180 42.739 1.000 39.100 362 GLN C CA 1
ATOM 9428 C C . GLN C 1 364 ? 1.283 18.063 43.126 1.000 40.467 362 GLN C C 1
ATOM 9429 O O . GLN C 1 364 ? 1.309 17.594 44.258 1.000 42.523 362 GLN C O 1
ATOM 9435 N N . ASP C 1 365 ? 0.433 17.658 42.181 1.000 42.092 363 ASP C N 1
ATOM 9436 C CA . ASP C 1 365 ? -0.586 16.667 42.470 1.000 44.649 363 ASP C CA 1
ATOM 9437 C C . ASP C 1 365 ? 0.107 15.366 42.853 1.000 42.591 363 ASP C C 1
ATOM 9438 O O . ASP C 1 365 ? -0.356 14.657 43.740 1.000 43.260 363 ASP C O 1
ATOM 9443 N N . ALA C 1 366 ? 1.239 15.084 42.204 1.000 41.167 364 ALA C N 1
ATOM 9444 C CA . ALA C 1 366 ? 1.991 13.875 42.497 1.000 42.142 364 ALA C CA 1
ATOM 9445 C C . ALA C 1 366 ? 2.594 13.932 43.898 1.000 41.321 364 ALA C C 1
ATOM 9446 O O . ALA C 1 366 ? 2.524 12.950 44.631 1.000 42.488 364 ALA C O 1
ATOM 9448 N N . LEU C 1 367 ? 3.192 15.079 44.251 1.000 40.941 365 LEU C N 1
ATOM 9449 C CA . LEU C 1 367 ? 3.952 15.199 45.483 1.000 42.554 365 LEU C CA 1
ATOM 9450 C C . LEU C 1 367 ? 3.022 15.157 46.694 1.000 44.144 365 LEU C C 1
ATOM 9451 O O . LEU C 1 367 ? 3.394 14.630 47.744 1.000 43.601 365 LEU C O 1
ATOM 9456 N N . VAL C 1 368 ? 1.830 15.745 46.550 1.000 45.001 366 VAL C N 1
ATOM 9457 C CA . VAL C 1 368 ? 0.898 15.844 47.661 1.000 45.413 366 VAL C CA 1
ATOM 9458 C C . VAL C 1 368 ? 0.453 14.436 48.037 1.000 45.490 366 VAL C C 1
ATOM 9459 O O . VAL C 1 368 ? 0.275 14.143 49.217 1.000 47.374 366 VAL C O 1
ATOM 9463 N N . ARG C 1 369 ? 0.314 13.571 47.027 1.000 45.273 367 ARG C N 1
ATOM 9464 C CA . ARG C 1 369 ? -0.079 12.189 47.244 1.000 49.931 367 ARG C CA 1
ATOM 9465 C C . ARG C 1 369 ? 1.041 11.429 47.951 1.000 50.320 367 ARG C C 1
ATOM 9466 O O . ARG C 1 369 ? 0.784 10.713 48.918 1.000 51.192 367 ARG C O 1
ATOM 9474 N N . PHE C 1 370 ? 2.279 11.614 47.474 1.000 48.062 368 PHE C N 1
ATOM 9475 C CA . PHE C 1 370 ? 3.459 11.009 48.075 1.000 47.743 368 PHE C CA 1
ATOM 9476 C C . PHE C 1 370 ? 3.594 11.428 49.537 1.000 49.279 368 PHE C C 1
ATOM 9477 O O . PHE C 1 370 ? 3.862 10.593 50.397 1.000 52.362 368 PHE C O 1
ATOM 9485 N N . LEU C 1 371 ? 3.410 12.728 49.804 1.000 49.421 369 LEU C N 1
ATOM 9486 C CA . LEU C 1 371 ? 3.617 13.281 51.132 1.000 47.184 369 LEU C CA 1
ATOM 9487 C C . LEU C 1 371 ? 2.644 12.656 52.127 1.000 47.145 369 LEU C C 1
ATOM 9488 O O . LEU C 1 371 ? 2.766 12.884 53.328 1.000 47.445 369 LEU C O 1
ATOM 9493 N N . GLU C 1 372 ? 1.676 11.879 51.632 1.000 46.340 370 GLU C N 1
ATOM 9494 C CA . GLU C 1 372 ? 0.777 11.168 52.524 1.000 48.930 370 GLU C CA 1
ATOM 9495 C C . GLU C 1 372 ? 1.442 9.889 53.015 1.000 49.521 370 GLU C C 1
ATOM 9496 O O . GLU C 1 372 ? 1.351 9.573 54.196 1.000 50.752 370 GLU C O 1
ATOM 9502 N N . ASP C 1 373 ? 2.089 9.164 52.095 1.000 52.483 371 ASP C N 1
ATOM 9503 C CA . ASP C 1 373 ? 2.797 7.940 52.435 1.000 56.407 371 ASP C CA 1
ATOM 9504 C C . ASP C 1 373 ? 4.070 8.279 53.201 1.000 52.971 371 ASP C C 1
ATOM 9505 O O . ASP C 1 373 ? 4.359 7.639 54.209 1.000 54.396 371 ASP C O 1
ATOM 9510 N N . TYR C 1 374 ? 4.834 9.255 52.689 1.000 50.322 372 TYR C N 1
ATOM 9511 C CA . TYR C 1 374 ? 6.042 9.733 53.343 1.000 50.419 372 TYR C CA 1
ATOM 9512 C C . TYR C 1 374 ? 5.881 11.215 53.665 1.000 45.419 372 TYR C C 1
ATOM 9513 O O . TYR C 1 374 ? 6.270 12.065 52.867 1.000 40.804 372 TYR C O 1
ATOM 9522 N N . PRO C 1 375 ? 5.330 11.559 54.855 1.000 44.956 373 PRO C N 1
ATOM 9523 C CA . PRO C 1 375 ? 5.024 12.946 55.218 1.000 42.696 373 PRO C CA 1
ATOM 9524 C C . PRO C 1 375 ? 6.180 13.927 55.159 1.000 42.636 373 PRO C C 1
ATOM 9525 O O . PRO C 1 375 ? 5.973 15.085 54.796 1.000 41.538 373 PRO C O 1
ATOM 9529 N N . ILE C 1 376 ? 7.365 13.457 55.571 1.000 41.639 374 ILE C N 1
ATOM 9530 C CA . ILE C 1 376 ? 8.522 14.322 55.708 1.000 39.158 374 ILE C CA 1
ATOM 9531 C C . ILE C 1 376 ? 9.511 13.936 54.624 1.000 38.625 374 ILE C C 1
ATOM 9532 O O . ILE C 1 376 ? 9.549 12.778 54.231 1.000 42.683 374 ILE C O 1
ATOM 9537 N N . ILE C 1 377 ? 10.253 14.925 54.121 1.000 37.829 375 ILE C N 1
ATOM 9538 C CA . ILE C 1 377 ? 11.369 14.678 53.223 1.000 38.767 375 ILE C CA 1
ATOM 9539 C C . ILE C 1 377 ? 12.618 15.262 53.874 1.000 40.130 375 ILE C C 1
ATOM 9540 O O . ILE C 1 377 ? 12.575 16.395 54.329 1.000 43.261 375 ILE C O 1
ATOM 9545 N N . VAL C 1 378 ? 13.699 14.476 53.957 1.000 42.397 376 VAL C N 1
ATOM 9546 C CA . VAL C 1 378 ? 14.994 14.989 54.379 1.000 45.366 376 VAL C CA 1
ATOM 9547 C C . VAL C 1 378 ? 15.782 15.246 53.106 1.000 44.258 376 VAL C C 1
ATOM 9548 O O . VAL C 1 378 ? 15.821 14.389 52.227 1.000 47.750 376 VAL C O 1
ATOM 9552 N N . ALA C 1 379 ? 16.376 16.432 52.988 1.000 42.026 377 ALA C N 1
ATOM 9553 C CA . ALA C 1 379 ? 17.069 16.748 51.754 1.000 42.393 377 ALA C CA 1
ATOM 9554 C C . ALA C 1 379 ? 18.190 17.745 52.011 1.000 42.261 377 ALA C C 1
ATOM 9555 O O . ALA C 1 379 ? 18.243 18.392 53.054 1.000 44.082 377 ALA C O 1
ATOM 9557 N N . PRO C 1 380 ? 19.153 17.855 51.078 1.000 41.314 378 PRO C N 1
ATOM 9558 C CA . PRO C 1 380 ? 20.135 18.933 51.119 1.000 42.563 378 PRO C CA 1
ATOM 9559 C C . PRO C 1 380 ? 19.493 20.262 50.739 1.000 42.912 378 PRO C C 1
ATOM 9560 O O . PRO C 1 380 ? 18.538 20.286 49.963 1.000 45.720 378 PRO C O 1
ATOM 9564 N N . VAL C 1 381 ? 20.025 21.357 51.291 1.000 42.170 379 VAL C N 1
ATOM 9565 C CA . VAL C 1 381 ? 19.710 22.686 50.796 1.000 41.783 379 VAL C CA 1
ATOM 9566 C C . VAL C 1 381 ? 20.614 22.994 49.602 1.000 42.988 379 VAL C C 1
ATOM 9567 O O . VAL C 1 381 ? 20.183 22.900 48.453 1.000 41.228 379 VAL C O 1
ATOM 9571 N N . ALA C 1 382 ? 21.877 23.336 49.887 1.000 46.771 380 ALA C N 1
ATOM 9572 C CA . ALA C 1 382 ? 22.762 23.872 48.870 1.000 49.889 380 ALA C CA 1
ATOM 9573 C C . ALA C 1 382 ? 23.389 22.741 48.058 1.000 54.734 380 ALA C C 1
ATOM 9574 O O . ALA C 1 382 ? 23.357 22.776 46.829 1.000 59.207 380 ALA C O 1
ATOM 9576 N N . GLY C 1 383 ? 23.978 21.746 48.733 1.000 56.681 381 GLY C N 1
ATOM 9577 C CA . GLY C 1 383 ? 24.768 20.744 48.024 1.000 62.112 381 GLY C CA 1
ATOM 9578 C C . GLY C 1 383 ? 26.165 21.265 47.669 1.000 60.909 381 GLY C C 1
ATOM 9579 O O . GLY C 1 383 ? 26.900 20.645 46.900 1.000 58.334 381 GLY C O 1
ATOM 9580 N N . MET C 1 384 ? 26.498 22.424 48.248 1.000 59.948 382 MET C N 1
ATOM 9581 C CA . MET C 1 384 ? 27.807 23.046 48.188 1.000 54.152 382 MET C CA 1
ATOM 9582 C C . MET C 1 384 ? 28.002 23.756 49.520 1.000 57.497 382 MET C C 1
ATOM 9583 O O . MET C 1 384 ? 27.097 24.450 49.976 1.000 63.722 382 MET C O 1
ATOM 9588 N N . PRO C 1 385 ? 29.137 23.576 50.227 1.000 57.152 383 PRO C N 1
ATOM 9589 C CA . PRO C 1 385 ? 29.414 24.371 51.422 1.000 50.387 383 PRO C CA 1
ATOM 9590 C C . PRO C 1 385 ? 29.532 25.827 50.999 1.000 47.944 383 PRO C C 1
ATOM 9591 O O . PRO C 1 385 ? 29.636 26.122 49.809 1.000 47.241 383 PRO C O 1
ATOM 9595 N N . ALA C 1 386 ? 29.494 26.719 51.990 1.000 49.015 384 ALA C N 1
ATOM 9596 C CA . ALA C 1 386 ? 29.488 28.153 51.756 1.000 51.218 384 ALA C CA 1
ATOM 9597 C C . ALA C 1 386 ? 30.492 28.534 50.666 1.000 51.856 384 ALA C C 1
ATOM 9598 O O . ALA C 1 386 ? 31.693 28.540 50.921 1.000 49.909 384 ALA C O 1
ATOM 9600 N N . PRO C 1 387 ? 30.053 28.892 49.434 1.000 55.766 385 PRO C N 1
ATOM 9601 C CA . PRO C 1 387 ? 30.981 29.210 48.345 1.000 57.087 385 PRO C CA 1
ATOM 9602 C C . PRO C 1 387 ? 31.826 30.439 48.674 1.000 58.528 385 PRO C C 1
ATOM 9603 O O . PRO C 1 387 ? 31.522 31.191 49.596 1.000 58.833 385 PRO C O 1
ATOM 9607 N N . PRO C 1 388 ? 32.956 30.666 47.975 1.000 60.040 386 PRO C N 1
ATOM 9608 C CA . PRO C 1 388 ? 33.637 31.961 48.040 1.000 59.038 386 PRO C CA 1
ATOM 9609 C C . PRO C 1 388 ? 32.726 33.091 47.562 1.000 57.528 386 PRO C C 1
ATOM 9610 O O . PRO C 1 388 ? 31.864 32.878 46.707 1.000 58.243 386 PRO C O 1
ATOM 9614 N N . LEU C 1 389 ? 32.964 34.300 48.087 1.000 52.970 387 LEU C N 1
ATOM 9615 C CA . LEU C 1 389 ? 32.094 35.444 47.857 1.000 51.501 387 LEU C CA 1
ATOM 9616 C C . LEU C 1 389 ? 31.959 35.763 46.374 1.000 49.062 387 LEU C C 1
ATOM 9617 O O . LEU C 1 389 ? 31.080 36.528 45.997 1.000 47.067 387 LEU C O 1
ATOM 9622 N N . ASP C 1 390 ? 32.825 35.191 45.537 1.000 54.408 388 ASP C N 1
ATOM 9623 C CA . ASP C 1 390 ? 32.860 35.538 44.124 1.000 60.471 388 ASP C CA 1
ATOM 9624 C C . ASP C 1 390 ? 32.074 34.524 43.294 1.000 61.857 388 ASP C C 1
ATOM 9625 O O . ASP C 1 390 ? 32.134 34.572 42.065 1.000 64.046 388 ASP C O 1
ATOM 9630 N N . PHE C 1 391 ? 31.295 33.648 43.948 1.000 61.297 389 PHE C N 1
ATOM 9631 C CA . PHE C 1 391 ? 30.660 32.541 43.248 1.000 63.391 389 PHE C CA 1
ATOM 9632 C C . PHE C 1 391 ? 29.727 33.057 42.150 1.000 64.318 389 PHE C C 1
ATOM 9633 O O . PHE C 1 391 ? 29.608 32.409 41.115 1.000 60.898 389 PHE C O 1
ATOM 9641 N N . ASP C 1 392 ? 29.076 34.210 42.357 1.000 67.166 390 ASP C N 1
ATOM 9642 C CA . ASP C 1 392 ? 28.089 34.699 41.400 1.000 68.365 390 ASP C CA 1
ATOM 9643 C C . ASP C 1 392 ? 28.568 35.963 40.687 1.000 70.018 390 ASP C C 1
ATOM 9644 O O . ASP C 1 392 ? 27.751 36.718 40.161 1.000 75.494 390 ASP C O 1
ATOM 9649 N N . HIS C 1 393 ? 29.889 36.161 40.599 1.000 68.979 391 HIS C N 1
ATOM 9650 C CA . HIS C 1 393 ? 30.426 37.400 40.060 1.000 67.887 391 HIS C CA 1
ATOM 9651 C C . HIS C 1 393 ? 30.829 37.220 38.594 1.000 65.618 391 HIS C C 1
ATOM 9652 O O . HIS C 1 393 ? 31.928 36.757 38.304 1.000 69.155 391 HIS C O 1
ATOM 9659 N N . LEU C 1 394 ? 29.923 37.574 37.672 1.000 64.468 392 LEU C N 1
ATOM 9660 C CA . LEU C 1 394 ? 30.202 37.639 36.239 1.000 63.948 392 LEU C CA 1
ATOM 9661 C C . LEU C 1 394 ? 30.624 36.284 35.658 1.000 61.801 392 LEU C C 1
ATOM 9662 O O . LEU C 1 394 ? 31.323 36.236 34.647 1.000 61.788 392 LEU C O 1
ATOM 9667 N N . ILE C 1 395 ? 30.114 35.194 36.248 1.000 60.425 393 ILE C N 1
ATOM 9668 C CA . ILE C 1 395 ? 30.584 33.843 35.978 1.000 57.102 393 ILE C CA 1
ATOM 9669 C C . ILE C 1 395 ? 30.035 33.326 34.647 1.000 53.026 393 ILE C C 1
ATOM 9670 O O . ILE C 1 395 ? 30.527 32.335 34.120 1.000 51.378 393 ILE C O 1
ATOM 9675 N N . GLY C 1 396 ? 28.993 33.963 34.112 1.000 53.804 394 GLY C N 1
ATOM 9676 C CA . GLY C 1 396 ? 28.488 33.595 32.797 1.000 56.361 394 GLY C CA 1
ATOM 9677 C C . GLY C 1 396 ? 27.459 32.467 32.868 1.000 56.448 394 GLY C C 1
ATOM 9678 O O . GLY C 1 396 ? 27.307 31.827 33.903 1.000 59.673 394 GLY C O 1
ATOM 9679 N N . ARG C 1 397 ? 26.789 32.218 31.736 1.000 56.086 395 ARG C N 1
ATOM 9680 C CA . ARG C 1 397 ? 25.662 31.299 31.648 1.000 60.663 395 ARG C CA 1
ATOM 9681 C C . ARG C 1 397 ? 26.039 29.881 32.076 1.000 63.203 395 ARG C C 1
ATOM 9682 O O . ARG C 1 397 ? 25.452 29.334 33.011 1.000 64.058 395 ARG C O 1
ATOM 9690 N N . GLU C 1 398 ? 27.003 29.288 31.363 1.000 68.352 396 GLU C N 1
ATOM 9691 C CA . GLU C 1 398 ? 27.398 27.902 31.572 1.000 71.542 396 GLU C CA 1
ATOM 9692 C C . GLU C 1 398 ? 27.756 27.635 33.034 1.000 69.191 396 GLU C C 1
ATOM 9693 O O . GLU C 1 398 ? 27.375 26.599 33.582 1.000 67.016 396 GLU C O 1
ATOM 9699 N N . ALA C 1 399 ? 28.500 28.563 33.646 1.000 61.740 397 ALA C N 1
ATOM 9700 C CA . ALA C 1 399 ? 28.880 28.448 35.046 1.000 59.822 397 ALA C CA 1
ATOM 9701 C C . ALA C 1 399 ? 27.672 28.635 35.966 1.000 60.488 397 ALA C C 1
ATOM 9702 O O . ALA C 1 399 ? 27.617 28.039 37.048 1.000 55.540 397 ALA C O 1
ATOM 9704 N N . SER C 1 400 ? 26.740 29.508 35.543 1.000 57.417 398 SER C N 1
ATOM 9705 C CA . SER C 1 400 ? 25.533 29.793 36.300 1.000 52.009 398 SER C CA 1
ATOM 9706 C C . SER C 1 400 ? 24.611 28.583 36.261 1.000 47.578 398 SER C C 1
ATOM 9707 O O . SER C 1 400 ? 23.905 28.305 37.224 1.000 47.987 398 SER C O 1
ATOM 9710 N N . ALA C 1 401 ? 24.650 27.848 35.151 1.000 43.911 399 ALA C N 1
ATOM 9711 C CA . ALA C 1 401 ? 23.897 26.613 35.047 1.000 43.891 399 ALA C CA 1
ATOM 9712 C C . ALA C 1 401 ? 24.380 25.595 36.080 1.000 45.542 399 ALA C C 1
ATOM 9713 O O . ALA C 1 401 ? 23.577 24.814 36.584 1.000 44.934 399 ALA C O 1
ATOM 9715 N N . ARG C 1 402 ? 25.688 25.601 36.385 1.000 48.596 400 ARG C N 1
ATOM 9716 C CA . ARG C 1 402 ? 26.264 24.666 37.344 1.000 52.981 400 ARG C CA 1
ATOM 9717 C C . ARG C 1 402 ? 25.786 24.983 38.759 1.000 50.539 400 ARG C C 1
ATOM 9718 O O . ARG C 1 402 ? 25.361 24.093 39.490 1.000 52.761 400 ARG C O 1
ATOM 9726 N N . LEU C 1 403 ? 25.859 26.260 39.133 1.000 48.605 401 LEU C N 1
ATOM 9727 C CA . LEU C 1 403 ? 25.314 26.721 40.397 1.000 45.580 401 LEU C CA 1
ATOM 9728 C C . LEU C 1 403 ? 23.857 26.288 40.528 1.000 43.073 401 LEU C C 1
ATOM 9729 O O . LEU C 1 403 ? 23.495 25.630 41.496 1.000 44.611 401 LEU C O 1
ATOM 9734 N N . PHE C 1 404 ? 23.031 26.632 39.536 1.000 42.281 402 PHE C N 1
ATOM 9735 C CA . PHE C 1 404 ? 21.620 26.295 39.590 1.000 46.835 402 PHE C CA 1
ATOM 9736 C C . PHE C 1 404 ? 21.460 24.844 40.036 1.000 49.895 402 PHE C C 1
ATOM 9737 O O . PHE C 1 404 ? 20.695 24.562 40.962 1.000 53.423 402 PHE C O 1
ATOM 9745 N N . ASP C 1 405 ? 22.204 23.945 39.378 1.000 49.168 403 ASP C N 1
ATOM 9746 C CA . ASP C 1 405 ? 22.059 22.511 39.573 1.000 49.652 403 ASP C CA 1
ATOM 9747 C C . ASP C 1 405 ? 22.462 22.107 40.993 1.000 47.053 403 ASP C C 1
ATOM 9748 O O . ASP C 1 405 ? 21.952 21.119 41.510 1.000 47.120 403 ASP C O 1
ATOM 9753 N N . ARG C 1 406 ? 23.375 22.848 41.630 1.000 45.245 404 ARG C N 1
ATOM 9754 C CA . ARG C 1 406 ? 23.726 22.556 43.010 1.000 48.775 404 ARG C CA 1
ATOM 9755 C C . ARG C 1 406 ? 22.556 22.893 43.932 1.000 53.811 404 ARG C C 1
ATOM 9756 O O . ARG C 1 406 ? 22.206 22.130 44.837 1.000 59.631 404 ARG C O 1
ATOM 9764 N N . MET C 1 407 ? 21.914 24.029 43.656 1.000 55.296 405 MET C N 1
ATOM 9765 C CA . MET C 1 407 ? 20.869 24.548 44.519 1.000 52.788 405 MET C CA 1
ATOM 9766 C C . MET C 1 407 ? 19.515 23.948 44.133 1.000 52.201 405 MET C C 1
ATOM 9767 O O . MET C 1 407 ? 18.500 24.300 44.727 1.000 52.628 405 MET C O 1
ATOM 9772 N N . ARG C 1 408 ? 19.505 22.991 43.193 1.000 52.236 406 ARG C N 1
ATOM 9773 C CA . ARG C 1 408 ? 18.268 22.443 42.645 1.000 53.928 406 ARG C CA 1
ATOM 9774 C C . ARG C 1 408 ? 17.414 21.802 43.737 1.000 52.491 406 ARG C C 1
ATOM 9775 O O . ARG C 1 408 ? 16.241 21.505 43.512 1.000 50.669 406 ARG C O 1
ATOM 9783 N N . CYS C 1 409 ? 18.024 21.570 44.901 1.000 53.559 407 CYS C N 1
ATOM 9784 C CA . CYS C 1 409 ? 17.334 20.985 46.036 1.000 56.038 407 CYS C CA 1
ATOM 9785 C C . CYS C 1 409 ? 16.551 22.039 46.823 1.000 53.905 407 CYS C C 1
ATOM 9786 O O . CYS C 1 409 ? 15.730 21.664 47.658 1.000 55.786 407 CYS C O 1
ATOM 9789 N N . VAL C 1 410 ? 16.820 23.340 46.615 1.000 48.954 408 VAL C N 1
ATOM 9790 C CA . VAL C 1 410 ? 16.196 24.351 47.458 1.000 46.983 408 VAL C CA 1
ATOM 9791 C C . VAL C 1 410 ? 14.872 24.869 46.872 1.000 44.558 408 VAL C C 1
ATOM 9792 O O . VAL C 1 410 ? 13.896 24.952 47.617 1.000 42.630 408 VAL C O 1
ATOM 9796 N N . PRO C 1 411 ? 14.737 25.214 45.563 1.000 44.005 409 PRO C N 1
ATOM 9797 C CA . PRO C 1 411 ? 13.574 25.976 45.084 1.000 42.588 409 PRO C CA 1
ATOM 9798 C C . PRO C 1 411 ? 12.244 25.228 44.966 1.000 40.825 409 PRO C C 1
ATOM 9799 O O . PRO C 1 411 ? 11.187 25.856 44.926 1.000 38.972 409 PRO C O 1
ATOM 9803 N N . TRP C 1 412 ? 12.297 23.891 44.914 1.000 40.734 410 TRP C N 1
ATOM 9804 C CA . TRP C 1 412 ? 11.097 23.084 44.729 1.000 39.634 410 TRP C CA 1
ATOM 9805 C C . TRP C 1 412 ? 10.146 23.257 45.917 1.000 39.127 410 TRP C C 1
ATOM 9806 O O . TRP C 1 412 ? 8.934 23.320 45.721 1.000 39.349 410 TRP C O 1
ATOM 9817 N N . VAL C 1 413 ? 10.706 23.381 47.130 1.000 38.506 411 VAL C N 1
ATOM 9818 C CA . VAL C 1 413 ? 9.929 23.540 48.352 1.000 38.221 411 VAL C CA 1
ATOM 9819 C C . VAL C 1 413 ? 9.001 24.743 48.193 1.000 37.897 411 VAL C C 1
ATOM 9820 O O . VAL C 1 413 ? 7.848 24.724 48.624 1.000 37.773 411 VAL C O 1
ATOM 9824 N N . ASN C 1 414 ? 9.519 25.784 47.538 1.000 38.456 412 ASN C N 1
ATOM 9825 C CA . ASN C 1 414 ? 8.770 27.010 47.318 1.000 38.945 412 ASN C CA 1
ATOM 9826 C C . ASN C 1 414 ? 7.675 26.793 46.277 1.000 36.815 412 ASN C C 1
ATOM 9827 O O . ASN C 1 414 ? 6.549 27.253 46.442 1.000 32.937 412 ASN C O 1
ATOM 9832 N N . LEU C 1 415 ? 8.018 26.079 45.204 1.000 37.982 413 LEU C N 1
ATOM 9833 C CA . LEU C 1 415 ? 7.102 25.901 44.096 1.000 38.790 413 LEU C CA 1
ATOM 9834 C C . LEU C 1 415 ? 5.798 25.287 44.595 1.000 38.273 413 LEU C C 1
ATOM 9835 O O . LEU C 1 415 ? 4.734 25.647 44.095 1.000 39.658 413 LEU C O 1
ATOM 9840 N N . PHE C 1 416 ? 5.877 24.371 45.570 1.000 36.396 414 PHE C N 1
ATOM 9841 C CA . PHE C 1 416 ? 4.688 23.657 46.013 1.000 38.556 414 PHE C CA 1
ATOM 9842 C C . PHE C 1 416 ? 4.182 24.234 47.333 1.000 39.079 414 PHE C C 1
ATOM 9843 O O . PHE C 1 416 ? 3.345 23.604 47.984 1.000 37.723 414 PHE C O 1
ATOM 9851 N N . GLY C 1 417 ? 4.660 25.442 47.680 1.000 37.734 415 GLY C N 1
ATOM 9852 C CA . GLY C 1 417 ? 4.237 26.163 48.872 1.000 37.204 415 GLY C CA 1
ATOM 9853 C C . GLY C 1 417 ? 4.394 25.332 50.143 1.000 36.654 415 GLY C C 1
ATOM 9854 O O . GLY C 1 417 ? 3.489 25.295 50.968 1.000 36.470 415 GLY C O 1
ATOM 9855 N N . LEU C 1 418 ? 5.550 24.683 50.300 1.000 37.492 416 LEU C N 1
ATOM 9856 C CA . LEU C 1 418 ? 5.737 23.706 51.359 1.000 39.058 416 LEU C CA 1
ATOM 9857 C C . LEU C 1 418 ? 6.626 24.307 52.439 1.000 38.087 416 LEU C C 1
ATOM 9858 O O . LEU C 1 418 ? 7.419 25.199 52.159 1.000 39.063 416 LEU C O 1
ATOM 9863 N N . PRO C 1 419 ? 6.487 23.878 53.711 1.000 39.113 417 PRO C N 1
ATOM 9864 C CA . PRO C 1 419 ? 7.419 24.299 54.763 1.000 39.432 417 PRO C CA 1
ATOM 9865 C C . PRO C 1 419 ? 8.780 23.602 54.676 1.000 37.370 417 PRO C C 1
ATOM 9866 O O . PRO C 1 419 ? 8.855 22.401 54.420 1.000 34.728 417 PRO C O 1
ATOM 9870 N N . GLY C 1 420 ? 9.852 24.371 54.904 1.000 36.979 418 GLY C N 1
ATOM 9871 C CA . GLY C 1 420 ? 11.206 23.836 54.942 1.000 36.240 418 GLY C CA 1
ATOM 9872 C C . GLY C 1 420 ? 11.974 24.340 56.161 1.000 35.324 418 GLY C C 1
ATOM 9873 O O . GLY C 1 420 ? 12.152 25.540 56.323 1.000 35.324 418 GLY C O 1
ATOM 9874 N N . LEU C 1 421 ? 12.404 23.413 57.024 1.000 36.583 419 LEU C N 1
ATOM 9875 C CA . LEU C 1 421 ? 13.255 23.738 58.155 1.000 39.786 419 LEU C CA 1
ATOM 9876 C C . LEU C 1 421 ? 14.686 23.338 57.814 1.000 40.495 419 LEU C C 1
ATOM 9877 O O . LEU C 1 421 ? 14.985 22.150 57.743 1.000 43.566 419 LEU C O 1
ATOM 9882 N N . ALA C 1 422 ? 15.558 24.334 57.607 1.000 40.595 420 ALA C N 1
ATOM 9883 C CA . ALA C 1 422 ? 16.970 24.088 57.369 1.000 40.699 420 ALA C CA 1
ATOM 9884 C C . ALA C 1 422 ? 17.673 23.914 58.709 1.000 41.211 420 ALA C C 1
ATOM 9885 O O . ALA C 1 422 ? 17.637 24.820 59.538 1.000 40.684 420 ALA C O 1
ATOM 9887 N N . LEU C 1 423 ? 18.277 22.733 58.911 1.000 43.989 421 LEU C N 1
ATOM 9888 C CA . LEU C 1 423 ? 19.063 22.444 60.103 1.000 42.830 421 LEU C CA 1
ATOM 9889 C C . LEU C 1 423 ? 20.415 23.142 59.949 1.000 43.414 421 LEU C C 1
ATOM 9890 O O . LEU C 1 423 ? 20.805 23.516 58.844 1.000 40.483 421 LEU C O 1
ATOM 9895 N N . PRO C 1 424 ? 21.186 23.356 61.039 1.000 47.105 422 PRO C N 1
ATOM 9896 C CA . PRO C 1 424 ? 22.444 24.091 60.929 1.000 47.202 422 PRO C CA 1
ATOM 9897 C C . PRO C 1 424 ? 23.415 23.407 59.976 1.000 47.679 422 PRO C C 1
ATOM 9898 O O . PRO C 1 424 ? 24.312 24.055 59.444 1.000 48.848 422 PRO C O 1
ATOM 9902 N N . ASN C 1 425 ? 23.196 22.108 59.741 1.000 49.599 423 ASN C N 1
ATOM 9903 C CA . ASN C 1 425 ? 24.105 21.294 58.947 1.000 51.021 423 ASN C CA 1
ATOM 9904 C C . ASN C 1 425 ? 23.973 21.564 57.443 1.000 48.133 423 ASN C C 1
ATOM 9905 O O . ASN C 1 425 ? 24.783 21.055 56.680 1.000 51.202 423 ASN C O 1
ATOM 9910 N N . GLY C 1 426 ? 22.977 22.345 56.999 1.000 44.884 424 GLY C N 1
ATOM 9911 C CA . GLY C 1 426 ? 22.730 22.535 55.576 1.000 43.422 424 GLY C CA 1
ATOM 9912 C C . GLY C 1 426 ? 21.813 21.466 54.982 1.000 43.563 424 GLY C C 1
ATOM 9913 O O . GLY C 1 426 ? 21.681 21.385 53.764 1.000 45.615 424 GLY C O 1
ATOM 9914 N N . ILE C 1 427 ? 21.200 20.653 55.855 1.000 42.366 425 ILE C N 1
ATOM 9915 C CA . ILE C 1 427 ? 20.191 19.674 55.486 1.000 41.766 425 ILE C CA 1
ATOM 9916 C C . ILE C 1 427 ? 18.851 20.276 55.875 1.000 43.423 425 ILE C C 1
ATOM 9917 O O . ILE C 1 427 ? 18.789 21.014 56.855 1.000 46.225 425 ILE C O 1
ATOM 9922 N N . GLN C 1 428 ? 17.799 19.984 55.099 1.000 43.101 426 GLN C N 1
ATOM 9923 C CA . GLN C 1 428 ? 16.483 20.542 55.373 1.000 39.560 426 GLN C CA 1
ATOM 9924 C C . GLN C 1 428 ? 15.491 19.414 55.648 1.000 39.264 426 GLN C C 1
ATOM 9925 O O . GLN C 1 428 ? 15.706 18.261 55.275 1.000 36.684 426 GLN C O 1
ATOM 9931 N N . LEU C 1 429 ? 14.418 19.784 56.352 1.000 40.493 427 LEU C N 1
ATOM 9932 C CA . LEU C 1 429 ? 13.259 18.935 56.561 1.000 38.778 427 LEU C CA 1
ATOM 9933 C C . LEU C 1 429 ? 12.041 19.628 55.959 1.000 36.632 427 LEU C C 1
ATOM 9934 O O . LEU C 1 429 ? 11.701 20.724 56.380 1.000 36.553 427 LEU C O 1
ATOM 9939 N N . VAL C 1 430 ? 11.411 18.993 54.966 1.000 36.897 428 VAL C N 1
ATOM 9940 C CA . VAL C 1 430 ? 10.219 19.520 54.315 1.000 38.245 428 VAL C CA 1
ATOM 9941 C C . VAL C 1 430 ? 9.031 18.625 54.663 1.000 38.280 428 VAL C C 1
ATOM 9942 O O . VAL C 1 430 ? 9.211 17.418 54.819 1.000 37.034 428 VAL C O 1
ATOM 9946 N N . THR C 1 431 ? 7.827 19.216 54.772 1.000 38.311 429 THR C N 1
ATOM 9947 C CA . THR C 1 431 ? 6.608 18.439 54.971 1.000 37.926 429 THR C CA 1
ATOM 9948 C C . THR C 1 431 ? 5.441 19.083 54.224 1.000 36.763 429 THR C C 1
ATOM 9949 O O . THR C 1 431 ? 5.619 19.898 53.325 1.000 34.685 429 THR C O 1
ATOM 9953 N N . ARG C 1 432 ? 4.236 18.671 54.618 1.000 38.436 430 ARG C N 1
ATOM 9954 C CA . ARG C 1 432 ? 2.999 19.137 54.023 1.000 37.711 430 ARG C CA 1
ATOM 9955 C C . ARG C 1 432 ? 2.728 20.530 54.569 1.000 36.937 430 ARG C C 1
ATOM 9956 O O . ARG C 1 432 ? 3.316 20.919 55.567 1.000 37.613 430 ARG C O 1
ATOM 9964 N N . ARG C 1 433 ? 1.825 21.262 53.920 1.000 36.746 431 ARG C N 1
ATOM 9965 C CA . ARG C 1 433 ? 1.444 22.586 54.376 1.000 36.650 431 ARG C CA 1
ATOM 9966 C C . ARG C 1 433 ? 0.679 22.473 55.694 1.000 36.022 431 ARG C C 1
ATOM 9967 O O . ARG C 1 433 ? -0.053 21.514 55.911 1.000 37.164 431 ARG C O 1
ATOM 9975 N N . PHE C 1 434 ? 0.882 23.443 56.593 1.000 36.983 432 PHE C N 1
ATOM 9976 C CA . PHE C 1 434 ? 0.143 23.519 57.848 1.000 38.761 432 PHE C CA 1
ATOM 9977 C C . PHE C 1 434 ? 0.653 22.464 58.832 1.000 39.674 432 PHE C C 1
ATOM 9978 O O . PHE C 1 434 ? 0.128 22.354 59.940 1.000 39.270 432 PHE C O 1
ATOM 9986 N N . HIS C 1 435 ? 1.694 21.716 58.446 1.000 41.149 433 HIS C N 1
ATOM 9987 C CA . HIS C 1 435 ? 2.269 20.694 59.308 1.000 44.701 433 HIS C CA 1
ATOM 9988 C C . HIS C 1 435 ? 3.644 21.135 59.808 1.000 42.738 433 HIS C C 1
ATOM 9989 O O . HIS C 1 435 ? 4.494 20.293 60.086 1.000 42.932 433 HIS C O 1
ATOM 9996 N N . GLU C 1 436 ? 3.831 22.454 59.972 1.000 41.422 434 GLU C N 1
ATOM 9997 C CA . GLU C 1 436 ? 5.096 23.027 60.415 1.000 40.098 434 GLU C CA 1
ATOM 9998 C C . GLU C 1 436 ? 5.506 22.517 61.797 1.000 40.503 434 GLU C C 1
ATOM 9999 O O . GLU C 1 436 ? 6.697 22.440 62.099 1.000 39.249 434 GLU C O 1
ATOM 10005 N N . PRO C 1 437 ? 4.551 22.222 62.709 1.000 40.627 435 PRO C N 1
ATOM 10006 C CA . PRO C 1 437 ? 4.882 21.607 63.996 1.000 41.055 435 PRO C CA 1
ATOM 10007 C C . PRO C 1 437 ? 5.628 20.277 63.922 1.000 41.481 435 PRO C C 1
ATOM 10008 O O . PRO C 1 437 ? 6.381 19.936 64.828 1.000 43.343 435 PRO C O 1
ATOM 10012 N N . ASP C 1 438 ? 5.388 19.506 62.859 1.000 41.656 436 ASP C N 1
ATOM 10013 C CA . ASP C 1 438 ? 6.065 18.229 62.679 1.000 40.473 436 ASP C CA 1
ATOM 10014 C C . ASP C 1 438 ? 7.555 18.444 62.429 1.000 38.065 436 ASP C C 1
ATOM 10015 O O . ASP C 1 438 ? 8.389 17.657 62.876 1.000 34.461 436 ASP C O 1
ATOM 10020 N N . LEU C 1 439 ? 7.875 19.506 61.687 1.000 36.726 437 LEU C N 1
ATOM 10021 C CA . LEU C 1 439 ? 9.256 19.832 61.394 1.000 37.854 437 LEU C CA 1
ATOM 10022 C C . LEU C 1 439 ? 9.975 20.239 62.676 1.000 38.071 437 LEU C C 1
ATOM 10023 O O . LEU C 1 439 ? 11.031 19.711 63.001 1.000 39.651 437 LEU C O 1
ATOM 10028 N N . LEU C 1 440 ? 9.387 21.176 63.413 1.000 39.319 438 LEU C N 1
ATOM 10029 C CA . LEU C 1 440 ? 9.989 21.666 64.642 1.000 40.479 438 LEU C CA 1
ATOM 10030 C C . LEU C 1 440 ? 10.267 20.513 65.600 1.000 39.437 438 LEU C C 1
ATOM 10031 O O . LEU C 1 440 ? 11.307 20.498 66.244 1.000 45.552 438 LEU C O 1
ATOM 10036 N N . ALA C 1 441 ? 9.339 19.557 65.688 1.000 36.843 439 ALA C N 1
ATOM 10037 C CA . ALA C 1 441 ? 9.470 18.443 66.610 1.000 35.828 439 ALA C CA 1
ATOM 10038 C C . ALA C 1 441 ? 10.600 17.504 66.183 1.000 40.901 439 ALA C C 1
ATOM 10039 O O . ALA C 1 441 ? 11.387 17.088 67.035 1.000 44.094 439 ALA C O 1
ATOM 10041 N N . THR C 1 442 ? 10.685 17.171 64.882 1.000 44.475 440 THR C N 1
ATOM 10042 C CA . THR C 1 442 ? 11.742 16.286 64.393 1.000 48.015 440 THR C CA 1
ATOM 10043 C C . THR C 1 442 ? 13.098 16.941 64.667 1.000 44.490 440 THR C C 1
ATOM 10044 O O . THR C 1 442 ? 14.020 16.288 65.148 1.000 41.873 440 THR C O 1
ATOM 10048 N N . ALA C 1 443 ? 13.186 18.246 64.381 1.000 42.209 441 ALA C N 1
ATOM 10049 C CA . ALA C 1 443 ? 14.384 19.030 64.620 1.000 40.984 441 ALA C CA 1
ATOM 10050 C C . ALA C 1 443 ? 14.832 18.899 66.068 1.000 41.126 441 ALA C C 1
ATOM 10051 O O . ALA C 1 443 ? 15.991 18.609 66.323 1.000 46.558 441 ALA C O 1
ATOM 10053 N N . GLU C 1 444 ? 13.911 19.110 67.005 1.000 40.476 442 GLU C N 1
ATOM 10054 C CA . GLU C 1 444 ? 14.238 19.046 68.418 1.000 44.980 442 GLU C CA 1
ATOM 10055 C C . GLU C 1 444 ? 14.772 17.666 68.815 1.000 48.518 442 GLU C C 1
ATOM 10056 O O . GLU C 1 444 ? 15.591 17.577 69.729 1.000 48.593 442 GLU C O 1
ATOM 10062 N N . ALA C 1 445 ? 14.298 16.600 68.148 1.000 49.238 443 ALA C N 1
ATOM 10063 C CA . ALA C 1 445 ? 14.718 15.236 68.451 1.000 48.067 443 ALA C CA 1
ATOM 10064 C C . ALA C 1 445 ? 16.130 14.948 67.933 1.000 48.494 443 ALA C C 1
ATOM 10065 O O . ALA C 1 445 ? 16.881 14.223 68.584 1.000 46.119 443 ALA C O 1
ATOM 10067 N N . ILE C 1 446 ? 16.465 15.511 66.762 1.000 47.921 444 ILE C N 1
ATOM 10068 C CA . ILE C 1 446 ? 17.752 15.317 66.112 1.000 49.797 444 ILE C CA 1
ATOM 10069 C C . ILE C 1 446 ? 18.817 16.233 66.729 1.000 47.622 444 ILE C C 1
ATOM 10070 O O . ILE C 1 446 ? 20.008 15.981 66.604 1.000 51.361 444 ILE C O 1
ATOM 10075 N N . GLU C 1 447 ? 18.414 17.323 67.380 1.000 46.829 445 GLU C N 1
ATOM 10076 C CA . GLU C 1 447 ? 19.364 18.323 67.848 1.000 48.374 445 GLU C CA 1
ATOM 10077 C C . GLU C 1 447 ? 20.409 17.701 68.769 1.000 47.537 445 GLU C C 1
ATOM 10078 O O . GLU C 1 447 ? 21.604 17.905 68.562 1.000 44.675 445 GLU C O 1
ATOM 10084 N N . PRO C 1 448 ? 20.001 16.932 69.807 1.000 50.737 446 PRO C N 1
ATOM 10085 C CA . PRO C 1 448 ? 20.954 16.224 70.663 1.000 52.065 446 PRO C CA 1
ATOM 10086 C C . PRO C 1 448 ? 21.964 15.407 69.858 1.000 53.610 446 PRO C C 1
ATOM 10087 O O . PRO C 1 448 ? 23.162 15.508 70.094 1.000 51.928 446 PRO C O 1
ATOM 10091 N N . LEU C 1 449 ? 21.459 14.629 68.890 1.000 54.622 447 LEU C N 1
ATOM 10092 C CA . LEU C 1 449 ? 22.256 13.662 68.150 1.000 55.121 447 LEU C CA 1
ATOM 10093 C C . LEU C 1 449 ? 23.229 14.358 67.194 1.000 56.571 447 LEU C C 1
ATOM 10094 O O . LEU C 1 449 ? 24.412 14.033 67.185 1.000 66.928 447 LEU C O 1
ATOM 10099 N N . LEU C 1 450 ? 22.753 15.308 66.384 1.000 55.815 448 LEU C N 1
ATOM 10100 C CA . LEU C 1 450 ? 23.604 15.954 65.389 1.000 56.029 448 LEU C CA 1
ATOM 10101 C C . LEU C 1 450 ? 24.523 16.993 66.041 1.000 55.554 448 LEU C C 1
ATOM 10102 O O . LEU C 1 450 ? 24.436 17.201 67.250 1.000 57.391 448 LEU C O 1
ATOM 10107 N N . PRO C 1 451 ? 25.448 17.652 65.289 1.000 53.559 449 PRO C N 1
ATOM 10108 C CA . PRO C 1 451 ? 26.451 18.546 65.885 1.000 51.992 449 PRO C CA 1
ATOM 10109 C C . PRO C 1 451 ? 25.885 19.849 66.455 1.000 53.937 449 PRO C C 1
ATOM 10110 O O . PRO C 1 451 ? 24.915 20.388 65.922 1.000 55.427 449 PRO C O 1
ATOM 10114 N N . ALA C 1 452 ? 26.533 20.369 67.512 1.000 52.888 450 ALA C N 1
ATOM 10115 C CA . ALA C 1 452 ? 26.046 21.523 68.258 1.000 51.014 450 ALA C CA 1
ATOM 10116 C C . ALA C 1 452 ? 26.373 22.822 67.529 1.000 52.001 450 ALA C C 1
ATOM 10117 O O . ALA C 1 452 ? 27.313 22.877 66.737 1.000 53.116 450 ALA C O 1
ATOM 10119 N N . VAL C 1 453 ? 25.596 23.869 67.838 1.000 53.219 451 VAL C N 1
ATOM 10120 C CA . VAL C 1 453 ? 25.740 25.172 67.207 1.000 56.138 451 VAL C CA 1
ATOM 10121 C C . VAL C 1 453 ? 26.455 26.097 68.185 1.000 55.196 451 VAL C C 1
ATOM 10122 O O . VAL C 1 453 ? 25.978 26.311 69.294 1.000 52.698 451 VAL C O 1
ATOM 10126 N N . GLU C 1 454 ? 27.592 26.645 67.750 1.000 60.520 452 GLU C N 1
ATOM 10127 C CA . GLU C 1 454 ? 28.370 27.580 68.546 1.000 62.649 452 GLU C CA 1
ATOM 10128 C C . GLU C 1 454 ? 28.366 28.921 67.819 1.000 59.271 452 GLU C C 1
ATOM 10129 O O . GLU C 1 454 ? 28.232 28.964 66.595 1.000 52.621 452 GLU C O 1
ATOM 10135 N N . VAL C 1 455 ? 28.496 30.011 68.581 1.000 58.534 453 VAL C N 1
ATOM 10136 C CA . VAL C 1 455 ? 28.400 31.338 67.996 1.000 59.036 453 VAL C CA 1
ATOM 10137 C C . VAL C 1 455 ? 29.766 31.646 67.389 1.000 58.021 453 VAL C C 1
ATOM 10138 O O . VAL C 1 455 ? 30.795 31.221 67.907 1.000 58.892 453 VAL C O 1
ATOM 10142 N N . ALA C 1 456 ? 29.767 32.355 66.264 1.000 58.755 454 ALA C N 1
ATOM 10143 C CA . ALA C 1 456 ? 30.993 32.609 65.531 1.000 62.341 454 ALA C CA 1
ATOM 10144 C C . ALA C 1 456 ? 31.583 33.950 65.960 1.000 65.615 454 ALA C C 1
ATOM 10145 O O . ALA C 1 456 ? 30.842 34.891 66.243 1.000 67.770 454 ALA C O 1
ATOM 10147 N N . ASP C 1 457 ? 32.921 34.027 66.023 1.000 70.301 455 ASP C N 1
ATOM 10148 C CA . ASP C 1 457 ? 33.601 35.288 66.293 1.000 70.186 455 ASP C CA 1
ATOM 10149 C C . ASP C 1 457 ? 34.725 35.507 65.283 1.000 67.591 455 ASP C C 1
ATOM 10150 O O . ASP C 1 457 ? 35.838 35.027 65.473 1.000 70.561 455 ASP C O 1
ATOM 10155 N N . PRO C 1 458 ? 34.474 36.241 64.178 1.000 64.958 456 PRO C N 1
ATOM 10156 C CA . PRO C 1 458 ? 35.547 36.672 63.282 1.000 62.891 456 PRO C CA 1
ATOM 10157 C C . PRO C 1 458 ? 36.620 37.431 64.062 1.000 59.360 456 PRO C C 1
ATOM 10158 O O . PRO C 1 458 ? 37.491 38.047 63.416 1.000 57.347 456 PRO C O 1
ATOM 10162 N N . GLU D 1 5 ? -23.254 109.429 -10.103 1.000 101.971 3 GLU D N 1
ATOM 10163 C CA . GLU D 1 5 ? -22.309 108.283 -10.213 1.000 104.303 3 GLU D CA 1
ATOM 10164 C C . GLU D 1 5 ? -22.972 107.027 -9.639 1.000 105.903 3 GLU D C 1
ATOM 10165 O O . GLU D 1 5 ? -24.111 107.082 -9.182 1.000 111.122 3 GLU D O 1
ATOM 10171 N N . PRO D 1 6 ? -22.326 105.838 -9.726 1.000 108.943 4 PRO D N 1
ATOM 10172 C CA . PRO D 1 6 ? -22.776 104.632 -9.013 1.000 106.376 4 PRO D CA 1
ATOM 10173 C C . PRO D 1 6 ? -22.912 104.686 -7.491 1.000 97.909 4 PRO D C 1
ATOM 10174 O O . PRO D 1 6 ? -23.848 104.111 -6.937 1.000 97.607 4 PRO D O 1
ATOM 10178 N N . CYS D 1 7 ? -21.935 105.322 -6.827 1.000 86.509 5 CYS D N 1
ATOM 10179 C CA . CYS D 1 7 ? -21.934 105.467 -5.377 1.000 77.890 5 CYS D CA 1
ATOM 10180 C C . CYS D 1 7 ? -23.240 106.078 -4.879 1.000 78.443 5 CYS D C 1
ATOM 10181 O O . CYS D 1 7 ? -23.543 105.970 -3.692 1.000 78.184 5 CYS D O 1
ATOM 10184 N N . HIS D 1 8 ? -23.978 106.735 -5.788 1.000 79.601 6 HIS D N 1
ATOM 10185 C CA . HIS D 1 8 ? -25.259 107.346 -5.470 1.000 84.272 6 HIS D CA 1
ATOM 10186 C C . HIS D 1 8 ? -26.373 106.646 -6.251 1.000 82.225 6 HIS D C 1
ATOM 10187 O O . HIS D 1 8 ? -27.404 107.255 -6.516 1.000 88.245 6 HIS D O 1
ATOM 10194 N N . ALA D 1 9 ? -26.176 105.368 -6.602 1.000 81.094 7 ALA D N 1
ATOM 10195 C CA . ALA D 1 9 ? -27.117 104.654 -7.453 1.000 82.931 7 ALA D CA 1
ATOM 10196 C C . ALA D 1 9 ? -27.724 103.462 -6.705 1.000 87.086 7 ALA D C 1
ATOM 10197 O O . ALA D 1 9 ? -27.092 102.881 -5.817 1.000 80.975 7 ALA D O 1
ATOM 10199 N N . THR D 1 10 ? -28.961 103.105 -7.085 1.000 88.034 8 THR D N 1
ATOM 10200 C CA . THR D 1 10 ? -29.686 102.000 -6.469 1.000 88.212 8 THR D CA 1
ATOM 10201 C C . THR D 1 10 ? -29.056 100.690 -6.945 1.000 96.241 8 THR D C 1
ATOM 10202 O O . THR D 1 10 ? -28.289 100.689 -7.906 1.000 95.583 8 THR D O 1
ATOM 10206 N N . ILE D 1 11 ? -29.369 99.585 -6.249 1.000 103.912 9 ILE D N 1
ATOM 10207 C CA . ILE D 1 11 ? -28.794 98.278 -6.542 1.000 105.236 9 ILE D CA 1
ATOM 10208 C C . ILE D 1 11 ? -29.088 97.895 -7.990 1.000 107.077 9 ILE D C 1
ATOM 10209 O O . ILE D 1 11 ? -28.177 97.527 -8.729 1.000 113.759 9 ILE D O 1
ATOM 10214 N N . ALA D 1 12 ? -30.371 97.947 -8.372 1.000 98.195 10 ALA D N 1
ATOM 10215 C CA . ALA D 1 12 ? -30.779 97.638 -9.734 1.000 91.890 10 ALA D CA 1
ATOM 10216 C C . ALA D 1 12 ? -30.091 98.578 -10.720 1.000 93.831 10 ALA D C 1
ATOM 10217 O O . ALA D 1 12 ? -29.631 98.141 -11.773 1.000 98.925 10 ALA D O 1
ATOM 10219 N N . GLU D 1 13 ? -30.041 99.870 -10.369 1.000 90.947 11 GLU D N 1
ATOM 10220 C CA . GLU D 1 13 ? -29.387 100.877 -11.191 1.000 85.415 11 GLU D CA 1
ATOM 10221 C C . GLU D 1 13 ? -27.968 100.432 -11.547 1.000 84.448 11 GLU D C 1
ATOM 10222 O O . GLU D 1 13 ? -27.685 100.173 -12.716 1.000 87.020 11 GLU D O 1
ATOM 10228 N N . LEU D 1 14 ? -27.087 100.334 -10.540 1.000 83.374 12 LEU D N 1
ATOM 10229 C CA . LEU D 1 14 ? -25.692 99.969 -10.765 1.000 87.244 12 LEU D CA 1
ATOM 10230 C C . LEU D 1 14 ? -25.598 98.595 -11.434 1.000 88.137 12 LEU D C 1
ATOM 10231 O O . LEU D 1 14 ? -24.615 98.291 -12.111 1.000 84.792 12 LEU D O 1
ATOM 10236 N N . GLN D 1 15 ? -26.617 97.755 -11.234 1.000 88.112 13 GLN D N 1
ATOM 10237 C CA . GLN D 1 15 ? -26.657 96.463 -11.897 1.000 91.732 13 GLN D CA 1
ATOM 10238 C C . GLN D 1 15 ? -26.871 96.654 -13.400 1.000 93.592 13 GLN D C 1
ATOM 10239 O O . GLN D 1 15 ? -26.183 96.022 -14.202 1.000 100.511 13 GLN D O 1
ATOM 10245 N N . ALA D 1 16 ? -27.802 97.544 -13.775 1.000 88.829 14 ALA D N 1
ATOM 10246 C CA . ALA D 1 16 ? -28.127 97.776 -15.176 1.000 86.835 14 ALA D CA 1
ATOM 10247 C C . ALA D 1 16 ? -26.913 98.303 -15.943 1.000 83.143 14 ALA D C 1
ATOM 10248 O O . ALA D 1 16 ? -26.719 97.953 -17.103 1.000 84.328 14 ALA D O 1
ATOM 10250 N N . GLY D 1 17 ? -26.109 99.153 -15.296 1.000 76.855 15 GLY D N 1
ATOM 10251 C CA . GLY D 1 17 ? -24.899 99.674 -15.908 1.000 79.552 15 GLY D CA 1
ATOM 10252 C C . GLY D 1 17 ? -23.898 98.569 -16.239 1.000 79.559 15 GLY D C 1
ATOM 10253 O O . GLY D 1 17 ? -23.378 98.519 -17.351 1.000 81.799 15 GLY D O 1
ATOM 10254 N N . ILE D 1 18 ? -23.620 97.697 -15.264 1.000 81.578 16 ILE D N 1
ATOM 10255 C CA . ILE D 1 18 ? -22.792 96.524 -15.500 1.000 87.495 16 ILE D CA 1
ATOM 10256 C C . ILE D 1 18 ? -23.310 95.776 -16.726 1.000 87.558 16 ILE D C 1
ATOM 10257 O O . ILE D 1 18 ? -22.530 95.387 -17.596 1.000 81.686 16 ILE D O 1
ATOM 10262 N N . ALA D 1 19 ? -24.633 95.585 -16.770 1.000 88.977 17 ALA D N 1
ATOM 10263 C CA . ALA D 1 19 ? -25.288 94.871 -17.853 1.000 96.517 17 ALA D CA 1
ATOM 10264 C C . ALA D 1 19 ? -25.031 95.553 -19.198 1.000 103.682 17 ALA D C 1
ATOM 10265 O O . ALA D 1 19 ? -24.661 94.895 -20.170 1.000 105.352 17 ALA D O 1
ATOM 10267 N N . SER D 1 20 ? -25.220 96.879 -19.237 1.000 107.170 18 SER D N 1
ATOM 10268 C CA . SER D 1 20 ? -25.106 97.658 -20.462 1.000 104.667 18 SER D CA 1
ATOM 10269 C C . SER D 1 20 ? -23.650 98.001 -20.774 1.000 107.210 18 SER D C 1
ATOM 10270 O O . SER D 1 20 ? -23.388 98.781 -21.688 1.000 107.923 18 SER D O 1
ATOM 10273 N N . GLY D 1 21 ? -22.710 97.472 -19.980 1.000 109.283 19 GLY D N 1
ATOM 10274 C CA . GLY D 1 21 ? -21.294 97.715 -20.194 1.000 100.790 19 GLY D CA 1
ATOM 10275 C C . GLY D 1 21 ? -20.877 99.114 -19.747 1.000 90.778 19 GLY D C 1
ATOM 10276 O O . GLY D 1 21 ? -19.699 99.455 -19.837 1.000 80.710 19 GLY D O 1
ATOM 10277 N N . ALA D 1 22 ? -21.846 99.902 -19.258 1.000 86.183 20 ALA D N 1
ATOM 10278 C CA . ALA D 1 22 ? -21.563 101.231 -18.749 1.000 85.086 20 ALA D CA 1
ATOM 10279 C C . ALA D 1 22 ? -20.329 101.178 -17.847 1.000 87.370 20 ALA D C 1
ATOM 10280 O O . ALA D 1 22 ? -19.280 101.709 -18.206 1.000 87.281 20 ALA D O 1
ATOM 10282 N N . TYR D 1 23 ? -20.448 100.495 -16.702 1.000 87.644 21 TYR D N 1
ATOM 10283 C CA . TYR D 1 23 ? -19.361 100.402 -15.739 1.000 85.701 21 TYR D CA 1
ATOM 10284 C C . TYR D 1 23 ? -19.128 98.925 -15.439 1.000 85.357 21 TYR D C 1
ATOM 10285 O O . TYR D 1 23 ? -20.070 98.134 -15.472 1.000 85.592 21 TYR D O 1
ATOM 10294 N N . SER D 1 24 ? -17.860 98.563 -15.205 1.000 83.769 22 SER D N 1
ATOM 10295 C CA . SER D 1 24 ? -17.502 97.227 -14.753 1.000 85.736 22 SER D CA 1
ATOM 10296 C C . SER D 1 24 ? -17.638 97.171 -13.229 1.000 93.877 22 SER D C 1
ATOM 10297 O O . SER D 1 24 ? -17.661 98.210 -12.571 1.000 93.989 22 SER D O 1
ATOM 10300 N N . ARG D 1 25 ? -17.748 95.954 -12.677 1.000 92.831 23 ARG D N 1
ATOM 10301 C CA . ARG D 1 25 ? -17.754 95.758 -11.235 1.000 84.887 23 ARG D CA 1
ATOM 10302 C C . ARG D 1 25 ? -16.478 96.366 -10.658 1.000 86.084 23 ARG D C 1
ATOM 10303 O O . ARG D 1 25 ? -16.528 97.039 -9.631 1.000 92.960 23 ARG D O 1
ATOM 10311 N N . GLU D 1 26 ? -15.350 96.140 -11.350 1.000 85.935 24 GLU D N 1
ATOM 10312 C CA . GLU D 1 26 ? -14.047 96.642 -10.934 1.000 88.797 24 GLU D CA 1
ATOM 10313 C C . GLU D 1 26 ? -14.117 98.150 -10.717 1.000 87.929 24 GLU D C 1
ATOM 10314 O O . GLU D 1 26 ? -13.543 98.676 -9.762 1.000 84.089 24 GLU D O 1
ATOM 10320 N N . ASP D 1 27 ? -14.820 98.825 -11.635 1.000 91.071 25 ASP D N 1
ATOM 10321 C CA . ASP D 1 27 ? -15.077 100.252 -11.538 1.000 90.827 25 ASP D CA 1
ATOM 10322 C C . ASP D 1 27 ? -15.877 100.519 -10.262 1.000 89.817 25 ASP D C 1
ATOM 10323 O O . ASP D 1 27 ? -15.441 101.292 -9.410 1.000 88.668 25 ASP D O 1
ATOM 10328 N N . VAL D 1 28 ? -17.021 99.830 -10.121 1.000 86.807 26 VAL D N 1
ATOM 10329 C CA . VAL D 1 28 ? -17.997 100.120 -9.079 1.000 82.532 26 VAL D CA 1
ATOM 10330 C C . VAL D 1 28 ? -17.337 100.033 -7.703 1.000 79.916 26 VAL D C 1
ATOM 10331 O O . VAL D 1 28 ? -17.581 100.893 -6.859 1.000 79.554 26 VAL D O 1
ATOM 10335 N N . VAL D 1 29 ? -16.535 98.984 -7.476 1.000 81.491 27 VAL D N 1
ATOM 10336 C CA . VAL D 1 29 ? -15.812 98.805 -6.221 1.000 87.170 27 VAL D CA 1
ATOM 10337 C C . VAL D 1 29 ? -14.755 99.901 -6.075 1.000 83.198 27 VAL D C 1
ATOM 10338 O O . VAL D 1 29 ? -14.719 100.615 -5.073 1.000 72.186 27 VAL D O 1
ATOM 10342 N N . ALA D 1 30 ? -13.885 100.012 -7.082 1.000 88.461 28 ALA D N 1
ATOM 10343 C CA . ALA D 1 30 ? -12.763 100.936 -7.037 1.000 90.159 28 ALA D CA 1
ATOM 10344 C C . ALA D 1 30 ? -13.247 102.359 -6.755 1.000 85.635 28 ALA D C 1
ATOM 10345 O O . ALA D 1 30 ? -12.664 103.051 -5.924 1.000 88.867 28 ALA D O 1
ATOM 10347 N N . ALA D 1 31 ? -14.304 102.791 -7.456 1.000 78.854 29 ALA D N 1
ATOM 10348 C CA . ALA D 1 31 ? -14.924 104.084 -7.203 1.000 76.546 29 ALA D CA 1
ATOM 10349 C C . ALA D 1 31 ? -15.271 104.206 -5.721 1.000 76.283 29 ALA D C 1
ATOM 10350 O O . ALA D 1 31 ? -14.934 105.199 -5.075 1.000 73.272 29 ALA D O 1
ATOM 10352 N N . HIS D 1 32 ? -15.940 103.174 -5.192 1.000 74.426 30 HIS D N 1
ATOM 10353 C CA . HIS D 1 32 ? -16.339 103.150 -3.796 1.000 69.346 30 HIS D CA 1
ATOM 10354 C C . HIS D 1 32 ? -15.101 103.243 -2.903 1.000 69.728 30 HIS D C 1
ATOM 10355 O O . HIS D 1 32 ? -15.123 103.978 -1.918 1.000 71.964 30 HIS D O 1
ATOM 10362 N N . LEU D 1 33 ? -14.033 102.513 -3.259 1.000 70.604 31 LEU D N 1
ATOM 10363 C CA . LEU D 1 33 ? -12.814 102.451 -2.458 1.000 77.131 31 LEU D CA 1
ATOM 10364 C C . LEU D 1 33 ? -12.105 103.805 -2.416 1.000 81.514 31 LEU D C 1
ATOM 10365 O O . LEU D 1 33 ? -11.505 104.158 -1.399 1.000 83.852 31 LEU D O 1
ATOM 10370 N N . GLY D 1 34 ? -12.130 104.528 -3.543 1.000 79.457 32 GLY D N 1
ATOM 10371 C CA . GLY D 1 34 ? -11.522 105.845 -3.631 1.000 75.939 32 GLY D CA 1
ATOM 10372 C C . GLY D 1 34 ? -12.258 106.846 -2.745 1.000 75.511 32 GLY D C 1
ATOM 10373 O O . GLY D 1 34 ? -11.632 107.595 -1.998 1.000 71.557 32 GLY D O 1
ATOM 10374 N N . ARG D 1 35 ? -13.595 106.822 -2.827 1.000 78.310 33 ARG D N 1
ATOM 10375 C CA . ARG D 1 35 ? -14.448 107.647 -1.985 1.000 80.477 33 ARG D CA 1
ATOM 10376 C C . ARG D 1 35 ? -14.142 107.391 -0.510 1.000 84.771 33 ARG D C 1
ATOM 10377 O O . ARG D 1 35 ? -14.273 108.295 0.316 1.000 85.672 33 ARG D O 1
ATOM 10385 N N . THR D 1 36 ? -13.753 106.149 -0.193 1.000 88.659 34 THR D N 1
ATOM 10386 C CA . THR D 1 36 ? -13.486 105.740 1.177 1.000 89.898 34 THR D CA 1
ATOM 10387 C C . THR D 1 36 ? -12.122 106.262 1.632 1.000 88.553 34 THR D C 1
ATOM 10388 O O . THR D 1 36 ? -11.902 106.424 2.830 1.000 88.413 34 THR D O 1
ATOM 10392 N N . GLU D 1 37 ? -11.203 106.520 0.693 1.000 86.466 35 GLU D N 1
ATOM 10393 C CA . GLU D 1 37 ? -9.942 107.154 1.053 1.000 90.533 35 GLU D CA 1
ATOM 10394 C C . GLU D 1 37 ? -10.229 108.605 1.434 1.000 91.405 35 GLU D C 1
ATOM 10395 O O . GLU D 1 37 ? -9.616 109.135 2.359 1.000 92.405 35 GLU D O 1
ATOM 10401 N N . ARG D 1 38 ? -11.164 109.229 0.701 1.000 92.449 36 ARG D N 1
ATOM 10402 C CA . ARG D 1 38 ? -11.569 110.607 0.936 1.000 93.787 36 ARG D CA 1
ATOM 10403 C C . ARG D 1 38 ? -12.441 110.704 2.192 1.000 93.247 36 ARG D C 1
ATOM 10404 O O . ARG D 1 38 ? -12.018 111.306 3.177 1.000 91.182 36 ARG D O 1
ATOM 10412 N N . ILE D 1 39 ? -13.646 110.110 2.166 1.000 92.096 37 ILE D N 1
ATOM 10413 C CA . ILE D 1 39 ? -14.655 110.383 3.184 1.000 89.176 37 ILE D CA 1
ATOM 10414 C C . ILE D 1 39 ? -14.341 109.681 4.510 1.000 88.215 37 ILE D C 1
ATOM 10415 O O . ILE D 1 39 ? -14.601 110.254 5.563 1.000 84.174 37 ILE D O 1
ATOM 10420 N N . ASN D 1 40 ? -13.805 108.454 4.493 1.000 94.462 38 ASN D N 1
ATOM 10421 C CA . ASN D 1 40 ? -13.824 107.628 5.698 1.000 103.887 38 ASN D CA 1
ATOM 10422 C C . ASN D 1 40 ? -12.911 108.157 6.810 1.000 101.199 38 ASN D C 1
ATOM 10423 O O . ASN D 1 40 ? -13.233 107.983 7.982 1.000 109.317 38 ASN D O 1
ATOM 10428 N N . PRO D 1 41 ? -11.735 108.770 6.541 1.000 95.310 39 PRO D N 1
ATOM 10429 C CA . PRO D 1 41 ? -10.961 109.393 7.617 1.000 94.320 39 PRO D CA 1
ATOM 10430 C C . PRO D 1 41 ? -11.813 110.325 8.475 1.000 95.812 39 PRO D C 1
ATOM 10431 O O . PRO D 1 41 ? -11.526 110.511 9.658 1.000 91.817 39 PRO D O 1
ATOM 10435 N N . VAL D 1 42 ? -12.828 110.937 7.842 1.000 99.743 40 VAL D N 1
ATOM 10436 C CA . VAL D 1 42 ? -13.785 111.795 8.524 1.000 104.423 40 VAL D CA 1
ATOM 10437 C C . VAL D 1 42 ? -14.785 110.949 9.321 1.000 110.051 40 VAL D C 1
ATOM 10438 O O . VAL D 1 42 ? -14.936 111.173 10.522 1.000 114.148 40 VAL D O 1
ATOM 10442 N N . THR D 1 43 ? -15.483 110.006 8.661 1.000 108.277 41 THR D N 1
ATOM 10443 C CA . THR D 1 43 ? -16.562 109.251 9.295 1.000 100.928 41 THR D CA 1
ATOM 10444 C C . THR D 1 43 ? -16.013 108.213 10.280 1.000 99.121 41 THR D C 1
ATOM 10445 O O . THR D 1 43 ? -16.621 107.973 11.320 1.000 96.277 41 THR D O 1
ATOM 10449 N N . ASN D 1 44 ? -14.892 107.567 9.931 1.000 95.097 42 ASN D N 1
ATOM 10450 C CA . ASN D 1 44 ? -14.328 106.477 10.714 1.000 92.005 42 ASN D CA 1
ATOM 10451 C C . ASN D 1 44 ? -15.304 105.297 10.739 1.000 94.091 42 ASN D C 1
ATOM 10452 O O . ASN D 1 44 ? -15.339 104.548 11.714 1.000 95.469 42 ASN D O 1
ATOM 10457 N N . SER D 1 45 ? -16.086 105.134 9.659 1.000 93.258 43 SER D N 1
ATOM 10458 C CA . SER D 1 45 ? -17.143 104.131 9.601 1.000 94.784 43 SER D CA 1
ATOM 10459 C C . SER D 1 45 ? -16.611 102.724 9.316 1.000 92.874 43 SER D C 1
ATOM 10460 O O . SER D 1 45 ? -17.063 101.768 9.942 1.000 95.775 43 SER D O 1
ATOM 10463 N N . TYR D 1 46 ? -15.694 102.586 8.350 1.000 90.868 44 TYR D N 1
ATOM 10464 C CA . TYR D 1 46 ? -15.035 101.314 8.068 1.000 85.866 44 TYR D CA 1
ATOM 10465 C C . TYR D 1 46 ? -13.817 101.150 8.982 1.000 87.009 44 TYR D C 1
ATOM 10466 O O . TYR D 1 46 ? -13.083 102.112 9.205 1.000 92.155 44 TYR D O 1
ATOM 10475 N N . CYS D 1 47 ? -13.603 99.934 9.513 1.000 96.209 45 CYS D N 1
ATOM 10476 C CA . CYS D 1 47 ? -12.431 99.632 10.334 1.000 99.594 45 CYS D CA 1
ATOM 10477 C C . CYS D 1 47 ? -11.386 98.777 9.605 1.000 95.980 45 CYS D C 1
ATOM 10478 O O . CYS D 1 47 ? -10.188 98.936 9.833 1.000 85.026 45 CYS D O 1
ATOM 10481 N N . GLU D 1 48 ? -11.838 97.820 8.785 1.000 101.873 46 GLU D N 1
ATOM 10482 C CA . GLU D 1 48 ? -10.937 96.916 8.084 1.000 102.591 46 GLU D CA 1
ATOM 10483 C C . GLU D 1 48 ? -11.480 96.707 6.672 1.000 103.758 46 GLU D C 1
ATOM 10484 O O . GLU D 1 48 ? -12.570 96.166 6.516 1.000 103.001 46 GLU D O 1
ATOM 10490 N N . LEU D 1 49 ? -10.731 97.150 5.653 1.000 100.718 47 LEU D N 1
ATOM 10491 C CA . LEU D 1 49 ? -11.214 97.118 4.280 1.000 98.300 47 LEU D CA 1
ATOM 10492 C C . LEU D 1 49 ? -10.340 96.190 3.443 1.000 96.971 47 LEU D C 1
ATOM 10493 O O . LEU D 1 49 ? -9.115 96.272 3.505 1.000 97.608 47 LEU D O 1
ATOM 10498 N N . ARG D 1 50 ? -10.995 95.331 2.647 1.000 96.963 48 ARG D N 1
ATOM 10499 C CA . ARG D 1 50 ? -10.319 94.305 1.862 1.000 99.690 48 ARG D CA 1
ATOM 10500 C C . ARG D 1 50 ? -10.247 94.732 0.393 1.000 99.889 48 ARG D C 1
ATOM 10501 O O . ARG D 1 50 ? -10.688 93.997 -0.489 1.000 93.903 48 ARG D O 1
ATOM 10509 N N . GLY D 1 51 ? -9.648 95.907 0.139 1.000 101.381 49 GLY D N 1
ATOM 10510 C CA . GLY D 1 51 ? -9.635 96.532 -1.178 1.000 100.056 49 GLY D CA 1
ATOM 10511 C C . GLY D 1 51 ? -8.916 95.690 -2.235 1.000 103.656 49 GLY D C 1
ATOM 10512 O O . GLY D 1 51 ? -9.462 95.446 -3.312 1.000 93.811 49 GLY D O 1
ATOM 10513 N N . ASP D 1 52 ? -7.673 95.283 -1.933 1.000 105.095 50 ASP D N 1
ATOM 10514 C CA . ASP D 1 52 ? -6.918 94.380 -2.789 1.000 97.616 50 ASP D CA 1
ATOM 10515 C C . ASP D 1 52 ? -7.762 93.152 -3.115 1.000 98.526 50 ASP D C 1
ATOM 10516 O O . ASP D 1 52 ? -7.962 92.827 -4.284 1.000 97.959 50 ASP D O 1
ATOM 10521 N N . GLN D 1 53 ? -8.267 92.499 -2.058 1.000 97.705 51 GLN D N 1
ATOM 10522 C CA . GLN D 1 53 ? -8.990 91.241 -2.166 1.000 94.995 51 GLN D CA 1
ATOM 10523 C C . GLN D 1 53 ? -10.298 91.429 -2.935 1.000 88.767 51 GLN D C 1
ATOM 10524 O O . GLN D 1 53 ? -10.590 90.644 -3.835 1.000 84.266 51 GLN D O 1
ATOM 10530 N N . VAL D 1 54 ? -11.084 92.454 -2.565 1.000 83.760 52 VAL D N 1
ATOM 10531 C CA . VAL D 1 54 ? -12.395 92.683 -3.157 1.000 84.110 52 VAL D CA 1
ATOM 10532 C C . VAL D 1 54 ? -12.232 93.002 -4.640 1.000 87.981 52 VAL D C 1
ATOM 10533 O O . VAL D 1 54 ? -13.080 92.633 -5.450 1.000 89.361 52 VAL D O 1
ATOM 10537 N N . LEU D 1 55 ? -11.161 93.725 -4.982 1.000 92.177 53 LEU D N 1
ATOM 10538 C CA . LEU D 1 55 ? -10.920 94.100 -6.365 1.000 92.206 53 LEU D CA 1
ATOM 10539 C C . LEU D 1 55 ? -10.675 92.841 -7.200 1.000 90.740 53 LEU D C 1
ATOM 10540 O O . LEU D 1 55 ? -11.097 92.776 -8.355 1.000 82.386 53 LEU D O 1
ATOM 10545 N N . ALA D 1 56 ? -10.022 91.834 -6.601 1.000 90.629 54 ALA D N 1
ATOM 10546 C CA . ALA D 1 56 ? -9.803 90.552 -7.259 1.000 93.953 54 ALA D CA 1
ATOM 10547 C C . ALA D 1 56 ? -11.138 89.903 -7.623 1.000 98.732 54 ALA D C 1
ATOM 10548 O O . ALA D 1 56 ? -11.287 89.350 -8.712 1.000 99.414 54 ALA D O 1
ATOM 10550 N N . GLU D 1 57 ? -12.100 89.980 -6.694 1.000 100.705 55 GLU D N 1
ATOM 10551 C CA . GLU D 1 57 ? -13.429 89.420 -6.888 1.000 99.742 55 GLU D CA 1
ATOM 10552 C C . GLU D 1 57 ? -14.183 90.220 -7.948 1.000 97.942 55 GLU D C 1
ATOM 10553 O O . GLU D 1 57 ? -14.995 89.660 -8.683 1.000 94.381 55 GLU D O 1
ATOM 10559 N N . ALA D 1 58 ? -13.930 91.535 -7.992 1.000 99.634 56 ALA D N 1
ATOM 10560 C CA . ALA D 1 58 ? -14.510 92.399 -9.008 1.000 101.893 56 ALA D CA 1
ATOM 10561 C C . ALA D 1 58 ? -14.015 91.993 -10.395 1.000 97.842 56 ALA D C 1
ATOM 10562 O O . ALA D 1 58 ? -14.820 91.856 -11.316 1.000 92.362 56 ALA D O 1
ATOM 10564 N N . ARG D 1 59 ? -12.691 91.806 -10.525 1.000 93.416 57 ARG D N 1
ATOM 10565 C CA . ARG D 1 59 ? -12.075 91.444 -11.795 1.000 87.323 57 ARG D CA 1
ATOM 10566 C C . ARG D 1 59 ? -12.642 90.113 -12.285 1.000 81.880 57 ARG D C 1
ATOM 10567 O O . ARG D 1 59 ? -13.233 90.056 -13.361 1.000 79.922 57 ARG D O 1
ATOM 10575 N N . ALA D 1 60 ? -12.470 89.058 -11.480 1.000 79.423 58 ALA D N 1
ATOM 10576 C CA . ALA D 1 60 ? -12.873 87.713 -11.865 1.000 80.557 58 ALA D CA 1
ATOM 10577 C C . ALA D 1 60 ? -14.347 87.669 -12.272 1.000 79.593 58 ALA D C 1
ATOM 10578 O O . ALA D 1 60 ? -14.698 87.058 -13.281 1.000 83.220 58 ALA D O 1
ATOM 10580 N N . ALA D 1 61 ? -15.214 88.306 -11.480 1.000 78.047 59 ALA D N 1
ATOM 10581 C CA . ALA D 1 61 ? -16.632 88.337 -11.796 1.000 79.623 59 ALA D CA 1
ATOM 10582 C C . ALA D 1 61 ? -16.847 89.062 -13.122 1.000 83.773 59 ALA D C 1
ATOM 10583 O O . ALA D 1 61 ? -17.628 88.598 -13.951 1.000 83.681 59 ALA D O 1
ATOM 10585 N N . ASP D 1 62 ? -16.132 90.184 -13.307 1.000 85.683 60 ASP D N 1
ATOM 10586 C CA . ASP D 1 62 ? -16.130 90.921 -14.563 1.000 83.938 60 ASP D CA 1
ATOM 10587 C C . ASP D 1 62 ? -15.669 90.019 -15.703 1.000 83.995 60 ASP D C 1
ATOM 10588 O O . ASP D 1 62 ? -16.256 90.047 -16.782 1.000 80.727 60 ASP D O 1
ATOM 10593 N N . ARG D 1 63 ? -14.611 89.235 -15.454 1.000 83.774 61 ARG D N 1
ATOM 10594 C CA . ARG D 1 63 ? -14.088 88.305 -16.443 1.000 86.216 61 ARG D CA 1
ATOM 10595 C C . ARG D 1 63 ? -15.168 87.283 -16.818 1.000 85.833 61 ARG D C 1
ATOM 10596 O O . ARG D 1 63 ? -15.677 87.328 -17.935 1.000 87.114 61 ARG D O 1
ATOM 10604 N N . GLU D 1 64 ? -15.525 86.379 -15.889 1.000 79.759 62 GLU D N 1
ATOM 10605 C CA . GLU D 1 64 ? -16.405 85.256 -16.193 1.000 74.949 62 GLU D CA 1
ATOM 10606 C C . GLU D 1 64 ? -17.759 85.744 -16.700 1.000 75.990 62 GLU D C 1
ATOM 10607 O O . GLU D 1 64 ? -18.158 85.411 -17.814 1.000 72.084 62 GLU D O 1
ATOM 10613 N N . TYR D 1 65 ? -18.466 86.515 -15.868 1.000 85.707 63 TYR D N 1
ATOM 10614 C CA . TYR D 1 65 ? -19.835 86.904 -16.175 1.000 99.439 63 TYR D CA 1
ATOM 10615 C C . TYR D 1 65 ? -19.880 88.064 -17.172 1.000 96.972 63 TYR D C 1
ATOM 10616 O O . TYR D 1 65 ? -20.619 87.995 -18.150 1.000 102.749 63 TYR D O 1
ATOM 10625 N N . GLY D 1 66 ? -19.115 89.134 -16.921 1.000 88.791 64 GLY D N 1
ATOM 10626 C CA . GLY D 1 66 ? -19.134 90.305 -17.784 1.000 78.550 64 GLY D CA 1
ATOM 10627 C C . GLY D 1 66 ? -20.490 91.005 -17.727 1.000 76.318 64 GLY D C 1
ATOM 10628 O O . GLY D 1 66 ? -20.967 91.345 -16.650 1.000 78.850 64 GLY D O 1
ATOM 10629 N N . ARG D 1 67 ? -21.118 91.191 -18.891 1.000 78.645 65 ARG D N 1
ATOM 10630 C CA . ARG D 1 67 ? -22.437 91.799 -18.967 1.000 85.556 65 ARG D CA 1
ATOM 10631 C C . ARG D 1 67 ? -23.483 90.866 -18.366 1.000 86.400 65 ARG D C 1
ATOM 10632 O O . ARG D 1 67 ? -24.619 91.286 -18.150 1.000 90.915 65 ARG D O 1
ATOM 10640 N N . GLU D 1 68 ? -23.101 89.602 -18.129 1.000 84.291 66 GLU D N 1
ATOM 10641 C CA . GLU D 1 68 ? -23.946 88.672 -17.396 1.000 86.125 66 GLU D CA 1
ATOM 10642 C C . GLU D 1 68 ? -24.035 89.097 -15.929 1.000 86.585 66 GLU D C 1
ATOM 10643 O O . GLU D 1 68 ? -23.019 89.426 -15.318 1.000 85.394 66 GLU D O 1
ATOM 10649 N N . LEU D 1 69 ? -25.260 89.074 -15.379 1.000 81.806 67 LEU D N 1
ATOM 10650 C CA . LEU D 1 69 ? -25.497 89.352 -13.969 1.000 82.098 67 LEU D CA 1
ATOM 10651 C C . LEU D 1 69 ? -25.646 88.043 -13.190 1.000 79.210 67 LEU D C 1
ATOM 10652 O O . LEU D 1 69 ? -26.626 87.321 -13.371 1.000 74.990 67 LEU D O 1
ATOM 10657 N N . SER D 1 70 ? -24.671 87.763 -12.311 1.000 76.315 68 SER D N 1
ATOM 10658 C CA . SER D 1 70 ? -24.608 86.512 -11.568 1.000 73.508 68 SER D CA 1
ATOM 10659 C C . SER D 1 70 ? -25.854 86.341 -10.699 1.000 70.959 68 SER D C 1
ATOM 10660 O O . SER D 1 70 ? -26.761 85.589 -11.047 1.000 64.696 68 SER D O 1
ATOM 10663 N N . GLY D 1 71 ? -25.897 87.049 -9.569 1.000 76.981 69 GLY D N 1
ATOM 10664 C CA . GLY D 1 71 ? -27.015 86.960 -8.643 1.000 83.443 69 GLY D CA 1
ATOM 10665 C C . GLY D 1 71 ? -27.659 88.326 -8.417 1.000 86.294 69 GLY D C 1
ATOM 10666 O O . GLY D 1 71 ? -27.208 89.325 -8.979 1.000 92.962 69 GLY D O 1
ATOM 10667 N N . PRO D 1 72 ? -28.697 88.431 -7.555 1.000 80.802 70 PRO D N 1
ATOM 10668 C CA . PRO D 1 72 ? -29.386 89.707 -7.350 1.000 81.199 70 PRO D CA 1
ATOM 10669 C C . PRO D 1 72 ? -28.470 90.818 -6.835 1.000 80.041 70 PRO D C 1
ATOM 10670 O O . PRO D 1 72 ? -28.789 91.995 -6.985 1.000 81.767 70 PRO D O 1
ATOM 10674 N N . LEU D 1 73 ? -27.342 90.441 -6.218 1.000 77.606 71 LEU D N 1
ATOM 10675 C CA . LEU D 1 73 ? -26.429 91.417 -5.644 1.000 78.111 71 LEU D CA 1
ATOM 10676 C C . LEU D 1 73 ? -25.113 91.453 -6.420 1.000 80.524 71 LEU D C 1
ATOM 10677 O O . LEU D 1 73 ? -24.110 91.935 -5.895 1.000 84.533 71 LEU D O 1
ATOM 10682 N N . ASP D 1 74 ? -25.109 90.959 -7.666 1.000 81.377 72 ASP D N 1
ATOM 10683 C CA . ASP D 1 74 ? -23.891 90.974 -8.462 1.000 79.487 72 ASP D CA 1
ATOM 10684 C C . ASP D 1 74 ? -23.491 92.419 -8.742 1.000 80.160 72 ASP D C 1
ATOM 10685 O O . ASP D 1 74 ? -24.268 93.180 -9.324 1.000 71.133 72 ASP D O 1
ATOM 10690 N N . GLY D 1 75 ? -22.273 92.775 -8.311 1.000 80.986 73 GLY D N 1
ATOM 10691 C CA . GLY D 1 75 ? -21.754 94.120 -8.491 1.000 78.477 73 GLY D CA 1
ATOM 10692 C C . GLY D 1 75 ? -22.279 95.104 -7.444 1.000 73.019 73 GLY D C 1
ATOM 10693 O O . GLY D 1 75 ? -22.142 96.312 -7.626 1.000 71.644 73 GLY D O 1
ATOM 10694 N N . VAL D 1 76 ? -22.868 94.596 -6.353 1.000 65.340 74 VAL D N 1
ATOM 10695 C CA . VAL D 1 76 ? -23.346 95.450 -5.281 1.000 63.169 74 VAL D CA 1
ATOM 10696 C C . VAL D 1 76 ? -22.257 95.510 -4.211 1.000 67.081 74 VAL D C 1
ATOM 10697 O O . VAL D 1 76 ? -21.935 94.489 -3.621 1.000 67.220 74 VAL D O 1
ATOM 10701 N N . PRO D 1 77 ? -21.611 96.676 -3.964 1.000 73.190 75 PRO D N 1
ATOM 10702 C CA . PRO D 1 77 ? -20.671 96.821 -2.850 1.000 75.673 75 PRO D CA 1
ATOM 10703 C C . PRO D 1 77 ? -21.397 96.883 -1.509 1.000 80.884 75 PRO D C 1
ATOM 10704 O O . PRO D 1 77 ? -22.414 97.567 -1.404 1.000 78.157 75 PRO D O 1
ATOM 10708 N N . MET D 1 78 ? -20.847 96.210 -0.483 1.000 86.530 76 MET D N 1
ATOM 10709 C CA . MET D 1 78 ? -21.529 96.072 0.798 1.000 88.011 76 MET D CA 1
ATOM 10710 C C . MET D 1 78 ? -20.618 96.457 1.967 1.000 84.892 76 MET D C 1
ATOM 10711 O O . MET D 1 78 ? -19.395 96.291 1.914 1.000 75.550 76 MET D O 1
ATOM 10716 N N . SER D 1 79 ? -21.258 96.948 3.039 1.000 81.105 77 SER D N 1
ATOM 10717 C CA . SER D 1 79 ? -20.603 97.215 4.309 1.000 84.008 77 SER D CA 1
ATOM 10718 C C . SER D 1 79 ? -21.012 96.156 5.332 1.000 82.291 77 SER D C 1
ATOM 10719 O O . SER D 1 79 ? -22.200 95.996 5.606 1.000 75.003 77 SER D O 1
ATOM 10722 N N . ILE D 1 80 ? -20.025 95.452 5.905 1.000 82.575 78 ILE D N 1
ATOM 10723 C CA . ILE D 1 80 ? -20.303 94.374 6.845 1.000 86.147 78 ILE D CA 1
ATOM 10724 C C . ILE D 1 80 ? -19.832 94.791 8.239 1.000 86.608 78 ILE D C 1
ATOM 10725 O O . ILE D 1 80 ? -18.662 95.117 8.423 1.000 88.963 78 ILE D O 1
ATOM 10730 N N . LYS D 1 81 ? -20.758 94.768 9.211 1.000 82.665 79 LYS D N 1
ATOM 10731 C CA . LYS D 1 81 ? -20.452 95.060 10.606 1.000 79.549 79 LYS D CA 1
ATOM 10732 C C . LYS D 1 81 ? -19.324 94.147 11.083 1.000 75.144 79 LYS D C 1
ATOM 10733 O O . LYS D 1 81 ? -19.101 93.081 10.516 1.000 80.811 79 LYS D O 1
ATOM 10739 N N . ASP D 1 82 ? -18.616 94.561 12.137 1.000 68.839 80 ASP D N 1
ATOM 10740 C CA . ASP D 1 82 ? -17.551 93.742 12.690 1.000 73.432 80 ASP D CA 1
ATOM 10741 C C . ASP D 1 82 ? -18.141 92.455 13.269 1.000 76.191 80 ASP D C 1
ATOM 10742 O O . ASP D 1 82 ? -17.456 91.444 13.389 1.000 71.920 80 ASP D O 1
ATOM 10747 N N . SER D 1 83 ? -19.432 92.500 13.607 1.000 83.024 81 SER D N 1
ATOM 10748 C CA . SER D 1 83 ? -20.088 91.417 14.317 1.000 84.520 81 SER D CA 1
ATOM 10749 C C . SER D 1 83 ? -20.353 90.219 13.396 1.000 86.715 81 SER D C 1
ATOM 10750 O O . SER D 1 83 ? -20.447 89.085 13.877 1.000 89.642 81 SER D O 1
ATOM 10753 N N . PHE D 1 84 ? -20.441 90.456 12.074 1.000 80.666 82 PHE D N 1
ATOM 10754 C CA . PHE D 1 84 ? -20.611 89.382 11.104 1.000 75.559 82 PHE D CA 1
ATOM 10755 C C . PHE D 1 84 ? -19.246 88.951 10.585 1.000 71.046 82 PHE D C 1
ATOM 10756 O O . PHE D 1 84 ? -18.587 89.713 9.891 1.000 77.212 82 PHE D O 1
ATOM 10764 N N . ALA D 1 85 ? -18.828 87.728 10.908 1.000 71.214 83 ALA D N 1
ATOM 10765 C CA . ALA D 1 85 ? -17.486 87.276 10.574 1.000 75.688 83 ALA D CA 1
ATOM 10766 C C . ALA D 1 85 ? -17.300 87.221 9.056 1.000 80.009 83 ALA D C 1
ATOM 10767 O O . ALA D 1 85 ? -18.142 86.678 8.347 1.000 79.338 83 ALA D O 1
ATOM 10769 N N . VAL D 1 86 ? -16.198 87.819 8.576 1.000 83.137 84 VAL D N 1
ATOM 10770 C CA . VAL D 1 86 ? -15.763 87.708 7.192 1.000 79.597 84 VAL D CA 1
ATOM 10771 C C . VAL D 1 86 ? -14.320 87.199 7.197 1.000 79.124 84 VAL D C 1
ATOM 10772 O O . VAL D 1 86 ? -13.504 87.650 8.000 1.000 68.620 84 VAL D O 1
ATOM 10776 N N . ARG D 1 87 ? -14.032 86.236 6.309 1.000 83.934 85 ARG D N 1
ATOM 10777 C CA . ARG D 1 87 ? -12.719 85.615 6.218 1.000 88.811 85 ARG D CA 1
ATOM 10778 C C . ARG D 1 87 ? -11.693 86.656 5.779 1.000 86.647 85 ARG D C 1
ATOM 10779 O O . ARG D 1 87 ? -11.959 87.461 4.891 1.000 82.227 85 ARG D O 1
ATOM 10787 N N . GLY D 1 88 ? -10.521 86.638 6.421 1.000 88.616 86 GLY D N 1
ATOM 10788 C CA . GLY D 1 88 ? -9.463 87.585 6.112 1.000 95.281 86 GLY D CA 1
ATOM 10789 C C . GLY D 1 88 ? -9.626 88.916 6.848 1.000 101.056 86 GLY D C 1
ATOM 10790 O O . GLY D 1 88 ? -8.744 89.771 6.778 1.000 107.652 86 GLY D O 1
ATOM 10791 N N . LEU D 1 89 ? -10.753 89.090 7.552 1.000 99.975 87 LEU D N 1
ATOM 10792 C CA . LEU D 1 89 ? -10.951 90.243 8.415 1.000 94.775 87 LEU D CA 1
ATOM 10793 C C . LEU D 1 89 ? -10.915 89.754 9.858 1.000 91.946 87 LEU D C 1
ATOM 10794 O O . LEU D 1 89 ? -10.499 88.626 10.110 1.000 90.727 87 LEU D O 1
ATOM 10799 N N . ARG D 1 90 ? -11.310 90.601 10.809 1.000 87.992 88 ARG D N 1
ATOM 10800 C CA . ARG D 1 90 ? -11.193 90.230 12.204 1.000 93.655 88 ARG D CA 1
ATOM 10801 C C . ARG D 1 90 ? -12.513 90.495 12.915 1.000 95.694 88 ARG D C 1
ATOM 10802 O O . ARG D 1 90 ? -13.151 91.519 12.676 1.000 93.580 88 ARG D O 1
ATOM 10810 N N . ARG D 1 91 ? -12.904 89.535 13.767 1.000 95.785 89 ARG D N 1
ATOM 10811 C CA . ARG D 1 91 ? -13.964 89.723 14.743 1.000 89.607 89 ARG D CA 1
ATOM 10812 C C . ARG D 1 91 ? -13.336 90.354 15.983 1.000 83.074 89 ARG D C 1
ATOM 10813 O O . ARG D 1 91 ? -13.124 89.683 16.992 1.000 77.309 89 ARG D O 1
ATOM 10821 N N . THR D 1 92 ? -12.994 91.642 15.862 1.000 78.801 90 THR D N 1
ATOM 10822 C CA . THR D 1 92 ? -12.323 92.368 16.926 1.000 79.696 90 THR D CA 1
ATOM 10823 C C . THR D 1 92 ? -13.316 92.652 18.046 1.000 83.951 90 THR D C 1
ATOM 10824 O O . THR D 1 92 ? -12.959 92.622 19.225 1.000 75.973 90 THR D O 1
ATOM 10828 N N . ASP D 1 93 ? -14.555 92.956 17.639 1.000 87.224 91 ASP D N 1
ATOM 10829 C CA . ASP D 1 93 ? -15.598 93.391 18.551 1.000 90.863 91 ASP D CA 1
ATOM 10830 C C . ASP D 1 93 ? -15.208 94.717 19.193 1.000 85.814 91 ASP D C 1
ATOM 10831 O O . ASP D 1 93 ? -15.778 95.091 20.210 1.000 77.424 91 ASP D O 1
ATOM 10836 N N . GLY D 1 94 ? -14.255 95.421 18.567 1.000 90.339 92 GLY D N 1
ATOM 10837 C CA . GLY D 1 94 ? -13.819 96.733 19.014 1.000 90.250 92 GLY D CA 1
ATOM 10838 C C . GLY D 1 94 ? -12.751 96.678 20.108 1.000 88.436 92 GLY D C 1
ATOM 10839 O O . GLY D 1 94 ? -12.342 97.723 20.603 1.000 92.740 92 GLY D O 1
ATOM 10840 N N . LEU D 1 95 ? -12.282 95.474 20.470 1.000 88.202 93 LEU D N 1
ATOM 10841 C CA . LEU D 1 95 ? -11.398 95.308 21.616 1.000 87.052 93 LEU D CA 1
ATOM 10842 C C . LEU D 1 95 ? -9.969 95.086 21.132 1.000 84.015 93 LEU D C 1
ATOM 10843 O O . LEU D 1 95 ? -9.741 94.300 20.214 1.000 79.665 93 LEU D O 1
ATOM 10848 N N . PRO D 1 96 ? -8.966 95.747 21.755 1.000 85.288 94 PRO D N 1
ATOM 10849 C CA . PRO D 1 96 ? -7.561 95.529 21.402 1.000 84.605 94 PRO D CA 1
ATOM 10850 C C . PRO D 1 96 ? -7.063 94.100 21.595 1.000 82.795 94 PRO D C 1
ATOM 10851 O O . PRO D 1 96 ? -6.163 93.648 20.891 1.000 80.566 94 PRO D O 1
ATOM 10855 N N . VAL D 1 97 ? -7.650 93.412 22.574 1.000 82.469 95 VAL D N 1
ATOM 10856 C CA . VAL D 1 97 ? -7.288 92.041 22.893 1.000 79.923 95 VAL D CA 1
ATOM 10857 C C . VAL D 1 97 ? -7.552 91.134 21.689 1.000 83.218 95 VAL D C 1
ATOM 10858 O O . VAL D 1 97 ? -6.876 90.120 21.531 1.000 71.899 95 VAL D O 1
ATOM 10862 N N . HIS D 1 98 ? -8.538 91.503 20.855 1.000 93.747 96 HIS D N 1
ATOM 10863 C CA . HIS D 1 98 ? -8.988 90.672 19.747 1.000 98.700 96 HIS D CA 1
ATOM 10864 C C . HIS D 1 98 ? -8.612 91.314 18.410 1.000 101.143 96 HIS D C 1
ATOM 10865 O O . HIS D 1 98 ? -9.416 91.324 17.481 1.000 104.392 96 HIS D O 1
ATOM 10872 N N . ALA D 1 99 ? -7.384 91.843 18.317 1.000 101.868 97 ALA D N 1
ATOM 10873 C CA . ALA D 1 99 ? -6.904 92.480 17.098 1.000 102.241 97 ALA D CA 1
ATOM 10874 C C . ALA D 1 99 ? -6.489 91.429 16.074 1.000 102.651 97 ALA D C 1
ATOM 10875 O O . ALA D 1 99 ? -6.737 91.596 14.884 1.000 101.774 97 ALA D O 1
ATOM 10877 N N . ASP D 1 100 ? -5.835 90.364 16.550 1.000 105.279 98 ASP D N 1
ATOM 10878 C CA . ASP D 1 100 ? -5.378 89.284 15.692 1.000 106.215 98 ASP D CA 1
ATOM 10879 C C . ASP D 1 100 ? -6.358 88.114 15.763 1.000 106.398 98 ASP D C 1
ATOM 10880 O O . ASP D 1 100 ? -5.970 86.965 15.556 1.000 110.368 98 ASP D O 1
ATOM 10885 N N . ARG D 1 101 ? -7.631 88.411 16.056 1.000 104.130 99 ARG D N 1
ATOM 10886 C CA . ARG D 1 101 ? -8.697 87.428 15.943 1.000 96.230 99 ARG D CA 1
ATOM 10887 C C . ARG D 1 101 ? -9.145 87.359 14.487 1.000 94.580 99 ARG D C 1
ATOM 10888 O O . ARG D 1 101 ? -10.231 87.836 14.157 1.000 91.415 99 ARG D O 1
ATOM 10896 N N . VAL D 1 102 ? -8.292 86.771 13.631 1.000 96.053 100 VAL D N 1
ATOM 10897 C CA . VAL D 1 102 ? -8.581 86.648 12.209 1.000 96.088 100 VAL D CA 1
ATOM 10898 C C . VAL D 1 102 ? -9.701 85.624 12.049 1.000 88.867 100 VAL D C 1
ATOM 10899 O O . VAL D 1 102 ? -9.744 84.631 12.771 1.000 86.404 100 VAL D O 1
ATOM 10903 N N . ALA D 1 103 ? -10.588 85.869 11.082 1.000 82.913 101 ALA D N 1
ATOM 10904 C CA . ALA D 1 103 ? -11.740 85.016 10.854 1.000 79.887 101 ALA D CA 1
ATOM 10905 C C . ALA D 1 103 ? -11.437 84.089 9.680 1.000 82.274 101 ALA D C 1
ATOM 10906 O O . ALA D 1 103 ? -11.050 84.555 8.610 1.000 86.085 101 ALA D O 1
ATOM 10908 N N . ASP D 1 104 ? -11.591 82.775 9.893 1.000 83.104 102 ASP D N 1
ATOM 10909 C CA . ASP D 1 104 ? -11.313 81.797 8.852 1.000 81.408 102 ASP D CA 1
ATOM 10910 C C . ASP D 1 104 ? -12.561 81.509 8.017 1.000 78.410 102 ASP D C 1
ATOM 10911 O O . ASP D 1 104 ? -12.433 81.007 6.903 1.000 84.107 102 ASP D O 1
ATOM 10916 N N . GLU D 1 105 ? -13.756 81.833 8.535 1.000 71.172 103 GLU D N 1
ATOM 10917 C CA . GLU D 1 105 ? -15.000 81.494 7.857 1.000 67.249 103 GLU D CA 1
ATOM 10918 C C . GLU D 1 105 ? -15.944 82.696 7.831 1.000 61.287 103 GLU D C 1
ATOM 10919 O O . GLU D 1 105 ? -15.807 83.631 8.615 1.000 59.277 103 GLU D O 1
ATOM 10925 N N . ASP D 1 106 ? -16.923 82.635 6.922 1.000 58.948 104 ASP D N 1
ATOM 10926 C CA . ASP D 1 106 ? -17.911 83.685 6.746 1.000 57.551 104 ASP D CA 1
ATOM 10927 C C . ASP D 1 106 ? -19.242 83.221 7.319 1.000 54.607 104 ASP D C 1
ATOM 10928 O O . ASP D 1 106 ? -19.768 82.205 6.884 1.000 54.768 104 ASP D O 1
ATOM 10933 N N . ASP D 1 107 ? -19.803 83.987 8.257 1.000 54.741 105 ASP D N 1
ATOM 10934 C CA . ASP D 1 107 ? -21.122 83.680 8.788 1.000 59.153 105 ASP D CA 1
ATOM 10935 C C . ASP D 1 107 ? -22.094 83.479 7.625 1.000 60.508 105 ASP D C 1
ATOM 10936 O O . ASP D 1 107 ? -21.910 84.042 6.546 1.000 57.700 105 ASP D O 1
ATOM 10941 N N . GLU D 1 108 ? -23.125 82.657 7.856 1.000 61.951 106 GLU D N 1
ATOM 10942 C CA . GLU D 1 108 ? -24.009 82.211 6.791 1.000 62.742 106 GLU D CA 1
ATOM 10943 C C . GLU D 1 108 ? -24.581 83.420 6.053 1.000 64.873 106 GLU D C 1
ATOM 10944 O O . GLU D 1 108 ? -24.595 83.440 4.823 1.000 72.400 106 GLU D O 1
ATOM 10950 N N . VAL D 1 109 ? -25.060 84.413 6.808 1.000 64.330 107 VAL D N 1
ATOM 10951 C CA . VAL D 1 109 ? -25.644 85.612 6.222 1.000 66.760 107 VAL D CA 1
ATOM 10952 C C . VAL D 1 109 ? -24.659 86.215 5.219 1.000 62.555 107 VAL D C 1
ATOM 10953 O O . VAL D 1 109 ? -25.034 86.518 4.086 1.000 57.888 107 VAL D O 1
ATOM 10957 N N . VAL D 1 110 ? -23.399 86.371 5.639 1.000 61.030 108 VAL D N 1
ATOM 10958 C CA . VAL D 1 110 ? -22.381 86.948 4.778 1.000 61.969 108 VAL D CA 1
ATOM 10959 C C . VAL D 1 110 ? -22.296 86.080 3.522 1.000 64.560 108 VAL D C 1
ATOM 10960 O O . VAL D 1 110 ? -22.548 86.560 2.416 1.000 64.752 108 VAL D O 1
ATOM 10964 N N . ALA D 1 111 ? -22.013 84.785 3.734 1.000 64.417 109 ALA D N 1
ATOM 10965 C CA . ALA D 1 111 ? -21.893 83.798 2.671 1.000 61.048 109 ALA D CA 1
ATOM 10966 C C . ALA D 1 111 ? -23.106 83.822 1.743 1.000 54.213 109 ALA D C 1
ATOM 10967 O O . ALA D 1 111 ? -22.959 83.650 0.536 1.000 50.789 109 ALA D O 1
ATOM 10969 N N . ARG D 1 112 ? -24.293 84.013 2.324 1.000 51.837 110 ARG D N 1
ATOM 10970 C CA . ARG D 1 112 ? -25.530 84.106 1.566 1.000 57.598 110 ARG D CA 1
ATOM 10971 C C . ARG D 1 112 ? -25.475 85.234 0.535 1.000 61.406 110 ARG D C 1
ATOM 10972 O O . ARG D 1 112 ? -25.930 85.050 -0.596 1.000 58.663 110 ARG D O 1
ATOM 10980 N N . LEU D 1 113 ? -24.949 86.398 0.950 1.000 62.239 111 LEU D N 1
ATOM 10981 C CA . LEU D 1 113 ? -24.924 87.593 0.116 1.000 61.835 111 LEU D CA 1
ATOM 10982 C C . LEU D 1 113 ? -23.877 87.435 -0.985 1.000 60.412 111 LEU D C 1
ATOM 10983 O O . LEU D 1 113 ? -24.172 87.675 -2.157 1.000 58.027 111 LEU D O 1
ATOM 10988 N N . ARG D 1 114 ? -22.662 87.025 -0.587 1.000 57.098 112 ARG D N 1
ATOM 10989 C CA . ARG D 1 114 ? -21.544 86.845 -1.502 1.000 56.949 112 ARG D CA 1
ATOM 10990 C C . ARG D 1 114 ? -21.905 85.833 -2.588 1.000 65.724 112 ARG D C 1
ATOM 10991 O O . ARG D 1 114 ? -21.430 85.929 -3.719 1.000 64.764 112 ARG D O 1
ATOM 10999 N N . ASP D 1 115 ? -22.773 84.878 -2.233 1.000 74.663 113 ASP D N 1
ATOM 11000 C CA . ASP D 1 115 ? -23.279 83.878 -3.160 1.000 75.037 113 ASP D CA 1
ATOM 11001 C C . ASP D 1 115 ? -24.182 84.523 -4.212 1.000 70.683 113 ASP D C 1
ATOM 11002 O O . ASP D 1 115 ? -24.386 83.952 -5.279 1.000 69.240 113 ASP D O 1
ATOM 11007 N N . ALA D 1 116 ? -24.735 85.701 -3.905 1.000 69.905 114 ALA D N 1
ATOM 11008 C CA . ALA D 1 116 ? -25.621 86.393 -4.824 1.000 74.336 114 ALA D CA 1
ATOM 11009 C C . ALA D 1 116 ? -24.898 87.569 -5.474 1.000 74.382 114 ALA D C 1
ATOM 11010 O O . ALA D 1 116 ? -25.526 88.333 -6.204 1.000 81.002 114 ALA D O 1
ATOM 11012 N N . GLY D 1 117 ? -23.584 87.694 -5.220 1.000 71.491 115 GLY D N 1
ATOM 11013 C CA . GLY D 1 117 ? -22.804 88.841 -5.669 1.000 75.561 115 GLY D CA 1
ATOM 11014 C C . GLY D 1 117 ? -22.455 89.777 -4.513 1.000 74.763 115 GLY D C 1
ATOM 11015 O O . GLY D 1 117 ? -23.200 90.699 -4.195 1.000 76.468 115 GLY D O 1
ATOM 11016 N N . GLY D 1 118 ? -21.299 89.545 -3.894 1.000 74.583 116 GLY D N 1
ATOM 11017 C CA . GLY D 1 118 ? -21.022 90.121 -2.593 1.000 75.932 116 GLY D CA 1
ATOM 11018 C C . GLY D 1 118 ? -20.388 91.489 -2.737 1.000 81.250 116 GLY D C 1
ATOM 11019 O O . GLY D 1 118 ? -21.010 92.493 -2.416 1.000 93.728 116 GLY D O 1
ATOM 11020 N N . LEU D 1 119 ? -19.153 91.507 -3.233 1.000 92.068 117 LEU D N 1
ATOM 11021 C CA . LEU D 1 119 ? -18.394 92.742 -3.267 1.000 97.328 117 LEU D CA 1
ATOM 11022 C C . LEU D 1 119 ? -18.448 93.349 -1.863 1.000 97.584 117 LEU D C 1
ATOM 11023 O O . LEU D 1 119 ? -19.011 94.423 -1.654 1.000 97.855 117 LEU D O 1
ATOM 11028 N N . VAL D 1 120 ? -17.915 92.607 -0.886 1.000 91.660 118 VAL D N 1
ATOM 11029 C CA . VAL D 1 120 ? -17.850 93.079 0.489 1.000 93.102 118 VAL D CA 1
ATOM 11030 C C . VAL D 1 120 ? -16.602 93.947 0.618 1.000 87.424 118 VAL D C 1
ATOM 11031 O O . VAL D 1 120 ? -15.487 93.437 0.533 1.000 82.588 118 VAL D O 1
ATOM 11035 N N . LEU D 1 121 ? -16.797 95.256 0.831 1.000 84.192 119 LEU D N 1
ATOM 11036 C CA . LEU D 1 121 ? -15.679 96.184 0.820 1.000 85.620 119 LEU D CA 1
ATOM 11037 C C . LEU D 1 121 ? -14.839 95.996 2.080 1.000 91.603 119 LEU D C 1
ATOM 11038 O O . LEU D 1 121 ? -13.638 95.745 1.977 1.000 88.954 119 LEU D O 1
ATOM 11043 N N . GLY D 1 122 ? -15.469 96.132 3.256 1.000 97.154 120 GLY D N 1
ATOM 11044 C CA . GLY D 1 122 ? -14.734 96.138 4.513 1.000 94.650 120 GLY D CA 1
ATOM 11045 C C . GLY D 1 122 ? -15.640 95.994 5.732 1.000 94.161 120 GLY D C 1
ATOM 11046 O O . GLY D 1 122 ? -16.867 95.996 5.611 1.000 87.085 120 GLY D O 1
ATOM 11047 N N . HIS D 1 123 ? -14.995 95.880 6.903 1.000 97.498 121 HIS D N 1
ATOM 11048 C CA . HIS D 1 123 ? -15.669 95.690 8.179 1.000 93.163 121 HIS D CA 1
ATOM 11049 C C . HIS D 1 123 ? -16.042 97.038 8.790 1.000 87.143 121 HIS D C 1
ATOM 11050 O O . HIS D 1 123 ? -15.167 97.865 9.035 1.000 85.516 121 HIS D O 1
ATOM 11057 N N . ALA D 1 124 ? -17.339 97.230 9.066 1.000 83.279 122 ALA D N 1
ATOM 11058 C CA . ALA D 1 124 ? -17.843 98.466 9.646 1.000 82.521 122 ALA D CA 1
ATOM 11059 C C . ALA D 1 124 ? -17.540 98.518 11.146 1.000 86.246 122 ALA D C 1
ATOM 11060 O O . ALA D 1 124 ? -17.440 97.487 11.807 1.000 86.162 122 ALA D O 1
ATOM 11062 N N . ASN D 1 125 ? -17.404 99.737 11.680 1.000 91.867 123 ASN D N 1
ATOM 11063 C CA . ASN D 1 125 ? -17.012 99.938 13.065 1.000 91.306 123 ASN D CA 1
ATOM 11064 C C . ASN D 1 125 ? -18.225 99.756 13.971 1.000 92.173 123 ASN D C 1
ATOM 11065 O O . ASN D 1 125 ? -19.360 99.928 13.527 1.000 90.019 123 ASN D O 1
ATOM 11070 N N . VAL D 1 126 ? -17.954 99.413 15.239 1.000 94.987 124 VAL D N 1
ATOM 11071 C CA . VAL D 1 126 ? -18.979 99.103 16.226 1.000 98.645 124 VAL D CA 1
ATOM 11072 C C . VAL D 1 126 ? -18.499 99.613 17.584 1.000 94.988 124 VAL D C 1
ATOM 11073 O O . VAL D 1 126 ? -17.311 99.865 17.745 1.000 105.881 124 VAL D O 1
ATOM 11077 N N . PRO D 1 127 ? -19.382 99.775 18.599 1.000 84.528 125 PRO D N 1
ATOM 11078 C CA . PRO D 1 127 ? -18.955 100.054 19.974 1.000 86.134 125 PRO D CA 1
ATOM 11079 C C . PRO D 1 127 ? -18.036 98.981 20.552 1.000 95.416 125 PRO D C 1
ATOM 11080 O O . PRO D 1 127 ? -17.699 98.017 19.868 1.000 106.003 125 PRO D O 1
ATOM 11084 N N . ASP D 1 128 ? -17.645 99.141 21.821 1.000 101.586 126 ASP D N 1
ATOM 11085 C CA . ASP D 1 128 ? -16.683 98.225 22.412 1.000 107.878 126 ASP D CA 1
ATOM 11086 C C . ASP D 1 128 ? -17.262 96.817 22.515 1.000 112.016 126 ASP D C 1
ATOM 11087 O O . ASP D 1 128 ? -16.608 95.869 22.091 1.000 127.616 126 ASP D O 1
ATOM 11092 N N . ILE D 1 129 ? -18.470 96.654 23.060 1.000 99.342 127 ILE D N 1
ATOM 11093 C CA . ILE D 1 129 ? -19.034 95.314 23.118 1.000 92.227 127 ILE D CA 1
ATOM 11094 C C . ILE D 1 129 ? -20.305 95.260 22.277 1.000 89.149 127 ILE D C 1
ATOM 11095 O O . ILE D 1 129 ? -21.108 94.356 22.460 1.000 95.384 127 ILE D O 1
ATOM 11100 N N . CYS D 1 130 ? -20.469 96.203 21.341 1.000 84.680 128 CYS D N 1
ATOM 11101 C CA . CYS D 1 130 ? -21.671 96.268 20.521 1.000 89.117 128 CYS D CA 1
ATOM 11102 C C . CYS D 1 130 ? -22.899 96.616 21.370 1.000 87.466 128 CYS D C 1
ATOM 11103 O O . CYS D 1 130 ? -24.028 96.434 20.913 1.000 88.295 128 CYS D O 1
ATOM 11106 N N . ILE D 1 131 ? -22.677 97.146 22.586 1.000 87.819 129 ILE D N 1
ATOM 11107 C CA . ILE D 1 131 ? -23.754 97.507 23.499 1.000 92.751 129 ILE D CA 1
ATOM 11108 C C . ILE D 1 131 ? -23.614 98.990 23.844 1.000 92.761 129 ILE D C 1
ATOM 11109 O O . ILE D 1 131 ? -23.192 99.353 24.945 1.000 89.889 129 ILE D O 1
ATOM 11114 N N . ARG D 1 132 ? -23.950 99.838 22.867 1.000 94.409 130 ARG D N 1
ATOM 11115 C CA . ARG D 1 132 ? -23.928 101.280 23.042 1.000 93.066 130 ARG D CA 1
ATOM 11116 C C . ARG D 1 132 ? -24.824 101.872 21.961 1.000 90.072 130 ARG D C 1
ATOM 11117 O O . ARG D 1 132 ? -25.169 101.179 21.005 1.000 87.735 130 ARG D O 1
ATOM 11125 N N . TRP D 1 133 ? -25.231 103.133 22.143 1.000 90.222 131 TRP D N 1
ATOM 11126 C CA . TRP D 1 133 ? -25.950 103.847 21.099 1.000 91.100 131 TRP D CA 1
ATOM 11127 C C . TRP D 1 133 ? -25.050 104.853 20.379 1.000 87.184 131 TRP D C 1
ATOM 11128 O O . TRP D 1 133 ? -25.547 105.716 19.654 1.000 78.191 131 TRP D O 1
ATOM 11139 N N . ASN D 1 134 ? -23.729 104.723 20.573 1.000 82.605 132 ASN D N 1
ATOM 11140 C CA . ASN D 1 134 ? -22.755 105.531 19.861 1.000 85.337 132 ASN D CA 1
ATOM 11141 C C . ASN D 1 134 ? -21.593 104.643 19.441 1.000 81.016 132 ASN D C 1
ATOM 11142 O O . ASN D 1 134 ? -20.977 104.000 20.288 1.000 78.956 132 ASN D O 1
ATOM 11147 N N . THR D 1 135 ? -21.271 104.650 18.143 1.000 79.613 133 THR D N 1
ATOM 11148 C CA . THR D 1 135 ? -20.253 103.758 17.614 1.000 77.956 133 THR D CA 1
ATOM 11149 C C . THR D 1 135 ? -18.876 104.275 18.022 1.000 69.830 133 THR D C 1
ATOM 11150 O O . THR D 1 135 ? -18.106 104.739 17.186 1.000 69.692 133 THR D O 1
ATOM 11154 N N . ILE D 1 136 ? -18.580 104.166 19.323 1.000 66.893 134 ILE D N 1
ATOM 11155 C CA . ILE D 1 136 ? -17.289 104.559 19.865 1.000 74.430 134 ILE D CA 1
ATOM 11156 C C . ILE D 1 136 ? -16.526 103.295 20.267 1.000 73.442 134 ILE D C 1
ATOM 11157 O O . ILE D 1 136 ? -16.957 102.568 21.160 1.000 72.354 134 ILE D O 1
ATOM 11162 N N . SER D 1 137 ? -15.377 103.056 19.622 1.000 72.571 135 SER D N 1
ATOM 11163 C CA . SER D 1 137 ? -14.638 101.812 19.784 1.000 76.076 135 SER D CA 1
ATOM 11164 C C . SER D 1 137 ? -13.215 102.092 20.249 1.000 79.842 135 SER D C 1
ATOM 11165 O O . SER D 1 137 ? -12.484 102.839 19.604 1.000 83.668 135 SER D O 1
ATOM 11168 N N . GLY D 1 138 ? -12.827 101.425 21.341 1.000 84.286 136 GLY D N 1
ATOM 11169 C CA . GLY D 1 138 ? -11.504 101.566 21.923 1.000 90.928 136 GLY D CA 1
ATOM 11170 C C . GLY D 1 138 ? -10.399 101.327 20.898 1.000 96.122 136 GLY D C 1
ATOM 11171 O O . GLY D 1 138 ? -9.457 102.113 20.811 1.000 104.910 136 GLY D O 1
ATOM 11172 N N . LEU D 1 139 ? -10.518 100.235 20.134 1.000 96.601 137 LEU D N 1
ATOM 11173 C CA . LEU D 1 139 ? -9.555 99.937 19.089 1.000 94.903 137 LEU D CA 1
ATOM 11174 C C . LEU D 1 139 ? -9.639 100.998 17.992 1.000 99.264 137 LEU D C 1
ATOM 11175 O O . LEU D 1 139 ? -8.750 101.838 17.889 1.000 104.524 137 LEU D O 1
ATOM 11180 N N . TYR D 1 140 ? -10.703 100.975 17.181 1.000 101.533 138 TYR D N 1
ATOM 11181 C CA . TYR D 1 140 ? -10.730 101.776 15.962 1.000 107.006 138 TYR D CA 1
ATOM 11182 C C . TYR D 1 140 ? -10.849 103.264 16.294 1.000 100.010 138 TYR D C 1
ATOM 11183 O O . TYR D 1 140 ? -9.887 104.006 16.108 1.000 97.485 138 TYR D O 1
ATOM 11192 N N . GLY D 1 141 ? -12.017 103.712 16.769 1.000 96.174 139 GLY D N 1
ATOM 11193 C CA . GLY D 1 141 ? -12.167 105.099 17.179 1.000 87.932 139 GLY D CA 1
ATOM 11194 C C . GLY D 1 141 ? -13.632 105.500 17.305 1.000 84.898 139 GLY D C 1
ATOM 11195 O O . GLY D 1 141 ? -14.413 104.810 17.954 1.000 85.481 139 GLY D O 1
ATOM 11196 N N . ILE D 1 142 ? -13.991 106.630 16.688 1.000 81.279 140 ILE D N 1
ATOM 11197 C CA . ILE D 1 142 ? -15.324 107.185 16.832 1.000 82.877 140 ILE D CA 1
ATOM 11198 C C . ILE D 1 142 ? -15.908 107.392 15.440 1.000 81.816 140 ILE D C 1
ATOM 11199 O O . ILE D 1 142 ? -15.338 108.114 14.631 1.000 79.206 140 ILE D O 1
ATOM 11204 N N . ALA D 1 143 ? -17.042 106.746 15.165 1.000 89.385 141 ALA D N 1
ATOM 11205 C CA . ALA D 1 143 ? -17.751 106.976 13.920 1.000 93.569 141 ALA D CA 1
ATOM 11206 C C . ALA D 1 143 ? -18.408 108.349 13.987 1.000 99.384 141 ALA D C 1
ATOM 11207 O O . ALA D 1 143 ? -18.950 108.717 15.029 1.000 105.256 141 ALA D O 1
ATOM 11209 N N . ARG D 1 144 ? -18.349 109.086 12.870 1.000 94.177 142 ARG D N 1
ATOM 11210 C CA . ARG D 1 144 ? -18.847 110.448 12.810 1.000 84.358 142 ARG D CA 1
ATOM 11211 C C . ARG D 1 144 ? -19.914 110.512 11.726 1.000 77.008 142 ARG D C 1
ATOM 11212 O O . ARG D 1 144 ? -19.642 110.196 10.570 1.000 71.985 142 ARG D O 1
ATOM 11220 N N . ASN D 1 145 ? -21.127 110.907 12.129 1.000 78.052 143 ASN D N 1
ATOM 11221 C CA . ASN D 1 145 ? -22.260 110.982 11.222 1.000 83.343 143 ASN D CA 1
ATOM 11222 C C . ASN D 1 145 ? -21.834 111.806 10.010 1.000 91.725 143 ASN D C 1
ATOM 11223 O O . ASN D 1 145 ? -21.421 112.950 10.153 1.000 100.985 143 ASN D O 1
ATOM 11228 N N . PRO D 1 146 ? -21.891 111.269 8.774 1.000 101.791 144 PRO D N 1
ATOM 11229 C CA . PRO D 1 146 ? -21.451 112.036 7.610 1.000 103.857 144 PRO D CA 1
ATOM 11230 C C . PRO D 1 146 ? -22.267 113.312 7.419 1.000 100.235 144 PRO D C 1
ATOM 11231 O O . PRO D 1 146 ? -21.741 114.304 6.920 1.000 109.428 144 PRO D O 1
ATOM 11235 N N . ARG D 1 147 ? -23.543 113.271 7.826 1.000 95.879 145 ARG D N 1
ATOM 11236 C CA . ARG D 1 147 ? -24.408 114.441 7.783 1.000 98.287 145 ARG D CA 1
ATOM 11237 C C . ARG D 1 147 ? -23.758 115.572 8.583 1.000 99.323 145 ARG D C 1
ATOM 11238 O O . ARG D 1 147 ? -23.331 116.563 7.996 1.000 109.080 145 ARG D O 1
ATOM 11246 N N . ASP D 1 148 ? -23.671 115.416 9.912 1.000 97.489 146 ASP D N 1
ATOM 11247 C CA . ASP D 1 148 ? -22.959 116.356 10.769 1.000 96.985 146 ASP D CA 1
ATOM 11248 C C . ASP D 1 148 ? -21.895 115.598 11.565 1.000 97.395 146 ASP D C 1
ATOM 11249 O O . ASP D 1 148 ? -22.214 115.014 12.598 1.000 107.511 146 ASP D O 1
ATOM 11254 N N . PRO D 1 149 ? -20.602 115.601 11.145 1.000 93.728 147 PRO D N 1
ATOM 11255 C CA . PRO D 1 149 ? -19.550 114.835 11.833 1.000 96.497 147 PRO D CA 1
ATOM 11256 C C . PRO D 1 149 ? -19.391 115.089 13.331 1.000 98.601 147 PRO D C 1
ATOM 11257 O O . PRO D 1 149 ? -18.700 114.342 14.022 1.000 104.753 147 PRO D O 1
ATOM 11261 N N . SER D 1 150 ? -20.008 116.166 13.823 1.000 100.031 148 SER D N 1
ATOM 11262 C CA . SER D 1 150 ? -20.064 116.421 15.250 1.000 101.592 148 SER D CA 1
ATOM 11263 C C . SER D 1 150 ? -21.014 115.437 15.938 1.000 108.108 148 SER D C 1
ATOM 11264 O O . SER D 1 150 ? -20.802 115.099 17.099 1.000 107.902 148 SER D O 1
ATOM 11267 N N . ARG D 1 151 ? -22.047 114.970 15.218 1.000 115.354 149 ARG D N 1
ATOM 11268 C CA . ARG D 1 151 ? -23.108 114.157 15.802 1.000 120.134 149 ARG D CA 1
ATOM 11269 C C . ARG D 1 151 ? -22.700 112.680 15.847 1.000 123.722 149 ARG D C 1
ATOM 11270 O O . ARG D 1 151 ? -21.646 112.301 15.334 1.000 114.398 149 ARG D O 1
ATOM 11278 N N . THR D 1 152 ? -23.543 111.857 16.495 1.000 127.528 150 THR D N 1
ATOM 11279 C CA . THR D 1 152 ? -23.311 110.421 16.617 1.000 122.071 150 THR D CA 1
ATOM 11280 C C . THR D 1 152 ? -23.825 109.695 15.379 1.000 118.090 150 THR D C 1
ATOM 11281 O O . THR D 1 152 ? -24.864 110.054 14.814 1.000 108.716 150 THR D O 1
ATOM 11285 N N . ALA D 1 153 ? -23.090 108.640 15.003 1.000 111.946 151 ALA D N 1
ATOM 11286 C CA . ALA D 1 153 ? -23.506 107.763 13.924 1.000 109.904 151 ALA D CA 1
ATOM 11287 C C . ALA D 1 153 ? -24.698 106.938 14.399 1.000 102.893 151 ALA D C 1
ATOM 11288 O O . ALA D 1 153 ? -25.821 107.170 13.958 1.000 98.967 151 ALA D O 1
ATOM 11290 N N . GLY D 1 154 ? -24.454 106.001 15.322 1.000 99.019 152 GLY D N 1
ATOM 11291 C CA . GLY D 1 154 ? -25.546 105.214 15.864 1.000 99.460 152 GLY D CA 1
ATOM 11292 C C . GLY D 1 154 ? -25.081 104.165 16.868 1.000 99.631 152 GLY D C 1
ATOM 11293 O O . GLY D 1 154 ? -23.913 104.137 17.258 1.000 83.205 152 GLY D O 1
ATOM 11294 N N . GLY D 1 155 ? -26.027 103.296 17.251 1.000 104.269 153 GLY D N 1
ATOM 11295 C CA . GLY D 1 155 ? -25.829 102.335 18.323 1.000 106.831 153 GLY D CA 1
ATOM 11296 C C . GLY D 1 155 ? -25.494 100.941 17.805 1.000 106.981 153 GLY D C 1
ATOM 11297 O O . GLY D 1 155 ? -26.380 100.210 17.369 1.000 106.173 153 GLY D O 1
ATOM 11298 N N . SER D 1 156 ? -24.206 100.587 17.889 1.000 104.636 154 SER D N 1
ATOM 11299 C CA . SER D 1 156 ? -23.699 99.303 17.429 1.000 99.945 154 SER D CA 1
ATOM 11300 C C . SER D 1 156 ? -23.438 99.373 15.925 1.000 92.616 154 SER D C 1
ATOM 11301 O O . SER D 1 156 ? -22.285 99.393 15.501 1.000 80.789 154 SER D O 1
ATOM 11304 N N . SER D 1 157 ? -24.511 99.454 15.126 1.000 92.156 155 SER D N 1
ATOM 11305 C CA . SER D 1 157 ? -24.403 99.289 13.684 1.000 95.461 155 SER D CA 1
ATOM 11306 C C . SER D 1 157 ? -24.133 100.617 12.977 1.000 99.264 155 SER D C 1
ATOM 11307 O O . SER D 1 157 ? -24.249 100.689 11.755 1.000 107.822 155 SER D O 1
ATOM 11310 N N . GLY D 1 158 ? -23.753 101.653 13.736 1.000 93.502 156 GLY D N 1
ATOM 11311 C CA . GLY D 1 158 ? -23.643 103.005 13.206 1.000 84.540 156 GLY D CA 1
ATOM 11312 C C . GLY D 1 158 ? -22.641 103.108 12.059 1.000 76.434 156 GLY D C 1
ATOM 11313 O O . GLY D 1 158 ? -22.878 103.840 11.100 1.000 70.189 156 GLY D O 1
ATOM 11314 N N . GLY D 1 159 ? -21.525 102.378 12.185 1.000 76.606 157 GLY D N 1
ATOM 11315 C CA . GLY D 1 159 ? -20.492 102.345 11.163 1.000 79.252 157 GLY D CA 1
ATOM 11316 C C . GLY D 1 159 ? -21.071 101.945 9.811 1.000 83.388 157 GLY D C 1
ATOM 11317 O O . GLY D 1 159 ? -20.776 102.566 8.795 1.000 89.079 157 GLY D O 1
ATOM 11318 N N . ASP D 1 160 ? -21.924 100.919 9.819 1.000 87.982 158 ASP D N 1
ATOM 11319 C CA . ASP D 1 160 ? -22.572 100.456 8.605 1.000 88.883 158 ASP D CA 1
ATOM 11320 C C . ASP D 1 160 ? -23.390 101.598 8.013 1.000 83.967 158 ASP D C 1
ATOM 11321 O O . ASP D 1 160 ? -23.211 101.942 6.849 1.000 83.549 158 ASP D O 1
ATOM 11326 N N . ALA D 1 161 ? -24.250 102.210 8.835 1.000 83.817 159 ALA D N 1
ATOM 11327 C CA . ALA D 1 161 ? -25.128 103.275 8.375 1.000 88.132 159 ALA D CA 1
ATOM 11328 C C . ALA D 1 161 ? -24.313 104.463 7.862 1.000 90.176 159 ALA D C 1
ATOM 11329 O O . ALA D 1 161 ? -24.751 105.182 6.966 1.000 89.525 159 ALA D O 1
ATOM 11331 N N . ALA D 1 162 ? -23.127 104.674 8.440 1.000 89.411 160 ALA D N 1
ATOM 11332 C CA . ALA D 1 162 ? -22.243 105.730 7.982 1.000 91.080 160 ALA D CA 1
ATOM 11333 C C . ALA D 1 162 ? -21.713 105.416 6.583 1.000 96.264 160 ALA D C 1
ATOM 11334 O O . ALA D 1 162 ? -21.657 106.311 5.742 1.000 110.087 160 ALA D O 1
ATOM 11336 N N . ASN D 1 163 ? -21.339 104.150 6.339 1.000 89.130 161 ASN D N 1
ATOM 11337 C CA . ASN D 1 163 ? -20.811 103.718 5.051 1.000 84.575 161 ASN D CA 1
ATOM 11338 C C . ASN D 1 163 ? -21.883 103.762 3.957 1.000 83.203 161 ASN D C 1
ATOM 11339 O O . ASN D 1 163 ? -21.560 103.989 2.792 1.000 81.659 161 ASN D O 1
ATOM 11344 N N . VAL D 1 164 ? -23.146 103.500 4.326 1.000 86.533 162 VAL D N 1
ATOM 11345 C CA . VAL D 1 164 ? -24.271 103.554 3.399 1.000 87.872 162 VAL D CA 1
ATOM 11346 C C . VAL D 1 164 ? -24.674 105.009 3.174 1.000 91.293 162 VAL D C 1
ATOM 11347 O O . VAL D 1 164 ? -25.038 105.384 2.061 1.000 95.153 162 VAL D O 1
ATOM 11351 N N . ALA D 1 165 ? -24.649 105.808 4.248 1.000 97.314 163 ALA D N 1
ATOM 11352 C CA . ALA D 1 165 ? -25.018 107.214 4.175 1.000 102.290 163 ALA D CA 1
ATOM 11353 C C . ALA D 1 165 ? -23.993 107.988 3.346 1.000 104.526 163 ALA D C 1
ATOM 11354 O O . ALA D 1 165 ? -24.373 108.776 2.479 1.000 105.512 163 ALA D O 1
ATOM 11356 N N . ALA D 1 166 ? -22.703 107.717 3.601 1.000 100.658 164 ALA D N 1
ATOM 11357 C CA . ALA D 1 166 ? -21.594 108.399 2.947 1.000 96.935 164 ALA D CA 1
ATOM 11358 C C . ALA D 1 166 ? -21.220 107.722 1.626 1.000 95.598 164 ALA D C 1
ATOM 11359 O O . ALA D 1 166 ? -20.073 107.823 1.186 1.000 100.574 164 ALA D O 1
ATOM 11361 N N . GLY D 1 167 ? -22.161 106.972 1.035 1.000 86.087 165 GLY D N 1
ATOM 11362 C CA . GLY D 1 167 ? -22.005 106.448 -0.312 1.000 81.676 165 GLY D CA 1
ATOM 11363 C C . GLY D 1 167 ? -20.846 105.462 -0.446 1.000 77.688 165 GLY D C 1
ATOM 11364 O O . GLY D 1 167 ? -20.673 104.881 -1.512 1.000 79.863 165 GLY D O 1
ATOM 11365 N N . MET D 1 168 ? -20.082 105.253 0.637 1.000 78.403 166 MET D N 1
ATOM 11366 C CA . MET D 1 168 ? -18.935 104.356 0.626 1.000 84.834 166 MET D CA 1
ATOM 11367 C C . MET D 1 168 ? -19.375 102.889 0.556 1.000 89.182 166 MET D C 1
ATOM 11368 O O . MET D 1 168 ? -18.528 101.992 0.494 1.000 84.855 166 MET D O 1
ATOM 11373 N N . ALA D 1 169 ? -20.694 102.645 0.599 1.000 84.977 167 ALA D N 1
ATOM 11374 C CA . ALA D 1 169 ? -21.241 101.330 0.303 1.000 75.759 167 ALA D CA 1
ATOM 11375 C C . ALA D 1 169 ? -22.724 101.447 -0.027 1.000 71.942 167 ALA D C 1
ATOM 11376 O O . ALA D 1 169 ? -23.446 102.211 0.603 1.000 64.124 167 ALA D O 1
ATOM 11378 N N . THR D 1 170 ? -23.172 100.667 -1.014 1.000 74.972 168 THR D N 1
ATOM 11379 C CA . THR D 1 170 ? -24.559 100.710 -1.442 1.000 78.823 168 THR D CA 1
ATOM 11380 C C . THR D 1 170 ? -25.460 100.192 -0.324 1.000 84.675 168 THR D C 1
ATOM 11381 O O . THR D 1 170 ? -26.494 100.798 -0.047 1.000 89.091 168 THR D O 1
ATOM 11385 N N . VAL D 1 171 ? -25.052 99.070 0.296 1.000 89.621 169 VAL D N 1
ATOM 11386 C CA . VAL D 1 171 ? -25.821 98.395 1.336 1.000 81.797 169 VAL D CA 1
ATOM 11387 C C . VAL D 1 171 ? -24.894 97.995 2.489 1.000 78.042 169 VAL D C 1
ATOM 11388 O O . VAL D 1 171 ? -23.679 97.886 2.316 1.000 72.021 169 VAL D O 1
ATOM 11392 N N . GLY D 1 172 ? -25.481 97.787 3.676 1.000 77.337 170 GLY D N 1
ATOM 11393 C CA . GLY D 1 172 ? -24.724 97.441 4.871 1.000 80.013 170 GLY D CA 1
ATOM 11394 C C . GLY D 1 172 ? -25.477 96.440 5.748 1.000 80.162 170 GLY D C 1
ATOM 11395 O O . GLY D 1 172 ? -26.692 96.291 5.615 1.000 77.859 170 GLY D O 1
ATOM 11396 N N . MET D 1 173 ? -24.750 95.765 6.651 1.000 75.410 171 MET D N 1
ATOM 11397 C CA . MET D 1 173 ? -25.323 94.676 7.430 1.000 72.749 171 MET D CA 1
ATOM 11398 C C . MET D 1 173 ? -25.171 94.956 8.926 1.000 70.533 171 MET D C 1
ATOM 11399 O O . MET D 1 173 ? -24.053 95.110 9.411 1.000 66.478 171 MET D O 1
ATOM 11404 N N . GLY D 1 174 ? -26.300 94.981 9.655 1.000 70.991 172 GLY D N 1
ATOM 11405 C CA . GLY D 1 174 ? -26.302 95.271 11.085 1.000 73.063 172 GLY D CA 1
ATOM 11406 C C . GLY D 1 174 ? -27.229 94.345 11.882 1.000 74.539 172 GLY D C 1
ATOM 11407 O O . GLY D 1 174 ? -27.976 93.563 11.297 1.000 76.216 172 GLY D O 1
ATOM 11408 N N . GLN D 1 175 ? -27.177 94.467 13.222 1.000 73.169 173 GLN D N 1
ATOM 11409 C CA . GLN D 1 175 ? -27.942 93.645 14.156 1.000 70.139 173 GLN D CA 1
ATOM 11410 C C . GLN D 1 175 ? -28.719 94.554 15.105 1.000 68.890 173 GLN D C 1
ATOM 11411 O O . GLN D 1 175 ? -28.249 95.643 15.404 1.000 71.422 173 GLN D O 1
ATOM 11417 N N . ASP D 1 176 ? -29.877 94.095 15.604 1.000 71.254 174 ASP D N 1
ATOM 11418 C CA . ASP D 1 176 ? -30.751 94.942 16.406 1.000 72.392 174 ASP D CA 1
ATOM 11419 C C . ASP D 1 176 ? -31.208 94.225 17.679 1.000 71.482 174 ASP D C 1
ATOM 11420 O O . ASP D 1 176 ? -32.378 93.866 17.819 1.000 68.434 174 ASP D O 1
ATOM 11425 N N . LEU D 1 177 ? -30.277 94.053 18.625 1.000 70.619 175 LEU D N 1
ATOM 11426 C CA . LEU D 1 177 ? -30.619 93.573 19.953 1.000 69.092 175 LEU D CA 1
ATOM 11427 C C . LEU D 1 177 ? -31.371 94.666 20.707 1.000 72.000 175 LEU D C 1
ATOM 11428 O O . LEU D 1 177 ? -32.403 94.397 21.318 1.000 65.919 175 LEU D O 1
ATOM 11433 N N . GLY D 1 178 ? -30.840 95.895 20.651 1.000 78.969 176 GLY D N 1
ATOM 11434 C CA . GLY D 1 178 ? -31.378 96.999 21.429 1.000 81.244 176 GLY D CA 1
ATOM 11435 C C . GLY D 1 178 ? -31.553 98.261 20.594 1.000 78.749 176 GLY D C 1
ATOM 11436 O O . GLY D 1 178 ? -31.110 99.332 20.998 1.000 77.054 176 GLY D O 1
ATOM 11437 N N . GLY D 1 179 ? -32.234 98.128 19.451 1.000 76.192 177 GLY D N 1
ATOM 11438 C CA . GLY D 1 179 ? -32.287 99.206 18.484 1.000 71.902 177 GLY D CA 1
ATOM 11439 C C . GLY D 1 179 ? -30.917 99.402 17.850 1.000 68.583 177 GLY D C 1
ATOM 11440 O O . GLY D 1 179 ? -30.607 100.484 17.369 1.000 71.923 177 GLY D O 1
ATOM 11441 N N . SER D 1 180 ? -30.108 98.339 17.850 1.000 63.030 178 SER D N 1
ATOM 11442 C CA . SER D 1 180 ? -28.730 98.434 17.405 1.000 63.449 178 SER D CA 1
ATOM 11443 C C . SER D 1 180 ? -28.655 98.524 15.872 1.000 63.493 178 SER D C 1
ATOM 11444 O O . SER D 1 180 ? -27.557 98.533 15.319 1.000 63.383 178 SER D O 1
ATOM 11447 N N . ILE D 1 181 ? -29.815 98.611 15.191 1.000 62.059 179 ILE D N 1
ATOM 11448 C CA . ILE D 1 181 ? -29.867 98.839 13.752 1.000 68.837 179 ILE D CA 1
ATOM 11449 C C . ILE D 1 181 ? -30.824 99.995 13.435 1.000 74.740 179 ILE D C 1
ATOM 11450 O O . ILE D 1 181 ? -30.480 100.860 12.633 1.000 74.342 179 ILE D O 1
ATOM 11455 N N . ARG D 1 182 ? -32.034 100.001 14.025 1.000 79.437 180 ARG D N 1
ATOM 11456 C CA . ARG D 1 182 ? -33.055 100.988 13.686 1.000 78.322 180 ARG D CA 1
ATOM 11457 C C . ARG D 1 182 ? -32.678 102.387 14.173 1.000 84.851 180 ARG D C 1
ATOM 11458 O O . ARG D 1 182 ? -33.053 103.371 13.539 1.000 85.846 180 ARG D O 1
ATOM 11466 N N . VAL D 1 183 ? -31.998 102.465 15.328 1.000 90.183 181 VAL D N 1
ATOM 11467 C CA . VAL D 1 183 ? -31.499 103.719 15.877 1.000 88.666 181 VAL D CA 1
ATOM 11468 C C . VAL D 1 183 ? -30.435 104.298 14.948 1.000 87.407 181 VAL D C 1
ATOM 11469 O O . VAL D 1 183 ? -30.649 105.368 14.381 1.000 95.154 181 VAL D O 1
ATOM 11473 N N . PRO D 1 184 ? -29.273 103.633 14.736 1.000 83.375 182 PRO D N 1
ATOM 11474 C CA . PRO D 1 184 ? -28.213 104.203 13.903 1.000 87.217 182 PRO D CA 1
ATOM 11475 C C . PRO D 1 184 ? -28.743 104.606 12.529 1.000 89.870 182 PRO D C 1
ATOM 11476 O O . PRO D 1 184 ? -28.196 105.500 11.879 1.000 93.826 182 PRO D O 1
ATOM 11480 N N . ALA D 1 185 ? -29.790 103.899 12.088 1.000 86.530 183 ALA D N 1
ATOM 11481 C CA . ALA D 1 185 ? -30.450 104.190 10.828 1.000 86.625 183 ALA D CA 1
ATOM 11482 C C . ALA D 1 185 ? -31.004 105.609 10.844 1.000 88.422 183 ALA D C 1
ATOM 11483 O O . ALA D 1 185 ? -30.565 106.445 10.063 1.000 100.739 183 ALA D O 1
ATOM 11485 N N . SER D 1 186 ? -31.951 105.871 11.753 1.000 88.031 184 SER D N 1
ATOM 11486 C CA . SER D 1 186 ? -32.607 107.167 11.839 1.000 89.660 184 SER D CA 1
ATOM 11487 C C . SER D 1 186 ? -31.579 108.296 11.934 1.000 86.594 184 SER D C 1
ATOM 11488 O O . SER D 1 186 ? -31.805 109.382 11.405 1.000 85.487 184 SER D O 1
ATOM 11491 N N . PHE D 1 187 ? -30.451 108.032 12.607 1.000 83.183 185 PHE D N 1
ATOM 11492 C CA . PHE D 1 187 ? -29.419 109.037 12.812 1.000 83.343 185 PHE D CA 1
ATOM 11493 C C . PHE D 1 187 ? -28.649 109.337 11.527 1.000 89.671 185 PHE D C 1
ATOM 11494 O O . PHE D 1 187 ? -28.242 110.481 11.331 1.000 101.466 185 PHE D O 1
ATOM 11502 N N . CYS D 1 188 ? -28.416 108.326 10.676 1.000 87.623 186 CYS D N 1
ATOM 11503 C CA . CYS D 1 188 ? -27.663 108.525 9.444 1.000 80.180 186 CYS D CA 1
ATOM 11504 C C . CYS D 1 188 ? -28.599 108.789 8.257 1.000 81.012 186 CYS D C 1
ATOM 11505 O O . CYS D 1 188 ? -28.131 109.070 7.154 1.000 77.757 186 CYS D O 1
ATOM 11508 N N . GLY D 1 189 ? -29.920 108.699 8.481 1.000 85.023 187 GLY D N 1
ATOM 11509 C CA . GLY D 1 189 ? -30.918 109.002 7.463 1.000 85.681 187 GLY D CA 1
ATOM 11510 C C . GLY D 1 189 ? -31.112 107.863 6.462 1.000 91.717 187 GLY D C 1
ATOM 11511 O O . GLY D 1 189 ? -31.843 108.028 5.487 1.000 83.428 187 GLY D O 1
ATOM 11512 N N . VAL D 1 190 ? -30.460 106.717 6.718 1.000 103.323 188 VAL D N 1
ATOM 11513 C CA . VAL D 1 190 ? -30.508 105.554 5.842 1.000 101.708 188 VAL D CA 1
ATOM 11514 C C . VAL D 1 190 ? -31.757 104.737 6.197 1.000 98.676 188 VAL D C 1
ATOM 11515 O O . VAL D 1 190 ? -32.442 105.039 7.177 1.000 100.223 188 VAL D O 1
ATOM 11519 N N . TYR D 1 191 ? -32.088 103.748 5.353 1.000 94.040 189 TYR D N 1
ATOM 11520 C CA . TYR D 1 191 ? -33.126 102.764 5.642 1.000 86.718 189 TYR D CA 1
ATOM 11521 C C . TYR D 1 191 ? -32.538 101.613 6.464 1.000 88.186 189 TYR D C 1
ATOM 11522 O O . TYR D 1 191 ? -31.435 101.157 6.170 1.000 86.252 189 TYR D O 1
ATOM 11531 N N . GLY D 1 192 ? -33.279 101.119 7.469 1.000 85.937 190 GLY D N 1
ATOM 11532 C CA . GLY D 1 192 ? -32.793 100.028 8.307 1.000 81.016 190 GLY D CA 1
ATOM 11533 C C . GLY D 1 192 ? -33.890 99.027 8.665 1.000 76.230 190 GLY D C 1
ATOM 11534 O O . GLY D 1 192 ? -34.935 99.411 9.180 1.000 74.798 190 GLY D O 1
ATOM 11535 N N . LEU D 1 193 ? -33.623 97.738 8.404 1.000 76.817 191 LEU D N 1
ATOM 11536 C CA . LEU D 1 193 ? -34.546 96.661 8.734 1.000 75.213 191 LEU D CA 1
ATOM 11537 C C . LEU D 1 193 ? -33.925 95.790 9.823 1.000 77.113 191 LEU D C 1
ATOM 11538 O O . LEU D 1 193 ? -32.862 95.215 9.616 1.000 81.699 191 LEU D O 1
ATOM 11543 N N . ARG D 1 194 ? -34.573 95.735 10.992 1.000 73.856 192 ARG D N 1
ATOM 11544 C CA . ARG D 1 194 ? -34.423 94.615 11.905 1.000 66.302 192 ARG D CA 1
ATOM 11545 C C . ARG D 1 194 ? -35.452 93.567 11.491 1.000 65.240 192 ARG D C 1
ATOM 11546 O O . ARG D 1 194 ? -36.657 93.801 11.612 1.000 61.545 192 ARG D O 1
ATOM 11554 N N . PRO D 1 195 ? -35.022 92.395 10.966 1.000 63.869 193 PRO D N 1
ATOM 11555 C CA . PRO D 1 195 ? -35.946 91.299 10.693 1.000 63.111 193 PRO D CA 1
ATOM 11556 C C . PRO D 1 195 ? -36.506 90.790 12.017 1.000 68.821 193 PRO D C 1
ATOM 11557 O O . PRO D 1 195 ? -35.938 91.043 13.081 1.000 63.307 193 PRO D O 1
ATOM 11561 N N . GLY D 1 196 ? -37.628 90.069 11.942 1.000 71.331 194 GLY D N 1
ATOM 11562 C CA . GLY D 1 196 ? -38.210 89.442 13.119 1.000 65.552 194 GLY D CA 1
ATOM 11563 C C . GLY D 1 196 ? -37.427 88.195 13.529 1.000 61.586 194 GLY D C 1
ATOM 11564 O O . GLY D 1 196 ? -36.490 87.769 12.858 1.000 58.207 194 GLY D O 1
ATOM 11565 N N . ALA D 1 197 ? -37.823 87.599 14.649 1.000 61.410 195 ALA D N 1
ATOM 11566 C CA . ALA D 1 197 ? -37.186 86.376 15.099 1.000 59.126 195 ALA D CA 1
ATOM 11567 C C . ALA D 1 197 ? -37.648 85.235 14.200 1.000 57.410 195 ALA D C 1
ATOM 11568 O O . ALA D 1 197 ? -38.849 85.092 13.990 1.000 53.768 195 ALA D O 1
ATOM 11570 N N . GLY D 1 198 ? -36.700 84.458 13.656 1.000 57.170 196 GLY D N 1
ATOM 11571 C CA . GLY D 1 198 ? -37.041 83.264 12.899 1.000 58.786 196 GLY D CA 1
ATOM 11572 C C . GLY D 1 198 ? -36.838 83.404 11.391 1.000 63.803 196 GLY D C 1
ATOM 11573 O O . GLY D 1 198 ? -36.897 82.390 10.692 1.000 67.386 196 GLY D O 1
ATOM 11574 N N . THR D 1 199 ? -36.614 84.636 10.892 1.000 69.558 197 THR D N 1
ATOM 11575 C CA . THR D 1 199 ? -36.523 84.870 9.454 1.000 68.092 197 THR D CA 1
ATOM 11576 C C . THR D 1 199 ? -35.078 84.778 8.966 1.000 61.337 197 THR D C 1
ATOM 11577 O O . THR D 1 199 ? -34.852 84.292 7.860 1.000 62.591 197 THR D O 1
ATOM 11581 N N . VAL D 1 200 ? -34.104 85.253 9.752 1.000 52.638 198 VAL D N 1
ATOM 11582 C CA . VAL D 1 200 ? -32.734 85.283 9.266 1.000 53.425 198 VAL D CA 1
ATOM 11583 C C . VAL D 1 200 ? -31.875 84.394 10.154 1.000 53.367 198 VAL D C 1
ATOM 11584 O O . VAL D 1 200 ? -31.920 84.509 11.372 1.000 56.662 198 VAL D O 1
ATOM 11588 N N . PRO D 1 201 ? -31.051 83.494 9.576 1.000 55.300 199 PRO D N 1
ATOM 11589 C CA . PRO D 1 201 ? -30.202 82.620 10.377 1.000 55.356 199 PRO D CA 1
ATOM 11590 C C . PRO D 1 201 ? -29.058 83.415 10.984 1.000 55.990 199 PRO D C 1
ATOM 11591 O O . PRO D 1 201 ? -28.545 84.338 10.358 1.000 54.866 199 PRO D O 1
ATOM 11595 N N . ASN D 1 202 ? -28.698 83.067 12.221 1.000 63.450 200 ASN D N 1
ATOM 11596 C CA . ASN D 1 202 ? -27.525 83.635 12.863 1.000 71.200 200 ASN D CA 1
ATOM 11597 C C . ASN D 1 202 ? -26.561 82.505 13.214 1.000 67.167 200 ASN D C 1
ATOM 11598 O O . ASN D 1 202 ? -26.778 81.806 14.199 1.000 69.268 200 ASN D O 1
ATOM 11603 N N . LEU D 1 203 ? -25.504 82.338 12.407 1.000 63.748 201 LEU D N 1
ATOM 11604 C CA . LEU D 1 203 ? -24.521 81.287 12.625 1.000 62.779 201 LEU D CA 1
ATOM 11605 C C . LEU D 1 203 ? -23.119 81.890 12.671 1.000 59.508 201 LEU D C 1
ATOM 11606 O O . LEU D 1 203 ? -22.416 81.889 11.665 1.000 57.227 201 LEU D O 1
ATOM 11611 N N . SER D 1 204 ? -22.705 82.382 13.843 1.000 59.274 202 SER D N 1
ATOM 11612 C CA . SER D 1 204 ? -21.446 83.102 13.946 1.000 66.105 202 SER D CA 1
ATOM 11613 C C . SER D 1 204 ? -20.318 82.152 14.342 1.000 65.575 202 SER D C 1
ATOM 11614 O O . SER D 1 204 ? -20.476 81.368 15.273 1.000 68.715 202 SER D O 1
ATOM 11617 N N . VAL D 1 205 ? -19.192 82.229 13.616 1.000 67.690 203 VAL D N 1
ATOM 11618 C CA . VAL D 1 205 ? -17.981 81.487 13.949 1.000 75.884 203 VAL D CA 1
ATOM 11619 C C . VAL D 1 205 ? -17.455 82.025 15.281 1.000 81.148 203 VAL D C 1
ATOM 11620 O O . VAL D 1 205 ? -17.728 81.457 16.338 1.000 88.414 203 VAL D O 1
ATOM 11624 N N . ILE D 1 206 ? -16.706 83.132 15.230 1.000 85.104 204 ILE D N 1
ATOM 11625 C CA . ILE D 1 206 ? -16.378 83.867 16.437 1.000 89.969 204 ILE D CA 1
ATOM 11626 C C . ILE D 1 206 ? -17.576 84.769 16.719 1.000 95.258 204 ILE D C 1
ATOM 11627 O O . ILE D 1 206 ? -17.831 85.705 15.960 1.000 101.584 204 ILE D O 1
ATOM 11632 N N . PRO D 1 207 ? -18.388 84.481 17.764 1.000 94.018 205 PRO D N 1
ATOM 11633 C CA . PRO D 1 207 ? -19.655 85.186 17.965 1.000 91.948 205 PRO D CA 1
ATOM 11634 C C . PRO D 1 207 ? -19.610 86.338 18.967 1.000 98.634 205 PRO D C 1
ATOM 11635 O O . PRO D 1 207 ? -18.935 86.236 19.989 1.000 109.001 205 PRO D O 1
ATOM 11639 N N . PRO D 1 208 ? -20.312 87.471 18.715 1.000 105.519 206 PRO D N 1
ATOM 11640 C CA . PRO D 1 208 ? -20.480 88.516 19.730 1.000 107.596 206 PRO D CA 1
ATOM 11641 C C . PRO D 1 208 ? -21.477 88.058 20.791 1.000 116.545 206 PRO D C 1
ATOM 11642 O O . PRO D 1 208 ? -22.546 87.557 20.447 1.000 128.132 206 PRO D O 1
ATOM 11646 N N . PHE D 1 209 ? -21.127 88.241 22.073 1.000 116.944 207 PHE D N 1
ATOM 11647 C CA . PHE D 1 209 ? -21.945 87.782 23.190 1.000 112.687 207 PHE D CA 1
ATOM 11648 C C . PHE D 1 209 ? -22.061 86.258 23.092 1.000 109.374 207 PHE D C 1
ATOM 11649 O O . PHE D 1 209 ? -21.472 85.650 22.198 1.000 109.325 207 PHE D O 1
ATOM 11657 N N . PRO D 1 210 ? -22.780 85.571 24.012 1.000 103.290 208 PRO D N 1
ATOM 11658 C CA . PRO D 1 210 ? -23.079 84.146 23.840 1.000 97.911 208 PRO D CA 1
ATOM 11659 C C . PRO D 1 210 ? -24.385 84.016 23.064 1.000 85.043 208 PRO D C 1
ATOM 11660 O O . PRO D 1 210 ? -24.853 84.998 22.486 1.000 77.127 208 PRO D O 1
ATOM 11664 N N . ALA D 1 211 ? -24.980 82.815 23.085 1.000 73.332 209 ALA D N 1
ATOM 11665 C CA . ALA D 1 211 ? -26.280 82.603 22.476 1.000 68.839 209 ALA D CA 1
ATOM 11666 C C . ALA D 1 211 ? -27.323 82.517 23.582 1.000 70.349 209 ALA D C 1
ATOM 11667 O O . ALA D 1 211 ? -27.989 81.496 23.729 1.000 74.369 209 ALA D O 1
ATOM 11669 N N . SER D 1 212 ? -27.439 83.586 24.380 1.000 69.242 210 SER D N 1
ATOM 11670 C CA . SER D 1 212 ? -28.407 83.608 25.462 1.000 66.714 210 SER D CA 1
ATOM 11671 C C . SER D 1 212 ? -29.809 83.440 24.878 1.000 61.726 210 SER D C 1
ATOM 11672 O O . SER D 1 212 ? -30.048 83.765 23.721 1.000 58.702 210 SER D O 1
ATOM 11675 N N . PRO D 1 213 ? -30.788 82.932 25.653 1.000 62.151 211 PRO D N 1
ATOM 11676 C CA . PRO D 1 213 ? -32.189 82.961 25.227 1.000 63.296 211 PRO D CA 1
ATOM 11677 C C . PRO D 1 213 ? -32.781 84.356 25.014 1.000 64.078 211 PRO D C 1
ATOM 11678 O O . PRO D 1 213 ? -33.859 84.478 24.434 1.000 66.021 211 PRO D O 1
ATOM 11682 N N . THR D 1 214 ? -32.096 85.398 25.515 1.000 63.957 212 THR D N 1
ATOM 11683 C CA . THR D 1 214 ? -32.576 86.769 25.390 1.000 66.446 212 THR D CA 1
ATOM 11684 C C . THR D 1 214 ? -32.326 87.281 23.967 1.000 64.677 212 THR D C 1
ATOM 11685 O O . THR D 1 214 ? -33.229 87.859 23.360 1.000 62.806 212 THR D O 1
ATOM 11689 N N . LEU D 1 215 ? -31.106 87.070 23.441 1.000 61.527 213 LEU D N 1
ATOM 11690 C CA . LEU D 1 215 ? -30.776 87.456 22.072 1.000 65.226 213 LEU D CA 1
ATOM 11691 C C . LEU D 1 215 ? -31.444 86.512 21.070 1.000 62.054 213 LEU D C 1
ATOM 11692 O O . LEU D 1 215 ? -31.559 86.835 19.891 1.000 62.168 213 LEU D O 1
ATOM 11697 N N . ASP D 1 216 ? -31.857 85.329 21.525 1.000 59.494 214 ASP D N 1
ATOM 11698 C CA . ASP D 1 216 ? -32.616 84.425 20.680 1.000 61.680 214 ASP D CA 1
ATOM 11699 C C . ASP D 1 216 ? -34.005 85.011 20.424 1.000 61.607 214 ASP D C 1
ATOM 11700 O O . ASP D 1 216 ? -34.588 84.765 19.370 1.000 66.980 214 ASP D O 1
ATOM 11705 N N . ALA D 1 217 ? -34.546 85.772 21.387 1.000 60.628 215 ALA D N 1
ATOM 11706 C CA . ALA D 1 217 ? -35.882 86.339 21.247 1.000 63.026 215 ALA D CA 1
ATOM 11707 C C . ALA D 1 217 ? -35.835 87.806 20.837 1.000 64.847 215 ALA D C 1
ATOM 11708 O O . ALA D 1 217 ? -36.777 88.277 20.200 1.000 68.636 215 ALA D O 1
ATOM 11710 N N . MET D 1 218 ? -34.769 88.523 21.226 1.000 63.720 216 MET D N 1
ATOM 11711 C CA . MET D 1 218 ? -34.760 89.973 21.111 1.000 66.021 216 MET D CA 1
ATOM 11712 C C . MET D 1 218 ? -33.752 90.479 20.066 1.000 69.623 216 MET D C 1
ATOM 11713 O O . MET D 1 218 ? -33.893 91.612 19.604 1.000 71.714 216 MET D O 1
ATOM 11718 N N . GLY D 1 219 ? -32.779 89.653 19.639 1.000 70.559 217 GLY D N 1
ATOM 11719 C CA . GLY D 1 219 ? -31.716 90.101 18.741 1.000 68.703 217 GLY D CA 1
ATOM 11720 C C . GLY D 1 219 ? -31.854 89.501 17.340 1.000 68.198 217 GLY D C 1
ATOM 11721 O O . GLY D 1 219 ? -32.190 88.327 17.213 1.000 72.060 217 GLY D O 1
ATOM 11722 N N . THR D 1 220 ? -31.612 90.309 16.292 1.000 66.130 218 THR D N 1
ATOM 11723 C CA . THR D 1 220 ? -31.720 89.845 14.911 1.000 63.673 218 THR D CA 1
ATOM 11724 C C . THR D 1 220 ? -30.647 90.517 14.052 1.000 62.948 218 THR D C 1
ATOM 11725 O O . THR D 1 220 ? -29.993 91.458 14.493 1.000 64.689 218 THR D O 1
ATOM 11729 N N . SER D 1 221 ? -30.483 90.010 12.820 1.000 62.784 219 SER D N 1
ATOM 11730 C CA . SER D 1 221 ? -29.515 90.517 11.852 1.000 61.205 219 SER D CA 1
ATOM 11731 C C . SER D 1 221 ? -30.267 91.109 10.663 1.000 60.346 219 SER D C 1
ATOM 11732 O O . SER D 1 221 ? -31.170 90.465 10.140 1.000 54.423 219 SER D O 1
ATOM 11735 N N . GLY D 1 222 ? -29.876 92.315 10.222 1.000 66.014 220 GLY D N 1
ATOM 11736 C CA . GLY D 1 222 ? -30.651 93.044 9.230 1.000 66.874 220 GLY D CA 1
ATOM 11737 C C . GLY D 1 222 ? -29.801 93.922 8.315 1.000 67.049 220 GLY D C 1
ATOM 11738 O O . GLY D 1 222 ? -28.633 94.186 8.591 1.000 62.668 220 GLY D O 1
ATOM 11739 N N . PRO D 1 223 ? -30.388 94.429 7.206 1.000 72.602 221 PRO D N 1
ATOM 11740 C CA . PRO D 1 223 ? -29.657 95.242 6.236 1.000 75.729 221 PRO D CA 1
ATOM 11741 C C . PRO D 1 223 ? -29.781 96.754 6.428 1.000 76.680 221 PRO D C 1
ATOM 11742 O O . PRO D 1 223 ? -30.682 97.242 7.108 1.000 71.592 221 PRO D O 1
ATOM 11746 N N . PHE D 1 224 ? -28.851 97.482 5.804 1.000 79.133 222 PHE D N 1
ATOM 11747 C CA . PHE D 1 224 ? -28.894 98.930 5.699 1.000 82.290 222 PHE D CA 1
ATOM 11748 C C . PHE D 1 224 ? -28.848 99.308 4.219 1.000 94.117 222 PHE D C 1
ATOM 11749 O O . PHE D 1 224 ? -28.077 98.708 3.473 1.000 102.826 222 PHE D O 1
ATOM 11757 N N . ALA D 1 225 ? -29.654 100.300 3.802 1.000 97.775 223 ALA D N 1
ATOM 11758 C CA . ALA D 1 225 ? -29.754 100.677 2.395 1.000 93.593 223 ALA D CA 1
ATOM 11759 C C . ALA D 1 225 ? -30.398 102.058 2.241 1.000 87.837 223 ALA D C 1
ATOM 11760 O O . ALA D 1 225 ? -30.992 102.578 3.184 1.000 91.112 223 ALA D O 1
ATOM 11762 N N . ARG D 1 226 ? -30.257 102.662 1.050 1.000 82.242 224 ARG D N 1
ATOM 11763 C CA . ARG D 1 226 ? -30.817 103.979 0.771 1.000 75.986 224 ARG D CA 1
ATOM 11764 C C . ARG D 1 226 ? -32.078 103.888 -0.093 1.000 73.293 224 ARG D C 1
ATOM 11765 O O . ARG D 1 226 ? -32.638 104.914 -0.470 1.000 72.713 224 ARG D O 1
ATOM 11773 N N . SER D 1 227 ? -32.527 102.670 -0.416 1.000 75.449 225 SER D N 1
ATOM 11774 C CA . SER D 1 227 ? -33.806 102.475 -1.088 1.000 78.938 225 SER D CA 1
ATOM 11775 C C . SER D 1 227 ? -34.575 101.333 -0.424 1.000 74.389 225 SER D C 1
ATOM 11776 O O . SER D 1 227 ? -33.980 100.441 0.182 1.000 68.923 225 SER D O 1
ATOM 11779 N N . ALA D 1 228 ? -35.908 101.400 -0.521 1.000 69.744 226 ALA D N 1
ATOM 11780 C CA . ALA D 1 228 ? -36.782 100.370 0.019 1.000 75.557 226 ALA D CA 1
ATOM 11781 C C . ALA D 1 228 ? -36.659 99.081 -0.792 1.000 77.789 226 ALA D C 1
ATOM 11782 O O . ALA D 1 228 ? -36.796 97.989 -0.244 1.000 74.838 226 ALA D O 1
ATOM 11784 N N . ALA D 1 229 ? -36.434 99.226 -2.106 1.000 80.363 227 ALA D N 1
ATOM 11785 C CA . ALA D 1 229 ? -36.264 98.087 -2.994 1.000 79.007 227 ALA D CA 1
ATOM 11786 C C . ALA D 1 229 ? -34.848 97.528 -2.887 1.000 76.681 227 ALA D C 1
ATOM 11787 O O . ALA D 1 229 ? -34.613 96.379 -3.255 1.000 83.354 227 ALA D O 1
ATOM 11789 N N . ASP D 1 230 ? -33.899 98.347 -2.422 1.000 72.129 228 ASP D N 1
ATOM 11790 C CA . ASP D 1 230 ? -32.603 97.824 -2.025 1.000 76.290 228 ASP D CA 1
ATOM 11791 C C . ASP D 1 230 ? -32.792 96.918 -0.807 1.000 79.932 228 ASP D C 1
ATOM 11792 O O . ASP D 1 230 ? -32.282 95.799 -0.778 1.000 83.180 228 ASP D O 1
ATOM 11797 N N . LEU D 1 231 ? -33.553 97.401 0.185 1.000 81.273 229 LEU D N 1
ATOM 11798 C CA . LEU D 1 231 ? -33.788 96.655 1.415 1.000 80.377 229 LEU D CA 1
ATOM 11799 C C . LEU D 1 231 ? -34.443 95.311 1.105 1.000 74.098 229 LEU D C 1
ATOM 11800 O O . LEU D 1 231 ? -33.961 94.275 1.563 1.000 74.102 229 LEU D O 1
ATOM 11805 N N . ARG D 1 232 ? -35.544 95.348 0.344 1.000 66.374 230 ARG D N 1
ATOM 11806 C CA . ARG D 1 232 ? -36.286 94.149 -0.004 1.000 61.836 230 ARG D CA 1
ATOM 11807 C C . ARG D 1 232 ? -35.340 93.130 -0.625 1.000 64.414 230 ARG D C 1
ATOM 11808 O O . ARG D 1 232 ? -35.456 91.938 -0.348 1.000 68.180 230 ARG D O 1
ATOM 11816 N N . THR D 1 233 ? -34.414 93.618 -1.462 1.000 65.924 231 THR D N 1
ATOM 11817 C CA . THR D 1 233 ? -33.489 92.750 -2.173 1.000 65.558 231 THR D CA 1
ATOM 11818 C C . THR D 1 233 ? -32.573 92.049 -1.174 1.000 61.787 231 THR D C 1
ATOM 11819 O O . THR D 1 233 ? -32.482 90.823 -1.194 1.000 63.595 231 THR D O 1
ATOM 11823 N N . MET D 1 234 ? -31.921 92.819 -0.298 1.000 57.694 232 MET D N 1
ATOM 11824 C CA . MET D 1 234 ? -30.972 92.245 0.643 1.000 61.362 232 MET D CA 1
ATOM 11825 C C . MET D 1 234 ? -31.673 91.274 1.592 1.000 63.130 232 MET D C 1
ATOM 11826 O O . MET D 1 234 ? -31.079 90.271 1.981 1.000 62.733 232 MET D O 1
ATOM 11831 N N . PHE D 1 235 ? -32.930 91.576 1.949 1.000 67.633 233 PHE D N 1
ATOM 11832 C CA . PHE D 1 235 ? -33.728 90.725 2.822 1.000 67.361 233 PHE D CA 1
ATOM 11833 C C . PHE D 1 235 ? -33.925 89.367 2.153 1.000 67.331 233 PHE D C 1
ATOM 11834 O O . PHE D 1 235 ? -33.595 88.341 2.736 1.000 76.731 233 PHE D O 1
ATOM 11842 N N . SER D 1 236 ? -34.424 89.375 0.913 1.000 62.214 234 SER D N 1
ATOM 11843 C CA . SER D 1 236 ? -34.715 88.148 0.188 1.000 61.488 234 SER D CA 1
ATOM 11844 C C . SER D 1 236 ? -33.483 87.258 0.046 1.000 57.403 234 SER D C 1
ATOM 11845 O O . SER D 1 236 ? -33.633 86.059 -0.179 1.000 60.822 234 SER D O 1
ATOM 11848 N N . VAL D 1 237 ? -32.283 87.843 0.147 1.000 52.134 235 VAL D N 1
ATOM 11849 C CA . VAL D 1 237 ? -31.050 87.079 0.050 1.000 52.363 235 VAL D CA 1
ATOM 11850 C C . VAL D 1 237 ? -30.767 86.398 1.385 1.000 50.847 235 VAL D C 1
ATOM 11851 O O . VAL D 1 237 ? -30.514 85.197 1.425 1.000 48.569 235 VAL D O 1
ATOM 11855 N N . ILE D 1 238 ? -30.806 87.172 2.471 1.000 53.691 236 ILE D N 1
ATOM 11856 C CA . ILE D 1 238 ? -30.453 86.672 3.794 1.000 58.984 236 ILE D CA 1
ATOM 11857 C C . ILE D 1 238 ? -31.611 85.906 4.430 1.000 58.814 236 ILE D C 1
ATOM 11858 O O . ILE D 1 238 ? -31.389 85.063 5.300 1.000 55.113 236 ILE D O 1
ATOM 11863 N N . ALA D 1 239 ? -32.845 86.245 4.043 1.000 60.418 237 ALA D N 1
ATOM 11864 C CA . ALA D 1 239 ? -34.017 85.566 4.573 1.000 65.222 237 ALA D CA 1
ATOM 11865 C C . ALA D 1 239 ? -33.905 84.077 4.270 1.000 67.117 237 ALA D C 1
ATOM 11866 O O . ALA D 1 239 ? -33.160 83.686 3.373 1.000 72.385 237 ALA D O 1
ATOM 11868 N N . GLY D 1 240 ? -34.663 83.260 5.010 1.000 64.903 238 GLY D N 1
ATOM 11869 C CA . GLY D 1 240 ? -34.585 81.814 4.871 1.000 62.110 238 GLY D CA 1
ATOM 11870 C C . GLY D 1 240 ? -34.080 81.142 6.146 1.000 57.374 238 GLY D C 1
ATOM 11871 O O . GLY D 1 240 ? -33.151 81.627 6.793 1.000 55.750 238 GLY D O 1
ATOM 11872 N N . ALA D 1 241 ? -34.674 79.988 6.463 1.000 53.814 239 ALA D N 1
ATOM 11873 C CA . ALA D 1 241 ? -34.381 79.288 7.701 1.000 55.558 239 ALA D CA 1
ATOM 11874 C C . ALA D 1 241 ? -33.228 78.316 7.478 1.000 53.824 239 ALA D C 1
ATOM 11875 O O . ALA D 1 241 ? -33.220 77.599 6.484 1.000 59.676 239 ALA D O 1
ATOM 11877 N N . HIS D 1 242 ? -32.271 78.280 8.409 1.000 49.889 240 HIS D N 1
ATOM 11878 C CA . HIS D 1 242 ? -31.197 77.306 8.331 1.000 49.413 240 HIS D CA 1
ATOM 11879 C C . HIS D 1 242 ? -31.353 76.275 9.448 1.000 52.339 240 HIS D C 1
ATOM 11880 O O . HIS D 1 242 ? -31.490 76.646 10.616 1.000 52.000 240 HIS D O 1
ATOM 11887 N N . PRO D 1 243 ? -31.345 74.958 9.119 1.000 51.754 241 PRO D N 1
ATOM 11888 C CA . PRO D 1 243 ? -31.375 73.893 10.126 1.000 48.778 241 PRO D CA 1
ATOM 11889 C C . PRO D 1 243 ? -30.410 74.031 11.299 1.000 45.840 241 PRO D C 1
ATOM 11890 O O . PRO D 1 243 ? -30.727 73.630 12.416 1.000 44.298 241 PRO D O 1
ATOM 11894 N N . HIS D 1 244 ? -29.217 74.562 11.023 1.000 44.418 242 HIS D N 1
ATOM 11895 C CA . HIS D 1 244 ? -28.173 74.655 12.029 1.000 44.055 242 HIS D CA 1
ATOM 11896 C C . HIS D 1 244 ? -28.475 75.763 13.037 1.000 43.180 242 HIS D C 1
ATOM 11897 O O . HIS D 1 244 ? -27.997 75.690 14.167 1.000 39.155 242 HIS D O 1
ATOM 11904 N N . ASP D 1 245 ? -29.247 76.785 12.632 1.000 44.593 243 ASP D N 1
ATOM 11905 C CA . ASP D 1 245 ? -29.740 77.766 13.590 1.000 45.261 243 ASP D CA 1
ATOM 11906 C C . ASP D 1 245 ? -31.091 77.307 14.121 1.000 44.606 243 ASP D C 1
ATOM 11907 O O . ASP D 1 245 ? -32.086 77.347 13.396 1.000 42.656 243 ASP D O 1
ATOM 11912 N N . PRO D 1 246 ? -31.163 76.872 15.400 1.000 44.379 244 PRO D N 1
ATOM 11913 C CA . PRO D 1 246 ? -32.436 76.463 15.997 1.000 44.065 244 PRO D CA 1
ATOM 11914 C C . PRO D 1 246 ? -33.465 77.588 16.163 1.000 42.755 244 PRO D C 1
ATOM 11915 O O . PRO D 1 246 ? -34.658 77.310 16.292 1.000 39.597 244 PRO D O 1
ATOM 11919 N N . VAL D 1 247 ? -33.006 78.851 16.138 1.000 41.194 245 VAL D N 1
ATOM 11920 C CA . VAL D 1 247 ? -33.890 79.998 16.270 1.000 41.361 245 VAL D CA 1
ATOM 11921 C C . VAL D 1 247 ? -34.569 80.269 14.929 1.000 43.377 245 VAL D C 1
ATOM 11922 O O . VAL D 1 247 ? -35.608 80.918 14.903 1.000 43.831 245 VAL D O 1
ATOM 11926 N N . SER D 1 248 ? -33.961 79.774 13.836 1.000 46.643 246 SER D N 1
ATOM 11927 C CA . SER D 1 248 ? -34.514 79.838 12.488 1.000 47.232 246 SER D CA 1
ATOM 11928 C C . SER D 1 248 ? -35.797 79.021 12.406 1.000 49.337 246 SER D C 1
ATOM 11929 O O . SER D 1 248 ? -35.835 77.883 12.867 1.000 50.361 246 SER D O 1
ATOM 11932 N N . VAL D 1 249 ? -36.831 79.585 11.775 1.000 52.149 247 VAL D N 1
ATOM 11933 C CA . VAL D 1 249 ? -38.108 78.900 11.679 1.000 55.366 247 VAL D CA 1
ATOM 11934 C C . VAL D 1 249 ? -38.440 78.631 10.214 1.000 55.622 247 VAL D C 1
ATOM 11935 O O . VAL D 1 249 ? -38.406 79.552 9.406 1.000 54.854 247 VAL D O 1
ATOM 11939 N N . PRO D 1 250 ? -38.840 77.390 9.842 1.000 60.268 248 PRO D N 1
ATOM 11940 C CA . PRO D 1 250 ? -39.285 77.082 8.481 1.000 57.640 248 PRO D CA 1
ATOM 11941 C C . PRO D 1 250 ? -40.680 77.618 8.173 1.000 54.654 248 PRO D C 1
ATOM 11942 O O . PRO D 1 250 ? -41.554 76.850 7.782 1.000 51.084 248 PRO D O 1
ATOM 11946 N N . ALA D 1 251 ? -40.882 78.930 8.343 1.000 54.179 249 ALA D N 1
ATOM 11947 C CA . ALA D 1 251 ? -42.206 79.512 8.200 1.000 56.891 249 ALA D CA 1
ATOM 11948 C C . ALA D 1 251 ? -42.227 80.470 7.021 1.000 58.472 249 ALA D C 1
ATOM 11949 O O . ALA D 1 251 ? -41.365 81.340 6.919 1.000 56.472 249 ALA D O 1
ATOM 11951 N N . PRO D 1 252 ? -43.242 80.379 6.133 1.000 64.263 250 PRO D N 1
ATOM 11952 C CA . PRO D 1 252 ? -43.305 81.240 4.956 1.000 68.765 250 PRO D CA 1
ATOM 11953 C C . PRO D 1 252 ? -43.533 82.672 5.427 1.000 72.746 250 PRO D C 1
ATOM 11954 O O . PRO D 1 252 ? -44.216 82.896 6.427 1.000 78.827 250 PRO D O 1
ATOM 11958 N N . LEU D 1 253 ? -42.924 83.630 4.719 1.000 71.133 251 LEU D N 1
ATOM 11959 C CA . LEU D 1 253 ? -43.194 85.038 4.955 1.000 65.395 251 LEU D CA 1
ATOM 11960 C C . LEU D 1 253 ? -44.644 85.328 4.574 1.000 65.127 251 LEU D C 1
ATOM 11961 O O . LEU D 1 253 ? -45.224 84.624 3.750 1.000 60.329 251 LEU D O 1
ATOM 11966 N N . ALA D 1 254 ? -45.233 86.352 5.203 1.000 71.138 252 ALA D N 1
ATOM 11967 C CA . ALA D 1 254 ? -46.654 86.623 5.049 1.000 71.116 252 ALA D CA 1
ATOM 11968 C C . ALA D 1 254 ? -46.898 88.109 4.789 1.000 71.356 252 ALA D C 1
ATOM 11969 O O . ALA D 1 254 ? -46.026 88.955 5.004 1.000 66.719 252 ALA D O 1
ATOM 11971 N N . GLY D 1 255 ? -48.103 88.407 4.294 1.000 72.602 253 GLY D N 1
ATOM 11972 C CA . GLY D 1 255 ? -48.508 89.781 4.061 1.000 76.619 253 GLY D CA 1
ATOM 11973 C C . GLY D 1 255 ? -50.027 89.929 4.032 1.000 78.444 253 GLY D C 1
ATOM 11974 O O . GLY D 1 255 ? -50.717 89.145 3.382 1.000 76.348 253 GLY D O 1
ATOM 11975 N N . THR D 1 256 ? -50.532 90.957 4.725 1.000 80.483 254 THR D N 1
ATOM 11976 C CA . THR D 1 256 ? -51.956 91.236 4.743 1.000 83.863 254 THR D CA 1
ATOM 11977 C C . THR D 1 256 ? -52.230 92.328 3.710 1.000 90.042 254 THR D C 1
ATOM 11978 O O . THR D 1 256 ? -51.500 93.315 3.639 1.000 96.773 254 THR D O 1
ATOM 11982 N N . ALA D 1 257 ? -53.250 92.110 2.867 1.000 90.034 255 ALA D N 1
ATOM 11983 C CA . ALA D 1 257 ? -53.557 93.018 1.770 1.000 87.324 255 ALA D CA 1
ATOM 11984 C C . ALA D 1 257 ? -54.213 94.304 2.275 1.000 91.543 255 ALA D C 1
ATOM 11985 O O . ALA D 1 257 ? -54.104 95.338 1.614 1.000 96.458 255 ALA D O 1
ATOM 11987 N N . SER D 1 258 ? -54.888 94.238 3.436 1.000 85.506 256 SER D N 1
ATOM 11988 C CA . SER D 1 258 ? -55.615 95.376 3.981 1.000 81.429 256 SER D CA 1
ATOM 11989 C C . SER D 1 258 ? -55.057 95.771 5.349 1.000 77.951 256 SER D C 1
ATOM 11990 O O . SER D 1 258 ? -55.801 95.818 6.326 1.000 78.428 256 SER D O 1
ATOM 11993 N N . PRO D 1 259 ? -53.759 96.133 5.476 1.000 77.193 257 PRO D N 1
ATOM 11994 C CA . PRO D 1 259 ? -53.163 96.359 6.791 1.000 78.372 257 PRO D CA 1
ATOM 11995 C C . PRO D 1 259 ? -53.717 97.640 7.406 1.000 84.559 257 PRO D C 1
ATOM 11996 O O . PRO D 1 259 ? -53.337 98.733 6.989 1.000 97.888 257 PRO D O 1
ATOM 12000 N N . ARG D 1 260 ? -54.617 97.511 8.388 1.000 83.708 258 ARG D N 1
ATOM 12001 C CA . ARG D 1 260 ? -55.023 98.670 9.169 1.000 82.438 258 ARG D CA 1
ATOM 12002 C C . ARG D 1 260 ? -53.800 99.161 9.945 1.000 80.831 258 ARG D C 1
ATOM 12003 O O . ARG D 1 260 ? -52.921 98.366 10.279 1.000 78.202 258 ARG D O 1
ATOM 12011 N N . VAL D 1 261 ? -53.721 100.469 10.215 1.000 80.240 259 VAL D N 1
ATOM 12012 C CA . VAL D 1 261 ? -52.504 101.029 10.788 1.000 85.296 259 VAL D CA 1
ATOM 12013 C C . VAL D 1 261 ? -52.828 101.740 12.101 1.000 86.666 259 VAL D C 1
ATOM 12014 O O . VAL D 1 261 ? -53.980 102.070 12.371 1.000 86.653 259 VAL D O 1
ATOM 12018 N N . ALA D 1 262 ? -51.788 101.923 12.926 1.000 90.098 260 ALA D N 1
ATOM 12019 C CA . ALA D 1 262 ? -51.894 102.583 14.218 1.000 88.813 260 ALA D CA 1
ATOM 12020 C C . ALA D 1 262 ? -50.601 103.339 14.500 1.000 86.693 260 ALA D C 1
ATOM 12021 O O . ALA D 1 262 ? -49.545 102.958 13.998 1.000 81.505 260 ALA D O 1
ATOM 12023 N N . VAL D 1 263 ? -50.702 104.405 15.304 1.000 90.476 261 VAL D N 1
ATOM 12024 C CA . VAL D 1 263 ? -49.554 105.236 15.638 1.000 90.685 261 VAL D CA 1
ATOM 12025 C C . VAL D 1 263 ? -49.313 105.100 17.139 1.000 93.202 261 VAL D C 1
ATOM 12026 O O . VAL D 1 263 ? -50.265 105.076 17.916 1.000 97.096 261 VAL D O 1
ATOM 12030 N N . LEU D 1 264 ? -48.041 104.988 17.537 1.000 96.434 262 LEU D N 1
ATOM 12031 C CA . LEU D 1 264 ? -47.679 104.832 18.937 1.000 104.672 262 LEU D CA 1
ATOM 12032 C C . LEU D 1 264 ? -46.838 106.030 19.382 1.000 112.454 262 LEU D C 1
ATOM 12033 O O . LEU D 1 264 ? -45.627 106.050 19.168 1.000 122.805 262 LEU D O 1
ATOM 12038 N N . ARG D 1 265 ? -47.485 107.028 20.002 1.000 106.547 263 ARG D N 1
ATOM 12039 C CA . ARG D 1 265 ? -46.762 108.165 20.554 1.000 100.231 263 ARG D CA 1
ATOM 12040 C C . ARG D 1 265 ? -46.237 107.806 21.941 1.000 97.394 263 ARG D C 1
ATOM 12041 O O . ARG D 1 265 ? -45.059 107.484 22.080 1.000 102.443 263 ARG D O 1
ATOM 12049 N N . GLY D 1 266 ? -47.112 107.853 22.954 1.000 96.524 264 GLY D N 1
ATOM 12050 C CA . GLY D 1 266 ? -46.667 107.829 24.339 1.000 101.531 264 GLY D CA 1
ATOM 12051 C C . GLY D 1 266 ? -47.010 106.529 25.061 1.000 100.189 264 GLY D C 1
ATOM 12052 O O . GLY D 1 266 ? -46.932 106.482 26.286 1.000 110.034 264 GLY D O 1
ATOM 12053 N N . GLU D 1 267 ? -47.347 105.472 24.313 1.000 94.114 265 GLU D N 1
ATOM 12054 C CA . GLU D 1 267 ? -47.722 104.208 24.926 1.000 92.916 265 GLU D CA 1
ATOM 12055 C C . GLU D 1 267 ? -46.482 103.498 25.482 1.000 95.635 265 GLU D C 1
ATOM 12056 O O . GLU D 1 267 ? -46.628 102.520 26.215 1.000 104.134 265 GLU D O 1
ATOM 12062 N N . THR D 1 268 ? -45.272 103.984 25.149 1.000 91.977 266 THR D N 1
ATOM 12063 C CA . THR D 1 268 ? -44.035 103.434 25.702 1.000 93.473 266 THR D CA 1
ATOM 12064 C C . THR D 1 268 ? -43.365 104.431 26.655 1.000 93.630 266 THR D C 1
ATOM 12065 O O . THR D 1 268 ? -42.216 104.226 27.062 1.000 75.442 266 THR D O 1
ATOM 12069 N N . GLY D 1 269 ? -44.103 105.491 27.023 1.000 99.380 267 GLY D N 1
ATOM 12070 C CA . GLY D 1 269 ? -43.652 106.469 27.998 1.000 101.378 267 GLY D CA 1
ATOM 12071 C C . GLY D 1 269 ? -42.390 107.208 27.561 1.000 110.049 267 GLY D C 1
ATOM 12072 O O . GLY D 1 269 ? -41.540 107.487 28.404 1.000 116.287 267 GLY D O 1
ATOM 12073 N N . ALA D 1 270 ? -42.268 107.519 26.262 1.000 115.052 268 ALA D N 1
ATOM 12074 C CA . ALA D 1 270 ? -41.070 108.169 25.747 1.000 114.484 268 ALA D CA 1
ATOM 12075 C C . ALA D 1 270 ? -41.239 109.691 25.769 1.000 110.656 268 ALA D C 1
ATOM 12076 O O . ALA D 1 270 ? -42.357 110.187 25.924 1.000 109.190 268 ALA D O 1
ATOM 12078 N N . VAL D 1 271 ? -40.112 110.414 25.629 1.000 104.040 269 VAL D N 1
ATOM 12079 C CA . VAL D 1 271 ? -40.088 111.875 25.610 1.000 99.838 269 VAL D CA 1
ATOM 12080 C C . VAL D 1 271 ? -39.534 112.321 24.254 1.000 101.213 269 VAL D C 1
ATOM 12081 O O . VAL D 1 271 ? -38.319 112.418 24.074 1.000 96.962 269 VAL D O 1
ATOM 12085 N N . LEU D 1 272 ? -40.434 112.632 23.312 1.000 102.557 270 LEU D N 1
ATOM 12086 C CA . LEU D 1 272 ? -40.058 112.850 21.923 1.000 104.653 270 LEU D CA 1
ATOM 12087 C C . LEU D 1 272 ? -40.159 114.342 21.614 1.000 113.201 270 LEU D C 1
ATOM 12088 O O . LEU D 1 272 ? -41.069 115.010 22.102 1.000 124.383 270 LEU D O 1
ATOM 12093 N N . ASP D 1 273 ? -39.237 114.857 20.787 1.000 111.123 271 ASP D N 1
ATOM 12094 C CA . ASP D 1 273 ? -39.291 116.246 20.346 1.000 99.278 271 ASP D CA 1
ATOM 12095 C C . ASP D 1 273 ? -40.410 116.415 19.320 1.000 95.338 271 ASP D C 1
ATOM 12096 O O . ASP D 1 273 ? -40.876 115.438 18.734 1.000 93.164 271 ASP D O 1
ATOM 12101 N N . ALA D 1 274 ? -40.834 117.670 19.109 1.000 92.684 272 ALA D N 1
ATOM 12102 C CA . ALA D 1 274 ? -41.853 117.983 18.117 1.000 90.032 272 ALA D CA 1
ATOM 12103 C C . ALA D 1 274 ? -41.273 117.892 16.707 1.000 85.425 272 ALA D C 1
ATOM 12104 O O . ALA D 1 274 ? -42.029 117.898 15.736 1.000 74.691 272 ALA D O 1
ATOM 12106 N N . GLU D 1 275 ? -39.935 117.822 16.614 1.000 83.882 273 GLU D N 1
ATOM 12107 C CA . GLU D 1 275 ? -39.266 117.486 15.369 1.000 81.505 273 GLU D CA 1
ATOM 12108 C C . GLU D 1 275 ? -39.781 116.138 14.867 1.000 83.169 273 GLU D C 1
ATOM 12109 O O . GLU D 1 275 ? -40.405 116.053 13.809 1.000 80.923 273 GLU D O 1
ATOM 12115 N N . ILE D 1 276 ? -39.550 115.095 15.669 1.000 82.300 274 ILE D N 1
ATOM 12116 C CA . ILE D 1 276 ? -39.854 113.729 15.275 1.000 83.695 274 ILE D CA 1
ATOM 12117 C C . ILE D 1 276 ? -41.362 113.491 15.400 1.000 82.166 274 ILE D C 1
ATOM 12118 O O . ILE D 1 276 ? -41.921 112.648 14.695 1.000 76.428 274 ILE D O 1
ATOM 12123 N N . GLU D 1 277 ? -42.025 114.241 16.291 1.000 81.995 275 GLU D N 1
ATOM 12124 C CA . GLU D 1 277 ? -43.478 114.202 16.386 1.000 85.149 275 GLU D CA 1
ATOM 12125 C C . GLU D 1 277 ? -44.091 114.672 15.069 1.000 80.625 275 GLU D C 1
ATOM 12126 O O . GLU D 1 277 ? -45.150 114.185 14.673 1.000 74.066 275 GLU D O 1
ATOM 12132 N N . ALA D 1 278 ? -43.429 115.641 14.423 1.000 80.623 276 ALA D N 1
ATOM 12133 C CA . ALA D 1 278 ? -43.867 116.157 13.136 1.000 81.442 276 ALA D CA 1
ATOM 12134 C C . ALA D 1 278 ? -43.539 115.159 12.027 1.000 85.010 276 ALA D C 1
ATOM 12135 O O . ALA D 1 278 ? -44.373 114.914 11.154 1.000 77.927 276 ALA D O 1
ATOM 12137 N N . ARG D 1 279 ? -42.320 114.600 12.071 1.000 86.027 277 ARG D N 1
ATOM 12138 C CA . ARG D 1 279 ? -41.882 113.605 11.102 1.000 84.143 277 ARG D CA 1
ATOM 12139 C C . ARG D 1 279 ? -42.835 112.413 11.124 1.000 86.969 277 ARG D C 1
ATOM 12140 O O . ARG D 1 279 ? -43.242 111.924 10.072 1.000 90.730 277 ARG D O 1
ATOM 12148 N N . LEU D 1 280 ? -43.184 111.960 12.333 1.000 85.510 278 LEU D N 1
ATOM 12149 C CA . LEU D 1 280 ? -44.173 110.909 12.502 1.000 91.797 278 LEU D CA 1
ATOM 12150 C C . LEU D 1 280 ? -45.503 111.348 11.886 1.000 89.515 278 LEU D C 1
ATOM 12151 O O . LEU D 1 280 ? -46.049 110.656 11.026 1.000 82.073 278 LEU D O 1
ATOM 12156 N N . ASP D 1 281 ? -45.999 112.518 12.314 1.000 90.768 279 ASP D N 1
ATOM 12157 C CA . ASP D 1 281 ? -47.283 113.031 11.860 1.000 95.919 279 ASP D CA 1
ATOM 12158 C C . ASP D 1 281 ? -47.286 113.105 10.332 1.000 93.497 279 ASP D C 1
ATOM 12159 O O . ASP D 1 281 ? -48.311 112.842 9.707 1.000 89.244 279 ASP D O 1
ATOM 12164 N N . ALA D 1 282 ? -46.129 113.462 9.749 1.000 90.193 280 ALA D N 1
ATOM 12165 C CA . ALA D 1 282 ? -45.942 113.509 8.304 1.000 85.191 280 ALA D CA 1
ATOM 12166 C C . ALA D 1 282 ? -46.139 112.127 7.684 1.000 87.117 280 ALA D C 1
ATOM 12167 O O . ALA D 1 282 ? -46.865 111.975 6.695 1.000 77.188 280 ALA D O 1
ATOM 12169 N N . THR D 1 283 ? -45.467 111.133 8.284 1.000 87.712 281 THR D N 1
ATOM 12170 C CA . THR D 1 283 ? -45.483 109.771 7.779 1.000 86.571 281 THR D CA 1
ATOM 12171 C C . THR D 1 283 ? -46.907 109.232 7.833 1.000 85.216 281 THR D C 1
ATOM 12172 O O . THR D 1 283 ? -47.308 108.478 6.949 1.000 86.456 281 THR D O 1
ATOM 12176 N N . VAL D 1 284 ? -47.666 109.649 8.855 1.000 84.730 282 VAL D N 1
ATOM 12177 C CA . VAL D 1 284 ? -49.031 109.178 9.035 1.000 94.248 282 VAL D CA 1
ATOM 12178 C C . VAL D 1 284 ? -49.862 109.540 7.801 1.000 106.493 282 VAL D C 1
ATOM 12179 O O . VAL D 1 284 ? -50.544 108.685 7.236 1.000 109.307 282 VAL D O 1
ATOM 12183 N N . ASP D 1 285 ? -49.813 110.814 7.393 1.000 113.603 283 ASP D N 1
ATOM 12184 C CA . ASP D 1 285 ? -50.675 111.311 6.328 1.000 111.262 283 ASP D CA 1
ATOM 12185 C C . ASP D 1 285 ? -50.385 110.542 5.043 1.000 100.705 283 ASP D C 1
ATOM 12186 O O . ASP D 1 285 ? -51.304 110.081 4.368 1.000 89.822 283 ASP D O 1
ATOM 12191 N N . ALA D 1 286 ? -49.090 110.404 4.735 1.000 89.999 284 ALA D N 1
ATOM 12192 C CA . ALA D 1 286 ? -48.643 109.686 3.556 1.000 84.685 284 ALA D CA 1
ATOM 12193 C C . ALA D 1 286 ? -49.339 108.331 3.459 1.000 91.898 284 ALA D C 1
ATOM 12194 O O . ALA D 1 286 ? -49.715 107.910 2.367 1.000 96.858 284 ALA D O 1
ATOM 12196 N N . LEU D 1 287 ? -49.478 107.649 4.605 1.000 92.940 285 LEU D N 1
ATOM 12197 C CA . LEU D 1 287 ? -50.091 106.330 4.649 1.000 97.922 285 LEU D CA 1
ATOM 12198 C C . LEU D 1 287 ? -51.556 106.434 4.234 1.000 99.449 285 LEU D C 1
ATOM 12199 O O . LEU D 1 287 ? -51.989 105.735 3.321 1.000 96.513 285 LEU D O 1
ATOM 12204 N N . ARG D 1 288 ? -52.312 107.310 4.909 1.000 106.432 286 ARG D N 1
ATOM 12205 C CA . ARG D 1 288 ? -53.735 107.451 4.641 1.000 110.138 286 ARG D CA 1
ATOM 12206 C C . ARG D 1 288 ? -53.956 107.890 3.197 1.000 112.534 286 ARG D C 1
ATOM 12207 O O . ARG D 1 288 ? -54.959 107.528 2.584 1.000 107.717 286 ARG D O 1
ATOM 12215 N N . ARG D 1 289 ? -53.015 108.680 2.669 1.000 117.449 287 ARG D N 1
ATOM 12216 C CA . ARG D 1 289 ? -53.020 109.045 1.263 1.000 120.754 287 ARG D CA 1
ATOM 12217 C C . ARG D 1 289 ? -52.901 107.790 0.398 1.000 113.310 287 ARG D C 1
ATOM 12218 O O . ARG D 1 289 ? -53.552 107.697 -0.641 1.000 105.710 287 ARG D O 1
ATOM 12226 N N . ALA D 1 290 ? -52.077 106.830 0.849 1.000 109.422 288 ALA D N 1
ATOM 12227 C CA . ALA D 1 290 ? -51.882 105.559 0.164 1.000 99.609 288 ALA D CA 1
ATOM 12228 C C . ALA D 1 290 ? -52.902 104.522 0.639 1.000 101.027 288 ALA D C 1
ATOM 12229 O O . ALA D 1 290 ? -52.600 103.329 0.660 1.000 106.304 288 ALA D O 1
ATOM 12231 N N . GLY D 1 291 ? -54.100 104.992 1.023 1.000 101.013 289 GLY D N 1
ATOM 12232 C CA . GLY D 1 291 ? -55.236 104.138 1.338 1.000 100.202 289 GLY D CA 1
ATOM 12233 C C . GLY D 1 291 ? -55.030 103.299 2.599 1.000 101.719 289 GLY D C 1
ATOM 12234 O O . GLY D 1 291 ? -55.580 102.203 2.695 1.000 99.805 289 GLY D O 1
ATOM 12235 N N . PHE D 1 292 ? -54.263 103.828 3.564 1.000 108.117 290 PHE D N 1
ATOM 12236 C CA . PHE D 1 292 ? -54.016 103.137 4.822 1.000 112.286 290 PHE D CA 1
ATOM 12237 C C . PHE D 1 292 ? -54.886 103.762 5.912 1.000 106.371 290 PHE D C 1
ATOM 12238 O O . PHE D 1 292 ? -54.818 104.961 6.163 1.000 100.607 290 PHE D O 1
ATOM 12246 N N . GLU D 1 293 ? -55.689 102.923 6.572 1.000 103.657 291 GLU D N 1
ATOM 12247 C CA . GLU D 1 293 ? -56.667 103.383 7.547 1.000 102.173 291 GLU D CA 1
ATOM 12248 C C . GLU D 1 293 ? -55.981 103.628 8.890 1.000 99.318 291 GLU D C 1
ATOM 12249 O O . GLU D 1 293 ? -56.296 102.957 9.869 1.000 107.579 291 GLU D O 1
ATOM 12255 N N . VAL D 1 294 ? -55.069 104.610 8.934 1.000 93.840 292 VAL D N 1
ATOM 12256 C CA . VAL D 1 294 ? -54.246 104.853 10.114 1.000 88.866 292 VAL D CA 1
ATOM 12257 C C . VAL D 1 294 ? -55.148 105.394 11.226 1.000 89.555 292 VAL D C 1
ATOM 12258 O O . VAL D 1 294 ? -56.077 106.149 10.944 1.000 85.173 292 VAL D O 1
ATOM 12262 N N . ALA D 1 295 ? -54.871 104.980 12.477 1.000 88.372 293 ALA D N 1
ATOM 12263 C CA . ALA D 1 295 ? -55.667 105.350 13.642 1.000 80.749 293 ALA D CA 1
ATOM 12264 C C . ALA D 1 295 ? -54.751 105.708 14.812 1.000 81.022 293 ALA D C 1
ATOM 12265 O O . ALA D 1 295 ? -53.612 105.248 14.870 1.000 74.958 293 ALA D O 1
ATOM 12267 N N . GLU D 1 296 ? -55.260 106.537 15.737 1.000 82.531 294 GLU D N 1
ATOM 12268 C CA . GLU D 1 296 ? -54.510 106.935 16.920 1.000 84.300 294 GLU D CA 1
ATOM 12269 C C . GLU D 1 296 ? -55.309 106.587 18.176 1.000 89.503 294 GLU D C 1
ATOM 12270 O O . GLU D 1 296 ? -56.501 106.296 18.090 1.000 84.861 294 GLU D O 1
ATOM 12276 N N . ASP D 1 297 ? -54.615 106.581 19.328 1.000 93.093 295 ASP D N 1
ATOM 12277 C CA . ASP D 1 297 ? -55.205 106.363 20.645 1.000 94.723 295 ASP D CA 1
ATOM 12278 C C . ASP D 1 297 ? -55.655 104.918 20.867 1.000 98.038 295 ASP D C 1
ATOM 12279 O O . ASP D 1 297 ? -56.257 104.621 21.898 1.000 98.636 295 ASP D O 1
ATOM 12284 N N . VAL D 1 298 ? -55.336 104.011 19.937 1.000 98.194 296 VAL D N 1
ATOM 12285 C CA . VAL D 1 298 ? -55.875 102.660 19.993 1.000 93.591 296 VAL D CA 1
ATOM 12286 C C . VAL D 1 298 ? -54.825 101.662 20.494 1.000 92.906 296 VAL D C 1
ATOM 12287 O O . VAL D 1 298 ? -55.161 100.505 20.731 1.000 89.137 296 VAL D O 1
ATOM 12291 N N . VAL D 1 299 ? -53.577 102.107 20.710 1.000 95.016 297 VAL D N 1
ATOM 12292 C CA . VAL D 1 299 ? -52.503 101.202 21.105 1.000 94.180 297 VAL D CA 1
ATOM 12293 C C . VAL D 1 299 ? -52.544 100.981 22.622 1.000 98.226 297 VAL D C 1
ATOM 12294 O O . VAL D 1 299 ? -52.457 101.940 23.386 1.000 104.425 297 VAL D O 1
ATOM 12298 N N . PRO D 1 300 ? -52.674 99.723 23.119 1.000 93.138 298 PRO D N 1
ATOM 12299 C CA . PRO D 1 300 ? -52.514 99.430 24.550 1.000 89.044 298 PRO D CA 1
ATOM 12300 C C . PRO D 1 300 ? -51.194 99.915 25.157 1.000 79.547 298 PRO D C 1
ATOM 12301 O O . PRO D 1 300 ? -50.196 100.030 24.457 1.000 76.201 298 PRO D O 1
ATOM 12305 N N . ASP D 1 301 ? -51.197 100.169 26.472 1.000 77.437 299 ASP D N 1
ATOM 12306 C CA . ASP D 1 301 ? -50.073 100.795 27.156 1.000 79.419 299 ASP D CA 1
ATOM 12307 C C . ASP D 1 301 ? -48.933 99.798 27.334 1.000 77.683 299 ASP D C 1
ATOM 12308 O O . ASP D 1 301 ? -49.081 98.811 28.050 1.000 74.980 299 ASP D O 1
ATOM 12313 N N . LEU D 1 302 ? -47.782 100.111 26.729 1.000 77.665 300 LEU D N 1
ATOM 12314 C CA . LEU D 1 302 ? -46.600 99.268 26.811 1.000 80.178 300 LEU D CA 1
ATOM 12315 C C . LEU D 1 302 ? -45.487 100.036 27.517 1.000 78.506 300 LEU D C 1
ATOM 12316 O O . LEU D 1 302 ? -44.338 100.004 27.082 1.000 84.113 300 LEU D O 1
ATOM 12321 N N . ARG D 1 303 ? -45.838 100.736 28.600 1.000 73.474 301 ARG D N 1
ATOM 12322 C CA . ARG D 1 303 ? -44.876 101.557 29.318 1.000 78.678 301 ARG D CA 1
ATOM 12323 C C . ARG D 1 303 ? -43.799 100.691 29.972 1.000 76.413 301 ARG D C 1
ATOM 12324 O O . ARG D 1 303 ? -42.646 101.111 30.051 1.000 70.701 301 ARG D O 1
ATOM 12332 N N . ARG D 1 304 ? -44.187 99.493 30.438 1.000 79.013 302 ARG D N 1
ATOM 12333 C CA . ARG D 1 304 ? -43.286 98.592 31.149 1.000 77.191 302 ARG D CA 1
ATOM 12334 C C . ARG D 1 304 ? -42.319 97.887 30.190 1.000 77.741 302 ARG D C 1
ATOM 12335 O O . ARG D 1 304 ? -41.190 97.584 30.574 1.000 72.703 302 ARG D O 1
ATOM 12343 N N . ALA D 1 305 ? -42.758 97.642 28.946 1.000 80.025 303 ALA D N 1
ATOM 12344 C CA . ALA D 1 305 ? -42.020 96.836 27.978 1.000 77.829 303 ALA D CA 1
ATOM 12345 C C . ALA D 1 305 ? -40.559 97.271 27.852 1.000 73.043 303 ALA D C 1
ATOM 12346 O O . ALA D 1 305 ? -39.665 96.444 28.000 1.000 75.879 303 ALA D O 1
ATOM 12348 N N . PRO D 1 306 ? -40.236 98.553 27.574 1.000 72.683 304 PRO D N 1
ATOM 12349 C CA . PRO D 1 306 ? -38.835 98.968 27.516 1.000 74.587 304 PRO D CA 1
ATOM 12350 C C . PRO D 1 306 ? -38.095 98.616 28.806 1.000 74.694 304 PRO D C 1
ATOM 12351 O O . PRO D 1 306 ? -36.910 98.293 28.772 1.000 73.431 304 PRO D O 1
ATOM 12355 N N . GLU D 1 307 ? -38.813 98.671 29.935 1.000 77.076 305 GLU D N 1
ATOM 12356 C CA . GLU D 1 307 ? -38.216 98.481 31.249 1.000 80.212 305 GLU D CA 1
ATOM 12357 C C . GLU D 1 307 ? -37.893 96.995 31.422 1.000 74.412 305 GLU D C 1
ATOM 12358 O O . GLU D 1 307 ? -36.772 96.635 31.784 1.000 67.996 305 GLU D O 1
ATOM 12364 N N . VAL D 1 308 ? -38.886 96.142 31.141 1.000 69.685 306 VAL D N 1
ATOM 12365 C CA . VAL D 1 308 ? -38.699 94.700 31.156 1.000 66.527 306 VAL D CA 1
ATOM 12366 C C . VAL D 1 308 ? -37.435 94.387 30.362 1.000 68.373 306 VAL D C 1
ATOM 12367 O O . VAL D 1 308 ? -36.514 93.753 30.875 1.000 70.648 306 VAL D O 1
ATOM 12371 N N . TRP D 1 309 ? -37.401 94.862 29.113 1.000 68.653 307 TRP D N 1
ATOM 12372 C CA . TRP D 1 309 ? -36.232 94.705 28.265 1.000 72.372 307 TRP D CA 1
ATOM 12373 C C . TRP D 1 309 ? -34.999 95.240 28.985 1.000 71.544 307 TRP D C 1
ATOM 12374 O O . TRP D 1 309 ? -33.980 94.561 29.060 1.000 73.287 307 TRP D O 1
ATOM 12385 N N . ALA D 1 310 ? -35.110 96.453 29.532 1.000 72.126 308 ALA D N 1
ATOM 12386 C CA . ALA D 1 310 ? -33.981 97.096 30.185 1.000 75.090 308 ALA D CA 1
ATOM 12387 C C . ALA D 1 310 ? -33.431 96.205 31.295 1.000 71.553 308 ALA D C 1
ATOM 12388 O O . ALA D 1 310 ? -32.216 96.066 31.441 1.000 67.010 308 ALA D O 1
ATOM 12390 N N . ALA D 1 311 ? -34.347 95.610 32.067 1.000 71.015 309 ALA D N 1
ATOM 12391 C CA . ALA D 1 311 ? -33.996 94.811 33.231 1.000 70.590 309 ALA D CA 1
ATOM 12392 C C . ALA D 1 311 ? -33.337 93.498 32.822 1.000 60.599 309 ALA D C 1
ATOM 12393 O O . ALA D 1 311 ? -32.247 93.181 33.301 1.000 51.492 309 ALA D O 1
ATOM 12395 N N . ILE D 1 312 ? -34.022 92.742 31.954 1.000 55.919 310 ILE D N 1
ATOM 12396 C CA . ILE D 1 312 ? -33.472 91.503 31.434 1.000 55.380 310 ILE D CA 1
ATOM 12397 C C . ILE D 1 312 ? -32.043 91.779 30.967 1.000 54.364 310 ILE D C 1
ATOM 12398 O O . ILE D 1 312 ? -31.090 91.205 31.485 1.000 50.524 310 ILE D O 1
ATOM 12403 N N . ASN D 1 313 ? -31.899 92.704 30.014 1.000 57.897 311 ASN D N 1
ATOM 12404 C CA . ASN D 1 313 ? -30.612 92.987 29.402 1.000 59.181 311 ASN D CA 1
ATOM 12405 C C . ASN D 1 313 ? -29.645 93.510 30.457 1.000 61.921 311 ASN D C 1
ATOM 12406 O O . ASN D 1 313 ? -28.592 92.916 30.688 1.000 64.931 311 ASN D O 1
ATOM 12411 N N . GLY D 1 314 ? -30.034 94.620 31.093 1.000 64.121 312 GLY D N 1
ATOM 12412 C CA . GLY D 1 314 ? -29.199 95.307 32.063 1.000 65.396 312 GLY D CA 1
ATOM 12413 C C . GLY D 1 314 ? -28.648 94.362 33.124 1.000 64.158 312 GLY D C 1
ATOM 12414 O O . GLY D 1 314 ? -27.445 94.372 33.396 1.000 62.229 312 GLY D O 1
ATOM 12415 N N . THR D 1 315 ? -29.546 93.552 33.702 1.000 61.350 313 THR D N 1
ATOM 12416 C CA . THR D 1 315 ? -29.169 92.583 34.718 1.000 59.967 313 THR D CA 1
ATOM 12417 C C . THR D 1 315 ? -27.985 91.749 34.213 1.000 62.550 313 THR D C 1
ATOM 12418 O O . THR D 1 315 ? -26.958 91.659 34.890 1.000 64.602 313 THR D O 1
ATOM 12422 N N . GLU D 1 316 ? -28.103 91.184 33.004 1.000 63.288 314 GLU D N 1
ATOM 12423 C CA . GLU D 1 316 ? -27.091 90.274 32.477 1.000 65.446 314 GLU D CA 1
ATOM 12424 C C . GLU D 1 316 ? -25.797 91.020 32.168 1.000 59.739 314 GLU D C 1
ATOM 12425 O O . GLU D 1 316 ? -24.702 90.502 32.390 1.000 49.501 314 GLU D O 1
ATOM 12431 N N . LEU D 1 317 ? -25.946 92.226 31.619 1.000 61.770 315 LEU D N 1
ATOM 12432 C CA . LEU D 1 317 ? -24.805 93.062 31.304 1.000 68.224 315 LEU D CA 1
ATOM 12433 C C . LEU D 1 317 ? -23.954 93.278 32.553 1.000 70.873 315 LEU D C 1
ATOM 12434 O O . LEU D 1 317 ? -22.745 93.053 32.523 1.000 71.347 315 LEU D O 1
ATOM 12439 N N . ILE D 1 318 ? -24.593 93.720 33.642 1.000 71.504 316 ILE D N 1
ATOM 12440 C CA . ILE D 1 318 ? -23.857 94.089 34.840 1.000 72.594 316 ILE D CA 1
ATOM 12441 C C . ILE D 1 318 ? -23.381 92.817 35.528 1.000 69.231 316 ILE D C 1
ATOM 12442 O O . ILE D 1 318 ? -22.183 92.632 35.710 1.000 67.193 316 ILE D O 1
ATOM 12447 N N . ASN D 1 319 ? -24.326 91.940 35.882 1.000 67.994 317 ASN D N 1
ATOM 12448 C CA . ASN D 1 319 ? -24.014 90.800 36.729 1.000 68.994 317 ASN D CA 1
ATOM 12449 C C . ASN D 1 319 ? -23.184 89.763 35.966 1.000 70.176 317 ASN D C 1
ATOM 12450 O O . ASN D 1 319 ? -22.223 89.225 36.521 1.000 64.048 317 ASN D O 1
ATOM 12455 N N . ILE D 1 320 ? -23.561 89.457 34.713 1.000 74.145 318 ILE D N 1
ATOM 12456 C CA . ILE D 1 320 ? -22.877 88.404 33.970 1.000 74.796 318 ILE D CA 1
ATOM 12457 C C . ILE D 1 320 ? -21.790 88.988 33.062 1.000 72.488 318 ILE D C 1
ATOM 12458 O O . ILE D 1 320 ? -20.625 88.618 33.209 1.000 72.522 318 ILE D O 1
ATOM 12463 N N . ALA D 1 321 ? -22.155 89.872 32.120 1.000 68.188 319 ALA D N 1
ATOM 12464 C CA . ALA D 1 321 ? -21.247 90.258 31.041 1.000 68.905 319 ALA D CA 1
ATOM 12465 C C . ALA D 1 321 ? -20.013 90.999 31.566 1.000 70.012 319 ALA D C 1
ATOM 12466 O O . ALA D 1 321 ? -18.903 90.470 31.508 1.000 65.145 319 ALA D O 1
ATOM 12468 N N . LEU D 1 322 ? -20.232 92.211 32.100 1.000 72.269 320 LEU D N 1
ATOM 12469 C CA . LEU D 1 322 ? -19.175 93.171 32.391 1.000 73.702 320 LEU D CA 1
ATOM 12470 C C . LEU D 1 322 ? -18.051 92.580 33.242 1.000 75.493 320 LEU D C 1
ATOM 12471 O O . LEU D 1 322 ? -16.883 92.866 32.984 1.000 83.164 320 LEU D O 1
ATOM 12476 N N . PRO D 1 323 ? -18.327 91.775 34.292 1.000 68.276 321 PRO D N 1
ATOM 12477 C CA . PRO D 1 323 ? -17.254 91.242 35.135 1.000 67.423 321 PRO D CA 1
ATOM 12478 C C . PRO D 1 323 ? -16.156 90.480 34.400 1.000 69.489 321 PRO D C 1
ATOM 12479 O O . PRO D 1 323 ? -15.167 90.097 35.019 1.000 64.029 321 PRO D O 1
ATOM 12483 N N . GLU D 1 324 ? -16.363 90.219 33.101 1.000 77.595 322 GLU D N 1
ATOM 12484 C CA . GLU D 1 324 ? -15.290 89.768 32.231 1.000 84.932 322 GLU D CA 1
ATOM 12485 C C . GLU D 1 324 ? -14.868 90.886 31.273 1.000 92.551 322 GLU D C 1
ATOM 12486 O O . GLU D 1 324 ? -13.689 91.233 31.207 1.000 92.489 322 GLU D O 1
ATOM 12492 N N . VAL D 1 325 ? -15.834 91.461 30.545 1.000 98.543 323 VAL D N 1
ATOM 12493 C CA . VAL D 1 325 ? -15.535 92.310 29.400 1.000 106.697 323 VAL D CA 1
ATOM 12494 C C . VAL D 1 325 ? -15.172 93.724 29.858 1.000 112.813 323 VAL D C 1
ATOM 12495 O O . VAL D 1 325 ? -14.605 94.483 29.077 1.000 125.781 323 VAL D O 1
ATOM 12499 N N . GLY D 1 326 ? -15.506 94.088 31.103 1.000 115.095 324 GLY D N 1
ATOM 12500 C CA . GLY D 1 326 ? -15.235 95.425 31.613 1.000 111.511 324 GLY D CA 1
ATOM 12501 C C . GLY D 1 326 ? -13.739 95.738 31.632 1.000 108.355 324 GLY D C 1
ATOM 12502 O O . GLY D 1 326 ? -13.358 96.909 31.624 1.000 93.557 324 GLY D O 1
ATOM 12503 N N . ALA D 1 327 ? -12.913 94.678 31.653 1.000 106.509 325 ALA D N 1
ATOM 12504 C CA . ALA D 1 327 ? -11.462 94.790 31.692 1.000 102.670 325 ALA D CA 1
ATOM 12505 C C . ALA D 1 327 ? -10.908 95.435 30.419 1.000 99.132 325 ALA D C 1
ATOM 12506 O O . ALA D 1 327 ? -10.045 96.308 30.506 1.000 93.913 325 ALA D O 1
ATOM 12508 N N . GLU D 1 328 ? -11.382 94.993 29.245 1.000 91.312 326 GLU D N 1
ATOM 12509 C CA . GLU D 1 328 ? -10.846 95.468 27.976 1.000 85.986 326 GLU D CA 1
ATOM 12510 C C . GLU D 1 328 ? -11.799 96.491 27.359 1.000 80.302 326 GLU D C 1
ATOM 12511 O O . GLU D 1 328 ? -11.501 97.044 26.303 1.000 79.663 326 GLU D O 1
ATOM 12517 N N . MET D 1 329 ? -12.931 96.747 28.026 1.000 78.625 327 MET D N 1
ATOM 12518 C CA . MET D 1 329 ? -13.963 97.621 27.491 1.000 79.715 327 MET D CA 1
ATOM 12519 C C . MET D 1 329 ? -13.512 99.073 27.660 1.000 81.406 327 MET D C 1
ATOM 12520 O O . MET D 1 329 ? -12.574 99.348 28.406 1.000 75.689 327 MET D O 1
ATOM 12525 N N . THR D 1 330 ? -14.171 99.994 26.942 1.000 88.713 328 THR D N 1
ATOM 12526 C CA . THR D 1 330 ? -14.008 101.421 27.184 1.000 87.519 328 THR D CA 1
ATOM 12527 C C . THR D 1 330 ? -14.694 101.754 28.506 1.000 86.442 328 THR D C 1
ATOM 12528 O O . THR D 1 330 ? -15.862 101.416 28.695 1.000 92.175 328 THR D O 1
ATOM 12532 N N . GLY D 1 331 ? -13.968 102.435 29.401 1.000 82.605 329 GLY D N 1
ATOM 12533 C CA . GLY D 1 331 ? -14.554 102.993 30.608 1.000 77.832 329 GLY D CA 1
ATOM 12534 C C . GLY D 1 331 ? -15.725 103.920 30.285 1.000 77.547 329 GLY D C 1
ATOM 12535 O O . GLY D 1 331 ? -16.568 104.169 31.142 1.000 79.772 329 GLY D O 1
ATOM 12536 N N . SER D 1 332 ? -15.773 104.428 29.047 1.000 77.989 330 SER D N 1
ATOM 12537 C CA . SER D 1 332 ? -16.915 105.195 28.573 1.000 81.679 330 SER D CA 1
ATOM 12538 C C . SER D 1 332 ? -18.179 104.335 28.621 1.000 85.148 330 SER D C 1
ATOM 12539 O O . SER D 1 332 ? -19.175 104.719 29.241 1.000 76.453 330 SER D O 1
ATOM 12542 N N . GLY D 1 333 ? -18.109 103.168 27.960 1.000 89.124 331 GLY D N 1
ATOM 12543 C CA . GLY D 1 333 ? -19.235 102.255 27.825 1.000 86.417 331 GLY D CA 1
ATOM 12544 C C . GLY D 1 333 ? -19.515 101.493 29.118 1.000 79.882 331 GLY D C 1
ATOM 12545 O O . GLY D 1 333 ? -20.675 101.292 29.469 1.000 71.913 331 GLY D O 1
ATOM 12546 N N . ARG D 1 334 ? -18.445 101.071 29.807 1.000 80.242 332 ARG D N 1
ATOM 12547 C CA . ARG D 1 334 ? -18.565 100.458 31.121 1.000 88.128 332 ARG D CA 1
ATOM 12548 C C . ARG D 1 334 ? -19.450 101.358 31.981 1.000 93.974 332 ARG D C 1
ATOM 12549 O O . ARG D 1 334 ? -20.499 100.921 32.452 1.000 95.108 332 ARG D O 1
ATOM 12557 N N . GLN D 1 335 ? -19.036 102.628 32.125 1.000 97.849 333 GLN D N 1
ATOM 12558 C CA . GLN D 1 335 ? -19.774 103.615 32.904 1.000 101.866 333 GLN D CA 1
ATOM 12559 C C . GLN D 1 335 ? -21.133 103.899 32.271 1.000 93.662 333 GLN D C 1
ATOM 12560 O O . GLN D 1 335 ? -22.085 104.188 32.990 1.000 93.609 333 GLN D O 1
ATOM 12566 N N . HIS D 1 336 ? -21.221 103.844 30.938 1.000 86.879 334 HIS D N 1
ATOM 12567 C CA . HIS D 1 336 ? -22.513 103.985 30.287 1.000 87.386 334 HIS D CA 1
ATOM 12568 C C . HIS D 1 336 ? -23.470 102.903 30.786 1.000 96.547 334 HIS D C 1
ATOM 12569 O O . HIS D 1 336 ? -24.581 103.231 31.198 1.000 97.834 334 HIS D O 1
ATOM 12576 N N . ILE D 1 337 ? -23.032 101.632 30.747 1.000 99.803 335 ILE D N 1
ATOM 12577 C CA . ILE D 1 337 ? -23.872 100.503 31.131 1.000 102.625 335 ILE D CA 1
ATOM 12578 C C . ILE D 1 337 ? -24.215 100.605 32.617 1.000 100.868 335 ILE D C 1
ATOM 12579 O O . ILE D 1 337 ? -25.384 100.521 32.998 1.000 94.541 335 ILE D O 1
ATOM 12584 N N . GLU D 1 338 ? -23.181 100.785 33.447 1.000 95.954 336 GLU D N 1
ATOM 12585 C CA . GLU D 1 338 ? -23.369 100.947 34.879 1.000 92.757 336 GLU D CA 1
ATOM 12586 C C . GLU D 1 338 ? -24.401 102.047 35.125 1.000 96.535 336 GLU D C 1
ATOM 12587 O O . GLU D 1 338 ? -25.388 101.807 35.815 1.000 104.096 336 GLU D O 1
ATOM 12593 N N . ASP D 1 339 ? -24.188 103.231 34.525 1.000 94.369 337 ASP D N 1
ATOM 12594 C CA . ASP D 1 339 ? -25.064 104.380 34.721 1.000 90.209 337 ASP D CA 1
ATOM 12595 C C . ASP D 1 339 ? -26.442 104.148 34.099 1.000 89.549 337 ASP D C 1
ATOM 12596 O O . ASP D 1 339 ? -27.452 104.463 34.724 1.000 90.592 337 ASP D O 1
ATOM 12601 N N . MET D 1 340 ? -26.488 103.631 32.863 1.000 90.363 338 MET D N 1
ATOM 12602 C CA . MET D 1 340 ? -27.752 103.468 32.154 1.000 94.332 338 MET D CA 1
ATOM 12603 C C . MET D 1 340 ? -28.562 102.313 32.741 1.000 93.332 338 MET D C 1
ATOM 12604 O O . MET D 1 340 ? -29.692 102.532 33.180 1.000 96.147 338 MET D O 1
ATOM 12609 N N . PHE D 1 341 ? -27.994 101.097 32.734 1.000 87.869 339 PHE D N 1
ATOM 12610 C CA . PHE D 1 341 ? -28.755 99.892 33.040 1.000 85.383 339 PHE D CA 1
ATOM 12611 C C . PHE D 1 341 ? -28.661 99.527 34.523 1.000 89.005 339 PHE D C 1
ATOM 12612 O O . PHE D 1 341 ? -29.333 98.596 34.962 1.000 93.139 339 PHE D O 1
ATOM 12620 N N . GLY D 1 342 ? -27.856 100.274 35.295 1.000 89.597 340 GLY D N 1
ATOM 12621 C CA . GLY D 1 342 ? -27.668 100.020 36.718 1.000 83.422 340 GLY D CA 1
ATOM 12622 C C . GLY D 1 342 ? -28.955 100.135 37.538 1.000 76.702 340 GLY D C 1
ATOM 12623 O O . GLY D 1 342 ? -29.059 99.517 38.595 1.000 71.038 340 GLY D O 1
ATOM 12624 N N . ILE D 1 343 ? -29.919 100.940 37.069 1.000 73.811 341 ILE D N 1
ATOM 12625 C CA . ILE D 1 343 ? -31.188 101.106 37.768 1.000 77.579 341 ILE D CA 1
ATOM 12626 C C . ILE D 1 343 ? -31.939 99.776 37.794 1.000 77.336 341 ILE D C 1
ATOM 12627 O O . ILE D 1 343 ? -32.402 99.349 38.851 1.000 73.759 341 ILE D O 1
ATOM 12632 N N . PHE D 1 344 ? -32.058 99.134 36.626 1.000 76.981 342 PHE D N 1
ATOM 12633 C CA . PHE D 1 344 ? -32.963 98.007 36.473 1.000 76.633 342 PHE D CA 1
ATOM 12634 C C . PHE D 1 344 ? -32.255 96.697 36.818 1.000 71.721 342 PHE D C 1
ATOM 12635 O O . PHE D 1 344 ? -32.901 95.653 36.776 1.000 69.702 342 PHE D O 1
ATOM 12643 N N . ASP D 1 345 ? -30.956 96.749 37.168 1.000 68.731 343 ASP D N 1
ATOM 12644 C CA . ASP D 1 345 ? -30.231 95.565 37.604 1.000 66.203 343 ASP D CA 1
ATOM 12645 C C . ASP D 1 345 ? -31.063 94.833 38.655 1.000 68.572 343 ASP D C 1
ATOM 12646 O O . ASP D 1 345 ? -31.124 95.284 39.795 1.000 70.266 343 ASP D O 1
ATOM 12651 N N . LEU D 1 346 ? -31.684 93.707 38.255 1.000 69.705 344 LEU D N 1
ATOM 12652 C CA . LEU D 1 346 ? -32.534 92.905 39.130 1.000 66.938 344 LEU D CA 1
ATOM 12653 C C . LEU D 1 346 ? -31.689 92.158 40.164 1.000 62.289 344 LEU D C 1
ATOM 12654 O O . LEU D 1 346 ? -32.231 91.440 40.999 1.000 56.899 344 LEU D O 1
ATOM 12659 N N . GLY D 1 347 ? -30.359 92.304 40.082 1.000 61.883 345 GLY D N 1
ATOM 12660 C CA . GLY D 1 347 ? -29.441 91.644 40.994 1.000 62.689 345 GLY D CA 1
ATOM 12661 C C . GLY D 1 347 ? -29.221 90.188 40.595 1.000 67.222 345 GLY D C 1
ATOM 12662 O O . GLY D 1 347 ? -29.857 89.687 39.667 1.000 74.651 345 GLY D O 1
ATOM 12663 N N . LEU D 1 348 ? -28.347 89.512 41.347 1.000 66.639 346 LEU D N 1
ATOM 12664 C CA . LEU D 1 348 ? -27.980 88.127 41.088 1.000 66.026 346 LEU D CA 1
ATOM 12665 C C . LEU D 1 348 ? -29.102 87.131 41.408 1.000 66.500 346 LEU D C 1
ATOM 12666 O O . LEU D 1 348 ? -28.948 85.946 41.119 1.000 70.931 346 LEU D O 1
ATOM 12671 N N . ASP D 1 349 ? -30.218 87.569 42.005 1.000 61.751 347 ASP D N 1
ATOM 12672 C CA . ASP D 1 349 ? -31.265 86.627 42.371 1.000 64.246 347 ASP D CA 1
ATOM 12673 C C . ASP D 1 349 ? -32.163 86.318 41.169 1.000 65.132 347 ASP D C 1
ATOM 12674 O O . ASP D 1 349 ? -32.716 87.226 40.546 1.000 64.377 347 ASP D O 1
ATOM 12679 N N . LEU D 1 350 ? -32.338 85.017 40.888 1.000 67.043 348 LEU D N 1
ATOM 12680 C CA . LEU D 1 350 ? -33.008 84.563 39.678 1.000 69.194 348 LEU D CA 1
ATOM 12681 C C . LEU D 1 350 ? -34.523 84.685 39.830 1.000 69.621 348 LEU D C 1
ATOM 12682 O O . LEU D 1 350 ? -35.224 84.788 38.824 1.000 74.956 348 LEU D O 1
ATOM 12687 N N . ARG D 1 351 ? -35.038 84.667 41.067 1.000 66.592 349 ARG D N 1
ATOM 12688 C CA . ARG D 1 351 ? -36.476 84.792 41.260 1.000 67.789 349 ARG D CA 1
ATOM 12689 C C . ARG D 1 351 ? -36.990 86.064 40.585 1.000 67.399 349 ARG D C 1
ATOM 12690 O O . ARG D 1 351 ? -38.126 86.100 40.111 1.000 58.263 349 ARG D O 1
ATOM 12698 N N . ALA D 1 352 ? -36.133 87.094 40.540 1.000 70.131 350 ALA D N 1
ATOM 12699 C CA . ALA D 1 352 ? -36.475 88.382 39.955 1.000 70.106 350 ALA D CA 1
ATOM 12700 C C . ALA D 1 352 ? -36.399 88.348 38.430 1.000 69.248 350 ALA D C 1
ATOM 12701 O O . ALA D 1 352 ? -37.227 88.976 37.767 1.000 66.059 350 ALA D O 1
ATOM 12703 N N . TYR D 1 353 ? -35.366 87.668 37.900 1.000 64.685 351 TYR D N 1
ATOM 12704 C CA . TYR D 1 353 ? -35.189 87.488 36.467 1.000 60.037 351 TYR D CA 1
ATOM 12705 C C . TYR D 1 353 ? -36.410 86.755 35.914 1.000 52.197 351 TYR D C 1
ATOM 12706 O O . TYR D 1 353 ? -37.025 87.192 34.946 1.000 44.050 351 TYR D O 1
ATOM 12715 N N . HIS D 1 354 ? -36.782 85.654 36.572 1.000 51.935 352 HIS D N 1
ATOM 12716 C CA . HIS D 1 354 ? -37.955 84.893 36.181 1.000 53.399 352 HIS D CA 1
ATOM 12717 C C . HIS D 1 354 ? -39.169 85.819 36.128 1.000 57.402 352 HIS D C 1
ATOM 12718 O O . HIS D 1 354 ? -39.917 85.819 35.151 1.000 58.109 352 HIS D O 1
ATOM 12725 N N . ALA D 1 355 ? -39.323 86.629 37.183 1.000 63.530 353 ALA D N 1
ATOM 12726 C CA . ALA D 1 355 ? -40.467 87.511 37.370 1.000 61.741 353 ALA D CA 1
ATOM 12727 C C . ALA D 1 355 ? -40.659 88.447 36.178 1.000 61.475 353 ALA D C 1
ATOM 12728 O O . ALA D 1 355 ? -41.758 88.528 35.623 1.000 57.297 353 ALA D O 1
ATOM 12730 N N . VAL D 1 356 ? -39.585 89.164 35.819 1.000 60.349 354 VAL D N 1
ATOM 12731 C CA . VAL D 1 356 ? -39.624 90.142 34.744 1.000 60.368 354 VAL D CA 1
ATOM 12732 C C . VAL D 1 356 ? -39.850 89.413 33.416 1.000 56.274 354 VAL D C 1
ATOM 12733 O O . VAL D 1 356 ? -40.578 89.903 32.551 1.000 52.786 354 VAL D O 1
ATOM 12737 N N . TRP D 1 357 ? -39.250 88.222 33.271 1.000 52.877 355 TRP D N 1
ATOM 12738 C CA . TRP D 1 357 ? -39.413 87.429 32.061 1.000 52.693 355 TRP D CA 1
ATOM 12739 C C . TRP D 1 357 ? -40.880 87.075 31.843 1.000 53.886 355 TRP D C 1
ATOM 12740 O O . TRP D 1 357 ? -41.330 87.019 30.702 1.000 60.511 355 TRP D O 1
ATOM 12751 N N . LEU D 1 358 ? -41.618 86.827 32.930 1.000 52.220 356 LEU D N 1
ATOM 12752 C CA . LEU D 1 358 ? -43.010 86.419 32.819 1.000 54.366 356 LEU D CA 1
ATOM 12753 C C . LEU D 1 358 ? -43.913 87.600 32.460 1.000 53.783 356 LEU D C 1
ATOM 12754 O O . LEU D 1 358 ? -44.959 87.405 31.843 1.000 47.934 356 LEU D O 1
ATOM 12759 N N . GLU D 1 359 ? -43.509 88.816 32.849 1.000 58.486 357 GLU D N 1
ATOM 12760 C CA . GLU D 1 359 ? -44.275 90.014 32.538 1.000 62.124 357 GLU D CA 1
ATOM 12761 C C . GLU D 1 359 ? -44.210 90.282 31.038 1.000 59.397 357 GLU D C 1
ATOM 12762 O O . GLU D 1 359 ? -45.202 90.704 30.444 1.000 55.493 357 GLU D O 1
ATOM 12768 N N . ARG D 1 360 ? -43.030 90.038 30.447 1.000 57.514 358 ARG D N 1
ATOM 12769 C CA . ARG D 1 360 ? -42.854 90.107 29.006 1.000 56.609 358 ARG D CA 1
ATOM 12770 C C . ARG D 1 360 ? -44.028 89.412 28.331 1.000 53.692 358 ARG D C 1
ATOM 12771 O O . ARG D 1 360 ? -44.739 90.031 27.549 1.000 55.936 358 ARG D O 1
ATOM 12779 N N . ARG D 1 361 ? -44.232 88.138 28.679 1.000 53.418 359 ARG D N 1
ATOM 12780 C CA . ARG D 1 361 ? -45.279 87.331 28.076 1.000 58.938 359 ARG D CA 1
ATOM 12781 C C . ARG D 1 361 ? -46.654 87.962 28.286 1.000 61.084 359 ARG D C 1
ATOM 12782 O O . ARG D 1 361 ? -47.531 87.838 27.431 1.000 54.700 359 ARG D O 1
ATOM 12790 N N . ALA D 1 362 ? -46.842 88.598 29.449 1.000 67.272 360 ALA D N 1
ATOM 12791 C CA . ALA D 1 362 ? -48.074 89.312 29.738 1.000 69.209 360 ALA D CA 1
ATOM 12792 C C . ALA D 1 362 ? -48.291 90.390 28.681 1.000 68.920 360 ALA D C 1
ATOM 12793 O O . ALA D 1 362 ? -49.285 90.363 27.956 1.000 69.950 360 ALA D O 1
ATOM 12795 N N . LEU D 1 363 ? -47.322 91.308 28.584 1.000 66.136 361 LEU D N 1
ATOM 12796 C CA . LEU D 1 363 ? -47.380 92.388 27.616 1.000 65.876 361 LEU D CA 1
ATOM 12797 C C . LEU D 1 363 ? -47.602 91.784 26.228 1.000 66.703 361 LEU D C 1
ATOM 12798 O O . LEU D 1 363 ? -48.649 92.000 25.614 1.000 62.468 361 LEU D O 1
ATOM 12803 N N . GLN D 1 364 ? -46.634 90.966 25.785 1.000 68.163 362 GLN D N 1
ATOM 12804 C CA . GLN D 1 364 ? -46.631 90.364 24.459 1.000 68.008 362 GLN D CA 1
ATOM 12805 C C . GLN D 1 364 ? -47.974 89.706 24.151 1.000 66.929 362 GLN D C 1
ATOM 12806 O O . GLN D 1 364 ? -48.540 89.920 23.080 1.000 65.484 362 GLN D O 1
ATOM 12812 N N . ASP D 1 365 ? -48.476 88.904 25.093 1.000 66.665 363 ASP D N 1
ATOM 12813 C CA . ASP D 1 365 ? -49.707 88.165 24.866 1.000 67.287 363 ASP D CA 1
ATOM 12814 C C . ASP D 1 365 ? -50.796 89.155 24.464 1.000 60.516 363 ASP D C 1
ATOM 12815 O O . ASP D 1 365 ? -51.683 88.830 23.677 1.000 50.450 363 ASP D O 1
ATOM 12820 N N . ALA D 1 366 ? -50.705 90.365 25.026 1.000 61.300 364 ALA D N 1
ATOM 12821 C CA . ALA D 1 366 ? -51.633 91.433 24.707 1.000 65.243 364 ALA D CA 1
ATOM 12822 C C . ALA D 1 366 ? -51.316 92.004 23.327 1.000 67.094 364 ALA D C 1
ATOM 12823 O O . ALA D 1 366 ? -52.222 92.129 22.505 1.000 67.564 364 ALA D O 1
ATOM 12825 N N . LEU D 1 367 ? -50.034 92.317 23.072 1.000 65.489 365 LEU D N 1
ATOM 12826 C CA . LEU D 1 367 ? -49.634 92.990 21.844 1.000 63.651 365 LEU D CA 1
ATOM 12827 C C . LEU D 1 367 ? -50.059 92.180 20.620 1.000 67.869 365 LEU D C 1
ATOM 12828 O O . LEU D 1 367 ? -50.534 92.752 19.644 1.000 73.405 365 LEU D O 1
ATOM 12833 N N . VAL D 1 368 ? -49.907 90.853 20.682 1.000 70.534 366 VAL D N 1
ATOM 12834 C CA . VAL D 1 368 ? -50.196 89.986 19.548 1.000 70.240 366 VAL D CA 1
ATOM 12835 C C . VAL D 1 368 ? -51.695 89.989 19.224 1.000 73.189 366 VAL D C 1
ATOM 12836 O O . VAL D 1 368 ? -52.057 89.781 18.070 1.000 76.474 366 VAL D O 1
ATOM 12840 N N . ARG D 1 369 ? -52.564 90.201 20.225 1.000 76.779 367 ARG D N 1
ATOM 12841 C CA . ARG D 1 369 ? -54.007 90.194 20.006 1.000 82.679 367 ARG D CA 1
ATOM 12842 C C . ARG D 1 369 ? -54.454 91.510 19.372 1.000 81.165 367 ARG D C 1
ATOM 12843 O O . ARG D 1 369 ? -55.469 91.551 18.673 1.000 66.536 367 ARG D O 1
ATOM 12851 N N . PHE D 1 370 ? -53.689 92.574 19.662 1.000 85.883 368 PHE D N 1
ATOM 12852 C CA . PHE D 1 370 ? -53.919 93.911 19.134 1.000 84.091 368 PHE D CA 1
ATOM 12853 C C . PHE D 1 370 ? -53.580 93.931 17.645 1.000 78.828 368 PHE D C 1
ATOM 12854 O O . PHE D 1 370 ? -54.390 94.350 16.817 1.000 76.558 368 PHE D O 1
ATOM 12862 N N . LEU D 1 371 ? -52.379 93.441 17.320 1.000 71.963 369 LEU D N 1
ATOM 12863 C CA . LEU D 1 371 ? -51.867 93.471 15.962 1.000 70.921 369 LEU D CA 1
ATOM 12864 C C . LEU D 1 371 ? -52.742 92.623 15.041 1.000 76.020 369 LEU D C 1
ATOM 12865 O O . LEU D 1 371 ? -52.528 92.607 13.832 1.000 82.733 369 LEU D O 1
ATOM 12870 N N . GLU D 1 372 ? -53.723 91.907 15.598 1.000 75.219 370 GLU D N 1
ATOM 12871 C CA . GLU D 1 372 ? -54.682 91.229 14.744 1.000 75.652 370 GLU D CA 1
ATOM 12872 C C . GLU D 1 372 ? -55.625 92.246 14.113 1.000 79.329 370 GLU D C 1
ATOM 12873 O O . GLU D 1 372 ? -56.086 92.028 12.993 1.000 77.940 370 GLU D O 1
ATOM 12879 N N . ASP D 1 373 ? -55.917 93.329 14.851 1.000 85.609 371 ASP D N 1
ATOM 12880 C CA . ASP D 1 373 ? -56.770 94.398 14.357 1.000 85.101 371 ASP D CA 1
ATOM 12881 C C . ASP D 1 373 ? -55.944 95.638 14.013 1.000 83.748 371 ASP D C 1
ATOM 12882 O O . ASP D 1 373 ? -56.457 96.548 13.367 1.000 87.345 371 ASP D O 1
ATOM 12887 N N . TYR D 1 374 ? -54.678 95.692 14.445 1.000 79.515 372 TYR D N 1
ATOM 12888 C CA . TYR D 1 374 ? -53.805 96.788 14.053 1.000 86.570 372 TYR D CA 1
ATOM 12889 C C . TYR D 1 374 ? -52.447 96.243 13.628 1.000 82.983 372 TYR D C 1
ATOM 12890 O O . TYR D 1 374 ? -51.437 96.543 14.260 1.000 86.414 372 TYR D O 1
ATOM 12899 N N . PRO D 1 375 ? -52.369 95.489 12.509 1.000 76.999 373 PRO D N 1
ATOM 12900 C CA . PRO D 1 375 ? -51.144 94.768 12.154 1.000 79.371 373 PRO D CA 1
ATOM 12901 C C . PRO D 1 375 ? -49.876 95.599 11.991 1.000 84.570 373 PRO D C 1
ATOM 12902 O O . PRO D 1 375 ? -48.783 95.048 12.100 1.000 82.915 373 PRO D O 1
ATOM 12906 N N . ILE D 1 376 ? -50.017 96.903 11.713 1.000 87.964 374 ILE D N 1
ATOM 12907 C CA . ILE D 1 376 ? -48.852 97.740 11.471 1.000 89.257 374 ILE D CA 1
ATOM 12908 C C . ILE D 1 376 ? -48.910 98.962 12.382 1.000 85.872 374 ILE D C 1
ATOM 12909 O O . ILE D 1 376 ? -49.964 99.569 12.541 1.000 87.522 374 ILE D O 1
ATOM 12914 N N . ILE D 1 377 ? -47.759 99.285 12.987 1.000 83.489 375 ILE D N 1
ATOM 12915 C CA . ILE D 1 377 ? -47.642 100.368 13.948 1.000 84.237 375 ILE D CA 1
ATOM 12916 C C . ILE D 1 377 ? -46.527 101.310 13.493 1.000 88.341 375 ILE D C 1
ATOM 12917 O O . ILE D 1 377 ? -45.364 100.915 13.450 1.000 85.862 375 ILE D O 1
ATOM 12922 N N . VAL D 1 378 ? -46.901 102.554 13.161 1.000 90.412 376 VAL D N 1
ATOM 12923 C CA . VAL D 1 378 ? -45.946 103.608 12.842 1.000 86.700 376 VAL D CA 1
ATOM 12924 C C . VAL D 1 378 ? -45.509 104.205 14.177 1.000 82.908 376 VAL D C 1
ATOM 12925 O O . VAL D 1 378 ? -46.362 104.405 15.042 1.000 80.715 376 VAL D O 1
ATOM 12929 N N . ALA D 1 379 ? -44.209 104.488 14.366 1.000 77.997 377 ALA D N 1
ATOM 12930 C CA . ALA D 1 379 ? -43.759 104.945 15.676 1.000 79.022 377 ALA D CA 1
ATOM 12931 C C . ALA D 1 379 ? -42.393 105.626 15.640 1.000 70.368 377 ALA D C 1
ATOM 12932 O O . ALA D 1 379 ? -41.564 105.354 14.783 1.000 66.069 377 ALA D O 1
ATOM 12934 N N . PRO D 1 380 ? -42.094 106.488 16.632 1.000 75.619 378 PRO D N 1
ATOM 12935 C CA . PRO D 1 380 ? -40.813 107.189 16.690 1.000 82.106 378 PRO D CA 1
ATOM 12936 C C . PRO D 1 380 ? -39.686 106.245 17.081 1.000 83.062 378 PRO D C 1
ATOM 12937 O O . PRO D 1 380 ? -39.806 105.539 18.077 1.000 87.602 378 PRO D O 1
ATOM 12941 N N . VAL D 1 381 ? -38.600 106.249 16.303 1.000 83.650 379 VAL D N 1
ATOM 12942 C CA . VAL D 1 381 ? -37.409 105.516 16.689 1.000 88.252 379 VAL D CA 1
ATOM 12943 C C . VAL D 1 381 ? -36.718 106.302 17.806 1.000 100.210 379 VAL D C 1
ATOM 12944 O O . VAL D 1 381 ? -37.012 106.087 18.982 1.000 105.880 379 VAL D O 1
ATOM 12948 N N . ALA D 1 382 ? -35.848 107.250 17.432 1.000 111.064 380 ALA D N 1
ATOM 12949 C CA . ALA D 1 382 ? -34.915 107.857 18.367 1.000 114.382 380 ALA D CA 1
ATOM 12950 C C . ALA D 1 382 ? -35.653 108.623 19.464 1.000 131.224 380 ALA D C 1
ATOM 12951 O O . ALA D 1 382 ? -35.245 108.573 20.624 1.000 138.414 380 ALA D O 1
ATOM 12953 N N . GLY D 1 383 ? -36.730 109.334 19.095 1.000 142.604 381 GLY D N 1
ATOM 12954 C CA . GLY D 1 383 ? -37.374 110.280 19.998 1.000 147.562 381 GLY D CA 1
ATOM 12955 C C . GLY D 1 383 ? -36.486 111.500 20.260 1.000 146.685 381 GLY D C 1
ATOM 12956 O O . GLY D 1 383 ? -36.907 112.460 20.906 1.000 143.979 381 GLY D O 1
ATOM 12957 N N . MET D 1 384 ? -35.248 111.438 19.755 1.000 133.422 382 MET D N 1
ATOM 12958 C CA . MET D 1 384 ? -34.305 112.536 19.825 1.000 119.022 382 MET D CA 1
ATOM 12959 C C . MET D 1 384 ? -33.677 112.666 18.438 1.000 117.557 382 MET D C 1
ATOM 12960 O O . MET D 1 384 ? -33.362 111.660 17.811 1.000 129.422 382 MET D O 1
ATOM 12965 N N . PRO D 1 385 ? -33.516 113.885 17.877 1.000 112.493 383 PRO D N 1
ATOM 12966 C CA . PRO D 1 385 ? -32.686 114.067 16.684 1.000 102.441 383 PRO D CA 1
ATOM 12967 C C . PRO D 1 385 ? -31.229 113.726 16.991 1.000 87.186 383 PRO D C 1
ATOM 12968 O O . PRO D 1 385 ? -30.828 113.721 18.152 1.000 79.705 383 PRO D O 1
ATOM 12972 N N . ALA D 1 386 ? -30.437 113.477 15.942 1.000 79.654 384 ALA D N 1
ATOM 12973 C CA . ALA D 1 386 ? -29.079 112.974 16.089 1.000 83.740 384 ALA D CA 1
ATOM 12974 C C . ALA D 1 386 ? -28.334 113.707 17.207 1.000 90.375 384 ALA D C 1
ATOM 12975 O O . ALA D 1 386 ? -27.982 114.870 17.037 1.000 96.036 384 ALA D O 1
ATOM 12977 N N . PRO D 1 387 ? -28.043 113.067 18.368 1.000 98.390 385 PRO D N 1
ATOM 12978 C CA . PRO D 1 387 ? -27.326 113.735 19.459 1.000 96.736 385 PRO D CA 1
ATOM 12979 C C . PRO D 1 387 ? -25.847 113.979 19.176 1.000 88.904 385 PRO D C 1
ATOM 12980 O O . PRO D 1 387 ? -25.301 113.430 18.223 1.000 79.360 385 PRO D O 1
ATOM 12984 N N . PRO D 1 388 ? -25.156 114.804 20.000 1.000 92.425 386 PRO D N 1
ATOM 12985 C CA . PRO D 1 388 ? -23.706 114.987 19.877 1.000 92.004 386 PRO D CA 1
ATOM 12986 C C . PRO D 1 388 ? -22.964 113.698 20.208 1.000 91.218 386 PRO D C 1
ATOM 12987 O O . PRO D 1 388 ? -23.554 112.779 20.766 1.000 92.207 386 PRO D O 1
ATOM 12991 N N . LEU D 1 389 ? -21.665 113.661 19.890 1.000 96.464 387 LEU D N 1
ATOM 12992 C CA . LEU D 1 389 ? -20.819 112.512 20.186 1.000 106.054 387 LEU D CA 1
ATOM 12993 C C . LEU D 1 389 ? -20.664 112.322 21.693 1.000 109.665 387 LEU D C 1
ATOM 12994 O O . LEU D 1 389 ? -20.404 111.216 22.168 1.000 116.879 387 LEU D O 1
ATOM 12999 N N . ASP D 1 390 ? -20.808 113.420 22.434 1.000 109.990 388 ASP D N 1
ATOM 13000 C CA . ASP D 1 390 ? -20.648 113.407 23.875 1.000 116.805 388 ASP D CA 1
ATOM 13001 C C . ASP D 1 390 ? -21.954 113.027 24.574 1.000 120.683 388 ASP D C 1
ATOM 13002 O O . ASP D 1 390 ? -22.020 113.114 25.798 1.000 139.997 388 ASP D O 1
ATOM 13007 N N . PHE D 1 391 ? -22.989 112.605 23.831 1.000 109.230 389 PHE D N 1
ATOM 13008 C CA . PHE D 1 391 ? -24.295 112.414 24.445 1.000 102.238 389 PHE D CA 1
ATOM 13009 C C . PHE D 1 391 ? -24.167 111.450 25.629 1.000 101.253 389 PHE D C 1
ATOM 13010 O O . PHE D 1 391 ? -24.852 111.639 26.633 1.000 96.771 389 PHE D O 1
ATOM 13018 N N . ASP D 1 392 ? -23.284 110.439 25.522 1.000 104.061 390 ASP D N 1
ATOM 13019 C CA . ASP D 1 392 ? -23.153 109.408 26.546 1.000 103.041 390 ASP D CA 1
ATOM 13020 C C . ASP D 1 392 ? -21.741 109.314 27.130 1.000 106.596 390 ASP D C 1
ATOM 13021 O O . ASP D 1 392 ? -21.432 108.330 27.803 1.000 108.746 390 ASP D O 1
ATOM 13026 N N . HIS D 1 393 ? -20.875 110.307 26.889 1.000 105.724 391 HIS D N 1
ATOM 13027 C CA . HIS D 1 393 ? -19.504 110.231 27.379 1.000 102.818 391 HIS D CA 1
ATOM 13028 C C . HIS D 1 393 ? -19.463 110.611 28.861 1.000 103.197 391 HIS D C 1
ATOM 13029 O O . HIS D 1 393 ? -19.475 111.797 29.188 1.000 106.148 391 HIS D O 1
ATOM 13036 N N . LEU D 1 394 ? -19.440 109.595 29.743 1.000 99.333 392 LEU D N 1
ATOM 13037 C CA . LEU D 1 394 ? -19.305 109.755 31.191 1.000 89.455 392 LEU D CA 1
ATOM 13038 C C . LEU D 1 394 ? -20.404 110.651 31.772 1.000 86.543 392 LEU D C 1
ATOM 13039 O O . LEU D 1 394 ? -20.203 111.321 32.781 1.000 82.479 392 LEU D O 1
ATOM 13044 N N . ILE D 1 395 ? -21.584 110.623 31.146 1.000 88.738 393 ILE D N 1
ATOM 13045 C CA . ILE D 1 395 ? -22.759 111.325 31.634 1.000 92.113 393 ILE D CA 1
ATOM 13046 C C . ILE D 1 395 ? -23.227 110.657 32.930 1.000 101.293 393 ILE D C 1
ATOM 13047 O O . ILE D 1 395 ? -22.949 109.480 33.162 1.000 105.869 393 ILE D O 1
ATOM 13052 N N . GLY D 1 396 ? -23.931 111.414 33.781 1.000 104.094 394 GLY D N 1
ATOM 13053 C CA . GLY D 1 396 ? -24.409 110.894 35.054 1.000 103.642 394 GLY D CA 1
ATOM 13054 C C . GLY D 1 396 ? -25.739 110.151 34.917 1.000 102.780 394 GLY D C 1
ATOM 13055 O O . GLY D 1 396 ? -26.410 110.253 33.894 1.000 99.611 394 GLY D O 1
ATOM 13056 N N . ARG D 1 397 ? -26.113 109.400 35.962 1.000 100.034 395 ARG D N 1
ATOM 13057 C CA . ARG D 1 397 ? -27.439 108.809 36.060 1.000 95.074 395 ARG D CA 1
ATOM 13058 C C . ARG D 1 397 ? -28.450 109.931 36.248 1.000 97.125 395 ARG D C 1
ATOM 13059 O O . ARG D 1 397 ? -28.086 111.021 36.685 1.000 99.543 395 ARG D O 1
ATOM 13067 N N . GLU D 1 398 ? -29.718 109.648 35.939 1.000 97.853 396 GLU D N 1
ATOM 13068 C CA . GLU D 1 398 ? -30.709 110.693 35.736 1.000 103.658 396 GLU D CA 1
ATOM 13069 C C . GLU D 1 398 ? -30.476 111.245 34.334 1.000 104.812 396 GLU D C 1
ATOM 13070 O O . GLU D 1 398 ? -31.400 111.297 33.524 1.000 101.295 396 GLU D O 1
ATOM 13076 N N . ALA D 1 399 ? -29.222 111.640 34.065 1.000 106.188 397 ALA D N 1
ATOM 13077 C CA . ALA D 1 399 ? -28.794 112.004 32.725 1.000 106.710 397 ALA D CA 1
ATOM 13078 C C . ALA D 1 399 ? -28.866 110.776 31.817 1.000 104.897 397 ALA D C 1
ATOM 13079 O O . ALA D 1 399 ? -29.456 110.842 30.739 1.000 102.377 397 ALA D O 1
ATOM 13081 N N . SER D 1 400 ? -28.295 109.654 32.279 1.000 98.751 398 SER D N 1
ATOM 13082 C CA . SER D 1 400 ? -28.354 108.392 31.554 1.000 89.521 398 SER D CA 1
ATOM 13083 C C . SER D 1 400 ? -29.801 107.928 31.422 1.000 84.977 398 SER D C 1
ATOM 13084 O O . SER D 1 400 ? -30.212 107.461 30.364 1.000 90.059 398 SER D O 1
ATOM 13087 N N . ALA D 1 401 ? -30.556 108.046 32.519 1.000 83.561 399 ALA D N 1
ATOM 13088 C CA . ALA D 1 401 ? -31.953 107.651 32.541 1.000 84.691 399 ALA D CA 1
ATOM 13089 C C . ALA D 1 401 ? -32.755 108.475 31.535 1.000 90.365 399 ALA D C 1
ATOM 13090 O O . ALA D 1 401 ? -33.575 107.927 30.802 1.000 86.531 399 ALA D O 1
ATOM 13092 N N . ARG D 1 402 ? -32.500 109.790 31.496 1.000 98.970 400 ARG D N 1
ATOM 13093 C CA . ARG D 1 402 ? -33.281 110.693 30.665 1.000 100.967 400 ARG D CA 1
ATOM 13094 C C . ARG D 1 402 ? -33.144 110.328 29.191 1.000 91.932 400 ARG D C 1
ATOM 13095 O O . ARG D 1 402 ? -34.101 110.483 28.434 1.000 88.431 400 ARG D O 1
ATOM 13103 N N . LEU D 1 403 ? -31.955 109.854 28.802 1.000 84.522 401 LEU D N 1
ATOM 13104 C CA . LEU D 1 403 ? -31.735 109.343 27.461 1.000 83.922 401 LEU D CA 1
ATOM 13105 C C . LEU D 1 403 ? -32.690 108.182 27.212 1.000 82.047 401 LEU D C 1
ATOM 13106 O O . LEU D 1 403 ? -33.467 108.220 26.260 1.000 76.055 401 LEU D O 1
ATOM 13111 N N . PHE D 1 404 ? -32.624 107.175 28.094 1.000 83.362 402 PHE D N 1
ATOM 13112 C CA . PHE D 1 404 ? -33.452 105.984 27.986 1.000 89.264 402 PHE D CA 1
ATOM 13113 C C . PHE D 1 404 ? -34.914 106.394 27.839 1.000 95.937 402 PHE D C 1
ATOM 13114 O O . PHE D 1 404 ? -35.652 105.784 27.067 1.000 108.064 402 PHE D O 1
ATOM 13122 N N . ASP D 1 405 ? -35.322 107.424 28.588 1.000 93.373 403 ASP D N 1
ATOM 13123 C CA . ASP D 1 405 ? -36.676 107.939 28.495 1.000 92.807 403 ASP D CA 1
ATOM 13124 C C . ASP D 1 405 ? -36.991 108.342 27.054 1.000 91.360 403 ASP D C 1
ATOM 13125 O O . ASP D 1 405 ? -38.094 108.093 26.576 1.000 85.463 403 ASP D O 1
ATOM 13130 N N . ARG D 1 406 ? -36.024 108.963 26.367 1.000 93.217 404 ARG D N 1
ATOM 13131 C CA . ARG D 1 406 ? -36.234 109.438 25.006 1.000 101.556 404 ARG D CA 1
ATOM 13132 C C . ARG D 1 406 ? -36.207 108.270 24.012 1.000 104.894 404 ARG D C 1
ATOM 13133 O O . ARG D 1 406 ? -37.035 108.203 23.102 1.000 109.809 404 ARG D O 1
ATOM 13141 N N . MET D 1 407 ? -35.264 107.339 24.193 1.000 100.034 405 MET D N 1
ATOM 13142 C CA . MET D 1 407 ? -35.112 106.205 23.294 1.000 96.165 405 MET D CA 1
ATOM 13143 C C . MET D 1 407 ? -36.000 105.042 23.735 1.000 91.640 405 MET D C 1
ATOM 13144 O O . MET D 1 407 ? -35.597 103.889 23.619 1.000 95.409 405 MET D O 1
ATOM 13149 N N . ARG D 1 408 ? -37.210 105.336 24.225 1.000 84.653 406 ARG D N 1
ATOM 13150 C CA . ARG D 1 408 ? -38.039 104.330 24.874 1.000 84.346 406 ARG D CA 1
ATOM 13151 C C . ARG D 1 408 ? -38.956 103.625 23.880 1.000 84.033 406 ARG D C 1
ATOM 13152 O O . ARG D 1 408 ? -39.691 102.720 24.268 1.000 83.304 406 ARG D O 1
ATOM 13160 N N . CYS D 1 409 ? -38.944 104.055 22.615 1.000 87.817 407 CYS D N 1
ATOM 13161 C CA . CYS D 1 409 ? -39.769 103.413 21.603 1.000 96.395 407 CYS D CA 1
ATOM 13162 C C . CYS D 1 409 ? -38.954 102.411 20.787 1.000 92.683 407 CYS D C 1
ATOM 13163 O O . CYS D 1 409 ? -39.506 101.703 19.947 1.000 90.404 407 CYS D O 1
ATOM 13166 N N . VAL D 1 410 ? -37.641 102.365 21.027 1.000 88.205 408 VAL D N 1
ATOM 13167 C CA . VAL D 1 410 ? -36.774 101.478 20.273 1.000 86.112 408 VAL D CA 1
ATOM 13168 C C . VAL D 1 410 ? -36.883 100.060 20.844 1.000 91.451 408 VAL D C 1
ATOM 13169 O O . VAL D 1 410 ? -37.241 99.142 20.112 1.000 105.723 408 VAL D O 1
ATOM 13173 N N . PRO D 1 411 ? -36.619 99.815 22.153 1.000 87.938 409 PRO D N 1
ATOM 13174 C CA . PRO D 1 411 ? -36.482 98.450 22.677 1.000 83.779 409 PRO D CA 1
ATOM 13175 C C . PRO D 1 411 ? -37.672 97.487 22.608 1.000 79.659 409 PRO D C 1
ATOM 13176 O O . PRO D 1 411 ? -37.464 96.280 22.515 1.000 78.953 409 PRO D O 1
ATOM 13180 N N . TRP D 1 412 ? -38.911 97.996 22.669 1.000 73.663 410 TRP D N 1
ATOM 13181 C CA . TRP D 1 412 ? -40.072 97.128 22.827 1.000 73.591 410 TRP D CA 1
ATOM 13182 C C . TRP D 1 412 ? -40.186 96.128 21.676 1.000 72.194 410 TRP D C 1
ATOM 13183 O O . TRP D 1 412 ? -40.742 95.045 21.847 1.000 69.409 410 TRP D O 1
ATOM 13194 N N . VAL D 1 413 ? -39.669 96.514 20.506 1.000 77.157 411 VAL D N 1
ATOM 13195 C CA . VAL D 1 413 ? -39.736 95.700 19.301 1.000 77.984 411 VAL D CA 1
ATOM 13196 C C . VAL D 1 413 ? -38.817 94.491 19.466 1.000 69.655 411 VAL D C 1
ATOM 13197 O O . VAL D 1 413 ? -39.174 93.365 19.114 1.000 60.519 411 VAL D O 1
ATOM 13201 N N . ASN D 1 414 ? -37.623 94.755 20.004 1.000 65.644 412 ASN D N 1
ATOM 13202 C CA . ASN D 1 414 ? -36.655 93.709 20.287 1.000 66.022 412 ASN D CA 1
ATOM 13203 C C . ASN D 1 414 ? -37.252 92.716 21.285 1.000 67.486 412 ASN D C 1
ATOM 13204 O O . ASN D 1 414 ? -37.267 91.511 21.043 1.000 63.905 412 ASN D O 1
ATOM 13209 N N . LEU D 1 415 ? -37.775 93.237 22.398 1.000 70.600 413 LEU D N 1
ATOM 13210 C CA . LEU D 1 415 ? -38.274 92.399 23.474 1.000 72.014 413 LEU D CA 1
ATOM 13211 C C . LEU D 1 415 ? -39.288 91.393 22.930 1.000 70.348 413 LEU D C 1
ATOM 13212 O O . LEU D 1 415 ? -39.224 90.222 23.291 1.000 74.553 413 LEU D O 1
ATOM 13217 N N . PHE D 1 416 ? -40.192 91.831 22.042 1.000 68.175 414 PHE D N 1
ATOM 13218 C CA . PHE D 1 416 ? -41.276 90.972 21.587 1.000 75.679 414 PHE D CA 1
ATOM 13219 C C . PHE D 1 416 ? -40.936 90.304 20.255 1.000 75.674 414 PHE D C 1
ATOM 13220 O O . PHE D 1 416 ? -41.832 89.827 19.559 1.000 75.449 414 PHE D O 1
ATOM 13228 N N . GLY D 1 417 ? -39.643 90.227 19.920 1.000 75.537 415 GLY D N 1
ATOM 13229 C CA . GLY D 1 417 ? -39.218 89.581 18.690 1.000 75.070 415 GLY D CA 1
ATOM 13230 C C . GLY D 1 417 ? -40.083 90.024 17.513 1.000 73.917 415 GLY D C 1
ATOM 13231 O O . GLY D 1 417 ? -40.622 89.183 16.792 1.000 70.201 415 GLY D O 1
ATOM 13232 N N . LEU D 1 418 ? -40.218 91.349 17.351 1.000 71.385 416 LEU D N 1
ATOM 13233 C CA . LEU D 1 418 ? -41.063 91.921 16.316 1.000 68.769 416 LEU D CA 1
ATOM 13234 C C . LEU D 1 418 ? -40.173 92.468 15.203 1.000 67.059 416 LEU D C 1
ATOM 13235 O O . LEU D 1 418 ? -39.051 92.903 15.458 1.000 62.368 416 LEU D O 1
ATOM 13240 N N . PRO D 1 419 ? -40.602 92.376 13.923 1.000 73.037 417 PRO D N 1
ATOM 13241 C CA . PRO D 1 419 ? -39.869 93.009 12.826 1.000 78.590 417 PRO D CA 1
ATOM 13242 C C . PRO D 1 419 ? -40.099 94.518 12.845 1.000 87.522 417 PRO D C 1
ATOM 13243 O O . PRO D 1 419 ? -41.246 94.971 12.850 1.000 85.797 417 PRO D O 1
ATOM 13247 N N . GLY D 1 420 ? -38.997 95.281 12.877 1.000 88.961 418 GLY D N 1
ATOM 13248 C CA . GLY D 1 420 ? -39.053 96.734 12.929 1.000 89.558 418 GLY D CA 1
ATOM 13249 C C . GLY D 1 420 ? -38.300 97.357 11.755 1.000 92.695 418 GLY D C 1
ATOM 13250 O O . GLY D 1 420 ? -37.079 97.238 11.673 1.000 91.624 418 GLY D O 1
ATOM 13251 N N . LEU D 1 421 ? -39.042 98.016 10.853 1.000 92.537 419 LEU D N 1
ATOM 13252 C CA . LEU D 1 421 ? -38.465 98.655 9.680 1.000 87.469 419 LEU D CA 1
ATOM 13253 C C . LEU D 1 421 ? -38.286 100.147 9.949 1.000 82.299 419 LEU D C 1
ATOM 13254 O O . LEU D 1 421 ? -39.257 100.844 10.230 1.000 79.742 419 LEU D O 1
ATOM 13259 N N . ALA D 1 422 ? -37.040 100.625 9.845 1.000 77.731 420 ALA D N 1
ATOM 13260 C CA . ALA D 1 422 ? -36.712 102.019 10.090 1.000 77.794 420 ALA D CA 1
ATOM 13261 C C . ALA D 1 422 ? -36.680 102.785 8.773 1.000 80.279 420 ALA D C 1
ATOM 13262 O O . ALA D 1 422 ? -35.819 102.516 7.937 1.000 83.255 420 ALA D O 1
ATOM 13264 N N . LEU D 1 423 ? -37.607 103.743 8.614 1.000 81.874 421 LEU D N 1
ATOM 13265 C CA . LEU D 1 423 ? -37.609 104.654 7.476 1.000 77.755 421 LEU D CA 1
ATOM 13266 C C . LEU D 1 423 ? -36.521 105.708 7.686 1.000 78.591 421 LEU D C 1
ATOM 13267 O O . LEU D 1 423 ? -36.035 105.891 8.803 1.000 71.418 421 LEU D O 1
ATOM 13272 N N . PRO D 1 424 ? -36.080 106.415 6.617 1.000 87.545 422 PRO D N 1
ATOM 13273 C CA . PRO D 1 424 ? -35.013 107.414 6.744 1.000 90.726 422 PRO D CA 1
ATOM 13274 C C . PRO D 1 424 ? -35.398 108.690 7.499 1.000 87.801 422 PRO D C 1
ATOM 13275 O O . PRO D 1 424 ? -34.518 109.381 8.017 1.000 74.718 422 PRO D O 1
ATOM 13279 N N . ASN D 1 425 ? -36.713 108.970 7.575 1.000 85.722 423 ASN D N 1
ATOM 13280 C CA . ASN D 1 425 ? -37.245 110.105 8.319 1.000 86.396 423 ASN D CA 1
ATOM 13281 C C . ASN D 1 425 ? -37.077 109.900 9.830 1.000 89.185 423 ASN D C 1
ATOM 13282 O O . ASN D 1 425 ? -37.390 110.798 10.611 1.000 92.175 423 ASN D O 1
ATOM 13287 N N . GLY D 1 426 ? -36.590 108.720 10.240 1.000 90.699 424 GLY D N 1
ATOM 13288 C CA . GLY D 1 426 ? -36.411 108.396 11.645 1.000 89.121 424 GLY D CA 1
ATOM 13289 C C . GLY D 1 426 ? -37.704 107.898 12.290 1.000 84.950 424 GLY D C 1
ATOM 13290 O O . GLY D 1 426 ? -37.825 107.878 13.512 1.000 88.602 424 GLY D O 1
ATOM 13291 N N . ILE D 1 427 ? -38.673 107.521 11.454 1.000 77.333 425 ILE D N 1
ATOM 13292 C CA . ILE D 1 427 ? -39.866 106.828 11.901 1.000 79.299 425 ILE D CA 1
ATOM 13293 C C . ILE D 1 427 ? -39.720 105.371 11.473 1.000 88.934 425 ILE D C 1
ATOM 13294 O O . ILE D 1 427 ? -39.097 105.085 10.453 1.000 96.013 425 ILE D O 1
ATOM 13299 N N . GLN D 1 428 ? -40.279 104.452 12.267 1.000 90.170 426 GLN D N 1
ATOM 13300 C CA . GLN D 1 428 ? -40.176 103.032 11.979 1.000 81.124 426 GLN D CA 1
ATOM 13301 C C . GLN D 1 428 ? -41.568 102.478 11.687 1.000 79.657 426 GLN D C 1
ATOM 13302 O O . GLN D 1 428 ? -42.578 103.142 11.923 1.000 80.465 426 GLN D O 1
ATOM 13308 N N . LEU D 1 429 ? -41.598 101.260 11.141 1.000 79.262 427 LEU D N 1
ATOM 13309 C CA . LEU D 1 429 ? -42.831 100.508 10.984 1.000 84.417 427 LEU D CA 1
ATOM 13310 C C . LEU D 1 429 ? -42.641 99.135 11.627 1.000 83.321 427 LEU D C 1
ATOM 13311 O O . LEU D 1 429 ? -41.632 98.480 11.374 1.000 90.263 427 LEU D O 1
ATOM 13316 N N . VAL D 1 430 ? -43.599 98.714 12.466 1.000 75.469 428 VAL D N 1
ATOM 13317 C CA . VAL D 1 430 ? -43.510 97.436 13.158 1.000 71.651 428 VAL D CA 1
ATOM 13318 C C . VAL D 1 430 ? -44.753 96.601 12.841 1.000 65.965 428 VAL D C 1
ATOM 13319 O O . VAL D 1 430 ? -45.858 97.140 12.778 1.000 61.272 428 VAL D O 1
ATOM 13323 N N . THR D 1 431 ? -44.568 95.285 12.643 1.000 62.214 429 THR D N 1
ATOM 13324 C CA . THR D 1 431 ? -45.688 94.401 12.335 1.000 61.254 429 THR D CA 1
ATOM 13325 C C . THR D 1 431 ? -45.574 93.074 13.095 1.000 60.056 429 THR D C 1
ATOM 13326 O O . THR D 1 431 ? -44.756 92.915 14.003 1.000 52.812 429 THR D O 1
ATOM 13330 N N . ARG D 1 432 ? -46.444 92.132 12.703 1.000 61.777 430 ARG D N 1
ATOM 13331 C CA . ARG D 1 432 ? -46.470 90.779 13.231 1.000 63.368 430 ARG D CA 1
ATOM 13332 C C . ARG D 1 432 ? -45.230 90.021 12.765 1.000 70.827 430 ARG D C 1
ATOM 13333 O O . ARG D 1 432 ? -44.623 90.376 11.759 1.000 73.148 430 ARG D O 1
ATOM 13341 N N . ARG D 1 433 ? -44.852 88.979 13.513 1.000 76.260 431 ARG D N 1
ATOM 13342 C CA . ARG D 1 433 ? -43.702 88.165 13.158 1.000 76.528 431 ARG D CA 1
ATOM 13343 C C . ARG D 1 433 ? -44.003 87.415 11.860 1.000 72.532 431 ARG D C 1
ATOM 13344 O O . ARG D 1 433 ? -45.115 86.923 11.680 1.000 70.706 431 ARG D O 1
ATOM 13352 N N . PHE D 1 434 ? -43.018 87.378 10.950 1.000 68.805 432 PHE D N 1
ATOM 13353 C CA . PHE D 1 434 ? -43.136 86.691 9.671 1.000 69.616 432 PHE D CA 1
ATOM 13354 C C . PHE D 1 434 ? -43.945 87.517 8.672 1.000 66.965 432 PHE D C 1
ATOM 13355 O O . PHE D 1 434 ? -44.189 87.054 7.563 1.000 63.593 432 PHE D O 1
ATOM 13363 N N . HIS D 1 435 ? -44.341 88.738 9.057 1.000 70.387 433 HIS D N 1
ATOM 13364 C CA . HIS D 1 435 ? -45.028 89.655 8.157 1.000 68.982 433 HIS D CA 1
ATOM 13365 C C . HIS D 1 435 ? -44.062 90.740 7.672 1.000 70.426 433 HIS D C 1
ATOM 13366 O O . HIS D 1 435 ? -44.505 91.757 7.144 1.000 65.837 433 HIS D O 1
ATOM 13373 N N . GLU D 1 436 ? -42.747 90.477 7.790 1.000 71.709 434 GLU D N 1
ATOM 13374 C CA . GLU D 1 436 ? -41.698 91.418 7.420 1.000 71.801 434 GLU D CA 1
ATOM 13375 C C . GLU D 1 436 ? -41.930 92.040 6.046 1.000 73.444 434 GLU D C 1
ATOM 13376 O O . GLU D 1 436 ? -41.564 93.193 5.843 1.000 73.837 434 GLU D O 1
ATOM 13382 N N . PRO D 1 437 ? -42.450 91.292 5.040 1.000 79.863 435 PRO D N 1
ATOM 13383 C CA . PRO D 1 437 ? -42.790 91.870 3.737 1.000 82.184 435 PRO D CA 1
ATOM 13384 C C . PRO D 1 437 ? -43.795 93.016 3.804 1.000 86.328 435 PRO D C 1
ATOM 13385 O O . PRO D 1 437 ? -43.653 93.991 3.068 1.000 89.173 435 PRO D O 1
ATOM 13389 N N . ASP D 1 438 ? -44.803 92.887 4.681 1.000 82.395 436 ASP D N 1
ATOM 13390 C CA . ASP D 1 438 ? -45.816 93.921 4.848 1.000 76.131 436 ASP D CA 1
ATOM 13391 C C . ASP D 1 438 ? -45.158 95.278 5.093 1.000 75.755 436 ASP D C 1
ATOM 13392 O O . ASP D 1 438 ? -45.661 96.297 4.630 1.000 81.718 436 ASP D O 1
ATOM 13397 N N . LEU D 1 439 ? -44.047 95.287 5.837 1.000 74.397 437 LEU D N 1
ATOM 13398 C CA . LEU D 1 439 ? -43.334 96.515 6.143 1.000 76.448 437 LEU D CA 1
ATOM 13399 C C . LEU D 1 439 ? -42.641 97.040 4.888 1.000 80.425 437 LEU D C 1
ATOM 13400 O O . LEU D 1 439 ? -42.749 98.224 4.576 1.000 87.615 437 LEU D O 1
ATOM 13405 N N . LEU D 1 440 ? -41.910 96.157 4.194 1.000 81.302 438 LEU D N 1
ATOM 13406 C CA . LEU D 1 440 ? -41.195 96.510 2.974 1.000 77.167 438 LEU D CA 1
ATOM 13407 C C . LEU D 1 440 ? -42.174 97.030 1.925 1.000 71.723 438 LEU D C 1
ATOM 13408 O O . LEU D 1 440 ? -41.871 97.998 1.233 1.000 65.217 438 LEU D O 1
ATOM 13413 N N . ALA D 1 441 ? -43.332 96.362 1.815 1.000 70.364 439 ALA D N 1
ATOM 13414 C CA . ALA D 1 441 ? -44.395 96.745 0.896 1.000 71.365 439 ALA D CA 1
ATOM 13415 C C . ALA D 1 441 ? -44.899 98.156 1.193 1.000 74.406 439 ALA D C 1
ATOM 13416 O O . ALA D 1 441 ? -44.899 99.008 0.307 1.000 81.024 439 ALA D O 1
ATOM 13418 N N . THR D 1 442 ? -45.330 98.386 2.440 1.000 77.086 440 THR D N 1
ATOM 13419 C CA . THR D 1 442 ? -45.880 99.670 2.859 1.000 79.471 440 THR D CA 1
ATOM 13420 C C . THR D 1 442 ? -44.816 100.777 2.815 1.000 73.314 440 THR D C 1
ATOM 13421 O O . THR D 1 442 ? -45.151 101.938 2.597 1.000 71.362 440 THR D O 1
ATOM 13425 N N . ALA D 1 443 ? -43.538 100.432 3.020 1.000 71.671 441 ALA D N 1
ATOM 13426 C CA . ALA D 1 443 ? -42.448 101.400 2.961 1.000 79.387 441 ALA D CA 1
ATOM 13427 C C . ALA D 1 443 ? -42.080 101.752 1.521 1.000 86.249 441 ALA D C 1
ATOM 13428 O O . ALA D 1 443 ? -41.336 102.705 1.281 1.000 91.992 441 ALA D O 1
ATOM 13430 N N . GLU D 1 444 ? -42.520 100.921 0.574 1.000 87.629 442 GLU D N 1
ATOM 13431 C CA . GLU D 1 444 ? -42.372 101.247 -0.830 1.000 86.880 442 GLU D CA 1
ATOM 13432 C C . GLU D 1 444 ? -43.389 102.321 -1.207 1.000 86.261 442 GLU D C 1
ATOM 13433 O O . GLU D 1 444 ? -43.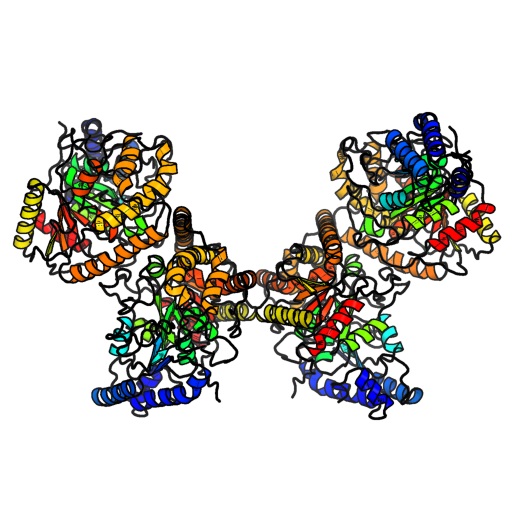128 103.099 -2.117 1.000 93.790 442 GLU D O 1
ATOM 13439 N N . ALA D 1 445 ? -44.522 102.378 -0.490 1.000 84.687 443 ALA D N 1
ATOM 13440 C CA . ALA D 1 445 ? -45.601 103.316 -0.786 1.000 88.587 443 ALA D CA 1
ATOM 13441 C C . ALA D 1 445 ? -45.310 104.723 -0.262 1.000 90.539 443 ALA D C 1
ATOM 13442 O O . ALA D 1 445 ? -45.789 105.702 -0.832 1.000 90.207 443 ALA D O 1
ATOM 13444 N N . ILE D 1 446 ? -44.604 104.810 0.872 1.000 93.094 444 ILE D N 1
ATOM 13445 C CA . ILE D 1 446 ? -44.245 106.090 1.462 1.000 97.166 444 ILE D CA 1
ATOM 13446 C C . ILE D 1 446 ? -42.918 106.591 0.893 1.000 100.142 444 ILE D C 1
ATOM 13447 O O . ILE D 1 446 ? -42.583 107.753 1.105 1.000 109.650 444 ILE D O 1
ATOM 13452 N N . GLU D 1 447 ? -42.150 105.728 0.205 1.000 99.864 445 GLU D N 1
ATOM 13453 C CA . GLU D 1 447 ? -40.875 106.144 -0.370 1.000 97.620 445 GLU D CA 1
ATOM 13454 C C . GLU D 1 447 ? -41.104 107.332 -1.313 1.000 100.182 445 GLU D C 1
ATOM 13455 O O . GLU D 1 447 ? -40.395 108.336 -1.211 1.000 91.931 445 GLU D O 1
ATOM 13461 N N . PRO D 1 448 ? -42.080 107.265 -2.257 1.000 104.054 446 PRO D N 1
ATOM 13462 C CA . PRO D 1 448 ? -42.416 108.404 -3.120 1.000 98.785 446 PRO D CA 1
ATOM 13463 C C . PRO D 1 448 ? -42.940 109.639 -2.385 1.000 99.335 446 PRO D C 1
ATOM 13464 O O . PRO D 1 448 ? -42.377 110.724 -2.530 1.000 101.662 446 PRO D O 1
ATOM 13468 N N . LEU D 1 449 ? -44.017 109.459 -1.602 1.000 96.024 447 LEU D N 1
ATOM 13469 C CA . LEU D 1 449 ? -44.708 110.550 -0.924 1.000 92.182 447 LEU D CA 1
ATOM 13470 C C . LEU D 1 449 ? -43.767 111.348 -0.019 1.000 91.383 447 LEU D C 1
ATOM 13471 O O . LEU D 1 449 ? -43.791 112.575 -0.050 1.000 100.921 447 LEU D O 1
ATOM 13476 N N . LEU D 1 450 ? -42.964 110.663 0.803 1.000 90.069 448 LEU D N 1
ATOM 13477 C CA . LEU D 1 450 ? -42.065 111.330 1.738 1.000 91.984 448 LEU D CA 1
ATOM 13478 C C . LEU D 1 450 ? -40.808 111.827 1.017 1.000 84.134 448 LEU D C 1
ATOM 13479 O O . LEU D 1 450 ? -40.660 111.611 -0.184 1.000 74.870 448 LEU D O 1
ATOM 13484 N N . PRO D 1 451 ? -39.872 112.521 1.721 1.000 85.428 449 PRO D N 1
ATOM 13485 C CA . PRO D 1 451 ? -38.608 112.976 1.127 1.000 86.346 449 PRO D CA 1
ATOM 13486 C C . PRO D 1 451 ? -37.679 111.839 0.710 1.000 88.258 449 PRO D C 1
ATOM 13487 O O . PRO D 1 451 ? -37.543 110.865 1.446 1.000 92.190 449 PRO D O 1
ATOM 13491 N N . ALA D 1 452 ? -36.998 111.998 -0.433 1.000 86.453 450 ALA D N 1
ATOM 13492 C CA . ALA D 1 452 ? -36.116 110.957 -0.945 1.000 82.965 450 ALA D CA 1
ATOM 13493 C C . ALA D 1 452 ? -34.745 111.039 -0.267 1.000 83.318 450 ALA D C 1
ATOM 13494 O O . ALA D 1 452 ? -34.322 112.105 0.184 1.000 73.814 450 ALA D O 1
ATOM 13496 N N . VAL D 1 453 ? -34.063 109.886 -0.198 1.000 86.459 451 VAL D N 1
ATOM 13497 C CA . VAL D 1 453 ? -32.779 109.760 0.479 1.000 87.504 451 VAL D CA 1
ATOM 13498 C C . VAL D 1 453 ? -31.683 110.228 -0.474 1.000 85.228 451 VAL D C 1
ATOM 13499 O O . VAL D 1 453 ? -31.742 109.928 -1.666 1.000 78.900 451 VAL D O 1
ATOM 13503 N N . GLU D 1 454 ? -30.675 110.929 0.060 1.000 85.232 452 GLU D N 1
ATOM 13504 C CA . GLU D 1 454 ? -29.547 111.379 -0.746 1.000 94.116 452 GLU D CA 1
ATOM 13505 C C . GLU D 1 454 ? -28.246 111.061 -0.015 1.000 88.611 452 GLU D C 1
ATOM 13506 O O . GLU D 1 454 ? -28.214 111.033 1.213 1.000 87.651 452 GLU D O 1
ATOM 13512 N N . VAL D 1 455 ? -27.182 110.819 -0.790 1.000 86.824 453 VAL D N 1
ATOM 13513 C CA . VAL D 1 455 ? -25.890 110.442 -0.237 1.000 91.204 453 VAL D CA 1
ATOM 13514 C C . VAL D 1 455 ? -25.298 111.638 0.509 1.000 92.110 453 VAL D C 1
ATOM 13515 O O . VAL D 1 455 ? -25.542 112.783 0.136 1.000 89.941 453 VAL D O 1
ATOM 13519 N N . ALA D 1 456 ? -24.534 111.355 1.574 1.000 96.294 454 ALA D N 1
ATOM 13520 C CA . ALA D 1 456 ? -23.960 112.381 2.435 1.000 96.784 454 ALA D CA 1
ATOM 13521 C C . ALA D 1 456 ? -22.579 112.791 1.929 1.000 94.835 454 ALA D C 1
ATOM 13522 O O . ALA D 1 456 ? -21.917 112.018 1.237 1.000 84.733 454 ALA D O 1
ATOM 13524 N N . ASP D 1 457 ? -22.144 113.997 2.328 1.000 100.406 455 ASP D N 1
ATOM 13525 C CA . ASP D 1 457 ? -20.939 114.625 1.804 1.000 101.910 455 ASP D CA 1
ATOM 13526 C C . ASP D 1 457 ? -20.175 115.329 2.925 1.000 98.963 455 ASP D C 1
ATOM 13527 O O . ASP D 1 457 ? -20.417 116.500 3.209 1.000 91.454 455 ASP D O 1
ATOM 13532 N N . PRO D 1 458 ? -19.213 114.657 3.596 1.000 107.175 456 PRO D N 1
ATOM 13533 C CA . PRO D 1 458 ? -18.279 115.344 4.490 1.000 108.695 456 PRO D CA 1
ATOM 13534 C C . PRO D 1 458 ? -17.223 116.089 3.675 1.000 109.019 456 PRO D C 1
ATOM 13535 O O . PRO D 1 458 ? -16.023 115.872 3.847 1.000 93.745 456 PRO D O 1
ATOM 13539 N N . VAL D 1 459 ? -17.698 116.972 2.787 1.000 118.432 457 VAL D N 1
ATOM 13540 C CA . VAL D 1 459 ? -16.842 117.730 1.890 1.000 117.190 457 VAL D CA 1
ATOM 13541 C C . VAL D 1 459 ? -16.451 119.028 2.620 1.000 118.681 457 VAL D C 1
ATOM 13542 O O . VAL D 1 459 ? -15.813 119.890 1.978 1.000 115.434 457 VAL D O 1
#

Radius of gyration: 44.85 Å; Cα contacts (8 Å, |Δi|>4): 4679; chains: 4; bounding box: 117×122×109 Å

Secondary structure (DSSP, 8-state):
-GGG--HHHHHHHHHHTSS-HHHHHHHHHHHHHHHHHHH--EEEE-HHHHHHHHHHHHHHTTTS--STTTT-EEEEETTS--TTSB--TT-GGGTT-B-SS--HHHHHHHHTT-EEEEEE---SSS--SS-EETTTEE-B-SS-TTBB--SSSHHHHHHHHTTS-SEEEEEESSSTTHHHHHHHT-EEEE--TTSS----SS-SS---HHHHHH-EEEEEESSHHHHHHHHHHH-S--TT-TT---------SS-EEEE-SGGG-----HHHHHHHHHHHHHHHHTT-EEESS-S---THHHHHHHHHHHHHIIIIIHHHSTTTS-HHHHHHHHHHHTSS---SBHHHHHHHHHHHHHHHHHHHHHHHHS-EEEEESSSSSS-BTTTTSS--HHHHHHHHHHTTTSHHHHHTT--EEEPTTSEEEE--TT-HHHHHHHHHHHGGGSPPP----S--/-GGG--HHHHHHHHHTTSS-HHHHHHHHHHHHHHHHHHH--EEEE-HHHHHHHHHHHHHHHTTS-SSTTTTEEEEEETTS--TTSB--TT-STTTT-B-SS--HHHHHHHHTTEEEEEEE---TTS-SSS-EETTTEE-B-SS-TTBB--SSSHHHHHHHHTTS-SEEEEE-SSSTTHHHHHHTT-EEEE--SSSS----SS-SS---HHHHHH--EEEEESSHHHHHHHHHHH-S--TT-TT---------SS-EEEE-SSTT-----HHHHHHHHHHHHHHHHTT-EEESS-S---SHHHHHHHHHHHHHIIIIIHHHHTTSS-HHHHHHHHHHHTTT---SBHHHHHHHHHHHHHHHHHHHHHHHHS-EEEEESSSSS--BTTTTSS--HHHHHHHHHHTTTSHHHHHTT--EEE-TTSEEEE--TT-HHHHHHHHHHHTTTSPP-----S--/-GGG--HHHHHHHHHHTS--HHHHHHHHHHHHHHHHHHH--EEEE-HHHHHHHHHHHHHHTTTS--STTTT-EEEEETTS--SSSB--TT-GGGTT-B-SS--HHHHHHHHTT-EEEEEE---SSS--SS-EETTTEE-B-SS-TTBB--STTHHHHHHHHHTS-SEEEEEESSSTTHHHHHHHTSEEEE--TTTS----SS-SS---HHHHHH-EEEEEESSHHHHHHHHHHH-S--TT-TT---------SS--EEE-SSTT-----HHHHHHHHHHHHHHHHTT--EESS-S---SSHHHHHHHHHHHHIIIIIHHHHTTTS-HHHHHHHHHHHTTT---SBHHHHHHHHHHHHHHHHHHHHHHHHS-EEEEES-SS-S-BTTTTSS-HHHHHHHHHHHGGGSTHHHHTT--EEE-TTSEEEE--TT-HHHHHHHHHHHHHHSPPP-----/-GGGS-HHHHHHHHHTTSS-HHHHHHHHHHHHHHHHHHH--EEEE-HHHHHHHHHHHHHHTTTS--STTTT--EEEETTS--TTSB--TT-GGGTT-B-SS--HHHHHHHTTT--EEEEEP--SSS-SSS-B-SSS-B-B-SSSTTBB--SSTHHHHHHHHTSS-SEEEEE-SSSTTHHHHHHHT-EEEE--TTTS----SS-SS---HHHHHH--EEEEESSHHHHHHHHHHH-S--TT-TT---------SS--EEE-SSTT-----HHHHHHHHHHHHHHHHTT--EESS-SPP-SSHHHHHHHHHHHIIIIIIHHHHTTTS-HHHHHHHHHHHTTT---SBHHHHHHHHHHHHHHHHHHHHHTTT--EEEEESSSS-S-BGGGGSSPPTTHHHHHHHHTTTSHHHHHTT--EEE-TTSEEEE--TT-HHHHHHHHHHHHHHSPPP------

B-factor: mean 56.72, std 21.54, range [19.54, 188.19]